Protein 6GX9 (pdb70)

B-factor: mean 72.53, std 20.55, range [18.52, 162.82]

Structure (mmCIF, N/CA/C/O backbone):
data_6GX9
#
_entry.id   6GX9
#
_cell.length_a   200.335
_cell.length_b   200.335
_cell.length_c   234.807
_cell.angle_alpha   90.00
_cell.angle_beta   90.00
_cell.angle_gamma   120.00
#
_symmetry.space_group_name_H-M   'P 63 2 2'
#
loop_
_entity.id
_entity.type
_entity.pdbx_description
1 polymer Transportin-3
2 polymer 'Cleavage and polyadenylation specificity factor subunit 6'
3 non-polymer 'MAGNESIUM ION'
4 non-polymer BICINE
5 non-polymer BENZAMIDINE
6 water water
#
loop_
_atom_site.group_PDB
_atom_site.id
_atom_site.type_symbol
_atom_site.label_atom_id
_atom_site.label_alt_id
_atom_site.label_comp_id
_atom_site.label_asym_id
_atom_site.label_entity_id
_atom_site.label_seq_id
_atom_site.pdbx_PDB_ins_code
_atom_site.Cartn_x
_atom_site.Cartn_y
_atom_site.Cartn_z
_atom_site.occupancy
_atom_site.B_iso_or_equiv
_atom_site.auth_seq_id
_atom_site.auth_comp_id
_atom_site.auth_asym_id
_atom_site.auth_atom_id
_atom_site.pdbx_PDB_model_num
ATOM 1 N N . GLU A 1 2 ? -27.656 -84.392 74.262 1.00 91.42 2 GLU A N 1
ATOM 2 C CA . GLU A 1 2 ? -28.186 -84.462 72.905 1.00 101.85 2 GLU A CA 1
ATOM 3 C C . GLU A 1 2 ? -27.829 -83.208 72.112 1.00 113.89 2 GLU A C 1
ATOM 4 O O . GLU A 1 2 ? -26.761 -82.625 72.298 1.00 120.55 2 GLU A O 1
ATOM 6 N N . GLY A 1 3 ? -28.729 -82.807 71.217 1.00 108.48 3 GLY A N 1
ATOM 7 C CA . GLY A 1 3 ? -28.531 -81.622 70.405 1.00 70.13 3 GLY A CA 1
ATOM 8 C C . GLY A 1 3 ? -29.558 -81.511 69.296 1.00 63.12 3 GLY A C 1
ATOM 9 O O . GLY A 1 3 ? -30.107 -82.524 68.850 1.00 63.31 3 GLY A O 1
ATOM 10 N N . ALA A 1 4 ? -29.828 -80.292 68.841 1.00 49.11 4 ALA A N 1
ATOM 11 C CA . ALA A 1 4 ? -30.805 -80.085 67.778 1.00 51.96 4 ALA A CA 1
ATOM 12 C C . ALA A 1 4 ? -30.308 -80.712 66.480 1.00 55.38 4 ALA A C 1
ATOM 13 O O . ALA A 1 4 ? -29.204 -80.409 66.016 1.00 47.57 4 ALA A O 1
ATOM 15 N N . LYS A 1 5 ? -31.113 -81.599 65.905 1.00 42.91 5 LYS A N 1
ATOM 16 C CA . LYS A 1 5 ? -30.776 -82.273 64.663 1.00 50.68 5 LYS A CA 1
ATOM 17 C C . LYS A 1 5 ? -32.014 -82.348 63.785 1.00 51.06 5 LYS A C 1
ATOM 18 O O . LYS A 1 5 ? -33.133 -82.482 64.295 1.00 39.26 5 LYS A O 1
ATOM 24 N N . PRO A 1 6 ? -31.849 -82.257 62.467 1.00 44.25 6 PRO A N 1
ATOM 25 C CA . PRO A 1 6 ? -32.980 -82.519 61.574 1.00 34.57 6 PRO A CA 1
ATOM 26 C C . PRO A 1 6 ? -33.387 -83.978 61.665 1.00 35.60 6 PRO A C 1
ATOM 27 O O . PRO A 1 6 ? -32.574 -84.860 61.950 1.00 38.94 6 PRO A O 1
ATOM 31 N N . THR A 1 7 ? -34.664 -84.226 61.426 1.00 38.60 7 THR A N 1
ATOM 32 C CA . THR A 1 7 ? -35.233 -85.548 61.608 1.00 34.34 7 THR A CA 1
ATOM 33 C C . THR A 1 7 ? -35.463 -86.193 60.247 1.00 47.40 7 THR A C 1
ATOM 34 O O . THR A 1 7 ? -35.600 -85.509 59.229 1.00 35.43 7 THR A O 1
ATOM 38 N N . LEU A 1 8 ? -35.489 -87.531 60.236 1.00 35.66 8 LEU A N 1
ATOM 39 C CA . LEU A 1 8 ? -35.656 -88.249 58.975 1.00 35.91 8 LEU A CA 1
ATOM 40 C C . LEU A 1 8 ? -36.962 -87.869 58.290 1.00 37.11 8 LEU A C 1
ATOM 41 O O . LEU A 1 8 ? -37.007 -87.730 57.062 1.00 48.63 8 LEU A O 1
ATOM 46 N N . GLN A 1 9 ? -38.035 -87.692 59.065 1.00 36.45 9 GLN A N 1
ATOM 47 C CA . GLN A 1 9 ? -39.300 -87.267 58.473 1.00 44.15 9 GLN A CA 1
ATOM 48 C C . GLN A 1 9 ? -39.144 -85.943 57.735 1.00 46.96 9 GLN A C 1
ATOM 49 O O . GLN A 1 9 ? -39.663 -85.776 56.625 1.00 45.21 9 GLN A O 1
ATOM 55 N N . LEU A 1 10 ? -38.393 -85.008 58.314 1.00 45.62 10 LEU A N 1
ATOM 56 C CA . LEU A 1 10 ? -38.279 -83.685 57.715 1.00 37.72 10 LEU A CA 1
ATOM 57 C C . LEU A 1 10 ? -37.535 -83.740 56.386 1.00 43.32 10 LEU A C 1
ATOM 58 O O . LEU A 1 10 ? -37.900 -83.036 55.437 1.00 46.70 10 LEU A O 1
ATOM 63 N N . VAL A 1 11 ? -36.503 -84.582 56.285 1.00 37.99 11 VAL A N 1
ATOM 64 C CA . VAL A 1 11 ? -35.745 -84.643 55.039 1.00 41.13 11 VAL A CA 1
ATOM 65 C C . VAL A 1 11 ? -36.501 -85.442 53.983 1.00 38.53 11 VAL A C 1
ATOM 66 O O . VAL A 1 11 ? -36.481 -85.091 52.797 1.00 39.30 11 VAL A O 1
ATOM 70 N N . TYR A 1 12 ? -37.213 -86.500 54.384 1.00 39.58 12 TYR A N 1
ATOM 71 C CA . TYR A 1 12 ? -38.044 -87.210 53.414 1.00 35.29 12 TYR A CA 1
ATOM 72 C C . TYR A 1 12 ? -39.115 -86.292 52.837 1.00 38.95 12 TYR A C 1
ATOM 73 O O . TYR A 1 12 ? -39.376 -86.314 51.628 1.00 43.77 12 TYR A O 1
ATOM 82 N N . GLN A 1 13 ? -39.731 -85.462 53.682 1.00 37.53 13 GLN A N 1
ATOM 83 C CA . GLN A 1 13 ? -40.683 -84.478 53.178 1.00 37.43 13 GLN A CA 1
ATOM 84 C C . GLN A 1 13 ? -39.999 -83.442 52.297 1.00 41.51 13 GLN A C 1
ATOM 85 O O . GLN A 1 13 ? -40.607 -82.941 51.345 1.00 48.33 13 GLN A O 1
ATOM 91 N N . ALA A 1 14 ? -38.737 -83.115 52.587 1.00 46.13 14 ALA A N 1
ATOM 92 C CA . ALA A 1 14 ? -38.029 -82.136 51.770 1.00 43.97 14 ALA A CA 1
ATOM 93 C C . ALA A 1 14 ? -37.625 -82.728 50.426 1.00 42.16 14 ALA A C 1
ATOM 94 O O . ALA A 1 14 ? -37.715 -82.053 49.393 1.00 44.29 14 ALA A O 1
ATOM 96 N N . VAL A 1 15 ? -37.189 -83.991 50.418 1.00 42.60 15 VAL A N 1
ATOM 97 C CA . VAL A 1 15 ? -36.832 -84.641 49.160 1.00 40.71 15 VAL A CA 1
ATOM 98 C C . VAL A 1 15 ? -38.066 -84.800 48.283 1.00 38.23 15 VAL A C 1
ATOM 99 O O . VAL A 1 15 ? -38.011 -84.588 47.065 1.00 43.39 15 VAL A O 1
ATOM 103 N N . GLN A 1 16 ? -39.201 -85.166 48.885 1.00 34.62 16 GLN A N 1
ATOM 104 C CA . GLN A 1 16 ? -40.441 -85.254 48.120 1.00 36.13 16 GLN A CA 1
ATOM 105 C C . GLN A 1 16 ? -40.825 -83.901 47.539 1.00 40.38 16 GLN A C 1
ATOM 106 O O . GLN A 1 16 ? -41.214 -83.807 46.369 1.00 46.54 16 GLN A O 1
ATOM 112 N N . ALA A 1 17 ? -40.702 -82.837 48.335 1.00 38.93 17 ALA A N 1
ATOM 113 C CA . ALA A 1 17 ? -41.014 -81.504 47.832 1.00 45.54 17 ALA A CA 1
ATOM 114 C C . ALA A 1 17 ? -40.043 -81.073 46.741 1.00 43.04 17 ALA A C 1
ATOM 115 O O . ALA A 1 17 ? -40.405 -80.270 45.876 1.00 42.68 17 ALA A O 1
ATOM 117 N N . LEU A 1 18 ? -38.817 -81.599 46.755 1.00 45.52 18 LEU A N 1
ATOM 118 C CA . LEU A 1 18 ? -37.848 -81.228 45.730 1.00 42.72 18 LEU A CA 1
ATOM 119 C C . LEU A 1 18 ? -38.302 -81.663 44.343 1.00 41.88 18 LEU A C 1
ATOM 120 O O . LEU A 1 18 ? -38.018 -80.977 43.354 1.00 40.64 18 LEU A O 1
ATOM 125 N N . TYR A 1 19 ? -39.016 -82.785 44.249 1.00 46.87 19 TYR A N 1
ATOM 126 C CA . TYR A 1 19 ? -39.442 -83.336 42.970 1.00 54.75 19 TYR A CA 1
ATOM 127 C C . TYR A 1 19 ? -40.931 -83.191 42.695 1.00 51.41 19 TYR A C 1
ATOM 128 O O . TYR A 1 19 ? -41.321 -83.120 41.530 1.00 51.43 19 TYR A O 1
ATOM 137 N N . HIS A 1 20 ? -41.771 -83.152 43.731 1.00 47.53 20 HIS A N 1
ATOM 138 C CA . HIS A 1 20 ? -43.212 -83.289 43.553 1.00 46.18 20 HIS A CA 1
ATOM 139 C C . HIS A 1 20 ? -43.999 -82.185 44.253 1.00 54.83 20 HIS A C 1
ATOM 140 O O . HIS A 1 20 ? -45.153 -82.393 44.638 1.00 55.38 20 HIS A O 1
ATOM 147 N N . ASP A 1 21 ? -43.415 -81.002 44.403 1.00 52.94 21 ASP A N 1
ATOM 148 C CA . ASP A 1 21 ? -44.182 -79.937 45.045 1.00 57.03 21 ASP A CA 1
ATOM 149 C C . ASP A 1 21 ? -44.996 -79.188 43.998 1.00 58.81 21 ASP A C 1
ATOM 150 O O . ASP A 1 21 ? -44.434 -78.741 42.991 1.00 59.07 21 ASP A O 1
ATOM 155 N N . PRO A 1 22 ? -46.311 -79.033 44.198 1.00 63.08 22 PRO A N 1
ATOM 156 C CA . PRO A 1 22 ? -47.113 -78.305 43.198 1.00 56.01 22 PRO A CA 1
ATOM 157 C C . PRO A 1 22 ? -46.705 -76.851 43.045 1.00 59.31 22 PRO A C 1
ATOM 158 O O . PRO A 1 22 ? -46.746 -76.314 41.930 1.00 62.05 22 PRO A O 1
ATOM 162 N N . ASP A 1 23 ? -46.325 -76.198 44.131 1.00 58.00 23 ASP A N 1
ATOM 163 C CA . ASP A 1 23 ? -45.809 -74.838 44.055 1.00 56.57 23 ASP A CA 1
ATOM 164 C C . ASP A 1 23 ? -44.400 -74.875 43.475 1.00 59.41 23 ASP A C 1
ATOM 165 O O . ASP A 1 23 ? -43.509 -75.482 44.084 1.00 59.43 23 ASP A O 1
ATOM 170 N N . PRO A 1 24 ? -44.148 -74.259 42.316 1.00 63.31 24 PRO A N 1
ATOM 171 C CA . PRO A 1 24 ? -42.783 -74.285 41.762 1.00 64.64 24 PRO A CA 1
ATOM 172 C C . PRO A 1 24 ? -41.761 -73.601 42.652 1.00 63.77 24 PRO A C 1
ATOM 173 O O . PRO A 1 24 ? -40.582 -73.973 42.627 1.00 71.99 24 PRO A O 1
ATOM 177 N N . SER A 1 25 ? -42.174 -72.607 43.436 1.00 66.52 25 SER A N 1
ATOM 178 C CA . SER A 1 25 ? -41.284 -72.006 44.419 1.00 63.43 25 SER A CA 1
ATOM 179 C C . SER A 1 25 ? -41.135 -72.866 45.667 1.00 71.42 25 SER A C 1
ATOM 180 O O . SER A 1 25 ? -40.237 -72.609 46.477 1.00 61.31 25 SER A O 1
ATOM 183 N N . GLY A 1 26 ? -41.990 -73.876 45.841 1.00 64.64 26 GLY A N 1
ATOM 184 C CA . GLY A 1 26 ? -41.855 -74.766 46.978 1.00 57.50 26 GLY A CA 1
ATOM 185 C C . GLY A 1 26 ? -40.726 -75.761 46.829 1.00 60.29 26 GLY A C 1
ATOM 186 O O . GLY A 1 26 ? -40.152 -76.202 47.829 1.00 58.43 26 GLY A O 1
ATOM 187 N N . LYS A 1 27 ? -40.379 -76.122 45.593 1.00 53.15 27 LYS A N 1
ATOM 188 C CA . LYS A 1 27 ? -39.279 -77.051 45.381 1.00 52.70 27 LYS A CA 1
ATOM 189 C C . LYS A 1 27 ? -37.930 -76.353 45.323 1.00 56.28 27 LYS A C 1
ATOM 190 O O . LYS A 1 27 ? -36.913 -76.968 45.664 1.00 63.92 27 LYS A O 1
ATOM 196 N N . GLU A 1 28 ? -37.887 -75.082 44.917 1.00 54.51 28 GLU A N 1
ATOM 197 C CA . GLU A 1 28 ? -36.647 -74.331 45.075 1.00 61.44 28 GLU A CA 1
ATOM 198 C C . GLU A 1 28 ? -36.420 -73.969 46.537 1.00 49.81 28 GLU A C 1
ATOM 199 O O . GLU A 1 28 ? -35.271 -73.845 46.976 1.00 54.22 28 GLU A O 1
ATOM 205 N N . ARG A 1 29 ? -37.500 -73.820 47.306 1.00 49.01 29 ARG A N 1
ATOM 206 C CA . ARG A 1 29 ? -37.371 -73.632 48.746 1.00 52.30 29 ARG A CA 1
ATOM 207 C C . ARG A 1 29 ? -36.854 -74.897 49.416 1.00 54.30 29 ARG A C 1
ATOM 208 O O . ARG A 1 29 ? -36.084 -74.821 50.381 1.00 53.48 29 ARG A O 1
ATOM 216 N N . ALA A 1 30 ? -37.248 -76.066 48.905 1.00 51.90 30 ALA A N 1
ATOM 217 C CA . ALA A 1 30 ? -36.709 -77.326 49.398 1.00 42.93 30 ALA A CA 1
ATOM 218 C C . ALA A 1 30 ? -35.287 -77.567 48.909 1.00 43.94 30 ALA A C 1
ATOM 219 O O . ALA A 1 30 ? -34.478 -78.156 49.635 1.00 45.22 30 ALA A O 1
ATOM 221 N N . SER A 1 31 ? -34.966 -77.124 47.693 1.00 49.60 31 SER A N 1
ATOM 222 C CA . SER A 1 31 ? -33.608 -77.280 47.184 1.00 42.59 31 SER A CA 1
ATOM 223 C C . SER A 1 31 ? -32.611 -76.491 48.024 1.00 44.29 31 SER A C 1
ATOM 224 O O . SER A 1 31 ? -31.512 -76.978 48.315 1.00 43.10 31 SER A O 1
ATOM 227 N N . PHE A 1 32 ? -32.979 -75.275 48.433 1.00 45.27 32 PHE A N 1
ATOM 228 C CA . PHE A 1 32 ? -32.075 -74.472 49.248 1.00 42.07 32 PHE A CA 1
ATOM 229 C C . PHE A 1 32 ? -31.797 -75.139 50.590 1.00 46.79 32 PHE A C 1
ATOM 230 O O . PHE A 1 32 ? -30.643 -75.202 51.030 1.00 48.28 32 PHE A O 1
ATOM 238 N N . TRP A 1 33 ? -32.841 -75.650 51.253 1.00 36.53 33 TRP A N 1
ATOM 239 C CA . TRP A 1 33 ? -32.645 -76.263 52.564 1.00 38.15 33 TRP A CA 1
ATOM 240 C C . TRP A 1 33 ? -31.855 -77.560 52.456 1.00 40.89 33 TRP A C 1
ATOM 241 O O . TRP A 1 33 ? -30.989 -77.835 53.295 1.00 36.75 33 TRP A O 1
ATOM 252 N N . LEU A 1 34 ? -32.145 -78.375 51.438 1.00 43.92 34 LEU A N 1
ATOM 253 C CA . LEU A 1 34 ? -31.377 -79.598 51.237 1.00 39.85 34 LEU A CA 1
ATOM 254 C C . LEU A 1 34 ? -29.913 -79.285 50.955 1.00 34.93 34 LEU A C 1
ATOM 255 O O . LEU A 1 34 ? -29.019 -80.022 51.386 1.00 42.09 34 LEU A O 1
ATOM 260 N N . GLY A 1 35 ? -29.646 -78.186 50.247 1.00 39.00 35 GLY A N 1
ATOM 261 C CA . GLY A 1 35 ? -28.269 -77.761 50.058 1.00 34.29 35 GLY A CA 1
ATOM 262 C C . GLY A 1 35 ? -27.604 -77.366 51.363 1.00 47.54 35 GLY A C 1
ATOM 263 O O . GLY A 1 35 ? -26.430 -77.669 51.591 1.00 39.85 35 GLY A O 1
ATOM 264 N N . GLU A 1 36 ? -28.347 -76.681 52.238 1.00 44.60 36 GLU A N 1
ATOM 265 C CA . GLU A 1 36 ? -27.831 -76.367 53.566 1.00 37.12 36 GLU A CA 1
ATOM 266 C C . GLU A 1 36 ? -27.565 -77.638 54.360 1.00 35.30 36 GLU A C 1
ATOM 267 O O . GLU A 1 36 ? -26.601 -77.710 55.131 1.00 41.27 36 GLU A O 1
ATOM 273 N N . LEU A 1 37 ? -28.413 -78.653 54.187 1.00 36.60 37 LEU A N 1
ATOM 274 C CA . LEU A 1 37 ? -28.202 -79.917 54.883 1.00 38.77 37 LEU A CA 1
ATOM 275 C C . LEU A 1 37 ? -26.920 -80.593 54.416 1.00 34.61 37 LEU A C 1
ATOM 276 O O . LEU A 1 37 ? -26.166 -81.141 55.230 1.00 36.47 37 LEU A O 1
ATOM 281 N N . GLN A 1 38 ? -26.645 -80.547 53.108 1.00 34.96 38 GLN A N 1
ATOM 282 C CA . GLN A 1 38 ? -25.463 -81.211 52.569 1.00 35.55 38 GLN A CA 1
ATOM 283 C C . GLN A 1 38 ? -24.175 -80.589 53.088 1.00 39.37 38 GLN A C 1
ATOM 284 O O . GLN A 1 38 ? -23.162 -81.284 53.214 1.00 46.37 38 GLN A O 1
ATOM 290 N N . ARG A 1 39 ? -24.188 -79.295 53.395 1.00 41.41 39 ARG A N 1
ATOM 291 C CA . ARG A 1 39 ? -23.004 -78.601 53.877 1.00 40.94 39 ARG A CA 1
ATOM 292 C C . ARG A 1 39 ? -22.892 -78.615 55.393 1.00 34.07 39 ARG A C 1
ATOM 293 O O . ARG A 1 39 ? -22.048 -77.901 55.943 1.00 51.13 39 ARG A O 1
ATOM 301 N N . SER A 1 40 ? -23.722 -79.392 56.079 1.00 30.46 40 SER A N 1
ATOM 302 C CA . SER A 1 40 ? -23.736 -79.436 57.532 1.00 36.98 40 SER A CA 1
ATOM 303 C C . SER A 1 40 ? -23.204 -80.772 58.036 1.00 36.41 40 SER A C 1
ATOM 304 O O . SER A 1 40 ? -23.059 -81.741 57.288 1.00 40.99 40 SER A O 1
ATOM 307 N N . VAL A 1 41 ? -22.921 -80.807 59.340 1.00 24.63 41 VAL A N 1
ATOM 308 C CA . VAL A 1 41 ? -22.447 -82.024 59.981 1.00 43.40 41 VAL A CA 1
ATOM 309 C C . VAL A 1 41 ? -23.543 -83.078 60.056 1.00 46.88 41 VAL A C 1
ATOM 310 O O . VAL A 1 41 ? -23.250 -84.267 60.236 1.00 36.01 41 VAL A O 1
ATOM 314 N N . HIS A 1 42 ? -24.807 -82.673 59.914 1.00 37.89 42 HIS A N 1
ATOM 315 C CA . HIS A 1 42 ? -25.906 -83.626 59.978 1.00 37.17 42 HIS A CA 1
ATOM 316 C C . HIS A 1 42 ? -25.956 -84.538 58.760 1.00 38.42 42 HIS A C 1
ATOM 317 O O . HIS A 1 42 ? -26.604 -85.587 58.815 1.00 32.21 42 HIS A O 1
ATOM 324 N N . ALA A 1 43 ? -25.277 -84.169 57.671 1.00 40.97 43 ALA A N 1
ATOM 325 C CA . ALA A 1 43 ? -25.426 -84.905 56.421 1.00 30.32 43 ALA A CA 1
ATOM 326 C C . ALA A 1 43 ? -24.815 -86.297 56.495 1.00 39.75 43 ALA A C 1
ATOM 327 O O . ALA A 1 43 ? -25.254 -87.197 55.770 1.00 40.03 43 ALA A O 1
ATOM 329 N N . TRP A 1 44 ? -23.817 -86.499 57.358 1.00 31.26 44 TRP A N 1
ATOM 330 C CA . TRP A 1 44 ? -23.187 -87.812 57.469 1.00 26.84 44 TRP A CA 1
ATOM 331 C C . TRP A 1 44 ? -24.204 -88.875 57.872 1.00 35.53 44 TRP A C 1
ATOM 332 O O . TRP A 1 44 ? -24.372 -89.889 57.184 1.00 38.20 44 TRP A O 1
ATOM 343 N N . GLU A 1 45 ? -24.903 -88.655 58.988 1.00 39.96 45 GLU A N 1
ATOM 344 C CA . GLU A 1 45 ? -25.810 -89.679 59.497 1.00 43.09 45 GLU A CA 1
ATOM 345 C C . GLU A 1 45 ? -27.083 -89.762 58.663 1.00 44.78 45 GLU A C 1
ATOM 346 O O . GLU A 1 45 ? -27.608 -90.859 58.435 1.00 40.25 45 GLU A O 1
ATOM 352 N N . ILE A 1 46 ? -27.590 -88.618 58.192 1.00 34.99 46 ILE A N 1
ATOM 353 C CA . ILE A 1 46 ? -28.811 -88.618 57.387 1.00 39.65 46 ILE A CA 1
ATOM 354 C C . ILE A 1 46 ? -28.608 -89.410 56.099 1.00 40.56 46 ILE A C 1
ATOM 355 O O . ILE A 1 46 ? -29.474 -90.195 55.693 1.00 42.71 46 ILE A O 1
ATOM 360 N N . SER A 1 47 ? -27.458 -89.230 55.445 1.00 37.49 47 SER A N 1
ATOM 361 C CA . SER A 1 47 ? -27.193 -89.966 54.213 1.00 31.89 47 SER A CA 1
ATOM 362 C C . SER A 1 47 ? -27.093 -91.461 54.476 1.00 35.80 47 SER A C 1
ATOM 363 O O . SER A 1 47 ? -27.628 -92.269 53.709 1.00 38.45 47 SER A O 1
ATOM 366 N N . ASP A 1 48 ? -26.406 -91.848 55.554 1.00 36.61 48 ASP A N 1
ATOM 367 C CA . ASP A 1 48 ? -26.277 -93.264 55.877 1.00 36.12 48 ASP A CA 1
ATOM 368 C C . ASP A 1 48 ? -27.646 -93.896 56.096 1.00 39.98 48 ASP A C 1
ATOM 369 O O . ASP A 1 48 ? -27.945 -94.964 55.551 1.00 39.91 48 ASP A O 1
ATOM 374 N N . GLN A 1 49 ? -28.511 -93.221 56.855 1.00 36.17 49 GLN A N 1
ATOM 375 C CA . GLN A 1 49 ? -29.807 -93.803 57.185 1.00 40.96 49 GLN A CA 1
ATOM 376 C C . GLN A 1 49 ? -30.730 -93.836 55.973 1.00 35.92 49 GLN A C 1
ATOM 377 O O . GLN A 1 49 ? -31.505 -94.784 55.805 1.00 36.88 49 GLN A O 1
ATOM 383 N N . LEU A 1 50 ? -30.659 -92.820 55.110 1.00 32.50 50 LEU A N 1
ATOM 384 C CA . LEU A 1 50 ? -31.452 -92.855 53.885 1.00 34.79 50 LEU A CA 1
ATOM 385 C C . LEU A 1 50 ? -31.013 -94.002 52.979 1.00 35.93 50 LEU A C 1
ATOM 386 O O . LEU A 1 50 ? -31.844 -94.629 52.311 1.00 30.41 50 LEU A O 1
ATOM 391 N N . LEU A 1 51 ? -29.711 -94.304 52.954 1.00 29.02 51 LEU A N 1
ATOM 392 C CA . LEU A 1 51 ? -29.225 -95.424 52.154 1.00 36.33 51 LEU A CA 1
ATOM 393 C C . LEU A 1 51 ? -29.554 -96.767 52.793 1.00 35.13 51 LEU A C 1
ATOM 394 O O . LEU A 1 51 ? -29.662 -97.773 52.085 1.00 39.12 51 LEU A O 1
ATOM 399 N N . GLN A 1 52 ? -29.708 -96.807 54.117 1.00 42.26 52 GLN A N 1
ATOM 400 C CA . GLN A 1 52 ? -30.093 -98.045 54.783 1.00 45.77 52 GLN A CA 1
ATOM 401 C C . GLN A 1 52 ? -31.583 -98.326 54.643 1.00 43.71 52 GLN A C 1
ATOM 402 O O . GLN A 1 52 ? -31.980 -99.491 54.531 1.00 39.55 52 GLN A O 1
ATOM 408 N N . ILE A 1 53 ? -32.414 -97.282 54.629 1.00 35.87 53 ILE A N 1
ATOM 409 C CA . ILE A 1 53 ? -33.857 -97.480 54.534 1.00 37.17 53 ILE A CA 1
ATOM 410 C C . ILE A 1 53 ? -34.249 -97.920 53.128 1.00 41.38 53 ILE A C 1
ATOM 411 O O . ILE A 1 53 ? -35.117 -98.785 52.955 1.00 51.45 53 ILE A O 1
ATOM 416 N N . ARG A 1 54 ? -33.616 -97.340 52.105 1.00 42.10 54 ARG A N 1
ATOM 417 C CA . ARG A 1 54 ? -33.874 -97.689 50.705 1.00 47.49 54 ARG A CA 1
ATOM 418 C C . ARG A 1 54 ? -35.350 -97.505 50.352 1.00 41.40 54 ARG A C 1
ATOM 419 O O . ARG A 1 54 ? -36.004 -98.412 49.835 1.00 53.68 54 ARG A O 1
ATOM 427 N N . GLN A 1 55 ? -35.876 -96.311 50.631 1.00 39.22 55 GLN A N 1
ATOM 428 C CA . GLN A 1 55 ? -37.303 -96.077 50.428 1.00 39.84 55 GLN A CA 1
ATOM 429 C C . GLN A 1 55 ? -37.641 -95.943 48.949 1.00 44.57 55 GLN A C 1
ATOM 430 O O . GLN A 1 55 ? -38.575 -96.586 48.456 1.00 54.39 55 GLN A O 1
ATOM 436 N N . ASP A 1 56 ? -36.909 -95.098 48.230 1.00 44.42 56 ASP A N 1
ATOM 437 C CA . ASP A 1 56 ? -37.193 -94.845 46.823 1.00 37.35 56 ASP A CA 1
ATOM 438 C C . ASP A 1 56 ? -35.912 -94.376 46.143 1.00 47.05 56 ASP A C 1
ATOM 439 O O . ASP A 1 56 ? -34.849 -94.295 46.763 1.00 51.35 56 ASP A O 1
ATOM 444 N N . VAL A 1 57 ? -36.028 -94.055 44.853 1.00 39.53 57 VAL A N 1
ATOM 445 C CA . VAL A 1 57 ? -34.863 -93.661 44.069 1.00 39.78 57 VAL A CA 1
ATOM 446 C C . VAL A 1 57 ? -34.450 -92.229 44.383 1.00 42.43 57 VAL A C 1
ATOM 447 O O . VAL A 1 57 ? -33.257 -91.905 44.386 1.00 43.75 57 VAL A O 1
ATOM 451 N N . GLU A 1 58 ? -35.419 -91.347 44.635 1.00 40.88 58 GLU A N 1
ATOM 452 C CA . GLU A 1 58 ? -35.089 -89.947 44.884 1.00 38.73 58 GLU A CA 1
ATOM 453 C C . GLU A 1 58 ? -34.306 -89.784 46.181 1.00 39.47 58 GLU A C 1
ATOM 454 O O . GLU A 1 58 ? -33.281 -89.093 46.216 1.00 37.42 58 GLU A O 1
ATOM 460 N N . SER A 1 59 ? -34.774 -90.410 47.261 1.00 37.50 59 SER A N 1
ATOM 461 C CA . SER A 1 59 ? -34.080 -90.278 48.537 1.00 33.79 59 SER A CA 1
ATOM 462 C C . SER A 1 59 ? -32.714 -90.949 48.492 1.00 39.66 59 SER A C 1
ATOM 463 O O . SER A 1 59 ? -31.743 -90.436 49.062 1.00 40.30 59 SER A O 1
ATOM 466 N N . CYS A 1 60 ? -32.614 -92.091 47.812 1.00 35.68 60 CYS A N 1
ATOM 467 C CA . CYS A 1 60 ? -31.336 -92.790 47.749 1.00 39.03 60 CYS A CA 1
ATOM 468 C C . CYS A 1 60 ? -30.331 -92.036 46.891 1.00 36.20 60 CYS A C 1
ATOM 469 O O . CYS A 1 60 ? -29.131 -92.037 47.190 1.00 36.59 60 CYS A O 1
ATOM 472 N N . TYR A 1 61 ? -30.800 -91.383 45.823 1.00 32.57 61 TYR A N 1
ATOM 473 C CA . TYR A 1 61 ? -29.892 -90.595 44.996 1.00 37.14 61 TYR A CA 1
ATOM 474 C C . TYR A 1 61 ? -29.395 -89.367 45.746 1.00 32.51 61 TYR A C 1
ATOM 475 O O . TYR A 1 61 ? -28.209 -89.026 45.672 1.00 39.35 61 TYR A O 1
ATOM 484 N N . PHE A 1 62 ? -30.287 -88.690 46.472 1.00 28.45 62 PHE A N 1
ATOM 485 C CA . PHE A 1 62 ? -29.866 -87.540 47.263 1.00 30.89 62 PHE A CA 1
ATOM 486 C C . PHE A 1 62 ? -28.860 -87.947 48.331 1.00 33.84 62 PHE A C 1
ATOM 487 O O . PHE A 1 62 ? -27.876 -87.238 48.567 1.00 37.72 62 PHE A O 1
ATOM 495 N N . ALA A 1 63 ? -29.084 -89.090 48.983 1.00 28.22 63 ALA A N 1
ATOM 496 C CA . ALA A 1 63 ? -28.151 -89.542 50.010 1.00 25.05 63 ALA A CA 1
ATOM 497 C C . ALA A 1 63 ? -26.809 -89.934 49.404 1.00 33.85 63 ALA A C 1
ATOM 498 O O . ALA A 1 63 ? -25.753 -89.608 49.961 1.00 38.20 63 ALA A O 1
ATOM 500 N N . ALA A 1 64 ? -26.830 -90.621 48.259 1.00 32.62 64 ALA A N 1
ATOM 501 C CA . ALA A 1 64 ? -25.583 -91.032 47.621 1.00 34.29 64 ALA A CA 1
ATOM 502 C C . ALA A 1 64 ? -24.779 -89.825 47.156 1.00 34.39 64 ALA A C 1
ATOM 503 O O . ALA A 1 64 ? -23.559 -89.772 47.353 1.00 30.50 64 ALA A O 1
ATOM 505 N N . GLN A 1 65 ? -25.442 -88.848 46.533 1.00 31.48 65 GLN A N 1
ATOM 506 C CA . GLN A 1 65 ? -24.746 -87.632 46.125 1.00 35.09 65 GLN A CA 1
ATOM 507 C C . GLN A 1 65 ? -24.213 -86.871 47.335 1.00 38.32 65 GLN A C 1
ATOM 508 O O . GLN A 1 65 ? -23.089 -86.354 47.308 1.00 35.49 65 GLN A O 1
ATOM 514 N N . THR A 1 66 ? -25.002 -86.803 48.412 1.00 28.78 66 THR A N 1
ATOM 515 C CA . THR A 1 66 ? -24.563 -86.100 49.615 1.00 32.07 66 THR A CA 1
ATOM 516 C C . THR A 1 66 ? -23.351 -86.777 50.244 1.00 34.21 66 THR A C 1
ATOM 517 O O . THR A 1 66 ? -22.404 -86.101 50.663 1.00 32.67 66 THR A O 1
ATOM 521 N N . MET A 1 67 ? -23.359 -88.113 50.308 1.00 29.40 67 MET A N 1
ATOM 522 C CA . MET A 1 67 ? -22.191 -88.844 50.790 1.00 27.27 67 MET A CA 1
ATOM 523 C C . MET A 1 67 ? -20.960 -88.523 49.955 1.00 35.51 67 MET A C 1
ATOM 524 O O . MET A 1 67 ? -19.871 -88.309 50.499 1.00 41.61 67 MET A O 1
ATOM 529 N N . LYS A 1 68 ? -21.113 -88.495 48.628 1.00 30.41 68 LYS A N 1
ATOM 530 C CA . LYS A 1 68 ? -19.988 -88.182 47.752 1.00 30.96 68 LYS A CA 1
ATOM 531 C C . LYS A 1 68 ? -19.447 -86.787 48.035 1.00 31.71 68 LYS A C 1
ATOM 532 O O . LYS A 1 68 ? -18.234 -86.598 48.179 1.00 36.19 68 LYS A O 1
ATOM 538 N N . MET A 1 69 ? -20.340 -85.794 48.117 1.00 37.39 69 MET A N 1
ATOM 539 C CA . MET A 1 69 ? -19.909 -84.415 48.335 1.00 40.58 69 MET A CA 1
ATOM 540 C C . MET A 1 69 ? -19.211 -84.250 49.678 1.00 38.48 69 MET A C 1
ATOM 541 O O . MET A 1 69 ? -18.216 -83.524 49.784 1.00 36.86 69 MET A O 1
ATOM 546 N N . LYS A 1 70 ? -19.720 -84.909 50.721 1.00 32.40 70 LYS A N 1
ATOM 547 C CA . LYS A 1 70 ? -19.102 -84.764 52.034 1.00 35.39 7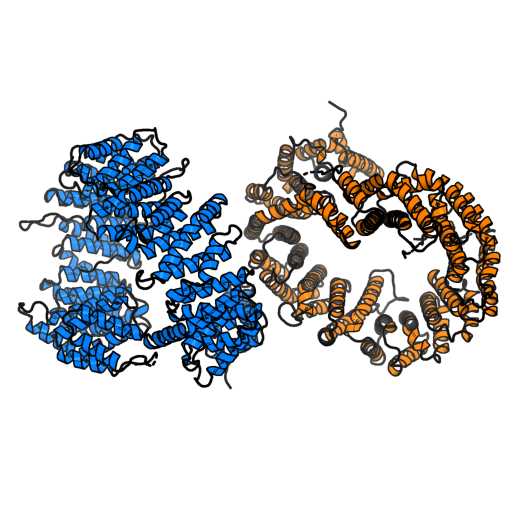0 LYS A CA 1
ATOM 548 C C . LYS A 1 70 ? -17.727 -85.411 52.074 1.00 37.63 70 LYS A C 1
ATOM 549 O O . LYS A 1 70 ? -16.822 -84.901 52.743 1.00 38.39 70 LYS A O 1
ATOM 555 N N . ILE A 1 71 ? -17.543 -86.517 51.351 1.00 38.62 71 ILE A N 1
ATOM 556 C CA . ILE A 1 71 ? -16.252 -87.191 51.353 1.00 37.62 71 ILE A CA 1
ATOM 557 C C . ILE A 1 71 ? -15.216 -86.381 50.588 1.00 34.14 71 ILE A C 1
ATOM 558 O O . ILE A 1 71 ? -14.038 -86.355 50.964 1.00 43.09 71 ILE A O 1
ATOM 563 N N . GLN A 1 72 ? -15.626 -85.679 49.533 1.00 36.24 72 GLN A N 1
ATOM 564 C CA . GLN A 1 72 ? -14.662 -84.944 48.726 1.00 45.34 72 GLN A CA 1
ATOM 565 C C . GLN A 1 72 ? -14.436 -83.514 49.202 1.00 34.42 72 GLN A C 1
ATOM 566 O O . GLN A 1 72 ? -13.380 -82.944 48.908 1.00 59.18 72 GLN A O 1
ATOM 572 N N . THR A 1 73 ? -15.378 -82.921 49.940 1.00 33.52 73 THR A N 1
ATOM 573 C CA . THR A 1 73 ? -15.203 -81.554 50.415 1.00 37.43 73 THR A CA 1
ATOM 574 C C . THR A 1 73 ? -14.998 -81.440 51.917 1.00 40.33 73 THR A C 1
ATOM 575 O O . THR A 1 73 ? -14.402 -80.456 52.363 1.00 59.66 73 THR A O 1
ATOM 579 N N . SER A 1 74 ? -15.460 -82.411 52.703 1.00 41.94 74 SER A N 1
ATOM 580 C CA . SER A 1 74 ? -15.470 -82.280 54.158 1.00 41.48 74 SER A CA 1
ATOM 581 C C . SER A 1 74 ? -14.959 -83.547 54.826 1.00 40.61 74 SER A C 1
ATOM 582 O O . SER A 1 74 ? -15.468 -83.966 55.871 1.00 42.44 74 SER A O 1
ATOM 585 N N . PHE A 1 75 ? -13.929 -84.167 54.248 1.00 38.38 75 PHE A N 1
ATOM 586 C CA . PHE A 1 75 ? -13.411 -85.406 54.814 1.00 39.34 75 PHE A CA 1
ATOM 587 C C . PHE A 1 75 ? -12.730 -85.195 56.162 1.00 44.41 75 PHE A C 1
ATOM 588 O O . PHE A 1 75 ? -12.650 -86.140 56.955 1.00 45.91 75 PHE A O 1
ATOM 596 N N . TYR A 1 76 ? -12.259 -83.978 56.447 1.00 45.80 76 TYR A N 1
ATOM 597 C CA . TYR A 1 76 ? -11.640 -83.689 57.736 1.00 38.32 76 TYR A CA 1
ATOM 598 C C . TYR A 1 76 ? -12.624 -83.803 58.895 1.00 46.88 76 TYR A C 1
ATOM 599 O O . TYR A 1 76 ? -12.193 -84.004 60.035 1.00 50.15 76 TYR A O 1
ATOM 608 N N . GLU A 1 77 ? -13.930 -83.681 58.633 1.00 40.81 77 GLU A N 1
ATOM 609 C CA . GLU A 1 77 ? -14.916 -83.773 59.705 1.00 45.55 77 GLU A CA 1
ATOM 610 C C . GLU A 1 77 ? -14.994 -85.171 60.300 1.00 42.10 77 GLU A C 1
ATOM 611 O O . GLU A 1 77 ? -15.453 -85.322 61.437 1.00 41.58 77 GLU A O 1
ATOM 617 N N . LEU A 1 78 ? -14.556 -86.183 59.568 1.00 50.25 78 LEU A N 1
ATOM 618 C CA . LEU A 1 78 ? -14.588 -87.549 60.070 1.00 44.30 78 LEU A CA 1
ATOM 619 C C . LEU A 1 78 ? -13.403 -87.798 60.993 1.00 48.46 78 LEU A C 1
ATOM 620 O O . LEU A 1 78 ? -12.263 -87.497 60.622 1.00 48.55 78 LEU A O 1
ATOM 625 N N . PRO A 1 79 ? -13.621 -88.349 62.183 1.00 53.62 79 PRO A N 1
ATOM 626 C CA . PRO A 1 79 ? -12.488 -88.853 62.964 1.00 51.57 79 PRO A CA 1
ATOM 627 C C . PRO A 1 79 ? -11.884 -90.068 62.279 1.00 58.67 79 PRO A C 1
ATOM 628 O O . PRO A 1 79 ? -12.598 -90.908 61.724 1.00 56.43 79 PRO A O 1
ATOM 632 N N . THR A 1 80 ? -10.549 -90.149 62.313 1.00 61.72 80 THR A N 1
ATOM 633 C CA . THR A 1 80 ? -9.849 -91.243 61.643 1.00 61.53 80 THR A CA 1
ATOM 634 C C . THR A 1 80 ? -10.280 -92.603 62.175 1.00 58.83 80 THR A C 1
ATOM 635 O O . THR A 1 80 ? -10.174 -93.610 61.465 1.00 58.71 80 THR A O 1
ATOM 639 N N . ASP A 1 81 ? -10.766 -92.652 63.416 1.00 66.58 81 ASP A N 1
ATOM 640 C CA . ASP A 1 81 ? -11.249 -93.905 63.983 1.00 73.19 81 ASP A CA 1
ATOM 641 C C . ASP A 1 81 ? -12.428 -94.468 63.196 1.00 61.86 81 ASP A C 1
ATOM 642 O O . ASP A 1 81 ? -12.633 -95.687 63.172 1.00 78.27 81 ASP A O 1
ATOM 647 N N . SER A 1 82 ? -13.197 -93.608 62.531 1.00 66.07 82 SER A N 1
ATOM 648 C CA . SER A 1 82 ? -14.421 -94.016 61.853 1.00 53.06 82 SER A CA 1
ATOM 649 C C . SER A 1 82 ? -14.249 -94.189 60.346 1.00 48.51 82 SER A C 1
ATOM 650 O O . SER A 1 82 ? -15.246 -94.366 59.640 1.00 40.14 82 SER A O 1
ATOM 653 N N . HIS A 1 83 ? -13.014 -94.153 59.839 1.00 45.88 83 HIS A N 1
ATOM 654 C CA . HIS A 1 83 ? -12.799 -94.302 58.402 1.00 47.09 83 HIS A CA 1
ATOM 655 C C . HIS A 1 83 ? -13.203 -95.692 57.920 1.00 54.96 83 HIS A C 1
ATOM 656 O O . HIS A 1 83 ? -13.882 -95.831 56.896 1.00 57.70 83 HIS A O 1
ATOM 663 N N . ALA A 1 84 ? -12.790 -96.736 58.644 1.00 52.54 84 ALA A N 1
ATOM 664 C CA . ALA A 1 84 ? -13.108 -98.097 58.222 1.00 50.64 84 ALA A CA 1
ATOM 665 C C . ALA A 1 84 ? -14.604 -98.376 58.288 1.00 48.89 84 ALA A C 1
ATOM 666 O O . ALA A 1 84 ? -15.127 -99.140 57.469 1.00 49.36 84 ALA A O 1
ATOM 668 N N . SER A 1 85 ? -15.309 -97.779 59.250 1.00 51.43 85 SER A N 1
ATOM 669 C CA . SER A 1 85 ? -16.749 -97.996 59.332 1.00 43.92 85 SER A CA 1
ATOM 670 C C . SER A 1 85 ? -17.464 -97.383 58.137 1.00 43.60 85 SER A C 1
ATOM 671 O O . SER A 1 85 ? -18.432 -97.958 57.623 1.00 42.08 85 SER A O 1
ATOM 674 N N . LEU A 1 86 ? -16.999 -96.219 57.676 1.00 44.73 86 LEU A N 1
ATOM 675 C CA . LEU A 1 86 ? -17.625 -95.579 56.524 1.00 42.40 86 LEU A CA 1
ATOM 676 C C . LEU A 1 86 ? -17.387 -96.380 55.252 1.00 40.75 86 LEU A C 1
ATOM 677 O O . LEU A 1 86 ? -18.282 -96.496 54.407 1.00 41.32 86 LEU A O 1
ATOM 682 N N . ARG A 1 87 ? -16.188 -96.944 55.101 1.00 37.50 87 ARG A N 1
ATOM 683 C CA . ARG A 1 87 ? -15.900 -97.755 53.924 1.00 42.33 87 ARG A CA 1
ATOM 684 C C . ARG A 1 87 ? -16.811 -98.973 53.867 1.00 44.93 87 ARG A C 1
ATOM 685 O O . ARG A 1 87 ? -17.395 -99.278 52.821 1.00 48.25 87 ARG A O 1
ATOM 693 N N . ASP A 1 88 ? -16.948 -99.682 54.991 1.00 41.84 88 ASP A N 1
ATOM 694 C CA . ASP A 1 88 ? -17.804 -100.864 55.022 1.00 36.51 88 ASP A CA 1
ATOM 695 C C . ASP A 1 88 ? -19.259 -100.495 54.761 1.00 41.40 88 ASP A C 1
ATOM 696 O O . ASP A 1 88 ? -19.984 -101.237 54.086 1.00 40.21 88 ASP A O 1
ATOM 701 N N . SER A 1 89 ? -19.701 -99.347 55.277 1.00 41.62 89 SER A N 1
ATOM 702 C CA . SER A 1 89 ? -21.064 -98.894 55.016 1.00 33.91 89 SER A CA 1
ATOM 703 C C . SER A 1 89 ? -21.274 -98.619 53.532 1.00 43.36 89 SER A C 1
ATOM 704 O O . SER A 1 89 ? -22.286 -99.027 52.951 1.00 39.97 89 SER A O 1
ATOM 707 N N . LEU A 1 90 ? -20.322 -97.925 52.901 1.00 44.49 90 LEU A N 1
ATOM 708 C CA . LEU A 1 90 ? -20.457 -97.611 51.482 1.00 34.34 90 LEU A CA 1
ATOM 709 C C . LEU A 1 90 ? -20.439 -98.877 50.636 1.00 39.50 90 LEU A C 1
ATOM 710 O O . LEU A 1 90 ? -21.222 -99.010 49.688 1.00 32.42 90 LEU A O 1
ATOM 715 N N . LEU A 1 91 ? -19.544 -99.815 50.958 1.00 35.63 91 LEU A N 1
ATOM 716 C CA . LEU A 1 91 ? -19.519 -101.083 50.237 1.00 39.62 91 LEU A CA 1
ATOM 717 C C . LEU A 1 91 ? -20.819 -101.849 50.438 1.00 39.54 91 LEU A C 1
ATOM 718 O O . LEU A 1 91 ? -21.312 -102.498 49.510 1.00 43.06 91 LEU A O 1
ATOM 723 N N . THR A 1 92 ? -21.392 -101.777 51.642 1.00 41.35 92 THR A N 1
ATOM 724 C CA . THR A 1 92 ? -22.689 -102.403 51.887 1.00 30.91 92 THR A CA 1
ATOM 725 C C . THR A 1 92 ? -23.791 -101.712 51.094 1.00 37.08 92 THR A C 1
ATOM 726 O O . THR A 1 92 ? -24.674 -102.377 50.538 1.00 40.90 92 THR A O 1
ATOM 730 N N . HIS A 1 93 ? -23.746 -100.380 51.017 1.00 33.01 93 HIS A N 1
ATOM 731 C CA . HIS A 1 93 ? -24.805 -99.642 50.336 1.00 37.12 93 HIS A CA 1
ATOM 732 C C . HIS A 1 93 ? -24.810 -99.920 48.838 1.00 33.36 93 HIS A C 1
ATOM 733 O O . HIS A 1 93 ? -25.880 -100.056 48.231 1.00 40.60 93 HIS A O 1
ATOM 740 N N . ILE A 1 94 ? -23.631 -100.020 48.222 1.00 32.23 94 ILE A N 1
ATOM 741 C CA . ILE A 1 94 ? -23.599 -100.228 46.779 1.00 37.04 94 ILE A CA 1
ATOM 742 C C . ILE A 1 94 ? -24.000 -101.657 46.437 1.00 40.40 94 ILE A C 1
ATOM 743 O O . ILE A 1 94 ? -24.538 -101.913 45.353 1.00 46.42 94 ILE A O 1
ATOM 748 N N . GLN A 1 95 ? -23.783 -102.602 47.357 1.00 42.55 95 GLN A N 1
ATOM 749 C CA . GLN A 1 95 ? -24.271 -103.963 47.150 1.00 41.95 95 GLN A CA 1
ATOM 750 C C . GLN A 1 95 ? -25.795 -103.999 47.147 1.00 43.51 95 GLN A C 1
ATOM 751 O O . GLN A 1 95 ? -26.412 -104.594 46.256 1.00 52.72 95 GLN A O 1
ATOM 757 N N . ASN A 1 96 ? -26.419 -103.348 48.132 1.00 40.94 96 ASN A N 1
ATOM 758 C CA . ASN A 1 96 ? -27.873 -103.386 48.247 1.00 41.07 96 ASN A CA 1
ATOM 759 C C . ASN A 1 96 ? -28.561 -102.594 47.142 1.00 44.64 96 ASN A C 1
ATOM 760 O O . ASN A 1 96 ? -29.672 -102.947 46.735 1.00 58.27 96 ASN A O 1
ATOM 765 N N . LEU A 1 97 ? -27.929 -101.530 46.645 1.00 44.50 97 LEU A N 1
ATOM 766 C CA . LEU A 1 97 ? -28.558 -100.637 45.679 1.00 42.88 97 LEU A CA 1
ATOM 767 C C . LEU A 1 97 ? -28.021 -100.829 44.265 1.00 47.18 97 LEU A C 1
ATOM 768 O O . LEU A 1 97 ? -28.245 -99.974 43.403 1.00 42.10 97 LEU A O 1
ATOM 773 N N . LYS A 1 98 ? -27.345 -101.952 44.002 1.00 45.98 98 LYS A N 1
ATOM 774 C CA . LYS A 1 98 ? -26.708 -102.149 42.703 1.00 36.79 98 LYS A CA 1
ATOM 775 C C . LYS A 1 98 ? -27.723 -102.247 41.572 1.00 38.63 98 LYS A C 1
ATOM 776 O O . LYS A 1 98 ? -27.393 -101.945 40.421 1.00 48.79 98 LYS A O 1
ATOM 782 N N . ASP A 1 99 ? -28.951 -102.661 41.871 1.00 38.30 99 ASP A N 1
ATOM 783 C CA . ASP A 1 99 ? -29.984 -102.815 40.857 1.00 43.59 99 ASP A CA 1
ATOM 784 C C . ASP A 1 99 ? -31.073 -101.757 40.949 1.00 48.56 99 ASP A C 1
ATOM 785 O O . ASP A 1 99 ? -32.007 -101.781 40.141 1.00 46.32 99 ASP A O 1
ATOM 790 N N . LEU A 1 100 ? -30.978 -100.828 41.905 1.00 47.25 100 LEU A N 1
ATOM 791 C CA . LEU A 1 100 ? -32.019 -99.816 42.058 1.00 43.62 100 LEU A CA 1
ATOM 792 C C . LEU A 1 100 ? -31.963 -98.796 40.929 1.00 51.25 100 LEU A C 1
ATOM 793 O O . LEU A 1 100 ? -32.982 -98.504 40.291 1.00 59.84 100 LEU A O 1
ATOM 798 N N . SER A 1 101 ? -30.777 -98.240 40.667 1.00 43.08 101 SER A N 1
ATOM 799 C CA . SER A 1 101 ? -30.607 -97.268 39.597 1.00 40.67 101 SER A CA 1
ATOM 800 C C . SER A 1 101 ? -29.129 -97.124 39.290 1.00 55.30 101 SER A C 1
ATOM 801 O O . SER A 1 101 ? -28.319 -97.049 40.227 1.00 49.32 101 SER A O 1
ATOM 804 N N . PRO A 1 102 ? -28.737 -97.080 38.015 1.00 56.74 102 PRO A N 1
ATOM 805 C CA . PRO A 1 102 ? -27.314 -96.890 37.704 1.00 47.84 102 PRO A CA 1
ATOM 806 C C . PRO A 1 102 ? -26.790 -95.527 38.119 1.00 46.89 102 PRO A C 1
ATOM 807 O O . PRO A 1 102 ? -25.608 -95.413 38.465 1.00 56.83 102 PRO A O 1
ATOM 811 N N . VAL A 1 103 ? -27.629 -94.487 38.102 1.00 43.49 103 VAL A N 1
ATOM 812 C CA . VAL A 1 103 ? -27.154 -93.161 38.486 1.00 43.73 103 VAL A CA 1
ATOM 813 C C . VAL A 1 103 ? -26.830 -93.117 39.977 1.00 42.64 103 VAL A C 1
ATOM 814 O O . VAL A 1 103 ? -25.970 -92.340 40.410 1.00 49.51 103 VAL A O 1
ATOM 818 N N . ILE A 1 104 ? -27.497 -93.947 40.785 1.00 43.31 104 ILE A N 1
ATOM 819 C CA . ILE A 1 104 ? -27.157 -94.034 42.202 1.00 30.19 104 ILE A CA 1
ATOM 820 C C . ILE A 1 104 ? -25.848 -94.788 42.386 1.00 39.47 104 ILE A C 1
ATOM 821 O O . ILE A 1 104 ? -25.037 -94.450 43.258 1.00 46.41 104 ILE A O 1
ATOM 826 N N . VAL A 1 105 ? -25.607 -95.804 41.553 1.00 36.82 105 VAL A N 1
ATOM 827 C CA . VAL A 1 105 ? -24.402 -96.614 41.696 1.00 34.78 105 VAL A CA 1
ATOM 828 C C . VAL A 1 105 ? -23.155 -95.781 41.426 1.00 35.86 105 VAL A C 1
ATOM 829 O O . VAL A 1 105 ? -22.135 -95.930 42.111 1.00 39.41 105 VAL A O 1
ATOM 833 N N . THR A 1 106 ? -23.213 -94.884 40.436 1.00 33.28 106 THR A N 1
ATOM 834 C CA . THR A 1 106 ? -22.049 -94.055 40.133 1.00 42.79 106 THR A CA 1
ATOM 835 C C . THR A 1 106 ? -21.718 -93.129 41.295 1.00 37.88 106 THR A C 1
ATOM 836 O O . THR A 1 106 ? -20.544 -92.960 41.646 1.00 34.17 106 THR A O 1
ATOM 840 N N . GLN A 1 107 ? -22.741 -92.535 41.919 1.00 30.14 107 GLN A N 1
ATOM 841 C CA . GLN A 1 107 ? -22.493 -91.674 43.072 1.00 31.85 107 GLN A CA 1
ATOM 842 C C . GLN A 1 107 ? -21.832 -92.454 44.201 1.00 30.78 107 GLN A C 1
ATOM 843 O O . GLN A 1 107 ? -20.869 -91.978 44.813 1.00 36.08 107 GLN A O 1
ATOM 849 N N . LEU A 1 108 ? -22.329 -93.661 44.487 1.00 23.50 108 LEU A N 1
ATOM 850 C CA . LEU A 1 108 ? -21.706 -94.483 45.518 1.00 29.00 108 LEU A CA 1
ATOM 851 C C . LEU A 1 108 ? -20.311 -94.925 45.096 1.00 33.14 108 LEU A C 1
ATOM 852 O O . LEU A 1 108 ? -19.398 -94.987 45.927 1.00 25.93 108 LEU A O 1
ATOM 857 N N . ALA A 1 109 ? -20.125 -95.231 43.808 1.00 26.78 109 ALA A N 1
ATOM 858 C CA . ALA A 1 109 ? -18.793 -95.563 43.317 1.00 32.71 109 ALA A CA 1
ATOM 859 C C . ALA A 1 109 ? -17.850 -94.373 43.449 1.00 23.54 109 ALA A C 1
ATOM 860 O O . ALA A 1 109 ? -16.699 -94.528 43.870 1.00 23.96 109 ALA A O 1
ATOM 862 N N . LEU A 1 110 ? -18.326 -93.174 43.103 1.00 32.77 110 LEU A N 1
ATOM 863 C CA . LEU A 1 110 ? -17.508 -91.976 43.270 1.00 30.22 110 LEU A CA 1
ATOM 864 C C . LEU A 1 110 ? -17.178 -91.736 44.739 1.00 34.94 110 LEU A C 1
ATOM 865 O O . LEU A 1 110 ? -16.074 -91.288 45.069 1.00 33.50 110 LEU A O 1
ATOM 870 N N . ALA A 1 111 ? -18.120 -92.035 45.639 1.00 24.79 111 ALA A N 1
ATOM 871 C CA . ALA A 1 111 ? -17.836 -91.896 47.062 1.00 23.48 111 ALA A CA 1
ATOM 872 C C . ALA A 1 111 ? -16.777 -92.894 47.512 1.00 36.84 111 ALA A C 1
ATOM 873 O O . ALA A 1 111 ? -15.845 -92.532 48.240 1.00 39.80 111 ALA A O 1
ATOM 875 N N . ILE A 1 112 ? -16.891 -94.149 47.071 1.00 31.38 112 ILE A N 1
ATOM 876 C CA . ILE A 1 112 ? -15.897 -95.158 47.432 1.00 27.10 112 ILE A CA 1
ATOM 877 C C . ILE A 1 112 ? -14.533 -94.787 46.866 1.00 36.59 112 ILE A C 1
ATOM 878 O O . ILE A 1 112 ? -13.505 -94.931 47.539 1.00 39.34 112 ILE A O 1
ATOM 883 N N . ALA A 1 113 ? -14.501 -94.280 45.632 1.00 35.78 113 ALA A N 1
ATOM 884 C CA . ALA A 1 113 ? -13.231 -93.891 45.029 1.00 28.60 113 ALA A CA 1
ATOM 885 C C . ALA A 1 113 ? -12.601 -92.731 45.788 1.00 38.55 113 ALA A C 1
ATOM 886 O O . ALA A 1 113 ? -11.422 -92.783 46.155 1.00 39.13 113 ALA A O 1
ATOM 888 N N . ASP A 1 114 ? -13.380 -91.674 46.041 1.00 44.65 114 ASP A N 1
ATOM 889 C CA . ASP A 1 114 ? -12.860 -90.523 46.774 1.00 29.49 114 ASP A CA 1
ATOM 890 C C . ASP A 1 114 ? -12.443 -90.898 48.189 1.00 39.92 114 ASP A C 1
ATOM 891 O O . ASP A 1 114 ? -11.492 -90.323 48.731 1.00 30.96 114 ASP A O 1
ATOM 896 N N . LEU A 1 115 ? -13.140 -91.853 48.807 1.00 40.71 115 LEU A N 1
ATOM 897 C CA . LEU A 1 115 ? -12.747 -92.288 50.142 1.00 39.83 115 LEU A CA 1
ATOM 898 C C . LEU A 1 115 ? -11.404 -93.005 50.113 1.00 42.18 115 LEU A C 1
ATOM 899 O O . LEU A 1 115 ? -10.539 -92.744 50.956 1.00 46.10 115 LEU A O 1
ATOM 904 N N . ALA A 1 116 ? -11.202 -93.893 49.136 1.00 40.55 116 ALA A N 1
ATOM 905 C CA . ALA A 1 116 ? -9.937 -94.612 49.041 1.00 41.98 116 ALA A CA 1
ATOM 906 C C . ALA A 1 116 ? -8.771 -93.654 48.817 1.00 48.89 116 ALA A C 1
ATOM 907 O O . ALA A 1 116 ? -7.712 -93.801 49.436 1.00 53.14 116 ALA A O 1
ATOM 909 N N . LEU A 1 117 ? -8.954 -92.654 47.950 1.00 42.83 117 LEU A N 1
ATOM 910 C CA . LEU A 1 117 ? -7.876 -91.719 47.645 1.00 44.49 117 LEU A CA 1
ATOM 911 C C . LEU A 1 117 ? -7.448 -90.901 48.857 1.00 44.83 117 LEU A C 1
ATOM 912 O O . LEU A 1 117 ? -6.316 -90.407 48.887 1.00 46.45 117 LEU A O 1
ATOM 917 N N . GLN A 1 118 ? -8.324 -90.733 49.844 1.00 42.57 118 GLN A N 1
ATOM 918 C CA . GLN A 1 118 ? -8.013 -89.970 51.043 1.00 41.56 118 GLN A CA 1
ATOM 919 C C . GLN A 1 118 ? -7.757 -90.856 52.254 1.00 44.37 118 GLN A C 1
ATOM 920 O O . GLN A 1 118 ? -7.575 -90.337 53.358 1.00 43.72 118 GLN A O 1
ATOM 926 N N . MET A 1 119 ? -7.740 -92.178 52.077 1.00 45.09 119 MET A N 1
ATOM 927 C CA . MET A 1 119 ? -7.547 -93.126 53.173 1.00 56.86 119 MET A CA 1
ATOM 928 C C . MET A 1 119 ? -6.331 -93.986 52.855 1.00 59.55 119 MET A C 1
ATOM 929 O O . MET A 1 119 ? -6.461 -95.065 52.254 1.00 66.48 119 MET A O 1
ATOM 934 N N . PRO A 1 120 ? -5.125 -93.543 53.223 1.00 65.76 120 PRO A N 1
ATOM 935 C CA . PRO A 1 120 ? -3.930 -94.358 52.944 1.00 67.17 120 PRO A CA 1
ATOM 936 C C . PRO A 1 120 ? -3.907 -95.677 53.695 1.00 70.37 120 PRO A C 1
ATOM 937 O O . PRO A 1 120 ? -3.207 -96.602 53.264 1.00 75.66 120 PRO A O 1
ATOM 941 N N . SER A 1 121 ? -4.650 -95.796 54.800 1.00 70.76 121 SER A N 1
ATOM 942 C CA . SER A 1 121 ? -4.700 -97.054 55.538 1.00 69.53 121 SER A CA 1
ATOM 943 C C . SER A 1 121 ? -5.365 -98.165 54.739 1.00 74.32 121 SER A C 1
ATOM 944 O O . SER A 1 121 ? -5.153 -99.344 55.045 1.00 75.53 121 SER A O 1
ATOM 947 N N . TRP A 1 122 ? -6.166 -97.821 53.729 1.00 74.54 122 TRP A N 1
ATOM 948 C CA . TRP A 1 122 ? -6.762 -98.814 52.836 1.00 73.53 122 TRP A CA 1
ATOM 949 C C . TRP A 1 122 ? -5.739 -99.168 51.755 1.00 73.74 122 TRP A C 1
ATOM 950 O O . TRP A 1 122 ? -5.834 -98.771 50.592 1.00 74.26 122 TRP A O 1
ATOM 961 N N . LYS A 1 123 ? -4.733 -99.932 52.174 1.00 81.40 123 LYS A N 1
ATOM 962 C CA . LYS A 1 123 ? -3.650 -100.309 51.278 1.00 80.19 123 LYS A CA 1
ATOM 963 C C . LYS A 1 123 ? -4.111 -101.381 50.297 1.00 78.52 123 LYS A C 1
ATOM 964 O O . LYS A 1 123 ? -4.772 -102.352 50.677 1.00 68.36 123 LYS A O 1
ATOM 970 N N . GLY A 1 124 ? -3.753 -101.199 49.027 1.00 71.94 124 GLY A N 1
ATOM 971 C CA . GLY A 1 124 ? -4.134 -102.137 47.989 1.00 60.34 124 GLY A CA 1
ATOM 972 C C . GLY A 1 124 ? -5.635 -102.267 47.836 1.00 68.98 124 GLY A C 1
ATOM 973 O O . GLY A 1 124 ? -6.165 -103.381 47.781 1.00 64.33 124 GLY A O 1
ATOM 974 N N . CYS A 1 125 ? -6.330 -101.129 47.763 1.00 64.43 125 CYS A N 1
ATOM 975 C CA . CYS A 1 125 ? -7.789 -101.157 47.715 1.00 62.45 125 CYS A CA 1
ATOM 976 C C . CYS A 1 125 ? -8.291 -101.867 46.464 1.00 58.09 125 CYS A C 1
ATOM 977 O O . CYS A 1 125 ? -9.303 -102.576 46.511 1.00 61.74 125 CYS A O 1
ATOM 980 N N . VAL A 1 126 ? -7.598 -101.691 45.336 1.00 55.03 126 VAL A N 1
ATOM 981 C CA . VAL A 1 126 ? -8.008 -102.360 44.105 1.00 51.26 126 VAL A CA 1
ATOM 982 C C . VAL A 1 126 ? -7.962 -103.871 44.282 1.00 62.58 126 VAL A C 1
ATOM 983 O O . VAL A 1 126 ? -8.874 -104.589 43.855 1.00 58.83 126 VAL A O 1
ATOM 987 N N . GLN A 1 127 ? -6.915 -104.372 44.939 1.00 65.94 127 GLN A N 1
ATOM 988 C CA . GLN A 1 127 ? -6.792 -105.808 45.161 1.00 59.88 127 GLN A CA 1
ATOM 989 C C . GLN A 1 127 ? -7.913 -106.323 46.055 1.00 57.29 127 GLN A C 1
ATOM 990 O O . GLN A 1 127 ? -8.556 -107.332 45.745 1.00 62.37 127 GLN A O 1
ATOM 996 N N . THR A 1 128 ? -8.168 -105.635 47.171 1.00 53.68 128 THR A N 1
ATOM 997 C CA . THR A 1 128 ? -9.220 -106.071 48.085 1.00 56.50 128 THR A CA 1
ATOM 998 C C . THR A 1 128 ? -10.585 -106.041 47.410 1.00 50.29 128 THR A C 1
ATOM 999 O O . THR A 1 128 ? -11.429 -106.908 47.663 1.00 60.72 128 THR A O 1
ATOM 1003 N N . LEU A 1 129 ? -10.821 -105.051 46.545 1.00 51.40 129 LEU A N 1
ATOM 1004 C CA . LEU A 1 129 ? -12.126 -104.937 45.901 1.00 45.35 129 LEU A CA 1
ATOM 1005 C C . LEU A 1 129 ? -12.349 -106.046 44.882 1.00 55.32 129 LEU A C 1
ATOM 1006 O O . LEU A 1 129 ? -13.447 -106.610 44.806 1.00 60.19 129 LEU A O 1
ATOM 1011 N N . VAL A 1 130 ? -11.325 -106.382 44.093 1.00 54.76 130 VAL A N 1
ATOM 1012 C CA . VAL A 1 130 ? -11.529 -107.354 43.024 1.00 50.61 130 VAL A CA 1
ATOM 1013 C C . VAL A 1 130 ? -11.661 -108.763 43.594 1.00 64.91 130 VAL A C 1
ATOM 1014 O O . VAL A 1 130 ? -12.555 -109.521 43.197 1.00 53.99 130 VAL A O 1
ATOM 1018 N N . GLU A 1 131 ? -10.808 -109.132 44.550 1.00 56.47 131 GLU A N 1
ATOM 1019 C CA . GLU A 1 131 ? -10.895 -110.472 45.116 1.00 56.05 131 GLU A CA 1
ATOM 1020 C C . GLU A 1 131 ? -12.003 -110.596 46.152 1.00 57.28 131 GLU A C 1
ATOM 1021 O O . GLU A 1 131 ? -12.044 -111.586 46.887 1.00 75.08 131 GLU A O 1
ATOM 1027 N N . LYS A 1 132 ? -12.906 -109.619 46.207 1.00 58.95 132 LYS A N 1
ATOM 1028 C CA . LYS A 1 132 ? -14.113 -109.699 47.015 1.00 47.88 132 LYS A CA 1
ATOM 1029 C C . LYS A 1 132 ? -15.384 -109.734 46.183 1.00 53.42 132 LYS A C 1
ATOM 1030 O O . LYS A 1 132 ? -16.394 -110.266 46.648 1.00 58.74 132 LYS A O 1
ATOM 1036 N N . TYR A 1 133 ? -15.356 -109.198 44.960 1.00 49.46 133 TYR A N 1
ATOM 1037 C CA . TYR A 1 133 ? -16.554 -109.116 44.138 1.00 52.49 133 TYR A CA 1
ATOM 1038 C C . TYR A 1 133 ? -16.415 -109.730 42.750 1.00 60.38 133 TYR A C 1
ATOM 1039 O O . TYR A 1 133 ? -17.414 -109.787 42.024 1.00 55.77 133 TYR A O 1
ATOM 1048 N N . SER A 1 134 ? -15.225 -110.197 42.356 1.00 48.69 134 SER A N 1
ATOM 1049 C CA . SER A 1 134 ? -15.057 -110.710 40.997 1.00 60.36 134 SER A CA 1
ATOM 1050 C C . SER A 1 134 ? -15.765 -112.040 40.774 1.00 60.69 134 SER A C 1
ATOM 1051 O O . SER A 1 134 ? -16.095 -112.365 39.629 1.00 71.37 134 SER A O 1
ATOM 1054 N N . ASN A 1 135 ? -16.001 -112.817 41.831 1.00 55.68 135 ASN A N 1
ATOM 1055 C CA . ASN A 1 135 ? -16.634 -114.120 41.680 1.00 61.18 135 ASN A CA 1
ATOM 1056 C C . ASN A 1 135 ? -18.152 -114.041 41.583 1.00 61.01 135 ASN A C 1
ATOM 1057 O O . ASN A 1 135 ? -18.780 -115.025 41.177 1.00 63.58 135 ASN A O 1
ATOM 1062 N N . ASP A 1 136 ? -18.754 -112.907 41.931 1.00 56.49 136 ASP A N 1
ATOM 1063 C CA . ASP A 1 136 ? -20.193 -112.714 41.816 1.00 59.05 136 ASP A CA 1
ATOM 1064 C C . ASP A 1 136 ? -20.485 -111.948 40.532 1.00 57.08 136 ASP A C 1
ATOM 1065 O O . ASP A 1 136 ? -20.104 -110.780 40.401 1.00 63.92 136 ASP A O 1
ATOM 1070 N N . VAL A 1 137 ? -21.175 -112.604 39.595 1.00 67.67 137 VAL A N 1
ATOM 1071 C CA . VAL A 1 137 ? -21.454 -111.986 38.301 1.00 73.01 137 VAL A CA 1
ATOM 1072 C C . VAL A 1 137 ? -22.375 -110.780 38.456 1.00 54.98 137 VAL A C 1
ATOM 1073 O O . VAL A 1 137 ? -22.333 -109.851 37.640 1.00 53.83 137 VAL A O 1
ATOM 1077 N N . THR A 1 138 ? -23.204 -110.760 39.502 1.00 58.85 138 THR A N 1
ATOM 1078 C CA . THR A 1 138 ? -24.081 -109.620 39.740 1.00 64.39 138 THR A CA 1
ATOM 1079 C C . THR A 1 138 ? -23.354 -108.443 40.379 1.00 66.62 138 THR A C 1
ATOM 1080 O O . THR A 1 138 ? -23.885 -107.327 40.369 1.00 60.23 138 THR A O 1
ATOM 1084 N N . SER A 1 139 ? -22.158 -108.663 40.923 1.00 56.74 139 SER A N 1
ATOM 1085 C CA . SER A 1 139 ? -21.362 -107.593 41.507 1.00 47.35 139 SER A CA 1
ATOM 1086 C C . SER A 1 139 ? -20.368 -106.988 40.526 1.00 55.55 139 SER A C 1
ATOM 1087 O O . SER A 1 139 ? -19.769 -105.952 40.837 1.00 47.67 139 SER A O 1
ATOM 1090 N N . LEU A 1 140 ? -20.183 -107.603 39.359 1.00 59.34 140 LEU A N 1
ATOM 1091 C CA . LEU A 1 140 ? -19.220 -107.082 38.392 1.00 48.50 140 LEU A CA 1
ATOM 1092 C C . LEU A 1 140 ? -19.592 -105.707 37.849 1.00 50.48 140 LEU A C 1
ATOM 1093 O O . LEU A 1 140 ? -18.682 -104.868 37.714 1.00 50.50 140 LEU A O 1
ATOM 1098 N N . PRO A 1 141 ? -20.854 -105.405 37.508 1.00 43.60 141 PRO A N 1
ATOM 1099 C CA . PRO A 1 141 ? -21.155 -104.053 37.001 1.00 42.95 141 PRO A CA 1
ATOM 1100 C C . PRO A 1 141 ? -20.710 -102.921 37.918 1.00 49.06 141 PRO A C 1
ATOM 1101 O O . PRO A 1 141 ? -20.100 -101.959 37.433 1.00 55.06 141 PRO A O 1
ATOM 1105 N N . PHE A 1 142 ? -20.974 -103.000 39.228 1.00 39.59 142 PHE A N 1
ATOM 1106 C CA . PHE A 1 142 ? -20.540 -101.906 40.093 1.00 41.88 142 PHE A CA 1
ATOM 1107 C C . PHE A 1 142 ? -19.066 -102.008 40.461 1.00 42.38 142 PHE A C 1
ATOM 1108 O O . PHE A 1 142 ? -18.458 -100.989 40.810 1.00 40.66 142 PHE A O 1
ATOM 1116 N N . LEU A 1 143 ? -18.477 -103.202 40.382 1.00 43.74 143 LEU A N 1
ATOM 1117 C CA . LEU A 1 143 ? -17.036 -103.313 40.572 1.00 39.78 143 LEU A CA 1
ATOM 1118 C C . LEU A 1 143 ? -16.286 -102.592 39.460 1.00 39.93 143 LEU A C 1
ATOM 1119 O O . LEU A 1 143 ? -15.292 -101.902 39.718 1.00 42.19 143 LEU A O 1
ATOM 1124 N N . LEU A 1 144 ? -16.757 -102.725 38.219 1.00 39.98 144 LEU A N 1
ATOM 1125 C CA . LEU A 1 144 ? -16.132 -102.011 37.112 1.00 40.98 144 LEU A CA 1
ATOM 1126 C C . LEU A 1 144 ? -16.343 -100.507 37.236 1.00 40.45 144 LEU A C 1
ATOM 1127 O O . LEU A 1 144 ? -15.447 -99.721 36.906 1.00 42.06 144 LEU A O 1
ATOM 1132 N N . GLU A 1 145 ? -17.518 -100.087 37.713 1.00 40.21 145 GLU A N 1
ATOM 1133 C CA . GLU A 1 145 ? -17.773 -98.662 37.910 1.00 36.00 145 GLU A CA 1
ATOM 1134 C C . GLU A 1 145 ? -16.781 -98.057 38.894 1.00 41.23 145 GLU A C 1
ATOM 1135 O O . GLU A 1 145 ? -16.244 -96.968 38.660 1.00 36.11 145 GLU A O 1
ATOM 1141 N N . ILE A 1 146 ? -16.516 -98.755 39.999 1.00 39.26 146 ILE A N 1
ATOM 1142 C CA . ILE A 1 146 ? -15.545 -98.262 40.969 1.00 30.63 146 ILE A CA 1
ATOM 1143 C C . ILE A 1 146 ? -14.162 -98.189 40.335 1.00 42.88 146 ILE A C 1
ATOM 1144 O O . ILE A 1 146 ? -13.443 -97.194 40.478 1.00 38.95 146 ILE A O 1
ATOM 1149 N N . LEU A 1 147 ? -13.776 -99.243 39.611 1.00 40.15 147 LEU A N 1
ATOM 1150 C CA . LEU A 1 147 ? -12.469 -99.265 38.967 1.00 36.98 147 LEU A CA 1
ATOM 1151 C C . LEU A 1 147 ? -12.393 -98.331 37.767 1.00 40.93 147 LEU A C 1
ATOM 1152 O O . LEU A 1 147 ? -11.290 -98.043 37.294 1.00 48.20 147 LEU A O 1
ATOM 1157 N N . THR A 1 148 ? -13.533 -97.860 37.256 1.00 42.43 148 THR A N 1
ATOM 1158 C CA . THR A 1 148 ? -13.509 -96.883 36.172 1.00 36.93 148 THR A CA 1
ATOM 1159 C C . THR A 1 148 ? -13.336 -95.465 36.707 1.00 42.67 148 THR A C 1
ATOM 1160 O O . THR A 1 148 ? -12.504 -94.701 36.204 1.00 43.98 148 THR A O 1
ATOM 1164 N N . VAL A 1 149 ? -14.108 -95.094 37.730 1.00 44.34 149 VAL A N 1
ATOM 1165 C CA . VAL A 1 149 ? -14.059 -93.722 38.222 1.00 38.19 149 VAL A CA 1
ATOM 1166 C C . VAL A 1 149 ? -12.883 -93.482 39.159 1.00 37.58 149 VAL A C 1
ATOM 1167 O O . VAL A 1 149 ? -12.505 -92.324 39.372 1.00 46.72 149 VAL A O 1
ATOM 1171 N N . LEU A 1 150 ? -12.281 -94.535 39.714 1.00 33.64 150 LEU A N 1
ATOM 1172 C CA . LEU A 1 150 ? -11.127 -94.339 40.590 1.00 40.02 150 LEU A CA 1
ATOM 1173 C C . LEU A 1 150 ? -9.958 -93.675 39.873 1.00 42.35 150 LEU A C 1
ATOM 1174 O O . LEU A 1 150 ? -9.412 -92.698 40.414 1.00 41.81 150 LEU A O 1
ATOM 1179 N N . PRO A 1 151 ? -9.528 -94.117 38.682 1.00 48.59 151 PRO A N 1
ATOM 1180 C CA . PRO A 1 151 ? -8.468 -93.369 37.988 1.00 37.92 151 PRO A CA 1
ATOM 1181 C C . PRO A 1 151 ? -8.903 -91.978 37.570 1.00 40.44 151 PRO A C 1
ATOM 1182 O O . PRO A 1 151 ? -8.066 -91.068 37.533 1.00 39.75 151 PRO A O 1
ATOM 1186 N N . GLU A 1 152 ? -10.185 -91.786 37.249 1.00 44.19 152 GLU A N 1
ATOM 1187 C CA . GLU A 1 152 ? -10.668 -90.455 36.895 1.00 39.15 152 GLU A CA 1
ATOM 1188 C C . GLU A 1 152 ? -10.531 -89.491 38.067 1.00 37.82 152 GLU A C 1
ATOM 1189 O O . GLU A 1 152 ? -10.187 -88.319 37.879 1.00 45.45 152 GLU A O 1
ATOM 1195 N N . GLU A 1 153 ? -10.792 -89.968 39.286 1.00 46.59 153 GLU A N 1
ATOM 1196 C CA . GLU A 1 153 ? -10.750 -89.115 40.467 1.00 51.68 153 GLU A CA 1
ATOM 1197 C C . GLU A 1 153 ? -9.337 -88.860 40.975 1.00 45.81 153 GLU A C 1
ATOM 1198 O O . GLU A 1 153 ? -9.168 -88.028 41.873 1.00 50.68 153 GLU A O 1
ATOM 1204 N N . VAL A 1 154 ? -8.327 -89.544 40.433 1.00 43.80 154 VAL A N 1
ATOM 1205 C CA . VAL A 1 154 ? -6.951 -89.284 40.851 1.00 47.82 154 VAL A CA 1
ATOM 1206 C C . VAL A 1 154 ? -6.554 -87.855 40.504 1.00 48.13 154 VAL A C 1
ATOM 1207 O O . VAL A 1 154 ? -5.826 -87.196 41.258 1.00 56.94 154 VAL A O 1
ATOM 1211 N N . HIS A 1 155 ? -7.046 -87.344 39.375 1.00 50.95 155 HIS A N 1
ATOM 1212 C CA . HIS A 1 155 ? -6.744 -85.989 38.931 1.00 57.59 155 HIS A CA 1
ATOM 1213 C C . HIS A 1 155 ? -7.935 -85.049 39.082 1.00 57.45 155 HIS A C 1
ATOM 1214 O O . HIS A 1 155 ? -7.979 -83.998 38.434 1.00 64.22 155 HIS A O 1
ATOM 1221 N N . SER A 1 156 ? -8.895 -85.398 39.936 1.00 66.83 156 SER A N 1
ATOM 1222 C CA . SER A 1 156 ? -10.064 -84.553 40.145 1.00 74.14 156 SER A CA 1
ATOM 1223 C C . SER A 1 156 ? -9.650 -83.247 40.812 1.00 74.65 156 SER A C 1
ATOM 1224 O O . SER A 1 156 ? -9.022 -83.256 41.876 1.00 72.56 156 SER A O 1
ATOM 1227 N N . ARG A 1 157 ? -10.001 -82.124 40.181 1.00 76.31 157 ARG A N 1
ATOM 1228 C CA . ARG A 1 157 ? -9.685 -80.821 40.757 1.00 86.46 157 ARG A CA 1
ATOM 1229 C C . ARG A 1 157 ? -10.456 -80.579 42.048 1.00 77.33 157 ARG A C 1
ATOM 1230 O O . ARG A 1 157 ? -10.009 -79.804 42.900 1.00 79.18 157 ARG A O 1
ATOM 1238 N N . SER A 1 158 ? -11.606 -81.233 42.211 1.00 76.79 158 SER A N 1
ATOM 1239 C CA . SER A 1 158 ? -12.460 -81.066 43.378 1.00 80.14 158 SER A CA 1
ATOM 1240 C C . SER A 1 158 ? -12.019 -81.914 44.571 1.00 82.17 158 SER A C 1
ATOM 1241 O O . SER A 1 158 ? -12.811 -82.106 45.503 1.00 81.33 158 SER A O 1
ATOM 1244 N N . LEU A 1 159 ? -10.788 -82.418 44.573 1.00 84.88 159 LEU A N 1
ATOM 1245 C CA . LEU A 1 159 ? -10.299 -83.273 45.650 1.00 65.41 159 LEU A CA 1
ATOM 1246 C C . LEU A 1 159 ? -9.095 -82.695 46.375 1.00 69.88 159 LEU A C 1
ATOM 1247 O O . LEU A 1 159 ? -8.993 -82.839 47.597 1.00 74.39 159 LEU A O 1
ATOM 1252 N N . ARG A 1 160 ? -8.178 -82.050 45.651 1.00 75.73 160 ARG A N 1
ATOM 1253 C CA . ARG A 1 160 ? -7.046 -81.327 46.240 1.00 86.39 160 ARG A CA 1
ATOM 1254 C C . ARG A 1 160 ? -6.160 -82.246 47.085 1.00 85.66 160 ARG A C 1
ATOM 1255 O O . ARG A 1 160 ? -5.783 -81.922 48.213 1.00 85.50 160 ARG A O 1
ATOM 1263 N N . ILE A 1 161 ? -5.836 -83.411 46.536 1.00 79.67 161 ILE A N 1
ATOM 1264 C CA . ILE A 1 161 ? -4.816 -84.259 47.141 1.00 55.01 161 ILE A CA 1
ATOM 1265 C C . ILE A 1 161 ? -3.450 -83.743 46.712 1.00 68.87 161 ILE A C 1
ATOM 1266 O O . ILE A 1 161 ? -3.300 -83.135 45.646 1.00 87.28 161 ILE A O 1
ATOM 1271 N N . GLY A 1 162 ? -2.444 -83.970 47.548 1.00 54.92 162 GLY A N 1
ATOM 1272 C CA . GLY A 1 162 ? -1.120 -83.473 47.241 1.00 71.15 162 GLY A CA 1
ATOM 1273 C C . GLY A 1 162 ? -0.512 -84.139 46.021 1.00 51.11 162 GLY A C 1
ATOM 1274 O O . GLY A 1 162 ? -0.926 -85.212 45.582 1.00 57.15 162 GLY A O 1
ATOM 1275 N N . ALA A 1 163 ? 0.498 -83.475 45.455 1.00 45.16 163 ALA A N 1
ATOM 1276 C CA . ALA A 1 163 ? 1.217 -84.065 44.333 1.00 46.41 163 ALA A CA 1
ATOM 1277 C C . ALA A 1 163 ? 2.037 -85.273 44.768 1.00 45.74 163 ALA A C 1
ATOM 1278 O O . ALA A 1 163 ? 2.202 -86.220 43.991 1.00 42.93 163 ALA A O 1
ATOM 1280 N N . ASN A 1 164 ? 2.550 -85.264 46.001 1.00 51.34 164 ASN A N 1
ATOM 1281 C CA . ASN A 1 164 ? 3.279 -86.426 46.499 1.00 50.09 164 ASN A CA 1
ATOM 1282 C C . ASN A 1 164 ? 2.338 -87.597 46.742 1.00 52.99 164 ASN A C 1
ATOM 1283 O O . ASN A 1 164 ? 2.656 -88.741 46.395 1.00 47.69 164 ASN A O 1
ATOM 1288 N N . ARG A 1 165 ? 1.177 -87.331 47.344 1.00 51.88 165 ARG A N 1
ATOM 1289 C CA . ARG A 1 165 ? 0.188 -88.384 47.531 1.00 43.16 165 ARG A CA 1
ATOM 1290 C C . ARG A 1 165 ? -0.298 -88.918 46.192 1.00 44.35 165 ARG A C 1
ATOM 1291 O O . ARG A 1 165 ? -0.459 -90.132 46.019 1.00 46.86 165 ARG A O 1
ATOM 1299 N N . ARG A 1 166 ? -0.525 -88.024 45.226 1.00 47.48 166 ARG A N 1
ATOM 1300 C CA . ARG A 1 166 ? -1.003 -88.458 43.918 1.00 44.29 166 ARG A CA 1
ATOM 1301 C C . ARG A 1 166 ? 0.020 -89.344 43.219 1.00 44.13 166 ARG A C 1
ATOM 1302 O O . ARG A 1 166 ? -0.355 -90.263 42.483 1.00 46.21 166 ARG A O 1
ATOM 1310 N N . THR A 1 167 ? 1.313 -89.099 43.449 1.00 46.22 167 THR A N 1
ATOM 1311 C CA . THR A 1 167 ? 2.338 -89.981 42.900 1.00 45.12 167 THR A CA 1
ATOM 1312 C C . THR A 1 167 ? 2.312 -91.344 43.581 1.00 46.09 167 THR A C 1
ATOM 1313 O O . THR A 1 167 ? 2.487 -92.377 42.923 1.00 44.93 167 THR A O 1
ATOM 1317 N N . GLU A 1 168 ? 2.091 -91.369 44.899 1.00 48.07 168 GLU A N 1
ATOM 1318 C CA . GLU A 1 168 ? 1.919 -92.640 45.595 1.00 45.50 168 GLU A CA 1
ATOM 1319 C C . GLU A 1 168 ? 0.732 -93.411 45.035 1.00 48.62 168 GLU A C 1
ATOM 1320 O O . GLU A 1 168 ? 0.828 -94.619 44.791 1.00 56.19 168 GLU A O 1
ATOM 1326 N N . ILE A 1 169 ? -0.393 -92.724 44.822 1.00 40.42 169 ILE A N 1
ATOM 1327 C CA . ILE A 1 169 ? -1.590 -93.380 44.300 1.00 40.57 169 ILE A CA 1
ATOM 1328 C C . ILE A 1 169 ? -1.311 -93.982 42.928 1.00 48.80 169 ILE A C 1
ATOM 1329 O O . ILE A 1 169 ? -1.635 -95.146 42.662 1.00 47.40 169 ILE A O 1
ATOM 1334 N N . ILE A 1 170 ? -0.702 -93.195 42.038 1.00 43.47 170 ILE A N 1
ATOM 1335 C CA . ILE A 1 170 ? -0.540 -93.625 40.654 1.00 34.05 170 ILE A CA 1
ATOM 1336 C C . ILE A 1 170 ? 0.393 -94.826 40.565 1.00 42.69 170 ILE A C 1
ATOM 1337 O O . ILE A 1 170 ? 0.128 -95.778 39.822 1.00 54.90 170 ILE A O 1
ATOM 1342 N N . GLU A 1 171 ? 1.488 -94.818 41.325 1.00 43.66 171 GLU A N 1
ATOM 1343 C CA . GLU A 1 171 ? 2.387 -95.963 41.289 1.00 51.98 171 GLU A CA 1
ATOM 1344 C C . GLU A 1 171 ? 1.835 -97.153 42.061 1.00 44.90 171 GLU A C 1
ATOM 1345 O O . GLU A 1 171 ? 2.286 -98.282 41.839 1.00 61.70 171 GLU A O 1
ATOM 1351 N N . ASP A 1 172 ? 0.861 -96.933 42.944 1.00 45.46 172 ASP A N 1
ATOM 1352 C CA . ASP A 1 172 ? 0.191 -98.055 43.588 1.00 49.12 172 ASP A CA 1
ATOM 1353 C C . ASP A 1 172 ? -0.879 -98.651 42.681 1.00 55.75 172 ASP A C 1
ATOM 1354 O O . ASP A 1 172 ? -1.068 -99.871 42.660 1.00 51.42 172 ASP A O 1
ATOM 1359 N N . LEU A 1 173 ? -1.585 -97.806 41.924 1.00 55.08 173 LEU A N 1
ATOM 1360 C CA . LEU A 1 173 ? -2.545 -98.314 40.951 1.00 41.43 173 LEU A CA 1
ATOM 1361 C C . LEU A 1 173 ? -1.842 -99.041 39.812 1.00 49.90 173 LEU A C 1
ATOM 1362 O O . LEU A 1 173 ? -2.359 -100.036 39.290 1.00 59.04 173 LEU A O 1
ATOM 1367 N N . ALA A 1 174 ? -0.662 -98.559 39.412 1.00 52.36 174 ALA A N 1
ATOM 1368 C CA . ALA A 1 174 ? 0.097 -99.244 38.373 1.00 50.64 174 ALA A CA 1
ATOM 1369 C C . ALA A 1 174 ? 0.562 -100.618 38.834 1.00 51.39 174 ALA A C 1
ATOM 1370 O O . ALA A 1 174 ? 0.630 -101.553 38.028 1.00 57.61 174 ALA A O 1
ATOM 1372 N N . PHE A 1 175 ? 0.865 -100.763 40.125 1.00 52.78 175 PHE A N 1
ATOM 1373 C CA . PHE A 1 175 ? 1.299 -102.052 40.648 1.00 50.61 175 PHE A CA 1
ATOM 1374 C C . PHE A 1 175 ? 0.202 -103.102 40.540 1.00 48.95 175 PHE A C 1
ATOM 1375 O O . PHE A 1 175 ? 0.497 -104.293 40.392 1.00 70.54 175 PHE A O 1
ATOM 1383 N N . TYR A 1 176 ? -1.063 -102.687 40.601 1.00 44.74 176 TYR A N 1
ATOM 1384 C CA . TYR A 1 176 ? -2.192 -103.601 40.498 1.00 57.71 176 TYR A CA 1
ATOM 1385 C C . TYR A 1 176 ? -2.868 -103.555 39.135 1.00 53.83 176 TYR A C 1
ATOM 1386 O O . TYR A 1 176 ? -3.966 -104.098 38.984 1.00 57.48 176 TYR A O 1
ATOM 1395 N N . SER A 1 177 ? -2.236 -102.932 38.138 1.00 55.58 177 SER A N 1
ATOM 1396 C CA . SER A 1 177 ? -2.857 -102.856 36.820 1.00 48.68 177 SER A CA 1
ATOM 1397 C C . SER A 1 177 ? -3.000 -104.234 36.186 1.00 49.19 177 SER A C 1
ATOM 1398 O O . SER A 1 177 ? -3.918 -104.455 35.388 1.00 42.19 177 SER A O 1
ATOM 1401 N N . SER A 1 178 ? -2.126 -105.176 36.543 1.00 55.48 178 SER A N 1
ATOM 1402 C CA . SER A 1 178 ? -2.234 -106.525 35.997 1.00 44.84 178 SER A CA 1
ATOM 1403 C C . SER A 1 178 ? -3.531 -107.195 36.435 1.00 54.93 178 SER A C 1
ATOM 1404 O O . SER A 1 178 ? -4.162 -107.914 35.652 1.00 54.90 178 SER A O 1
ATOM 1407 N N . THR A 1 179 ? -3.949 -106.970 37.684 1.00 58.32 179 THR A N 1
ATOM 1408 C CA . THR A 1 179 ? -5.144 -107.641 38.183 1.00 55.35 179 THR A CA 1
ATOM 1409 C C . THR A 1 179 ? -6.418 -107.036 37.603 1.00 54.09 179 THR A C 1
ATOM 1410 O O . THR A 1 179 ? -7.398 -107.759 37.388 1.00 63.10 179 THR A O 1
ATOM 1414 N N . VAL A 1 180 ? -6.434 -105.727 37.334 1.00 47.83 180 VAL A N 1
ATOM 1415 C CA . VAL A 1 180 ? -7.632 -105.132 36.746 1.00 48.37 180 VAL A CA 1
ATOM 1416 C C . VAL A 1 180 ? -7.751 -105.529 35.279 1.00 48.75 180 VAL A C 1
ATOM 1417 O O . VAL A 1 180 ? -8.856 -105.760 34.775 1.00 51.46 180 VAL A O 1
ATOM 1421 N N . VAL A 1 181 ? -6.620 -105.649 34.579 1.00 47.86 181 VAL A N 1
ATOM 1422 C CA . VAL A 1 181 ? -6.654 -106.154 33.210 1.00 43.89 181 VAL A CA 1
ATOM 1423 C C . VAL A 1 181 ? -7.113 -107.607 33.194 1.00 42.86 181 VAL A C 1
ATOM 1424 O O . VAL A 1 181 ? -7.906 -108.013 32.336 1.00 52.22 181 VAL A O 1
ATOM 1428 N N . SER A 1 182 ? -6.631 -108.409 34.147 1.00 49.88 182 SER A N 1
ATOM 1429 C CA . SER A 1 182 ? -7.081 -109.794 34.250 1.00 47.42 182 SER A CA 1
ATOM 1430 C C . SER A 1 182 ? -8.564 -109.878 34.594 1.00 50.87 182 SER A C 1
ATOM 1431 O O . SER A 1 182 ? -9.255 -110.796 34.140 1.00 47.77 182 SER A O 1
ATOM 1434 N N . LEU A 1 183 ? -9.067 -108.936 35.396 1.00 56.64 183 LEU A N 1
ATOM 1435 C CA . LEU A 1 183 ? -10.498 -108.895 35.681 1.00 38.76 183 LEU A CA 1
ATOM 1436 C C . LEU A 1 183 ? -11.299 -108.569 34.427 1.00 44.59 183 LEU A C 1
ATOM 1437 O O . LEU A 1 183 ? -12.372 -109.140 34.202 1.00 50.45 183 LEU A O 1
ATOM 1442 N N . LEU A 1 184 ? -10.793 -107.651 33.599 1.00 48.05 184 LEU A N 1
ATOM 1443 C CA . LEU A 1 184 ? -11.510 -107.282 32.383 1.00 50.41 184 LEU A CA 1
ATOM 1444 C C . LEU A 1 184 ? -11.607 -108.461 31.425 1.00 52.15 184 LEU A C 1
ATOM 1445 O O . LEU A 1 184 ? -12.624 -108.634 30.742 1.00 50.96 184 LEU A O 1
ATOM 1450 N N . MET A 1 185 ? -10.563 -109.291 31.368 1.00 55.50 185 MET A N 1
ATOM 1451 C CA . MET A 1 185 ? -10.609 -110.477 30.518 1.00 54.25 185 MET A CA 1
ATOM 1452 C C . MET A 1 185 ? -11.634 -111.479 31.032 1.00 59.39 185 MET A C 1
ATOM 1453 O O . MET A 1 185 ? -12.330 -112.126 30.241 1.00 64.44 185 MET A O 1
ATOM 1458 N N . THR A 1 186 ? -11.742 -111.623 32.355 1.00 52.26 186 THR A N 1
ATOM 1459 C CA . THR A 1 186 ? -12.800 -112.456 32.914 1.00 53.12 186 THR A CA 1
ATOM 1460 C C . THR A 1 186 ? -14.177 -111.860 32.643 1.00 58.79 186 THR A C 1
ATOM 1461 O O . THR A 1 186 ? -15.139 -112.601 32.409 1.00 67.07 186 THR A O 1
ATOM 1465 N N . CYS A 1 187 ? -14.288 -110.530 32.645 1.00 50.73 187 CYS A N 1
ATOM 1466 C CA . CYS A 1 187 ? -15.579 -109.896 32.406 1.00 57.05 187 CYS A CA 1
ATOM 1467 C C . CYS A 1 187 ? -16.052 -110.047 30.967 1.00 61.34 187 CYS A C 1
ATOM 1468 O O . CYS A 1 187 ? -17.236 -109.827 30.697 1.00 74.89 187 CYS A O 1
ATOM 1471 N N . VAL A 1 188 ? -15.167 -110.409 30.038 1.00 56.52 188 VAL A N 1
ATOM 1472 C CA . VAL A 1 188 ? -15.593 -110.684 28.670 1.00 65.08 188 VAL A CA 1
ATOM 1473 C C . VAL A 1 188 ? -15.723 -112.179 28.404 1.00 67.76 188 VAL A C 1
ATOM 1474 O O . VAL A 1 188 ? -16.380 -112.565 27.425 1.00 80.38 188 VAL A O 1
ATOM 1478 N N . GLU A 1 189 ? -15.115 -113.030 29.231 1.00 71.34 189 GLU A N 1
ATOM 1479 C CA . GLU A 1 189 ? -15.403 -114.456 29.147 1.00 79.30 189 GLU A CA 1
ATOM 1480 C C . GLU A 1 189 ? -16.768 -114.763 29.748 1.00 72.61 189 GLU A C 1
ATOM 1481 O O . GLU A 1 189 ? -17.579 -115.475 29.145 1.00 83.16 189 GLU A O 1
ATOM 1487 N N . LYS A 1 190 ? -17.041 -114.232 30.938 1.00 74.60 190 LYS A N 1
ATOM 1488 C CA . LYS A 1 190 ? -18.382 -114.283 31.498 1.00 71.08 190 LYS A CA 1
ATOM 1489 C C . LYS A 1 190 ? -19.219 -113.159 30.901 1.00 80.90 190 LYS A C 1
ATOM 1490 O O . LYS A 1 190 ? -18.815 -111.993 30.935 1.00 90.82 190 LYS A O 1
ATOM 1496 N N . ALA A 1 191 ? -20.384 -113.512 30.358 1.00 79.99 191 ALA A N 1
ATOM 1497 C CA . ALA A 1 191 ? -21.335 -112.533 29.824 1.00 96.13 191 ALA A CA 1
ATOM 1498 C C . ALA A 1 191 ? -20.679 -111.602 28.805 1.00 83.15 191 ALA A C 1
ATOM 1499 O O . ALA A 1 191 ? -20.923 -110.394 28.786 1.00 73.40 191 ALA A O 1
ATOM 1501 N N . GLY A 1 192 ? -19.835 -112.170 27.942 1.00 84.86 192 GLY A N 1
ATOM 1502 C CA . GLY A 1 192 ? -19.205 -111.370 26.908 1.00 75.74 192 GLY A CA 1
ATOM 1503 C C . GLY A 1 192 ? -20.106 -111.002 25.753 1.00 87.87 192 GLY A C 1
ATOM 1504 O O . GLY A 1 192 ? -19.723 -110.178 24.916 1.00 71.28 192 GLY A O 1
ATOM 1505 N N . THR A 1 193 ? -21.295 -111.596 25.685 1.00 90.72 193 THR A N 1
ATOM 1506 C CA . THR A 1 193 ? -22.278 -111.225 24.680 1.00 85.37 193 THR A CA 1
ATOM 1507 C C . THR A 1 193 ? -23.163 -110.078 25.139 1.00 78.04 193 THR A C 1
ATOM 1508 O O . THR A 1 193 ? -23.811 -109.438 24.303 1.00 74.25 193 THR A O 1
ATOM 1512 N N . ASP A 1 194 ? -23.201 -109.810 26.442 1.00 70.51 194 ASP A N 1
ATOM 1513 C CA . ASP A 1 194 ? -23.953 -108.678 26.965 1.00 66.96 194 ASP A CA 1
ATOM 1514 C C . ASP A 1 194 ? -23.308 -107.388 26.479 1.00 71.64 194 ASP A C 1
ATOM 1515 O O . ASP A 1 194 ? -22.160 -107.088 26.828 1.00 69.56 194 ASP A O 1
ATOM 1520 N N . GLU A 1 195 ? -24.041 -106.631 25.662 1.00 68.39 195 GLU A N 1
ATOM 1521 C CA . GLU A 1 195 ? -23.502 -105.381 25.141 1.00 60.12 195 GLU A CA 1
ATOM 1522 C C . GLU A 1 195 ? -23.209 -104.399 26.266 1.00 63.99 195 GLU A C 1
ATOM 1523 O O . GLU A 1 195 ? -22.213 -103.668 26.217 1.00 60.46 195 GLU A O 1
ATOM 1529 N N . LYS A 1 196 ? -24.058 -104.377 27.299 1.00 63.14 196 LYS A N 1
ATOM 1530 C CA . LYS A 1 196 ? -23.817 -103.479 28.423 1.00 62.89 196 LYS A CA 1
ATOM 1531 C C . LYS A 1 196 ? -22.577 -103.881 29.208 1.00 52.20 196 LYS A C 1
ATOM 1532 O O . LYS A 1 196 ? -21.918 -103.022 29.804 1.00 57.80 196 LYS A O 1
ATOM 1538 N N . MET A 1 197 ? -22.229 -105.168 29.204 1.00 58.64 197 MET A N 1
ATOM 1539 C CA . MET A 1 197 ? -21.034 -105.601 29.919 1.00 50.49 197 MET A CA 1
ATOM 1540 C C . MET A 1 197 ? -19.768 -105.183 29.183 1.00 57.39 197 MET A C 1
ATOM 1541 O O . MET A 1 197 ? -18.796 -104.748 29.810 1.00 55.73 197 MET A O 1
ATOM 1546 N N . LEU A 1 198 ? -19.760 -105.305 27.851 1.00 60.76 198 LEU A N 1
ATOM 1547 C CA . LEU A 1 198 ? -18.592 -104.893 27.078 1.00 50.53 198 LEU A CA 1
ATOM 1548 C C . LEU A 1 198 ? -18.356 -103.393 27.191 1.00 52.86 198 LEU A C 1
ATOM 1549 O O . LEU A 1 198 ? -17.205 -102.941 27.230 1.00 53.19 198 LEU A O 1
ATOM 1554 N N . MET A 1 199 ? -19.434 -102.605 27.236 1.00 49.09 199 MET A N 1
ATOM 1555 C CA . MET A 1 199 ? -19.288 -101.164 27.410 1.00 47.51 199 MET A CA 1
ATOM 1556 C C . MET A 1 199 ? -18.574 -100.840 28.715 1.00 50.02 199 MET A C 1
ATOM 1557 O O . MET A 1 199 ? -17.699 -99.965 28.753 1.00 45.50 199 MET A O 1
ATOM 1562 N N . LYS A 1 200 ? -18.926 -101.543 29.793 1.00 39.84 200 LYS A N 1
ATOM 1563 C CA . LYS A 1 200 ? -18.268 -101.310 31.073 1.00 43.09 200 LYS A CA 1
ATOM 1564 C C . LYS A 1 200 ? -16.813 -101.752 31.031 1.00 45.46 200 LYS A C 1
ATOM 1565 O O . LYS A 1 200 ? -15.947 -101.113 31.640 1.00 44.67 200 LYS A O 1
ATOM 1571 N N . VAL A 1 201 ? -16.522 -102.837 30.309 1.00 40.26 201 VAL A N 1
ATOM 1572 C CA . VAL A 1 201 ? -15.140 -103.280 30.164 1.00 37.29 201 VAL A CA 1
ATOM 1573 C C . VAL A 1 201 ? -14.334 -102.255 29.376 1.00 42.40 201 VAL A C 1
ATOM 1574 O O . VAL A 1 201 ? -13.183 -101.953 29.716 1.00 38.08 201 VAL A O 1
ATOM 1578 N N . PHE A 1 202 ? -14.929 -101.695 28.319 1.00 33.70 202 PHE A N 1
ATOM 1579 C CA . PHE A 1 202 ? -14.218 -100.733 27.484 1.00 33.85 202 PHE A CA 1
ATOM 1580 C C . PHE A 1 202 ? -13.994 -99.416 28.219 1.00 49.25 202 PHE A C 1
ATOM 1581 O O . PHE A 1 202 ? -12.898 -98.845 28.161 1.00 43.98 202 PHE A O 1
ATOM 1589 N N . ARG A 1 203 ? -15.015 -98.919 28.922 1.00 46.67 203 ARG A N 1
ATOM 1590 C CA . ARG A 1 203 ? -14.851 -97.670 29.657 1.00 29.22 203 ARG A CA 1
ATOM 1591 C C . ARG A 1 203 ? -13.807 -97.815 30.757 1.00 41.93 203 ARG A C 1
ATOM 1592 O O . ARG A 1 203 ? -13.049 -96.876 31.030 1.00 44.08 203 ARG A O 1
ATOM 1600 N N . CYS A 1 204 ? -13.742 -98.988 31.393 1.00 41.28 204 CYS A N 1
ATOM 1601 C CA . CYS A 1 204 ? -12.736 -99.199 32.430 1.00 41.62 204 CYS A CA 1
ATOM 1602 C C . CYS A 1 204 ? -11.342 -99.309 31.828 1.00 45.25 204 CYS A C 1
ATOM 1603 O O . CYS A 1 204 ? -10.371 -98.796 32.397 1.00 38.75 204 CYS A O 1
ATOM 1606 N N . LEU A 1 205 ? -11.222 -99.977 30.678 1.00 45.26 205 LEU A N 1
ATOM 1607 C CA . LEU A 1 205 ? -9.925 -100.083 30.020 1.00 40.05 205 LEU A CA 1
ATOM 1608 C C . LEU A 1 205 ? -9.418 -98.710 29.599 1.00 38.36 205 LEU A C 1
ATOM 1609 O O . LEU A 1 205 ? -8.273 -98.343 29.888 1.00 38.98 205 LEU A O 1
ATOM 1614 N N . GLY A 1 206 ? -10.269 -97.922 28.937 1.00 32.61 206 GLY A N 1
ATOM 1615 C CA . GLY A 1 206 ? -9.861 -96.589 28.528 1.00 39.74 206 GLY A CA 1
ATOM 1616 C C . GLY A 1 206 ? -9.513 -95.685 29.695 1.00 44.86 206 GLY A C 1
ATOM 1617 O O . GLY A 1 206 ? -8.608 -94.853 29.592 1.00 46.75 206 GLY A O 1
ATOM 1618 N N . SER A 1 207 ? -10.215 -95.838 30.819 1.00 42.67 207 SER A N 1
ATOM 1619 C CA . SER A 1 207 ? -9.903 -95.038 31.998 1.00 35.15 207 SER A CA 1
ATOM 1620 C C . SER A 1 207 ? -8.518 -95.369 32.537 1.00 40.23 207 SER A C 1
ATOM 1621 O O . SER A 1 207 ? -7.777 -94.474 32.962 1.00 43.20 207 SER A O 1
ATOM 1624 N N . TRP A 1 208 ? -8.149 -96.651 32.533 1.00 36.61 208 TRP A N 1
ATOM 1625 C CA . TRP A 1 208 ? -6.816 -97.026 32.983 1.00 44.17 208 TRP A CA 1
ATOM 1626 C C . TRP A 1 208 ? -5.754 -96.679 31.948 1.00 49.38 208 TRP A C 1
ATOM 1627 O O . TRP A 1 208 ? -4.593 -96.457 32.311 1.00 44.27 208 TRP A O 1
ATOM 1638 N N . PHE A 1 209 ? -6.130 -96.600 30.670 1.00 36.55 209 PHE A N 1
ATOM 1639 C CA . PHE A 1 209 ? -5.204 -96.074 29.673 1.00 39.28 209 PHE A CA 1
ATOM 1640 C C . PHE A 1 209 ? -4.927 -94.595 29.913 1.00 39.49 209 PHE A C 1
ATOM 1641 O O . PHE A 1 209 ? -3.772 -94.158 29.855 1.00 42.84 209 PHE A O 1
ATOM 1649 N N . ASN A 1 210 ? -5.978 -93.814 30.192 1.00 38.77 210 ASN A N 1
ATOM 1650 C CA . ASN A 1 210 ? -5.822 -92.377 30.403 1.00 35.63 210 ASN A CA 1
ATOM 1651 C C . ASN A 1 210 ? -4.912 -92.081 31.589 1.00 39.00 210 ASN A C 1
ATOM 1652 O O . ASN A 1 210 ? -4.126 -91.127 31.555 1.00 49.49 210 ASN A O 1
ATOM 1657 N N . LEU A 1 211 ? -5.007 -92.882 32.651 1.00 41.45 211 LEU A N 1
ATOM 1658 C CA . LEU A 1 211 ? -4.140 -92.685 33.806 1.00 51.28 211 LEU A CA 1
ATOM 1659 C C . LEU A 1 211 ? -2.677 -92.960 33.478 1.00 58.13 211 LEU A C 1
ATOM 1660 O O . LEU A 1 211 ? -1.795 -92.534 34.230 1.00 50.87 211 LEU A O 1
ATOM 1665 N N . GLY A 1 212 ? -2.406 -93.665 32.380 1.00 54.17 212 GLY A N 1
ATOM 1666 C CA . GLY A 1 212 ? -1.043 -93.933 31.961 1.00 41.44 212 GLY A CA 1
ATOM 1667 C C . GLY A 1 212 ? -0.319 -94.981 32.774 1.00 50.59 212 GLY A C 1
ATOM 1668 O O . GLY A 1 212 ? 0.904 -94.901 32.922 1.00 54.04 212 GLY A O 1
ATOM 1669 N N . VAL A 1 213 ? -1.038 -95.975 33.293 1.00 49.52 213 VAL A N 1
ATOM 1670 C CA . VAL A 1 213 ? -0.450 -96.988 34.164 1.00 52.36 213 VAL A CA 1
ATOM 1671 C C . VAL A 1 213 ? -0.457 -98.380 33.552 1.00 57.82 213 VAL A C 1
ATOM 1672 O O . VAL A 1 213 ? 0.099 -99.308 34.164 1.00 62.56 213 VAL A O 1
ATOM 1676 N N . LEU A 1 214 ? -1.066 -98.567 32.386 1.00 49.26 214 LEU A N 1
ATOM 1677 C CA . LEU A 1 214 ? -1.117 -99.884 31.769 1.00 53.77 214 LEU A CA 1
ATOM 1678 C C . LEU A 1 214 ? 0.210 -100.235 31.106 1.00 66.66 214 LEU A C 1
ATOM 1679 O O . LEU A 1 214 ? 0.896 -99.373 30.548 1.00 65.40 214 LEU A O 1
ATOM 1684 N N . ASP A 1 215 ? 0.565 -101.515 31.181 1.00 74.50 215 ASP A N 1
ATOM 1685 C CA . ASP A 1 215 ? 1.767 -102.024 30.534 1.00 82.74 215 ASP A CA 1
ATOM 1686 C C . ASP A 1 215 ? 1.600 -101.967 29.020 1.00 81.95 215 ASP A C 1
ATOM 1687 O O . ASP A 1 215 ? 0.660 -102.551 28.470 1.00 82.01 215 ASP A O 1
ATOM 1692 N N . SER A 1 216 ? 2.517 -101.275 28.342 1.00 76.37 216 SER A N 1
ATOM 1693 C CA . SER A 1 216 ? 2.396 -101.113 26.897 1.00 64.98 216 SER A CA 1
ATOM 1694 C C . SER A 1 216 ? 2.591 -102.441 26.173 1.00 72.84 216 SER A C 1
ATOM 1695 O O . SER A 1 216 ? 1.760 -102.837 25.347 1.00 65.57 216 SER A O 1
ATOM 1698 N N . ASN A 1 217 ? 3.687 -103.145 26.473 1.00 69.86 217 ASN A N 1
ATOM 1699 C CA . ASN A 1 217 ? 3.979 -104.396 25.779 1.00 69.23 217 ASN A CA 1
ATOM 1700 C C . ASN A 1 217 ? 2.986 -105.495 26.137 1.00 73.56 217 ASN A C 1
ATOM 1701 O O . ASN A 1 217 ? 2.709 -106.369 25.307 1.00 75.66 217 ASN A O 1
ATOM 1706 N N . PHE A 1 218 ? 2.449 -105.479 27.360 1.00 77.27 218 PHE A N 1
ATOM 1707 C CA . PHE A 1 218 ? 1.472 -106.493 27.742 1.00 75.98 218 PHE A CA 1
ATOM 1708 C C . PHE A 1 218 ? 0.134 -106.258 27.053 1.00 75.33 218 PHE A C 1
ATOM 1709 O O . PHE A 1 218 ? -0.543 -107.214 26.657 1.00 72.87 218 PHE A O 1
ATOM 1717 N N . MET A 1 219 ? -0.268 -104.993 26.903 1.00 66.90 219 MET A N 1
ATOM 1718 C CA . MET A 1 219 ? -1.511 -104.696 26.204 1.00 61.55 219 MET A CA 1
ATOM 1719 C C . MET A 1 219 ? -1.386 -104.891 24.701 1.00 57.49 219 MET A C 1
ATOM 1720 O O . MET A 1 219 ? -2.401 -105.103 24.031 1.00 65.58 219 MET A O 1
ATOM 1725 N N . ALA A 1 220 ? -0.165 -104.835 24.163 1.00 67.28 220 ALA A N 1
ATOM 1726 C CA . ALA A 1 220 ? 0.024 -105.025 22.730 1.00 66.89 220 ALA A CA 1
ATOM 1727 C C . ALA A 1 220 ? -0.414 -106.417 22.297 1.00 64.03 220 ALA A C 1
ATOM 1728 O O . ALA A 1 220 ? -1.087 -106.574 21.271 1.00 67.64 220 ALA A O 1
ATOM 1730 N N . ASN A 1 221 ? -0.043 -107.435 23.063 1.00 58.10 221 ASN A N 1
ATOM 1731 C CA . ASN A 1 221 ? -0.434 -108.814 22.778 1.00 79.59 221 ASN A CA 1
ATOM 1732 C C . ASN A 1 221 ? -1.529 -109.262 23.745 1.00 82.34 221 ASN A C 1
ATOM 1733 O O . ASN A 1 221 ? -1.369 -110.204 24.524 1.00 85.19 221 ASN A O 1
ATOM 1738 N N . ASN A 1 222 ? -2.662 -108.561 23.690 1.00 65.62 222 ASN A N 1
ATOM 1739 C CA . ASN A 1 222 ? -3.771 -108.811 24.598 1.00 65.08 222 ASN A CA 1
ATOM 1740 C C . ASN A 1 222 ? -5.078 -108.853 23.820 1.00 44.81 222 ASN A C 1
ATOM 1741 O O . ASN A 1 222 ? -5.317 -108.016 22.946 1.00 57.02 222 ASN A O 1
ATOM 1746 N N . LYS A 1 223 ? -5.924 -109.831 24.152 1.00 42.58 223 LYS A N 1
ATOM 1747 C CA . LYS A 1 223 ? -7.159 -110.048 23.405 1.00 57.07 223 LYS A CA 1
ATOM 1748 C C . LYS A 1 223 ? -8.179 -108.934 23.602 1.00 48.63 223 LYS A C 1
ATOM 1749 O O . LYS A 1 223 ? -9.088 -108.799 22.776 1.00 47.37 223 LYS A O 1
ATOM 1755 N N . LEU A 1 224 ? -8.060 -108.141 24.670 1.00 49.78 224 LEU A N 1
ATOM 1756 C CA . LEU A 1 224 ? -8.955 -107.000 24.839 1.00 43.60 224 LEU A CA 1
ATOM 1757 C C . LEU A 1 224 ? -8.816 -106.026 23.677 1.00 46.61 224 LEU A C 1
ATOM 1758 O O . LEU A 1 224 ? -9.811 -105.471 23.197 1.00 52.25 224 LEU A O 1
ATOM 1763 N N . LEU A 1 225 ? -7.584 -105.809 23.213 1.00 52.43 225 LEU A N 1
ATOM 1764 C CA . LEU A 1 225 ? -7.359 -104.914 22.083 1.00 49.21 225 LEU A CA 1
ATOM 1765 C C . LEU A 1 225 ? -7.900 -105.513 20.790 1.00 51.43 225 LEU A C 1
ATOM 1766 O O . LEU A 1 225 ? -8.434 -104.792 19.939 1.00 48.69 225 LEU A O 1
ATOM 1771 N N . ALA A 1 226 ? -7.773 -106.833 20.624 1.00 54.48 226 ALA A N 1
ATOM 1772 C CA . ALA A 1 226 ? -8.332 -107.488 19.446 1.00 42.67 226 ALA A CA 1
ATOM 1773 C C . ALA A 1 226 ? -9.853 -107.422 19.452 1.00 47.08 226 ALA A C 1
ATOM 1774 O O . ALA A 1 226 ? -10.471 -107.127 18.421 1.00 57.39 226 ALA A O 1
ATOM 1776 N N . LEU A 1 227 ? -10.475 -107.695 20.603 1.00 49.72 227 LEU A N 1
ATOM 1777 C CA . LEU A 1 227 ? -11.924 -107.555 20.715 1.00 50.35 227 LEU A CA 1
ATOM 1778 C C . LEU A 1 227 ? -12.364 -106.120 20.468 1.00 47.53 227 LEU A C 1
ATOM 1779 O O . LEU A 1 227 ? -13.449 -105.885 19.922 1.00 48.35 227 LEU A O 1
ATOM 1784 N N . LEU A 1 228 ? -11.527 -105.153 20.847 1.00 48.67 228 LEU A N 1
ATOM 1785 C CA . LEU A 1 228 ? -11.847 -103.747 20.629 1.00 47.21 228 LEU A CA 1
ATOM 1786 C C . LEU A 1 228 ? -12.016 -103.448 19.142 1.00 54.48 228 LEU A C 1
ATOM 1787 O O . LEU A 1 228 ? -13.012 -102.845 18.726 1.00 49.00 228 LEU A O 1
ATOM 1792 N N . PHE A 1 229 ? -11.059 -103.884 18.320 1.00 53.20 229 PHE A N 1
ATOM 1793 C CA . PHE A 1 229 ? -11.178 -103.687 16.881 1.00 46.95 229 PHE A CA 1
ATOM 1794 C C . PHE A 1 229 ? -12.162 -104.655 16.239 1.00 54.38 229 PHE A C 1
ATOM 1795 O O . PHE A 1 229 ? -12.677 -104.365 15.154 1.00 49.22 229 PHE A O 1
ATOM 1803 N N . GLU A 1 230 ? -12.446 -105.787 16.887 1.00 52.44 230 GLU A N 1
ATOM 1804 C CA . GLU A 1 230 ? -13.424 -106.724 16.343 1.00 45.68 230 GLU A CA 1
ATOM 1805 C C . GLU A 1 230 ? -14.824 -106.119 16.332 1.00 59.37 230 GLU A C 1
ATOM 1806 O O . GLU A 1 230 ? -15.551 -106.245 15.340 1.00 61.70 230 GLU A O 1
ATOM 1812 N N . VAL A 1 231 ? -15.218 -105.446 17.418 1.00 64.73 231 VAL A N 1
ATOM 1813 C CA . VAL A 1 231 ? -16.559 -104.871 17.469 1.00 57.99 231 VAL A CA 1
ATOM 1814 C C . VAL A 1 231 ? -16.648 -103.627 16.593 1.00 51.82 231 VAL A C 1
ATOM 1815 O O . VAL A 1 231 ? -17.725 -103.295 16.083 1.00 49.21 231 VAL A O 1
ATOM 1819 N N . LEU A 1 232 ? -15.533 -102.922 16.393 1.00 52.91 232 LEU A N 1
ATOM 1820 C CA . LEU A 1 232 ? -15.533 -101.765 15.508 1.00 53.80 232 LEU A CA 1
ATOM 1821 C C . LEU A 1 232 ? -15.578 -102.153 14.037 1.00 63.35 232 LEU A C 1
ATOM 1822 O O . LEU A 1 232 ? -15.731 -101.269 13.187 1.00 64.97 232 LEU A O 1
ATOM 1827 N N . GLN A 1 233 ? -15.441 -103.441 13.717 1.00 64.07 233 GLN A N 1
ATOM 1828 C CA . GLN A 1 233 ? -15.586 -103.916 12.347 1.00 61.84 233 GLN A CA 1
ATOM 1829 C C . GLN A 1 233 ? -17.003 -104.373 12.034 1.00 57.50 233 GLN A C 1
ATOM 1830 O O . GLN A 1 233 ? -17.444 -104.256 10.885 1.00 59.06 233 GLN A O 1
ATOM 1836 N N . GLN A 1 234 ? -17.720 -104.885 13.031 1.00 59.27 234 GLN A N 1
ATOM 1837 C CA . GLN A 1 234 ? -19.028 -105.486 12.808 1.00 77.22 234 GLN A CA 1
ATOM 1838 C C . GLN A 1 234 ? -20.106 -104.425 12.624 1.00 74.36 234 GLN A C 1
ATOM 1839 O O . GLN A 1 234 ? -20.147 -103.421 13.342 1.00 65.62 234 GLN A O 1
ATOM 1845 N N . ASP A 1 235 ? -20.986 -104.663 11.650 1.00 75.00 235 ASP A N 1
ATOM 1846 C CA . ASP A 1 235 ? -22.067 -103.726 11.368 1.00 64.07 235 ASP A CA 1
ATOM 1847 C C . ASP A 1 235 ? -23.157 -103.782 12.433 1.00 74.00 235 ASP A C 1
ATOM 1848 O O . ASP A 1 235 ? -23.841 -102.780 12.673 1.00 74.28 235 ASP A O 1
ATOM 1853 N N . LYS A 1 236 ? -23.329 -104.933 13.086 1.00 74.03 236 LYS A N 1
ATOM 1854 C CA . LYS A 1 236 ? -24.437 -105.123 14.016 1.00 70.12 236 LYS A CA 1
ATOM 1855 C C . LYS A 1 236 ? -24.260 -104.377 15.333 1.00 78.09 236 LYS A C 1
ATOM 1856 O O . LYS A 1 236 ? -25.222 -104.295 16.105 1.00 86.97 236 LYS A O 1
ATOM 1862 N N . THR A 1 237 ? -23.075 -103.838 15.614 1.00 72.75 237 THR A N 1
ATOM 1863 C CA . THR A 1 237 ? -22.841 -103.188 16.898 1.00 74.85 237 THR A CA 1
ATOM 1864 C C . THR A 1 237 ? -23.633 -101.888 17.001 1.00 64.92 237 THR A C 1
ATOM 1865 O O . THR A 1 237 ? -23.707 -101.106 16.049 1.00 55.66 237 THR A O 1
ATOM 1869 N N . SER A 1 238 ? -24.226 -101.660 18.172 1.00 59.03 238 SER A N 1
ATOM 1870 C CA . SER A 1 238 ? -25.098 -100.516 18.388 1.00 55.73 238 SER A CA 1
ATOM 1871 C C . SER A 1 238 ? -24.284 -99.236 18.569 1.00 60.18 238 SER A C 1
ATOM 1872 O O . SER A 1 238 ? -23.056 -99.253 18.680 1.00 69.29 238 SER A O 1
ATOM 1875 N N . SER A 1 239 ? -24.999 -98.109 18.610 1.00 55.13 239 SER A N 1
ATOM 1876 C CA . SER A 1 239 ? -24.343 -96.817 18.771 1.00 56.50 239 SER A CA 1
ATOM 1877 C C . SER A 1 239 ? -23.668 -96.688 20.130 1.00 65.90 239 SER A C 1
ATOM 1878 O O . SER A 1 239 ? -22.623 -96.036 20.238 1.00 68.08 239 SER A O 1
ATOM 1881 N N . ASN A 1 240 ? -24.238 -97.300 21.170 1.00 55.95 240 ASN A N 1
ATOM 1882 C CA . ASN A 1 240 ? -23.653 -97.189 22.502 1.00 53.20 240 ASN A CA 1
ATOM 1883 C C . ASN A 1 240 ? -22.340 -97.957 22.594 1.00 60.61 240 ASN A C 1
ATOM 1884 O O . ASN A 1 240 ? -21.330 -97.422 23.066 1.00 62.94 240 ASN A O 1
ATOM 1889 N N . LEU A 1 241 ? -22.338 -99.219 22.158 1.00 60.50 241 LEU A N 1
ATOM 1890 C CA . LEU A 1 241 ? -21.107 -100.002 22.185 1.00 48.94 241 LEU A CA 1
ATOM 1891 C C . LEU A 1 241 ? -20.064 -99.434 21.233 1.00 51.95 241 LEU A C 1
ATOM 1892 O O . LEU A 1 241 ? -18.863 -99.502 21.519 1.00 44.53 241 LEU A O 1
ATOM 1897 N N . HIS A 1 242 ? -20.503 -98.865 20.109 1.00 54.90 242 HIS A N 1
ATOM 1898 C CA . HIS A 1 242 ? -19.572 -98.251 19.168 1.00 53.33 242 HIS A CA 1
ATOM 1899 C C . HIS A 1 242 ? -18.826 -97.094 19.820 1.00 55.67 242 HIS A C 1
ATOM 1900 O O . HIS A 1 242 ? -17.599 -96.989 19.713 1.00 56.08 242 HIS A O 1
ATOM 1907 N N . GLU A 1 243 ? -19.558 -96.217 20.512 1.00 53.66 243 GLU A N 1
ATOM 1908 C CA . GLU A 1 243 ? -18.930 -95.078 21.171 1.00 45.97 243 GLU A CA 1
ATOM 1909 C C . GLU A 1 243 ? -17.994 -95.531 22.285 1.00 45.51 243 GLU A C 1
ATOM 1910 O O . GLU A 1 243 ? -16.935 -94.928 22.495 1.00 49.94 243 GLU A O 1
ATOM 1916 N N . ALA A 1 244 ? -18.364 -96.591 23.004 1.00 42.07 244 ALA A N 1
ATOM 1917 C CA . ALA A 1 244 ? -17.508 -97.091 24.073 1.00 43.78 244 ALA A CA 1
ATOM 1918 C C . ALA A 1 244 ? -16.204 -97.650 23.520 1.00 49.52 244 ALA A C 1
ATOM 1919 O O . ALA A 1 244 ? -15.133 -97.436 24.101 1.00 57.47 244 ALA A O 1
ATOM 1921 N N . ALA A 1 245 ? -16.273 -98.361 22.393 1.00 44.44 245 ALA A N 1
ATOM 1922 C CA . ALA A 1 245 ? -15.061 -98.907 21.793 1.00 48.16 245 ALA A CA 1
ATOM 1923 C C . ALA A 1 245 ? -14.229 -97.813 21.136 1.00 47.26 245 ALA A C 1
ATOM 1924 O O . ALA A 1 245 ? -12.994 -97.843 21.200 1.00 49.50 245 ALA A O 1
ATOM 1926 N N . SER A 1 246 ? -14.886 -96.837 20.505 1.00 44.71 246 SER A N 1
ATOM 1927 C CA . SER A 1 246 ? -14.160 -95.739 19.876 1.00 41.90 246 SER A CA 1
ATOM 1928 C C . SER A 1 246 ? -13.378 -94.935 20.906 1.00 46.88 246 SER A C 1
ATOM 1929 O O . SER A 1 246 ? -12.209 -94.595 20.684 1.00 41.04 246 SER A O 1
ATOM 1932 N N . ASP A 1 247 ? -14.004 -94.632 22.045 1.00 41.76 247 ASP A N 1
ATOM 1933 C CA . ASP A 1 247 ? -13.317 -93.877 23.086 1.00 32.43 247 ASP A CA 1
ATOM 1934 C C . ASP A 1 247 ? -12.115 -94.643 23.620 1.00 36.26 247 ASP A C 1
ATOM 1935 O O . ASP A 1 247 ? -11.076 -94.047 23.924 1.00 40.41 247 ASP A O 1
ATOM 1940 N N . CYS A 1 248 ? -12.233 -95.968 23.739 1.00 40.09 248 CYS A N 1
ATOM 1941 C CA . CYS A 1 248 ? -11.137 -96.748 24.305 1.00 32.17 248 CYS A CA 1
ATOM 1942 C C . CYS A 1 248 ? -9.952 -96.820 23.350 1.00 45.66 248 CYS A C 1
ATOM 1943 O O . CYS A 1 248 ? -8.796 -96.764 23.786 1.00 48.18 248 CYS A O 1
ATOM 1946 N N . VAL A 1 249 ? -10.213 -96.935 22.044 1.00 38.07 249 VAL A N 1
ATOM 1947 C CA . VAL A 1 249 ? -9.120 -96.919 21.074 1.00 40.40 249 VAL A CA 1
ATOM 1948 C C . VAL A 1 249 ? -8.424 -95.565 21.086 1.00 45.68 249 VAL A C 1
ATOM 1949 O O . VAL A 1 249 ? -7.189 -95.483 21.063 1.00 49.90 249 VAL A O 1
ATOM 1953 N N . CYS A 1 250 ? -9.203 -94.480 21.131 1.00 44.19 250 CYS A N 1
ATOM 1954 C CA . CYS A 1 250 ? -8.604 -93.154 21.234 1.00 35.55 250 CYS A CA 1
ATOM 1955 C C . CYS A 1 250 ? -7.825 -92.995 22.532 1.00 40.58 250 CYS A C 1
ATOM 1956 O O . CYS A 1 250 ? -6.795 -92.313 22.557 1.00 46.65 250 CYS A O 1
ATOM 1959 N N . SER A 1 251 ? -8.291 -93.622 23.616 1.00 41.98 251 SER A N 1
ATOM 1960 C CA . SER A 1 251 ? -7.543 -93.581 24.868 1.00 36.06 251 SER A CA 1
ATOM 1961 C C . SER A 1 251 ? -6.227 -94.335 24.746 1.00 47.47 251 SER A C 1
ATOM 1962 O O . SER A 1 251 ? -5.196 -93.880 25.253 1.00 49.73 251 SER A O 1
ATOM 1965 N N . ALA A 1 252 ? -6.244 -95.493 24.080 1.00 47.72 252 ALA A N 1
ATOM 1966 C CA . ALA A 1 252 ? -5.014 -96.253 23.895 1.00 42.27 252 ALA A CA 1
ATOM 1967 C C . ALA A 1 252 ? -4.028 -95.499 23.011 1.00 48.00 252 ALA A C 1
ATOM 1968 O O . ALA A 1 252 ? -2.825 -95.476 23.295 1.00 50.14 252 ALA A O 1
ATOM 1970 N N . LEU A 1 253 ? -4.519 -94.866 21.943 1.00 46.34 253 LEU A N 1
ATOM 1971 C CA . LEU A 1 253 ? -3.642 -94.087 21.074 1.00 47.41 253 LEU A CA 1
ATOM 1972 C C . LEU A 1 253 ? -3.077 -92.877 21.808 1.00 47.58 253 LEU A C 1
ATOM 1973 O O . LEU A 1 253 ? -1.875 -92.599 21.735 1.00 54.95 253 LEU A O 1
ATOM 1978 N N . TYR A 1 254 ? -3.931 -92.149 22.531 1.00 43.33 254 TYR A N 1
ATOM 1979 C CA . TYR A 1 254 ? -3.470 -90.970 23.256 1.00 45.19 254 TYR A CA 1
ATOM 1980 C C . TYR A 1 254 ? -2.514 -91.341 24.384 1.00 40.34 254 TYR A C 1
ATOM 1981 O O . TYR A 1 254 ? -1.678 -90.522 24.779 1.00 46.57 254 TYR A O 1
ATOM 1990 N N . ALA A 1 255 ? -2.613 -92.564 24.908 1.00 47.27 255 ALA A N 1
ATOM 1991 C CA . ALA A 1 255 ? -1.716 -93.005 25.967 1.00 49.13 255 ALA A CA 1
ATOM 1992 C C . ALA A 1 255 ? -0.291 -93.229 25.481 1.00 50.16 255 ALA A C 1
ATOM 1993 O O . ALA A 1 255 ? 0.606 -93.409 26.312 1.00 65.84 255 ALA A O 1
ATOM 1995 N N . ILE A 1 256 ? -0.063 -93.244 24.169 1.00 55.14 256 ILE A N 1
ATOM 1996 C CA . ILE A 1 256 ? 1.283 -93.396 23.612 1.00 67.16 256 ILE A CA 1
ATOM 1997 C C . ILE A 1 256 ? 1.827 -91.984 23.417 1.00 71.01 256 ILE A C 1
ATOM 1998 O O . ILE A 1 256 ? 1.592 -91.334 22.396 1.00 73.51 256 ILE A O 1
ATOM 2003 N N . GLU A 1 257 ? 2.561 -91.498 24.420 1.00 73.51 257 GLU A N 1
ATOM 2004 C CA . GLU A 1 257 ? 3.186 -90.184 24.333 1.00 77.00 257 GLU A CA 1
ATOM 2005 C C . GLU A 1 257 ? 4.511 -90.223 23.584 1.00 77.23 257 GLU A C 1
ATOM 2006 O O . GLU A 1 257 ? 4.940 -89.192 23.055 1.00 69.03 257 GLU A O 1
ATOM 2012 N N . ASN A 1 258 ? 5.165 -91.383 23.536 1.00 83.90 258 ASN A N 1
ATOM 2013 C CA . ASN A 1 258 ? 6.415 -91.570 22.809 1.00 88.09 258 ASN A CA 1
ATOM 2014 C C . ASN A 1 258 ? 6.313 -92.869 22.026 1.00 73.75 258 ASN A C 1
ATOM 2015 O O . ASN A 1 258 ? 6.084 -93.932 22.612 1.00 75.96 258 ASN A O 1
ATOM 2020 N N . VAL A 1 259 ? 6.479 -92.783 20.705 1.00 76.29 259 VAL A N 1
ATOM 2021 C CA . VAL A 1 259 ? 6.182 -93.927 19.849 1.00 76.36 259 VAL A CA 1
ATOM 2022 C C . VAL A 1 259 ? 7.261 -95.001 19.953 1.00 82.74 259 VAL A C 1
ATOM 2023 O O . VAL A 1 259 ? 6.973 -96.193 19.791 1.00 73.13 259 VAL A O 1
ATOM 2027 N N . GLU A 1 260 ? 8.509 -94.614 20.229 1.00 92.18 260 GLU A N 1
ATOM 2028 C CA . GLU A 1 260 ? 9.581 -95.602 20.307 1.00 91.99 260 GLU A CA 1
ATOM 2029 C C . GLU A 1 260 ? 9.560 -96.382 21.617 1.00 82.87 260 GLU A C 1
ATOM 2030 O O . GLU A 1 260 ? 9.916 -97.567 21.631 1.00 86.15 260 GLU A O 1
ATOM 2036 N N . THR A 1 261 ? 9.157 -95.747 22.721 1.00 77.60 261 THR A N 1
ATOM 2037 C CA . THR A 1 261 ? 9.037 -96.476 23.980 1.00 77.32 261 THR A CA 1
ATOM 2038 C C . THR A 1 261 ? 7.901 -97.490 23.927 1.00 74.69 261 THR A C 1
ATOM 2039 O O . THR A 1 261 ? 8.004 -98.569 24.521 1.00 80.92 261 THR A O 1
ATOM 2043 N N . ASN A 1 262 ? 6.827 -97.173 23.206 1.00 70.81 262 ASN A N 1
ATOM 2044 C CA . ASN A 1 262 ? 5.674 -98.057 23.112 1.00 74.81 262 ASN A CA 1
ATOM 2045 C C . ASN A 1 262 ? 5.524 -98.573 21.687 1.00 65.66 262 ASN A C 1
ATOM 2046 O O . ASN A 1 262 ? 4.438 -98.501 21.105 1.00 66.34 262 ASN A O 1
ATOM 2051 N N . LEU A 1 263 ? 6.613 -99.112 21.127 1.00 64.72 263 LEU A N 1
ATOM 2052 C CA . LEU A 1 263 ? 6.593 -99.515 19.721 1.00 63.76 263 LEU A CA 1
ATOM 2053 C C . LEU A 1 263 ? 5.726 -100.743 19.469 1.00 59.89 263 LEU A C 1
ATOM 2054 O O . LEU A 1 263 ? 4.964 -100.737 18.486 1.00 57.81 263 LEU A O 1
ATOM 2059 N N . PRO A 1 264 ? 5.795 -101.822 20.264 1.00 62.88 264 PRO A N 1
ATOM 2060 C CA . PRO A 1 264 ? 4.890 -102.956 20.002 1.00 62.29 264 PRO A CA 1
ATOM 2061 C C . PRO A 1 264 ? 3.420 -102.581 20.073 1.00 62.08 264 PRO A C 1
ATOM 2062 O O . PRO A 1 264 ? 2.627 -103.040 19.242 1.00 57.11 264 PRO A O 1
ATOM 2066 N N . LEU A 1 265 ? 3.033 -101.760 21.053 1.00 64.97 265 LEU A N 1
ATOM 2067 C CA . LEU A 1 265 ? 1.642 -101.327 21.152 1.00 54.22 265 LEU A CA 1
ATOM 2068 C C . LEU A 1 265 ? 1.256 -100.435 19.978 1.00 59.17 265 LEU A C 1
ATOM 2069 O O . LEU A 1 265 ? 0.142 -100.541 19.451 1.00 57.70 265 LEU A O 1
ATOM 2074 N N . ALA A 1 266 ? 2.163 -99.550 19.556 1.00 45.06 266 ALA A N 1
ATOM 2075 C CA . ALA A 1 266 ? 1.857 -98.651 18.449 1.00 49.61 266 ALA A CA 1
ATOM 2076 C C . ALA A 1 266 ? 1.563 -99.427 17.172 1.00 54.40 266 ALA A C 1
ATOM 2077 O O . ALA A 1 266 ? 0.643 -99.079 16.424 1.00 54.62 266 ALA A O 1
ATOM 2079 N N . MET A 1 267 ? 2.320 -100.496 16.917 1.00 60.87 267 MET A N 1
ATOM 2080 C CA . MET A 1 267 ? 2.103 -101.277 15.704 1.00 54.89 267 MET A CA 1
ATOM 2081 C C . MET A 1 267 ? 0.776 -102.020 15.753 1.00 56.59 267 MET A C 1
ATOM 2082 O O . MET A 1 267 ? 0.104 -102.166 14.726 1.00 60.97 267 MET A O 1
ATOM 2087 N N . GLN A 1 268 ? 0.376 -102.490 16.937 1.00 60.24 268 GLN A N 1
ATOM 2088 C CA . GLN A 1 268 ? -0.899 -103.190 17.058 1.00 59.84 268 GLN A CA 1
ATOM 2089 C C . GLN A 1 268 ? -2.067 -102.243 16.817 1.00 57.40 268 GLN A C 1
ATOM 2090 O O . GLN A 1 268 ? -3.006 -102.573 16.084 1.00 54.09 268 GLN A O 1
ATOM 2096 N N . LEU A 1 269 ? -2.022 -101.054 17.423 1.00 45.10 269 LEU A N 1
ATOM 2097 C CA . LEU A 1 269 ? -3.073 -100.068 17.198 1.00 48.87 269 LEU A CA 1
ATOM 2098 C C . LEU A 1 269 ? -3.085 -99.596 15.749 1.00 49.75 269 LEU A C 1
ATOM 2099 O O . LEU A 1 269 ? -4.149 -99.514 15.126 1.00 50.75 269 LEU A O 1
ATOM 2104 N N . PHE A 1 270 ? -1.908 -99.290 15.197 1.00 53.89 270 PHE A N 1
ATOM 2105 C CA . PHE A 1 270 ? -1.807 -98.846 13.808 1.00 54.77 270 PHE A CA 1
ATOM 2106 C C . PHE A 1 270 ? -2.470 -99.840 12.859 1.00 56.98 270 PHE A C 1
ATOM 2107 O O . PHE A 1 270 ? -3.225 -99.454 11.960 1.00 52.70 270 PHE A O 1
ATOM 2115 N N . GLN A 1 271 ? -2.195 -101.131 13.045 1.00 53.57 271 GLN A N 1
ATOM 2116 C CA . GLN A 1 271 ? -2.820 -102.140 12.199 1.00 62.85 271 GLN A CA 1
ATOM 2117 C C . GLN A 1 271 ? -4.318 -102.236 12.457 1.00 55.54 271 GLN A C 1
ATOM 2118 O O . GLN A 1 271 ? -5.082 -102.558 11.541 1.00 59.86 271 GLN A O 1
ATOM 2124 N N . GLY A 1 272 ? -4.752 -101.957 13.687 1.00 57.52 272 GLY A N 1
ATOM 2125 C CA . GLY A 1 272 ? -6.156 -102.134 14.024 1.00 46.12 272 GLY A CA 1
ATOM 2126 C C . GLY A 1 272 ? -7.071 -101.135 13.337 1.00 53.51 272 GLY A C 1
ATOM 2127 O O . GLY A 1 272 ? -8.096 -101.512 12.762 1.00 54.63 272 GLY A O 1
ATOM 2128 N N . VAL A 1 273 ? -6.722 -99.846 13.393 1.00 52.05 273 VAL A N 1
ATOM 2129 C CA . VAL A 1 273 ? -7.607 -98.837 12.816 1.00 57.28 273 VAL A CA 1
ATOM 2130 C C . VAL A 1 273 ? -7.643 -98.943 11.294 1.00 55.43 273 VAL A C 1
ATOM 2131 O O . VAL A 1 273 ? -8.679 -98.667 10.673 1.00 61.29 273 VAL A O 1
ATOM 2135 N N . LEU A 1 274 ? -6.547 -99.385 10.669 1.00 61.12 274 LEU A N 1
ATOM 2136 C CA . LEU A 1 274 ? -6.538 -99.531 9.215 1.00 51.13 274 LEU A CA 1
ATOM 2137 C C . LEU A 1 274 ? -7.565 -100.553 8.740 1.00 56.83 274 LEU A C 1
ATOM 2138 O O . LEU A 1 274 ? -8.089 -100.432 7.627 1.00 72.47 274 LEU A O 1
ATOM 2143 N N . THR A 1 275 ? -7.874 -101.555 9.564 1.00 53.14 275 THR A N 1
ATOM 2144 C CA . THR A 1 275 ? -8.884 -102.540 9.199 1.00 57.64 275 THR A CA 1
ATOM 2145 C C . THR A 1 275 ? -10.306 -102.006 9.324 1.00 64.78 275 THR A C 1
ATOM 2146 O O . THR A 1 275 ? -11.249 -102.714 8.955 1.00 71.46 275 THR A O 1
ATOM 2150 N N . LEU A 1 276 ? -10.486 -100.790 9.834 1.00 62.47 276 LEU A N 1
ATOM 2151 C CA . LEU A 1 276 ? -11.812 -100.224 10.037 1.00 61.71 276 LEU A CA 1
ATOM 2152 C C . LEU A 1 276 ? -12.325 -99.454 8.827 1.00 67.58 276 LEU A C 1
ATOM 2153 O O . LEU A 1 276 ? -13.436 -98.915 8.880 1.00 65.40 276 LEU A O 1
ATOM 2158 N N . GLU A 1 277 ? -11.552 -99.391 7.740 1.00 69.00 277 GLU A N 1
ATOM 2159 C CA . GLU A 1 277 ? -11.994 -98.644 6.567 1.00 62.49 277 GLU A CA 1
ATOM 2160 C C . GLU A 1 277 ? -13.236 -99.276 5.951 1.00 58.74 277 GLU A C 1
ATOM 2161 O O . GLU A 1 277 ? -14.161 -98.568 5.536 1.00 59.33 277 GLU A O 1
ATOM 2167 N N . THR A 1 278 ? -13.277 -100.610 5.890 1.00 56.45 278 THR A N 1
ATOM 2168 C CA . THR A 1 278 ? -14.458 -101.293 5.373 1.00 52.40 278 THR A CA 1
ATOM 2169 C C . THR A 1 278 ? -15.682 -100.976 6.220 1.00 62.11 278 THR A C 1
ATOM 2170 O O . THR A 1 278 ? -16.760 -100.687 5.688 1.00 62.04 278 THR A O 1
ATOM 2174 N N . ALA A 1 279 ? -15.528 -101.015 7.545 1.00 59.64 279 ALA A N 1
ATOM 2175 C CA . ALA A 1 279 ? -16.636 -100.677 8.429 1.00 54.29 279 ALA A CA 1
ATOM 2176 C C . ALA A 1 279 ? -17.028 -99.211 8.307 1.00 56.26 279 ALA A C 1
ATOM 2177 O O . ALA A 1 279 ? -18.195 -98.865 8.523 1.00 64.12 279 ALA A O 1
ATOM 2179 N N . TYR A 1 280 ? -16.077 -98.336 7.971 1.00 59.17 280 TYR A N 1
ATOM 2180 C CA . TYR A 1 280 ? -16.411 -96.928 7.780 1.00 57.94 280 TYR A CA 1
ATOM 2181 C C . TYR A 1 280 ? -17.353 -96.745 6.598 1.00 61.88 280 TYR A C 1
ATOM 2182 O O . TYR A 1 280 ? -18.396 -96.093 6.717 1.00 63.87 280 TYR A O 1
ATOM 2191 N N . HIS A 1 281 ? -16.994 -97.308 5.441 1.00 63.96 281 HIS A N 1
ATOM 2192 C CA . HIS A 1 281 ? -17.859 -97.195 4.271 1.00 65.74 281 HIS A CA 1
ATOM 2193 C C . HIS A 1 281 ? -19.219 -97.824 4.540 1.00 70.51 281 HIS A C 1
ATOM 2194 O O . HIS A 1 281 ? -20.251 -97.312 4.086 1.00 63.13 281 HIS A O 1
ATOM 2201 N N . MET A 1 282 ? -19.241 -98.923 5.297 1.00 61.17 282 MET A N 1
ATOM 2202 C CA . MET A 1 282 ? -20.508 -99.534 5.680 1.00 64.43 282 MET A CA 1
ATOM 2203 C C . MET A 1 282 ? -21.354 -98.570 6.502 1.00 66.92 282 MET A C 1
ATOM 2204 O O . MET A 1 282 ? -22.576 -98.500 6.328 1.00 74.00 282 MET A O 1
ATOM 2209 N N . ALA A 1 283 ? -20.718 -97.815 7.401 1.00 64.35 283 ALA A N 1
ATOM 2210 C CA . ALA A 1 283 ? -21.452 -96.848 8.209 1.00 65.66 283 ALA A CA 1
ATOM 2211 C C . ALA A 1 283 ? -21.933 -95.664 7.378 1.00 69.80 283 ALA A C 1
ATOM 2212 O O . ALA A 1 283 ? -22.986 -95.089 7.677 1.00 77.32 283 ALA A O 1
ATOM 2214 N N . VAL A 1 284 ? -21.183 -95.283 6.342 1.00 71.84 284 VAL A N 1
ATOM 2215 C CA . VAL A 1 284 ? -21.621 -94.188 5.481 1.00 71.72 284 VAL A CA 1
ATOM 2216 C C . VAL A 1 284 ? -22.795 -94.628 4.618 1.00 67.78 284 VAL A C 1
ATOM 2217 O O . VAL A 1 284 ? -23.731 -93.857 4.378 1.00 69.69 284 VAL A O 1
ATOM 2221 N N . ALA A 1 285 ? -22.771 -95.878 4.148 1.00 73.59 285 ALA A N 1
ATOM 2222 C CA . ALA A 1 285 ? -23.869 -96.383 3.331 1.00 73.11 285 ALA A CA 1
ATOM 2223 C C . ALA A 1 285 ? -25.171 -96.422 4.122 1.00 74.62 285 ALA A C 1
ATOM 2224 O O . ALA A 1 285 ? -26.234 -96.064 3.600 1.00 80.35 285 ALA A O 1
ATOM 2226 N N . ARG A 1 286 ? -25.109 -96.843 5.383 1.00 69.76 286 ARG A N 1
ATOM 2227 C CA . ARG A 1 286 ? -26.294 -96.882 6.230 1.00 70.84 286 ARG A CA 1
ATOM 2228 C C . ARG A 1 286 ? -26.635 -95.527 6.836 1.00 69.55 286 ARG A C 1
ATOM 2229 O O . ARG A 1 286 ? -27.587 -95.444 7.621 1.00 77.10 286 ARG A O 1
ATOM 2237 N N . GLU A 1 287 ? -25.887 -94.477 6.490 1.00 74.20 287 GLU A N 1
ATOM 2238 C CA . GLU A 1 287 ? -26.130 -93.117 6.978 1.00 71.24 287 GLU A CA 1
ATOM 2239 C C . GLU A 1 287 ? -26.126 -93.053 8.504 1.00 73.24 287 GLU A C 1
ATOM 2240 O O . GLU A 1 287 ? -26.872 -92.283 9.113 1.00 73.46 287 GLU A O 1
ATOM 2246 N N . ASP A 1 288 ? -25.271 -93.861 9.128 1.00 68.52 288 ASP A N 1
ATOM 2247 C CA . ASP A 1 288 ? -25.142 -93.885 10.585 1.00 73.55 288 ASP A CA 1
ATOM 2248 C C . ASP A 1 288 ? -24.096 -92.848 10.971 1.00 69.92 288 ASP A C 1
ATOM 2249 O O . ASP A 1 288 ? -22.905 -93.144 11.086 1.00 73.63 288 ASP A O 1
ATOM 2254 N N . LEU A 1 289 ? -24.551 -91.607 11.173 1.00 60.58 289 LEU A N 1
ATOM 2255 C CA . LEU A 1 289 ? -23.638 -90.515 11.489 1.00 61.35 289 LEU A CA 1
ATOM 2256 C C . LEU A 1 289 ? -22.946 -90.699 12.834 1.00 63.00 289 LEU A C 1
ATOM 2257 O O . LEU A 1 289 ? -21.891 -90.098 13.058 1.00 68.86 289 LEU A O 1
ATOM 2262 N N . ASP A 1 290 ? -23.513 -91.509 13.731 1.00 71.50 290 ASP A N 1
ATOM 2263 C CA . ASP A 1 290 ? -22.849 -91.789 15.001 1.00 70.31 290 ASP A CA 1
ATOM 2264 C C . ASP A 1 290 ? -21.514 -92.485 14.774 1.00 63.38 290 ASP A C 1
ATOM 2265 O O . ASP A 1 290 ? -20.480 -92.065 15.307 1.00 64.53 290 ASP A O 1
ATOM 2270 N N . LYS A 1 291 ? -21.520 -93.560 13.984 1.00 63.19 291 LYS A N 1
ATOM 2271 C CA . LYS A 1 291 ? -20.294 -94.309 13.741 1.00 58.63 291 LYS A CA 1
ATOM 2272 C C . LYS A 1 291 ? -19.318 -93.516 12.881 1.00 54.33 291 LYS A C 1
ATOM 2273 O O . LYS A 1 291 ? -18.104 -93.566 13.108 1.00 55.01 291 LYS A O 1
ATOM 2279 N N . VAL A 1 292 ? -19.829 -92.775 11.895 1.00 56.84 292 VAL A N 1
ATOM 2280 C CA . VAL A 1 292 ? -18.960 -92.001 11.009 1.00 55.28 292 VAL A CA 1
ATOM 2281 C C . VAL A 1 292 ? -18.117 -91.021 11.815 1.00 51.46 292 VAL A C 1
ATOM 2282 O O . VAL A 1 292 ? -16.898 -90.924 11.630 1.00 59.80 292 VAL A O 1
ATOM 2286 N N . LEU A 1 293 ? -18.754 -90.289 12.730 1.00 56.97 293 LEU A N 1
ATOM 2287 C CA . LEU A 1 293 ? -18.009 -89.379 13.593 1.00 51.16 293 LEU A CA 1
ATOM 2288 C C . LEU A 1 293 ? -17.051 -90.142 14.499 1.00 57.35 293 LEU A C 1
ATOM 2289 O O . LEU A 1 293 ? -15.946 -89.666 14.786 1.00 62.12 293 LEU A O 1
ATOM 2294 N N . ASN A 1 294 ? -17.451 -91.333 14.951 1.00 54.19 294 ASN A N 1
ATOM 2295 C CA . ASN A 1 294 ? -16.570 -92.141 15.789 1.00 51.28 294 ASN A CA 1
ATOM 2296 C C . ASN A 1 294 ? -15.316 -92.549 15.028 1.00 50.78 294 ASN A C 1
ATOM 2297 O O . ASN A 1 294 ? -14.198 -92.446 15.549 1.00 46.43 294 ASN A O 1
ATOM 2302 N N . TYR A 1 295 ? -15.482 -93.009 13.785 1.00 44.80 295 TYR A N 1
ATOM 2303 C CA . TYR A 1 295 ? -14.330 -93.432 12.996 1.00 44.95 295 TYR A CA 1
ATOM 2304 C C . TYR A 1 295 ? -13.406 -92.258 12.704 1.00 51.65 295 TYR A C 1
ATOM 2305 O O . TYR A 1 295 ? -12.178 -92.404 12.729 1.00 54.20 295 TYR A O 1
ATOM 2314 N N . CYS A 1 296 ? -13.975 -91.081 12.438 1.00 45.47 296 CYS A N 1
ATOM 2315 C CA . CYS A 1 296 ? -13.138 -89.917 12.181 1.00 48.78 296 CYS A CA 1
ATOM 2316 C C . CYS A 1 296 ? -12.348 -89.509 13.419 1.00 48.89 296 CYS A C 1
ATOM 2317 O O . CYS A 1 296 ? -11.236 -88.985 13.295 1.00 52.52 296 CYS A O 1
ATOM 2320 N N . ARG A 1 297 ? -12.891 -89.746 14.617 1.00 45.33 297 ARG A N 1
ATOM 2321 C CA . ARG A 1 297 ? -12.125 -89.482 15.831 1.00 56.38 297 ARG A CA 1
ATOM 2322 C C . ARG A 1 297 ? -10.962 -90.456 15.964 1.00 58.17 297 ARG A C 1
ATOM 2323 O O . ARG A 1 297 ? -9.852 -90.061 16.343 1.00 44.83 297 ARG A O 1
ATOM 2331 N N . ILE A 1 298 ? -11.200 -91.734 15.654 1.00 43.88 298 ILE A N 1
ATOM 2332 C CA . ILE A 1 298 ? -10.125 -92.722 15.675 1.00 40.92 298 ILE A CA 1
ATOM 2333 C C . ILE A 1 298 ? -9.065 -92.364 14.645 1.00 50.05 298 ILE A C 1
ATOM 2334 O O . ILE A 1 298 ? -7.862 -92.374 14.934 1.00 49.68 298 ILE A O 1
ATOM 2339 N N . PHE A 1 299 ? -9.501 -92.019 13.432 1.00 45.99 299 PHE A N 1
ATOM 2340 C CA . PHE A 1 299 ? -8.563 -91.664 12.373 1.00 42.04 299 PHE A CA 1
ATOM 2341 C C . PHE A 1 299 ? -7.773 -90.416 12.743 1.00 50.28 299 PHE A C 1
ATOM 2342 O O . PHE A 1 299 ? -6.547 -90.373 12.586 1.00 50.94 299 PHE A O 1
ATOM 2350 N N . THR A 1 300 ? -8.462 -89.388 13.243 1.00 46.99 300 THR A N 1
ATOM 2351 C CA . THR A 1 300 ? -7.776 -88.164 13.639 1.00 42.03 300 THR A CA 1
ATOM 2352 C C . THR A 1 300 ? -6.771 -88.431 14.752 1.00 43.93 300 THR A C 1
ATOM 2353 O O . THR A 1 300 ? -5.645 -87.923 14.714 1.00 55.01 300 THR A O 1
ATOM 2357 N N . GLU A 1 301 ? -7.153 -89.235 15.748 1.00 42.67 301 GLU A N 1
ATOM 2358 C CA . GLU A 1 301 ? -6.234 -89.504 16.850 1.00 50.44 301 GLU A CA 1
ATOM 2359 C C . GLU A 1 301 ? -5.046 -90.343 16.399 1.00 53.01 301 GLU A C 1
ATOM 2360 O O . GLU A 1 301 ? -3.933 -90.157 16.903 1.00 44.33 301 GLU A O 1
ATOM 2366 N N . LEU A 1 302 ? -5.259 -91.263 15.454 1.00 48.54 302 LEU A N 1
ATOM 2367 C CA . LEU A 1 302 ? -4.150 -92.045 14.916 1.00 45.34 302 LEU A CA 1
ATOM 2368 C C . LEU A 1 302 ? -3.101 -91.137 14.287 1.00 49.24 302 LEU A C 1
ATOM 2369 O O . LEU A 1 302 ? -1.899 -91.288 14.535 1.00 45.50 302 LEU A O 1
ATOM 2374 N N . CYS A 1 303 ? -3.542 -90.178 13.470 1.00 40.81 303 CYS A N 1
ATOM 2375 C CA . CYS A 1 303 ? -2.605 -89.241 12.865 1.00 43.08 303 CYS A CA 1
ATOM 2376 C C . CYS A 1 303 ? -1.991 -88.314 13.906 1.00 51.55 303 CYS A C 1
ATOM 2377 O O . CYS A 1 303 ? -0.846 -87.877 13.746 1.00 54.01 303 CYS A O 1
ATOM 2380 N N . GLU A 1 304 ? -2.730 -88.004 14.973 1.00 50.69 304 GLU A N 1
ATOM 2381 C CA . GLU A 1 304 ? -2.167 -87.202 16.053 1.00 48.06 304 GLU A CA 1
ATOM 2382 C C . GLU A 1 304 ? -1.088 -87.974 16.802 1.00 51.63 304 GLU A C 1
ATOM 2383 O O . GLU A 1 304 ? -0.046 -87.411 17.159 1.00 51.80 304 GLU A O 1
ATOM 2389 N N . THR A 1 305 ? -1.325 -89.263 17.056 1.00 50.96 305 THR A N 1
ATOM 2390 C CA . THR A 1 305 ? -0.351 -90.067 17.785 1.00 54.97 305 THR A CA 1
ATOM 2391 C C . THR A 1 305 ? 0.927 -90.253 16.977 1.00 52.09 305 THR A C 1
ATOM 2392 O O . THR A 1 305 ? 2.032 -90.186 17.529 1.00 52.76 305 THR A O 1
ATOM 2396 N N . PHE A 1 306 ? 0.801 -90.462 15.666 1.00 46.92 306 PHE A N 1
ATOM 2397 C CA . PHE A 1 306 ? 1.946 -90.711 14.802 1.00 50.44 306 PHE A CA 1
ATOM 2398 C C . PHE A 1 306 ? 2.330 -89.492 13.971 1.00 47.09 306 PHE A C 1
ATOM 2399 O O . PHE A 1 306 ? 2.990 -89.640 12.938 1.00 46.91 306 PHE A O 1
ATOM 2407 N N . LEU A 1 307 ? 1.951 -88.290 14.418 1.00 53.51 307 LEU A N 1
ATOM 2408 C CA . LEU A 1 307 ? 2.322 -87.072 13.704 1.00 40.54 307 LEU A CA 1
ATOM 2409 C C . LEU A 1 307 ? 3.835 -86.919 13.606 1.00 53.00 307 LEU A C 1
ATOM 2410 O O . LEU A 1 307 ? 4.342 -86.404 12.603 1.00 51.35 307 LEU A O 1
ATOM 2415 N N . GLU A 1 308 ? 4.570 -87.361 14.630 1.00 65.10 308 GLU A N 1
ATOM 2416 C CA . GLU A 1 308 ? 6.026 -87.273 14.591 1.00 48.58 308 GLU A CA 1
ATOM 2417 C C . GLU A 1 308 ? 6.600 -88.156 13.490 1.00 53.32 308 GLU A C 1
ATOM 2418 O O . GLU A 1 308 ? 7.514 -87.742 12.768 1.00 50.99 308 GLU A O 1
ATOM 2424 N N . LYS A 1 309 ? 6.079 -89.379 13.349 1.00 48.87 309 LYS A N 1
ATOM 2425 C CA . LYS A 1 309 ? 6.577 -90.291 12.324 1.00 44.59 309 LYS A CA 1
ATOM 2426 C C . LYS A 1 309 ? 6.108 -89.893 10.932 1.00 53.83 309 LYS A C 1
ATOM 2427 O O . LYS A 1 309 ? 6.828 -90.117 9.952 1.00 53.08 309 LYS A O 1
ATOM 2433 N N . ILE A 1 310 ? 4.913 -89.309 10.819 1.00 56.27 310 ILE A N 1
ATOM 2434 C CA . ILE A 1 310 ? 4.425 -88.873 9.513 1.00 54.50 310 ILE A CA 1
ATOM 2435 C C . ILE A 1 310 ? 5.339 -87.801 8.932 1.00 50.32 310 ILE A C 1
ATOM 2436 O O . ILE A 1 310 ? 5.593 -87.771 7.722 1.00 50.95 310 ILE A O 1
ATOM 2441 N N . VAL A 1 311 ? 5.866 -86.924 9.782 1.00 50.28 311 VAL A N 1
ATOM 2442 C CA . VAL A 1 311 ? 6.748 -85.860 9.316 1.00 50.45 311 VAL A CA 1
ATOM 2443 C C . VAL A 1 311 ? 8.197 -86.328 9.194 1.00 53.62 311 VAL A C 1
ATOM 2444 O O . VAL A 1 311 ? 8.910 -85.888 8.286 1.00 63.36 311 VAL A O 1
ATOM 2448 N N . CYS A 1 312 ? 8.644 -87.225 10.076 1.00 60.24 312 CYS A N 1
ATOM 2449 C CA . CYS A 1 312 ? 10.049 -87.622 10.102 1.00 54.81 312 CYS A CA 1
ATOM 2450 C C . CYS A 1 312 ? 10.367 -88.660 9.029 1.00 52.62 312 CYS A C 1
ATOM 2451 O O . CYS A 1 312 ? 11.369 -88.534 8.318 1.00 51.78 312 CYS A O 1
ATOM 2454 N N . THR A 1 313 ? 9.542 -89.700 8.903 1.00 49.59 313 THR A N 1
ATOM 2455 C CA . THR A 1 313 ? 9.730 -90.741 7.890 1.00 39.15 313 THR A CA 1
ATOM 2456 C C . THR A 1 313 ? 8.435 -90.936 7.111 1.00 48.44 313 THR A C 1
ATOM 2457 O O . THR A 1 313 ? 7.780 -91.979 7.222 1.00 54.80 313 THR A O 1
ATOM 2461 N N . PRO A 1 314 ? 8.058 -89.965 6.279 1.00 45.05 314 PRO A N 1
ATOM 2462 C CA . PRO A 1 314 ? 6.786 -90.074 5.552 1.00 44.38 314 PRO A CA 1
ATOM 2463 C C . PRO A 1 314 ? 6.801 -91.211 4.544 1.00 52.09 314 PRO A C 1
ATOM 2464 O O . PRO A 1 314 ? 7.770 -91.399 3.807 1.00 68.47 314 PRO A O 1
ATOM 2468 N N . GLY A 1 315 ? 5.711 -91.976 4.526 1.00 56.00 315 GLY A N 1
ATOM 2469 C CA . GLY A 1 315 ? 5.549 -93.057 3.578 1.00 48.71 315 GLY A CA 1
ATOM 2470 C C . GLY A 1 315 ? 6.246 -94.347 3.936 1.00 52.09 315 GLY A C 1
ATOM 2471 O O . GLY A 1 315 ? 6.286 -95.259 3.103 1.00 65.43 315 GLY A O 1
ATOM 2472 N N . GLN A 1 316 ? 6.792 -94.460 5.145 1.00 54.21 316 GLN A N 1
ATOM 2473 C CA . GLN A 1 316 ? 7.526 -95.650 5.556 1.00 66.23 316 GLN A CA 1
ATOM 2474 C C . GLN A 1 316 ? 7.174 -96.002 6.993 1.00 69.48 316 GLN A C 1
ATOM 2475 O O . GLN A 1 316 ? 7.235 -95.142 7.877 1.00 63.39 316 GLN A O 1
ATOM 2481 N N . GLY A 1 317 ? 6.816 -97.264 7.217 1.00 62.48 317 GLY A N 1
ATOM 2482 C CA . GLY A 1 317 ? 6.554 -97.732 8.569 1.00 67.36 317 GLY A CA 1
ATOM 2483 C C . GLY A 1 317 ? 5.378 -97.008 9.189 1.00 64.27 317 GLY A C 1
ATOM 2484 O O . GLY A 1 317 ? 4.323 -96.844 8.568 1.00 60.49 317 GLY A O 1
ATOM 2485 N N . LEU A 1 318 ? 5.556 -96.561 10.436 1.00 63.64 318 LEU A N 1
ATOM 2486 C CA . LEU A 1 318 ? 4.511 -95.817 11.131 1.00 59.00 318 LEU A CA 1
ATOM 2487 C C . LEU A 1 318 ? 4.288 -94.428 10.553 1.00 65.93 318 LEU A C 1
ATOM 2488 O O . LEU A 1 318 ? 3.344 -93.749 10.973 1.00 68.50 318 LEU A O 1
ATOM 2493 N N . GLY A 1 319 ? 5.129 -93.987 9.623 1.00 62.57 319 GLY A N 1
ATOM 2494 C CA . GLY A 1 319 ? 4.906 -92.776 8.868 1.00 45.91 319 GLY A CA 1
ATOM 2495 C C . GLY A 1 319 ? 4.180 -92.994 7.561 1.00 55.07 319 GLY A C 1
ATOM 2496 O O . GLY A 1 319 ? 4.149 -92.084 6.725 1.00 55.27 319 GLY A O 1
ATOM 2497 N N . ASP A 1 320 ? 3.593 -94.175 7.364 1.00 50.99 320 ASP A N 1
ATOM 2498 C CA . ASP A 1 320 ? 2.864 -94.477 6.139 1.00 49.43 320 ASP A CA 1
ATOM 2499 C C . ASP A 1 320 ? 1.744 -93.466 5.925 1.00 60.04 320 ASP A C 1
ATOM 2500 O O . ASP A 1 320 ? 0.899 -93.256 6.801 1.00 58.42 320 ASP A O 1
ATOM 2505 N N . LEU A 1 321 ? 1.745 -92.839 4.749 1.00 54.05 321 LEU A N 1
ATOM 2506 C CA . LEU A 1 321 ? 0.776 -91.799 4.427 1.00 49.52 321 LEU A CA 1
ATOM 2507 C C . LEU A 1 321 ? -0.631 -92.335 4.210 1.00 55.79 321 LEU A C 1
ATOM 2508 O O . LEU A 1 321 ? -1.540 -91.538 3.948 1.00 51.84 321 LEU A O 1
ATOM 2513 N N . ARG A 1 322 ? -0.842 -93.649 4.322 1.00 50.72 322 ARG A N 1
ATOM 2514 C CA . ARG A 1 322 ? -2.195 -94.188 4.292 1.00 45.51 322 ARG A CA 1
ATOM 2515 C C . ARG A 1 322 ? -3.051 -93.629 5.424 1.00 62.53 322 ARG A C 1
ATOM 2516 O O . ARG A 1 322 ? -4.281 -93.602 5.306 1.00 58.74 322 ARG A O 1
ATOM 2524 N N . THR A 1 323 ? -2.424 -93.171 6.510 1.00 61.24 323 THR A N 1
ATOM 2525 C CA . THR A 1 323 ? -3.166 -92.509 7.578 1.00 53.42 323 THR A CA 1
ATOM 2526 C C . THR A 1 323 ? -3.828 -91.229 7.080 1.00 56.16 323 THR A C 1
ATOM 2527 O O . THR A 1 323 ? -5.005 -90.976 7.363 1.00 60.77 323 THR A O 1
ATOM 2531 N N . LEU A 1 324 ? -3.082 -90.399 6.342 1.00 56.49 324 LEU A N 1
ATOM 2532 C CA . LEU A 1 324 ? -3.672 -89.187 5.781 1.00 47.95 324 LEU A CA 1
ATOM 2533 C C . LEU A 1 324 ? -4.762 -89.514 4.771 1.00 52.80 324 LEU A C 1
ATOM 2534 O O . LEU A 1 324 ? -5.725 -88.751 4.628 1.00 53.49 324 LEU A O 1
ATOM 2539 N N . GLU A 1 325 ? -4.630 -90.637 4.063 1.00 56.47 325 GLU A N 1
ATOM 2540 C CA . GLU A 1 325 ? -5.662 -91.035 3.115 1.00 51.08 325 GLU A CA 1
ATOM 2541 C C . GLU A 1 325 ? -6.987 -91.284 3.819 1.00 53.09 325 GLU A C 1
ATOM 2542 O O . GLU A 1 325 ? -8.053 -91.008 3.256 1.00 63.21 325 GLU A O 1
ATOM 2548 N N . LEU A 1 326 ? -6.941 -91.800 5.049 1.00 57.20 326 LEU A N 1
ATOM 2549 C CA . LEU A 1 326 ? -8.166 -92.019 5.810 1.00 51.13 326 LEU A CA 1
ATOM 2550 C C . LEU A 1 326 ? -8.836 -90.697 6.165 1.00 55.74 326 LEU A C 1
ATOM 2551 O O . LEU A 1 326 ? -10.067 -90.589 6.128 1.00 57.56 326 LEU A O 1
ATOM 2556 N N . LEU A 1 327 ? -8.043 -89.680 6.517 1.00 49.59 327 LEU A N 1
ATOM 2557 C CA . LEU A 1 327 ? -8.614 -88.368 6.803 1.00 49.71 327 LEU A CA 1
ATOM 2558 C C . LEU A 1 327 ? -9.188 -87.718 5.551 1.00 51.82 327 LEU A C 1
ATOM 2559 O O . LEU A 1 327 ? -10.193 -87.002 5.632 1.00 59.05 327 LEU A O 1
ATOM 2564 N N . LEU A 1 328 ? -8.566 -87.945 4.391 1.00 54.32 328 LEU A N 1
ATOM 2565 C CA . LEU A 1 328 ? -9.102 -87.399 3.149 1.00 57.33 328 LEU A CA 1
ATOM 2566 C C . LEU A 1 328 ? -10.409 -88.079 2.757 1.00 57.56 328 LEU A C 1
ATOM 2567 O O . LEU A 1 328 ? -11.277 -87.444 2.146 1.00 57.66 328 LEU A O 1
ATOM 2572 N N . ILE A 1 329 ? -10.571 -89.359 3.101 1.00 53.60 329 ILE A N 1
ATOM 2573 C CA . ILE A 1 329 ? -11.856 -90.028 2.902 1.00 56.72 329 ILE A CA 1
ATOM 2574 C C . ILE A 1 329 ? -12.933 -89.360 3.748 1.00 65.90 329 ILE A C 1
ATOM 2575 O O . ILE A 1 329 ? -14.045 -89.094 3.276 1.00 69.53 329 ILE A O 1
ATOM 2580 N N . CYS A 1 330 ? -12.616 -89.079 5.017 1.00 65.62 330 CYS A N 1
ATOM 2581 C CA . CYS A 1 330 ? -13.570 -88.399 5.889 1.00 61.11 330 CYS A CA 1
ATOM 2582 C C . CYS A 1 330 ? -13.886 -86.999 5.384 1.00 54.09 330 CYS A C 1
ATOM 2583 O O . CYS A 1 330 ? -15.020 -86.528 5.530 1.00 62.27 330 CYS A O 1
ATOM 2586 N N . ALA A 1 331 ? -12.905 -86.325 4.779 1.00 56.25 331 ALA A N 1
ATOM 2587 C CA . ALA A 1 331 ? -13.151 -85.009 4.202 1.00 58.42 331 ALA A CA 1
ATOM 2588 C C . ALA A 1 331 ? -14.120 -85.069 3.031 1.00 61.12 331 ALA A C 1
ATOM 2589 O O . ALA A 1 331 ? -14.723 -84.046 2.690 1.00 64.25 331 ALA A O 1
ATOM 2591 N N . GLY A 1 332 ? -14.284 -86.240 2.412 1.00 60.78 332 GLY A N 1
ATOM 2592 C CA . GLY A 1 332 ? -15.234 -86.412 1.330 1.00 59.66 332 GLY A CA 1
ATOM 2593 C C . GLY A 1 332 ? -16.662 -86.662 1.760 1.00 66.78 332 GLY A C 1
ATOM 2594 O O . GLY A 1 332 ? -17.557 -86.681 0.909 1.00 68.54 332 GLY A O 1
ATOM 2595 N N . HIS A 1 333 ? -16.898 -86.861 3.053 1.00 67.58 333 HIS A N 1
ATOM 2596 C CA . HIS A 1 333 ? -18.256 -87.039 3.541 1.00 68.52 333 HIS A CA 1
ATOM 2597 C C . HIS A 1 333 ? -19.031 -85.731 3.398 1.00 67.88 333 HIS A C 1
ATOM 2598 O O . HIS A 1 333 ? -18.495 -84.658 3.686 1.00 78.04 333 HIS A O 1
ATOM 2605 N N . PRO A 1 334 ? -20.289 -85.783 2.951 1.00 74.96 334 PRO A N 1
ATOM 2606 C CA . PRO A 1 334 ? -21.021 -84.530 2.688 1.00 62.96 334 PRO A CA 1
ATOM 2607 C C . PRO A 1 334 ? -21.273 -83.681 3.926 1.00 72.22 334 PRO A C 1
ATOM 2608 O O . PRO A 1 334 ? -21.379 -82.454 3.806 1.00 79.98 334 PRO A O 1
ATOM 2612 N N . GLN A 1 335 ? -21.373 -84.286 5.108 1.00 67.60 335 GLN A N 1
ATOM 2613 C CA . GLN A 1 335 ? -21.609 -83.534 6.337 1.00 64.11 335 GLN A CA 1
ATOM 2614 C C . GLN A 1 335 ? -20.307 -82.889 6.801 1.00 75.14 335 GLN A C 1
ATOM 2615 O O . GLN A 1 335 ? -19.309 -83.582 7.022 1.00 78.05 335 GLN A O 1
ATOM 2621 N N . TYR A 1 336 ? -20.316 -81.563 6.958 1.00 73.23 336 TYR A N 1
ATOM 2622 C CA . TYR A 1 336 ? -19.098 -80.863 7.350 1.00 68.05 336 TYR A CA 1
ATOM 2623 C C . TYR A 1 336 ? -18.723 -81.090 8.809 1.00 72.90 336 TYR A C 1
ATOM 2624 O O . TYR A 1 336 ? -17.594 -80.764 9.193 1.00 77.79 336 TYR A O 1
ATOM 2633 N N . GLU A 1 337 ? -19.627 -81.633 9.628 1.00 84.33 337 GLU A N 1
ATOM 2634 C CA . GLU A 1 337 ? -19.270 -81.959 11.005 1.00 76.64 337 GLU A CA 1
ATOM 2635 C C . GLU A 1 337 ? -18.242 -83.078 11.083 1.00 68.80 337 GLU A C 1
ATOM 2636 O O . GLU A 1 337 ? -17.613 -83.251 12.133 1.00 63.08 337 GLU A O 1
ATOM 2642 N N . VAL A 1 338 ? -18.063 -83.839 10.003 1.00 57.31 338 VAL A N 1
ATOM 2643 C CA . VAL A 1 338 ? -17.086 -84.922 9.999 1.00 56.76 338 VAL A CA 1
ATOM 2644 C C . VAL A 1 338 ? -15.681 -84.379 9.776 1.00 55.14 338 VAL A C 1
ATOM 2645 O O . VAL A 1 338 ? -14.751 -84.692 10.528 1.00 57.87 338 VAL A O 1
ATOM 2649 N N . VAL A 1 339 ? -15.508 -83.543 8.749 1.00 58.97 339 VAL A N 1
ATOM 2650 C CA . VAL A 1 339 ? -14.170 -83.092 8.384 1.00 60.46 339 VAL A CA 1
ATOM 2651 C C . VAL A 1 339 ? -13.593 -82.163 9.448 1.00 59.22 339 VAL A C 1
ATOM 2652 O O . VAL A 1 339 ? -12.374 -82.132 9.656 1.00 61.23 339 VAL A O 1
ATOM 2656 N N . GLU A 1 340 ? -14.442 -81.411 10.152 1.00 63.63 340 GLU A N 1
ATOM 2657 C CA . GLU A 1 340 ? -13.924 -80.462 11.131 1.00 63.99 340 GLU A CA 1
ATOM 2658 C C . GLU A 1 340 ? -13.388 -81.141 12.383 1.00 58.46 340 GLU A C 1
ATOM 2659 O O . GLU A 1 340 ? -12.738 -80.475 13.196 1.00 62.99 340 GLU A O 1
ATOM 2665 N N . ILE A 1 341 ? -13.627 -82.443 12.550 1.00 51.25 341 ILE A N 1
ATOM 2666 C CA . ILE A 1 341 ? -13.027 -83.166 13.667 1.00 51.99 341 ILE A CA 1
ATOM 2667 C C . ILE A 1 341 ? -11.510 -83.203 13.520 1.00 54.14 341 ILE A C 1
ATOM 2668 O O . ILE A 1 341 ? -10.772 -83.118 14.509 1.00 58.39 341 ILE A O 1
ATOM 2673 N N . SER A 1 342 ? -11.023 -83.302 12.287 1.00 49.41 342 SER A N 1
ATOM 2674 C CA . SER A 1 342 ? -9.601 -83.425 12.008 1.00 44.33 342 SER A CA 1
ATOM 2675 C C . SER A 1 342 ? -8.904 -82.082 11.837 1.00 45.96 342 SER A C 1
ATOM 2676 O O . SER A 1 342 ? -7.717 -82.057 11.499 1.00 46.29 342 SER A O 1
ATOM 2679 N N . PHE A 1 343 ? -9.602 -80.968 12.067 1.00 52.82 343 PHE A N 1
ATOM 2680 C CA . PHE A 1 343 ? -8.988 -79.666 11.828 1.00 55.84 343 PHE A CA 1
ATOM 2681 C C . PHE A 1 343 ? -7.824 -79.401 12.774 1.00 53.22 343 PHE A C 1
ATOM 2682 O O . PHE A 1 343 ? -6.865 -78.721 12.391 1.00 65.49 343 PHE A O 1
ATOM 2690 N N . ASN A 1 344 ? -7.879 -79.924 14.000 1.00 52.41 344 ASN A N 1
ATOM 2691 C CA . ASN A 1 344 ? -6.778 -79.702 14.934 1.00 59.05 344 ASN A CA 1
ATOM 2692 C C . ASN A 1 344 ? -5.509 -80.404 14.466 1.00 58.43 344 ASN A C 1
ATOM 2693 O O . ASN A 1 344 ? -4.407 -79.857 14.599 1.00 50.38 344 ASN A O 1
ATOM 2698 N N . PHE A 1 345 ? -5.642 -81.609 13.907 1.00 50.98 345 PHE A N 1
ATOM 2699 C CA . PHE A 1 345 ? -4.467 -82.311 13.404 1.00 52.71 345 PHE A CA 1
ATOM 2700 C C . PHE A 1 345 ? -3.817 -81.550 12.257 1.00 56.97 345 PHE A C 1
ATOM 2701 O O . PHE A 1 345 ? -2.587 -81.426 12.203 1.00 57.63 345 PHE A O 1
ATOM 2709 N N . TRP A 1 346 ? -4.625 -81.046 11.319 1.00 48.46 346 TRP A N 1
ATOM 2710 C CA . TRP A 1 346 ? -4.061 -80.318 10.189 1.00 48.90 346 TRP A CA 1
ATOM 2711 C C . TRP A 1 346 ? -3.311 -79.071 10.641 1.00 52.66 346 TRP A C 1
ATOM 2712 O O . TRP A 1 346 ? -2.335 -78.667 9.997 1.00 51.94 346 TRP A O 1
ATOM 2723 N N . TYR A 1 347 ? -3.738 -78.450 11.743 1.00 44.69 347 TYR A N 1
ATOM 2724 C CA . TYR A 1 347 ? -2.961 -77.354 12.313 1.00 47.20 347 TYR A CA 1
ATOM 2725 C C . TYR A 1 347 ? -1.596 -77.843 12.780 1.00 52.40 347 TYR A C 1
ATOM 2726 O O . TYR A 1 347 ? -0.564 -77.244 12.457 1.00 59.11 347 TYR A O 1
ATOM 2735 N N . ARG A 1 348 ? -1.572 -78.936 13.549 1.00 54.62 348 ARG A N 1
ATOM 2736 C CA . ARG A 1 348 ? -0.305 -79.455 14.057 1.00 56.18 348 ARG A CA 1
ATOM 2737 C C . ARG A 1 348 ? 0.601 -79.907 12.921 1.00 54.87 348 ARG A C 1
ATOM 2738 O O . ARG A 1 348 ? 1.814 -79.672 12.954 1.00 61.70 348 ARG A O 1
ATOM 2746 N N . LEU A 1 349 ? 0.031 -80.566 11.909 1.00 51.34 349 LEU A N 1
ATOM 2747 C CA . LEU A 1 349 ? 0.831 -80.995 10.768 1.00 51.81 349 LEU A CA 1
ATOM 2748 C C . LEU A 1 349 ? 1.475 -79.801 10.077 1.00 54.37 349 LEU A C 1
ATOM 2749 O O . LEU A 1 349 ? 2.675 -79.812 9.782 1.00 67.53 349 LEU A O 1
ATOM 2754 N N . GLY A 1 350 ? 0.693 -78.750 9.826 1.00 45.39 350 GLY A N 1
ATOM 2755 C CA . GLY A 1 350 ? 1.255 -77.557 9.218 1.00 55.21 350 GLY A CA 1
ATOM 2756 C C . GLY A 1 350 ? 2.287 -76.885 10.102 1.00 60.07 350 GLY A C 1
ATOM 2757 O O . GLY A 1 350 ? 3.282 -76.346 9.613 1.00 65.92 350 GLY A O 1
ATOM 2758 N N . GLU A 1 351 ? 2.067 -76.913 11.418 1.00 59.91 351 GLU A N 1
ATOM 2759 C CA . GLU A 1 351 ? 3.019 -76.299 12.337 1.00 56.60 351 GLU A CA 1
ATOM 2760 C C . GLU A 1 351 ? 4.340 -77.059 12.348 1.00 63.65 351 GLU A C 1
ATOM 2761 O O . GLU A 1 351 ? 5.414 -76.448 12.339 1.00 64.94 351 GLU A O 1
ATOM 2767 N N . HIS A 1 352 ? 4.279 -78.393 12.362 1.00 63.84 352 HIS A N 1
ATOM 2768 C CA . HIS A 1 352 ? 5.501 -79.190 12.354 1.00 59.72 352 HIS A CA 1
ATOM 2769 C C . HIS A 1 352 ? 6.203 -79.118 11.004 1.00 65.65 352 HIS A C 1
ATOM 2770 O O . HIS A 1 352 ? 7.436 -79.049 10.945 1.00 62.74 352 HIS A O 1
ATOM 2777 N N . LEU A 1 353 ? 5.435 -79.137 9.910 1.00 65.02 353 LEU A N 1
ATOM 2778 C CA . LEU A 1 353 ? 6.031 -78.997 8.587 1.00 51.00 353 LEU A CA 1
ATOM 2779 C C . LEU A 1 353 ? 6.663 -77.624 8.401 1.00 57.51 353 LEU A C 1
ATOM 2780 O O . LEU A 1 353 ? 7.641 -77.488 7.659 1.00 61.79 353 LEU A O 1
ATOM 2785 N N . TYR A 1 354 ? 6.121 -76.599 9.062 1.00 60.88 354 TYR A N 1
ATOM 2786 C CA . TYR A 1 354 ? 6.719 -75.272 8.988 1.00 59.04 354 TYR A CA 1
ATOM 2787 C C . TYR A 1 354 ? 8.046 -75.224 9.735 1.00 66.37 354 TYR A C 1
ATOM 2788 O O . TYR A 1 354 ? 8.982 -74.541 9.303 1.00 72.86 354 TYR A O 1
ATOM 2797 N N . LYS A 1 355 ? 8.145 -75.941 10.859 1.00 73.04 355 LYS A N 1
ATOM 2798 C CA . LYS A 1 355 ? 9.393 -75.976 11.618 1.00 65.30 355 LYS A CA 1
ATOM 2799 C C . LYS A 1 355 ? 10.526 -76.566 10.787 1.00 69.88 355 LYS A C 1
ATOM 2800 O O . LYS A 1 355 ? 11.624 -76.002 10.723 1.00 78.72 355 LYS A O 1
ATOM 2806 N N . THR A 1 356 ? 10.281 -77.714 10.154 1.00 63.82 356 THR A N 1
ATOM 2807 C CA . THR A 1 356 ? 11.284 -78.332 9.295 1.00 72.64 356 THR A CA 1
ATOM 2808 C C . THR A 1 356 ? 11.419 -77.533 8.008 1.00 74.08 356 THR A C 1
ATOM 2809 O O . THR A 1 356 ? 10.763 -77.841 7.008 1.00 90.47 356 THR A O 1
ATOM 2813 N N . ASN A 1 357 ? 12.271 -76.509 8.024 1.00 68.53 357 ASN A N 1
ATOM 2814 C CA . ASN A 1 357 ? 12.412 -75.602 6.891 1.00 73.86 357 ASN A CA 1
ATOM 2815 C C . ASN A 1 357 ? 13.002 -76.330 5.688 1.00 74.13 357 ASN A C 1
ATOM 2816 O O . ASN A 1 357 ? 14.113 -76.020 5.247 1.00 88.56 357 ASN A O 1
ATOM 2821 N N . ASP A 1 358 ? 12.256 -77.295 5.150 1.00 61.12 358 ASP A N 1
ATOM 2822 C CA . ASP A 1 358 ? 12.720 -78.160 4.072 1.00 57.99 358 ASP A CA 1
ATOM 2823 C C . ASP A 1 358 ? 11.628 -78.234 3.014 1.00 57.61 358 ASP A C 1
ATOM 2824 O O . ASP A 1 358 ? 10.589 -78.865 3.237 1.00 55.58 358 ASP A O 1
ATOM 2829 N N . GLU A 1 359 ? 11.863 -77.606 1.859 1.00 49.52 359 GLU A N 1
ATOM 2830 C CA . GLU A 1 359 ? 10.861 -77.630 0.798 1.00 62.56 359 GLU A CA 1
ATOM 2831 C C . GLU A 1 359 ? 10.692 -79.018 0.189 1.00 59.31 359 GLU A C 1
ATOM 2832 O O . GLU A 1 359 ? 9.640 -79.297 -0.395 1.00 56.58 359 GLU A O 1
ATOM 2838 N N . VAL A 1 360 ? 11.691 -79.895 0.321 1.00 52.95 360 VAL A N 1
ATOM 2839 C CA . VAL A 1 360 ? 11.533 -81.269 -0.149 1.00 50.16 360 VAL A CA 1
ATOM 2840 C C . VAL A 1 360 ? 10.500 -82.004 0.693 1.00 48.83 360 VAL A C 1
ATOM 2841 O O . VAL A 1 360 ? 9.672 -82.757 0.167 1.00 47.31 360 VAL A O 1
ATOM 2845 N N . ILE A 1 361 ? 10.532 -81.804 2.012 1.00 57.50 361 ILE A N 1
ATOM 2846 C CA . ILE A 1 361 ? 9.513 -82.397 2.871 1.00 54.24 361 ILE A CA 1
ATOM 2847 C C . ILE A 1 361 ? 8.154 -81.765 2.593 1.00 55.64 361 ILE A C 1
ATOM 2848 O O . ILE A 1 361 ? 7.125 -82.451 2.580 1.00 51.58 361 ILE A O 1
ATOM 2853 N N . HIS A 1 362 ? 8.132 -80.451 2.351 1.00 47.68 362 HIS A N 1
ATOM 2854 C CA . HIS A 1 362 ? 6.887 -79.782 1.987 1.00 46.59 362 HIS A CA 1
ATOM 2855 C C . HIS A 1 362 ? 6.275 -80.399 0.737 1.00 53.62 362 HIS A C 1
ATOM 2856 O O . HIS A 1 362 ? 5.059 -80.610 0.672 1.00 67.50 362 HIS A O 1
ATOM 2863 N N . GLY A 1 363 ? 7.104 -80.694 -0.269 1.00 53.60 363 GLY A N 1
ATOM 2864 C CA . GLY A 1 363 ? 6.603 -81.257 -1.512 1.00 48.84 363 GLY A CA 1
ATOM 2865 C C . GLY A 1 363 ? 5.972 -82.625 -1.361 1.00 52.57 363 GLY A C 1
ATOM 2866 O O . GLY A 1 363 ? 5.134 -83.007 -2.187 1.00 56.35 363 GLY A O 1
ATOM 2867 N N . ILE A 1 364 ? 6.352 -83.374 -0.324 1.00 54.90 364 ILE A N 1
ATOM 2868 C CA . ILE A 1 364 ? 5.736 -84.675 -0.083 1.00 58.74 364 ILE A CA 1
ATOM 2869 C C . ILE A 1 364 ? 4.258 -84.509 0.243 1.00 46.01 364 ILE A C 1
ATOM 2870 O O . ILE A 1 364 ? 3.413 -85.283 -0.224 1.00 48.65 364 ILE A O 1
ATOM 2875 N N . PHE A 1 365 ? 3.923 -83.490 1.034 1.00 48.05 365 PHE A N 1
ATOM 2876 C CA . PHE A 1 365 ? 2.566 -83.279 1.518 1.00 61.05 365 PHE A CA 1
ATOM 2877 C C . PHE A 1 365 ? 1.775 -82.288 0.676 1.00 54.54 365 PHE A C 1
ATOM 2878 O O . PHE A 1 365 ? 0.589 -82.079 0.951 1.00 59.44 365 PHE A O 1
ATOM 2886 N N . LYS A 1 366 ? 2.396 -81.689 -0.345 1.00 53.34 366 LYS A N 1
ATOM 2887 C CA . LYS A 1 366 ? 1.713 -80.678 -1.148 1.00 54.18 366 LYS A CA 1
ATOM 2888 C C . LYS A 1 366 ? 0.430 -81.222 -1.763 1.00 54.65 366 LYS A C 1
ATOM 2889 O O . LYS A 1 366 ? -0.609 -80.552 -1.739 1.00 61.33 366 LYS A O 1
ATOM 2895 N N . ALA A 1 367 ? 0.478 -82.436 -2.314 1.00 44.86 367 ALA A N 1
ATOM 2896 C CA . ALA A 1 367 ? -0.709 -82.999 -2.950 1.00 42.83 367 ALA A CA 1
ATOM 2897 C C . ALA A 1 367 ? -1.815 -83.256 -1.936 1.00 57.81 367 ALA A C 1
ATOM 2898 O O . ALA A 1 367 ? -2.998 -83.050 -2.234 1.00 60.24 367 ALA A O 1
ATOM 2900 N N . TYR A 1 368 ? -1.453 -83.710 -0.735 1.00 50.37 368 TYR A N 1
ATOM 2901 C CA . TYR A 1 368 ? -2.463 -83.997 0.275 1.00 49.72 368 TYR A CA 1
ATOM 2902 C C . TYR A 1 368 ? -3.166 -82.731 0.749 1.00 55.35 368 TYR A C 1
ATOM 2903 O O . TYR A 1 368 ? -4.349 -82.778 1.103 1.00 53.74 368 TYR A O 1
ATOM 2912 N N . ILE A 1 369 ? -2.474 -81.590 0.739 1.00 50.54 369 ILE A N 1
ATOM 2913 C CA . ILE A 1 369 ? -3.095 -80.355 1.204 1.00 53.07 369 ILE A CA 1
ATOM 2914 C C . ILE A 1 369 ? -4.056 -79.798 0.163 1.00 60.23 369 ILE A C 1
ATOM 2915 O O . ILE A 1 369 ? -5.162 -79.364 0.500 1.00 67.21 369 ILE A O 1
ATOM 2920 N N . GLN A 1 370 ? -3.660 -79.797 -1.114 1.00 70.55 370 GLN A N 1
ATOM 2921 C CA . GLN A 1 370 ? -4.583 -79.350 -2.154 1.00 68.65 370 GLN A CA 1
ATOM 2922 C C . GLN A 1 370 ? -5.773 -80.293 -2.272 1.00 58.43 370 GLN A C 1
ATOM 2923 O O . GLN A 1 370 ? -6.896 -79.852 -2.543 1.00 73.86 370 GLN A O 1
ATOM 2929 N N . ARG A 1 371 ? -5.551 -81.593 -2.071 1.00 58.22 371 ARG A N 1
ATOM 2930 C CA . ARG A 1 371 ? -6.668 -82.531 -2.081 1.00 58.39 371 ARG A CA 1
ATOM 2931 C C . ARG A 1 371 ? -7.618 -82.253 -0.921 1.00 63.61 371 ARG A C 1
ATOM 2932 O O . ARG A 1 371 ? -8.841 -82.374 -1.065 1.00 61.86 371 ARG A O 1
ATOM 2940 N N . LEU A 1 372 ? -7.072 -81.875 0.237 1.00 59.89 372 LEU A N 1
ATOM 2941 C CA . LEU A 1 372 ? -7.912 -81.452 1.353 1.00 55.44 372 LEU A CA 1
ATOM 2942 C C . LEU A 1 372 ? -8.580 -80.116 1.054 1.00 58.75 372 LEU A C 1
ATOM 2943 O O . LEU A 1 372 ? -9.779 -79.939 1.299 1.00 59.10 372 LEU A O 1
ATOM 2948 N N . LEU A 1 373 ? -7.810 -79.157 0.533 1.00 63.75 373 LEU A N 1
ATOM 2949 C CA . LEU A 1 373 ? -8.369 -77.852 0.197 1.00 67.18 373 LEU A CA 1
ATOM 2950 C C . LEU A 1 373 ? -9.474 -77.970 -0.845 1.00 55.91 373 LEU A C 1
ATOM 2951 O O . LEU A 1 373 ? -10.444 -77.207 -0.810 1.00 55.95 373 LEU A O 1
ATOM 2956 N N . HIS A 1 374 ? -9.350 -78.922 -1.772 1.00 62.68 374 HIS A N 1
ATOM 2957 C CA . HIS A 1 374 ? -10.418 -79.151 -2.739 1.00 65.00 374 HIS A CA 1
ATOM 2958 C C . HIS A 1 374 ? -11.696 -79.604 -2.046 1.00 64.84 374 HIS A C 1
ATOM 2959 O O . HIS A 1 374 ? -12.801 -79.229 -2.454 1.00 69.31 374 HIS A O 1
ATOM 2966 N N . ALA A 1 375 ? -11.565 -80.411 -0.991 1.00 63.52 375 ALA A N 1
ATOM 2967 C CA . ALA A 1 375 ? -12.742 -80.868 -0.262 1.00 60.51 375 ALA A CA 1
ATOM 2968 C C . ALA A 1 375 ? -13.327 -79.755 0.598 1.00 61.51 375 ALA A C 1
ATOM 2969 O O . ALA A 1 375 ? -14.552 -79.635 0.718 1.00 59.64 375 ALA A O 1
ATOM 2971 N N . LEU A 1 376 ? -12.467 -78.929 1.201 1.00 61.80 376 LEU A N 1
ATOM 2972 C CA . LEU A 1 376 ? -12.954 -77.843 2.045 1.00 63.71 376 LEU A CA 1
ATOM 2973 C C . LEU A 1 376 ? -13.677 -76.776 1.234 1.00 66.20 376 LEU A C 1
ATOM 2974 O O . LEU A 1 376 ? -14.604 -76.136 1.744 1.00 61.37 376 LEU A O 1
ATOM 2979 N N . ALA A 1 377 ? -13.269 -76.563 -0.019 1.00 63.67 377 ALA A N 1
ATOM 2980 C CA . ALA A 1 377 ? -13.978 -75.615 -0.871 1.00 60.63 377 ALA A CA 1
ATOM 2981 C C . ALA A 1 377 ? -15.390 -76.096 -1.173 1.00 68.91 377 ALA A C 1
ATOM 2982 O O . ALA A 1 377 ? -16.326 -75.290 -1.234 1.00 72.87 377 ALA A O 1
ATOM 2984 N N . ARG A 1 378 ? -15.564 -77.407 -1.362 1.00 63.77 378 ARG A N 1
ATOM 2985 C CA . ARG A 1 378 ? -16.894 -77.954 -1.607 1.00 65.06 378 ARG A CA 1
ATOM 2986 C C . ARG A 1 378 ? -17.780 -77.845 -0.373 1.00 70.40 378 ARG A C 1
ATOM 2987 O O . ARG A 1 378 ? -18.991 -77.630 -0.500 1.00 73.37 378 ARG A O 1
ATOM 2995 N N . HIS A 1 379 ? -17.201 -77.987 0.821 1.00 68.97 379 HIS A N 1
ATOM 2996 C CA . HIS A 1 379 ? -17.987 -77.868 2.044 1.00 71.12 379 HIS A CA 1
ATOM 2997 C C . HIS A 1 379 ? -18.460 -76.440 2.278 1.00 69.28 379 HIS A C 1
ATOM 2998 O O . HIS A 1 379 ? -19.549 -76.234 2.824 1.00 75.21 379 HIS A O 1
ATOM 3005 N N . CYS A 1 380 ? -17.664 -75.449 1.876 1.00 68.48 380 CYS A N 1
ATOM 3006 C CA . CYS A 1 380 ? -18.036 -74.052 2.054 1.00 70.68 380 CYS A CA 1
ATOM 3007 C C . CYS A 1 380 ? -19.133 -73.601 1.101 1.00 73.16 380 CYS A C 1
ATOM 3008 O O . CYS A 1 380 ? -19.574 -72.451 1.203 1.00 75.36 380 CYS A O 1
ATOM 3011 N N . GLN A 1 381 ? -19.583 -74.463 0.192 1.00 79.80 381 GLN A N 1
ATOM 3012 C CA . GLN A 1 381 ? -20.617 -74.086 -0.762 1.00 78.06 381 GLN A CA 1
ATOM 3013 C C . GLN A 1 381 ? -21.958 -73.917 -0.058 1.00 83.18 381 GLN A C 1
ATOM 3014 O O . GLN A 1 381 ? -22.425 -74.822 0.641 1.00 70.45 381 GLN A O 1
ATOM 3020 N N . LEU A 1 382 ? -22.575 -72.752 -0.242 1.00 88.06 382 LEU A N 1
ATOM 3021 C CA . LEU A 1 382 ? -23.924 -72.527 0.250 1.00 85.85 382 LEU A CA 1
ATOM 3022 C C . LEU A 1 382 ? -24.926 -73.349 -0.555 1.0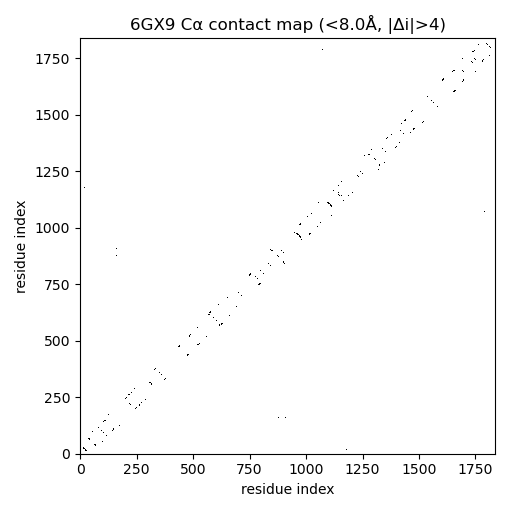0 97.01 382 LEU A C 1
ATOM 3023 O O . LEU A 1 382 ? -24.628 -73.853 -1.642 1.00 92.96 382 LEU A O 1
ATOM 3028 N N . GLU A 1 383 ? -26.129 -73.484 -0.006 1.00 100.22 383 GLU A N 1
ATOM 3029 C CA . GLU A 1 383 ? -27.185 -74.185 -0.722 1.00 97.97 383 GLU A CA 1
ATOM 3030 C C . GLU A 1 383 ? -27.591 -73.387 -1.961 1.00 102.48 383 GLU A C 1
ATOM 3031 O O . GLU A 1 383 ? -27.574 -72.152 -1.936 1.00 101.14 383 GLU A O 1
ATOM 3037 N N . PRO A 1 384 ? -27.947 -74.058 -3.061 1.00 102.99 384 PRO A N 1
ATOM 3038 C CA . PRO A 1 384 ? -28.265 -73.321 -4.298 1.00 101.95 384 PRO A CA 1
ATOM 3039 C C . PRO A 1 384 ? -29.455 -72.385 -4.170 1.00 102.92 384 PRO A C 1
ATOM 3040 O O . PRO A 1 384 ? -29.566 -71.443 -4.966 1.00 98.91 384 PRO A O 1
ATOM 3044 N N . ASP A 1 385 ? -30.347 -72.608 -3.205 1.00 100.33 385 ASP A N 1
ATOM 3045 C CA . ASP A 1 385 ? -31.501 -71.745 -2.984 1.00 98.44 385 ASP A CA 1
ATOM 3046 C C . ASP A 1 385 ? -31.291 -70.779 -1.822 1.00 102.66 385 ASP A C 1
ATOM 3047 O O . ASP A 1 385 ? -32.262 -70.344 -1.194 1.00 107.57 385 ASP A O 1
ATOM 3052 N N . HIS A 1 386 ? -30.041 -70.436 -1.519 1.00 101.97 386 HIS A N 1
ATOM 3053 C CA . HIS A 1 386 ? -29.772 -69.510 -0.429 1.00 98.57 386 HIS A CA 1
ATOM 3054 C C . HIS A 1 386 ? -30.216 -68.107 -0.823 1.00 98.97 386 HIS A C 1
ATOM 3055 O O . HIS A 1 386 ? -30.068 -67.693 -1.976 1.00 93.81 386 HIS A O 1
ATOM 3062 N N . GLU A 1 387 ? -30.755 -67.368 0.147 1.00 110.76 387 GLU A N 1
ATOM 3063 C CA . GLU A 1 387 ? -31.332 -66.058 -0.134 1.00 116.84 387 GLU A CA 1
ATOM 3064 C C . GLU A 1 387 ? -30.263 -64.986 -0.310 1.00 105.96 387 GLU A C 1
ATOM 3065 O O . GLU A 1 387 ? -29.925 -64.623 -1.441 1.00 106.73 387 GLU A O 1
ATOM 3071 N N . GLY A 1 388 ? -29.728 -64.469 0.794 1.00 101.50 388 GLY A N 1
ATOM 3072 C CA . GLY A 1 388 ? -28.816 -63.345 0.707 1.00 102.39 388 GLY A CA 1
ATOM 3073 C C . GLY A 1 388 ? -27.369 -63.654 1.032 1.00 100.65 388 GLY A C 1
ATOM 3074 O O . GLY A 1 388 ? -26.828 -64.672 0.591 1.00 104.04 388 GLY A O 1
ATOM 3075 N N . VAL A 1 389 ? -26.734 -62.776 1.802 1.00 98.42 389 VAL A N 1
ATOM 3076 C CA . VAL A 1 389 ? -25.320 -62.905 2.151 1.00 99.73 389 VAL A CA 1
ATOM 3077 C C . VAL A 1 389 ? -25.099 -64.143 3.015 1.00 105.75 389 VAL A C 1
ATOM 3078 O O . VAL A 1 389 ? -26.038 -64.618 3.671 1.00 97.50 389 VAL A O 1
ATOM 3082 N N . PRO A 1 390 ? -23.891 -64.708 3.028 1.00 103.87 390 PRO A N 1
ATOM 3083 C CA . PRO A 1 390 ? -23.638 -65.879 3.876 1.00 93.93 390 PRO A CA 1
ATOM 3084 C C . PRO A 1 390 ? -23.696 -65.521 5.352 1.00 94.40 390 PRO A C 1
ATOM 3085 O O . PRO A 1 390 ? -23.219 -64.463 5.774 1.00 85.23 390 PRO A O 1
ATOM 3089 N N . GLU A 1 391 ? -24.292 -66.414 6.136 1.00 101.56 391 GLU A N 1
ATOM 3090 C CA . GLU A 1 391 ? -24.321 -66.240 7.581 1.00 106.72 391 GLU A CA 1
ATOM 3091 C C . GLU A 1 391 ? -22.927 -66.441 8.162 1.00 100.85 391 GLU A C 1
ATOM 3092 O O . GLU A 1 391 ? -22.146 -67.265 7.677 1.00 106.85 391 GLU A O 1
ATOM 3098 N N . GLU A 1 392 ? -22.614 -65.677 9.210 1.00 95.48 392 GLU A N 1
ATOM 3099 C CA . GLU A 1 392 ? -21.320 -65.769 9.878 1.00 89.81 392 GLU A CA 1
ATOM 3100 C C . GLU A 1 392 ? -21.485 -65.972 11.381 1.00 101.88 392 GLU A C 1
ATOM 3101 O O . GLU A 1 392 ? -20.539 -65.749 12.144 1.00 111.62 392 GLU A O 1
ATOM 3107 N N . THR A 1 393 ? -22.668 -66.400 11.823 1.00 100.45 393 THR A N 1
ATOM 3108 C CA . THR A 1 393 ? -22.952 -66.554 13.241 1.00 102.80 393 THR A CA 1
ATOM 3109 C C . THR A 1 393 ? -23.617 -67.875 13.602 1.00 101.20 393 THR A C 1
ATOM 3110 O O . THR A 1 393 ? -23.726 -68.177 14.796 1.00 98.72 393 THR A O 1
ATOM 3114 N N . ASP A 1 394 ? -24.062 -68.666 12.629 1.00 91.10 394 ASP A N 1
ATOM 3115 C CA . ASP A 1 394 ? -24.650 -69.965 12.914 1.00 89.27 394 ASP A CA 1
ATOM 3116 C C . ASP A 1 394 ? -23.561 -71.037 12.859 1.00 89.17 394 ASP A C 1
ATOM 3117 O O . ASP A 1 394 ? -22.364 -70.737 12.834 1.00 92.77 394 ASP A O 1
ATOM 3122 N N . ASP A 1 395 ? -23.968 -72.308 12.844 1.00 89.59 395 ASP A N 1
ATOM 3123 C CA . ASP A 1 395 ? -22.994 -73.395 12.806 1.00 83.21 395 ASP A CA 1
ATOM 3124 C C . ASP A 1 395 ? -22.202 -73.386 11.504 1.00 93.03 395 ASP A C 1
ATOM 3125 O O . ASP A 1 395 ? -20.971 -73.504 11.514 1.00 93.69 395 ASP A O 1
ATOM 3130 N N . PHE A 1 396 ? -22.892 -73.238 10.371 1.00 88.60 396 PHE A N 1
ATOM 3131 C CA . PHE A 1 396 ? -22.215 -73.245 9.079 1.00 81.57 396 PHE A CA 1
ATOM 3132 C C . PHE A 1 396 ? -21.374 -71.994 8.855 1.00 86.70 396 PHE A C 1
ATOM 3133 O O . PHE A 1 396 ? -20.428 -72.033 8.061 1.00 84.20 396 PHE A O 1
ATOM 3141 N N . GLY A 1 397 ? -21.687 -70.896 9.535 1.00 84.46 397 GLY A N 1
ATOM 3142 C CA . GLY A 1 397 ? -20.905 -69.683 9.403 1.00 81.54 397 GLY A CA 1
ATOM 3143 C C . GLY A 1 397 ? -19.594 -69.745 10.158 1.00 90.88 397 GLY A C 1
ATOM 3144 O O . GLY A 1 397 ? -18.563 -69.274 9.668 1.00 80.18 397 GLY A O 1
ATOM 3145 N N . GLU A 1 398 ? -19.623 -70.328 11.358 1.00 95.07 398 GLU A N 1
ATOM 3146 C CA . GLU A 1 398 ? -18.393 -70.493 12.124 1.00 83.57 398 GLU A CA 1
ATOM 3147 C C . GLU A 1 398 ? -17.489 -71.549 11.503 1.00 82.79 398 GLU A C 1
ATOM 3148 O O . GLU A 1 398 ? -16.261 -71.459 11.621 1.00 75.11 398 GLU A O 1
ATOM 3154 N N . PHE A 1 399 ? -18.073 -72.553 10.845 1.00 81.71 399 PHE A N 1
ATOM 3155 C CA . PHE A 1 399 ? -17.264 -73.535 10.131 1.00 64.69 399 PHE A CA 1
ATOM 3156 C C . PHE A 1 399 ? -16.506 -72.885 8.981 1.00 70.15 399 PHE A C 1
ATOM 3157 O O . PHE A 1 399 ? -15.318 -73.162 8.777 1.00 69.28 399 PHE A O 1
ATOM 3165 N N . ARG A 1 400 ? -17.178 -72.017 8.219 1.00 71.27 400 ARG A N 1
ATOM 3166 C CA . ARG A 1 400 ? -16.509 -71.326 7.121 1.00 66.61 400 ARG A CA 1
ATOM 3167 C C . ARG A 1 400 ? -15.365 -70.461 7.633 1.00 71.18 400 ARG A C 1
ATOM 3168 O O . ARG A 1 400 ? -14.292 -70.411 7.021 1.00 77.59 400 ARG A O 1
ATOM 3176 N N . MET A 1 401 ? -15.572 -69.780 8.762 1.00 69.47 401 MET A N 1
ATOM 3177 C CA . MET A 1 401 ? -14.494 -68.990 9.344 1.00 73.90 401 MET A CA 1
ATOM 3178 C C . MET A 1 401 ? -13.381 -69.878 9.881 1.00 69.14 401 MET A C 1
ATOM 3179 O O . MET A 1 401 ? -12.210 -69.483 9.862 1.00 67.67 401 MET A O 1
ATOM 3184 N N . ARG A 1 402 ? -13.723 -71.074 10.364 1.00 72.83 402 ARG A N 1
ATOM 3185 C CA . ARG A 1 402 ? -12.696 -72.010 10.806 1.00 59.48 402 ARG A CA 1
ATOM 3186 C C . ARG A 1 402 ? -11.886 -72.532 9.624 1.00 64.06 402 ARG A C 1
ATOM 3187 O O . ARG A 1 402 ? -10.668 -72.718 9.732 1.00 49.53 402 ARG A O 1
ATOM 3195 N N . VAL A 1 403 ? -12.540 -72.746 8.478 1.00 61.84 403 VAL A N 1
ATOM 3196 C CA . VAL A 1 403 ? -11.823 -73.161 7.276 1.00 54.88 403 VAL A CA 1
ATOM 3197 C C . VAL A 1 403 ? -10.938 -72.031 6.765 1.00 62.74 403 VAL A C 1
ATOM 3198 O O . VAL A 1 403 ? -9.826 -72.267 6.277 1.00 69.85 403 VAL A O 1
ATOM 3202 N N . SER A 1 404 ? -11.411 -70.786 6.870 1.00 59.97 404 SER A N 1
ATOM 3203 C CA . SER A 1 404 ? -10.617 -69.652 6.406 1.00 62.49 404 SER A CA 1
ATOM 3204 C C . SER A 1 404 ? -9.291 -69.561 7.153 1.00 68.13 404 SER A C 1
ATOM 3205 O O . SER A 1 404 ? -8.245 -69.302 6.546 1.00 67.25 404 SER A O 1
ATOM 3208 N N . ASP A 1 405 ? -9.309 -69.782 8.470 1.00 65.59 405 ASP A N 1
ATOM 3209 C CA . ASP A 1 405 ? -8.071 -69.732 9.240 1.00 59.55 405 ASP A CA 1
ATOM 3210 C C . ASP A 1 405 ? -7.176 -70.925 8.930 1.00 66.18 405 ASP A C 1
ATOM 3211 O O . ASP A 1 405 ? -5.948 -70.790 8.885 1.00 69.73 405 ASP A O 1
ATOM 3216 N N . LEU A 1 406 ? -7.771 -72.102 8.717 1.00 61.27 406 LEU A N 1
ATOM 3217 C CA . LEU A 1 406 ? -6.975 -73.293 8.442 1.00 54.95 406 LEU A CA 1
ATOM 3218 C C . LEU A 1 406 ? -6.269 -73.188 7.095 1.00 60.69 406 LEU A C 1
ATOM 3219 O O . LEU A 1 406 ? -5.105 -73.590 6.965 1.00 58.17 406 LEU A O 1
ATOM 3224 N N . VAL A 1 407 ? -6.952 -72.648 6.084 1.00 53.20 407 VAL A N 1
ATOM 3225 C CA . VAL A 1 407 ? -6.339 -72.506 4.768 1.00 54.39 407 VAL A CA 1
ATOM 3226 C C . VAL A 1 407 ? -5.192 -71.502 4.816 1.00 61.90 407 VAL A C 1
ATOM 3227 O O . VAL A 1 407 ? -4.163 -71.685 4.156 1.00 64.82 407 VAL A O 1
ATOM 3231 N N . LYS A 1 408 ? -5.341 -70.435 5.608 1.00 55.65 408 LYS A N 1
ATOM 3232 C CA . LYS A 1 408 ? -4.259 -69.463 5.750 1.00 55.13 408 LYS A CA 1
ATOM 3233 C C . LYS A 1 408 ? -3.002 -70.099 6.327 1.00 60.00 408 LYS A C 1
ATOM 3234 O O . LYS A 1 408 ? -1.889 -69.671 6.005 1.00 60.35 408 LYS A O 1
ATOM 3240 N N . ASP A 1 409 ? -3.157 -71.109 7.186 1.00 65.32 409 ASP A N 1
ATOM 3241 C CA . ASP A 1 409 ? -2.020 -71.743 7.838 1.00 62.62 409 ASP A CA 1
ATOM 3242 C C . ASP A 1 409 ? -1.423 -72.892 7.037 1.00 58.03 409 ASP A C 1
ATOM 3243 O O . ASP A 1 409 ? -0.278 -73.278 7.299 1.00 62.01 409 ASP A O 1
ATOM 3248 N N . LEU A 1 410 ? -2.156 -73.442 6.072 1.00 53.63 410 LEU A N 1
ATOM 3249 C CA . LEU A 1 410 ? -1.668 -74.548 5.261 1.00 49.60 410 LEU A CA 1
ATOM 3250 C C . LEU A 1 410 ? -1.300 -74.134 3.844 1.00 61.56 410 LEU A C 1
ATOM 3251 O O . LEU A 1 410 ? -0.795 -74.967 3.083 1.00 60.48 410 LEU A O 1
ATOM 3256 N N . ILE A 1 411 ? -1.534 -72.873 3.467 1.00 58.66 411 ILE A N 1
ATOM 3257 C CA . ILE A 1 411 ? -1.333 -72.456 2.085 1.00 59.04 411 ILE A CA 1
ATOM 3258 C C . ILE A 1 411 ? 0.139 -72.475 1.690 1.00 66.44 411 ILE A C 1
ATOM 3259 O O . ILE A 1 411 ? 0.453 -72.604 0.500 1.00 60.15 411 ILE A O 1
ATOM 3264 N N . PHE A 1 412 ? 1.056 -72.372 2.654 1.00 58.14 412 PHE A N 1
ATOM 3265 C CA . PHE A 1 412 ? 2.475 -72.370 2.319 1.00 57.13 412 PHE A CA 1
ATOM 3266 C C . PHE A 1 412 ? 2.942 -73.709 1.764 1.00 61.11 412 PHE A C 1
ATOM 3267 O O . PHE A 1 412 ? 3.961 -73.753 1.065 1.00 64.12 412 PHE A O 1
ATOM 3275 N N . LEU A 1 413 ? 2.226 -74.797 2.055 1.00 59.54 413 LEU A N 1
ATOM 3276 C CA . LEU A 1 413 ? 2.590 -76.106 1.524 1.00 57.25 413 LEU A CA 1
ATOM 3277 C C . LEU A 1 413 ? 2.237 -76.261 0.051 1.00 68.27 413 LEU A C 1
ATOM 3278 O O . LEU A 1 413 ? 2.767 -77.162 -0.608 1.00 67.42 413 LEU A O 1
ATOM 3283 N N . ILE A 1 414 ? 1.362 -75.409 -0.473 1.00 67.76 414 ILE A N 1
ATOM 3284 C CA . ILE A 1 414 ? 1.004 -75.423 -1.884 1.00 66.03 414 ILE A CA 1
ATOM 3285 C C . ILE A 1 414 ? 1.683 -74.292 -2.643 1.00 71.32 414 ILE A C 1
ATOM 3286 O O . ILE A 1 414 ? 2.089 -74.467 -3.792 1.00 79.15 414 ILE A O 1
ATOM 3291 N N . GLY A 1 415 ? 1.824 -73.135 -2.003 1.00 65.82 415 GLY A N 1
ATOM 3292 C CA . GLY A 1 415 ? 2.229 -71.927 -2.690 1.00 62.07 415 GLY A CA 1
ATOM 3293 C C . GLY A 1 415 ? 1.031 -71.041 -2.956 1.00 68.80 415 GLY A C 1
ATOM 3294 O O . GLY A 1 415 ? 0.110 -71.434 -3.679 1.00 66.44 415 GLY A O 1
ATOM 3295 N N . SER A 1 416 ? 1.023 -69.847 -2.358 1.00 73.40 416 SER A N 1
ATOM 3296 C CA . SER A 1 416 ? -0.145 -68.978 -2.464 1.00 71.27 416 SER A CA 1
ATOM 3297 C C . SER A 1 416 ? -0.400 -68.565 -3.908 1.00 75.59 416 SER A C 1
ATOM 3298 O O . SER A 1 416 ? -1.547 -68.576 -4.370 1.00 69.95 416 SER A O 1
ATOM 3301 N N . MET A 1 417 ? 0.658 -68.204 -4.637 1.00 73.77 417 MET A N 1
ATOM 3302 C CA . MET A 1 417 ? 0.497 -67.786 -6.026 1.00 68.01 417 MET A CA 1
ATOM 3303 C C . MET A 1 417 ? -0.054 -68.920 -6.881 1.00 78.23 417 MET A C 1
ATOM 3304 O O . MET A 1 417 ? -0.982 -68.722 -7.675 1.00 78.31 417 MET A O 1
ATOM 3309 N N . GLU A 1 418 ? 0.500 -70.124 -6.722 1.00 78.97 418 GLU A N 1
ATOM 3310 C CA . GLU A 1 418 ? 0.053 -71.261 -7.520 1.00 76.47 418 GLU A CA 1
ATOM 3311 C C . GLU A 1 418 ? -1.397 -71.624 -7.214 1.00 78.25 418 GLU A C 1
ATOM 3312 O O . GLU A 1 418 ? -2.178 -71.914 -8.129 1.00 72.62 418 GLU A O 1
ATOM 3318 N N . CYS A 1 419 ? -1.778 -71.611 -5.934 1.00 82.30 419 CYS A N 1
ATOM 3319 C CA . CYS A 1 419 ? -3.143 -71.975 -5.566 1.00 79.80 419 CYS A CA 1
ATOM 3320 C C . CYS A 1 419 ? -4.143 -70.896 -5.960 1.00 82.76 419 CYS A C 1
ATOM 3321 O O . CYS A 1 419 ? -5.290 -71.211 -6.300 1.00 74.29 419 CYS A O 1
ATOM 3324 N N . PHE A 1 420 ? -3.732 -69.626 -5.920 1.00 77.97 420 PHE A N 1
ATOM 3325 C CA . PHE A 1 420 ? -4.644 -68.539 -6.263 1.00 80.81 420 PHE A CA 1
ATOM 3326 C C . PHE A 1 420 ? -5.047 -68.604 -7.731 1.00 89.75 420 PHE A C 1
ATOM 3327 O O . PHE A 1 420 ? -6.234 -68.505 -8.064 1.00 90.30 420 PHE A O 1
ATOM 3335 N N . ALA A 1 421 ? -4.069 -68.771 -8.626 1.00 80.22 421 ALA A N 1
ATOM 3336 C CA . ALA A 1 421 ? -4.380 -68.887 -10.046 1.00 75.13 421 ALA A CA 1
ATOM 3337 C C . ALA A 1 421 ? -5.143 -70.169 -10.350 1.00 89.47 421 ALA A C 1
ATOM 3338 O O . ALA A 1 421 ? -5.922 -70.212 -11.309 1.00 93.30 421 ALA A O 1
ATOM 3340 N N . GLN A 1 422 ? -4.937 -71.215 -9.548 1.00 92.35 422 GLN A N 1
ATOM 3341 C CA . GLN A 1 422 ? -5.663 -72.466 -9.747 1.00 97.42 422 GLN A CA 1
ATOM 3342 C C . GLN A 1 422 ? -7.154 -72.281 -9.494 1.00 101.06 422 GLN A C 1
ATOM 3343 O O . GLN A 1 422 ? -7.990 -72.743 -10.281 1.00 104.43 422 GLN A O 1
ATOM 3349 N N . LEU A 1 423 ? -7.508 -71.610 -8.395 1.00 91.67 423 LEU A N 1
ATOM 3350 C CA . LEU A 1 423 ? -8.915 -71.358 -8.102 1.00 93.36 423 LEU A CA 1
ATOM 3351 C C . LEU A 1 423 ? -9.537 -70.427 -9.134 1.00 91.77 423 LEU A C 1
ATOM 3352 O O . LEU A 1 423 ? -10.702 -70.596 -9.512 1.00 88.02 423 LEU A O 1
ATOM 3357 N N . TYR A 1 424 ? -8.775 -69.435 -9.599 1.00 92.40 424 TYR A N 1
ATOM 3358 C CA . TYR A 1 424 ? -9.309 -68.473 -10.556 1.00 98.89 424 TYR A CA 1
ATOM 3359 C C . TYR A 1 424 ? -9.510 -69.090 -11.934 1.00 101.62 424 TYR A C 1
ATOM 3360 O O . TYR A 1 424 ? -10.409 -68.671 -12.672 1.00 104.21 424 TYR A O 1
ATOM 3369 N N . SER A 1 425 ? -8.696 -70.085 -12.298 1.00 103.21 425 SER A N 1
ATOM 3370 C CA . SER A 1 425 ? -8.852 -70.720 -13.602 1.00 101.38 425 SER A CA 1
ATOM 3371 C C . SER A 1 425 ? -10.113 -71.573 -13.666 1.00 97.83 425 SER A C 1
ATOM 3372 O O . SER A 1 425 ? -10.750 -71.655 -14.722 1.00 114.89 425 SER A O 1
ATOM 3375 N N . THR A 1 426 ? -10.488 -72.212 -12.556 1.00 96.12 426 THR A N 1
ATOM 3376 C CA . THR A 1 426 ? -11.701 -73.021 -12.518 1.00 104.87 426 THR A CA 1
ATOM 3377 C C . THR A 1 426 ? -12.971 -72.183 -12.565 1.00 101.90 426 THR A C 1
ATOM 3378 O O . THR A 1 426 ? -14.065 -72.753 -12.647 1.00 107.87 426 THR A O 1
ATOM 3382 N N . LEU A 1 427 ? -12.856 -70.857 -12.512 1.00 103.63 427 LEU A N 1
ATOM 3383 C CA . LEU A 1 427 ? -14.016 -69.977 -12.572 1.00 112.94 427 LEU A CA 1
ATOM 3384 C C . LEU A 1 427 ? -14.381 -69.574 -13.994 1.00 117.23 427 LEU A C 1
ATOM 3385 O O . LEU A 1 427 ? -15.559 -69.324 -14.275 1.00 118.48 427 LEU A O 1
ATOM 3390 N N . LYS A 1 428 ? -13.399 -69.503 -14.895 1.00 112.56 428 LYS A N 1
ATOM 3391 C CA . LYS A 1 428 ? -13.690 -69.138 -16.277 1.00 110.18 428 LYS A CA 1
ATOM 3392 C C . LYS A 1 428 ? -14.387 -70.274 -17.017 1.00 122.43 428 LYS A C 1
ATOM 3393 O O . LYS A 1 428 ? -15.344 -70.042 -17.765 1.00 122.91 428 LYS A O 1
ATOM 3399 N N . GLU A 1 429 ? -13.925 -71.506 -16.819 1.00 117.69 429 GLU A N 1
ATOM 3400 C CA . GLU A 1 429 ? -14.433 -72.657 -17.552 1.00 120.47 429 GLU A CA 1
ATOM 3401 C C . GLU A 1 429 ? -15.575 -73.327 -16.800 1.00 122.85 429 GLU A C 1
ATOM 3402 O O . GLU A 1 429 ? -15.564 -73.409 -15.568 1.00 113.20 429 GLU A O 1
ATOM 3408 N N . GLY A 1 430 ? -16.564 -73.804 -17.556 1.00 130.20 430 GLY A N 1
ATOM 3409 C CA . GLY A 1 430 ? -17.619 -74.644 -17.030 1.00 125.72 430 GLY A CA 1
ATOM 3410 C C . GLY A 1 430 ? -18.921 -73.939 -16.714 1.00 133.70 430 GLY A C 1
ATOM 3411 O O . GLY A 1 430 ? -19.925 -74.624 -16.475 1.00 132.19 430 GLY A O 1
ATOM 3412 N N . ASN A 1 431 ? -18.940 -72.601 -16.717 1.00 128.47 431 ASN A N 1
ATOM 3413 C CA . ASN A 1 431 ? -20.099 -71.818 -16.296 1.00 127.82 431 ASN A CA 1
ATOM 3414 C C . ASN A 1 431 ? -20.577 -72.298 -14.931 1.00 124.00 431 ASN A C 1
ATOM 3415 O O . ASN A 1 431 ? -21.647 -72.913 -14.829 1.00 125.10 431 ASN A O 1
ATOM 3420 N N . PRO A 1 432 ? -19.817 -72.042 -13.864 1.00 110.60 432 PRO A N 1
ATOM 3421 C CA . PRO A 1 432 ? -20.150 -72.641 -12.574 1.00 98.85 432 PRO A CA 1
ATOM 3422 C C . PRO A 1 432 ? -21.398 -72.007 -11.986 1.00 95.19 432 PRO A C 1
ATOM 3423 O O . PRO A 1 432 ? -21.708 -70.836 -12.264 1.00 97.02 432 PRO A O 1
ATOM 3427 N N . PRO A 1 433 ? -22.149 -72.746 -11.170 1.00 83.35 433 PRO A N 1
ATOM 3428 C CA . PRO A 1 433 ? -23.278 -72.143 -10.451 1.00 86.55 433 PRO A CA 1
ATOM 3429 C C . PRO A 1 433 ? -22.801 -71.060 -9.495 1.00 87.22 433 PRO A C 1
ATOM 3430 O O . PRO A 1 433 ? -21.608 -70.903 -9.224 1.00 88.99 433 PRO A O 1
ATOM 3434 N N . TRP A 1 434 ? -23.765 -70.301 -8.969 1.00 88.23 434 TRP A N 1
ATOM 3435 C CA . TRP A 1 434 ? -23.417 -69.169 -8.116 1.00 87.83 434 TRP A CA 1
ATOM 3436 C C . TRP A 1 434 ? -22.803 -69.631 -6.799 1.00 82.94 434 TRP A C 1
ATOM 3437 O O . TRP A 1 434 ? -21.866 -69.002 -6.294 1.00 81.57 434 TRP A O 1
ATOM 3448 N N . GLU A 1 435 ? -23.309 -70.729 -6.229 1.00 80.76 435 GLU A N 1
ATOM 3449 C CA . GLU A 1 435 ? -22.796 -71.189 -4.942 1.00 87.82 435 GLU A CA 1
ATOM 3450 C C . GLU A 1 435 ? -21.389 -71.761 -5.072 1.00 88.85 435 GLU A C 1
ATOM 3451 O O . GLU A 1 435 ? -20.607 -71.700 -4.116 1.00 83.01 435 GLU A O 1
ATOM 3457 N N . VAL A 1 436 ? -21.048 -72.309 -6.239 1.00 84.47 436 VAL A N 1
ATOM 3458 C CA . VAL A 1 436 ? -19.682 -72.765 -6.474 1.00 82.89 436 VAL A CA 1
ATOM 3459 C C . VAL A 1 436 ? -18.748 -71.570 -6.620 1.00 85.21 436 VAL A C 1
ATOM 3460 O O . VAL A 1 436 ? -17.673 -71.521 -6.010 1.00 79.99 436 VAL A O 1
ATOM 3464 N N . THR A 1 437 ? -19.147 -70.586 -7.432 1.00 80.56 437 THR A N 1
ATOM 3465 C CA . THR A 1 437 ? -18.350 -69.372 -7.583 1.00 78.73 437 THR A CA 1
ATOM 3466 C C . THR A 1 437 ? -18.187 -68.643 -6.255 1.00 76.50 437 THR A C 1
ATOM 3467 O O . THR A 1 437 ? -17.145 -68.024 -6.010 1.00 72.98 437 THR A O 1
ATOM 3471 N N . GLU A 1 438 ? -19.193 -68.716 -5.383 1.00 77.51 438 GLU A N 1
ATOM 3472 C CA . GLU A 1 438 ? -19.093 -68.062 -4.082 1.00 78.05 438 GLU A CA 1
ATOM 3473 C C . GLU A 1 438 ? -18.047 -68.741 -3.206 1.00 82.26 438 GLU A C 1
ATOM 3474 O O . GLU A 1 438 ? -17.201 -68.071 -2.602 1.00 75.89 438 GLU A O 1
ATOM 3480 N N . ALA A 1 439 ? -18.089 -70.074 -3.124 1.00 76.09 439 ALA A N 1
ATOM 3481 C CA . ALA A 1 439 ? -17.149 -70.793 -2.270 1.00 71.24 439 ALA A CA 1
ATOM 3482 C C . ALA A 1 439 ? -15.717 -70.652 -2.773 1.00 74.57 439 ALA A C 1
ATOM 3483 O O . ALA A 1 439 ? -14.783 -70.520 -1.973 1.00 67.89 439 ALA A O 1
ATOM 3485 N N . VAL A 1 440 ? -15.522 -70.683 -4.093 1.00 76.59 440 VAL A N 1
ATOM 3486 C CA . VAL A 1 440 ? -14.183 -70.502 -4.644 1.00 64.44 440 VAL A CA 1
ATOM 3487 C C . VAL A 1 440 ? -13.675 -69.092 -4.361 1.00 72.38 440 VAL A C 1
ATOM 3488 O O . VAL A 1 440 ? -12.489 -68.890 -4.074 1.00 82.70 440 VAL A O 1
ATOM 3492 N N . LEU A 1 441 ? -14.562 -68.096 -4.429 1.00 71.90 441 LEU A N 1
ATOM 3493 C CA . LEU A 1 441 ? -14.172 -66.739 -4.060 1.00 69.63 441 LEU A CA 1
ATOM 3494 C C . LEU A 1 441 ? -13.877 -66.625 -2.570 1.00 72.89 441 LEU A C 1
ATOM 3495 O O . LEU A 1 441 ? -13.069 -65.782 -2.163 1.00 72.56 441 LEU A O 1
ATOM 3500 N N . PHE A 1 442 ? -14.522 -67.452 -1.744 1.00 73.87 442 PHE A N 1
ATOM 3501 C CA . PHE A 1 442 ? -14.270 -67.406 -0.308 1.00 71.48 442 PHE A CA 1
ATOM 3502 C C . PHE A 1 442 ? -12.878 -67.928 0.024 1.00 68.70 442 PHE A C 1
ATOM 3503 O O . PHE A 1 442 ? -12.174 -67.346 0.857 1.00 68.88 442 PHE A O 1
ATOM 3511 N N . ILE A 1 443 ? -12.465 -69.023 -0.619 1.00 67.54 443 ILE A N 1
ATOM 3512 C CA . ILE A 1 443 ? -11.118 -69.541 -0.408 1.00 66.56 443 ILE A CA 1
ATOM 3513 C C . ILE A 1 443 ? -10.084 -68.563 -0.945 1.00 63.80 443 ILE A C 1
ATOM 3514 O O . ILE A 1 443 ? -9.029 -68.354 -0.333 1.00 66.00 443 ILE A O 1
ATOM 3519 N N . MET A 1 444 ? -10.373 -67.940 -2.091 1.00 69.52 444 MET A N 1
ATOM 3520 C CA . MET A 1 444 ? -9.454 -66.960 -2.661 1.00 65.76 444 MET A CA 1
ATOM 3521 C C . MET A 1 444 ? -9.252 -65.777 -1.726 1.00 64.91 444 MET A C 1
ATOM 3522 O O . MET A 1 444 ? -8.151 -65.216 -1.663 1.00 65.21 444 MET A O 1
ATOM 3527 N N . ALA A 1 445 ? -10.297 -65.382 -0.997 1.00 66.40 445 ALA A N 1
ATOM 3528 C CA . ALA A 1 445 ? -10.164 -64.279 -0.053 1.00 74.99 445 ALA A CA 1
ATOM 3529 C C . ALA A 1 445 ? -9.289 -64.658 1.134 1.00 70.23 445 ALA A C 1
ATOM 3530 O O . ALA A 1 445 ? -8.654 -63.786 1.739 1.00 60.53 445 ALA A O 1
ATOM 3532 N N . ALA A 1 446 ? -9.242 -65.946 1.481 1.00 62.07 446 ALA A N 1
ATOM 3533 C CA . ALA A 1 446 ? -8.433 -66.380 2.614 1.00 63.51 446 ALA A CA 1
ATOM 3534 C C . ALA A 1 446 ? -6.943 -66.301 2.303 1.00 62.72 446 ALA A C 1
ATOM 3535 O O . ALA A 1 446 ? -6.137 -65.974 3.181 1.00 66.81 446 ALA A O 1
ATOM 3537 N N . ILE A 1 447 ? -6.555 -66.579 1.056 1.00 60.51 447 ILE A N 1
ATOM 3538 C CA . ILE A 1 447 ? -5.146 -66.615 0.681 1.00 59.09 447 ILE A CA 1
ATOM 3539 C C . ILE A 1 447 ? -4.701 -65.363 -0.057 1.00 68.17 447 ILE A C 1
ATOM 3540 O O . ILE A 1 447 ? -3.530 -65.273 -0.451 1.00 70.65 447 ILE A O 1
ATOM 3545 N N . ALA A 1 448 ? -5.592 -64.386 -0.247 1.00 75.49 448 ALA A N 1
ATOM 3546 C CA . ALA A 1 448 ? -5.247 -63.220 -1.056 1.00 74.59 448 ALA A CA 1
ATOM 3547 C C . ALA A 1 448 ? -4.186 -62.360 -0.379 1.00 72.27 448 ALA A C 1
ATOM 3548 O O . ALA A 1 448 ? -3.337 -61.770 -1.055 1.00 73.75 448 ALA A O 1
ATOM 3550 N N . LYS A 1 449 ? -4.220 -62.268 0.950 1.00 76.03 449 LYS A N 1
ATOM 3551 C CA . LYS A 1 449 ? -3.257 -61.428 1.652 1.00 71.83 449 LYS A CA 1
ATOM 3552 C C . LYS A 1 449 ? -1.844 -61.999 1.601 1.00 81.11 449 LYS A C 1
ATOM 3553 O O . LYS A 1 449 ? -0.878 -61.240 1.736 1.00 69.45 449 LYS A O 1
ATOM 3559 N N . SER A 1 450 ? -1.700 -63.308 1.392 1.00 85.28 450 SER A N 1
ATOM 3560 C CA . SER A 1 450 ? -0.411 -63.980 1.484 1.00 76.67 450 SER A CA 1
ATOM 3561 C C . SER A 1 450 ? 0.232 -64.244 0.126 1.00 77.95 450 SER A C 1
ATOM 3562 O O . SER A 1 450 ? 1.284 -64.890 0.070 1.00 76.87 450 SER A O 1
ATOM 3565 N N . VAL A 1 451 ? -0.360 -63.762 -0.958 1.00 81.58 451 VAL A N 1
ATOM 3566 C CA . VAL A 1 451 ? 0.200 -63.963 -2.290 1.00 83.90 451 VAL A CA 1
ATOM 3567 C C . VAL A 1 451 ? 1.128 -62.798 -2.604 1.00 87.14 451 VAL A C 1
ATOM 3568 O O . VAL A 1 451 ? 0.845 -61.647 -2.252 1.00 92.63 451 VAL A O 1
ATOM 3572 N N . ASP A 1 452 ? 2.250 -63.100 -3.244 1.00 97.10 452 ASP A N 1
ATOM 3573 C CA . ASP A 1 452 ? 3.264 -62.084 -3.514 1.00 111.71 452 ASP A CA 1
ATOM 3574 C C . ASP A 1 452 ? 2.724 -61.061 -4.504 1.00 112.76 452 ASP A C 1
ATOM 3575 O O . ASP A 1 452 ? 2.371 -61.432 -5.632 1.00 111.05 452 ASP A O 1
ATOM 3580 N N . PRO A 1 453 ? 2.641 -59.776 -4.139 1.00 114.59 453 PRO A N 1
ATOM 3581 C CA . PRO A 1 453 ? 2.095 -58.781 -5.070 1.00 117.42 453 PRO A CA 1
ATOM 3582 C C . PRO A 1 453 ? 3.121 -58.272 -6.071 1.00 129.89 453 PRO A C 1
ATOM 3583 O O . PRO A 1 453 ? 2.991 -57.155 -6.582 1.00 133.25 453 PRO A O 1
ATOM 3587 N N . GLU A 1 454 ? 4.147 -59.074 -6.357 1.00 133.77 454 GLU A N 1
ATOM 3588 C CA . GLU A 1 454 ? 5.085 -58.743 -7.423 1.00 130.30 454 GLU A CA 1
ATOM 3589 C C . GLU A 1 454 ? 4.654 -59.357 -8.749 1.00 136.32 454 GLU A C 1
ATOM 3590 O O . GLU A 1 454 ? 4.762 -58.710 -9.796 1.00 134.55 454 GLU A O 1
ATOM 3596 N N . ASN A 1 455 ? 4.175 -60.602 -8.718 1.00 142.37 455 ASN A N 1
ATOM 3597 C CA . ASN A 1 455 ? 3.583 -61.238 -9.889 1.00 148.46 455 ASN A CA 1
ATOM 3598 C C . ASN A 1 455 ? 2.221 -60.616 -10.172 1.00 137.61 455 ASN A C 1
ATOM 3599 O O . ASN A 1 455 ? 1.182 -61.236 -9.928 1.00 125.67 455 ASN A O 1
ATOM 3604 N N . ASN A 1 456 ? 2.223 -59.396 -10.690 1.00 138.60 456 ASN A N 1
ATOM 3605 C CA . ASN A 1 456 ? 1.013 -58.618 -10.929 1.00 133.00 456 ASN A CA 1
ATOM 3606 C C . ASN A 1 456 ? 0.075 -59.213 -11.981 1.00 135.03 456 ASN A C 1
ATOM 3607 O O . ASN A 1 456 ? -1.143 -59.211 -11.755 1.00 131.37 456 ASN A O 1
ATOM 3612 N N . PRO A 1 457 ? 0.575 -59.720 -13.149 1.00 140.00 457 PRO A N 1
ATOM 3613 C CA . PRO A 1 457 ? -0.343 -60.138 -14.226 1.00 139.35 457 PRO A CA 1
ATOM 3614 C C . PRO A 1 457 ? -1.510 -61.003 -13.771 1.00 128.72 457 PRO A C 1
ATOM 3615 O O . PRO A 1 457 ? -2.669 -60.609 -13.937 1.00 122.48 457 PRO A O 1
ATOM 3619 N N . THR A 1 458 ? -1.228 -62.173 -13.191 1.00 125.53 458 THR A N 1
ATOM 3620 C CA . THR A 1 458 ? -2.309 -63.049 -12.754 1.00 121.52 458 THR A CA 1
ATOM 3621 C C . THR A 1 458 ? -3.076 -62.477 -11.567 1.00 121.08 458 THR A C 1
ATOM 3622 O O . THR A 1 458 ? -4.237 -62.848 -11.360 1.00 110.39 458 THR A O 1
ATOM 3626 N N . LEU A 1 459 ? -2.463 -61.580 -10.791 1.00 124.86 459 LEU A N 1
ATOM 3627 C CA . LEU A 1 459 ? -3.148 -60.977 -9.653 1.00 110.75 459 LEU A CA 1
ATOM 3628 C C . LEU A 1 459 ? -3.998 -59.788 -10.082 1.00 106.84 459 LEU A C 1
ATOM 3629 O O . LEU A 1 459 ? -5.165 -59.674 -9.689 1.00 100.28 459 LEU A O 1
ATOM 3634 N N . VAL A 1 460 ? -3.424 -58.890 -10.886 1.00 112.65 460 VAL A N 1
ATOM 3635 C CA . VAL A 1 460 ? -4.104 -57.649 -11.231 1.00 108.66 460 VAL A CA 1
ATOM 3636 C C . VAL A 1 460 ? -5.286 -57.885 -12.163 1.00 103.72 460 VAL A C 1
ATOM 3637 O O . VAL A 1 460 ? -6.180 -57.036 -12.246 1.00 102.88 460 VAL A O 1
ATOM 3641 N N . GLU A 1 461 ? -5.329 -59.022 -12.860 1.00 102.31 461 GLU A N 1
ATOM 3642 C CA . GLU A 1 461 ? -6.457 -59.320 -13.732 1.00 97.17 461 GLU A CA 1
ATOM 3643 C C . GLU A 1 461 ? -7.611 -59.983 -12.996 1.00 99.24 461 GLU A C 1
ATOM 3644 O O . GLU A 1 461 ? -8.745 -59.939 -13.485 1.00 95.27 461 GLU A O 1
ATOM 3650 N N . VAL A 1 462 ? -7.350 -60.602 -11.844 1.00 106.74 462 VAL A N 1
ATOM 3651 C CA . VAL A 1 462 ? -8.440 -61.059 -10.988 1.00 107.72 462 VAL A CA 1
ATOM 3652 C C . VAL A 1 462 ? -9.151 -59.864 -10.368 1.00 98.17 462 VAL A C 1
ATOM 3653 O O . VAL A 1 462 ? -10.385 -59.787 -10.362 1.00 88.38 462 VAL A O 1
ATOM 3657 N N . LEU A 1 463 ? -8.375 -58.913 -9.839 1.00 92.86 463 LEU A N 1
ATOM 3658 C CA . LEU A 1 463 ? -8.951 -57.681 -9.308 1.00 93.50 463 LEU A CA 1
ATOM 3659 C C . LEU A 1 463 ? -9.729 -56.929 -10.379 1.00 102.30 463 LEU A C 1
ATOM 3660 O O . LEU A 1 463 ? -10.793 -56.360 -10.101 1.00 99.34 463 LEU A O 1
ATOM 3665 N N . GLU A 1 464 ? -9.218 -56.924 -11.612 1.00 111.71 464 GLU A N 1
ATOM 3666 C CA . GLU A 1 464 ? -9.906 -56.239 -12.700 1.00 109.60 464 GLU A CA 1
ATOM 3667 C C . GLU A 1 464 ? -11.256 -56.881 -12.991 1.00 95.76 464 GLU A C 1
ATOM 3668 O O . GLU A 1 464 ? -12.239 -56.182 -13.258 1.00 97.78 464 GLU A O 1
ATOM 3674 N N . GLY A 1 465 ? -11.328 -58.212 -12.936 1.00 93.49 465 GLY A N 1
ATOM 3675 C CA . GLY A 1 465 ? -12.574 -58.898 -13.222 1.00 90.47 465 GLY A CA 1
ATOM 3676 C C . GLY A 1 465 ? -13.626 -58.749 -12.143 1.00 98.06 465 GLY A C 1
ATOM 3677 O O . GLY A 1 465 ? -14.815 -58.930 -12.424 1.00 95.65 465 GLY A O 1
ATOM 3678 N N . VAL A 1 466 ? -13.218 -58.418 -10.918 1.00 100.18 466 VAL A N 1
ATOM 3679 C CA . VAL A 1 466 ? -14.172 -58.330 -9.817 1.00 99.45 466 VAL A CA 1
ATOM 3680 C C . VAL A 1 466 ? -14.966 -57.031 -9.884 1.00 97.91 466 VAL A C 1
ATOM 3681 O O . VAL A 1 466 ? -16.175 -57.018 -9.625 1.00 100.62 466 VAL A O 1
ATOM 3685 N N . VAL A 1 467 ? -14.311 -55.919 -10.228 1.00 97.49 467 VAL A N 1
ATOM 3686 C CA . VAL A 1 467 ? -15.016 -54.644 -10.293 1.00 105.56 467 VAL A CA 1
ATOM 3687 C C . VAL A 1 467 ? -16.005 -54.604 -11.452 1.00 115.34 467 VAL A C 1
ATOM 3688 O O . VAL A 1 467 ? -16.962 -53.821 -11.419 1.00 112.54 467 VAL A O 1
ATOM 3692 N N . ARG A 1 468 ? -15.807 -55.435 -12.475 1.00 115.59 468 ARG A N 1
ATOM 3693 C CA . ARG A 1 468 ? -16.701 -55.505 -13.623 1.00 111.05 468 ARG A CA 1
ATOM 3694 C C . ARG A 1 468 ? -17.933 -56.369 -13.365 1.00 108.30 468 ARG A C 1
ATOM 3695 O O . ARG A 1 468 ? -18.706 -56.612 -14.297 1.00 115.99 468 ARG A O 1
ATOM 3703 N N . LEU A 1 469 ? -18.129 -56.836 -12.139 1.00 110.37 469 LEU A N 1
ATOM 3704 C CA . LEU A 1 469 ? -19.282 -57.674 -11.834 1.00 116.32 469 LEU A CA 1
ATOM 3705 C C . LEU A 1 469 ? -20.553 -56.833 -11.823 1.00 121.84 469 LEU A C 1
ATOM 3706 O O . LEU A 1 469 ? -20.602 -55.799 -11.145 1.00 119.48 469 LEU A O 1
ATOM 3711 N N . PRO A 1 470 ? -21.591 -57.230 -12.554 1.00 126.04 470 PRO A N 1
ATOM 3712 C CA . PRO A 1 470 ? -22.849 -56.476 -12.526 1.00 130.85 470 PRO A CA 1
ATOM 3713 C C . PRO A 1 470 ? -23.611 -56.725 -11.233 1.00 120.76 470 PRO A C 1
ATOM 3714 O O . PRO A 1 470 ? -23.306 -57.630 -10.453 1.00 120.41 470 PRO A O 1
ATOM 3718 N N . GLU A 1 471 ? -24.628 -55.891 -11.010 1.00 119.40 471 GLU A N 1
ATOM 3719 C CA . GLU A 1 471 ? -25.504 -56.073 -9.859 1.00 120.59 471 GLU A CA 1
ATOM 3720 C C . GLU A 1 471 ? -26.463 -57.243 -10.029 1.00 118.98 471 GLU A C 1
ATOM 3721 O O . GLU A 1 471 ? -27.161 -57.593 -9.071 1.00 116.16 471 GLU A O 1
ATOM 3727 N N . THR A 1 472 ? -26.513 -57.852 -11.216 1.00 117.59 472 THR A N 1
ATOM 3728 C CA . THR A 1 472 ? -27.386 -58.995 -11.452 1.00 119.43 472 THR A CA 1
ATOM 3729 C C . THR A 1 472 ? -26.865 -60.275 -10.814 1.00 118.83 472 THR A C 1
ATOM 3730 O O . THR A 1 472 ? -27.622 -61.247 -10.713 1.00 111.69 472 THR A O 1
ATOM 3734 N N . VAL A 1 473 ? -25.600 -60.300 -10.389 1.00 110.04 473 VAL A N 1
ATOM 3735 C CA . VAL A 1 473 ? -25.049 -61.498 -9.769 1.00 99.38 473 VAL A CA 1
ATOM 3736 C C . VAL A 1 473 ? -25.653 -61.689 -8.380 1.00 98.89 473 VAL A C 1
ATOM 3737 O O . VAL A 1 473 ? -26.125 -60.744 -7.735 1.00 102.62 473 VAL A O 1
ATOM 3741 N N . HIS A 1 474 ? -25.646 -62.943 -7.923 1.00 86.90 474 HIS A N 1
ATOM 3742 C CA . HIS A 1 474 ? -26.205 -63.293 -6.623 1.00 81.33 474 HIS A CA 1
ATOM 3743 C C . HIS A 1 474 ? -25.594 -62.430 -5.525 1.00 87.03 474 HIS A C 1
ATOM 3744 O O . HIS A 1 474 ? -24.438 -62.003 -5.608 1.00 86.99 474 HIS A O 1
ATOM 3751 N N . THR A 1 475 ? -26.394 -62.160 -4.491 1.00 86.59 475 THR A N 1
ATOM 3752 C CA . THR A 1 475 ? -25.946 -61.282 -3.414 1.00 87.53 475 THR A CA 1
ATOM 3753 C C . THR A 1 475 ? -24.730 -61.858 -2.697 1.00 88.99 475 THR A C 1
ATOM 3754 O O . THR A 1 475 ? -23.786 -61.126 -2.375 1.00 82.88 475 THR A O 1
ATOM 3758 N N . ALA A 1 476 ? -24.731 -63.170 -2.443 1.00 89.38 476 ALA A N 1
ATOM 3759 C CA . ALA A 1 476 ? -23.605 -63.792 -1.754 1.00 82.41 476 ALA A CA 1
ATOM 3760 C C . ALA A 1 476 ? -22.325 -63.679 -2.571 1.00 81.11 476 ALA A C 1
ATOM 3761 O O . ALA A 1 476 ? -21.240 -63.479 -2.013 1.00 81.18 476 ALA A O 1
ATOM 3763 N N . VAL A 1 477 ? -22.432 -63.802 -3.895 1.00 70.34 477 VAL A N 1
ATOM 3764 C CA . VAL A 1 477 ? -21.254 -63.668 -4.745 1.00 64.93 477 VAL A CA 1
ATOM 3765 C C . VAL A 1 477 ? -20.712 -62.246 -4.682 1.00 65.73 477 VAL A C 1
ATOM 3766 O O . VAL A 1 477 ? -19.495 -62.032 -4.658 1.00 67.90 477 VAL A O 1
ATOM 3770 N N . ARG A 1 478 ? -21.602 -61.252 -4.656 1.00 81.76 478 ARG A N 1
ATOM 3771 C CA . ARG A 1 478 ? -21.152 -59.873 -4.508 1.00 86.75 478 ARG A CA 1
ATOM 3772 C C . ARG A 1 478 ? -20.571 -59.631 -3.120 1.00 85.21 478 ARG A C 1
ATOM 3773 O O . ARG A 1 478 ? -19.593 -58.890 -2.971 1.00 73.64 478 ARG A O 1
ATOM 3781 N N . TYR A 1 479 ? -21.160 -60.252 -2.095 1.00 86.97 479 TYR A N 1
ATOM 3782 C CA . TYR A 1 479 ? -20.663 -60.086 -0.732 1.00 82.44 479 TYR A CA 1
ATOM 3783 C C . TYR A 1 479 ? -19.244 -60.624 -0.597 1.00 83.75 479 TYR A C 1
ATOM 3784 O O . TYR A 1 479 ? -18.348 -59.931 -0.101 1.00 89.35 479 TYR A O 1
ATOM 3793 N N . THR A 1 480 ? -19.020 -61.862 -1.043 1.00 75.96 480 THR A N 1
ATOM 3794 C CA . THR A 1 480 ? -17.697 -62.465 -0.923 1.00 66.05 480 THR A CA 1
ATOM 3795 C C . THR A 1 480 ? -16.674 -61.730 -1.783 1.00 71.20 480 THR A C 1
ATOM 3796 O O . THR A 1 480 ? -15.514 -61.576 -1.384 1.00 70.19 480 THR A O 1
ATOM 3800 N N . SER A 1 481 ? -17.089 -61.258 -2.962 1.00 63.77 481 SER A N 1
ATOM 3801 C CA . SER A 1 481 ? -16.170 -60.530 -3.830 1.00 70.71 481 SER A CA 1
ATOM 3802 C C . SER A 1 481 ? -15.702 -59.228 -3.194 1.00 69.44 481 SER A C 1
ATOM 3803 O O . SER A 1 481 ? -14.566 -58.799 -3.424 1.00 58.59 481 SER A O 1
ATOM 3806 N N . ILE A 1 482 ? -16.556 -58.584 -2.397 1.00 77.17 482 ILE A N 1
ATOM 3807 C CA . ILE A 1 482 ? -16.151 -57.355 -1.722 1.00 77.13 482 ILE A CA 1
ATOM 3808 C C . ILE A 1 482 ? -15.052 -57.643 -0.707 1.00 73.47 482 ILE A C 1
ATOM 3809 O O . ILE A 1 482 ? -14.051 -56.920 -0.629 1.00 71.03 482 ILE A O 1
ATOM 3814 N N . GLU A 1 483 ? -15.218 -58.706 0.085 1.00 63.75 483 GLU A N 1
ATOM 3815 C CA . GLU A 1 483 ? -14.186 -59.059 1.054 1.00 71.46 483 GLU A CA 1
ATOM 3816 C C . GLU A 1 483 ? -12.892 -59.470 0.365 1.00 61.25 483 GLU A C 1
ATOM 3817 O O . GLU A 1 483 ? -11.802 -59.210 0.889 1.00 65.90 483 GLU A O 1
ATOM 3823 N N . LEU A 1 484 ? -12.988 -60.093 -0.811 1.00 62.00 484 LEU A N 1
ATOM 3824 C CA . LEU A 1 484 ? -11.786 -60.413 -1.574 1.00 61.87 484 LEU A CA 1
ATOM 3825 C C . LEU A 1 484 ? -11.023 -59.150 -1.950 1.00 63.41 484 LEU A C 1
ATOM 3826 O O . LEU A 1 484 ? -9.792 -59.102 -1.837 1.00 67.98 484 LEU A O 1
ATOM 3831 N N . VAL A 1 485 ? -11.736 -58.115 -2.400 1.00 70.80 485 VAL A N 1
ATOM 3832 C CA . VAL A 1 485 ? -11.087 -56.848 -2.727 1.00 67.51 485 VAL A CA 1
ATOM 3833 C C . VAL A 1 485 ? -10.428 -56.254 -1.490 1.00 68.92 485 VAL A C 1
ATOM 3834 O O . VAL A 1 485 ? -9.326 -55.696 -1.561 1.00 74.45 485 VAL A O 1
ATOM 3838 N N . GLY A 1 486 ? -11.087 -56.371 -0.334 1.00 75.54 486 GLY A N 1
ATOM 3839 C CA . GLY A 1 486 ? -10.488 -55.893 0.901 1.00 80.96 486 GLY A CA 1
ATOM 3840 C C . GLY A 1 486 ? -9.201 -56.610 1.254 1.00 78.26 486 GLY A C 1
ATOM 3841 O O . GLY A 1 486 ? -8.297 -56.017 1.849 1.00 76.77 486 GLY A O 1
ATOM 3842 N N . GLU A 1 487 ? -9.092 -57.888 0.887 1.00 78.94 487 GLU A N 1
ATOM 3843 C CA . GLU A 1 487 ? -7.871 -58.641 1.136 1.00 72.99 487 GLU A CA 1
ATOM 3844 C C . GLU A 1 487 ? -6.792 -58.356 0.103 1.00 76.19 487 GLU A C 1
ATOM 3845 O O . GLU A 1 487 ? -5.615 -58.626 0.367 1.00 71.06 487 GLU A O 1
ATOM 3851 N N . MET A 1 488 ? -7.163 -57.816 -1.058 1.00 76.44 488 MET A N 1
ATOM 3852 C CA . MET A 1 488 ? -6.213 -57.469 -2.107 1.00 70.81 488 MET A CA 1
ATOM 3853 C C . MET A 1 488 ? -5.825 -55.995 -2.072 1.00 72.25 488 MET A C 1
ATOM 3854 O O . MET A 1 488 ? -5.552 -55.401 -3.119 1.00 78.29 488 MET A O 1
ATOM 3859 N N . SER A 1 489 ? -5.791 -55.390 -0.883 1.00 72.00 489 SER A N 1
ATOM 3860 C CA . SER A 1 489 ? -5.436 -53.979 -0.788 1.00 67.51 489 SER A CA 1
ATOM 3861 C C . SER A 1 489 ? -4.003 -53.730 -1.237 1.00 76.65 489 SER A C 1
ATOM 3862 O O . SER A 1 489 ? -3.686 -52.639 -1.724 1.00 77.93 489 SER A O 1
ATOM 3865 N N . GLU A 1 490 ? -3.126 -54.726 -1.090 1.00 80.01 490 GLU A N 1
ATOM 3866 C CA . GLU A 1 490 ? -1.728 -54.534 -1.458 1.00 77.12 490 GLU A CA 1
ATOM 3867 C C . GLU A 1 490 ? -1.540 -54.511 -2.969 1.00 76.95 490 GLU A C 1
ATOM 3868 O O . GLU A 1 490 ? -0.658 -53.805 -3.470 1.00 76.46 490 GLU A O 1
ATOM 3874 N N . VAL A 1 491 ? -2.350 -55.270 -3.712 1.00 73.23 491 VAL A N 1
ATOM 3875 C CA . VAL A 1 491 ? -2.239 -55.243 -5.164 1.00 78.69 491 VAL A CA 1
ATOM 3876 C C . VAL A 1 491 ? -2.762 -53.928 -5.728 1.00 79.36 491 VAL A C 1
ATOM 3877 O O . VAL A 1 491 ? -2.398 -53.549 -6.848 1.00 85.19 491 VAL A O 1
ATOM 3881 N N . VAL A 1 492 ? -3.590 -53.208 -4.970 1.00 86.08 492 VAL A N 1
ATOM 3882 C CA . VAL A 1 492 ? -4.050 -51.894 -5.407 1.00 84.56 492 VAL A CA 1
ATOM 3883 C C . VAL A 1 492 ? -2.986 -50.839 -5.134 1.00 80.79 492 VAL A C 1
ATOM 3884 O O . VAL A 1 492 ? -2.803 -49.906 -5.922 1.00 90.25 492 VAL A O 1
ATOM 3888 N N . ASP A 1 493 ? -2.267 -50.973 -4.017 1.00 83.06 493 ASP A N 1
ATOM 3889 C CA . ASP A 1 493 ? -1.220 -50.014 -3.686 1.00 85.80 493 ASP A CA 1
ATOM 3890 C C . ASP A 1 493 ? -0.066 -50.077 -4.679 1.00 84.88 493 ASP A C 1
ATOM 3891 O O . ASP A 1 493 ? 0.573 -49.054 -4.951 1.00 87.10 493 ASP A O 1
ATOM 3896 N N . ARG A 1 494 ? 0.210 -51.259 -5.233 1.00 91.06 494 ARG A N 1
ATOM 3897 C CA . ARG A 1 494 ? 1.308 -51.399 -6.182 1.00 90.14 494 ARG A CA 1
ATOM 3898 C C . ARG A 1 494 ? 0.893 -51.012 -7.596 1.00 97.56 494 ARG A C 1
ATOM 3899 O O . ARG A 1 494 ? 1.742 -50.603 -8.396 1.00 97.35 494 ARG A O 1
ATOM 3907 N N . ASN A 1 495 ? -0.396 -51.133 -7.919 1.00 101.35 495 ASN A N 1
ATOM 3908 C CA . ASN A 1 495 ? -0.956 -50.690 -9.195 1.00 89.50 495 ASN A CA 1
ATOM 3909 C C . ASN A 1 495 ? -1.978 -49.600 -8.890 1.00 84.68 495 ASN A C 1
ATOM 3910 O O . ASN A 1 495 ? -3.191 -49.860 -8.873 1.00 83.95 495 ASN A O 1
ATOM 3915 N N . PRO A 1 496 ? -1.525 -48.365 -8.645 1.00 88.35 496 PRO A N 1
ATOM 3916 C CA . PRO A 1 496 ? -2.450 -47.310 -8.198 1.00 87.23 496 PRO A CA 1
ATOM 3917 C C . PRO A 1 496 ? -3.497 -46.918 -9.226 1.00 92.80 496 PRO A C 1
ATOM 3918 O O . PRO A 1 496 ? -4.457 -46.225 -8.863 1.00 92.08 496 PRO A O 1
ATOM 3922 N N . GLN A 1 497 ? -3.354 -47.333 -10.488 1.00 93.42 497 GLN A N 1
ATOM 3923 C CA . GLN A 1 497 ? -4.352 -46.988 -11.493 1.00 97.94 497 GLN A CA 1
ATOM 3924 C C . GLN A 1 497 ? -5.696 -47.658 -11.233 1.00 93.07 497 GLN A C 1
ATOM 3925 O O . GLN A 1 497 ? -6.709 -47.219 -11.787 1.00 101.35 497 GLN A O 1
ATOM 3931 N N . PHE A 1 498 ? -5.732 -48.702 -10.408 1.00 89.56 498 PHE A N 1
ATOM 3932 C CA . PHE A 1 498 ? -6.970 -49.395 -10.078 1.00 93.96 498 PHE A CA 1
ATOM 3933 C C . PHE A 1 498 ? -7.669 -48.819 -8.853 1.00 86.82 498 PHE A C 1
ATOM 3934 O O . PHE A 1 498 ? -8.617 -49.433 -8.354 1.00 80.87 498 PHE A O 1
ATOM 3942 N N . LEU A 1 499 ? -7.237 -47.656 -8.365 1.00 79.62 499 LEU A N 1
ATOM 3943 C CA . LEU A 1 499 ? -7.826 -47.108 -7.147 1.00 83.54 499 LEU A CA 1
ATOM 3944 C C . LEU A 1 499 ? -9.260 -46.643 -7.387 1.00 95.93 499 LEU A C 1
ATOM 3945 O O . LEU A 1 499 ? -10.173 -47.008 -6.638 1.00 89.54 499 LEU A O 1
ATOM 3950 N N . ASP A 1 500 ? -9.476 -45.830 -8.425 1.00 99.22 500 ASP A N 1
ATOM 3951 C CA . ASP A 1 500 ? -10.826 -45.353 -8.721 1.00 85.35 500 ASP A CA 1
ATOM 3952 C C . ASP A 1 500 ? -11.797 -46.478 -9.061 1.00 83.08 500 ASP A C 1
ATOM 3953 O O . ASP A 1 500 ? -12.922 -46.468 -8.530 1.00 80.31 500 ASP A O 1
ATOM 3958 N N . PRO A 1 501 ? -11.463 -47.452 -9.920 1.00 78.10 501 PRO A N 1
ATOM 3959 C CA . PRO A 1 501 ? -12.415 -48.555 -10.144 1.00 77.70 501 PRO A CA 1
ATOM 3960 C C . PRO A 1 501 ? -12.738 -49.332 -8.880 1.00 83.34 501 PRO A C 1
ATOM 3961 O O . PRO A 1 501 ? -13.890 -49.741 -8.687 1.00 87.24 501 PRO A O 1
ATOM 3965 N N . VAL A 1 502 ? -11.753 -49.537 -8.004 1.00 83.14 502 VAL A N 1
ATOM 3966 C CA . VAL A 1 502 ? -12.003 -50.259 -6.759 1.00 86.46 502 VAL A CA 1
ATOM 3967 C C . VAL A 1 502 ? -12.867 -49.423 -5.823 1.00 78.82 502 VAL A C 1
ATOM 3968 O O . VAL A 1 502 ? -13.859 -49.911 -5.268 1.00 75.44 502 VAL A O 1
ATOM 3972 N N . LEU A 1 503 ? -12.505 -48.150 -5.634 1.00 79.87 503 LEU A N 1
ATOM 3973 C CA . LEU A 1 503 ? -13.298 -47.275 -4.776 1.00 71.78 503 LEU A CA 1
ATOM 3974 C C . LEU A 1 503 ? -14.727 -47.148 -5.287 1.00 79.78 503 LEU A C 1
ATOM 3975 O O . LEU A 1 503 ? -15.681 -47.202 -4.502 1.00 78.11 503 LEU A O 1
ATOM 3980 N N . GLY A 1 504 ? -14.895 -46.981 -6.600 1.00 77.07 504 GLY A N 1
ATOM 3981 C CA . GLY A 1 504 ? -16.235 -46.910 -7.156 1.00 78.57 504 GLY A CA 1
ATOM 3982 C C . GLY A 1 504 ? -17.030 -48.180 -6.927 1.00 82.93 504 GLY A C 1
ATOM 3983 O O . GLY A 1 504 ? -18.210 -48.129 -6.573 1.00 77.46 504 GLY A O 1
ATOM 3984 N N . TYR A 1 505 ? -16.390 -49.339 -7.112 1.00 88.70 505 TYR A N 1
ATOM 3985 C CA . TYR A 1 505 ? -17.079 -50.607 -6.891 1.00 81.63 505 TYR A CA 1
ATOM 3986 C C . TYR A 1 505 ? -17.468 -50.777 -5.429 1.00 82.40 505 TYR A C 1
ATOM 3987 O O . TYR A 1 505 ? -18.535 -51.321 -5.121 1.00 81.85 505 TYR A O 1
ATOM 3996 N N . LEU A 1 506 ? -16.614 -50.318 -4.511 1.00 71.20 506 LEU A N 1
ATOM 3997 C CA . LEU A 1 506 ? -16.944 -50.409 -3.093 1.00 79.97 506 LEU A CA 1
ATOM 3998 C C . LEU A 1 506 ? -18.000 -49.386 -2.703 1.00 78.01 506 LEU A C 1
ATOM 3999 O O . LEU A 1 506 ? -18.734 -49.595 -1.730 1.00 76.62 506 LEU A O 1
ATOM 4004 N N . MET A 1 507 ? -18.089 -48.277 -3.442 1.00 77.03 507 MET A N 1
ATOM 4005 C CA . MET A 1 507 ? -19.126 -47.289 -3.169 1.00 80.25 507 MET A CA 1
ATOM 4006 C C . MET A 1 507 ? -20.515 -47.866 -3.404 1.00 75.97 507 MET A C 1
ATOM 4007 O O . MET A 1 507 ? -21.436 -47.627 -2.614 1.00 73.58 507 MET A O 1
ATOM 4012 N N . LYS A 1 508 ? -20.682 -48.639 -4.481 1.00 69.98 508 LYS A N 1
ATOM 4013 C CA . LYS A 1 508 ? -21.988 -49.211 -4.793 1.00 78.22 508 LYS A CA 1
ATOM 4014 C C . LYS A 1 508 ? -22.429 -50.189 -3.712 1.00 82.64 508 LYS A C 1
ATOM 4015 O O . LYS A 1 508 ? -23.578 -50.153 -3.256 1.00 77.52 508 LYS A O 1
ATOM 4021 N N . GLY A 1 509 ? -21.523 -51.070 -3.283 1.00 85.14 509 GLY A N 1
ATOM 4022 C CA . GLY A 1 509 ? -21.842 -51.969 -2.189 1.00 80.04 509 GLY A CA 1
ATOM 4023 C C . GLY A 1 509 ? -22.067 -51.241 -0.881 1.00 73.88 509 GLY A C 1
ATOM 4024 O O . GLY A 1 509 ? -22.822 -51.714 -0.024 1.00 73.55 509 GLY A O 1
ATOM 4025 N N . LEU A 1 510 ? -21.425 -50.084 -0.708 1.00 81.65 510 LEU A N 1
ATOM 4026 C CA . LEU A 1 510 ? -21.655 -49.274 0.482 1.00 90.39 510 LEU A CA 1
ATOM 4027 C C . LEU A 1 510 ? -23.076 -48.727 0.519 1.00 88.18 510 LEU A C 1
ATOM 4028 O O . LEU A 1 510 ? -23.629 -48.511 1.603 1.00 89.74 510 LEU A O 1
ATOM 4033 N N . CYS A 1 511 ? -23.680 -48.506 -0.647 1.00 94.46 511 CYS A N 1
ATOM 4034 C CA . CYS A 1 511 ? -25.040 -47.995 -0.747 1.00 98.85 511 CYS A CA 1
ATOM 4035 C C . CYS A 1 511 ? -26.084 -49.104 -0.824 1.00 87.57 511 CYS A C 1
ATOM 4036 O O . CYS A 1 511 ? -27.250 -48.821 -1.120 1.00 95.42 511 CYS A O 1
ATOM 4039 N N . GLU A 1 512 ? -25.698 -50.350 -0.568 1.00 86.45 512 GLU A N 1
ATOM 4040 C CA . GLU A 1 512 ? -26.627 -51.466 -0.500 1.00 85.36 512 GLU A CA 1
ATOM 4041 C C . GLU A 1 512 ? -26.655 -52.014 0.921 1.00 89.82 512 GLU A C 1
ATOM 4042 O O . GLU A 1 512 ? -25.644 -52.001 1.627 1.00 100.04 512 GLU A O 1
ATOM 4048 N N . LYS A 1 513 ? -27.832 -52.508 1.336 1.00 85.86 513 LYS A N 1
ATOM 4049 C CA . LYS A 1 513 ? -28.016 -52.859 2.745 1.00 97.85 513 LYS A CA 1
ATOM 4050 C C . LYS A 1 513 ? -27.187 -54.073 3.152 1.00 90.12 513 LYS A C 1
ATOM 4051 O O . LYS A 1 513 ? -26.344 -53.947 4.057 1.00 88.06 513 LYS A O 1
ATOM 4057 N N . PRO A 1 514 ? -27.353 -55.258 2.546 1.00 92.01 514 PRO A N 1
ATOM 4058 C CA . PRO A 1 514 ? -26.601 -56.425 3.034 1.00 94.57 514 PRO A CA 1
ATOM 4059 C C . PRO A 1 514 ? -25.124 -56.393 2.676 1.00 91.24 514 PRO A C 1
ATOM 4060 O O . PRO A 1 514 ? -24.364 -57.223 3.193 1.00 96.28 514 PRO A O 1
ATOM 4064 N N . LEU A 1 515 ? -24.698 -55.474 1.814 1.00 88.12 515 LEU A N 1
ATOM 4065 C CA . LEU A 1 515 ? -23.299 -55.321 1.442 1.00 76.77 515 LEU A CA 1
ATOM 4066 C C . LEU A 1 515 ? -22.633 -54.148 2.148 1.00 83.04 515 LEU A C 1
ATOM 4067 O O . LEU A 1 515 ? -21.448 -53.892 1.913 1.00 70.81 515 LEU A O 1
ATOM 4072 N N . ALA A 1 516 ? -23.362 -53.441 3.015 1.00 92.03 516 ALA A N 1
ATOM 4073 C CA . ALA A 1 516 ? -22.834 -52.219 3.614 1.00 87.41 516 ALA A CA 1
ATOM 4074 C C . ALA A 1 516 ? -21.663 -52.511 4.544 1.00 85.51 516 ALA A C 1
ATOM 4075 O O . ALA A 1 516 ? -20.644 -51.811 4.505 1.00 79.68 516 ALA A O 1
ATOM 4077 N N . SER A 1 517 ? -21.789 -53.537 5.388 1.00 83.58 517 SER A N 1
ATOM 4078 C CA . SER A 1 517 ? -20.726 -53.848 6.338 1.00 83.91 517 SER A CA 1
ATOM 4079 C C . SER A 1 517 ? -19.463 -54.312 5.620 1.00 79.52 517 SER A C 1
ATOM 4080 O O . SER A 1 517 ? -18.360 -53.837 5.913 1.00 67.27 517 SER A O 1
ATOM 4083 N N . ALA A 1 518 ? -19.608 -55.235 4.666 1.00 76.53 518 ALA A N 1
ATOM 4084 C CA . ALA A 1 518 ? -18.446 -55.737 3.941 1.00 60.17 518 ALA A CA 1
ATOM 4085 C C . ALA A 1 518 ? -17.769 -54.632 3.141 1.00 73.25 518 ALA A C 1
ATOM 4086 O O . ALA A 1 518 ? -16.540 -54.615 3.008 1.00 86.97 518 ALA A O 1
ATOM 4088 N N . ALA A 1 519 ? -18.555 -53.697 2.602 1.00 87.32 519 ALA A N 1
ATOM 4089 C CA . ALA A 1 519 ? -17.973 -52.608 1.826 1.00 75.22 519 ALA A CA 1
ATOM 4090 C C . ALA A 1 519 ? -17.230 -51.625 2.720 1.00 66.54 519 ALA A C 1
ATOM 4091 O O . ALA A 1 519 ? -16.190 -51.086 2.327 1.00 69.20 519 ALA A O 1
ATOM 4093 N N . ALA A 1 520 ? -17.750 -51.371 3.923 1.00 71.74 520 ALA A N 1
ATOM 4094 C CA . ALA A 1 520 ? -17.062 -50.473 4.846 1.00 74.92 520 ALA A CA 1
ATOM 4095 C C . ALA A 1 520 ? -15.754 -51.082 5.333 1.00 77.01 520 ALA A C 1
ATOM 4096 O O . ALA A 1 520 ? -14.762 -50.369 5.525 1.00 65.11 520 ALA A O 1
ATOM 4098 N N . LYS A 1 521 ? -15.736 -52.400 5.542 1.00 77.80 521 LYS A N 1
ATOM 4099 C CA . LYS A 1 521 ? -14.503 -53.075 5.931 1.00 73.97 521 LYS A CA 1
ATOM 4100 C C . LYS A 1 521 ? -13.465 -53.012 4.816 1.00 75.45 521 LYS A C 1
ATOM 4101 O O . LYS A 1 521 ? -12.286 -52.734 5.072 1.00 65.39 521 LYS A O 1
ATOM 4107 N N . ALA A 1 522 ? -13.889 -53.245 3.571 1.00 71.25 522 ALA A N 1
ATOM 4108 C CA . ALA A 1 522 ? -12.956 -53.210 2.449 1.00 64.53 522 ALA A CA 1
ATOM 4109 C C . ALA A 1 522 ? -12.420 -51.803 2.211 1.00 71.00 522 ALA A C 1
ATOM 4110 O O . ALA A 1 522 ? -11.233 -51.630 1.907 1.00 64.26 522 ALA A O 1
ATOM 4112 N N . ILE A 1 523 ? -13.277 -50.787 2.338 1.00 74.09 523 ILE A N 1
ATOM 4113 C CA . ILE A 1 523 ? -12.821 -49.408 2.183 1.00 71.00 523 ILE A CA 1
ATOM 4114 C C . ILE A 1 523 ? -11.781 -49.075 3.242 1.00 64.58 523 ILE A C 1
ATOM 4115 O O . ILE A 1 523 ? -10.789 -48.389 2.968 1.00 69.05 523 ILE A O 1
ATOM 4120 N N . HIS A 1 524 ? -11.980 -49.574 4.464 1.00 64.21 524 HIS A N 1
ATOM 4121 C CA . HIS A 1 524 ? -11.010 -49.341 5.529 1.00 69.76 524 HIS A CA 1
ATOM 4122 C C . HIS A 1 524 ? -9.652 -49.940 5.184 1.00 72.67 524 HIS A C 1
ATOM 4123 O O . HIS A 1 524 ? -8.612 -49.313 5.420 1.00 67.95 524 HIS A O 1
ATOM 4130 N N . ASN A 1 525 ? -9.641 -51.153 4.622 1.00 72.21 525 ASN A N 1
ATOM 4131 C CA . ASN A 1 525 ? -8.378 -51.796 4.271 1.00 66.06 525 ASN A CA 1
ATOM 4132 C C . ASN A 1 525 ? -7.644 -51.024 3.180 1.00 72.57 525 ASN A C 1
ATOM 4133 O O . ASN A 1 525 ? -6.417 -50.879 3.233 1.00 74.33 525 ASN A O 1
ATOM 4138 N N . ILE A 1 526 ? -8.378 -50.522 2.182 1.00 73.31 526 ILE A N 1
ATOM 4139 C CA . ILE A 1 526 ? -7.753 -49.722 1.131 1.00 63.66 526 ILE A CA 1
ATOM 4140 C C . ILE A 1 526 ? -7.191 -48.424 1.699 1.00 70.54 526 ILE A C 1
ATOM 4141 O O . ILE A 1 526 ? -6.141 -47.944 1.252 1.00 72.57 526 ILE A O 1
ATOM 4146 N N . CYS A 1 527 ? -7.860 -47.846 2.700 1.00 77.53 527 CYS A N 1
ATOM 4147 C CA . CYS A 1 527 ? -7.393 -46.584 3.267 1.00 78.21 527 CYS A CA 1
ATOM 4148 C C . CYS A 1 527 ? -6.081 -46.759 4.021 1.00 78.47 527 CYS A C 1
ATOM 4149 O O . CYS A 1 527 ? -5.163 -45.946 3.873 1.00 71.53 527 CYS A O 1
ATOM 4152 N N . SER A 1 528 ? -5.973 -47.812 4.837 1.00 75.31 528 SER A N 1
ATOM 4153 C CA . SER A 1 528 ? -4.772 -47.991 5.647 1.00 78.96 528 SER A CA 1
ATOM 4154 C C . SER A 1 528 ? -3.564 -48.370 4.800 1.00 71.29 528 SER A C 1
ATOM 4155 O O . SER A 1 528 ? -2.440 -47.959 5.110 1.00 64.58 528 SER A O 1
ATOM 4158 N N . VAL A 1 529 ? -3.772 -49.135 3.728 1.00 66.58 529 VAL A N 1
ATOM 4159 C CA . VAL A 1 529 ? -2.656 -49.600 2.911 1.00 73.96 529 VAL A CA 1
ATOM 4160 C C . VAL A 1 529 ? -2.228 -48.528 1.916 1.00 84.54 529 VAL A C 1
ATOM 4161 O O . VAL A 1 529 ? -1.035 -48.240 1.764 1.00 87.92 529 VAL A O 1
ATOM 4165 N N . CYS A 1 530 ? -3.192 -47.921 1.224 1.00 79.73 530 CYS A N 1
ATOM 4166 C CA . CYS A 1 530 ? -2.915 -46.977 0.151 1.00 82.15 530 CYS A CA 1
ATOM 4167 C C . CYS A 1 530 ? -2.995 -45.524 0.609 1.00 90.03 530 CYS A C 1
ATOM 4168 O O . CYS A 1 530 ? -3.213 -44.636 -0.221 1.00 91.33 530 CYS A O 1
ATOM 4171 N N . ARG A 1 531 ? -2.789 -45.260 1.903 1.00 95.90 531 ARG A N 1
ATOM 4172 C CA . ARG A 1 531 ? -2.993 -43.914 2.435 1.00 96.98 531 ARG A CA 1
ATOM 4173 C C . ARG A 1 531 ? -2.082 -42.878 1.788 1.00 100.87 531 ARG A C 1
ATOM 4174 O O . ARG A 1 531 ? -2.359 -41.678 1.894 1.00 94.02 531 ARG A O 1
ATOM 4182 N N . ASP A 1 532 ? -1.010 -43.307 1.122 1.00 104.39 532 ASP A N 1
ATOM 4183 C CA . ASP A 1 532 ? -0.112 -42.380 0.445 1.00 106.47 532 ASP A CA 1
ATOM 4184 C C . ASP A 1 532 ? -0.846 -41.653 -0.673 1.00 107.09 532 ASP A C 1
ATOM 4185 O O . ASP A 1 532 ? -1.197 -40.476 -0.532 1.00 110.65 532 ASP A O 1
ATOM 4190 N N . HIS A 1 533 ? -1.086 -42.343 -1.786 1.00 103.49 533 HIS A N 1
ATOM 4191 C CA . HIS A 1 533 ? -1.798 -41.754 -2.920 1.00 105.25 533 HIS A CA 1
ATOM 4192 C C . HIS A 1 533 ? -3.309 -41.945 -2.765 1.00 93.48 533 HIS A C 1
ATOM 4193 O O . HIS A 1 533 ? -3.977 -42.600 -3.563 1.00 92.39 533 HIS A O 1
ATOM 4200 N N . MET A 1 534 ? -3.843 -41.353 -1.694 1.00 94.79 534 MET A N 1
ATOM 4201 C CA . MET A 1 534 ? -5.281 -41.308 -1.466 1.00 94.52 534 MET A CA 1
ATOM 4202 C C . MET A 1 534 ? -5.763 -39.901 -1.139 1.00 93.33 534 MET A C 1
ATOM 4203 O O . MET A 1 534 ? -6.906 -39.738 -0.696 1.00 101.15 534 MET A O 1
ATOM 4208 N N . ALA A 1 535 ? -4.923 -38.883 -1.343 1.00 97.62 535 ALA A N 1
ATOM 4209 C CA . ALA A 1 535 ? -5.332 -37.512 -1.057 1.00 103.37 535 ALA A CA 1
ATOM 4210 C C . ALA A 1 535 ? -6.421 -37.034 -2.009 1.00 105.07 535 ALA A C 1
ATOM 4211 O O . ALA A 1 535 ? -7.214 -36.156 -1.648 1.00 98.19 535 ALA A O 1
ATOM 4213 N N . GLN A 1 536 ? -6.479 -37.592 -3.220 1.00 104.37 536 GLN A N 1
ATOM 4214 C CA . GLN A 1 536 ? -7.517 -37.196 -4.168 1.00 100.47 536 GLN A CA 1
ATOM 4215 C C . GLN A 1 536 ? -8.890 -37.658 -3.698 1.00 108.20 536 GLN A C 1
ATOM 4216 O O . GLN A 1 536 ? -9.851 -36.879 -3.686 1.00 110.77 536 GLN A O 1
ATOM 4222 N N . HIS A 1 537 ? -9.002 -38.926 -3.309 1.00 104.72 537 HIS A N 1
ATOM 4223 C CA . HIS A 1 537 ? -10.272 -39.496 -2.879 1.00 97.21 537 HIS A CA 1
ATOM 4224 C C . HIS A 1 537 ? -10.636 -39.138 -1.445 1.00 90.20 537 HIS A C 1
ATOM 4225 O O . HIS A 1 537 ? -11.654 -39.631 -0.946 1.00 89.68 537 HIS A O 1
ATOM 4232 N N . PHE A 1 538 ? -9.844 -38.299 -0.773 1.00 82.31 538 PHE A N 1
ATOM 4233 C CA . PHE A 1 538 ? -10.151 -37.958 0.612 1.00 93.40 538 PHE A CA 1
ATOM 4234 C C . PHE A 1 538 ? -11.427 -37.132 0.716 1.00 95.79 538 PHE A C 1
ATOM 4235 O O . PHE A 1 538 ? -12.205 -37.301 1.663 1.00 90.29 538 PHE A O 1
ATOM 4243 N N . ASN A 1 539 ? -11.652 -36.224 -0.238 1.00 97.03 539 ASN A N 1
ATOM 4244 C CA . ASN A 1 539 ? -12.853 -35.397 -0.200 1.00 91.21 539 ASN A CA 1
ATOM 4245 C C . ASN A 1 539 ? -14.111 -36.253 -0.263 1.00 86.99 539 ASN A C 1
ATOM 4246 O O . ASN A 1 539 ? -15.098 -35.970 0.427 1.00 89.35 539 ASN A O 1
ATOM 4251 N N . GLY A 1 540 ? -14.093 -37.307 -1.080 1.00 75.66 540 GLY A N 1
ATOM 4252 C CA . GLY A 1 540 ? -15.221 -38.221 -1.112 1.00 83.94 540 GLY A CA 1
ATOM 4253 C C . GLY A 1 540 ? -15.393 -38.975 0.192 1.00 83.69 540 GLY A C 1
ATOM 4254 O O . GLY A 1 540 ? -16.519 -39.234 0.626 1.00 85.33 540 GLY A O 1
ATOM 4255 N N . LEU A 1 541 ? -14.279 -39.338 0.836 1.00 86.58 541 LEU A N 1
ATOM 4256 C CA . LEU A 1 541 ? -14.351 -40.018 2.126 1.00 82.16 541 LEU A CA 1
ATOM 4257 C C . LEU A 1 541 ? -14.979 -39.126 3.188 1.00 75.86 541 LEU A C 1
ATOM 4258 O O . LEU A 1 541 ? -15.775 -39.594 4.012 1.00 74.51 541 LEU A O 1
ATOM 4263 N N . LEU A 1 542 ? -14.627 -37.839 3.187 1.00 75.96 542 LEU A N 1
ATOM 4264 C CA . LEU A 1 542 ? -15.204 -36.915 4.155 1.00 81.80 542 LEU A CA 1
ATOM 4265 C C . LEU A 1 542 ? -16.711 -36.800 3.966 1.00 79.14 542 LEU A C 1
ATOM 4266 O O . LEU A 1 542 ? -17.464 -36.739 4.946 1.00 74.20 542 LEU A O 1
ATOM 4271 N N . GLU A 1 543 ? -17.170 -36.779 2.711 1.00 82.87 543 GLU A N 1
ATOM 4272 C CA . GLU A 1 543 ? -18.603 -36.710 2.446 1.00 82.06 543 GLU A CA 1
ATOM 4273 C C . GLU A 1 543 ? -19.328 -37.910 3.040 1.00 79.56 543 GLU A C 1
ATOM 4274 O O . GLU A 1 543 ? -20.444 -37.778 3.555 1.00 81.32 543 GLU A O 1
ATOM 4280 N N . ILE A 1 544 ? -18.703 -39.089 2.986 1.00 79.64 544 ILE A N 1
ATOM 4281 C CA . ILE A 1 544 ? -19.283 -40.257 3.639 1.00 80.01 544 ILE A CA 1
ATOM 4282 C C . ILE A 1 544 ? -19.174 -40.130 5.152 1.00 87.21 544 ILE A C 1
ATOM 4283 O O . ILE A 1 544 ? -20.056 -40.590 5.888 1.00 78.89 544 ILE A O 1
ATOM 4288 N N . ALA A 1 545 ? -18.102 -39.501 5.643 1.00 81.17 545 ALA A N 1
ATOM 4289 C CA . ALA A 1 545 ? -17.918 -39.362 7.083 1.00 84.56 545 ALA A CA 1
ATOM 4290 C C . ALA A 1 545 ? -18.958 -38.427 7.690 1.00 90.57 545 ALA A C 1
ATOM 4291 O O . ALA A 1 545 ? -19.418 -38.652 8.816 1.00 92.76 545 ALA A O 1
ATOM 4293 N N . ARG A 1 546 ? -19.341 -37.376 6.963 1.00 88.03 546 ARG A N 1
ATOM 4294 C CA . ARG A 1 546 ? -20.375 -36.458 7.427 1.00 81.58 546 ARG A CA 1
ATOM 4295 C C . ARG A 1 546 ? -21.715 -37.172 7.541 1.00 79.56 546 ARG A C 1
ATOM 4296 O O . ARG A 1 546 ? -22.189 -37.441 8.649 1.00 83.30 546 ARG A O 1
ATOM 4304 N N . SER A 1 547 ? -22.329 -37.490 6.401 1.00 85.58 547 SER A N 1
ATOM 4305 C CA . SER A 1 547 ? -23.613 -38.181 6.395 1.00 98.70 547 SER A CA 1
ATOM 4306 C C . SER A 1 547 ? -23.429 -39.669 6.665 1.00 92.64 547 SER A C 1
ATOM 4307 O O . SER A 1 547 ? -23.987 -40.510 5.953 1.00 95.28 547 SER A O 1
ATOM 4310 N N . LEU A 1 548 ? -22.651 -40.000 7.696 1.00 90.69 548 LEU A N 1
ATOM 4311 C CA . LEU A 1 548 ? -22.373 -41.400 7.995 1.00 92.33 548 LEU A CA 1
ATOM 4312 C C . LEU A 1 548 ? -23.578 -42.079 8.634 1.00 89.04 548 LEU A C 1
ATOM 4313 O O . LEU A 1 548 ? -23.860 -43.249 8.351 1.00 91.07 548 LEU A O 1
ATOM 4318 N N . ASP A 1 549 ? -24.306 -41.358 9.491 1.00 99.18 549 ASP A N 1
ATOM 4319 C CA . ASP A 1 549 ? -25.398 -41.963 10.244 1.00 98.15 549 ASP A CA 1
ATOM 4320 C C . ASP A 1 549 ? -26.558 -42.386 9.351 1.00 105.01 549 ASP A C 1
ATOM 4321 O O . ASP A 1 549 ? -27.358 -43.237 9.756 1.00 101.85 549 ASP A O 1
ATOM 4326 N N . SER A 1 550 ? -26.670 -41.813 8.156 1.00 97.14 550 SER A N 1
ATOM 4327 C CA . SER A 1 550 ? -27.734 -42.170 7.220 1.00 88.95 550 SER A CA 1
ATOM 4328 C C . SER A 1 550 ? -27.166 -43.060 6.115 1.00 99.92 550 SER A C 1
ATOM 4329 O O . SER A 1 550 ? -27.057 -42.675 4.949 1.00 94.63 550 SER A O 1
ATOM 4332 N N . PHE A 1 551 ? -26.803 -44.282 6.507 1.00 87.40 551 PHE A N 1
ATOM 4333 C CA . PHE A 1 551 ? -26.215 -45.219 5.557 1.00 86.48 551 PHE A CA 1
ATOM 4334 C C . PHE A 1 551 ? -26.517 -46.680 5.855 1.00 92.45 551 PHE A C 1
ATOM 4335 O O . PHE A 1 551 ? -26.001 -47.541 5.138 1.00 95.26 551 PHE A O 1
ATOM 4343 N N . LEU A 1 552 ? -27.320 -46.995 6.874 1.00 94.56 552 LEU A N 1
ATOM 4344 C CA . LEU A 1 552 ? -27.643 -48.379 7.228 1.00 107.24 552 LEU A CA 1
ATOM 4345 C C . LEU A 1 552 ? -26.381 -49.181 7.539 1.00 110.85 552 LEU A C 1
ATOM 4346 O O . LEU A 1 552 ? -26.285 -50.372 7.232 1.00 104.08 552 LEU A O 1
ATOM 4351 N N . LEU A 1 553 ? -25.402 -48.518 8.148 1.00 106.89 553 LEU A N 1
ATOM 4352 C CA . LEU A 1 553 ? -24.149 -49.155 8.524 1.00 77.48 553 LEU A CA 1
ATOM 4353 C C . LEU A 1 553 ? -24.222 -49.635 9.965 1.00 82.92 553 LEU A C 1
ATOM 4354 O O . LEU A 1 553 ? -24.780 -48.956 10.832 1.00 83.60 553 LEU A O 1
ATOM 4359 N N . SER A 1 554 ? -23.649 -50.810 10.216 1.00 85.17 554 SER A N 1
ATOM 4360 C CA . SER A 1 554 ? -23.526 -51.302 11.574 1.00 86.55 554 SER A CA 1
ATOM 4361 C C . SER A 1 554 ? -22.581 -50.403 12.369 1.00 83.45 554 SER A C 1
ATOM 4362 O O . SER A 1 554 ? -21.769 -49.676 11.790 1.00 81.83 554 SER A O 1
ATOM 4365 N N . PRO A 1 555 ? -22.683 -50.418 13.703 1.00 85.56 555 PRO A N 1
ATOM 4366 C CA . PRO A 1 555 ? -21.746 -49.612 14.505 1.00 86.81 555 PRO A CA 1
ATOM 4367 C C . PRO A 1 555 ? -20.288 -49.923 14.217 1.00 90.66 555 PRO A C 1
ATOM 4368 O O . PRO A 1 555 ? -19.467 -49.001 14.144 1.00 81.68 555 PRO A O 1
ATOM 4372 N N . GLU A 1 556 ? -19.947 -51.202 14.031 1.00 90.48 556 GLU A N 1
ATOM 4373 C CA . GLU A 1 556 ? -18.567 -51.563 13.720 1.00 80.55 556 GLU A CA 1
ATOM 4374 C C . GLU A 1 556 ? -18.154 -51.038 12.351 1.00 83.01 556 GLU A C 1
ATOM 4375 O O . GLU A 1 556 ? -17.041 -50.524 12.188 1.00 74.34 556 GLU A O 1
ATOM 4381 N N . ALA A 1 557 ? -19.033 -51.166 11.355 1.00 87.22 557 ALA A N 1
ATOM 4382 C CA . ALA A 1 557 ? -18.704 -50.703 10.011 1.00 77.16 557 ALA A CA 1
ATOM 4383 C C . ALA A 1 557 ? -18.549 -49.188 9.968 1.00 75.27 557 ALA A C 1
ATOM 4384 O O . ALA A 1 557 ? -17.689 -48.668 9.248 1.00 76.71 557 ALA A O 1
ATOM 4386 N N . ALA A 1 558 ? -19.373 -48.463 10.729 1.00 76.79 558 ALA A N 1
ATOM 4387 C CA . ALA A 1 558 ? -19.265 -47.007 10.753 1.00 73.92 558 ALA A CA 1
ATOM 4388 C C . ALA A 1 558 ? -17.973 -46.562 11.427 1.00 77.86 558 ALA A C 1
ATOM 4389 O O . ALA A 1 558 ? -17.313 -45.626 10.960 1.00 75.56 558 ALA A O 1
ATOM 4391 N N . VAL A 1 559 ? -17.595 -47.223 12.522 1.00 76.87 559 VAL A N 1
ATOM 4392 C CA . VAL A 1 559 ? -16.347 -46.887 13.201 1.00 77.11 559 VAL A CA 1
ATOM 4393 C C . VAL A 1 559 ? -15.154 -47.214 12.310 1.00 74.02 559 VAL A C 1
ATOM 4394 O O . VAL A 1 559 ? -14.238 -46.399 12.146 1.00 69.24 559 VAL A O 1
ATOM 4398 N N . GLY A 1 560 ? -15.152 -48.409 11.713 1.00 74.33 560 GLY A N 1
ATOM 4399 C CA . GLY A 1 560 ? -14.084 -48.767 10.796 1.00 65.68 560 GLY A CA 1
ATOM 4400 C C . GLY A 1 560 ? -13.998 -47.849 9.594 1.00 66.77 560 GLY A C 1
ATOM 4401 O O . GLY A 1 560 ? -12.907 -47.594 9.078 1.00 74.78 560 GLY A O 1
ATOM 4402 N N . LEU A 1 561 ? -15.140 -47.332 9.137 1.00 67.93 561 LEU A N 1
ATOM 4403 C CA . LEU A 1 561 ? -15.130 -46.379 8.032 1.00 72.87 561 LEU A CA 1
ATOM 4404 C C . LEU A 1 561 ? -14.507 -45.053 8.453 1.00 69.09 561 LEU A C 1
ATOM 4405 O O . LEU A 1 561 ? -13.814 -44.406 7.658 1.00 60.50 561 LEU A O 1
ATOM 4410 N N . LEU A 1 562 ? -14.736 -44.635 9.701 1.00 69.53 562 LEU A N 1
ATOM 4411 C CA . LEU A 1 562 ? -14.102 -43.419 10.201 1.00 67.77 562 LEU A CA 1
ATOM 4412 C C . LEU A 1 562 ? -12.610 -43.628 10.419 1.00 74.63 562 LEU A C 1
ATOM 4413 O O . LEU A 1 562 ? -11.811 -42.708 10.206 1.00 68.13 562 LEU A O 1
ATOM 4418 N N . LYS A 1 563 ? -12.221 -44.828 10.859 1.00 76.70 563 LYS A N 1
ATOM 4419 C CA . LYS A 1 563 ? -10.805 -45.132 11.043 1.00 70.14 563 LYS A CA 1
ATOM 4420 C C . LYS A 1 563 ? -10.035 -44.969 9.740 1.00 70.00 563 LYS A C 1
ATOM 4421 O O . LYS A 1 563 ? -8.938 -44.396 9.725 1.00 72.51 563 LYS A O 1
ATOM 4427 N N . GLY A 1 564 ? -10.600 -45.452 8.632 1.00 59.48 564 GLY A N 1
ATOM 4428 C CA . GLY A 1 564 ? -9.934 -45.298 7.350 1.00 59.54 564 GLY A CA 1
ATOM 4429 C C . GLY A 1 564 ? -9.786 -43.847 6.936 1.00 69.51 564 GLY A C 1
ATOM 4430 O O . GLY A 1 564 ? -8.751 -43.446 6.398 1.00 72.10 564 GLY A O 1
ATOM 4431 N N . THR A 1 565 ? -10.817 -43.037 7.185 1.00 72.48 565 THR A N 1
ATOM 4432 C CA . THR A 1 565 ? -10.741 -41.621 6.840 1.00 75.87 565 THR A CA 1
ATOM 4433 C C . THR A 1 565 ? -9.726 -40.884 7.705 1.00 73.75 565 THR A C 1
ATOM 4434 O O . THR A 1 565 ? -9.064 -39.955 7.226 1.00 73.15 565 THR A O 1
ATOM 4438 N N . ALA A 1 566 ? -9.578 -41.286 8.969 1.00 70.20 566 ALA A N 1
ATOM 4439 C CA . ALA A 1 566 ? -8.607 -40.631 9.839 1.00 68.46 566 ALA A CA 1
ATOM 4440 C C . ALA A 1 566 ? -7.176 -40.946 9.425 1.00 74.00 566 ALA A C 1
ATOM 4441 O O . ALA A 1 566 ? -6.288 -40.100 9.582 1.00 65.59 566 ALA A O 1
ATOM 4443 N N . LEU A 1 567 ? -6.933 -42.145 8.890 1.00 66.31 567 LEU A N 1
ATOM 4444 C CA . LEU A 1 567 ? -5.578 -42.520 8.499 1.00 67.22 567 LEU A CA 1
ATOM 4445 C C . LEU A 1 567 ? -5.104 -41.722 7.288 1.00 78.87 567 LEU A C 1
ATOM 4446 O O . LEU A 1 567 ? -3.968 -41.234 7.267 1.00 82.40 567 LEU A O 1
ATOM 4451 N N . VAL A 1 568 ? -5.956 -41.581 6.268 1.00 70.49 568 VAL A N 1
ATOM 4452 C CA . VAL A 1 568 ? -5.566 -40.800 5.098 1.00 80.99 568 VAL A CA 1
ATOM 4453 C C . VAL A 1 568 ? -5.499 -39.316 5.440 1.00 79.63 568 VAL A C 1
ATOM 4454 O O . VAL A 1 568 ? -4.759 -38.558 4.801 1.00 80.17 568 VAL A O 1
ATOM 4458 N N . LEU A 1 569 ? -6.251 -38.879 6.453 1.00 72.74 569 LEU A N 1
ATOM 4459 C CA . LEU A 1 569 ? -6.228 -37.471 6.836 1.00 73.46 569 LEU A CA 1
ATOM 4460 C C . LEU A 1 569 ? -4.889 -37.087 7.454 1.00 76.37 569 LEU A C 1
ATOM 4461 O O . LEU A 1 569 ? -4.392 -35.978 7.228 1.00 77.55 569 LEU A O 1
ATOM 4466 N N . ALA A 1 570 ? -4.284 -37.994 8.225 1.00 84.78 570 ALA A N 1
ATOM 4467 C CA . ALA A 1 570 ? -3.041 -37.682 8.920 1.00 66.72 570 ALA A CA 1
ATOM 4468 C C . ALA A 1 570 ? -1.877 -37.456 7.964 1.00 72.03 570 ALA A C 1
ATOM 4469 O O . ALA A 1 570 ? -0.883 -36.837 8.359 1.00 66.82 570 ALA A O 1
ATOM 4471 N N . ARG A 1 571 ? -1.974 -37.940 6.723 1.00 75.49 571 ARG A N 1
ATOM 4472 C CA . ARG A 1 571 ? -0.919 -37.734 5.736 1.00 81.26 571 ARG A CA 1
ATOM 4473 C C . ARG A 1 571 ? -1.034 -36.395 5.020 1.00 77.03 571 ARG A C 1
ATOM 4474 O O . ARG A 1 571 ? -0.099 -36.008 4.310 1.00 70.91 571 ARG A O 1
ATOM 4482 N N . LEU A 1 572 ? -2.140 -35.684 5.199 1.00 80.44 572 LEU A N 1
ATOM 4483 C CA . LEU A 1 572 ? -2.378 -34.416 4.528 1.00 80.07 572 LEU A CA 1
ATOM 4484 C C . LEU A 1 572 ? -1.553 -33.310 5.175 1.00 87.23 572 LEU A C 1
ATOM 4485 O O . LEU A 1 572 ? -1.003 -33.483 6.265 1.00 75.32 572 LEU A O 1
ATOM 4490 N N . PRO A 1 573 ? -1.425 -32.160 4.509 1.00 84.66 573 PRO A N 1
ATOM 4491 C CA . PRO A 1 573 ? -0.741 -31.021 5.133 1.00 87.12 573 PRO A CA 1
ATOM 4492 C C . PRO A 1 573 ? -1.416 -30.603 6.432 1.00 84.29 573 PRO A C 1
ATOM 4493 O O . PRO A 1 573 ? -2.610 -30.823 6.647 1.00 92.77 573 PRO A O 1
ATOM 4497 N N . LEU A 1 574 ? -0.621 -29.976 7.303 1.00 91.27 574 LEU A N 1
ATOM 4498 C CA . LEU A 1 574 ? -1.091 -29.652 8.647 1.00 93.64 574 LEU A CA 1
ATOM 4499 C C . LEU A 1 574 ? -2.279 -28.698 8.623 1.00 100.88 574 LEU A C 1
ATOM 4500 O O . LEU A 1 574 ? -3.115 -28.729 9.534 1.00 103.96 574 LEU A O 1
ATOM 4505 N N . ASP A 1 575 ? -2.378 -27.851 7.596 1.00 103.06 575 ASP A N 1
ATOM 4506 C CA . ASP A 1 575 ? -3.491 -26.910 7.520 1.00 107.86 575 ASP A CA 1
ATOM 4507 C C . ASP A 1 575 ? -4.802 -27.633 7.233 1.00 96.66 575 ASP A C 1
ATOM 4508 O O . ASP A 1 575 ? -5.813 -27.400 7.906 1.00 87.52 575 ASP A O 1
ATOM 4513 N N . LYS A 1 576 ? -4.800 -28.519 6.235 1.00 93.10 576 LYS A N 1
ATOM 4514 C CA . LYS A 1 576 ? -6.015 -29.229 5.853 1.00 92.25 576 LYS A CA 1
ATOM 4515 C C . LYS A 1 576 ? -6.480 -30.204 6.928 1.00 94.96 576 LYS A C 1
ATOM 4516 O O . LYS A 1 576 ? -7.667 -30.546 6.962 1.00 89.71 576 LYS A O 1
ATOM 4522 N N . ILE A 1 577 ? -5.581 -30.650 7.807 1.00 97.63 577 ILE A N 1
ATOM 4523 C CA . ILE A 1 577 ? -5.959 -31.615 8.837 1.00 93.65 577 ILE A CA 1
ATOM 4524 C C . ILE A 1 577 ? -6.867 -30.966 9.872 1.00 93.50 577 ILE A C 1
ATOM 4525 O O . ILE A 1 577 ? -7.955 -31.472 10.172 1.00 88.31 577 ILE A O 1
ATOM 4530 N N . THR A 1 578 ? -6.432 -29.837 10.439 1.00 101.30 578 THR A N 1
ATOM 4531 C CA . THR A 1 578 ? -7.228 -29.170 11.464 1.00 100.48 578 THR A CA 1
ATOM 4532 C C . THR A 1 578 ? -8.509 -28.576 10.888 1.00 103.40 578 THR A C 1
ATOM 4533 O O . THR A 1 578 ? -9.497 -28.414 11.615 1.00 87.10 578 THR A O 1
ATOM 4537 N N . GLU A 1 579 ? -8.514 -28.253 9.593 1.00 98.54 579 GLU A N 1
ATOM 4538 C CA . GLU A 1 579 ? -9.726 -27.747 8.958 1.00 89.42 579 GLU A CA 1
ATOM 4539 C C . GLU A 1 579 ? -10.786 -28.838 8.857 1.00 95.72 579 GLU A C 1
ATOM 4540 O O . GLU A 1 579 ? -11.932 -28.648 9.281 1.00 92.68 579 GLU A O 1
ATOM 4546 N N . CYS A 1 580 ? -10.416 -29.996 8.303 1.00 99.80 580 CYS A N 1
ATOM 4547 C CA . CYS A 1 580 ? -11.367 -31.088 8.134 1.00 93.97 580 CYS A CA 1
ATOM 4548 C C . CYS A 1 580 ? -11.716 -31.771 9.449 1.00 94.29 580 CYS A C 1
ATOM 4549 O O . CYS A 1 580 ? -12.785 -32.384 9.549 1.00 93.67 580 CYS A O 1
ATOM 4552 N N . LEU A 1 581 ? -10.844 -31.683 10.455 1.00 97.43 581 LEU A N 1
ATOM 4553 C CA . LEU A 1 581 ? -11.087 -32.400 11.703 1.00 96.45 581 LEU A CA 1
ATOM 4554 C C . LEU A 1 581 ? -12.253 -31.797 12.476 1.00 95.44 581 LEU A C 1
ATOM 4555 O O . LEU A 1 581 ? -13.066 -32.529 13.053 1.00 88.17 581 LEU A O 1
ATOM 4560 N N . SER A 1 582 ? -12.350 -30.466 12.506 1.00 86.78 582 SER A N 1
ATOM 4561 C CA . SER A 1 582 ? -13.464 -29.831 13.201 1.00 91.29 582 SER A CA 1
ATOM 4562 C C . SER A 1 582 ? -14.794 -30.136 12.524 1.00 87.20 582 SER A C 1
ATOM 4563 O O . SER A 1 582 ? -15.824 -30.228 13.200 1.00 83.99 582 SER A O 1
ATOM 4566 N N . GLU A 1 583 ? -14.792 -30.302 11.199 1.00 82.97 583 GLU A N 1
ATOM 4567 C CA . GLU A 1 583 ? -16.013 -30.685 10.499 1.00 88.45 583 GLU A CA 1
ATOM 4568 C C . GLU A 1 583 ? -16.436 -32.101 10.872 1.00 93.04 583 GLU A C 1
ATOM 4569 O O . GLU A 1 583 ? -17.599 -32.343 11.218 1.00 88.74 583 GLU A O 1
ATOM 4575 N N . LEU A 1 584 ? -15.498 -33.051 10.813 1.00 87.98 584 LEU A N 1
ATOM 4576 C CA . LEU A 1 584 ? -15.832 -34.445 11.088 1.00 83.54 584 LEU A CA 1
ATOM 4577 C C . LEU A 1 584 ? -16.287 -34.641 12.529 1.00 89.80 584 LEU A C 1
ATOM 4578 O O . LEU A 1 584 ? -17.104 -35.526 12.808 1.00 90.06 584 LEU A O 1
ATOM 4583 N N . CYS A 1 585 ? -15.780 -33.828 13.455 1.00 91.40 585 CYS A N 1
ATOM 4584 C CA . CYS A 1 585 ? -16.183 -33.966 14.848 1.00 89.28 585 CYS A CA 1
ATOM 4585 C C . CYS A 1 585 ? -17.491 -33.244 15.140 1.00 91.87 585 CYS A C 1
ATOM 4586 O O . CYS A 1 585 ? -18.251 -33.679 16.012 1.00 90.40 585 CYS A O 1
ATOM 4589 N N . SER A 1 586 ? -17.775 -32.155 14.419 1.00 92.96 586 SER A N 1
ATOM 4590 C CA . SER A 1 586 ? -18.977 -31.375 14.695 1.00 91.82 586 SER A CA 1
ATOM 4591 C C . SER A 1 586 ? -20.242 -32.188 14.443 1.00 88.64 586 SER A C 1
ATOM 4592 O O . SER A 1 586 ? -21.226 -32.059 15.180 1.00 86.95 586 SER A O 1
ATOM 4595 N N . VAL A 1 587 ? -20.238 -33.030 13.405 1.00 82.69 587 VAL A N 1
ATOM 4596 C CA . VAL A 1 587 ? -21.419 -33.839 13.115 1.00 82.01 587 VAL A CA 1
ATOM 4597 C C . VAL A 1 587 ? -21.690 -34.818 14.250 1.00 85.91 587 VAL A C 1
ATOM 4598 O O . VAL A 1 587 ? -22.837 -35.227 14.470 1.00 86.03 587 VAL A O 1
ATOM 4602 N N . GLN A 1 588 ? -20.654 -35.193 15.002 1.00 90.66 588 GLN A N 1
ATOM 4603 C CA . GLN A 1 588 ? -20.839 -35.966 16.223 1.00 89.96 588 GLN A CA 1
ATOM 4604 C C . GLN A 1 588 ? -21.080 -35.085 17.441 1.00 84.36 588 GLN A C 1
ATOM 4605 O O . GLN A 1 588 ? -21.733 -35.525 18.394 1.00 67.89 588 GLN A O 1
ATOM 4611 N N . VAL A 1 589 ? -20.572 -33.851 17.430 1.00 79.19 589 VAL A N 1
ATOM 4612 C CA . VAL A 1 589 ? -20.790 -32.946 18.555 1.00 87.04 589 VAL A CA 1
ATOM 4613 C C . VAL A 1 589 ? -22.223 -32.429 18.553 1.00 94.28 589 VAL A C 1
ATOM 4614 O O . VAL A 1 589 ? -22.889 -32.394 19.595 1.00 95.23 589 VAL A O 1
ATOM 4618 N N . MET A 1 590 ? -22.719 -32.014 17.383 1.00 91.48 590 MET A N 1
ATOM 4619 C CA . MET A 1 590 ? -24.089 -31.517 17.299 1.00 89.81 590 MET A CA 1
ATOM 4620 C C . MET A 1 590 ? -25.088 -32.591 17.707 1.00 91.20 590 MET A C 1
ATOM 4621 O O . MET A 1 590 ? -26.072 -32.304 18.398 1.00 98.98 590 MET A O 1
ATOM 4626 N N . ALA A 1 591 ? -24.850 -33.838 17.293 1.00 86.62 591 ALA A N 1
ATOM 4627 C CA . ALA A 1 591 ? -25.736 -34.924 17.697 1.00 89.47 591 ALA A CA 1
ATOM 4628 C C . ALA A 1 591 ? -25.699 -35.138 19.203 1.00 89.45 591 ALA A C 1
ATOM 4629 O O . ALA A 1 591 ? -26.718 -35.497 19.804 1.00 97.66 591 ALA A O 1
ATOM 4631 N N . LEU A 1 592 ? -24.540 -34.919 19.831 1.00 93.01 592 LEU A N 1
ATOM 4632 C CA . LEU A 1 592 ? -24.453 -35.041 21.281 1.00 88.17 592 LEU A CA 1
ATOM 4633 C C . LEU A 1 592 ? -25.194 -33.909 21.979 1.00 98.90 592 LEU A C 1
ATOM 4634 O O . LEU A 1 592 ? -25.750 -34.110 23.065 1.00 98.93 592 LEU A O 1
ATOM 4639 N N . LYS A 1 593 ? -25.212 -32.717 21.377 1.00 97.08 593 LYS A N 1
ATOM 4640 C CA . LYS A 1 593 ? -25.991 -31.619 21.937 1.00 99.55 593 LYS A CA 1
ATOM 4641 C C . LYS A 1 593 ? -27.486 -31.872 21.799 1.00 90.16 593 LYS A C 1
ATOM 4642 O O . LYS A 1 593 ? -28.268 -31.447 22.658 1.00 96.75 593 LYS A O 1
ATOM 4648 N N . LYS A 1 594 ? -27.899 -32.563 20.734 1.00 92.82 594 LYS A N 1
ATOM 4649 C CA . LYS A 1 594 ? -29.314 -32.871 20.548 1.00 99.98 594 LYS A CA 1
ATOM 4650 C C . LYS A 1 594 ? -29.819 -33.817 21.630 1.00 108.41 594 LYS A C 1
ATOM 4651 O O . LYS A 1 594 ? -30.969 -33.708 22.070 1.00 112.40 594 LYS A O 1
ATOM 4657 N N . LEU A 1 595 ? -28.974 -34.753 22.068 1.00 110.09 595 LEU A N 1
ATOM 4658 C CA . LEU A 1 595 ? -29.376 -35.714 23.087 1.00 100.27 595 LEU A CA 1
ATOM 4659 C C . LEU A 1 595 ? -29.619 -35.057 24.439 1.00 102.37 595 LEU A C 1
ATOM 4660 O O . LEU A 1 595 ? -30.242 -35.673 25.311 1.00 108.46 595 LEU A O 1
ATOM 4665 N N . LEU A 1 596 ? -29.148 -33.825 24.629 1.00 100.97 596 LEU A N 1
ATOM 4666 C CA . LEU A 1 596 ? -29.369 -33.067 25.852 1.00 104.28 596 LEU A CA 1
ATOM 4667 C C . LEU A 1 596 ? -30.678 -32.284 25.825 1.00 117.51 596 LEU A C 1
ATOM 4668 O O . LEU A 1 596 ? -30.821 -31.302 26.564 1.00 108.78 596 LEU A O 1
ATOM 4673 N N . SER A 1 597 ? -31.629 -32.695 24.991 1.00 125.75 597 SER A N 1
ATOM 4674 C CA . SER A 1 597 ? -32.913 -32.013 24.872 1.00 113.61 597 SER A CA 1
ATOM 4675 C C . SER A 1 597 ? -33.970 -33.011 24.401 1.00 115.94 597 SER A C 1
ATOM 4676 O O . SER A 1 597 ? -34.675 -32.791 23.415 1.00 108.85 597 SER A O 1
ATOM 4679 N N . GLN A 1 598 ? -34.084 -34.131 25.110 1.00 120.70 598 GLN A N 1
ATOM 4680 C CA . GLN A 1 598 ? -35.039 -35.175 24.755 1.00 121.22 598 GLN A CA 1
ATOM 4681 C C . GLN A 1 598 ? -36.181 -35.249 25.763 1.00 110.10 598 GLN A C 1
ATOM 4682 O O . GLN A 1 598 ? -36.364 -34.344 26.577 1.00 114.20 598 GLN A O 1
ATOM 4684 N N . SER A 1 605 ? -34.571 -43.659 22.487 1.00 113.81 605 SER A N 1
ATOM 4685 C CA . SER A 1 605 ? -33.984 -43.081 23.691 1.00 129.50 605 SER A CA 1
ATOM 4686 C C . SER A 1 605 ? -32.667 -42.378 23.376 1.00 124.63 605 SER A C 1
ATOM 4687 O O . SER A 1 605 ? -32.072 -42.593 22.319 1.00 109.28 605 SER A O 1
ATOM 4690 N N . SER A 1 606 ? -32.216 -41.538 24.305 1.00 125.03 606 SER A N 1
ATOM 4691 C CA . SER A 1 606 ? -30.974 -40.785 24.146 1.00 123.60 606 SER A CA 1
ATOM 4692 C C . SER A 1 606 ? -29.823 -41.654 24.637 1.00 122.94 606 SER A C 1
ATOM 4693 O O . SER A 1 606 ? -29.601 -41.791 25.843 1.00 113.52 606 SER A O 1
ATOM 4696 N N . ASP A 1 607 ? -29.091 -42.248 23.698 1.00 114.82 607 ASP A N 1
ATOM 4697 C CA . ASP A 1 607 ? -27.928 -43.078 24.008 1.00 109.82 607 ASP A CA 1
ATOM 4698 C C . ASP A 1 607 ? -26.735 -42.532 23.236 1.00 91.86 607 ASP A C 1
ATOM 4699 O O . ASP A 1 607 ? -26.607 -42.782 22.024 1.00 79.91 607 ASP A O 1
ATOM 4704 N N . PRO A 1 608 ? -25.847 -41.783 23.894 1.00 81.63 608 PRO A N 1
ATOM 4705 C CA . PRO A 1 608 ? -24.709 -41.173 23.195 1.00 77.08 608 PRO A CA 1
ATOM 4706 C C . PRO A 1 608 ? -23.575 -42.133 22.873 1.00 86.33 608 PRO A C 1
ATOM 4707 O O . PRO A 1 608 ? -22.544 -41.682 22.361 1.00 79.86 608 PRO A O 1
ATOM 4711 N N . THR A 1 609 ? -23.739 -43.431 23.148 1.00 81.57 609 THR A N 1
ATOM 4712 C CA . THR A 1 609 ? -22.652 -44.387 22.950 1.00 79.83 609 THR A CA 1
ATOM 4713 C C . THR A 1 609 ? -22.122 -44.350 21.521 1.00 81.83 609 THR A C 1
ATOM 4714 O O . THR A 1 609 ? -20.905 -44.386 21.302 1.00 91.76 609 THR A O 1
ATOM 4718 N N . VAL A 1 610 ? -23.018 -44.263 20.536 1.00 77.79 610 VAL A N 1
ATOM 4719 C CA . VAL A 1 610 ? -22.590 -44.310 19.140 1.00 90.85 610 VAL A CA 1
ATOM 4720 C C . VAL A 1 610 ? -21.722 -43.104 18.798 1.00 81.30 610 VAL A C 1
ATOM 4721 O O . VAL A 1 610 ? -20.684 -43.236 18.137 1.00 82.77 610 VAL A O 1
ATOM 4725 N N . PHE A 1 611 ? -22.117 -41.913 19.252 1.00 79.29 611 PHE A N 1
ATOM 4726 C CA . PHE A 1 611 ? -21.375 -40.709 18.892 1.00 79.59 611 PHE A CA 1
ATOM 4727 C C . PHE A 1 611 ? -20.115 -40.540 19.730 1.00 80.34 611 PHE A C 1
ATOM 4728 O O . PHE A 1 611 ? -19.156 -39.904 19.277 1.00 73.25 611 PHE A O 1
ATOM 4736 N N . LEU A 1 612 ? -20.095 -41.094 20.943 1.00 77.97 612 LEU A N 1
ATOM 4737 C CA . LEU A 1 612 ? -18.863 -41.100 21.724 1.00 67.21 612 LEU A CA 1
ATOM 4738 C C . LEU A 1 612 ? -17.817 -42.005 21.087 1.00 75.74 612 LEU A C 1
ATOM 4739 O O . LEU A 1 612 ? -16.638 -41.640 21.006 1.00 77.04 612 LEU A O 1
ATOM 4744 N N . ASP A 1 613 ? -18.232 -43.185 20.615 1.00 69.50 613 ASP A N 1
ATOM 4745 C CA . ASP A 1 613 ? -17.292 -44.101 19.978 1.00 72.66 613 ASP A CA 1
ATOM 4746 C C . ASP A 1 613 ? -16.782 -43.554 18.653 1.00 78.48 613 ASP A C 1
ATOM 4747 O O . ASP A 1 613 ? -15.641 -43.833 18.265 1.00 75.13 613 ASP A O 1
ATOM 4752 N N . ARG A 1 614 ? -17.605 -42.776 17.947 1.00 76.16 614 ARG A N 1
ATOM 4753 C CA . ARG A 1 614 ? -17.167 -42.202 16.680 1.00 76.67 614 ARG A CA 1
ATOM 4754 C C . ARG A 1 614 ? -16.115 -41.123 16.900 1.00 72.36 614 ARG A C 1
ATOM 4755 O O . ARG A 1 614 ? -15.151 -41.024 16.134 1.00 66.73 614 ARG A O 1
ATOM 4763 N N . LEU A 1 615 ? -16.286 -40.298 17.935 1.00 73.74 615 LEU A N 1
ATOM 4764 C CA . LEU A 1 615 ? -15.236 -39.349 18.290 1.00 72.58 615 LEU A CA 1
ATOM 4765 C C . LEU A 1 615 ? -13.977 -40.066 18.756 1.00 72.47 615 LEU A C 1
ATOM 4766 O O . LEU A 1 615 ? -12.864 -39.578 18.528 1.00 69.84 615 LEU A O 1
ATOM 4771 N N . ALA A 1 616 ? -14.131 -41.225 19.401 1.00 75.87 616 ALA A N 1
ATOM 4772 C CA . ALA A 1 616 ? -12.977 -41.960 19.908 1.00 62.00 616 ALA A CA 1
ATOM 4773 C C . ALA A 1 616 ? -12.085 -42.437 18.771 1.00 67.54 616 ALA A C 1
ATOM 4774 O O . ALA A 1 616 ? -10.870 -42.201 18.777 1.00 69.56 616 ALA A O 1
ATOM 4776 N N . VAL A 1 617 ? -12.674 -43.105 17.775 1.00 72.73 617 VAL A N 1
ATOM 4777 C CA . VAL A 1 617 ? -11.887 -43.654 16.677 1.00 68.17 617 VAL A CA 1
ATOM 4778 C C . VAL A 1 617 ? -11.230 -42.558 15.849 1.00 59.48 617 VAL A C 1
ATOM 4779 O O . VAL A 1 617 ? -10.197 -42.802 15.215 1.00 73.49 617 VAL A O 1
ATOM 4783 N N . ILE A 1 618 ? -11.789 -41.348 15.850 1.00 63.88 618 ILE A N 1
ATOM 4784 C CA . ILE A 1 618 ? -11.178 -40.254 15.105 1.00 63.12 618 ILE A CA 1
ATOM 4785 C C . ILE A 1 618 ? -9.883 -39.813 15.776 1.00 60.86 618 ILE A C 1
ATOM 4786 O O . ILE A 1 618 ? -8.852 -39.640 15.118 1.00 64.49 618 ILE A O 1
ATOM 4791 N N . PHE A 1 619 ? -9.912 -39.638 17.098 1.00 62.51 619 PHE A N 1
ATOM 4792 C CA . PHE A 1 619 ? -8.707 -39.232 17.812 1.00 67.11 619 PHE A CA 1
ATOM 4793 C C . PHE A 1 619 ? -7.671 -40.348 17.855 1.00 71.74 619 PHE A C 1
ATOM 4794 O O . PHE A 1 619 ? -6.466 -40.073 17.872 1.00 77.27 619 PHE A O 1
ATOM 4802 N N . ARG A 1 620 ? -8.118 -41.605 17.858 1.00 68.83 620 ARG A N 1
ATOM 4803 C CA . ARG A 1 620 ? -7.195 -42.723 18.019 1.00 62.85 620 ARG A CA 1
ATOM 4804 C C . ARG A 1 620 ? -6.254 -42.853 16.826 1.00 67.61 620 ARG A C 1
ATOM 4805 O O . ARG A 1 620 ? -5.074 -43.183 16.994 1.00 66.42 620 ARG A O 1
ATOM 4813 N N . HIS A 1 621 ? -6.750 -42.590 15.616 1.00 73.50 621 HIS A N 1
ATOM 4814 C CA . HIS A 1 621 ? -5.992 -42.838 14.396 1.00 64.85 621 HIS A CA 1
ATOM 4815 C C . HIS A 1 621 ? -5.654 -41.559 13.636 1.00 56.86 621 HIS A C 1
ATOM 4816 O O . HIS A 1 621 ? -5.353 -41.617 12.440 1.00 66.67 621 HIS A O 1
ATOM 4823 N N . THR A 1 622 ? -5.689 -40.408 14.301 1.00 60.10 622 THR A N 1
ATOM 4824 C CA . THR A 1 622 ? -5.286 -39.137 13.702 1.00 70.54 622 THR A CA 1
ATOM 4825 C C . THR A 1 622 ? -3.934 -38.759 14.299 1.00 64.12 622 THR A C 1
ATOM 4826 O O . THR A 1 622 ? -3.841 -37.978 15.246 1.00 68.17 622 THR A O 1
ATOM 4830 N N . ASN A 1 623 ? -2.871 -39.330 13.732 1.00 67.74 623 ASN A N 1
ATOM 4831 C CA . ASN A 1 623 ? -1.507 -39.141 14.219 1.00 75.47 623 ASN A CA 1
ATOM 4832 C C . ASN A 1 623 ? -0.677 -38.539 13.092 1.00 70.50 623 ASN A C 1
ATOM 4833 O O . ASN A 1 623 ? 0.029 -39.259 12.369 1.00 69.11 623 ASN A O 1
ATOM 4838 N N . PRO A 1 624 ? -0.737 -37.224 12.913 1.00 67.59 624 PRO A N 1
ATOM 4839 C CA . PRO A 1 624 ? 0.028 -36.585 11.843 1.00 77.00 624 PRO A CA 1
ATOM 4840 C C . PRO A 1 624 ? 1.469 -36.329 12.256 1.00 88.25 624 PRO A C 1
ATOM 4841 O O . PRO A 1 624 ? 1.813 -36.283 13.439 1.00 79.02 624 PRO A O 1
ATOM 4845 N N . ILE A 1 625 ? 2.313 -36.152 11.243 1.00 85.85 625 ILE A N 1
ATOM 4846 C CA . ILE A 1 625 ? 3.731 -35.872 11.454 1.00 81.65 625 ILE A CA 1
ATOM 4847 C C . ILE A 1 625 ? 3.848 -34.391 11.805 1.00 88.76 625 ILE A C 1
ATOM 4848 O O . ILE A 1 625 ? 3.846 -33.529 10.925 1.00 98.60 625 ILE A O 1
ATOM 4853 N N . VAL A 1 626 ? 3.937 -34.092 13.098 1.00 92.18 626 VAL A N 1
ATOM 4854 C CA . VAL A 1 626 ? 4.093 -32.728 13.588 1.00 94.94 626 VAL A CA 1
ATOM 4855 C C . VAL A 1 626 ? 5.570 -32.499 13.873 1.00 110.69 626 VAL A C 1
ATOM 4856 O O . VAL A 1 626 ? 6.161 -33.183 14.718 1.00 118.65 626 VAL A O 1
ATOM 4860 N N . GLU A 1 627 ? 6.169 -31.539 13.173 1.00 115.05 627 GLU A N 1
ATOM 4861 C CA . GLU A 1 627 ? 7.594 -31.263 13.285 1.00 132.24 627 GLU A CA 1
ATOM 4862 C C . GLU A 1 627 ? 7.809 -29.761 13.432 1.00 136.51 627 GLU A C 1
ATOM 4863 O O . GLU A 1 627 ? 6.862 -28.969 13.401 1.00 141.39 627 GLU A O 1
ATOM 4869 N N . ASN A 1 628 ? 9.075 -29.378 13.612 1.00 137.12 628 ASN A N 1
ATOM 4870 C CA . ASN A 1 628 ? 9.511 -27.982 13.661 1.00 136.68 628 ASN A CA 1
ATOM 4871 C C . ASN A 1 628 ? 8.837 -27.194 14.781 1.00 142.65 628 ASN A C 1
ATOM 4872 O O . ASN A 1 628 ? 8.834 -25.958 14.758 1.00 138.97 628 ASN A O 1
ATOM 4877 N N . GLY A 1 629 ? 8.263 -27.881 15.763 1.00 138.31 629 GLY A N 1
ATOM 4878 C CA . GLY A 1 629 ? 7.558 -27.196 16.832 1.00 130.32 629 GLY A CA 1
ATOM 4879 C C . GLY A 1 629 ? 6.233 -26.601 16.407 1.00 144.62 629 GLY A C 1
ATOM 4880 O O . GLY A 1 629 ? 5.869 -25.512 16.871 1.00 143.02 629 GLY A O 1
ATOM 4881 N N . GLN A 1 630 ? 5.504 -27.285 15.530 1.00 141.66 630 GLN A N 1
ATOM 4882 C CA . GLN A 1 630 ? 4.208 -26.806 15.078 1.00 122.92 630 GLN A CA 1
ATOM 4883 C C . GLN A 1 630 ? 3.122 -27.167 16.086 1.00 123.01 630 GLN A C 1
ATOM 4884 O O . GLN A 1 630 ? 3.290 -28.044 16.937 1.00 129.76 630 GLN A O 1
ATOM 4890 N N . THR A 1 631 ? 1.994 -26.471 15.981 1.00 115.44 631 THR A N 1
ATOM 4891 C CA . THR A 1 631 ? 0.845 -26.765 16.823 1.00 108.82 631 THR A CA 1
ATOM 4892 C C . THR A 1 631 ? 0.137 -28.020 16.326 1.00 103.70 631 THR A C 1
ATOM 4893 O O . THR A 1 631 ? 0.008 -28.242 15.119 1.00 98.93 631 THR A O 1
ATOM 4897 N N . HIS A 1 632 ? -0.313 -28.845 17.263 1.00 98.44 632 HIS A N 1
ATOM 4898 C CA . HIS A 1 632 ? -0.970 -30.092 16.892 1.00 95.17 632 HIS A CA 1
ATOM 4899 C C . HIS A 1 632 ? -2.368 -29.794 16.362 1.00 87.47 632 HIS A C 1
ATOM 4900 O O . HIS A 1 632 ? -3.123 -29.051 17.001 1.00 80.31 632 HIS A O 1
ATOM 4907 N N . PRO A 1 633 ? -2.747 -30.344 15.206 1.00 84.02 633 PRO A N 1
ATOM 4908 C CA . PRO A 1 633 ? -4.064 -30.017 14.636 1.00 84.11 633 PRO A CA 1
ATOM 4909 C C . PRO A 1 633 ? -5.228 -30.466 15.496 1.00 88.31 633 PRO A C 1
ATOM 4910 O O . PRO A 1 633 ? -6.311 -29.875 15.414 1.00 93.76 633 PRO A O 1
ATOM 4914 N N . CYS A 1 634 ? -5.040 -31.495 16.322 1.00 81.42 634 CYS A N 1
ATOM 4915 C CA . CYS A 1 634 ? -6.133 -32.015 17.131 1.00 81.61 634 CYS A CA 1
ATOM 4916 C C . CYS A 1 634 ? -6.321 -31.251 18.434 1.00 82.43 634 CYS A C 1
ATOM 4917 O O . CYS A 1 634 ? -7.387 -31.362 19.048 1.00 90.32 634 CYS A O 1
ATOM 4920 N N . GLN A 1 635 ? -5.316 -30.486 18.871 1.00 87.17 635 GLN A N 1
ATOM 4921 C CA . GLN A 1 635 ? -5.443 -29.747 20.123 1.00 83.95 635 GLN A CA 1
ATOM 4922 C C . GLN A 1 635 ? -6.572 -28.727 20.052 1.00 95.94 635 GLN A C 1
ATOM 4923 O O . GLN A 1 635 ? -7.355 -28.591 20.999 1.00 96.90 635 GLN A O 1
ATOM 4929 N N . LYS A 1 636 ? -6.677 -28.009 18.931 1.00 90.54 636 LYS A N 1
ATOM 4930 C CA . LYS A 1 636 ? -7.742 -27.023 18.778 1.00 79.43 636 LYS A CA 1
ATOM 4931 C C . LYS A 1 636 ? -9.114 -27.681 18.834 1.00 83.20 636 LYS A C 1
ATOM 4932 O O . LYS A 1 636 ? -10.059 -27.120 19.403 1.00 89.21 636 LYS A O 1
ATOM 4938 N N . VAL A 1 637 ? -9.239 -28.879 18.260 1.00 85.21 637 VAL A N 1
ATOM 4939 C CA . VAL A 1 637 ? -10.523 -29.570 18.233 1.00 81.98 637 VAL A CA 1
ATOM 4940 C C . VAL A 1 637 ? -10.872 -30.111 19.614 1.00 86.42 637 VAL A C 1
ATOM 4941 O O . VAL A 1 637 ? -12.053 -30.280 19.944 1.00 81.01 637 VAL A O 1
ATOM 4945 N N . ILE A 1 638 ? -9.864 -30.385 20.445 1.00 90.58 638 ILE A N 1
ATOM 4946 C CA . ILE A 1 638 ? -10.120 -30.930 21.775 1.00 90.29 638 ILE A CA 1
ATOM 4947 C C . ILE A 1 638 ? -10.862 -29.915 22.640 1.00 97.72 638 ILE A C 1
ATOM 4948 O O . ILE A 1 638 ? -11.756 -30.280 23.414 1.00 84.11 638 ILE A O 1
ATOM 4953 N N . GLN A 1 639 ? -10.522 -28.626 22.514 1.00 94.66 639 GLN A N 1
ATOM 4954 C CA . GLN A 1 639 ? -11.197 -27.615 23.322 1.00 95.84 639 GLN A CA 1
ATOM 4955 C C . GLN A 1 639 ? -12.634 -27.391 22.868 1.00 102.16 639 GLN A C 1
ATOM 4956 O O . GLN A 1 639 ? -13.495 -27.059 23.689 1.00 101.79 639 GLN A O 1
ATOM 4962 N N . GLU A 1 640 ? -12.912 -27.556 21.573 1.00 92.92 640 GLU A N 1
ATOM 4963 C CA . GLU A 1 640 ? -14.291 -27.484 21.104 1.00 90.50 640 GLU A CA 1
ATOM 4964 C C . GLU A 1 640 ? -15.095 -28.702 21.542 1.00 89.83 640 GLU A C 1
ATOM 4965 O O . GLU A 1 640 ? -16.290 -28.585 21.831 1.00 92.59 640 GLU A O 1
ATOM 4971 N N . ILE A 1 641 ? -14.455 -29.869 21.598 1.00 86.80 641 ILE A N 1
ATOM 4972 C CA . ILE A 1 641 ? -15.148 -31.108 21.934 1.00 76.43 641 ILE A CA 1
ATOM 4973 C C . ILE A 1 641 ? -15.348 -31.245 23.442 1.00 81.42 641 ILE A C 1
ATOM 4974 O O . ILE A 1 641 ? -16.301 -31.894 23.889 1.00 80.09 641 ILE A O 1
ATOM 4979 N N . TRP A 1 642 ? -14.493 -30.610 24.244 1.00 82.39 642 TRP A N 1
ATOM 4980 C CA . TRP A 1 642 ? -14.523 -30.831 25.690 1.00 87.44 642 TRP A CA 1
ATOM 4981 C C . TRP A 1 642 ? -15.844 -30.446 26.349 1.00 86.36 642 TRP A C 1
ATOM 4982 O O . TRP A 1 642 ? -16.372 -31.260 27.127 1.00 83.84 642 TRP A O 1
ATOM 4993 N N . PRO A 1 643 ? -16.426 -29.260 26.114 1.00 87.32 643 PRO A N 1
ATOM 4994 C CA . PRO A 1 643 ? -17.627 -28.891 26.886 1.00 84.42 643 PRO A CA 1
ATOM 4995 C C . PRO A 1 643 ? -18.794 -29.844 26.697 1.00 87.27 643 PRO A C 1
ATOM 4996 O O . PRO A 1 643 ? -19.460 -30.200 27.678 1.00 85.40 643 PRO A O 1
ATOM 5000 N N . VAL A 1 644 ? -19.063 -30.273 25.462 1.00 85.21 644 VAL A N 1
ATOM 5001 C CA . VAL A 1 644 ? -20.173 -31.192 25.237 1.00 84.49 644 VAL A CA 1
ATOM 5002 C C . VAL A 1 644 ? -19.864 -32.566 25.824 1.00 91.35 644 VAL A C 1
ATOM 5003 O O . VAL A 1 644 ? -20.771 -33.271 26.284 1.00 81.28 644 VAL A O 1
ATOM 5007 N N . LEU A 1 645 ? -18.590 -32.969 25.830 1.00 88.73 645 LEU A N 1
ATOM 5008 C CA . LEU A 1 645 ? -18.220 -34.228 26.471 1.00 81.66 645 LEU A CA 1
ATOM 5009 C C . LEU A 1 645 ? -18.451 -34.162 27.975 1.00 77.78 645 LEU A C 1
ATOM 5010 O O . LEU A 1 645 ? -19.021 -35.086 28.568 1.00 79.45 645 LEU A O 1
ATOM 5015 N N . SER A 1 646 ? -18.009 -33.074 28.610 1.00 86.25 646 SER A N 1
ATOM 5016 C CA . SER A 1 646 ? -18.220 -32.915 30.045 1.00 85.17 646 SER A CA 1
ATOM 5017 C C . SER A 1 646 ? -19.703 -32.822 30.378 1.00 85.25 646 SER A C 1
ATOM 5018 O O . SER A 1 646 ? -20.146 -33.317 31.421 1.00 83.86 646 SER A O 1
ATOM 5021 N N . GLU A 1 647 ? -20.487 -32.198 29.498 1.00 87.78 647 GLU A N 1
ATOM 5022 C CA . GLU A 1 647 ? -21.926 -32.108 29.720 1.00 87.17 647 GLU A CA 1
ATOM 5023 C C . GLU A 1 647 ? -22.591 -33.469 29.562 1.00 83.54 647 GLU A C 1
ATOM 5024 O O . GLU A 1 647 ? -23.489 -33.822 30.336 1.00 87.88 647 GLU A O 1
ATOM 5030 N N . THR A 1 648 ? -22.162 -34.249 28.565 1.00 86.26 648 THR A N 1
ATOM 5031 C CA . THR A 1 648 ? -22.712 -35.588 28.377 1.00 81.97 648 THR A CA 1
ATOM 5032 C C . THR A 1 648 ? -22.327 -36.509 29.528 1.00 84.03 648 THR A C 1
ATOM 5033 O O . THR A 1 648 ? -23.133 -37.340 29.966 1.00 79.80 648 THR A O 1
ATOM 5037 N N . LEU A 1 649 ? -21.100 -36.370 30.035 1.00 80.93 649 LEU A N 1
ATOM 5038 C CA . LEU A 1 649 ? -20.635 -37.244 31.107 1.00 79.25 649 LEU A CA 1
ATOM 5039 C C . LEU A 1 649 ? -21.397 -36.990 32.402 1.00 84.31 649 LEU A C 1
ATOM 5040 O O . LEU A 1 649 ? -21.698 -37.930 33.147 1.00 81.67 649 LEU A O 1
ATOM 5045 N N . ASN A 1 650 ? -21.729 -35.728 32.683 1.00 90.83 650 ASN A N 1
ATOM 5046 C CA . ASN A 1 650 ? -22.382 -35.411 33.948 1.00 91.65 650 ASN A CA 1
ATOM 5047 C C . ASN A 1 650 ? -23.840 -35.851 33.959 1.00 81.30 650 ASN A C 1
ATOM 5048 O O . ASN A 1 650 ? -24.384 -36.154 35.027 1.00 71.81 650 ASN A O 1
ATOM 5053 N N . LYS A 1 651 ? -24.489 -35.895 32.794 1.00 75.94 651 LYS A N 1
ATOM 5054 C CA . LYS A 1 651 ? -25.875 -36.349 32.746 1.00 81.67 651 LYS A CA 1
ATOM 5055 C C . LYS A 1 651 ? -25.970 -37.842 33.034 1.00 88.87 651 LYS A C 1
ATOM 5056 O O . LYS A 1 651 ? -26.721 -38.268 33.919 1.00 76.70 651 LYS A O 1
ATOM 5062 N N . HIS A 1 652 ? -25.209 -38.654 32.298 1.00 85.10 652 HIS A N 1
ATOM 5063 C CA . HIS A 1 652 ? -25.222 -40.102 32.461 1.00 80.20 652 HIS A CA 1
ATOM 5064 C C . HIS A 1 652 ? -24.208 -40.587 33.488 1.00 84.96 652 HIS A C 1
ATOM 5065 O O . HIS A 1 652 ? -23.711 -41.717 33.377 1.00 82.25 652 HIS A O 1
ATOM 5072 N N . ARG A 1 653 ? -23.897 -39.769 34.497 1.00 78.19 653 ARG A N 1
ATOM 5073 C CA . ARG A 1 653 ? -22.869 -40.131 35.467 1.00 73.55 653 ARG A CA 1
ATOM 5074 C C . ARG A 1 653 ? -23.233 -41.370 36.274 1.00 76.67 653 ARG A C 1
ATOM 5075 O O . ARG A 1 653 ? -22.351 -41.966 36.900 1.00 89.85 653 ARG A O 1
ATOM 5083 N N . ALA A 1 654 ? -24.504 -41.769 36.282 1.00 81.37 654 ALA A N 1
ATOM 5084 C CA . ALA A 1 654 ? -24.922 -42.946 37.031 1.00 87.00 654 ALA A CA 1
ATOM 5085 C C . ALA A 1 654 ? -24.838 -44.229 36.217 1.00 83.87 654 ALA A C 1
ATOM 5086 O O . ALA A 1 654 ? -24.842 -45.318 36.801 1.00 81.79 654 ALA A O 1
ATOM 5088 N N . ASP A 1 655 ? -24.766 -44.128 34.891 1.00 81.94 655 ASP A N 1
ATOM 5089 C CA . ASP A 1 655 ? -24.692 -45.295 34.019 1.00 82.17 655 ASP A CA 1
ATOM 5090 C C . ASP A 1 655 ? -23.221 -45.631 33.795 1.00 89.19 655 ASP A C 1
ATOM 5091 O O . ASP A 1 655 ? -22.492 -44.866 33.156 1.00 82.12 655 ASP A O 1
ATOM 5096 N N . ASN A 1 656 ? -22.785 -46.779 34.322 1.00 86.17 656 ASN A N 1
ATOM 5097 C CA . ASN A 1 656 ? -21.385 -47.169 34.189 1.00 81.51 656 ASN A CA 1
ATOM 5098 C C . ASN A 1 656 ? -20.995 -47.400 32.735 1.00 82.63 656 ASN A C 1
ATOM 5099 O O . ASN A 1 656 ? -19.848 -47.138 32.353 1.00 75.96 656 ASN A O 1
ATOM 5104 N N . ARG A 1 657 ? -21.928 -47.878 31.908 1.00 84.94 657 ARG A N 1
ATOM 5105 C CA . ARG A 1 657 ? -21.603 -48.154 30.512 1.00 81.99 657 ARG A CA 1
ATOM 5106 C C . ARG A 1 657 ? -21.349 -46.868 29.733 1.00 82.26 657 ARG A C 1
ATOM 5107 O O . ARG A 1 657 ? -20.393 -46.787 28.953 1.00 81.35 657 ARG A O 1
ATOM 5115 N N . ILE A 1 658 ? -22.194 -45.854 29.925 1.00 87.58 658 ILE A N 1
ATOM 5116 C CA . ILE A 1 658 ? -22.028 -44.610 29.182 1.00 83.07 658 ILE A CA 1
ATOM 5117 C C . ILE A 1 658 ? -20.817 -43.840 29.695 1.00 79.58 658 ILE A C 1
ATOM 5118 O O . ILE A 1 658 ? -20.085 -43.216 28.916 1.00 71.87 658 ILE A O 1
ATOM 5123 N N . VAL A 1 659 ? -20.582 -43.872 31.009 1.00 76.95 659 VAL A N 1
ATOM 5124 C CA . VAL A 1 659 ? -19.377 -43.257 31.560 1.00 82.31 659 VAL A CA 1
ATOM 5125 C C . VAL A 1 659 ? -18.136 -43.958 31.021 1.00 78.68 659 VAL A C 1
ATOM 5126 O O . VAL A 1 659 ? -17.112 -43.320 30.743 1.00 64.26 659 VAL A O 1
ATOM 5130 N N . GLU A 1 660 ? -18.217 -45.280 30.845 1.00 71.14 660 GLU A N 1
ATOM 5131 C CA . GLU A 1 660 ? -17.085 -46.032 30.314 1.00 66.61 660 GLU A CA 1
ATOM 5132 C C . GLU A 1 660 ? -16.723 -45.568 28.909 1.00 68.54 660 GLU A C 1
ATOM 5133 O O . GLU A 1 660 ? -15.540 -45.420 28.582 1.00 82.50 660 GLU A O 1
ATOM 5139 N N . ARG A 1 661 ? -17.728 -45.324 28.063 1.00 66.44 661 ARG A N 1
ATOM 5140 C CA . ARG A 1 661 ? -17.445 -44.860 26.709 1.00 70.00 661 ARG A CA 1
ATOM 5141 C C . ARG A 1 661 ? -17.023 -43.396 26.692 1.00 66.60 661 ARG A C 1
ATOM 5142 O O . ARG A 1 661 ? -16.307 -42.970 25.777 1.00 64.43 661 ARG A O 1
ATOM 5150 N N . CYS A 1 662 ? -17.448 -42.613 27.688 1.00 66.20 662 CYS A N 1
ATOM 5151 C CA . CYS A 1 662 ? -16.996 -41.229 27.786 1.00 71.33 662 CYS A CA 1
ATOM 5152 C C . CYS A 1 662 ? -15.506 -41.166 28.091 1.00 67.76 662 CYS A C 1
ATOM 5153 O O . CYS A 1 662 ? -14.751 -40.457 27.414 1.00 60.61 662 CYS A O 1
ATOM 5156 N N . CYS A 1 663 ? -15.067 -41.899 29.115 1.00 65.53 663 CYS A N 1
ATOM 5157 C CA . CYS A 1 663 ? -13.648 -41.927 29.443 1.00 65.80 663 CYS A CA 1
ATOM 5158 C C . CYS A 1 663 ? -12.832 -42.576 28.333 1.00 65.23 663 CYS A C 1
ATOM 5159 O O . CYS A 1 663 ? -11.670 -42.209 28.126 1.00 59.81 663 CYS A O 1
ATOM 5162 N N . ARG A 1 664 ? -13.419 -43.532 27.607 1.00 61.03 664 ARG A N 1
ATOM 5163 C CA . ARG A 1 664 ? -12.717 -44.125 26.474 1.00 51.65 664 ARG A CA 1
ATOM 5164 C C . ARG A 1 664 ? -12.452 -43.084 25.394 1.00 63.97 664 ARG A C 1
ATOM 5165 O O . ARG A 1 664 ? -11.376 -43.071 24.784 1.00 72.16 664 ARG A O 1
ATOM 5173 N N . CYS A 1 665 ? -13.423 -42.203 25.144 1.00 64.08 665 CYS A N 1
ATOM 5174 C CA . CYS A 1 665 ? -13.205 -41.114 24.197 1.00 67.43 665 CYS A CA 1
ATOM 5175 C C . CYS A 1 665 ? -12.208 -40.101 24.746 1.00 64.63 665 CYS A C 1
ATOM 5176 O O . CYS A 1 665 ? -11.355 -39.595 24.006 1.00 61.85 665 CYS A O 1
ATOM 5179 N N . LEU A 1 666 ? -12.303 -39.787 26.041 1.00 59.15 666 LEU A N 1
ATOM 5180 C CA . LEU A 1 666 ? -11.333 -38.889 26.658 1.00 61.55 666 LEU A CA 1
ATOM 5181 C C . LEU A 1 666 ? -9.935 -39.491 26.660 1.00 60.72 666 LEU A C 1
ATOM 5182 O O . LEU A 1 666 ? -8.944 -38.759 26.561 1.00 56.97 666 LEU A O 1
ATOM 5187 N N . ARG A 1 667 ? -9.836 -40.817 26.768 1.00 60.90 667 ARG A N 1
ATOM 5188 C CA . ARG A 1 667 ? -8.538 -41.481 26.733 1.00 47.57 667 ARG A CA 1
ATOM 5189 C C . ARG A 1 667 ? -7.808 -41.187 25.428 1.00 60.74 667 ARG A C 1
ATOM 5190 O O . ARG A 1 667 ? -6.695 -40.649 25.429 1.00 59.78 667 ARG A O 1
ATOM 5198 N N . PHE A 1 668 ? -8.434 -41.516 24.297 1.00 55.77 668 PHE A N 1
ATOM 5199 C CA . PHE A 1 668 ? -7.774 -41.318 23.013 1.00 62.82 668 PHE A CA 1
ATOM 5200 C C . PHE A 1 668 ? -7.618 -39.846 22.661 1.00 65.43 668 PHE A C 1
ATOM 5201 O O . PHE A 1 668 ? -6.754 -39.508 21.845 1.00 59.08 668 PHE A O 1
ATOM 5209 N N . ALA A 1 669 ? -8.429 -38.968 23.253 1.00 66.76 669 ALA A N 1
ATOM 5210 C CA . ALA A 1 669 ? -8.238 -37.538 23.047 1.00 57.44 669 ALA A CA 1
ATOM 5211 C C . ALA A 1 669 ? -6.936 -37.068 23.683 1.00 64.00 669 ALA A C 1
ATOM 5212 O O . ALA A 1 669 ? -6.150 -36.349 23.056 1.00 63.33 669 ALA A O 1
ATOM 5214 N N . VAL A 1 670 ? -6.680 -37.489 24.925 1.00 58.75 670 VAL A N 1
ATOM 5215 C CA . VAL A 1 670 ? -5.447 -37.100 25.602 1.00 51.30 670 VAL A CA 1
ATOM 5216 C C . VAL A 1 670 ? -4.246 -37.779 24.958 1.00 61.48 670 VAL A C 1
ATOM 5217 O O . VAL A 1 670 ? -3.192 -37.157 24.773 1.00 73.01 670 VAL A O 1
ATOM 5221 N N . ARG A 1 671 ? -4.381 -39.063 24.609 1.00 60.37 671 ARG A N 1
ATOM 5222 C CA . ARG A 1 671 ? -3.284 -39.777 23.959 1.00 59.37 671 ARG A CA 1
ATOM 5223 C C . ARG A 1 671 ? -2.882 -39.105 22.652 1.00 67.71 671 ARG A C 1
ATOM 5224 O O . ARG A 1 671 ? -1.690 -38.995 22.340 1.00 72.72 671 ARG A O 1
ATOM 5232 N N . CYS A 1 672 ? -3.866 -38.639 21.881 1.00 66.85 672 CYS A N 1
ATOM 5233 C CA . CYS A 1 672 ? -3.581 -38.060 20.574 1.00 73.16 672 CYS A CA 1
ATOM 5234 C C . CYS A 1 672 ? -2.800 -36.757 20.697 1.00 76.46 672 CYS A C 1
ATOM 5235 O O . CYS A 1 672 ? -1.867 -36.511 19.924 1.00 73.42 672 CYS A O 1
ATOM 5238 N N . VAL A 1 673 ? -3.164 -35.912 21.662 1.00 79.82 673 VAL A N 1
ATOM 5239 C CA . VAL A 1 673 ? -2.514 -34.613 21.798 1.00 77.26 673 VAL A CA 1
ATOM 5240 C C . VAL A 1 673 ? -1.224 -34.736 22.601 1.00 82.19 673 VAL A C 1
ATOM 5241 O O . VAL A 1 673 ? -0.234 -34.054 22.315 1.00 86.80 673 VAL A O 1
ATOM 5245 N N . GLY A 1 674 ? -1.212 -35.602 23.611 1.00 80.28 674 GLY A N 1
ATOM 5246 C CA . GLY A 1 674 ? -0.036 -35.781 24.439 1.00 90.02 674 GLY A CA 1
ATOM 5247 C C . GLY A 1 674 ? 0.064 -34.743 25.536 1.00 77.81 674 GLY A C 1
ATOM 5248 O O . GLY A 1 674 ? -0.939 -34.420 26.180 1.00 80.09 674 GLY A O 1
ATOM 5249 N N . LYS A 1 675 ? 1.267 -34.203 25.755 1.00 89.97 675 LYS A N 1
ATOM 5250 C CA . LYS A 1 675 ? 1.449 -33.178 26.777 1.00 93.44 675 LYS A CA 1
ATOM 5251 C C . LYS A 1 675 ? 0.701 -31.895 26.444 1.00 94.14 675 LYS A C 1
ATOM 5252 O O . LYS A 1 675 ? 0.486 -31.067 27.336 1.00 91.13 675 LYS A O 1
ATOM 5258 N N . GLY A 1 676 ? 0.304 -31.712 25.190 1.00 84.68 676 GLY A N 1
ATOM 5259 C CA . GLY A 1 676 ? -0.577 -30.625 24.829 1.00 86.68 676 GLY A CA 1
ATOM 5260 C C . GLY A 1 676 ? -1.945 -30.798 25.464 1.00 100.95 676 GLY A C 1
ATOM 5261 O O . GLY A 1 676 ? -2.234 -31.773 26.160 1.00 112.98 676 GLY A O 1
ATOM 5262 N N . SER A 1 677 ? -2.809 -29.815 25.208 1.00 107.13 677 SER A N 1
ATOM 5263 C CA . SER A 1 677 ? -4.159 -29.784 25.777 1.00 118.40 677 SER A CA 1
ATOM 5264 C C . SER A 1 677 ? -4.115 -29.828 27.304 1.00 115.87 677 SER A C 1
ATOM 5265 O O . SER A 1 677 ? -4.949 -30.465 27.952 1.00 104.76 677 SER A O 1
ATOM 5268 N N . ALA A 1 678 ? -3.121 -29.151 27.886 1.00 101.52 678 ALA A N 1
ATOM 5269 C CA . ALA A 1 678 ? -3.017 -29.057 29.336 1.00 98.24 678 ALA A CA 1
ATOM 5270 C C . ALA A 1 678 ? -4.121 -28.204 29.946 1.00 105.01 678 ALA A C 1
ATOM 5271 O O . ALA A 1 678 ? -4.279 -28.210 31.173 1.00 108.38 678 ALA A O 1
ATOM 5273 N N . ALA A 1 679 ? -4.877 -27.468 29.127 1.00 97.52 679 ALA A N 1
ATOM 5274 C CA . ALA A 1 679 ? -5.990 -26.684 29.650 1.00 108.83 679 ALA A CA 1
ATOM 5275 C C . ALA A 1 679 ? -7.077 -27.577 30.231 1.00 110.36 679 ALA A C 1
ATOM 5276 O O . ALA A 1 679 ? -7.731 -27.202 31.209 1.00 110.35 679 ALA A O 1
ATOM 5278 N N . LEU A 1 680 ? -7.284 -28.758 29.645 1.00 106.71 680 LEU A N 1
ATOM 5279 C CA . LEU A 1 680 ? -8.302 -29.685 30.125 1.00 102.19 680 LEU A CA 1
ATOM 5280 C C . LEU A 1 680 ? -7.917 -30.382 31.422 1.00 98.02 680 LEU A C 1
ATOM 5281 O O . LEU A 1 680 ? -8.742 -31.129 31.956 1.00 87.22 680 LEU A O 1
ATOM 5286 N N . LEU A 1 681 ? -6.706 -30.164 31.939 1.00 90.26 681 LEU A N 1
ATOM 5287 C CA . LEU A 1 681 ? -6.278 -30.862 33.148 1.00 86.06 681 LEU A CA 1
ATOM 5288 C C . LEU A 1 681 ? -7.169 -30.511 34.335 1.00 89.57 681 LEU A C 1
ATOM 5289 O O . LEU A 1 681 ? -7.772 -31.393 34.957 1.00 80.84 681 LEU A O 1
ATOM 5294 N N . GLN A 1 682 ? -7.271 -29.222 34.658 1.00 87.68 682 GLN A N 1
ATOM 5295 C CA . GLN A 1 682 ? -8.041 -28.816 35.833 1.00 86.93 682 GLN A CA 1
ATOM 5296 C C . GLN A 1 682 ? -9.526 -29.141 35.721 1.00 81.47 682 GLN A C 1
ATOM 5297 O O . GLN A 1 682 ? -10.078 -29.716 36.676 1.00 77.59 682 GLN A O 1
ATOM 5303 N N . PRO A 1 683 ? -10.232 -28.815 34.630 1.00 77.14 683 PRO A N 1
ATOM 5304 C CA . PRO A 1 683 ? -11.671 -29.126 34.598 1.00 79.66 683 PRO A CA 1
ATOM 5305 C C . PRO A 1 683 ? -11.971 -30.616 34.555 1.00 85.90 683 PRO A C 1
ATOM 5306 O O . PRO A 1 683 ? -12.977 -31.045 35.133 1.00 87.42 683 PRO A O 1
ATOM 5310 N N . LEU A 1 684 ? -11.135 -31.420 33.893 1.00 80.68 684 LEU A N 1
ATOM 5311 C CA . LEU A 1 684 ? -11.396 -32.855 33.829 1.00 76.85 684 LEU A CA 1
ATOM 5312 C C . LEU A 1 684 ? -11.155 -33.519 35.179 1.00 82.17 684 LEU A C 1
ATOM 5313 O O . LEU A 1 684 ? -12.003 -34.276 35.668 1.00 83.44 684 LEU A O 1
ATOM 5318 N N . VAL A 1 685 ? -10.004 -33.244 35.801 1.00 74.33 685 VAL A N 1
ATOM 5319 C CA . VAL A 1 685 ? -9.693 -33.844 37.096 1.00 66.37 685 VAL A CA 1
ATOM 5320 C C . VAL A 1 685 ? -10.736 -33.445 38.134 1.00 73.16 685 VAL A C 1
ATOM 5321 O O . VAL A 1 685 ? -11.154 -34.265 38.961 1.00 72.81 685 VAL A O 1
ATOM 5325 N N . THR A 1 686 ? -11.181 -32.187 38.098 1.00 82.43 686 THR A N 1
ATOM 5326 C CA . THR A 1 686 ? -12.204 -31.737 39.038 1.00 88.59 686 THR A CA 1
ATOM 5327 C C . THR A 1 686 ? -13.501 -32.515 38.848 1.00 80.68 686 THR A C 1
ATOM 5328 O O . THR A 1 686 ? -14.118 -32.965 39.820 1.00 86.13 686 THR A O 1
ATOM 5332 N N . GLN A 1 687 ? -13.925 -32.693 37.595 1.00 75.11 687 GLN A N 1
ATOM 5333 C CA . GLN A 1 687 ? -15.144 -33.451 37.334 1.00 75.39 687 GLN A CA 1
ATOM 5334 C C . GLN A 1 687 ? -14.963 -34.925 37.678 1.00 82.11 687 GLN A C 1
ATOM 5335 O O . GLN A 1 687 ? -15.898 -35.573 38.161 1.00 84.50 687 GLN A O 1
ATOM 5341 N N . MET A 1 688 ? -13.765 -35.468 37.443 1.00 76.95 688 MET A N 1
ATOM 5342 C CA . MET A 1 688 ? -13.505 -36.871 37.759 1.00 69.31 688 MET A CA 1
ATOM 5343 C C . MET A 1 688 ? -13.660 -37.139 39.252 1.00 76.16 688 MET A C 1
ATOM 5344 O O . MET A 1 688 ? -14.313 -38.108 39.656 1.00 77.31 688 MET A O 1
ATOM 5349 N N . VAL A 1 689 ? -13.064 -36.286 40.088 1.00 72.32 689 VAL A N 1
ATOM 5350 C CA . VAL A 1 689 ? -13.122 -36.497 41.531 1.00 74.74 689 VAL A CA 1
ATOM 5351 C C . VAL A 1 689 ? -14.550 -36.349 42.044 1.00 79.08 689 VAL A C 1
ATOM 5352 O O . VAL A 1 689 ? -14.994 -37.113 42.910 1.00 81.10 689 VAL A O 1
ATOM 5356 N N . ASN A 1 690 ? -15.297 -35.379 41.512 1.00 83.27 690 ASN A N 1
ATOM 5357 C CA . ASN A 1 690 ? -16.656 -35.146 41.994 1.00 82.98 690 ASN A CA 1
ATOM 5358 C C . ASN A 1 690 ? -17.577 -36.303 41.627 1.00 74.90 690 ASN A C 1
ATOM 5359 O O . ASN A 1 690 ? -18.349 -36.784 42.464 1.00 82.88 690 ASN A O 1
ATOM 5364 N N . VAL A 1 691 ? -17.515 -36.760 40.376 1.00 79.13 691 VAL A N 1
ATOM 5365 C CA . VAL A 1 691 ? -18.380 -37.857 39.953 1.00 82.01 691 VAL A CA 1
ATOM 5366 C C . VAL A 1 691 ? -17.992 -39.149 40.661 1.00 84.34 691 VAL A C 1
ATOM 5367 O O . VAL A 1 691 ? -18.856 -39.950 41.039 1.00 85.28 691 VAL A O 1
ATOM 5371 N N . TYR A 1 692 ? -16.691 -39.370 40.867 1.00 77.10 692 TYR A N 1
ATOM 5372 C CA . TYR A 1 692 ? -16.246 -40.591 41.526 1.00 75.99 692 TYR A CA 1
ATOM 5373 C C . TYR A 1 692 ? -16.612 -40.621 43.005 1.00 85.29 692 TYR A C 1
ATOM 5374 O O . TYR A 1 692 ? -16.585 -41.695 43.615 1.00 86.60 692 TYR A O 1
ATOM 5383 N N . HIS A 1 693 ? -16.961 -39.473 43.592 1.00 87.55 693 HIS A N 1
ATOM 5384 C CA . HIS A 1 693 ? -17.323 -39.447 45.005 1.00 79.30 693 HIS A CA 1
ATOM 5385 C C . HIS A 1 693 ? -18.675 -40.105 45.256 1.00 76.50 693 HIS A C 1
ATOM 5386 O O . HIS A 1 693 ? -18.874 -40.725 46.307 1.00 74.44 693 HIS A O 1
ATOM 5393 N N . VAL A 1 694 ? -19.606 -39.991 44.315 1.00 72.90 694 VAL A N 1
ATOM 5394 C CA . VAL A 1 694 ? -20.932 -40.592 44.445 1.00 87.60 694 VAL A CA 1
ATOM 5395 C C . VAL A 1 694 ? -21.013 -41.933 43.725 1.00 87.26 694 VAL A C 1
ATOM 5396 O O . VAL A 1 694 ? -21.478 -42.922 44.292 1.00 85.46 694 VAL A O 1
ATOM 5400 N N . HIS A 1 695 ? -20.564 -41.986 42.473 1.00 78.38 695 HIS A N 1
ATOM 5401 C CA . HIS A 1 695 ? -20.556 -43.211 41.681 1.00 76.91 695 HIS A CA 1
ATOM 5402 C C . HIS A 1 695 ? -19.106 -43.631 41.474 1.00 82.20 695 HIS A C 1
ATOM 5403 O O . HIS A 1 695 ? -18.346 -42.940 40.787 1.00 76.89 695 HIS A O 1
ATOM 5410 N N . GLN A 1 696 ? -18.728 -44.767 42.060 1.00 74.37 696 GLN A N 1
ATOM 5411 C CA . GLN A 1 696 ? -17.341 -45.232 42.032 1.00 65.67 696 GLN A CA 1
ATOM 5412 C C . GLN A 1 696 ? -17.077 -46.098 40.798 1.00 68.82 696 GLN A C 1
ATOM 5413 O O . GLN A 1 696 ? -16.765 -47.286 40.881 1.00 68.49 696 GLN A O 1
ATOM 5419 N N . HIS A 1 697 ? -17.205 -45.472 39.632 1.00 73.97 697 HIS A N 1
ATOM 5420 C CA . HIS A 1 697 ? -16.848 -46.132 38.382 1.00 69.29 697 HIS A CA 1
ATOM 5421 C C . HIS A 1 697 ? -15.333 -46.270 38.303 1.00 67.76 697 HIS A C 1
ATOM 5422 O O . HIS A 1 697 ? -14.609 -45.270 38.364 1.00 64.74 697 HIS A O 1
ATOM 5429 N N . SER A 1 698 ? -14.850 -47.508 38.169 1.00 67.03 698 SER A N 1
ATOM 5430 C CA . SER A 1 698 ? -13.410 -47.746 38.185 1.00 68.80 698 SER A CA 1
ATOM 5431 C C . SER A 1 698 ? -12.702 -47.137 36.982 1.00 68.07 698 SER A C 1
ATOM 5432 O O . SER A 1 698 ? -11.479 -46.962 37.026 1.00 67.86 698 SER A O 1
ATOM 5435 N N . CYS A 1 699 ? -13.433 -46.805 35.914 1.00 60.48 699 CYS A N 1
ATOM 5436 C CA . CYS A 1 699 ? -12.805 -46.220 34.735 1.00 61.93 699 CYS A CA 1
ATOM 5437 C C . CYS A 1 699 ? -12.265 -44.817 34.984 1.00 62.30 699 CYS A C 1
ATOM 5438 O O . CYS A 1 699 ? -11.504 -44.311 34.152 1.00 62.68 699 CYS A O 1
ATOM 5441 N N . PHE A 1 700 ? -12.637 -44.176 36.095 1.00 66.10 700 PHE A N 1
ATOM 5442 C CA . PHE A 1 700 ? -11.990 -42.920 36.459 1.00 67.32 700 PHE A CA 1
ATOM 5443 C C . PHE A 1 700 ? -10.579 -43.156 36.977 1.00 56.74 700 PHE A C 1
ATOM 5444 O O . PHE A 1 700 ? -9.688 -42.331 36.745 1.00 61.23 700 PHE A O 1
ATOM 5452 N N . LEU A 1 701 ? -10.357 -44.269 37.680 1.00 65.78 701 LEU A N 1
ATOM 5453 C CA . LEU A 1 701 ? -9.003 -44.629 38.088 1.00 52.43 701 LEU A CA 1
ATOM 5454 C C . LEU A 1 701 ? -8.131 -44.929 36.877 1.00 63.53 701 LEU A C 1
ATOM 5455 O O . LEU A 1 701 ? -6.938 -44.601 36.866 1.00 62.15 701 LEU A O 1
ATOM 5460 N N . TYR A 1 702 ? -8.710 -45.546 35.845 1.00 60.78 702 TYR A N 1
ATOM 5461 C CA . TYR A 1 702 ? -7.948 -45.810 34.630 1.00 62.97 702 TYR A CA 1
ATOM 5462 C C . TYR A 1 702 ? -7.669 -44.522 33.868 1.00 61.28 702 TYR A C 1
ATOM 5463 O O . TYR A 1 702 ? -6.551 -44.312 33.384 1.00 60.88 702 TYR A O 1
ATOM 5472 N N . LEU A 1 703 ? -8.673 -43.650 33.749 1.00 59.99 703 LEU A N 1
ATOM 5473 C CA . LEU A 1 703 ? -8.460 -42.372 33.080 1.00 58.14 703 LEU A CA 1
ATOM 5474 C C . LEU A 1 703 ? -7.412 -41.542 33.809 1.00 61.93 703 LEU A C 1
ATOM 5475 O O . LEU A 1 703 ? -6.616 -40.837 33.178 1.00 63.22 703 LEU A O 1
ATOM 5480 N N . GLY A 1 704 ? -7.389 -41.623 35.141 1.00 56.04 704 GLY A N 1
ATOM 5481 C CA . GLY A 1 704 ? -6.340 -40.954 35.890 1.00 57.24 704 GLY A CA 1
ATOM 5482 C C . GLY A 1 704 ? -4.963 -41.503 35.572 1.00 59.81 704 GLY A C 1
ATOM 5483 O O . GLY A 1 704 ? -3.981 -40.758 35.538 1.00 51.31 704 GLY A O 1
ATOM 5484 N N . SER A 1 705 ? -4.874 -42.814 35.323 1.00 60.05 705 SER A N 1
ATOM 5485 C CA . SER A 1 705 ? -3.592 -43.409 34.960 1.00 58.67 705 SER A CA 1
ATOM 5486 C C . SER A 1 705 ? -3.096 -42.876 33.623 1.00 58.61 705 SER A C 1
ATOM 5487 O O . SER A 1 705 ? -1.886 -42.703 33.429 1.00 58.10 705 SER A O 1
ATOM 5490 N N . ILE A 1 706 ? -4.012 -42.609 32.687 1.00 57.56 706 ILE A N 1
ATOM 5491 C CA . ILE A 1 706 ? -3.610 -42.025 31.412 1.00 58.67 706 ILE A CA 1
ATOM 5492 C C . ILE A 1 706 ? -3.061 -40.622 31.622 1.00 54.21 706 ILE A C 1
ATOM 5493 O O . ILE A 1 706 ? -2.045 -40.244 31.026 1.00 61.15 706 ILE A O 1
ATOM 5498 N N . LEU A 1 707 ? -3.715 -39.832 32.478 1.00 54.31 707 LEU A N 1
ATOM 5499 C CA . LEU A 1 707 ? -3.211 -38.495 32.777 1.00 65.23 707 LEU A CA 1
ATOM 5500 C C . LEU A 1 707 ? -1.835 -38.562 33.429 1.00 61.34 707 LEU A C 1
ATOM 5501 O O . LEU A 1 707 ? -0.932 -37.796 33.071 1.00 52.32 707 LEU A O 1
ATOM 5506 N N . VAL A 1 708 ? -1.655 -39.480 34.381 1.00 55.64 708 VAL A N 1
ATOM 5507 C CA . VAL A 1 708 ? -0.358 -39.633 35.032 1.00 59.93 708 VAL A CA 1
ATOM 5508 C C . VAL A 1 708 ? 0.683 -40.130 34.038 1.00 54.06 708 VAL A C 1
ATOM 5509 O O . VAL A 1 708 ? 1.850 -39.724 34.086 1.00 59.28 708 VAL A O 1
ATOM 5513 N N . ASP A 1 709 ? 0.281 -41.007 33.116 1.00 52.68 709 ASP A N 1
ATOM 5514 C CA . ASP A 1 709 ? 1.226 -41.509 32.125 1.00 54.82 709 ASP A CA 1
ATOM 5515 C C . ASP A 1 709 ? 1.648 -40.419 31.148 1.00 56.24 709 ASP A C 1
ATOM 5516 O O . ASP A 1 709 ? 2.764 -40.464 30.617 1.00 60.39 709 ASP A O 1
ATOM 5521 N N . GLU A 1 710 ? 0.790 -39.423 30.923 1.00 61.57 710 GLU A N 1
ATOM 5522 C CA . GLU A 1 710 ? 1.048 -38.375 29.945 1.00 55.92 710 GLU A CA 1
ATOM 5523 C C . GLU A 1 710 ? 1.631 -37.105 30.548 1.00 60.63 710 GLU A C 1
ATOM 5524 O O . GLU A 1 710 ? 2.289 -36.346 29.829 1.00 74.76 710 GLU A O 1
ATOM 5530 N N . TYR A 1 711 ? 1.403 -36.849 31.837 1.00 61.54 711 TYR A N 1
ATOM 5531 C CA . TYR A 1 711 ? 1.875 -35.627 32.478 1.00 63.09 711 TYR A CA 1
ATOM 5532 C C . TYR A 1 711 ? 2.734 -35.899 33.707 1.00 65.90 711 TYR A C 1
ATOM 5533 O O . TYR A 1 711 ? 3.094 -34.954 34.417 1.00 54.38 711 TYR A O 1
ATOM 5542 N N . GLY A 1 712 ? 3.076 -37.161 33.977 1.00 63.97 712 GLY A N 1
ATOM 5543 C CA . GLY A 1 712 ? 3.794 -37.491 35.196 1.00 68.21 712 GLY A CA 1
ATOM 5544 C C . GLY A 1 712 ? 5.224 -36.997 35.237 1.00 67.20 712 GLY A C 1
ATOM 5545 O O . GLY A 1 712 ? 5.783 -36.851 36.328 1.00 71.45 712 GLY A O 1
ATOM 5546 N N . MET A 1 713 ? 5.830 -36.738 34.078 1.00 64.55 713 MET A N 1
ATOM 5547 C CA . MET A 1 713 ? 7.219 -36.302 34.025 1.00 69.91 713 MET A CA 1
ATOM 5548 C C . MET A 1 713 ? 7.378 -34.789 34.105 1.00 80.18 713 MET A C 1
ATOM 5549 O O . MET A 1 713 ? 8.503 -34.311 34.288 1.00 83.69 713 MET A O 1
ATOM 5554 N N . GLU A 1 714 ? 6.293 -34.028 33.981 1.00 80.46 714 GLU A N 1
ATOM 5555 C CA . GLU A 1 714 ? 6.356 -32.575 34.061 1.00 82.10 714 GLU A CA 1
ATOM 5556 C C . GLU A 1 714 ? 6.187 -32.144 35.514 1.00 84.62 714 GLU A C 1
ATOM 5557 O O . GLU A 1 714 ? 5.164 -32.442 36.142 1.00 77.42 714 GLU A O 1
ATOM 5563 N N . GLU A 1 715 ? 7.189 -31.431 36.037 1.00 85.95 715 GLU A N 1
ATOM 5564 C CA . GLU A 1 715 ? 7.219 -31.112 37.461 1.00 79.56 715 GLU A CA 1
ATOM 5565 C C . GLU A 1 715 ? 6.033 -30.254 37.879 1.00 83.73 715 GLU A C 1
ATOM 5566 O O . GLU A 1 715 ? 5.574 -30.345 39.023 1.00 88.72 715 GLU A O 1
ATOM 5572 N N . GLY A 1 716 ? 5.524 -29.419 36.974 1.00 72.07 716 GLY A N 1
ATOM 5573 C CA . GLY A 1 716 ? 4.397 -28.559 37.289 1.00 62.49 716 GLY A CA 1
ATOM 5574 C C . GLY A 1 716 ? 3.082 -29.282 37.493 1.00 69.66 716 GLY A C 1
ATOM 5575 O O . GLY A 1 716 ? 2.133 -28.669 37.994 1.00 70.08 716 GLY A O 1
ATOM 5576 N N . CYS A 1 717 ? 2.999 -30.559 37.122 1.00 86.84 717 CYS A N 1
ATOM 5577 C CA . CYS A 1 717 ? 1.763 -31.318 37.240 1.00 79.47 717 CYS A CA 1
ATOM 5578 C C . CYS A 1 717 ? 1.808 -32.393 38.316 1.00 71.43 717 CYS A C 1
ATOM 5579 O O . CYS A 1 717 ? 0.765 -32.988 38.612 1.00 68.74 717 CYS A O 1
ATOM 5582 N N . ARG A 1 718 ? 2.974 -32.652 38.912 1.00 79.67 718 ARG A N 1
ATOM 5583 C CA . ARG A 1 718 ? 3.097 -33.764 39.850 1.00 73.23 718 ARG A CA 1
ATOM 5584 C C . ARG A 1 718 ? 2.280 -33.537 41.114 1.00 67.63 718 ARG A C 1
ATOM 5585 O O . ARG A 1 718 ? 1.796 -34.502 41.717 1.00 75.90 718 ARG A O 1
ATOM 5593 N N . GLN A 1 719 ? 2.112 -32.283 41.533 1.00 70.54 719 GLN A N 1
ATOM 5594 C CA . GLN A 1 719 ? 1.325 -32.021 42.732 1.00 69.66 719 GLN A CA 1
ATOM 5595 C C . GLN A 1 719 ? -0.165 -32.186 42.457 1.00 73.33 719 GLN A C 1
ATOM 5596 O O . GLN A 1 719 ? -0.889 -32.774 43.269 1.00 71.99 719 GLN A O 1
ATOM 5602 N N . GLY A 1 720 ? -0.640 -31.676 41.319 1.00 76.85 720 GLY A N 1
ATOM 5603 C CA . GLY A 1 720 ? -2.047 -31.829 40.986 1.00 67.45 720 GLY A CA 1
ATOM 5604 C C . GLY A 1 720 ? -2.439 -33.277 40.763 1.00 75.52 720 GLY A C 1
ATOM 5605 O O . GLY A 1 720 ? -3.539 -33.696 41.132 1.00 69.15 720 GLY A O 1
ATOM 5606 N N . LEU A 1 721 ? -1.544 -34.059 40.155 1.00 72.49 721 LEU A N 1
ATOM 5607 C CA . LEU A 1 721 ? -1.812 -35.480 39.956 1.00 63.83 721 LEU A CA 1
ATOM 5608 C C . LEU A 1 721 ? -1.826 -36.229 41.284 1.00 68.36 721 LEU A C 1
ATOM 5609 O O . LEU A 1 721 ? -2.643 -37.137 41.482 1.00 60.65 721 LEU A O 1
ATOM 5614 N N . LEU A 1 722 ? -0.922 -35.873 42.200 1.00 65.97 722 LEU A N 1
ATOM 5615 C CA . LEU A 1 722 ? -0.917 -36.507 43.514 1.00 66.33 722 LEU A CA 1
ATOM 5616 C C . LEU A 1 722 ? -2.179 -36.162 44.298 1.00 65.09 722 LEU A C 1
ATOM 5617 O O . LEU A 1 722 ? -2.706 -37.003 45.036 1.00 63.61 722 LEU A O 1
ATOM 5622 N N . ASP A 1 723 ? -2.675 -34.931 44.156 1.00 63.23 723 ASP A N 1
ATOM 5623 C CA . ASP A 1 723 ? -3.936 -34.571 44.796 1.00 69.49 723 ASP A CA 1
ATOM 5624 C C . ASP A 1 723 ? -5.094 -35.367 44.209 1.00 73.80 723 ASP A C 1
ATOM 5625 O O . ASP A 1 723 ? -6.031 -35.732 44.928 1.00 75.25 723 ASP A O 1
ATOM 5630 N N . MET A 1 724 ? -5.049 -35.637 42.901 1.00 69.25 724 MET A N 1
ATOM 5631 C CA . MET A 1 724 ? -6.064 -36.483 42.282 1.00 58.36 724 MET A CA 1
ATOM 5632 C C . MET A 1 724 ? -6.000 -37.905 42.825 1.00 67.69 724 MET A C 1
ATOM 5633 O O . MET A 1 724 ? -7.038 -38.527 43.083 1.00 75.66 724 MET A O 1
ATOM 5638 N N . LEU A 1 725 ? -4.789 -38.437 42.996 1.00 66.74 725 LEU A N 1
ATOM 5639 C CA . LEU A 1 725 ? -4.638 -39.782 43.540 1.00 69.56 725 LEU A CA 1
ATOM 5640 C C . LEU A 1 725 ? -5.176 -39.861 44.963 1.00 72.69 725 LEU A C 1
ATOM 5641 O O . LEU A 1 725 ? -5.951 -40.765 45.297 1.00 71.26 725 LEU A O 1
ATOM 5646 N N . GLN A 1 726 ? -4.777 -38.914 45.818 1.00 72.83 726 GLN A N 1
ATOM 5647 C CA . GLN A 1 726 ? -5.276 -38.897 47.189 1.00 80.05 726 GLN A CA 1
ATOM 5648 C C . GLN A 1 726 ? -6.784 -38.698 47.235 1.00 75.32 726 GLN A C 1
ATOM 5649 O O . GLN A 1 726 ? -7.450 -39.203 48.147 1.00 72.74 726 GLN A O 1
ATOM 5655 N N . ALA A 1 727 ? -7.343 -37.982 46.258 1.00 64.74 727 ALA A N 1
ATOM 5656 C CA . ALA A 1 727 ? -8.786 -37.776 46.228 1.00 73.26 727 ALA A CA 1
ATOM 5657 C C . ALA A 1 727 ? -9.513 -39.045 45.800 1.00 78.45 727 ALA A C 1
ATOM 5658 O O . ALA A 1 727 ? -10.501 -39.447 46.425 1.00 70.95 727 ALA A O 1
ATOM 5660 N N . LEU A 1 728 ? -9.033 -39.695 44.736 1.00 78.00 728 LEU A N 1
ATOM 5661 C CA . LEU A 1 728 ? -9.695 -40.890 44.225 1.00 70.83 728 LEU A CA 1
ATOM 5662 C C . LEU A 1 728 ? -9.537 -42.090 45.150 1.00 71.17 728 LEU A C 1
ATOM 5663 O O . LEU A 1 728 ? -10.348 -43.019 45.077 1.00 74.37 728 LEU A O 1
ATOM 5668 N N . CYS A 1 729 ? -8.520 -42.095 46.012 1.00 67.52 729 CYS A N 1
ATOM 5669 C CA . CYS A 1 729 ? -8.297 -43.234 46.893 1.00 67.22 729 CYS A CA 1
ATOM 5670 C C . CYS A 1 729 ? -9.247 -43.264 48.083 1.00 72.16 729 CYS A C 1
ATOM 5671 O O . CYS A 1 729 ? -9.442 -44.334 48.669 1.00 74.72 729 CYS A O 1
ATOM 5674 N N . ILE A 1 730 ? -9.841 -42.133 48.451 1.00 79.14 730 ILE A N 1
ATOM 5675 C CA . ILE A 1 730 ? -10.731 -42.076 49.610 1.00 73.64 730 ILE A CA 1
ATOM 5676 C C . ILE A 1 730 ? -11.997 -42.890 49.347 1.00 73.32 730 ILE A C 1
ATOM 5677 O O . ILE A 1 730 ? -12.342 -43.748 50.173 1.00 71.39 730 ILE A O 1
ATOM 5682 N N . PRO A 1 731 ? -12.725 -42.683 48.238 1.00 74.66 731 PRO A N 1
ATOM 5683 C CA . PRO A 1 731 ? -13.881 -43.557 47.984 1.00 77.53 731 PRO A CA 1
ATOM 5684 C C . PRO A 1 731 ? -13.478 -44.963 47.583 1.00 84.17 731 PRO A C 1
ATOM 5685 O O . PRO A 1 731 ? -14.260 -45.902 47.785 1.00 81.24 731 PRO A O 1
ATOM 5689 N N . THR A 1 732 ? -12.280 -45.135 47.020 1.00 77.93 732 THR A N 1
ATOM 5690 C CA . THR A 1 732 ? -11.837 -46.460 46.600 1.00 74.93 732 THR A CA 1
ATOM 5691 C C . THR A 1 732 ? -11.595 -47.366 47.801 1.00 79.25 732 THR A C 1
ATOM 5692 O O . THR A 1 732 ? -12.023 -48.526 47.804 1.00 73.41 732 THR A O 1
ATOM 5696 N N . PHE A 1 733 ? -10.922 -46.852 48.834 1.00 79.61 733 PHE A N 1
ATOM 5697 C CA . PHE A 1 733 ? -10.642 -47.671 50.009 1.00 78.13 733 PHE A CA 1
ATOM 5698 C C . PHE A 1 733 ? -11.926 -48.048 50.739 1.00 83.75 733 PHE A C 1
ATOM 5699 O O . PHE A 1 733 ? -12.067 -49.184 51.206 1.00 85.49 733 PHE A O 1
ATOM 5707 N N . GLN A 1 734 ? -12.876 -47.113 50.841 1.00 76.84 734 GLN A N 1
ATOM 5708 C CA . GLN A 1 734 ? -14.161 -47.432 51.456 1.00 86.88 734 GLN A CA 1
ATOM 5709 C C . GLN A 1 734 ? -14.897 -48.514 50.678 1.00 84.55 734 GLN A C 1
ATOM 5710 O O . GLN A 1 734 ? -15.633 -49.314 51.267 1.00 83.81 734 GLN A O 1
ATOM 5716 N N . LEU A 1 735 ? -14.710 -48.555 49.357 1.00 88.32 735 LEU A N 1
ATOM 5717 C CA . LEU A 1 735 ? -15.300 -49.624 48.561 1.00 80.37 735 LEU A CA 1
ATOM 5718 C C . LEU A 1 735 ? -14.617 -50.959 48.832 1.00 81.97 735 LEU A C 1
ATOM 5719 O O . LEU A 1 735 ? -15.269 -52.007 48.792 1.00 91.60 735 LEU A O 1
ATOM 5724 N N . LEU A 1 736 ? -13.314 -50.940 49.118 1.00 77.05 736 LEU A N 1
ATOM 5725 C CA . LEU A 1 736 ? -12.560 -52.161 49.371 1.00 86.22 736 LEU A CA 1
ATOM 5726 C C . LEU A 1 736 ? -12.628 -52.618 50.822 1.00 84.05 736 LEU A C 1
ATOM 5727 O O . LEU A 1 736 ? -12.440 -53.811 51.089 1.00 80.42 736 LEU A O 1
ATOM 5732 N N . GLU A 1 737 ? -12.878 -51.705 51.763 1.00 91.18 737 GLU A N 1
ATOM 5733 C CA . GLU A 1 737 ? -12.997 -52.083 53.167 1.00 85.89 737 GLU A CA 1
ATOM 5734 C C . GLU A 1 737 ? -14.273 -52.858 53.460 1.00 82.18 737 GLU A C 1
ATOM 5735 O O . GLU A 1 737 ? -14.368 -53.475 54.527 1.00 71.96 737 GLU A O 1
ATOM 5741 N N . GLN A 1 738 ? -15.243 -52.846 52.547 1.00 87.16 738 GLN A N 1
ATOM 5742 C CA . GLN A 1 738 ? -16.457 -53.627 52.723 1.00 90.90 738 GLN A CA 1
ATOM 5743 C C . GLN A 1 738 ? -16.124 -55.113 52.826 1.00 88.52 738 GLN A C 1
ATOM 5744 O O . GLN A 1 738 ? -15.061 -55.572 52.400 1.00 83.65 738 GLN A O 1
ATOM 5750 N N . GLN A 1 739 ? -17.050 -55.866 53.415 1.00 93.21 739 GLN A N 1
ATOM 5751 C CA . GLN A 1 739 ? -16.866 -57.305 53.534 1.00 90.11 739 GLN A CA 1
ATOM 5752 C C . GLN A 1 739 ? -16.809 -57.933 52.149 1.00 88.16 739 GLN A C 1
ATOM 5753 O O . GLN A 1 739 ? -17.689 -57.704 51.315 1.00 92.08 739 GLN A O 1
ATOM 5759 N N . ASN A 1 740 ? -15.755 -58.717 51.907 1.00 91.62 740 ASN A N 1
ATOM 5760 C CA . ASN A 1 740 ? -15.466 -59.266 50.581 1.00 93.89 740 ASN A CA 1
ATOM 5761 C C . ASN A 1 740 ? -15.347 -58.152 49.545 1.00 84.15 740 ASN A C 1
ATOM 5762 O O . ASN A 1 740 ? -15.786 -58.290 48.401 1.00 82.33 740 ASN A O 1
ATOM 5767 N N . GLY A 1 741 ? -14.743 -57.033 49.952 1.00 82.39 741 GLY A N 1
ATOM 5768 C CA . GLY A 1 741 ? -14.635 -55.894 49.056 1.00 80.54 741 GLY A CA 1
ATOM 5769 C C . GLY A 1 741 ? -13.739 -56.167 47.865 1.00 80.94 741 GLY A C 1
ATOM 5770 O O . GLY A 1 741 ? -14.009 -55.702 46.754 1.00 84.03 741 GLY A O 1
ATOM 5771 N N . LEU A 1 742 ? -12.659 -56.923 48.077 1.00 83.11 742 LEU A N 1
ATOM 5772 C CA . LEU A 1 742 ? -11.762 -57.257 46.976 1.00 74.98 742 LEU A CA 1
ATOM 5773 C C . LEU A 1 742 ? -12.463 -58.139 45.949 1.00 80.35 742 LEU A C 1
ATOM 5774 O O . LEU A 1 742 ? -12.377 -57.890 44.741 1.00 67.61 742 LEU A O 1
ATOM 5779 N N . GLN A 1 743 ? -13.176 -59.170 46.414 1.00 90.58 743 GLN A N 1
ATOM 5780 C CA . GLN A 1 743 ? -13.842 -60.087 45.494 1.00 80.16 743 GLN A CA 1
ATOM 5781 C C . GLN A 1 743 ? -15.025 -59.431 44.795 1.00 76.26 743 GLN A C 1
ATOM 5782 O O . GLN A 1 743 ? -15.361 -59.808 43.667 1.00 71.06 743 GLN A O 1
ATOM 5788 N N . ASN A 1 744 ? -15.663 -58.452 45.438 1.00 83.37 744 ASN A N 1
ATOM 5789 C CA . ASN A 1 744 ? -16.840 -57.806 44.872 1.00 83.23 744 ASN A CA 1
ATOM 5790 C C . ASN A 1 744 ? -16.510 -56.656 43.930 1.00 80.44 744 ASN A C 1
ATOM 5791 O O . ASN A 1 744 ? -17.363 -56.278 43.119 1.00 81.62 744 ASN A O 1
ATOM 5796 N N . HIS A 1 745 ? -15.309 -56.088 44.012 1.00 74.40 745 HIS A N 1
ATOM 5797 C CA . HIS A 1 745 ? -14.903 -54.972 43.158 1.00 75.06 745 HIS A CA 1
ATOM 5798 C C . HIS A 1 745 ? -13.534 -55.256 42.550 1.00 74.03 745 HIS A C 1
ATOM 5799 O O . HIS A 1 745 ? -12.557 -54.553 42.835 1.00 73.91 745 HIS A O 1
ATOM 5806 N N . PRO A 1 746 ? -13.431 -56.272 41.686 1.00 66.63 746 PRO A N 1
ATOM 5807 C CA . PRO A 1 746 ? -12.123 -56.566 41.081 1.00 63.21 746 PRO A CA 1
ATOM 5808 C C . PRO A 1 746 ? -11.701 -55.553 40.032 1.00 67.86 746 PRO A C 1
ATOM 5809 O O . PRO A 1 746 ? -10.496 -55.329 39.861 1.00 59.44 746 PRO A O 1
ATOM 5813 N N . ASP A 1 747 ? -12.650 -54.937 39.319 1.00 65.24 747 ASP A N 1
ATOM 5814 C CA . ASP A 1 747 ? -12.287 -53.908 38.351 1.00 66.19 747 ASP A CA 1
ATOM 5815 C C . ASP A 1 747 ? -11.728 -52.672 39.039 1.00 60.89 747 ASP A C 1
ATOM 5816 O O . ASP A 1 747 ? -10.847 -52.002 38.488 1.00 60.35 747 ASP A O 1
ATOM 5821 N N . THR A 1 748 ? -12.219 -52.360 40.241 1.00 63.12 748 THR A N 1
ATOM 5822 C CA . THR A 1 748 ? -11.644 -51.264 41.012 1.00 63.95 748 THR A CA 1
ATOM 5823 C C . THR A 1 748 ? -10.210 -51.579 41.421 1.00 62.47 748 THR A C 1
ATOM 5824 O O . THR A 1 748 ? -9.330 -50.715 41.334 1.00 58.99 748 THR A O 1
ATOM 5828 N N . VAL A 1 749 ? -9.955 -52.817 41.853 1.00 56.35 749 VAL A N 1
ATOM 5829 C CA . VAL A 1 749 ? -8.595 -53.229 42.189 1.00 54.94 749 VAL A CA 1
ATOM 5830 C C . VAL A 1 749 ? -7.699 -53.160 40.959 1.00 55.45 749 VAL A C 1
ATOM 5831 O O . VAL A 1 749 ? -6.540 -52.734 41.038 1.00 50.89 749 VAL A O 1
ATOM 5835 N N . ASP A 1 750 ? -8.223 -53.575 39.803 1.00 61.50 750 ASP A N 1
ATOM 5836 C CA . ASP A 1 750 ? -7.458 -53.537 38.560 1.00 52.22 750 ASP A CA 1
ATOM 5837 C C . ASP A 1 750 ? -7.046 -52.111 38.211 1.00 51.15 750 ASP A C 1
ATOM 5838 O O . ASP A 1 750 ? -5.858 -51.815 38.039 1.00 54.54 750 ASP A O 1
ATOM 5843 N N . ASP A 1 751 ? -8.023 -51.211 38.088 1.00 61.53 751 ASP A N 1
ATOM 5844 C CA . ASP A 1 751 ? -7.734 -49.849 37.657 1.00 57.29 751 ASP A CA 1
ATOM 5845 C C . ASP A 1 751 ? -6.992 -49.040 38.716 1.00 56.83 751 ASP A C 1
ATOM 5846 O O . ASP A 1 751 ? -6.291 -48.085 38.364 1.00 61.66 751 ASP A O 1
ATOM 5851 N N . LEU A 1 752 ? -7.120 -49.400 39.995 1.00 56.65 752 LEU A N 1
ATOM 5852 C CA . LEU A 1 752 ? -6.385 -48.690 41.038 1.00 53.95 752 LEU A CA 1
ATOM 5853 C C . LEU A 1 752 ? -4.882 -48.882 40.878 1.00 56.23 752 LEU A C 1
ATOM 5854 O O . LEU A 1 752 ? -4.112 -47.915 40.914 1.00 60.47 752 LEU A O 1
ATOM 5859 N N . PHE A 1 753 ? -4.442 -50.126 40.704 1.00 55.96 753 PHE A N 1
ATOM 5860 C CA . PHE A 1 753 ? -3.016 -50.385 40.571 1.00 61.40 753 PHE A CA 1
ATOM 5861 C C . PHE A 1 753 ? -2.510 -50.166 39.153 1.00 63.28 753 PHE A C 1
ATOM 5862 O O . PHE A 1 753 ? -1.293 -50.143 38.943 1.00 54.64 753 PHE A O 1
ATOM 5870 N N . ARG A 1 754 ? -3.408 -49.991 38.184 1.00 56.48 754 ARG A N 1
ATOM 5871 C CA . ARG A 1 754 ? -3.004 -49.376 36.927 1.00 54.52 754 ARG A CA 1
ATOM 5872 C C . ARG A 1 754 ? -2.591 -47.929 37.159 1.00 55.72 754 ARG A C 1
ATOM 5873 O O . ARG A 1 754 ? -1.569 -47.473 36.634 1.00 51.15 754 ARG A O 1
ATOM 5881 N N . LEU A 1 755 ? -3.379 -47.200 37.955 1.00 57.72 755 LEU A N 1
ATOM 5882 C CA . LEU A 1 755 ? -3.043 -45.825 38.308 1.00 61.29 755 LEU A CA 1
ATOM 5883 C C . LEU A 1 755 ? -1.781 -45.764 39.157 1.00 59.04 755 LEU A C 1
ATOM 5884 O O . LEU A 1 755 ? -0.937 -44.881 38.962 1.00 61.74 755 LEU A O 1
ATOM 5889 N N . ALA A 1 756 ? -1.634 -46.691 40.106 1.00 57.68 756 ALA A N 1
ATOM 5890 C CA . ALA A 1 756 ? -0.440 -46.702 40.943 1.00 51.79 756 ALA A CA 1
ATOM 5891 C C . ALA A 1 756 ? 0.800 -47.102 40.152 1.00 58.20 756 ALA A C 1
ATOM 5892 O O . ALA A 1 756 ? 1.896 -46.603 40.429 1.00 58.52 756 ALA A O 1
ATOM 5894 N N . THR A 1 757 ? 0.651 -47.994 39.168 1.00 54.24 757 THR A N 1
ATOM 5895 C CA . THR A 1 757 ? 1.793 -48.383 38.345 1.00 57.43 757 THR A CA 1
ATOM 5896 C C . THR A 1 757 ? 2.278 -47.213 37.498 1.00 61.02 757 THR A C 1
ATOM 5897 O O . THR A 1 757 ? 3.481 -46.934 37.438 1.00 57.36 757 THR A O 1
ATOM 5901 N N . ARG A 1 758 ? 1.352 -46.521 36.827 1.00 50.14 758 ARG A N 1
ATOM 5902 C CA . ARG A 1 758 ? 1.733 -45.351 36.045 1.00 59.61 758 ARG A CA 1
ATOM 5903 C C . ARG A 1 758 ? 2.349 -44.274 36.924 1.00 61.83 758 ARG A C 1
ATOM 5904 O O . ARG A 1 758 ? 3.217 -43.521 36.469 1.00 59.33 758 ARG A O 1
ATOM 5912 N N . PHE A 1 759 ? 1.928 -44.195 38.188 1.00 52.89 759 PHE A N 1
ATOM 5913 C CA . PHE A 1 759 ? 2.506 -43.208 39.091 1.00 55.72 759 PHE A CA 1
ATOM 5914 C C . PHE A 1 759 ? 3.927 -43.589 39.483 1.00 60.88 759 PHE A C 1
ATOM 5915 O O . PHE A 1 759 ? 4.822 -42.737 39.502 1.00 60.61 759 PHE A O 1
ATOM 5923 N N . ILE A 1 760 ? 4.159 -44.871 39.776 1.00 58.08 760 ILE A N 1
ATOM 5924 C CA . ILE A 1 760 ? 5.463 -45.293 40.266 1.00 53.45 760 ILE A CA 1
ATOM 5925 C C . ILE A 1 760 ? 6.517 -45.275 39.168 1.00 51.14 760 ILE A C 1
ATOM 5926 O O . ILE A 1 760 ? 7.717 -45.306 39.467 1.00 63.38 760 ILE A O 1
ATOM 5931 N N . GLN A 1 761 ? 6.111 -45.213 37.900 1.00 57.76 761 GLN A N 1
ATOM 5932 C CA . GLN A 1 761 ? 7.064 -45.201 36.800 1.00 64.66 761 GLN A CA 1
ATOM 5933 C C . GLN A 1 761 ? 7.231 -43.833 36.155 1.00 57.64 761 GLN A C 1
ATOM 5934 O O . GLN A 1 761 ? 8.199 -43.634 35.413 1.00 70.05 761 GLN A O 1
ATOM 5940 N N . ARG A 1 762 ? 6.330 -42.888 36.417 1.00 57.73 762 ARG A N 1
ATOM 5941 C CA . ARG A 1 762 ? 6.454 -41.528 35.904 1.00 58.36 762 ARG A CA 1
ATOM 5942 C C . ARG A 1 762 ? 6.993 -40.548 36.937 1.00 62.63 762 ARG A C 1
ATOM 5943 O O . ARG A 1 762 ? 7.761 -39.647 36.585 1.00 69.77 762 ARG A O 1
ATOM 5951 N N . SER A 1 763 ? 6.613 -40.702 38.202 1.00 54.78 763 SER A N 1
ATOM 5952 C CA . SER A 1 763 ? 7.113 -39.845 39.279 1.00 64.73 763 SER A CA 1
ATOM 5953 C C . SER A 1 763 ? 7.125 -40.645 40.570 1.00 63.59 763 SER A C 1
ATOM 5954 O O . SER A 1 763 ? 6.248 -40.492 41.430 1.00 56.87 763 SER A O 1
ATOM 5957 N N . PRO A 1 764 ? 8.117 -41.523 40.743 1.00 61.21 764 PRO A N 1
ATOM 5958 C CA . PRO A 1 764 ? 8.131 -42.363 41.952 1.00 54.80 764 PRO A CA 1
ATOM 5959 C C . PRO A 1 764 ? 8.418 -41.586 43.224 1.00 63.59 764 PRO A C 1
ATOM 5960 O O . PRO A 1 764 ? 7.810 -41.873 44.263 1.00 70.87 764 PRO A O 1
ATOM 5964 N N . VAL A 1 765 ? 9.323 -40.605 43.175 1.00 63.94 765 VAL A N 1
ATOM 5965 C CA . VAL A 1 765 ? 9.665 -39.850 44.378 1.00 57.48 765 VAL A CA 1
ATOM 5966 C C . VAL A 1 765 ? 8.448 -39.099 44.905 1.00 62.65 765 VAL A C 1
ATOM 5967 O O . VAL A 1 765 ? 8.267 -38.958 46.121 1.00 68.13 765 VAL A O 1
ATOM 5971 N N . THR A 1 766 ? 7.591 -38.615 44.002 1.00 65.43 766 THR A N 1
ATOM 5972 C CA . THR A 1 766 ? 6.375 -37.927 44.426 1.00 62.04 766 THR A CA 1
ATOM 5973 C C . THR A 1 766 ? 5.445 -38.870 45.180 1.00 67.92 766 THR A C 1
ATOM 5974 O O . THR A 1 766 ? 4.809 -38.474 46.164 1.00 70.00 766 THR A O 1
ATOM 5978 N N . LEU A 1 767 ? 5.361 -40.125 44.738 1.00 64.97 767 LEU A N 1
ATOM 5979 C CA . LEU A 1 767 ? 4.467 -41.085 45.375 1.00 61.90 767 LEU A CA 1
ATOM 5980 C C . LEU A 1 767 ? 5.074 -41.665 46.648 1.00 70.47 767 LEU A C 1
ATOM 5981 O O . LEU A 1 767 ? 4.389 -41.767 47.672 1.00 57.49 767 LEU A O 1
ATOM 5986 N N . LEU A 1 768 ? 6.354 -42.050 46.601 1.00 61.72 768 LEU A N 1
ATOM 5987 C CA . LEU A 1 768 ? 6.977 -42.707 47.746 1.00 56.77 768 LEU A CA 1
ATOM 5988 C C . LEU A 1 768 ? 7.074 -41.783 48.955 1.00 67.41 768 LEU A C 1
ATOM 5989 O O . LEU A 1 768 ? 7.079 -42.259 50.095 1.00 78.58 768 LEU A O 1
ATOM 5994 N N . ARG A 1 769 ? 7.147 -40.472 48.734 1.00 68.46 769 ARG A N 1
ATOM 5995 C CA . ARG A 1 769 ? 7.243 -39.507 49.820 1.00 64.64 769 ARG A CA 1
ATOM 5996 C C . ARG A 1 769 ? 5.888 -38.945 50.231 1.00 61.10 769 ARG A C 1
ATOM 5997 O O . ARG A 1 769 ? 5.840 -37.972 50.990 1.00 82.66 769 ARG A O 1
ATOM 6005 N N . SER A 1 770 ? 4.795 -39.526 49.752 1.00 60.96 770 SER A N 1
ATOM 6006 C CA . SER A 1 770 ? 3.455 -39.092 50.115 1.00 65.66 770 SER A CA 1
ATOM 6007 C C . SER A 1 770 ? 2.900 -39.966 51.236 1.00 70.20 770 SER A C 1
ATOM 6008 O O . SER A 1 770 ? 3.499 -40.965 51.642 1.00 66.80 770 SER A O 1
ATOM 6011 N N . GLN A 1 771 ? 1.732 -39.569 51.739 1.00 70.11 771 GLN A N 1
ATOM 6012 C CA . GLN A 1 771 ? 1.072 -40.314 52.803 1.00 73.51 771 GLN A CA 1
ATOM 6013 C C . GLN A 1 771 ? 0.148 -41.399 52.272 1.00 80.39 771 GLN A C 1
ATOM 6014 O O . GLN A 1 771 ? -0.081 -42.399 52.963 1.00 73.73 771 GLN A O 1
ATOM 6020 N N . VAL A 1 772 ? -0.381 -41.230 51.056 1.00 79.81 772 VAL A N 1
ATOM 6021 C CA . VAL A 1 772 ? -1.298 -42.214 50.486 1.00 64.93 772 VAL A CA 1
ATOM 6022 C C . VAL A 1 772 ? -0.582 -43.450 49.966 1.00 68.13 772 VAL A C 1
ATOM 6023 O O . VAL A 1 772 ? -1.241 -44.444 49.637 1.00 73.42 772 VAL A O 1
ATOM 6027 N N . VAL A 1 773 ? 0.751 -43.429 49.893 1.00 66.51 773 VAL A N 1
ATOM 6028 C CA . VAL A 1 773 ? 1.475 -44.607 49.434 1.00 66.09 773 VAL A CA 1
ATOM 6029 C C . VAL A 1 773 ? 1.431 -45.727 50.464 1.00 70.00 773 VAL A C 1
ATOM 6030 O O . VAL A 1 773 ? 1.604 -46.898 50.106 1.00 75.18 773 VAL A O 1
ATOM 6034 N N . ILE A 1 774 ? 1.197 -45.406 51.733 1.00 70.60 774 ILE A N 1
ATOM 6035 C CA . ILE A 1 774 ? 1.149 -46.416 52.789 1.00 72.57 774 ILE A CA 1
ATOM 6036 C C . ILE A 1 774 ? -0.107 -47.272 52.635 1.00 62.99 774 ILE A C 1
ATOM 6037 O O . ILE A 1 774 ? 0.003 -48.507 52.637 1.00 58.47 774 ILE A O 1
ATOM 6042 N N . PRO A 1 775 ? -1.310 -46.696 52.491 1.00 63.33 775 PRO A N 1
ATOM 6043 C CA . PRO A 1 775 ? -2.481 -47.556 52.253 1.00 64.86 775 PRO A CA 1
ATOM 6044 C C . PRO A 1 775 ? -2.426 -48.299 50.930 1.00 66.43 775 PRO A C 1
ATOM 6045 O O . PRO A 1 775 ? -2.909 -49.436 50.856 1.00 65.88 775 PRO A O 1
ATOM 6049 N N . ILE A 1 776 ? -1.860 -47.693 49.883 1.00 57.81 776 ILE A N 1
ATOM 6050 C CA . ILE A 1 776 ? -1.738 -48.388 48.604 1.00 57.68 776 ILE A CA 1
ATOM 6051 C C . ILE A 1 776 ? -0.862 -49.624 48.760 1.00 61.17 776 ILE A C 1
ATOM 6052 O O . ILE A 1 776 ? -1.175 -50.697 48.230 1.00 62.90 776 ILE A O 1
ATOM 6057 N N . LEU A 1 777 ? 0.242 -49.496 49.498 1.00 63.31 777 LEU A N 1
ATOM 6058 C CA . LEU A 1 777 ? 1.119 -50.640 49.718 1.00 61.68 777 LEU A CA 1
ATOM 6059 C C . LEU A 1 777 ? 0.411 -51.739 50.499 1.00 63.33 777 LEU A C 1
ATOM 6060 O O . LEU A 1 777 ? 0.584 -52.928 50.204 1.00 56.69 777 LEU A O 1
ATOM 6065 N N . GLN A 1 778 ? -0.392 -51.364 51.498 1.00 64.18 778 GLN A N 1
ATOM 6066 C CA . GLN A 1 778 ? -1.102 -52.367 52.286 1.00 63.47 778 GLN A CA 1
ATOM 6067 C C . GLN A 1 778 ? -2.171 -53.066 51.455 1.00 58.01 778 GLN A C 1
ATOM 6068 O O . GLN A 1 778 ? -2.376 -54.278 51.590 1.00 64.66 778 GLN A O 1
ATOM 6074 N N . TRP A 1 779 ? -2.857 -52.324 50.586 1.00 58.67 779 TRP A N 1
ATOM 6075 C CA . TRP A 1 779 ? -3.851 -52.948 49.721 1.00 64.36 779 TRP A CA 1
ATOM 6076 C C . TRP A 1 779 ? -3.200 -53.789 48.631 1.00 64.85 779 TRP A C 1
ATOM 6077 O O . TRP A 1 779 ? -3.796 -54.770 48.170 1.00 62.37 779 TRP A O 1
ATOM 6088 N N . ALA A 1 780 ? -1.988 -53.426 48.206 1.00 54.86 780 ALA A N 1
ATOM 6089 C CA . ALA A 1 780 ? -1.280 -54.233 47.219 1.00 56.61 780 ALA A CA 1
ATOM 6090 C C . ALA A 1 780 ? -0.973 -55.622 47.765 1.00 57.95 780 ALA A C 1
ATOM 6091 O O . ALA A 1 780 ? -1.164 -56.627 47.072 1.00 64.77 780 ALA A O 1
ATOM 6093 N N . ILE A 1 781 ? -0.508 -55.697 49.012 1.00 50.01 781 ILE A N 1
ATOM 6094 C CA . ILE A 1 781 ? -0.215 -56.990 49.619 1.00 65.73 781 ILE A CA 1
ATOM 6095 C C . ILE A 1 781 ? -1.500 -57.782 49.837 1.00 65.67 781 ILE A C 1
ATOM 6096 O O . ILE A 1 781 ? -1.525 -59.009 49.678 1.00 68.58 781 ILE A O 1
ATOM 6101 N N . ALA A 1 782 ? -2.589 -57.095 50.186 1.00 56.01 782 ALA A N 1
ATOM 6102 C CA . ALA A 1 782 ? -3.853 -57.785 50.421 1.00 56.24 782 ALA A CA 1
ATOM 6103 C C . ALA A 1 782 ? -4.505 -58.240 49.121 1.00 66.93 782 ALA A C 1
ATOM 6104 O O . ALA A 1 782 ? -5.245 -59.230 49.117 1.00 67.10 782 ALA A O 1
ATOM 6106 N N . SER A 1 783 ? -4.239 -57.545 48.014 1.00 64.09 783 SER A N 1
ATOM 6107 C CA . SER A 1 783 ? -4.890 -57.858 46.748 1.00 55.87 783 SER A CA 1
ATOM 6108 C C . SER A 1 783 ? -4.304 -59.078 46.051 1.00 56.90 783 SER A C 1
ATOM 6109 O O . SER A 1 783 ? -4.890 -59.542 45.066 1.00 57.66 783 SER A O 1
ATOM 6112 N N . THR A 1 784 ? -3.175 -59.608 46.524 1.00 56.07 784 THR A N 1
ATOM 6113 C CA . THR A 1 784 ? -2.586 -60.780 45.886 1.00 55.45 784 THR A CA 1
ATOM 6114 C C . THR A 1 784 ? -3.419 -62.038 46.097 1.00 66.06 784 THR A C 1
ATOM 6115 O O . THR A 1 784 ? -3.216 -63.025 45.383 1.00 66.96 784 THR A O 1
ATOM 6119 N N . THR A 1 785 ? -4.342 -62.031 47.060 1.00 60.55 785 THR A N 1
ATOM 6120 C CA . THR A 1 785 ? -5.200 -63.184 47.302 1.00 69.24 785 THR A CA 1
ATOM 6121 C C . THR A 1 785 ? -6.392 -63.247 46.355 1.00 64.77 785 THR A C 1
ATOM 6122 O O . THR A 1 785 ? -7.101 -64.260 46.346 1.00 62.64 785 THR A O 1
ATOM 6126 N N . LEU A 1 786 ? -6.621 -62.206 45.559 1.00 58.66 786 LEU A N 1
ATOM 6127 C CA . LEU A 1 786 ? -7.801 -62.128 44.709 1.00 46.72 786 LEU A CA 1
ATOM 6128 C C . LEU A 1 786 ? -7.605 -62.985 43.464 1.00 56.84 786 LEU A C 1
ATOM 6129 O O . LEU A 1 786 ? -6.652 -62.779 42.704 1.00 54.18 786 LEU A O 1
ATOM 6134 N N . ASP A 1 787 ? -8.509 -63.943 43.254 1.00 57.35 787 ASP A N 1
ATOM 6135 C CA . ASP A 1 787 ? -8.470 -64.814 42.079 1.00 56.86 787 ASP A CA 1
ATOM 6136 C C . ASP A 1 787 ? -9.188 -64.097 40.943 1.00 56.38 787 ASP A C 1
ATOM 6137 O O . ASP A 1 787 ? -10.390 -64.263 40.732 1.00 55.79 787 ASP A O 1
ATOM 6142 N N . HIS A 1 788 ? -8.433 -63.297 40.194 1.00 62.30 788 HIS A N 1
ATOM 6143 C CA . HIS A 1 788 ? -8.982 -62.522 39.088 1.00 51.05 788 HIS A CA 1
ATOM 6144 C C . HIS A 1 788 ? -7.845 -62.210 38.129 1.00 58.85 788 HIS A C 1
ATOM 6145 O O . HIS A 1 788 ? -6.825 -61.652 38.542 1.00 59.83 788 HIS A O 1
ATOM 6152 N N . ARG A 1 789 ? -8.030 -62.558 36.854 1.00 65.88 789 ARG A N 1
ATOM 6153 C CA . ARG A 1 789 ? -6.932 -62.493 35.891 1.00 69.00 789 ARG A CA 1
ATOM 6154 C C . ARG A 1 789 ? -6.412 -61.067 35.729 1.00 72.31 789 ARG A C 1
ATOM 6155 O O . ARG A 1 789 ? -5.211 -60.809 35.882 1.00 53.33 789 ARG A O 1
ATOM 6163 N N . ASP A 1 790 ? -7.305 -60.122 35.421 1.00 73.69 790 ASP A N 1
ATOM 6164 C CA . ASP A 1 790 ? -6.869 -58.754 35.159 1.00 66.87 790 ASP A CA 1
ATOM 6165 C C . ASP A 1 790 ? -6.469 -58.038 36.443 1.00 61.57 790 ASP A C 1
ATOM 6166 O O . ASP A 1 790 ? -5.527 -57.236 36.446 1.00 61.45 790 ASP A O 1
ATOM 6171 N N . ALA A 1 791 ? -7.175 -58.307 37.542 1.00 54.39 791 ALA A N 1
ATOM 6172 C CA . ALA A 1 791 ? -6.850 -57.652 38.804 1.00 50.05 791 ALA A CA 1
ATOM 6173 C C . ALA A 1 791 ? -5.494 -58.108 39.327 1.00 55.41 791 ALA A C 1
ATOM 6174 O O . ALA A 1 791 ? -4.671 -57.287 39.746 1.00 53.84 791 ALA A O 1
ATOM 6176 N N . ASN A 1 792 ? -5.241 -59.418 39.305 1.00 61.58 792 ASN A N 1
ATOM 6177 C CA . ASN A 1 792 ? -3.973 -59.931 39.814 1.00 62.23 792 ASN A CA 1
ATOM 6178 C C . ASN A 1 792 ? -2.803 -59.475 38.953 1.00 52.62 792 ASN A C 1
ATOM 6179 O O . ASN A 1 792 ? -1.728 -59.160 39.477 1.00 61.89 792 ASN A O 1
ATOM 6184 N N . CYS A 1 793 ? -2.989 -59.431 37.631 1.00 55.82 793 CYS A N 1
ATOM 6185 C CA . CYS A 1 793 ? -1.918 -58.974 36.750 1.00 51.32 793 CYS A CA 1
ATOM 6186 C C . CYS A 1 793 ? -1.542 -57.528 37.045 1.00 57.42 793 CYS A C 1
ATOM 6187 O O . CYS A 1 793 ? -0.362 -57.160 36.994 1.00 54.75 793 CYS A O 1
ATOM 6190 N N . SER A 1 794 ? -2.532 -56.699 37.381 1.00 52.55 794 SER A N 1
ATOM 6191 C CA . SER A 1 794 ? -2.259 -55.293 37.653 1.00 56.56 794 SER A CA 1
ATOM 6192 C C . SER A 1 794 ? -1.536 -55.116 38.983 1.00 59.84 794 SER A C 1
ATOM 6193 O O . SER A 1 794 ? -0.634 -54.278 39.099 1.00 50.52 794 SER A O 1
ATOM 6196 N N . VAL A 1 795 ? -1.919 -55.897 39.996 1.00 55.79 795 VAL A N 1
ATOM 6197 C CA . VAL A 1 795 ? -1.284 -55.791 41.308 1.00 50.77 795 VAL A CA 1
ATOM 6198 C C . VAL A 1 795 ? 0.165 -56.257 41.239 1.00 54.01 795 VAL A C 1
ATOM 6199 O O . VAL A 1 795 ? 1.070 -55.603 41.771 1.00 50.24 795 VAL A O 1
ATOM 6203 N N . MET A 1 796 ? 0.406 -57.398 40.587 1.00 46.82 796 MET A N 1
ATOM 6204 C CA . MET A 1 796 ? 1.769 -57.909 40.483 1.00 50.64 796 MET A CA 1
ATOM 6205 C C . MET A 1 796 ? 2.649 -56.974 39.666 1.00 50.98 796 MET A C 1
ATOM 6206 O O . MET A 1 796 ? 3.837 -56.810 39.967 1.00 50.47 796 MET A O 1
ATOM 6211 N N . ARG A 1 797 ? 2.080 -56.345 38.635 1.00 52.14 797 ARG A N 1
ATOM 6212 C CA . ARG A 1 797 ? 2.840 -55.392 37.834 1.00 45.75 797 ARG A CA 1
ATOM 6213 C C . ARG A 1 797 ? 3.235 -54.175 38.664 1.00 57.69 797 ARG A C 1
ATOM 6214 O O . ARG A 1 797 ? 4.332 -53.629 38.495 1.00 52.53 797 ARG A O 1
ATOM 6222 N N . PHE A 1 798 ? 2.358 -53.744 39.573 1.00 48.43 798 PHE A N 1
ATOM 6223 C CA . PHE A 1 798 ? 2.681 -52.618 40.442 1.00 50.28 798 PHE A CA 1
ATOM 6224 C C . PHE A 1 798 ? 3.803 -52.972 41.410 1.00 53.86 798 PHE A C 1
ATOM 6225 O O . PHE A 1 798 ? 4.776 -52.222 41.548 1.00 54.82 798 PHE A O 1
ATOM 6233 N N . LEU A 1 799 ? 3.686 -54.118 42.088 1.00 57.87 799 LEU A N 1
ATOM 6234 C CA . LEU A 1 799 ? 4.733 -54.541 43.014 1.00 51.87 799 LEU A CA 1
ATOM 6235 C C . LEU A 1 799 ? 6.066 -54.711 42.297 1.00 53.32 799 LEU A C 1
ATOM 6236 O O . LEU A 1 799 ? 7.122 -54.383 42.850 1.00 66.30 799 LEU A O 1
ATOM 6241 N N . ARG A 1 800 ? 6.035 -55.212 41.061 1.00 49.93 800 ARG A N 1
ATOM 6242 C CA . ARG A 1 800 ? 7.271 -55.413 40.311 1.00 55.72 800 ARG A CA 1
ATOM 6243 C C . ARG A 1 800 ? 7.958 -54.085 40.017 1.00 57.84 800 ARG A C 1
ATOM 6244 O O . ARG A 1 800 ? 9.167 -53.937 40.227 1.00 52.44 800 ARG A O 1
ATOM 6252 N N . ASP A 1 801 ? 7.199 -53.104 39.524 1.00 59.07 801 ASP A N 1
ATOM 6253 C CA . ASP A 1 801 ? 7.790 -51.822 39.165 1.00 51.07 801 ASP A CA 1
ATOM 6254 C C . ASP A 1 801 ? 8.117 -50.978 40.389 1.00 51.75 801 ASP A C 1
ATOM 6255 O O . ASP A 1 801 ? 9.047 -50.166 40.342 1.00 57.88 801 ASP A O 1
ATOM 6260 N N . LEU A 1 802 ? 7.376 -51.159 41.485 1.00 54.13 802 LEU A N 1
ATOM 6261 C CA . LEU A 1 802 ? 7.692 -50.449 42.720 1.00 53.41 802 LEU A CA 1
ATOM 6262 C C . LEU A 1 802 ? 9.057 -50.862 43.256 1.00 53.26 802 LEU A C 1
ATOM 6263 O O . LEU A 1 802 ? 9.878 -50.015 43.623 1.00 53.30 802 LEU A O 1
ATOM 6268 N N . ILE A 1 803 ? 9.313 -52.170 43.315 1.00 47.29 803 ILE A N 1
ATOM 6269 C CA . ILE A 1 803 ? 10.595 -52.649 43.817 1.00 51.05 803 ILE A CA 1
ATOM 6270 C C . ILE A 1 803 ? 11.702 -52.382 42.805 1.00 57.64 803 ILE A C 1
ATOM 6271 O O . ILE A 1 803 ? 12.848 -52.108 43.183 1.00 59.11 803 ILE A O 1
ATOM 6276 N N . HIS A 1 804 ? 11.382 -52.430 41.509 1.00 59.26 804 HIS A N 1
ATOM 6277 C CA . HIS A 1 804 ? 12.373 -52.120 40.485 1.00 57.20 804 HIS A CA 1
ATOM 6278 C C . HIS A 1 804 ? 12.841 -50.672 40.562 1.00 56.77 804 HIS A C 1
ATOM 6279 O O . HIS A 1 804 ? 13.894 -50.341 40.007 1.00 54.28 804 HIS A O 1
ATOM 6286 N N . THR A 1 805 ? 12.087 -49.806 41.248 1.00 58.58 805 THR A N 1
ATOM 6287 C CA . THR A 1 805 ? 12.463 -48.400 41.354 1.00 62.62 805 THR A CA 1
ATOM 6288 C C . THR A 1 805 ? 13.809 -48.223 42.047 1.00 69.65 805 THR A C 1
ATOM 6289 O O . THR A 1 805 ? 14.560 -47.299 41.717 1.00 70.87 805 THR A O 1
ATOM 6293 N N . GLY A 1 806 ? 14.142 -49.102 42.989 1.00 61.29 806 GLY A N 1
ATOM 6294 C CA . GLY A 1 806 ? 15.409 -48.994 43.671 1.00 60.02 806 GLY A CA 1
ATOM 6295 C C . GLY A 1 806 ? 16.593 -49.564 42.926 1.00 65.63 806 GLY A C 1
ATOM 6296 O O . GLY A 1 806 ? 17.653 -49.758 43.527 1.00 68.03 806 GLY A O 1
ATOM 6297 N N . VAL A 1 807 ? 16.448 -49.829 41.626 1.00 59.38 807 VAL A N 1
ATOM 6298 C CA . VAL A 1 807 ? 17.494 -50.437 40.810 1.00 68.23 807 VAL A CA 1
ATOM 6299 C C . VAL A 1 807 ? 17.541 -49.734 39.458 1.00 70.95 807 VAL A C 1
ATOM 6300 O O . VAL A 1 807 ? 18.616 -49.544 38.877 1.00 70.00 807 VAL A O 1
ATOM 6304 N N . ALA A 1 808 ? 16.375 -49.326 38.963 1.00 63.41 808 ALA A N 1
ATOM 6305 C CA . ALA A 1 808 ? 16.266 -48.784 37.616 1.00 62.84 808 ALA A CA 1
ATOM 6306 C C . ALA A 1 808 ? 16.949 -47.426 37.501 1.00 70.45 808 ALA A C 1
ATOM 6307 O O . ALA A 1 808 ? 16.874 -46.594 38.410 1.00 70.00 808 ALA A O 1
ATOM 6309 N N . ASN A 1 809 ? 17.610 -47.210 36.361 1.00 77.24 809 ASN A N 1
ATOM 6310 C CA . ASN A 1 809 ? 18.234 -45.935 36.008 1.00 67.43 809 ASN A CA 1
ATOM 6311 C C . ASN A 1 809 ? 19.224 -45.486 37.084 1.00 81.20 809 ASN A C 1
ATOM 6312 O O . ASN A 1 809 ? 19.069 -44.435 37.711 1.00 83.79 809 ASN A O 1
ATOM 6317 N N . ASP A 1 810 ? 20.262 -46.303 37.283 1.00 84.98 810 ASP A N 1
ATOM 6318 C CA . ASP A 1 810 ? 21.295 -45.962 38.255 1.00 84.25 810 ASP A CA 1
ATOM 6319 C C . ASP A 1 810 ? 22.110 -44.748 37.829 1.00 85.13 810 ASP A C 1
ATOM 6320 O O . ASP A 1 810 ? 22.801 -44.156 38.666 1.00 89.48 810 ASP A O 1
ATOM 6325 N N . HIS A 1 811 ? 22.039 -44.362 36.554 1.00 86.78 811 HIS A N 1
ATOM 6326 C CA . HIS A 1 811 ? 22.738 -43.178 36.071 1.00 80.16 811 HIS A CA 1
ATOM 6327 C C . HIS A 1 811 ? 22.034 -41.882 36.451 1.00 68.87 811 HIS A C 1
ATOM 6328 O O . HIS A 1 811 ? 22.668 -40.823 36.433 1.00 74.21 811 HIS A O 1
ATOM 6335 N N . GLU A 1 812 ? 20.748 -41.940 36.793 1.00 76.67 812 GLU A N 1
ATOM 6336 C CA . GLU A 1 812 ? 19.977 -40.737 37.069 1.00 80.31 812 GLU A CA 1
ATOM 6337 C C . GLU A 1 812 ? 20.463 -40.049 38.343 1.00 78.88 812 GLU A C 1
ATOM 6338 O O . GLU A 1 812 ? 21.124 -40.646 39.197 1.00 82.20 812 GLU A O 1
ATOM 6344 N N . GLU A 1 813 ? 20.115 -38.765 38.459 1.00 84.57 813 GLU A N 1
ATOM 6345 C CA . GLU A 1 813 ? 20.562 -37.969 39.596 1.00 75.99 813 GLU A CA 1
ATOM 6346 C C . GLU A 1 813 ? 19.889 -38.417 40.888 1.00 70.75 813 GLU A C 1
ATOM 6347 O O . GLU A 1 813 ? 20.530 -38.463 41.945 1.00 78.00 813 GLU A O 1
ATOM 6353 N N . ASP A 1 814 ? 18.596 -38.745 40.826 1.00 77.62 814 ASP A N 1
ATOM 6354 C CA . ASP A 1 814 ? 17.824 -39.131 42.002 1.00 80.31 814 ASP A CA 1
ATOM 6355 C C . ASP A 1 814 ? 17.899 -40.626 42.297 1.00 68.04 814 ASP A C 1
ATOM 6356 O O . ASP A 1 814 ? 16.980 -41.175 42.918 1.00 69.12 814 ASP A O 1
ATOM 6361 N N . PHE A 1 815 ? 18.971 -41.301 41.875 1.00 64.05 815 PHE A N 1
ATOM 6362 C CA . PHE A 1 815 ? 19.066 -42.739 42.108 1.00 68.86 815 PHE A CA 1
ATOM 6363 C C . PHE A 1 815 ? 19.250 -43.058 43.586 1.00 71.51 815 PHE A C 1
ATOM 6364 O O . PHE A 1 815 ? 18.632 -43.996 44.104 1.00 78.82 815 PHE A O 1
ATOM 6372 N N . GLU A 1 816 ? 20.093 -42.294 44.283 1.00 67.35 816 GLU A N 1
ATOM 6373 C CA . GLU A 1 816 ? 20.316 -42.558 45.701 1.00 72.75 816 GLU A CA 1
ATOM 6374 C C . GLU A 1 816 ? 19.060 -42.317 46.527 1.00 63.98 816 GLU A C 1
ATOM 6375 O O . GLU A 1 816 ? 18.834 -43.015 47.521 1.00 70.78 816 GLU A O 1
ATOM 6381 N N . LEU A 1 817 ? 18.232 -41.345 46.136 1.00 57.23 817 LEU A N 1
ATOM 6382 C CA . LEU A 1 817 ? 16.992 -41.103 46.866 1.00 66.22 817 LEU A CA 1
ATOM 6383 C C . LEU A 1 817 ? 15.999 -42.239 46.656 1.00 77.95 817 LEU A C 1
ATOM 6384 O O . LEU A 1 817 ? 15.331 -42.670 47.603 1.00 68.03 817 LEU A O 1
ATOM 6389 N N . ARG A 1 818 ? 15.886 -42.734 45.421 1.00 70.92 818 ARG A N 1
ATOM 6390 C CA . ARG A 1 818 ? 15.001 -43.864 45.156 1.00 65.87 818 ARG A CA 1
ATOM 6391 C C . ARG A 1 818 ? 15.499 -45.125 45.851 1.00 63.39 818 ARG A C 1
ATOM 6392 O O . ARG A 1 818 ? 14.700 -45.900 46.391 1.00 66.77 818 ARG A O 1
ATOM 6400 N N . LYS A 1 819 ? 16.817 -45.344 45.854 1.00 67.09 819 LYS A N 1
ATOM 6401 C CA . LYS A 1 819 ? 17.381 -46.485 46.569 1.00 64.30 819 LYS A CA 1
ATOM 6402 C C . LYS A 1 819 ? 17.071 -46.406 48.058 1.00 71.56 819 LYS A C 1
ATOM 6403 O O . LYS A 1 819 ? 16.733 -47.416 48.686 1.00 67.70 819 LYS A O 1
ATOM 6409 N N . GLU A 1 820 ? 17.170 -45.206 48.636 1.00 80.11 820 GLU A N 1
ATOM 6410 C CA . GLU A 1 820 ? 16.848 -45.025 50.048 1.00 84.63 820 GLU A CA 1
ATOM 6411 C C . GLU A 1 820 ? 15.354 -45.192 50.303 1.00 80.58 820 GLU A C 1
ATOM 6412 O O . GLU A 1 820 ? 14.953 -45.832 51.282 1.00 83.92 820 GLU A O 1
ATOM 6418 N N . LEU A 1 821 ? 14.515 -44.625 49.432 1.00 73.94 821 LEU A N 1
ATOM 6419 C CA . LEU A 1 821 ? 13.073 -44.711 49.636 1.00 74.74 821 LEU A CA 1
ATOM 6420 C C . LEU A 1 821 ? 12.575 -46.145 49.494 1.00 77.47 821 LEU A C 1
ATOM 6421 O O . LEU A 1 821 ? 11.649 -46.558 50.201 1.00 75.08 821 LEU A O 1
ATOM 6426 N N . ILE A 1 822 ? 13.174 -46.919 48.586 1.00 70.98 822 ILE A N 1
ATOM 6427 C CA . ILE A 1 822 ? 12.766 -48.311 48.434 1.00 57.61 822 ILE A CA 1
ATOM 6428 C C . ILE A 1 822 ? 13.297 -49.155 49.585 1.00 67.84 822 ILE A C 1
ATOM 6429 O O . ILE A 1 822 ? 12.687 -50.167 49.953 1.00 66.22 822 ILE A O 1
ATOM 6434 N N . GLY A 1 823 ? 14.424 -48.753 50.182 1.00 70.45 823 GLY A N 1
ATOM 6435 C CA . GLY A 1 823 ? 14.918 -49.456 51.354 1.00 55.87 823 GLY A CA 1
ATOM 6436 C C . GLY A 1 823 ? 13.969 -49.387 52.534 1.00 62.36 823 GLY A C 1
ATOM 6437 O O . GLY A 1 823 ? 13.888 -50.330 53.324 1.00 67.45 823 GLY A O 1
ATOM 6438 N N . GLN A 1 824 ? 13.236 -48.278 52.670 1.00 67.56 824 GLN A N 1
ATOM 6439 C CA . GLN A 1 824 ? 12.216 -48.191 53.712 1.00 66.32 824 GLN A CA 1
ATOM 6440 C C . GLN A 1 824 ? 11.081 -49.170 53.451 1.00 67.60 824 GLN A C 1
ATOM 6441 O O . GLN A 1 824 ? 10.570 -49.800 54.384 1.00 84.45 824 GLN A O 1
ATOM 6447 N N . VAL A 1 825 ? 10.668 -49.304 52.189 1.00 73.12 825 VAL A N 1
ATOM 6448 C CA . VAL A 1 825 ? 9.611 -50.250 51.849 1.00 64.05 825 VAL A CA 1
ATOM 6449 C C . VAL A 1 825 ? 10.088 -51.680 52.073 1.00 60.31 825 VAL A C 1
ATOM 6450 O O . VAL A 1 825 ? 9.322 -52.544 52.516 1.00 66.45 825 VAL A O 1
ATOM 6454 N N . MET A 1 826 ? 11.364 -51.946 51.787 1.00 51.44 826 MET A N 1
ATOM 6455 C CA . MET A 1 826 ? 11.905 -53.289 51.965 1.00 65.10 826 MET A CA 1
ATOM 6456 C C . MET A 1 826 ? 11.977 -53.675 53.437 1.00 70.68 826 MET A C 1
ATOM 6457 O O . MET A 1 826 ? 11.760 -54.840 53.789 1.00 76.61 826 MET A O 1
ATOM 6462 N N . ASN A 1 827 ? 12.285 -52.718 54.312 1.00 76.61 827 ASN A N 1
ATOM 6463 C CA . ASN A 1 827 ? 12.465 -53.050 55.721 1.00 71.98 827 ASN A CA 1
ATOM 6464 C C . ASN A 1 827 ? 11.138 -53.307 56.425 1.00 76.89 827 ASN A C 1
ATOM 6465 O O . ASN A 1 827 ? 11.020 -54.272 57.189 1.00 96.13 827 ASN A O 1
ATOM 6470 N N . GLN A 1 828 ? 10.131 -52.469 56.183 1.00 62.58 828 GLN A N 1
ATOM 6471 C CA . GLN A 1 828 ? 8.877 -52.619 56.912 1.00 81.57 828 GLN A CA 1
ATOM 6472 C C . GLN A 1 828 ? 7.954 -53.653 56.278 1.00 86.36 828 GLN A C 1
ATOM 6473 O O . GLN A 1 828 ? 7.186 -54.309 56.993 1.00 85.42 828 GLN A O 1
ATOM 6479 N N . LEU A 1 829 ? 8.016 -53.827 54.958 1.00 76.72 829 LEU A N 1
ATOM 6480 C CA . LEU A 1 829 ? 7.077 -54.689 54.255 1.00 63.45 829 LEU A CA 1
ATOM 6481 C C . LEU A 1 829 ? 7.737 -55.820 53.479 1.00 57.86 829 LEU A C 1
ATOM 6482 O O . LEU A 1 829 ? 7.024 -56.626 52.870 1.00 64.60 829 LEU A O 1
ATOM 6487 N N . GLY A 1 830 ? 9.068 -55.914 53.489 1.00 59.89 830 GLY A N 1
ATOM 6488 C CA . GLY A 1 830 ? 9.731 -56.938 52.695 1.00 54.00 830 GLY A CA 1
ATOM 6489 C C . GLY A 1 830 ? 9.374 -58.346 53.131 1.00 64.89 830 GLY A C 1
ATOM 6490 O O . GLY A 1 830 ? 9.025 -59.194 52.306 1.00 65.56 830 GLY A O 1
ATOM 6491 N N . GLN A 1 831 ? 9.453 -58.614 54.438 1.00 74.33 831 GLN A N 1
ATOM 6492 C CA . GLN A 1 831 ? 9.137 -59.950 54.937 1.00 67.31 831 GLN A CA 1
ATOM 6493 C C . GLN A 1 831 ? 7.661 -60.279 54.747 1.00 69.49 831 GLN A C 1
ATOM 6494 O O . GLN A 1 831 ? 7.311 -61.414 54.400 1.00 59.13 831 GLN A O 1
ATOM 6500 N N . GLN A 1 832 ? 6.781 -59.298 54.958 1.00 51.31 832 GLN A N 1
ATOM 6501 C CA . GLN A 1 832 ? 5.352 -59.541 54.797 1.00 48.51 832 GLN A CA 1
ATOM 6502 C C . GLN A 1 832 ? 5.004 -59.824 53.340 1.00 67.89 832 GLN A C 1
ATOM 6503 O O . GLN A 1 832 ? 4.123 -60.643 53.054 1.00 72.78 832 GLN A O 1
ATOM 6509 N N . LEU A 1 833 ? 5.693 -59.161 52.408 1.00 65.33 833 LEU A N 1
ATOM 6510 C CA . LEU A 1 833 ? 5.399 -59.353 50.992 1.00 59.93 833 LEU A CA 1
ATOM 6511 C C . LEU A 1 833 ? 5.814 -60.740 50.520 1.00 57.87 833 LEU A C 1
ATOM 6512 O O . LEU A 1 833 ? 5.060 -61.408 49.805 1.00 63.00 833 LEU A O 1
ATOM 6517 N N . VAL A 1 834 ? 7.010 -61.190 50.909 1.00 58.35 834 VAL A N 1
ATOM 6518 C CA . VAL A 1 834 ? 7.484 -62.509 50.495 1.00 52.08 834 VAL A CA 1
ATOM 6519 C C . VAL A 1 834 ? 6.585 -63.605 51.057 1.00 51.30 834 VAL A C 1
ATOM 6520 O O . VAL A 1 834 ? 6.341 -64.625 50.401 1.00 54.96 834 VAL A O 1
ATOM 6524 N N . SER A 1 835 ? 6.069 -63.412 52.272 1.00 63.42 835 SER A N 1
ATOM 6525 C CA . SER A 1 835 ? 5.195 -64.421 52.863 1.00 61.83 835 SER A CA 1
ATOM 6526 C C . SER A 1 835 ? 3.828 -64.440 52.188 1.00 62.82 835 SER A C 1
ATOM 6527 O O . SER A 1 835 ? 3.238 -65.510 52.003 1.00 65.06 835 SER A O 1
ATOM 6530 N N . GLN A 1 836 ? 3.305 -63.269 51.814 1.00 59.08 836 GLN A N 1
ATOM 6531 C CA . GLN A 1 836 ? 2.009 -63.228 51.144 1.00 56.99 836 GLN A CA 1
ATOM 6532 C C . GLN A 1 836 ? 2.109 -63.739 49.712 1.00 66.17 836 GLN A C 1
ATOM 6533 O O . GLN A 1 836 ? 1.184 -64.391 49.214 1.00 61.74 836 GLN A O 1
ATOM 6539 N N . LEU A 1 837 ? 3.223 -63.454 49.034 1.00 59.85 837 LEU A N 1
ATOM 6540 C CA . LEU A 1 837 ? 3.411 -63.970 47.683 1.00 52.62 837 LEU A CA 1
ATOM 6541 C C . LEU A 1 837 ? 3.526 -65.487 47.687 1.00 56.78 837 LEU A C 1
ATOM 6542 O O . LEU A 1 837 ? 2.959 -66.162 46.819 1.00 45.95 837 LEU A O 1
ATOM 6547 N N . LEU A 1 838 ? 4.259 -66.042 48.655 1.00 66.22 838 LEU A N 1
ATOM 6548 C CA . LEU A 1 838 ? 4.351 -67.492 48.772 1.00 60.72 838 LEU A CA 1
ATOM 6549 C C . LEU A 1 838 ? 3.019 -68.103 49.182 1.00 59.19 838 LEU A C 1
ATOM 6550 O O . LEU A 1 838 ? 2.693 -69.219 48.761 1.00 65.51 838 LEU A O 1
ATOM 6555 N N . HIS A 1 839 ? 2.234 -67.385 49.989 1.00 56.57 839 HIS A N 1
ATOM 6556 C CA . HIS A 1 839 ? 0.956 -67.917 50.448 1.00 53.65 839 HIS A CA 1
ATOM 6557 C C . HIS A 1 839 ? -0.055 -67.993 49.310 1.00 63.22 839 HIS A C 1
ATOM 6558 O O . HIS A 1 839 ? -0.758 -68.999 49.165 1.00 71.08 839 HIS A O 1
ATOM 6565 N N . THR A 1 840 ? -0.143 -66.943 48.488 1.00 50.37 840 THR A N 1
ATOM 6566 C CA . THR A 1 840 ? -1.136 -66.939 47.419 1.00 63.19 840 THR A CA 1
ATOM 6567 C C . THR A 1 840 ? -0.780 -67.921 46.309 1.00 63.46 840 THR A C 1
ATOM 6568 O O . THR A 1 840 ? -1.678 -68.443 45.638 1.00 65.22 840 THR A O 1
ATOM 6572 N N . CYS A 1 841 ? 0.511 -68.188 46.100 1.00 55.20 841 CYS A N 1
ATOM 6573 C CA . CYS A 1 841 ? 0.907 -69.132 45.061 1.00 58.33 841 CYS A CA 1
ATOM 6574 C C . CYS A 1 841 ? 0.539 -70.562 45.425 1.00 56.52 841 CYS A C 1
ATOM 6575 O O . CYS A 1 841 ? 0.248 -71.369 44.536 1.00 63.03 841 CYS A O 1
ATOM 6578 N N . CYS A 1 842 ? 0.544 -70.894 46.713 1.00 52.03 842 CYS A N 1
ATOM 6579 C CA . CYS A 1 842 ? 0.321 -72.267 47.137 1.00 61.98 842 CYS A CA 1
ATOM 6580 C C . CYS A 1 842 ? -1.130 -72.568 47.486 1.00 63.53 842 CYS A C 1
ATOM 6581 O O . CYS A 1 842 ? -1.517 -73.742 47.485 1.00 62.75 842 CYS A O 1
ATOM 6584 N N . PHE A 1 843 ? -1.942 -71.551 47.778 1.00 59.77 843 PHE A N 1
ATOM 6585 C CA . PHE A 1 843 ? -3.278 -71.810 48.302 1.00 68.83 843 PHE A CA 1
ATOM 6586 C C . PHE A 1 843 ? -4.368 -71.027 47.577 1.00 72.81 843 PHE A C 1
ATOM 6587 O O . PHE A 1 843 ? -5.500 -71.506 47.457 1.00 81.93 843 PHE A O 1
ATOM 6595 N N . CYS A 1 844 ? -4.049 -69.831 47.087 1.00 63.17 844 CYS A N 1
ATOM 6596 C CA . CYS A 1 844 ? -5.067 -68.903 46.604 1.00 61.97 844 CYS A CA 1
ATOM 6597 C C . CYS A 1 844 ? -5.151 -68.793 45.090 1.00 69.34 844 CYS A C 1
ATOM 6598 O O . CYS A 1 844 ? -6.252 -68.662 44.552 1.00 70.78 844 CYS A O 1
ATOM 6601 N N . LEU A 1 845 ? -4.024 -68.841 44.376 1.00 62.10 845 LEU A N 1
ATOM 6602 C CA . LEU A 1 845 ? -4.109 -68.463 42.973 1.00 59.89 845 LEU A CA 1
ATOM 6603 C C . LEU A 1 845 ? -3.838 -69.642 42.047 1.00 62.27 845 LEU A C 1
ATOM 6604 O O . LEU A 1 845 ? -3.012 -70.506 42.361 1.00 76.49 845 LEU A O 1
ATOM 6609 N N . PRO A 1 846 ? -4.519 -69.698 40.907 1.00 66.08 846 PRO A N 1
ATOM 6610 C CA . PRO A 1 846 ? -4.208 -70.709 39.892 1.00 59.20 846 PRO A CA 1
ATOM 6611 C C . PRO A 1 846 ? -2.836 -70.463 39.288 1.00 64.85 846 PRO A C 1
ATOM 6612 O O . PRO A 1 846 ? -2.247 -69.390 39.486 1.00 62.34 846 PRO A O 1
ATOM 6616 N N . PRO A 1 847 ? -2.290 -71.432 38.544 1.00 66.41 847 PRO A N 1
ATOM 6617 C CA . PRO A 1 847 ? -0.892 -71.317 38.090 1.00 55.05 847 PRO A CA 1
ATOM 6618 C C . PRO A 1 847 ? -0.620 -70.175 37.121 1.00 59.64 847 PRO A C 1
ATOM 6619 O O . PRO A 1 847 ? 0.553 -69.943 36.799 1.00 63.63 847 PRO A O 1
ATOM 6623 N N . TYR A 1 848 ? -1.639 -69.458 36.640 1.00 61.95 848 TYR A N 1
ATOM 6624 C CA . TYR A 1 848 ? -1.382 -68.413 35.655 1.00 64.05 848 TYR A CA 1
ATOM 6625 C C . TYR A 1 848 ? -0.661 -67.211 36.254 1.00 65.93 848 TYR A C 1
ATOM 6626 O O . TYR A 1 848 ? -0.094 -66.410 35.504 1.00 62.95 848 TYR A O 1
ATOM 6635 N N . THR A 1 849 ? -0.658 -67.072 37.578 1.00 51.48 849 THR A N 1
ATOM 6636 C CA . THR A 1 849 ? -0.011 -65.944 38.232 1.00 52.98 849 THR A CA 1
ATOM 6637 C C . THR A 1 849 ? 1.463 -66.181 38.524 1.00 63.76 849 THR A C 1
ATOM 6638 O O . THR A 1 849 ? 2.155 -65.236 38.920 1.00 61.25 849 THR A O 1
ATOM 6642 N N . LEU A 1 850 ? 1.956 -67.408 38.345 1.00 57.19 850 LEU A N 1
ATOM 6643 C CA . LEU A 1 850 ? 3.335 -67.717 38.722 1.00 48.50 850 LEU A CA 1
ATOM 6644 C C . LEU A 1 850 ? 4.365 -66.855 38.002 1.00 57.88 850 LEU A C 1
ATOM 6645 O O . LEU A 1 850 ? 5.285 -66.354 38.671 1.00 59.42 850 LEU A O 1
ATOM 6650 N N . PRO A 1 851 ? 4.291 -66.636 36.681 1.00 64.23 851 PRO A N 1
ATOM 6651 C CA . PRO A 1 851 ? 5.285 -65.745 36.057 1.00 59.48 851 PRO A CA 1
ATOM 6652 C C . PRO A 1 851 ? 5.250 -64.332 36.609 1.00 55.70 851 PRO A C 1
ATOM 6653 O O . PRO A 1 851 ? 6.302 -63.693 36.727 1.00 56.91 851 PRO A O 1
ATOM 6657 N N . ASP A 1 852 ? 4.066 -63.826 36.959 1.00 55.90 852 ASP A N 1
ATOM 6658 C CA . ASP A 1 852 ? 3.984 -62.482 37.523 1.00 59.54 852 ASP A CA 1
ATOM 6659 C C . ASP A 1 852 ? 4.580 -62.434 38.924 1.00 58.41 852 ASP A C 1
ATOM 6660 O O . ASP A 1 852 ? 5.313 -61.497 39.259 1.00 63.22 852 ASP A O 1
ATOM 6665 N N . VAL A 1 853 ? 4.286 -63.439 39.753 1.00 62.13 853 VAL A N 1
ATOM 6666 C CA . VAL A 1 853 ? 4.871 -63.493 41.089 1.00 51.08 853 VAL A CA 1
ATOM 6667 C C . VAL A 1 853 ? 6.381 -63.676 41.001 1.00 56.76 853 VAL A C 1
ATOM 6668 O O . VAL A 1 853 ? 7.139 -63.085 41.779 1.00 54.11 853 VAL A O 1
ATOM 6672 N N . ALA A 1 854 ? 6.840 -64.497 40.052 1.00 52.40 854 ALA A N 1
ATOM 6673 C CA . ALA A 1 854 ? 8.271 -64.731 39.902 1.00 51.71 854 ALA A CA 1
ATOM 6674 C C . ALA A 1 854 ? 9.007 -63.445 39.554 1.00 61.42 854 ALA A C 1
ATOM 6675 O O . ALA A 1 854 ? 10.140 -63.230 39.999 1.00 68.02 854 ALA A O 1
ATOM 6677 N N . GLU A 1 855 ? 8.377 -62.573 38.761 1.00 65.70 855 GLU A N 1
ATOM 6678 C CA . GLU A 1 855 ? 9.009 -61.300 38.433 1.00 61.62 855 GLU A CA 1
ATOM 6679 C C . GLU A 1 855 ? 9.132 -60.406 39.659 1.00 55.06 855 GLU A C 1
ATOM 6680 O O . GLU A 1 855 ? 10.113 -59.667 39.788 1.00 59.52 855 GLU A O 1
ATOM 6686 N N . VAL A 1 856 ? 8.165 -60.472 40.575 1.00 59.83 856 VAL A N 1
ATOM 6687 C CA . VAL A 1 856 ? 8.256 -59.680 41.798 1.00 56.71 856 VAL A CA 1
ATOM 6688 C C . VAL A 1 856 ? 9.356 -60.224 42.699 1.00 61.99 856 VAL A C 1
ATOM 6689 O O . VAL A 1 856 ? 10.170 -59.465 43.237 1.00 66.83 856 VAL A O 1
ATOM 6693 N N . LEU A 1 857 ? 9.401 -61.549 42.873 1.00 59.85 857 LEU A N 1
ATOM 6694 C CA . LEU A 1 857 ? 10.462 -62.156 43.671 1.00 57.95 857 LEU A CA 1
ATOM 6695 C C . LEU A 1 857 ? 11.832 -61.881 43.065 1.00 61.58 857 LEU A C 1
ATOM 6696 O O . LEU A 1 857 ? 12.818 -61.704 43.791 1.00 61.78 857 LEU A O 1
ATOM 6701 N N . TRP A 1 858 ? 11.913 -61.846 41.733 1.00 61.10 858 TRP A N 1
ATOM 6702 C CA . TRP A 1 858 ? 13.183 -61.554 41.080 1.00 64.28 858 TRP A CA 1
ATOM 6703 C C . TRP A 1 858 ? 13.646 -60.135 41.385 1.00 65.17 858 TRP A C 1
ATOM 6704 O O . TRP A 1 858 ? 14.841 -59.899 41.592 1.00 69.75 858 TRP A O 1
ATOM 6715 N N . GLU A 1 859 ? 12.713 -59.179 41.432 1.00 55.54 859 GLU A N 1
ATOM 6716 C CA . GLU A 1 859 ? 13.088 -57.800 41.727 1.00 62.24 859 GLU A CA 1
ATOM 6717 C C . GLU A 1 859 ? 13.544 -57.645 43.172 1.00 61.18 859 GLU A C 1
ATOM 6718 O O . GLU A 1 859 ? 14.446 -56.851 43.460 1.00 70.74 859 GLU A O 1
ATOM 6724 N N . ILE A 1 860 ? 12.932 -58.390 44.097 1.00 57.90 860 ILE A N 1
ATOM 6725 C CA . ILE A 1 860 ? 13.341 -58.306 45.497 1.00 55.53 860 ILE A CA 1
ATOM 6726 C C . ILE A 1 860 ? 14.767 -58.813 45.662 1.00 63.42 860 ILE A C 1
ATOM 6727 O O . ILE A 1 860 ? 15.536 -58.293 46.480 1.00 70.45 860 ILE A O 1
ATOM 6732 N N . MET A 1 861 ? 15.148 -59.828 44.882 1.00 58.05 861 MET A N 1
ATOM 6733 C CA . MET A 1 861 ? 16.524 -60.311 44.931 1.00 60.73 861 MET A CA 1
ATOM 6734 C C . MET A 1 861 ? 17.494 -59.316 44.308 1.00 65.88 861 MET A C 1
ATOM 6735 O O . MET A 1 861 ? 18.672 -59.287 44.682 1.00 73.51 861 MET A O 1
ATOM 6740 N N . GLN A 1 862 ? 17.025 -58.491 43.368 1.00 65.83 862 GLN A N 1
ATOM 6741 C CA . GLN A 1 862 ? 17.900 -57.486 42.772 1.00 72.52 862 GLN A CA 1
ATOM 6742 C C . GLN A 1 862 ? 18.238 -56.388 43.771 1.00 73.30 862 GLN A C 1
ATOM 6743 O O . GLN A 1 862 ? 19.356 -55.861 43.766 1.00 75.95 862 GLN A O 1
ATOM 6749 N N . VAL A 1 863 ? 17.287 -56.029 44.634 1.00 64.71 863 VAL A N 1
ATOM 6750 C CA . VAL A 1 863 ? 17.519 -54.961 45.601 1.00 69.64 863 VAL A CA 1
ATOM 6751 C C . VAL A 1 863 ? 18.416 -55.442 46.734 1.00 78.69 863 VAL A C 1
ATOM 6752 O O . VAL A 1 863 ? 19.386 -54.771 47.105 1.00 89.23 863 VAL A O 1
ATOM 6756 N N . ASP A 1 864 ? 18.110 -56.612 47.297 1.00 86.54 864 ASP A N 1
ATOM 6757 C CA . ASP A 1 864 ? 18.873 -57.131 48.436 1.00 85.34 864 ASP A CA 1
ATOM 6758 C C . ASP A 1 864 ? 18.718 -58.657 48.427 1.00 74.25 864 ASP A C 1
ATOM 6759 O O . ASP A 1 864 ? 17.762 -59.194 48.985 1.00 66.78 864 ASP A O 1
ATOM 6764 N N . ARG A 1 865 ? 19.678 -59.336 47.788 1.00 69.85 865 ARG A N 1
ATOM 6765 C CA . ARG A 1 865 ? 19.566 -60.786 47.637 1.00 68.75 865 ARG A CA 1
ATOM 6766 C C . ARG A 1 865 ? 19.815 -61.533 48.942 1.00 76.63 865 ARG A C 1
ATOM 6767 O O . ARG A 1 865 ? 18.998 -62.404 49.290 1.00 76.93 865 ARG A O 1
ATOM 6775 N N . PRO A 1 866 ? 20.891 -61.276 49.698 1.00 83.15 866 PRO A N 1
ATOM 6776 C CA . PRO A 1 866 ? 21.085 -62.041 50.941 1.00 75.81 866 PRO A CA 1
ATOM 6777 C C . PRO A 1 866 ? 19.957 -61.864 51.942 1.00 68.41 866 PRO A C 1
ATOM 6778 O O . PRO A 1 866 ? 19.625 -62.816 52.658 1.00 68.93 866 PRO A O 1
ATOM 6782 N N . THR A 1 867 ? 19.348 -60.677 52.009 1.00 63.25 867 THR A N 1
ATOM 6783 C CA . THR A 1 867 ? 18.199 -60.496 52.889 1.00 67.46 867 THR A CA 1
ATOM 6784 C C . THR A 1 867 ? 16.987 -61.271 52.386 1.00 70.72 867 THR A C 1
ATOM 6785 O O . THR A 1 867 ? 16.165 -61.725 53.191 1.00 74.96 867 THR A O 1
ATOM 6789 N N . PHE A 1 868 ? 16.863 -61.439 51.067 1.00 65.62 868 PHE A N 1
ATOM 6790 C CA . PHE A 1 868 ? 15.757 -62.225 50.531 1.00 67.48 868 PHE A CA 1
ATOM 6791 C C . PHE A 1 868 ? 15.874 -63.686 50.942 1.00 67.17 868 PHE A C 1
ATOM 6792 O O . PHE A 1 868 ? 14.863 -64.338 51.227 1.00 65.09 868 PHE A O 1
ATOM 6800 N N . CYS A 1 869 ? 17.101 -64.216 50.977 1.00 61.36 869 CYS A N 1
ATOM 6801 C CA . CYS A 1 869 ? 17.301 -65.592 51.423 1.00 62.83 869 CYS A CA 1
ATOM 6802 C C . CYS A 1 869 ? 16.782 -65.789 52.841 1.00 69.51 869 CYS A C 1
ATOM 6803 O O . CYS A 1 869 ? 16.243 -66.852 53.172 1.00 77.42 869 CYS A O 1
ATOM 6806 N N . ARG A 1 870 ? 16.935 -64.774 53.693 1.00 64.94 870 ARG A N 1
ATOM 6807 C CA . ARG A 1 870 ? 16.429 -64.875 55.055 1.00 70.82 870 ARG A CA 1
ATOM 6808 C C . ARG A 1 870 ? 14.910 -64.754 55.089 1.00 71.53 870 ARG A C 1
ATOM 6809 O O . ARG A 1 870 ? 14.240 -65.494 55.817 1.00 81.90 870 ARG A O 1
ATOM 6817 N N . TRP A 1 871 ? 14.349 -63.829 54.304 1.00 75.12 871 TRP A N 1
ATOM 6818 C CA . TRP A 1 871 ? 12.897 -63.683 54.253 1.00 69.66 871 TRP A CA 1
ATOM 6819 C C . TRP A 1 871 ? 12.233 -64.937 53.701 1.00 72.66 871 TRP A C 1
ATOM 6820 O O . TRP A 1 871 ? 11.169 -65.348 54.181 1.00 56.72 871 TRP A O 1
ATOM 6831 N N . LEU A 1 872 ? 12.842 -65.555 52.684 1.00 61.39 872 LEU A N 1
ATOM 6832 C CA . LEU A 1 872 ? 12.255 -66.753 52.093 1.00 57.64 872 LEU A CA 1
ATOM 6833 C C . LEU A 1 872 ? 12.372 -67.943 53.033 1.00 66.71 872 LEU A C 1
ATOM 6834 O O . LEU A 1 872 ? 11.436 -68.744 53.147 1.00 69.74 872 LEU A O 1
ATOM 6839 N N . GLU A 1 873 ? 13.512 -68.073 53.718 1.00 77.47 873 GLU A N 1
ATOM 6840 C CA . GLU A 1 873 ? 13.681 -69.157 54.681 1.00 74.34 873 GLU A CA 1
ATOM 6841 C C . GLU A 1 873 ? 12.647 -69.067 55.797 1.00 67.02 873 GLU A C 1
ATOM 6842 O O . GLU A 1 873 ? 12.121 -70.090 56.249 1.00 75.85 873 GLU A O 1
ATOM 6848 N N . ASN A 1 874 ? 12.335 -67.850 56.248 1.00 53.64 874 ASN A N 1
ATOM 6849 C CA . ASN A 1 874 ? 11.323 -67.687 57.286 1.00 66.45 874 ASN A CA 1
ATOM 6850 C C . ASN A 1 874 ? 9.945 -68.089 56.777 1.00 71.01 874 ASN A C 1
ATOM 6851 O O . ASN A 1 874 ? 9.216 -68.828 57.449 1.00 73.31 874 ASN A O 1
ATOM 6856 N N . SER A 1 875 ? 9.569 -67.611 55.586 1.00 75.82 875 SER A N 1
ATOM 6857 C CA . SER A 1 875 ? 8.250 -67.928 55.045 1.00 67.41 875 SER A CA 1
ATOM 6858 C C . SER A 1 875 ? 8.085 -69.424 54.811 1.00 58.87 875 SER A C 1
ATOM 6859 O O . SER A 1 875 ? 6.981 -69.958 54.971 1.00 63.94 875 SER A O 1
ATOM 6862 N N . LEU A 1 876 ? 9.164 -70.114 54.439 1.00 54.99 876 LEU A N 1
ATOM 6863 C CA . LEU A 1 876 ? 9.086 -71.557 54.235 1.00 61.62 876 LEU A CA 1
ATOM 6864 C C . LEU A 1 876 ? 8.876 -72.293 55.554 1.00 63.22 876 LEU A C 1
ATOM 6865 O O . LEU A 1 876 ? 8.093 -73.247 55.618 1.00 67.82 876 LEU A O 1
ATOM 6870 N N . LYS A 1 877 ? 9.572 -71.871 56.612 1.00 71.65 877 LYS A N 1
ATOM 6871 C CA . LYS A 1 877 ? 9.403 -72.514 57.912 1.00 69.91 877 LYS A CA 1
ATOM 6872 C C . LYS A 1 877 ? 7.984 -72.334 58.438 1.00 75.40 877 LYS A C 1
ATOM 6873 O O . LYS A 1 877 ? 7.381 -73.281 58.958 1.00 89.64 877 LYS A O 1
ATOM 6879 N N . GLY A 1 878 ? 7.435 -71.128 58.314 1.00 73.36 878 GLY A N 1
ATOM 6880 C CA . GLY A 1 878 ? 6.092 -70.855 58.785 1.00 69.62 878 GLY A CA 1
ATOM 6881 C C . GLY A 1 878 ? 5.034 -71.025 57.716 1.00 80.81 878 GLY A C 1
ATOM 6882 O O . GLY A 1 878 ? 4.175 -70.156 57.537 1.00 97.35 878 GLY A O 1
ATOM 6883 N N . LEU A 1 879 ? 5.079 -72.149 57.006 1.00 72.07 879 LEU A N 1
ATOM 6884 C CA . LEU A 1 879 ? 4.135 -72.440 55.946 1.00 74.05 879 LEU A CA 1
ATOM 6885 C C . LEU A 1 879 ? 3.395 -73.731 56.262 1.00 86.97 879 LEU A C 1
ATOM 6886 O O . LEU A 1 879 ? 4.031 -74.720 56.657 1.00 84.35 879 LEU A O 1
ATOM 6891 N N . PRO A 1 880 ? 2.063 -73.767 56.120 1.00 81.82 880 PRO A N 1
ATOM 6892 C CA . PRO A 1 880 ? 1.326 -75.005 56.403 1.00 78.44 880 PRO A CA 1
ATOM 6893 C C . PRO A 1 880 ? 1.760 -76.150 55.502 1.00 91.77 880 PRO A C 1
ATOM 6894 O O . PRO A 1 880 ? 1.235 -76.317 54.397 1.00 92.52 880 PRO A O 1
ATOM 6898 N N . LYS A 1 881 ? 2.720 -76.947 55.973 1.00 87.51 881 LYS A N 1
ATOM 6899 C CA . LYS A 1 881 ? 3.228 -78.094 55.222 1.00 85.99 881 LYS A CA 1
ATOM 6900 C C . LYS A 1 881 ? 2.291 -79.296 55.378 1.00 101.87 881 LYS A C 1
ATOM 6901 O O . LYS A 1 881 ? 2.669 -80.368 55.851 1.00 109.24 881 LYS A O 1
ATOM 6903 N N . GLU A 1 882 ? 1.042 -79.099 54.957 1.00 102.77 882 GLU A N 1
ATOM 6904 C CA . GLU A 1 882 ? 0.025 -80.132 55.096 1.00 102.46 882 GLU A CA 1
ATOM 6905 C C . GLU A 1 882 ? -1.085 -79.905 54.079 1.00 109.20 882 GLU A C 1
ATOM 6906 O O . GLU A 1 882 ? -1.469 -78.763 53.810 1.00 89.05 882 GLU A O 1
ATOM 6912 N N . THR A 1 883 ? -1.590 -81.002 53.519 1.00 111.80 883 THR A N 1
ATOM 6913 C CA . THR A 1 883 ? -2.772 -80.965 52.665 1.00 114.71 883 THR A CA 1
ATOM 6914 C C . THR A 1 883 ? -3.902 -81.751 53.321 1.00 117.54 883 THR A C 1
ATOM 6915 O O . THR A 1 883 ? -4.848 -82.171 52.657 1.00 117.01 883 THR A O 1
ATOM 6919 N N . VAL A 1 888 ? 3.321 -87.105 53.335 1.00 92.81 888 VAL A N 1
ATOM 6920 C CA . VAL A 1 888 ? 4.409 -86.205 52.975 1.00 93.23 888 VAL A CA 1
ATOM 6921 C C . VAL A 1 888 ? 3.921 -85.129 52.003 1.00 76.55 888 VAL A C 1
ATOM 6922 O O . VAL A 1 888 ? 4.075 -85.255 50.791 1.00 78.48 888 VAL A O 1
ATOM 6926 N N . THR A 1 889 ? 3.335 -84.060 52.542 1.00 63.43 889 THR A N 1
ATOM 6927 C CA . THR A 1 889 ? 2.832 -82.994 51.681 1.00 57.38 889 THR A CA 1
ATOM 6928 C C . THR A 1 889 ? 3.979 -82.190 51.083 1.00 68.14 889 THR A C 1
ATOM 6929 O O . THR A 1 889 ? 4.030 -81.964 49.868 1.00 60.67 889 THR A O 1
ATOM 6933 N N . VAL A 1 890 ? 4.902 -81.732 51.927 1.00 72.56 890 VAL A N 1
ATOM 6934 C CA . VAL A 1 890 ? 6.104 -81.028 51.489 1.00 55.77 890 VAL A CA 1
ATOM 6935 C C . VAL A 1 890 ? 7.264 -81.614 52.285 1.00 53.17 890 VAL A C 1
ATOM 6936 O O . VAL A 1 890 ? 7.355 -81.400 53.499 1.00 59.08 890 VAL A O 1
ATOM 6940 N N . THR A 1 891 ? 8.150 -82.343 51.612 1.00 38.75 891 THR A N 1
ATOM 6941 C CA . THR A 1 891 ? 9.287 -82.934 52.298 1.00 46.38 891 THR A CA 1
ATOM 6942 C C . THR A 1 891 ? 10.357 -81.877 52.568 1.00 48.47 891 THR A C 1
ATOM 6943 O O . THR A 1 891 ? 10.320 -80.763 52.039 1.00 53.64 891 THR A O 1
ATOM 6947 N N . HIS A 1 892 ? 11.327 -82.241 53.411 1.00 55.99 892 HIS A N 1
ATOM 6948 C CA . HIS A 1 892 ? 12.415 -81.315 53.711 1.00 56.45 892 HIS A CA 1
ATOM 6949 C C . HIS A 1 892 ? 13.277 -81.073 52.480 1.00 51.07 892 HIS A C 1
ATOM 6950 O O . HIS A 1 892 ? 13.735 -79.948 52.246 1.00 51.03 892 HIS A O 1
ATOM 6957 N N . LYS A 1 893 ? 13.501 -82.115 51.676 1.00 42.52 893 LYS A N 1
ATOM 6958 C CA . LYS A 1 893 ? 14.263 -81.947 50.446 1.00 43.94 893 LYS A CA 1
ATOM 6959 C C . LYS A 1 893 ? 13.537 -81.036 49.464 1.00 51.49 893 LYS A C 1
ATOM 6960 O O . LYS A 1 893 ? 14.178 -80.276 48.729 1.00 51.61 893 LYS A O 1
ATOM 6966 N N . GLN A 1 894 ? 12.204 -81.082 49.452 1.00 48.12 894 GLN A N 1
ATOM 6967 C CA . GLN A 1 894 ? 11.445 -80.217 48.555 1.00 53.06 894 GLN A CA 1
ATOM 6968 C C . GLN A 1 894 ? 11.476 -78.767 49.024 1.00 46.17 894 GLN A C 1
ATOM 6969 O O . GLN A 1 894 ? 11.552 -77.849 48.200 1.00 51.71 894 GLN A O 1
ATOM 6975 N N . LEU A 1 895 ? 11.421 -78.539 50.338 1.00 48.41 895 LEU A N 1
ATOM 6976 C CA . LEU A 1 895 ? 11.620 -77.187 50.852 1.00 50.39 895 LEU A CA 1
ATOM 6977 C C . LEU A 1 895 ? 13.036 -76.703 50.571 1.00 52.75 895 LEU A C 1
ATOM 6978 O O . LEU A 1 895 ? 13.238 -75.564 50.136 1.00 51.63 895 LEU A O 1
ATOM 6983 N N . THR A 1 896 ? 14.028 -77.568 50.794 1.00 59.29 896 THR A N 1
ATOM 6984 C CA . THR A 1 896 ? 15.421 -77.178 50.605 1.00 56.51 896 THR A CA 1
ATOM 6985 C C . THR A 1 896 ? 15.717 -76.879 49.141 1.00 58.70 896 THR A C 1
ATOM 6986 O O . THR A 1 896 ? 16.329 -75.854 48.822 1.00 57.62 896 THR A O 1
ATOM 6990 N N . ASP A 1 897 ? 15.285 -77.760 48.233 1.00 57.17 897 ASP A N 1
ATOM 6991 C CA . ASP A 1 897 ? 15.561 -77.542 46.817 1.00 52.12 897 ASP A CA 1
ATOM 6992 C C . ASP A 1 897 ? 14.874 -76.281 46.307 1.00 61.09 897 ASP A C 1
ATOM 6993 O O . ASP A 1 897 ? 15.430 -75.559 45.473 1.00 64.54 897 ASP A O 1
ATOM 6998 N N . PHE A 1 898 ? 13.667 -75.993 46.800 1.00 48.91 898 PHE A N 1
ATOM 6999 C CA . PHE A 1 898 ? 12.962 -74.794 46.360 1.00 53.15 898 PHE A CA 1
ATOM 7000 C C . PHE A 1 898 ? 13.717 -73.537 46.764 1.00 58.17 898 PHE A C 1
ATOM 7001 O O . PHE A 1 898 ? 13.922 -72.633 45.946 1.00 72.41 898 PHE A O 1
ATOM 7009 N N . HIS A 1 899 ? 14.145 -73.463 48.027 1.00 58.45 899 HIS A N 1
ATOM 7010 C CA . HIS A 1 899 ? 14.918 -72.309 48.471 1.00 53.77 899 HIS A CA 1
ATOM 7011 C C . HIS A 1 899 ? 16.228 -72.192 47.703 1.00 62.29 899 HIS A C 1
ATOM 7012 O O . HIS A 1 899 ? 16.679 -71.079 47.412 1.00 65.86 899 HIS A O 1
ATOM 7019 N N . LYS A 1 900 ? 16.839 -73.323 47.349 1.00 54.87 900 LYS A N 1
ATOM 7020 C CA . LYS A 1 900 ? 18.082 -73.281 46.587 1.00 61.18 900 LYS A CA 1
ATOM 7021 C C . LYS A 1 900 ? 17.842 -72.806 45.158 1.00 66.96 900 LYS A C 1
ATOM 7022 O O . LYS A 1 900 ? 18.590 -71.967 44.645 1.00 70.46 900 LYS A O 1
ATOM 7028 N N . GLN A 1 901 ? 16.797 -73.321 44.503 1.00 59.91 901 GLN A N 1
ATOM 7029 C CA . GLN A 1 901 ? 16.546 -72.966 43.108 1.00 54.01 901 GLN A CA 1
ATOM 7030 C C . GLN A 1 901 ? 16.185 -71.495 42.952 1.00 57.21 901 GLN A C 1
ATOM 7031 O O . GLN A 1 901 ? 16.539 -70.876 41.943 1.00 73.62 901 GLN A O 1
ATOM 7037 N N . VAL A 1 902 ? 15.484 -70.920 43.928 1.00 46.19 902 VAL A N 1
ATOM 7038 C CA . VAL A 1 902 ? 15.081 -69.521 43.831 1.00 54.16 902 VAL A CA 1
ATOM 7039 C C . VAL A 1 902 ? 16.258 -68.597 44.122 1.00 57.29 902 VAL A C 1
ATOM 7040 O O . VAL A 1 902 ? 16.553 -67.682 43.345 1.00 66.12 902 VAL A O 1
ATOM 7044 N N . THR A 1 903 ? 16.952 -68.826 45.239 1.00 63.08 903 THR A N 1
ATOM 7045 C CA . THR A 1 903 ? 18.001 -67.902 45.659 1.00 61.28 903 THR A CA 1
ATOM 7046 C C . THR A 1 903 ? 19.244 -68.008 44.783 1.00 65.23 903 THR A C 1
ATOM 7047 O O . THR A 1 903 ? 19.977 -67.023 44.636 1.00 73.15 903 THR A O 1
ATOM 7051 N N . SER A 1 904 ? 19.503 -69.176 44.194 1.00 59.58 904 SER A N 1
ATOM 7052 C CA . SER A 1 904 ? 20.653 -69.363 43.317 1.00 69.69 904 SER A CA 1
ATOM 7053 C C . SER A 1 904 ? 20.267 -69.299 41.843 1.00 66.20 904 SER A C 1
ATOM 7054 O O . SER A 1 904 ? 20.874 -69.979 41.009 1.00 75.53 904 SER A O 1
ATOM 7057 N N . ALA A 1 905 ? 19.268 -68.491 41.507 1.00 70.02 905 ALA A N 1
ATOM 7058 C CA . ALA A 1 905 ? 18.811 -68.360 40.132 1.00 72.91 905 ALA A CA 1
ATOM 7059 C C . ALA A 1 905 ? 19.560 -67.235 39.433 1.00 78.68 905 ALA A C 1
ATOM 7060 O O . ALA A 1 905 ? 19.755 -66.155 39.999 1.00 70.64 905 ALA A O 1
ATOM 7062 N N . GLU A 1 906 ? 19.985 -67.499 38.196 1.00 89.57 906 GLU A N 1
ATOM 7063 C CA . GLU A 1 906 ? 20.671 -66.503 37.385 1.00 92.97 906 GLU A CA 1
ATOM 7064 C C . GLU A 1 906 ? 19.745 -65.776 36.420 1.00 81.96 906 GLU A C 1
ATOM 7065 O O . GLU A 1 906 ? 20.109 -64.703 35.925 1.00 80.08 906 GLU A O 1
ATOM 7071 N N . GLU A 1 907 ? 18.571 -66.333 36.138 1.00 73.96 907 GLU A N 1
ATOM 7072 C CA . GLU A 1 907 ? 17.577 -65.699 35.288 1.00 76.08 907 GLU A CA 1
ATOM 7073 C C . GLU A 1 907 ? 16.226 -65.752 35.984 1.00 72.13 907 GLU A C 1
ATOM 7074 O O . GLU A 1 907 ? 15.998 -66.567 36.881 1.00 83.02 907 GLU A O 1
ATOM 7080 N N . CYS A 1 908 ? 15.324 -64.864 35.561 1.00 74.51 908 CYS A N 1
ATOM 7081 C CA . CYS A 1 908 ? 13.988 -64.842 36.147 1.00 67.91 908 CYS A CA 1
ATOM 7082 C C . CYS A 1 908 ? 13.204 -66.108 35.814 1.00 76.87 908 CYS A C 1
ATOM 7083 O O . CYS A 1 908 ? 12.294 -66.485 36.562 1.00 69.68 908 CYS A O 1
ATOM 7086 N N . LYS A 1 909 ? 13.537 -66.776 34.706 1.00 79.85 909 LYS A N 1
ATOM 7087 C CA . LYS A 1 909 ? 12.842 -68.010 34.354 1.00 77.08 909 LYS A CA 1
ATOM 7088 C C . LYS A 1 909 ? 13.073 -69.103 35.389 1.00 79.03 909 LYS A C 1
ATOM 7089 O O . LYS A 1 909 ? 12.182 -69.927 35.631 1.00 69.09 909 LYS A O 1
ATOM 7095 N N . GLN A 1 910 ? 14.253 -69.128 36.013 1.00 73.67 910 GLN A N 1
ATOM 7096 C CA . GLN A 1 910 ? 14.545 -70.160 37.001 1.00 76.39 910 GLN A CA 1
ATOM 7097 C C . GLN A 1 910 ? 13.683 -69.990 38.245 1.00 69.90 910 GLN A C 1
ATOM 7098 O O . GLN A 1 910 ? 13.279 -70.979 38.868 1.00 57.24 910 GLN A O 1
ATOM 7104 N N . VAL A 1 911 ? 13.399 -68.743 38.627 1.00 66.06 911 VAL A N 1
ATOM 7105 C CA . VAL A 1 911 ? 12.493 -68.495 39.743 1.00 55.54 911 VAL A CA 1
ATOM 7106 C C . VAL A 1 911 ? 11.088 -68.972 39.401 1.00 64.15 911 VAL A C 1
ATOM 7107 O O . VAL A 1 911 ? 10.367 -69.498 40.258 1.00 60.79 911 VAL A O 1
ATOM 7111 N N . CYS A 1 912 ? 10.677 -68.801 38.143 1.00 61.50 912 CYS A N 1
ATOM 7112 C CA . CYS A 1 912 ? 9.354 -69.257 37.732 1.00 63.62 912 CYS A CA 1
ATOM 7113 C C . CYS A 1 912 ? 9.264 -70.778 37.737 1.00 65.42 912 CYS A C 1
ATOM 7114 O O . CYS A 1 912 ? 8.263 -71.344 38.192 1.00 59.20 912 CYS A O 1
ATOM 7117 N N . TRP A 1 913 ? 10.300 -71.456 37.235 1.00 69.43 913 TRP A N 1
ATOM 7118 C CA . TRP A 1 913 ? 10.299 -72.916 37.228 1.00 55.67 913 TRP A CA 1
ATOM 7119 C C . TRP A 1 913 ? 10.270 -73.473 38.646 1.00 67.85 913 TRP A C 1
ATOM 7120 O O . TRP A 1 913 ? 9.587 -74.468 38.917 1.00 68.10 913 TRP A O 1
ATOM 7131 N N . ALA A 1 914 ? 11.003 -72.841 39.565 1.00 56.69 914 ALA A N 1
ATOM 7132 C CA . ALA A 1 914 ? 10.980 -73.283 40.954 1.00 49.99 914 ALA A CA 1
ATOM 7133 C C . ALA A 1 914 ? 9.590 -73.127 41.556 1.00 62.93 914 ALA A C 1
ATOM 7134 O O . ALA A 1 914 ? 9.157 -73.962 42.360 1.00 70.36 914 ALA A O 1
ATOM 7136 N N . LEU A 1 915 ? 8.871 -72.068 41.175 1.00 63.87 915 LEU A N 1
ATOM 7137 C CA . LEU A 1 915 ? 7.505 -71.893 41.657 1.00 55.68 915 LEU A CA 1
ATOM 7138 C C . LEU A 1 915 ? 6.581 -72.972 41.106 1.00 60.61 915 LEU A C 1
ATOM 7139 O O . LEU A 1 915 ? 5.696 -73.455 41.818 1.00 65.63 915 LEU A O 1
ATOM 7144 N N . ARG A 1 916 ? 6.765 -73.358 39.841 1.00 64.00 916 ARG A N 1
ATOM 7145 C CA . ARG A 1 916 ? 5.904 -74.380 39.251 1.00 58.32 916 ARG A CA 1
ATOM 7146 C C . ARG A 1 916 ? 6.030 -75.699 39.999 1.00 61.47 916 ARG A C 1
ATOM 7147 O O . ARG A 1 916 ? 5.025 -76.306 40.383 1.00 68.87 916 ARG A O 1
ATOM 7155 N N . ASP A 1 917 ? 7.264 -76.150 40.232 1.00 67.92 917 ASP A N 1
ATOM 7156 C CA . ASP A 1 917 ? 7.469 -77.429 40.903 1.00 62.07 917 ASP A CA 1
ATOM 7157 C C . ASP A 1 917 ? 6.974 -77.388 42.343 1.00 62.24 917 ASP A C 1
ATOM 7158 O O . ASP A 1 917 ? 6.320 -78.329 42.808 1.00 72.53 917 ASP A O 1
ATOM 7163 N N . PHE A 1 918 ? 7.266 -76.302 43.060 1.00 51.80 918 PHE A N 1
ATOM 7164 C CA . PHE A 1 918 ? 6.907 -76.226 44.472 1.00 55.46 918 PHE A CA 1
ATOM 7165 C C . PHE A 1 918 ? 5.408 -76.034 44.657 1.00 59.91 918 PHE A C 1
ATOM 7166 O O . PHE A 1 918 ? 4.781 -76.708 45.483 1.00 60.08 918 PHE A O 1
ATOM 7174 N N . THR A 1 919 ? 4.814 -75.113 43.896 1.00 66.96 919 THR A N 1
ATOM 7175 C CA . THR A 1 919 ? 3.380 -74.871 44.010 1.00 60.13 919 THR A CA 1
ATOM 7176 C C . THR A 1 919 ? 2.564 -76.083 43.569 1.00 60.23 919 THR A C 1
ATOM 7177 O O . THR A 1 919 ? 1.451 -76.289 44.064 1.00 57.90 919 THR A O 1
ATOM 7181 N N . ARG A 1 920 ? 3.105 -76.899 42.656 1.00 65.19 920 ARG A N 1
ATOM 7182 C CA . ARG A 1 920 ? 2.413 -78.105 42.208 1.00 47.98 920 ARG A CA 1
ATOM 7183 C C . ARG A 1 920 ? 2.134 -79.063 43.360 1.00 53.59 920 ARG A C 1
ATOM 7184 O O . ARG A 1 920 ? 1.180 -79.846 43.299 1.00 59.00 920 ARG A O 1
ATOM 7192 N N . LEU A 1 921 ? 2.950 -79.013 44.418 1.00 59.99 921 LEU A N 1
ATOM 7193 C CA . LEU A 1 921 ? 2.808 -79.939 45.537 1.00 51.14 921 LEU A CA 1
ATOM 7194 C C . LEU A 1 921 ? 1.519 -79.730 46.320 1.00 57.38 921 LEU A C 1
ATOM 7195 O O . LEU A 1 921 ? 1.062 -80.661 46.992 1.00 55.70 921 LEU A O 1
ATOM 7200 N N . PHE A 1 922 ? 0.922 -78.542 46.251 1.00 58.53 922 PHE A N 1
ATOM 7201 C CA . PHE A 1 922 ? -0.241 -78.208 47.060 1.00 58.16 922 PHE A CA 1
ATOM 7202 C C . PHE A 1 922 ? -1.563 -78.398 46.330 1.00 67.14 922 PHE A C 1
ATOM 7203 O O . PHE A 1 922 ? -2.621 -78.207 46.938 1.00 75.57 922 PHE A O 1
ATOM 7211 N N . ARG A 1 923 ? -1.535 -78.756 45.051 1.00 65.59 923 ARG A N 1
ATOM 7212 C CA . ARG A 1 923 ? -2.767 -78.960 44.298 1.00 76.69 923 ARG A CA 1
ATOM 7213 C C . ARG A 1 923 ? -2.897 -80.410 43.840 1.00 79.46 923 ARG A C 1
ATOM 7214 O O . ARG A 1 923 ? -4.001 -80.946 43.737 1.00 76.31 923 ARG A O 1
ATOM 7223 N N . GLU B 1 2 ? -82.080 -85.890 -14.900 1.00 99.38 2 GLU B N 1
ATOM 7224 C CA . GLU B 1 2 ? -82.491 -85.692 -13.514 1.00 102.37 2 GLU B CA 1
ATOM 7225 C C . GLU B 1 2 ? -82.847 -87.020 -12.848 1.00 109.06 2 GLU B C 1
ATOM 7226 O O . GLU B 1 2 ? -82.247 -88.055 -13.140 1.00 119.90 2 GLU B O 1
ATOM 7228 N N . GLY B 1 3 ? -83.827 -86.977 -11.949 1.00 102.99 3 GLY B N 1
ATOM 7229 C CA . GLY B 1 3 ? -84.278 -88.156 -11.236 1.00 64.46 3 GLY B CA 1
ATOM 7230 C C . GLY B 1 3 ? -85.235 -87.791 -10.120 1.00 56.61 3 GLY B C 1
ATOM 7231 O O . GLY B 1 3 ? -85.197 -86.664 -9.616 1.00 63.60 3 GLY B O 1
ATOM 7232 N N . ALA B 1 4 ? -86.101 -88.721 -9.727 1.00 50.68 4 ALA B N 1
ATOM 7233 C CA . ALA B 1 4 ? -87.067 -88.437 -8.672 1.00 56.97 4 ALA B CA 1
ATOM 7234 C C . ALA B 1 4 ? -86.338 -88.200 -7.352 1.00 59.29 4 ALA B C 1
ATOM 7235 O O . ALA B 1 4 ? -85.570 -89.053 -6.893 1.00 58.54 4 ALA B O 1
ATOM 7237 N N . LYS B 1 5 ? -86.566 -87.035 -6.755 1.00 53.14 5 LYS B N 1
ATOM 7238 C CA . LYS B 1 5 ? -85.937 -86.628 -5.509 1.00 49.55 5 LYS B CA 1
ATOM 7239 C C . LYS B 1 5 ? -86.956 -85.906 -4.641 1.00 53.03 5 LYS B C 1
ATOM 7240 O O . LYS B 1 5 ? -87.845 -85.224 -5.164 1.00 53.04 5 LYS B O 1
ATOM 7246 N N . PRO B 1 6 ? -86.866 -86.052 -3.321 1.00 55.12 6 PRO B N 1
ATOM 7247 C CA . PRO B 1 6 ? -87.706 -85.241 -2.434 1.00 48.59 6 PRO B CA 1
ATOM 7248 C C . PRO B 1 6 ? -87.324 -83.773 -2.520 1.00 49.92 6 PRO B C 1
ATOM 7249 O O . PRO B 1 6 ? -86.184 -83.419 -2.829 1.00 56.20 6 PRO B O 1
ATOM 7253 N N . THR B 1 7 ? -88.298 -82.912 -2.256 1.00 47.99 7 THR B N 1
ATOM 7254 C CA . THR B 1 7 ? -88.121 -81.479 -2.429 1.00 65.03 7 THR B CA 1
ATOM 7255 C C . THR B 1 7 ? -87.975 -80.793 -1.074 1.00 65.09 7 THR B C 1
ATOM 7256 O O . THR B 1 7 ? -88.411 -81.307 -0.040 1.00 62.65 7 THR B O 1
ATOM 7260 N N . LEU B 1 8 ? -87.326 -79.624 -1.095 1.00 58.50 8 LEU B N 1
ATOM 7261 C CA . LEU B 1 8 ? -87.083 -78.884 0.141 1.00 64.33 8 LEU B CA 1
ATOM 7262 C C . LEU B 1 8 ? -88.388 -78.501 0.829 1.00 62.26 8 LEU B C 1
ATOM 7263 O O . LEU B 1 8 ? -88.486 -78.553 2.061 1.00 66.39 8 LEU B O 1
ATOM 7268 N N . GLN B 1 9 ? -89.401 -78.108 0.051 1.00 61.14 9 GLN B N 1
ATOM 7269 C CA . GLN B 1 9 ? -90.697 -77.775 0.635 1.00 69.58 9 GLN B CA 1
ATOM 7270 C C . GLN B 1 9 ? -91.274 -78.954 1.409 1.00 64.73 9 GLN B C 1
ATOM 7271 O O . GLN B 1 9 ? -91.858 -78.777 2.484 1.00 61.55 9 GLN B O 1
ATOM 7277 N N . LEU B 1 10 ? -91.114 -80.167 0.875 1.00 63.34 10 LEU B N 1
ATOM 7278 C CA . LEU B 1 10 ? -91.720 -81.343 1.491 1.00 58.90 10 LEU B CA 1
ATOM 7279 C C . LEU B 1 10 ? -91.081 -81.664 2.838 1.00 66.57 10 LEU B C 1
ATOM 7280 O O . LEU B 1 10 ? -91.777 -82.072 3.775 1.00 66.22 10 LEU B O 1
ATOM 7285 N N . VAL B 1 11 ? -89.763 -81.486 2.961 1.00 63.56 11 VAL B N 1
ATOM 7286 C CA . VAL B 1 11 ? -89.113 -81.811 4.228 1.00 66.61 11 VAL B CA 1
ATOM 7287 C C . VAL B 1 11 ? -89.351 -80.714 5.267 1.00 67.24 11 VAL B C 1
ATOM 7288 O O . VAL B 1 11 ? -89.473 -81.010 6.461 1.00 69.75 11 VAL B O 1
ATOM 7292 N N . TYR B 1 12 ? -89.434 -79.446 4.850 1.00 63.25 12 TYR B N 1
ATOM 7293 C CA . TYR B 1 12 ? -89.761 -78.384 5.798 1.00 64.66 12 TYR B CA 1
ATOM 7294 C C . TYR B 1 12 ? -91.133 -78.612 6.420 1.00 65.19 12 TYR B C 1
ATOM 7295 O O . TYR B 1 12 ? -91.321 -78.402 7.624 1.00 69.43 12 TYR B O 1
ATOM 7304 N N . GLN B 1 13 ? -92.105 -79.047 5.614 1.00 65.52 13 GLN B N 1
ATOM 7305 C CA . GLN B 1 13 ? -93.417 -79.383 6.155 1.00 71.08 13 GLN B CA 1
ATOM 7306 C C . GLN B 1 13 ? -93.345 -80.583 7.091 1.00 66.55 13 GLN B C 1
ATOM 7307 O O . GLN B 1 13 ? -94.102 -80.654 8.065 1.00 68.29 13 GLN B O 1
ATOM 7313 N N . ALA B 1 14 ? -92.444 -81.527 6.817 1.00 62.47 14 ALA B N 1
ATOM 7314 C CA . ALA B 1 14 ? -92.304 -82.692 7.683 1.00 64.72 14 ALA B CA 1
ATOM 7315 C C . ALA B 1 14 ? -91.585 -82.340 8.980 1.00 73.40 14 ALA B C 1
ATOM 7316 O O . ALA B 1 14 ? -91.952 -82.841 10.049 1.00 70.33 14 ALA B O 1
ATOM 7318 N N . VAL B 1 15 ? -90.558 -81.490 8.904 1.00 74.58 15 VAL B N 1
ATOM 7319 C CA . VAL B 1 15 ? -89.851 -81.072 10.112 1.00 69.51 15 VAL B CA 1
ATOM 7320 C C . VAL B 1 15 ? -90.761 -80.234 11.003 1.00 74.07 15 VAL B C 1
ATOM 7321 O O . VAL B 1 15 ? -90.778 -80.404 12.228 1.00 74.85 15 VAL B O 1
ATOM 7325 N N . GLN B 1 16 ? -91.536 -79.322 10.407 1.00 68.94 16 GLN B N 1
ATOM 7326 C CA . GLN B 1 16 ? -92.477 -78.534 11.197 1.00 81.12 16 GLN B CA 1
ATOM 7327 C C . GLN B 1 16 ? -93.527 -79.425 11.848 1.00 81.50 16 GLN B C 1
ATOM 7328 O O . GLN B 1 16 ? -93.879 -79.231 13.018 1.00 88.65 16 GLN B O 1
ATOM 7334 N N . ALA B 1 17 ? -94.043 -80.406 11.104 1.00 83.52 17 ALA B N 1
ATOM 7335 C CA . ALA B 1 17 ? -95.011 -81.334 11.677 1.00 84.72 17 ALA B CA 1
ATOM 7336 C C . ALA B 1 17 ? -94.382 -82.204 12.758 1.00 82.67 17 ALA B C 1
ATOM 7337 O O . ALA B 1 17 ? -95.082 -82.668 13.664 1.00 86.67 17 ALA B O 1
ATOM 7339 N N . LEU B 1 18 ? -93.071 -82.435 12.681 1.00 81.34 18 LEU B N 1
ATOM 7340 C CA . LEU B 1 18 ? -92.404 -83.252 13.688 1.00 74.55 18 LEU B CA 1
ATOM 7341 C C . LEU B 1 18 ? -92.455 -82.601 15.066 1.00 84.19 18 LEU B C 1
ATOM 7342 O O . LEU B 1 18 ? -92.508 -83.303 16.082 1.00 92.61 18 LEU B O 1
ATOM 7347 N N . TYR B 1 19 ? -92.453 -81.268 15.123 1.00 87.82 19 TYR B N 1
ATOM 7348 C CA . TYR B 1 19 ? -92.419 -80.547 16.389 1.00 87.87 19 TYR B CA 1
ATOM 7349 C C . TYR B 1 19 ? -93.736 -79.888 16.773 1.00 89.06 19 TYR B C 1
ATOM 7350 O O . TYR B 1 19 ? -93.998 -79.726 17.966 1.00 100.48 19 TYR B O 1
ATOM 7359 N N . HIS B 1 20 ? -94.575 -79.508 15.807 1.00 93.30 20 HIS B N 1
ATOM 7360 C CA . HIS B 1 20 ? -95.721 -78.654 16.098 1.00 102.58 20 HIS B CA 1
ATOM 7361 C C . HIS B 1 20 ? -97.022 -79.246 15.568 1.00 111.49 20 HIS B C 1
ATOM 7362 O O . HIS B 1 20 ? -97.965 -78.510 15.262 1.00 108.25 20 HIS B O 1
ATOM 7369 N N . ASP B 1 21 ? -97.096 -80.566 15.451 1.00 105.07 21 ASP B N 1
ATOM 7370 C CA . ASP B 1 21 ? -98.359 -81.137 14.996 1.00 112.65 21 ASP B CA 1
ATOM 7371 C C . ASP B 1 21 ? -99.241 -81.468 16.194 1.00 121.86 21 ASP B C 1
ATOM 7372 O O . ASP B 1 21 ? -98.792 -82.170 17.109 1.00 117.45 21 ASP B O 1
ATOM 7377 N N . PRO B 1 22 ? -100.483 -80.978 16.232 1.00 125.03 22 PRO B N 1
ATOM 7378 C CA . PRO B 1 22 ? -101.371 -81.341 17.350 1.00 125.31 22 PRO B CA 1
ATOM 7379 C C . PRO B 1 22 ? -101.715 -82.821 17.384 1.00 125.51 22 PRO B C 1
ATOM 7380 O O . PRO B 1 22 ? -101.840 -83.402 18.469 1.00 125.64 22 PRO B O 1
ATOM 7384 N N . ASP B 1 23 ? -101.863 -83.447 16.224 1.00 117.43 23 ASP B N 1
ATOM 7385 C CA . ASP B 1 23 ? -102.146 -84.876 16.150 1.00 113.06 23 ASP B CA 1
ATOM 7386 C C . ASP B 1 23 ? -100.912 -85.674 16.553 1.00 118.55 23 ASP B C 1
ATOM 7387 O O . ASP B 1 23 ? -99.872 -85.561 15.891 1.00 116.10 23 ASP B O 1
ATOM 7392 N N . PRO B 1 24 ? -100.969 -86.472 17.623 1.00 119.59 24 PRO B N 1
ATOM 7393 C CA . PRO B 1 24 ? -99.788 -87.267 18.001 1.00 113.21 24 PRO B CA 1
ATOM 7394 C C . PRO B 1 24 ? -99.394 -88.295 16.957 1.00 111.41 24 PRO B C 1
ATOM 7395 O O . PRO B 1 24 ? -98.206 -88.622 16.840 1.00 111.05 24 PRO B O 1
ATOM 7399 N N . SER B 1 25 ? -100.353 -88.819 16.192 1.00 113.80 25 SER B N 1
ATOM 7400 C CA . SER B 1 25 ? -100.031 -89.714 15.089 1.00 102.89 25 SER B CA 1
ATOM 7401 C C . SER B 1 25 ? -99.549 -88.971 13.851 1.00 105.31 25 SER B C 1
ATOM 7402 O O . SER B 1 25 ? -98.997 -89.604 12.944 1.00 99.83 25 SER B O 1
ATOM 7405 N N . GLY B 1 26 ? -99.740 -87.651 13.790 1.00 103.00 26 GLY B N 1
ATOM 7406 C CA . GLY B 1 26 ? -99.248 -86.890 12.657 1.00 97.08 26 GLY B CA 1
ATOM 7407 C C . GLY B 1 26 ? -97.758 -86.636 12.696 1.00 94.40 26 GLY B C 1
ATOM 7408 O O . GLY B 1 26 ? -97.126 -86.496 11.644 1.00 88.49 26 GLY B O 1
ATOM 7409 N N . LYS B 1 27 ? -97.173 -86.570 13.892 1.00 88.72 27 LYS B N 1
ATOM 7410 C CA . LYS B 1 27 ? -95.736 -86.358 14.008 1.00 93.86 27 LYS B CA 1
ATOM 7411 C C . LYS B 1 27 ? -94.946 -87.658 13.968 1.00 89.33 27 LYS B C 1
ATOM 7412 O O . LYS B 1 27 ? -93.779 -87.649 13.561 1.00 93.56 27 LYS B O 1
ATOM 7418 N N . GLU B 1 28 ? -95.550 -88.777 14.374 1.00 82.39 28 GLU B N 1
ATOM 7419 C CA . GLU B 1 28 ? -94.895 -90.064 14.167 1.00 88.60 28 GLU B CA 1
ATOM 7420 C C . GLU B 1 28 ? -94.940 -90.476 12.702 1.00 82.23 28 GLU B C 1
ATOM 7421 O O . GLU B 1 28 ? -94.050 -91.195 12.233 1.00 80.40 28 GLU B O 1
ATOM 7427 N N . ARG B 1 29 ? -95.960 -90.031 11.965 1.00 88.52 29 ARG B N 1
ATOM 7428 C CA . ARG B 1 29 ? -95.989 -90.265 10.525 1.00 78.69 29 ARG B CA 1
ATOM 7429 C C . ARG B 1 29 ? -94.911 -89.449 9.822 1.00 75.12 29 ARG B C 1
ATOM 7430 O O . ARG B 1 29 ? -94.316 -89.908 8.839 1.00 71.33 29 ARG B O 1
ATOM 7438 N N . ALA B 1 30 ? -94.643 -88.238 10.315 1.00 72.58 30 ALA B N 1
ATOM 7439 C CA . ALA B 1 30 ? -93.541 -87.440 9.793 1.00 63.24 30 ALA B CA 1
ATOM 7440 C C . ALA B 1 30 ? -92.192 -87.949 10.284 1.00 65.34 30 ALA B C 1
ATOM 7441 O O . ALA B 1 30 ? -91.202 -87.876 9.548 1.00 68.90 30 ALA B O 1
ATOM 7443 N N . SER B 1 31 ? -92.136 -88.464 11.515 1.00 71.08 31 SER B N 1
ATOM 7444 C CA . SER B 1 31 ? -90.891 -89.020 12.034 1.00 68.04 31 SER B CA 1
ATOM 7445 C C . SER B 1 31 ? -90.452 -90.237 11.229 1.00 63.31 31 SER B C 1
ATOM 7446 O O . SER B 1 31 ? -89.258 -90.414 10.957 1.00 63.01 31 SER B O 1
ATOM 7449 N N . PHE B 1 32 ? -91.405 -91.090 10.844 1.00 62.16 32 PHE B N 1
ATOM 7450 C CA . PHE B 1 32 ? -91.068 -92.277 10.066 1.00 57.28 32 PHE B CA 1
ATOM 7451 C C . PHE B 1 32 ? -90.478 -91.899 8.715 1.00 64.75 32 PHE B C 1
ATOM 7452 O O . PHE B 1 32 ? -89.473 -92.479 8.284 1.00 62.60 32 PHE B O 1
ATOM 7460 N N . TRP B 1 33 ? -91.087 -90.926 8.032 1.00 60.65 33 TRP B N 1
ATOM 7461 C CA . TRP B 1 33 ? -90.600 -90.533 6.714 1.00 60.10 33 TRP B CA 1
ATOM 7462 C C . TRP B 1 33 ? -89.242 -89.848 6.802 1.00 57.26 33 TRP B C 1
ATOM 7463 O O . TRP B 1 33 ? -88.358 -90.105 5.975 1.00 51.13 33 TRP B O 1
ATOM 7474 N N . LEU B 1 34 ? -89.052 -88.979 7.801 1.00 55.66 34 LEU B N 1
ATOM 7475 C CA . LEU B 1 34 ? -87.758 -88.325 7.975 1.00 44.59 34 LEU B CA 1
ATOM 7476 C C . LEU B 1 34 ? -86.660 -89.341 8.254 1.00 53.65 34 LEU B C 1
ATOM 7477 O O . LEU B 1 34 ? -85.517 -89.165 7.817 1.00 50.17 34 LEU B O 1
ATOM 7482 N N . GLY B 1 35 ? -86.988 -90.413 8.979 1.00 52.16 35 GLY B N 1
ATOM 7483 C CA . GLY B 1 35 ? -86.020 -91.480 9.169 1.00 51.49 35 GLY B CA 1
ATOM 7484 C C . GLY B 1 35 ? -85.668 -92.178 7.870 1.00 57.36 35 GLY B C 1
ATOM 7485 O O . GLY B 1 35 ? -84.504 -92.504 7.624 1.00 56.00 35 GLY B O 1
ATOM 7486 N N . GLU B 1 36 ? -86.669 -92.408 7.015 1.00 63.52 36 GLU B N 1
ATOM 7487 C CA . GLU B 1 36 ? -86.405 -92.977 5.697 1.00 61.64 36 GLU B CA 1
ATOM 7488 C C . GLU B 1 36 ? -85.543 -92.039 4.861 1.00 55.04 36 GLU B C 1
ATOM 7489 O O . GLU B 1 36 ? -84.680 -92.490 4.097 1.00 52.73 36 GLU B O 1
ATOM 7495 N N . LEU B 1 37 ? -85.758 -90.728 4.998 1.00 45.09 37 LEU B N 1
ATOM 7496 C CA . LEU B 1 37 ? -84.947 -89.761 4.267 1.00 50.51 37 LEU B CA 1
ATOM 7497 C C . LEU B 1 37 ? -83.491 -89.809 4.712 1.00 52.12 37 LEU B C 1
ATOM 7498 O O . LEU B 1 37 ? -82.581 -89.721 3.880 1.00 53.90 37 LEU B O 1
ATOM 7503 N N . GLN B 1 38 ? -83.250 -89.953 6.019 1.00 52.17 38 GLN B N 1
ATOM 7504 C CA . GLN B 1 38 ? -81.883 -89.955 6.531 1.00 48.99 38 GLN B CA 1
ATOM 7505 C C . GLN B 1 38 ? -81.089 -91.160 6.042 1.00 49.51 38 GLN B C 1
ATOM 7506 O O . GLN B 1 38 ? -79.862 -91.078 5.907 1.00 50.94 38 GLN B O 1
ATOM 7512 N N . ARG B 1 39 ? -81.758 -92.277 5.779 1.00 54.84 39 ARG B N 1
ATOM 7513 C CA . ARG B 1 39 ? -81.098 -93.498 5.343 1.00 56.02 39 ARG B CA 1
ATOM 7514 C C . ARG B 1 39 ? -81.002 -93.614 3.827 1.00 54.32 39 ARG B C 1
ATOM 7515 O O . ARG B 1 39 ? -80.613 -94.673 3.323 1.00 69.16 39 ARG B O 1
ATOM 7523 N N . SER B 1 40 ? -81.337 -92.557 3.093 1.00 56.36 40 SER B N 1
ATOM 7524 C CA . SER B 1 40 ? -81.328 -92.573 1.638 1.00 56.26 40 SER B CA 1
ATOM 7525 C C . SER B 1 40 ? -80.194 -91.708 1.102 1.00 54.07 40 SER B C 1
ATOM 7526 O O . SER B 1 40 ? -79.576 -90.923 1.826 1.00 52.14 40 SER B O 1
ATOM 7529 N N . VAL B 1 41 ? -79.931 -91.862 -0.198 1.00 54.38 41 VAL B N 1
ATOM 7530 C CA . VAL B 1 41 ? -78.910 -91.057 -0.857 1.00 53.65 41 VAL B CA 1
ATOM 7531 C C . VAL B 1 41 ? -79.339 -89.599 -0.964 1.00 52.20 41 VAL B C 1
ATOM 7532 O O . VAL B 1 41 ? -78.495 -88.717 -1.162 1.00 52.11 41 VAL B O 1
ATOM 7536 N N . HIS B 1 42 ? -80.636 -89.318 -0.822 1.00 53.53 42 HIS B N 1
ATOM 7537 C CA . HIS B 1 42 ? -81.116 -87.946 -0.917 1.00 50.92 42 HIS B CA 1
ATOM 7538 C C . HIS B 1 42 ? -80.690 -87.098 0.272 1.00 47.97 42 HIS B C 1
ATOM 7539 O O . HIS B 1 42 ? -80.747 -85.866 0.189 1.00 58.42 42 HIS B O 1
ATOM 7546 N N . ALA B 1 43 ? -80.264 -87.724 1.370 1.00 60.32 43 ALA B N 1
ATOM 7547 C CA . ALA B 1 43 ? -79.993 -86.976 2.593 1.00 51.29 43 ALA B CA 1
ATOM 7548 C C . ALA B 1 43 ? -78.760 -86.090 2.466 1.00 51.99 43 ALA B C 1
ATOM 7549 O O . ALA B 1 43 ? -78.658 -85.081 3.173 1.00 42.67 43 ALA B O 1
ATOM 7551 N N . TRP B 1 44 ? -77.820 -86.443 1.584 1.00 44.41 44 TRP B N 1
ATOM 7552 C CA . TRP B 1 44 ? -76.612 -85.640 1.418 1.00 45.47 44 TRP B CA 1
ATOM 7553 C C . TRP B 1 44 ? -76.952 -84.218 0.986 1.00 51.76 44 TRP B C 1
ATOM 7554 O O . TRP B 1 44 ? -76.564 -83.244 1.642 1.00 52.94 44 TRP B O 1
ATOM 7565 N N . GLU B 1 45 ? -77.686 -84.081 -0.121 1.00 57.26 45 GLU B N 1
ATOM 7566 C CA . GLU B 1 45 ? -77.960 -82.754 -0.664 1.00 57.72 45 GLU B CA 1
ATOM 7567 C C . GLU B 1 45 ? -79.005 -82.015 0.163 1.00 54.23 45 GLU B C 1
ATOM 7568 O O . GLU B 1 45 ? -78.918 -80.793 0.331 1.00 54.55 45 GLU B O 1
ATOM 7574 N N . ILE B 1 46 ? -80.002 -82.735 0.682 1.00 52.20 46 ILE B N 1
ATOM 7575 C CA . ILE B 1 46 ? -81.046 -82.097 1.481 1.00 49.42 46 ILE B CA 1
ATOM 7576 C C . ILE B 1 46 ? -80.450 -81.464 2.731 1.00 60.25 46 ILE B C 1
ATOM 7577 O O . ILE B 1 46 ? -80.811 -80.343 3.112 1.00 67.55 46 ILE B O 1
ATOM 7582 N N . SER B 1 47 ? -79.526 -82.169 3.390 1.00 59.19 47 SER B N 1
ATOM 7583 C CA . SER B 1 47 ? -78.897 -81.627 4.591 1.00 60.30 47 SER B CA 1
ATOM 7584 C C . SER B 1 47 ? -78.050 -80.402 4.269 1.00 60.30 47 SER B C 1
ATOM 7585 O O . SER B 1 47 ? -78.083 -79.407 5.002 1.00 50.22 47 SER B O 1
ATOM 7588 N N . ASP B 1 48 ? -77.281 -80.460 3.178 1.00 55.34 48 ASP B N 1
ATOM 7589 C CA . ASP B 1 48 ? -76.452 -79.323 2.792 1.00 48.75 48 ASP B CA 1
ATOM 7590 C C . ASP B 1 48 ? -77.299 -78.082 2.545 1.00 59.14 48 ASP B C 1
ATOM 7591 O O . ASP B 1 48 ? -76.952 -76.985 2.998 1.00 67.18 48 ASP B O 1
ATOM 7596 N N . GLN B 1 49 ? -78.422 -78.236 1.840 1.00 62.99 49 GLN B N 1
ATOM 7597 C CA . GLN B 1 49 ? -79.236 -77.079 1.483 1.00 65.17 49 GLN B CA 1
ATOM 7598 C C . GLN B 1 49 ? -79.976 -76.516 2.692 1.00 57.18 49 GLN B C 1
ATOM 7599 O O . GLN B 1 49 ? -80.144 -75.297 2.809 1.00 65.34 49 GLN B O 1
ATOM 7605 N N . LEU B 1 50 ? -80.430 -77.383 3.599 1.00 55.93 50 LEU B N 1
ATOM 7606 C CA . LEU B 1 50 ? -81.066 -76.896 4.821 1.00 59.43 50 LEU B CA 1
ATOM 7607 C C . LEU B 1 50 ? -80.084 -76.108 5.680 1.00 64.12 50 LEU B C 1
ATOM 7608 O O . LEU B 1 50 ? -80.465 -75.131 6.335 1.00 60.74 50 LEU B O 1
ATOM 7613 N N . LEU B 1 51 ? -78.812 -76.517 5.687 1.00 50.79 51 LEU B N 1
ATOM 7614 C CA . LEU B 1 51 ? -77.810 -75.796 6.463 1.00 61.38 51 LEU B CA 1
ATOM 7615 C C . LEU B 1 51 ? -77.420 -74.481 5.799 1.00 59.78 51 LEU B C 1
ATOM 7616 O O . LEU B 1 51 ? -76.989 -73.547 6.484 1.00 59.02 51 LEU B O 1
ATOM 7621 N N . GLN B 1 52 ? -77.566 -74.383 4.476 1.00 64.78 52 GLN B N 1
ATOM 7622 C CA . GLN B 1 52 ? -77.274 -73.132 3.787 1.00 62.64 52 GLN B CA 1
ATOM 7623 C C . GLN B 1 52 ? -78.394 -72.115 3.953 1.00 71.26 52 GLN B C 1
ATOM 7624 O O . GLN B 1 52 ? -78.124 -70.912 4.042 1.00 84.13 52 GLN B O 1
ATOM 7630 N N . ILE B 1 53 ? -79.645 -72.575 4.006 1.00 61.54 53 ILE B N 1
ATOM 7631 C CA . ILE B 1 53 ? -80.772 -71.655 4.113 1.00 59.36 53 ILE B CA 1
ATOM 7632 C C . ILE B 1 53 ? -80.852 -71.060 5.514 1.00 63.52 53 ILE B C 1
ATOM 7633 O O . ILE B 1 53 ? -81.141 -69.869 5.678 1.00 81.60 53 ILE B O 1
ATOM 7638 N N . ARG B 1 54 ? -80.593 -71.874 6.541 1.00 64.37 54 ARG B N 1
ATOM 7639 C CA . ARG B 1 54 ? -80.636 -71.435 7.938 1.00 68.50 54 ARG B CA 1
ATOM 7640 C C . ARG B 1 54 ? -82.003 -70.847 8.284 1.00 70.88 54 ARG B C 1
ATOM 7641 O O . ARG B 1 54 ? -82.116 -69.718 8.766 1.00 89.98 54 ARG B O 1
ATOM 7649 N N . GLN B 1 55 ? -83.055 -71.627 8.032 1.00 64.69 55 GLN B N 1
ATOM 7650 C CA . GLN B 1 55 ? -84.407 -71.113 8.229 1.00 79.55 55 GLN B CA 1
ATOM 7651 C C . GLN B 1 55 ? -84.744 -70.998 9.711 1.00 74.93 55 GLN B C 1
ATOM 7652 O O . GLN B 1 55 ? -85.209 -69.949 10.172 1.00 86.45 55 GLN B O 1
ATOM 7658 N N . ASP B 1 56 ? -84.521 -72.065 10.472 1.00 77.51 56 ASP B N 1
ATOM 7659 C CA . ASP B 1 56 ? -84.864 -72.077 11.888 1.00 75.52 56 ASP B CA 1
ATOM 7660 C C . ASP B 1 56 ? -83.982 -73.099 12.596 1.00 83.22 56 ASP B C 1
ATOM 7661 O O . ASP B 1 56 ? -83.105 -73.723 11.991 1.00 78.73 56 ASP B O 1
ATOM 7666 N N . VAL B 1 57 ? -84.229 -73.268 13.895 1.00 75.45 57 VAL B N 1
ATOM 7667 C CA . VAL B 1 57 ? -83.409 -74.169 14.696 1.00 74.13 57 VAL B CA 1
ATOM 7668 C C . VAL B 1 57 ? -83.777 -75.622 14.425 1.00 74.07 57 VAL B C 1
ATOM 7669 O O . VAL B 1 57 ? -82.906 -76.498 14.399 1.00 70.62 57 VAL B O 1
ATOM 7673 N N . GLU B 1 58 ? -85.065 -75.899 14.205 1.00 82.88 58 GLU B N 1
ATOM 7674 C CA . GLU B 1 58 ? -85.507 -77.276 14.007 1.00 67.38 58 GLU B CA 1
ATOM 7675 C C . GLU B 1 58 ? -84.936 -77.860 12.720 1.00 62.56 58 GLU B C 1
ATOM 7676 O O . GLU B 1 58 ? -84.403 -78.975 12.716 1.00 61.95 58 GLU B O 1
ATOM 7682 N N . SER B 1 59 ? -85.037 -77.118 11.617 1.00 65.32 59 SER B N 1
ATOM 7683 C CA . SER B 1 59 ? -84.540 -77.621 10.341 1.00 63.44 59 SER B CA 1
ATOM 7684 C C . SER B 1 59 ? -83.021 -77.751 10.347 1.00 68.29 59 SER B C 1
ATOM 7685 O O . SER B 1 59 ? -82.472 -78.700 9.774 1.00 62.22 59 SER B O 1
ATOM 7688 N N . CYS B 1 60 ? -82.324 -76.810 10.988 1.00 69.68 60 CYS B N 1
ATOM 7689 C CA . CYS B 1 60 ? -80.867 -76.873 11.024 1.00 65.09 60 CYS B CA 1
ATOM 7690 C C . CYS B 1 60 ? -80.375 -78.014 11.904 1.00 65.81 60 CYS B C 1
ATOM 7691 O O . CYS B 1 60 ? -79.348 -78.632 11.599 1.00 55.31 60 CYS B O 1
ATOM 7694 N N . TYR B 1 61 ? -81.087 -78.309 12.994 1.00 59.98 61 TYR B N 1
ATOM 7695 C CA . TYR B 1 61 ? -80.697 -79.432 13.839 1.00 57.35 61 TYR B CA 1
ATOM 7696 C C . TYR B 1 61 ? -80.906 -80.760 13.124 1.00 58.46 61 TYR B C 1
ATOM 7697 O O . TYR B 1 61 ? -80.057 -81.656 13.210 1.00 62.77 61 TYR B O 1
ATOM 7706 N N . PHE B 1 62 ? -82.030 -80.909 12.419 1.00 59.04 62 PHE B N 1
ATOM 7707 C CA . PHE B 1 62 ? -82.272 -82.136 11.667 1.00 44.84 62 PHE B CA 1
ATOM 7708 C C . PHE B 1 62 ? -81.223 -82.329 10.580 1.00 50.54 62 PHE B C 1
ATOM 7709 O O . PHE B 1 62 ? -80.767 -83.453 10.338 1.00 48.04 62 PHE B O 1
ATOM 7717 N N . ALA B 1 63 ? -80.838 -81.245 9.905 1.00 46.69 63 ALA B N 1
ATOM 7718 C CA . ALA B 1 63 ? -79.833 -81.349 8.854 1.00 46.81 63 ALA B CA 1
ATOM 7719 C C . ALA B 1 63 ? -78.465 -81.693 9.427 1.00 57.29 63 ALA B C 1
ATOM 7720 O O . ALA B 1 63 ? -77.723 -82.492 8.840 1.00 62.04 63 ALA B O 1
ATOM 7722 N N . ALA B 1 64 ? -78.108 -81.095 10.565 1.00 56.44 64 ALA B N 1
ATOM 7723 C CA . ALA B 1 64 ? -76.806 -81.368 11.166 1.00 50.73 64 ALA B CA 1
ATOM 7724 C C . ALA B 1 64 ? -76.709 -82.816 11.633 1.00 51.10 64 ALA B C 1
ATOM 7725 O O . ALA B 1 64 ? -75.709 -83.496 11.372 1.00 53.54 64 ALA B O 1
ATOM 7727 N N . GLN B 1 65 ? -77.749 -83.310 12.309 1.00 49.48 65 GLN B N 1
ATOM 7728 C CA . GLN B 1 65 ? -77.752 -84.701 12.752 1.00 54.54 65 GLN B CA 1
ATOM 7729 C C . GLN B 1 65 ? -77.711 -85.658 11.568 1.00 57.75 65 GLN B C 1
ATOM 7730 O O . GLN B 1 65 ? -77.011 -86.677 11.606 1.00 57.85 65 GLN B O 1
ATOM 7736 N N . THR B 1 66 ? -78.451 -85.342 10.504 1.00 53.91 66 THR B N 1
ATOM 7737 C CA . THR B 1 66 ? -78.463 -86.206 9.329 1.00 51.45 66 THR B CA 1
ATOM 7738 C C . THR B 1 66 ? -77.092 -86.246 8.660 1.00 51.67 66 THR B C 1
ATOM 7739 O O . THR B 1 66 ? -76.631 -87.315 8.241 1.00 54.28 66 THR B O 1
ATOM 7743 N N . MET B 1 67 ? -76.424 -85.092 8.556 1.00 45.43 67 MET B N 1
ATOM 7744 C CA . MET B 1 67 ? -75.059 -85.071 8.034 1.00 44.87 67 MET B CA 1
ATOM 7745 C C . MET B 1 67 ? -74.134 -85.954 8.860 1.00 55.14 67 MET B C 1
ATOM 7746 O O . MET B 1 67 ? -73.333 -86.715 8.305 1.00 54.71 67 MET B O 1
ATOM 7751 N N . LYS B 1 68 ? -74.226 -85.866 10.190 1.00 50.67 68 LYS B N 1
ATOM 7752 C CA . LYS B 1 68 ? -73.385 -86.699 11.044 1.00 58.41 68 LYS B CA 1
ATOM 7753 C C . LYS B 1 68 ? -73.659 -88.178 10.805 1.00 57.76 68 LYS B C 1
ATOM 7754 O O . LYS B 1 68 ? -72.730 -88.971 10.605 1.00 47.55 68 LYS B O 1
ATOM 7760 N N . MET B 1 69 ? -74.939 -88.563 10.796 1.00 51.13 69 MET B N 1
ATOM 7761 C CA . MET B 1 69 ? -75.291 -89.968 10.627 1.00 39.79 69 MET B CA 1
ATOM 7762 C C . MET B 1 69 ? -74.815 -90.499 9.283 1.00 51.40 69 MET B C 1
ATOM 7763 O O . MET B 1 69 ? -74.335 -91.635 9.192 1.00 50.44 69 MET B O 1
ATOM 7768 N N . LYS B 1 70 ? -74.936 -89.692 8.226 1.00 44.95 70 LYS B N 1
ATOM 7769 C CA . LYS B 1 70 ? -74.517 -90.148 6.905 1.00 46.06 70 LYS B CA 1
ATOM 7770 C C . LYS B 1 70 ? -73.002 -90.284 6.804 1.00 49.84 70 LYS B C 1
ATOM 7771 O O . LYS B 1 70 ? -72.508 -91.192 6.127 1.00 52.02 70 LYS B O 1
ATOM 7777 N N . ILE B 1 71 ? -72.251 -89.411 7.477 1.00 47.11 71 ILE B N 1
ATOM 7778 C CA . ILE B 1 71 ? -70.796 -89.487 7.400 1.00 51.68 71 ILE B CA 1
ATOM 7779 C C . ILE B 1 71 ? -70.270 -90.699 8.162 1.00 55.96 71 ILE B C 1
ATOM 7780 O O . ILE B 1 71 ? -69.267 -91.304 7.761 1.00 50.13 71 ILE B O 1
ATOM 7785 N N . GLN B 1 72 ? -70.930 -91.087 9.254 1.00 39.45 72 GLN B N 1
ATOM 7786 C CA . GLN B 1 72 ? -70.435 -92.199 10.055 1.00 68.59 72 GLN B CA 1
ATOM 7787 C C . GLN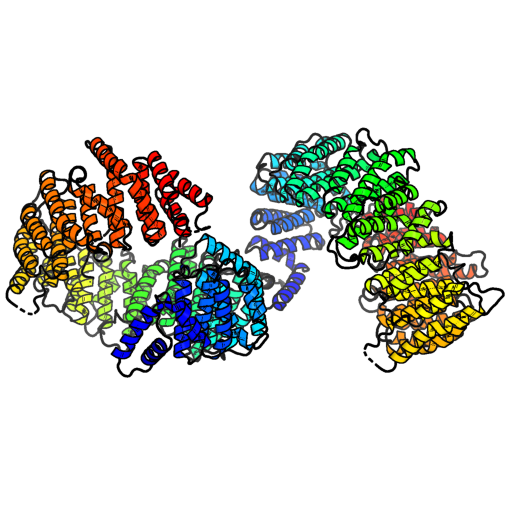 B 1 72 ? -70.983 -93.554 9.619 1.00 61.82 72 GLN B C 1
ATOM 7788 O O . GLN B 1 72 ? -70.343 -94.576 9.889 1.00 70.55 72 GLN B O 1
ATOM 7794 N N . THR B 1 73 ? -72.133 -93.594 8.939 1.00 59.53 73 THR B N 1
ATOM 7795 C CA . THR B 1 73 ? -72.716 -94.855 8.504 1.00 56.45 73 THR B CA 1
ATOM 7796 C C . THR B 1 73 ? -72.684 -95.074 6.998 1.00 52.60 73 THR B C 1
ATOM 7797 O O . THR B 1 73 ? -72.750 -96.228 6.563 1.00 66.70 73 THR B O 1
ATOM 7801 N N . SER B 1 74 ? -72.597 -94.016 6.197 1.00 55.36 74 SER B N 1
ATOM 7802 C CA . SER B 1 74 ? -72.717 -94.130 4.747 1.00 62.29 74 SER B CA 1
ATOM 7803 C C . SER B 1 74 ? -71.627 -93.332 4.049 1.00 64.25 74 SER B C 1
ATOM 7804 O O . SER B 1 74 ? -71.856 -92.714 3.005 1.00 70.71 74 SER B O 1
ATOM 7807 N N . PHE B 1 75 ? -70.415 -93.344 4.606 1.00 61.04 75 PHE B N 1
ATOM 7808 C CA . PHE B 1 75 ? -69.322 -92.592 4.005 1.00 56.06 75 PHE B CA 1
ATOM 7809 C C . PHE B 1 75 ? -68.876 -93.181 2.671 1.00 53.99 75 PHE B C 1
ATOM 7810 O O . PHE B 1 75 ? -68.284 -92.462 1.859 1.00 62.09 75 PHE B O 1
ATOM 7818 N N . TYR B 1 76 ? -69.150 -94.464 2.426 1.00 61.78 76 TYR B N 1
ATOM 7819 C CA . TYR B 1 76 ? -68.775 -95.085 1.159 1.00 65.45 76 TYR B CA 1
ATOM 7820 C C . TYR B 1 76 ? -69.519 -94.487 -0.028 1.00 59.30 76 TYR B C 1
ATOM 7821 O O . TYR B 1 76 ? -69.021 -94.562 -1.156 1.00 61.29 76 TYR B O 1
ATOM 7830 N N . GLU B 1 77 ? -70.692 -93.891 0.200 1.00 56.35 77 GLU B N 1
ATOM 7831 C CA . GLU B 1 77 ? -71.472 -93.316 -0.889 1.00 55.76 77 GLU B CA 1
ATOM 7832 C C . GLU B 1 77 ? -70.812 -92.088 -1.503 1.00 55.35 77 GLU B C 1
ATOM 7833 O O . GLU B 1 77 ? -71.132 -91.733 -2.642 1.00 62.57 77 GLU B O 1
ATOM 7839 N N . LEU B 1 78 ? -69.910 -91.435 -0.785 1.00 58.99 78 LEU B N 1
ATOM 7840 C CA . LEU B 1 78 ? -69.264 -90.237 -1.307 1.00 57.16 78 LEU B CA 1
ATOM 7841 C C . LEU B 1 78 ? -68.138 -90.616 -2.261 1.00 62.86 78 LEU B C 1
ATOM 7842 O O . LEU B 1 78 ? -67.302 -91.460 -1.920 1.00 63.80 78 LEU B O 1
ATOM 7847 N N . PRO B 1 79 ? -68.083 -90.026 -3.452 1.00 65.28 79 PRO B N 1
ATOM 7848 C CA . PRO B 1 79 ? -66.879 -90.161 -4.278 1.00 62.48 79 PRO B CA 1
ATOM 7849 C C . PRO B 1 79 ? -65.715 -89.413 -3.645 1.00 70.33 79 PRO B C 1
ATOM 7850 O O . PRO B 1 79 ? -65.892 -88.346 -3.051 1.00 72.64 79 PRO B O 1
ATOM 7854 N N . THR B 1 80 ? -64.517 -89.994 -3.761 1.00 68.82 80 THR B N 1
ATOM 7855 C CA . THR B 1 80 ? -63.331 -89.376 -3.170 1.00 78.79 80 THR B CA 1
ATOM 7856 C C . THR B 1 80 ? -63.100 -87.968 -3.708 1.00 79.93 80 THR B C 1
ATOM 7857 O O . THR B 1 80 ? -62.477 -87.139 -3.034 1.00 80.40 80 THR B O 1
ATOM 7861 N N . ASP B 1 81 ? -63.595 -87.682 -4.914 1.00 79.65 81 ASP B N 1
ATOM 7862 C CA . ASP B 1 81 ? -63.471 -86.344 -5.481 1.00 79.63 81 ASP B CA 1
ATOM 7863 C C . ASP B 1 81 ? -64.186 -85.300 -4.631 1.00 70.61 81 ASP B C 1
ATOM 7864 O O . ASP B 1 81 ? -63.790 -84.128 -4.623 1.00 81.81 81 ASP B O 1
ATOM 7869 N N . SER B 1 82 ? -65.221 -85.700 -3.896 1.00 72.39 82 SER B N 1
ATOM 7870 C CA . SER B 1 82 ? -66.047 -84.766 -3.144 1.00 66.38 82 SER B CA 1
ATOM 7871 C C . SER B 1 82 ? -65.699 -84.717 -1.661 1.00 66.69 82 SER B C 1
ATOM 7872 O O . SER B 1 82 ? -66.425 -84.083 -0.888 1.00 64.12 82 SER B O 1
ATOM 7875 N N . HIS B 1 83 ? -64.607 -85.362 -1.243 1.00 71.87 83 HIS B N 1
ATOM 7876 C CA . HIS B 1 83 ? -64.243 -85.342 0.171 1.00 69.53 83 HIS B CA 1
ATOM 7877 C C . HIS B 1 83 ? -63.866 -83.937 0.622 1.00 70.07 83 HIS B C 1
ATOM 7878 O O . HIS B 1 83 ? -64.345 -83.457 1.657 1.00 54.94 83 HIS B O 1
ATOM 7885 N N . ALA B 1 84 ? -63.016 -83.254 -0.150 1.00 69.98 84 ALA B N 1
ATOM 7886 C CA . ALA B 1 84 ? -62.588 -81.914 0.234 1.00 66.28 84 ALA B CA 1
ATOM 7887 C C . ALA B 1 84 ? -63.737 -80.917 0.179 1.00 64.01 84 ALA B C 1
ATOM 7888 O O . ALA B 1 84 ? -63.793 -79.994 1.000 1.00 68.09 84 ALA B O 1
ATOM 7890 N N . SER B 1 85 ? -64.662 -81.089 -0.768 1.00 65.87 85 SER B N 1
ATOM 7891 C CA . SER B 1 85 ? -65.796 -80.176 -0.868 1.00 63.01 85 SER B CA 1
ATOM 7892 C C . SER B 1 85 ? -66.724 -80.313 0.331 1.00 64.61 85 SER B C 1
ATOM 7893 O O . SER B 1 85 ? -67.272 -79.317 0.817 1.00 61.08 85 SER B O 1
ATOM 7896 N N . LEU B 1 86 ? -66.916 -81.538 0.823 1.00 65.81 86 LEU B N 1
ATOM 7897 C CA . LEU B 1 86 ? -67.776 -81.730 1.985 1.00 64.55 86 LEU B CA 1
ATOM 7898 C C . LEU B 1 86 ? -67.155 -81.121 3.235 1.00 63.62 86 LEU B C 1
ATOM 7899 O O . LEU B 1 86 ? -67.862 -80.534 4.064 1.00 57.20 86 LEU B O 1
ATOM 7904 N N . ARG B 1 87 ? -65.835 -81.246 3.385 1.00 60.67 87 ARG B N 1
ATOM 7905 C CA . ARG B 1 87 ? -65.163 -80.669 4.545 1.00 68.04 87 ARG B CA 1
ATOM 7906 C C . ARG B 1 87 ? -65.315 -79.154 4.568 1.00 65.63 87 ARG B C 1
ATOM 7907 O O . ARG B 1 87 ? -65.676 -78.569 5.596 1.00 69.68 87 ARG B O 1
ATOM 7915 N N . ASP B 1 88 ? -65.056 -78.501 3.433 1.00 60.56 88 ASP B N 1
ATOM 7916 C CA . ASP B 1 88 ? -65.183 -77.049 3.374 1.00 64.34 88 ASP B CA 1
ATOM 7917 C C . ASP B 1 88 ? -66.622 -76.612 3.619 1.00 60.87 88 ASP B C 1
ATOM 7918 O O . ASP B 1 88 ? -66.866 -75.591 4.273 1.00 63.88 88 ASP B O 1
ATOM 7923 N N . SER B 1 89 ? -67.590 -77.381 3.114 1.00 57.72 89 SER B N 1
ATOM 7924 C CA . SER B 1 89 ? -68.994 -77.067 3.361 1.00 55.20 89 SER B CA 1
ATOM 7925 C C . SER B 1 89 ? -69.322 -77.166 4.845 1.00 61.22 89 SER B C 1
ATOM 7926 O O . SER B 1 89 ? -69.995 -76.293 5.404 1.00 59.19 89 SER B O 1
ATOM 7929 N N . LEU B 1 90 ? -68.852 -78.232 5.499 1.00 66.71 90 LEU B N 1
ATOM 7930 C CA . LEU B 1 90 ? -69.118 -78.408 6.924 1.00 61.47 90 LEU B CA 1
ATOM 7931 C C . LEU B 1 90 ? -68.463 -77.311 7.751 1.00 59.78 90 LEU B C 1
ATOM 7932 O O . LEU B 1 90 ? -69.072 -76.784 8.690 1.00 56.07 90 LEU B O 1
ATOM 7937 N N . LEU B 1 91 ? -67.220 -76.955 7.420 1.00 62.29 91 LEU B N 1
ATOM 7938 C CA . LEU B 1 91 ? -66.556 -75.865 8.126 1.00 56.56 91 LEU B CA 1
ATOM 7939 C C . LEU B 1 91 ? -67.304 -74.552 7.932 1.00 61.30 91 LEU B C 1
ATOM 7940 O O . LEU B 1 91 ? -67.404 -73.745 8.863 1.00 68.71 91 LEU B O 1
ATOM 7945 N N . THR B 1 92 ? -67.850 -74.328 6.734 1.00 64.75 92 THR B N 1
ATOM 7946 C CA . THR B 1 92 ? -68.657 -73.134 6.504 1.00 55.22 92 THR B CA 1
ATOM 7947 C C . THR B 1 92 ? -69.944 -73.176 7.317 1.00 63.77 92 THR B C 1
ATOM 7948 O O . THR B 1 92 ? -70.364 -72.157 7.879 1.00 71.02 92 THR B O 1
ATOM 7952 N N . HIS B 1 93 ? -70.575 -74.350 7.405 1.00 61.70 93 HIS B N 1
ATOM 7953 C CA . HIS B 1 93 ? -71.852 -74.456 8.102 1.00 61.51 93 HIS B CA 1
ATOM 7954 C C . HIS B 1 93 ? -71.698 -74.193 9.594 1.00 62.85 93 HIS B C 1
ATOM 7955 O O . HIS B 1 93 ? -72.553 -73.540 10.206 1.00 55.55 93 HIS B O 1
ATOM 7962 N N . ILE B 1 94 ? -70.615 -74.686 10.198 1.00 67.76 94 ILE B N 1
ATOM 7963 C CA . ILE B 1 94 ? -70.441 -74.499 11.634 1.00 71.06 94 ILE B CA 1
ATOM 7964 C C . ILE B 1 94 ? -70.054 -73.057 11.950 1.00 67.65 94 ILE B C 1
ATOM 7965 O O . ILE B 1 94 ? -70.339 -72.559 13.046 1.00 63.92 94 ILE B O 1
ATOM 7970 N N . GLN B 1 95 ? -69.422 -72.357 11.004 1.00 69.16 95 GLN B N 1
ATOM 7971 C CA . GLN B 1 95 ? -69.148 -70.936 11.198 1.00 63.07 95 GLN B CA 1
ATOM 7972 C C . GLN B 1 95 ? -70.442 -70.133 11.243 1.00 69.59 95 GLN B C 1
ATOM 7973 O O . GLN B 1 95 ? -70.635 -69.294 12.130 1.00 75.91 95 GLN B O 1
ATOM 7979 N N . ASN B 1 96 ? -71.342 -70.381 10.288 1.00 66.80 96 ASN B N 1
ATOM 7980 C CA . ASN B 1 96 ? -72.580 -69.612 10.216 1.00 70.02 96 ASN B CA 1
ATOM 7981 C C . ASN B 1 96 ? -73.535 -69.966 11.348 1.00 65.83 96 ASN B C 1
ATOM 7982 O O . ASN B 1 96 ? -74.304 -69.109 11.798 1.00 73.63 96 ASN B O 1
ATOM 7987 N N . LEU B 1 97 ? -73.500 -71.210 11.825 1.00 67.70 97 LEU B N 1
ATOM 7988 C CA . LEU B 1 97 ? -74.451 -71.693 12.817 1.00 73.80 97 LEU B CA 1
ATOM 7989 C C . LEU B 1 97 ? -73.843 -71.808 14.211 1.00 73.74 97 LEU B C 1
ATOM 7990 O O . LEU B 1 97 ? -74.422 -72.473 15.077 1.00 74.23 97 LEU B O 1
ATOM 7995 N N . LYS B 1 98 ? -72.694 -71.168 14.448 1.00 69.95 98 LYS B N 1
ATOM 7996 C CA . LYS B 1 98 ? -72.026 -71.297 15.741 1.00 67.10 98 LYS B CA 1
ATOM 7997 C C . LYS B 1 98 ? -72.827 -70.654 16.867 1.00 72.46 98 LYS B C 1
ATOM 7998 O O . LYS B 1 98 ? -72.686 -71.053 18.029 1.00 71.45 98 LYS B O 1
ATOM 8004 N N . ASP B 1 99 ? -73.668 -69.669 16.552 1.00 76.39 99 ASP B N 1
ATOM 8005 C CA . ASP B 1 99 ? -74.455 -68.964 17.554 1.00 74.52 99 ASP B CA 1
ATOM 8006 C C . ASP B 1 99 ? -75.939 -69.295 17.500 1.00 81.74 99 ASP B C 1
ATOM 8007 O O . ASP B 1 99 ? -76.710 -68.740 18.290 1.00 84.29 99 ASP B O 1
ATOM 8012 N N . LEU B 1 100 ? -76.364 -70.179 16.596 1.00 83.97 100 LEU B N 1
ATOM 8013 C CA . LEU B 1 100 ? -77.786 -70.490 16.485 1.00 77.55 100 LEU B CA 1
ATOM 8014 C C . LEU B 1 100 ? -78.262 -71.325 17.668 1.00 76.00 100 LEU B C 1
ATOM 8015 O O . LEU B 1 100 ? -79.263 -70.992 18.313 1.00 85.38 100 LEU B O 1
ATOM 8020 N N . SER B 1 101 ? -77.554 -72.418 17.969 1.00 77.45 101 SER B N 1
ATOM 8021 C CA . SER B 1 101 ? -77.905 -73.283 19.087 1.00 76.29 101 SER B CA 1
ATOM 8022 C C . SER B 1 101 ? -76.720 -74.179 19.393 1.00 74.27 101 SER B C 1
ATOM 8023 O O . SER B 1 101 ? -76.086 -74.682 18.455 1.00 77.71 101 SER B O 1
ATOM 8026 N N . PRO B 1 102 ? -76.388 -74.399 20.667 1.00 81.39 102 PRO B N 1
ATOM 8027 C CA . PRO B 1 102 ? -75.247 -75.275 20.977 1.00 73.74 102 PRO B CA 1
ATOM 8028 C C . PRO B 1 102 ? -75.472 -76.724 20.582 1.00 76.08 102 PRO B C 1
ATOM 8029 O O . PRO B 1 102 ? -74.506 -77.412 20.227 1.00 73.92 102 PRO B O 1
ATOM 8033 N N . VAL B 1 103 ? -76.716 -77.209 20.624 1.00 70.64 103 VAL B N 1
ATOM 8034 C CA . VAL B 1 103 ? -76.976 -78.603 20.275 1.00 72.85 103 VAL B CA 1
ATOM 8035 C C . VAL B 1 103 ? -76.730 -78.845 18.790 1.00 74.14 103 VAL B C 1
ATOM 8036 O O . VAL B 1 103 ? -76.370 -79.959 18.386 1.00 72.84 103 VAL B O 1
ATOM 8040 N N . ILE B 1 104 ? -76.898 -77.815 17.958 1.00 69.64 104 ILE B N 1
ATOM 8041 C CA . ILE B 1 104 ? -76.591 -77.947 16.538 1.00 59.93 104 ILE B CA 1
ATOM 8042 C C . ILE B 1 104 ? -75.082 -77.977 16.321 1.00 69.22 104 ILE B C 1
ATOM 8043 O O . ILE B 1 104 ? -74.578 -78.691 15.444 1.00 60.55 104 ILE B O 1
ATOM 8048 N N . VAL B 1 105 ? -74.338 -77.215 17.125 1.00 73.52 105 VAL B N 1
ATOM 8049 C CA . VAL B 1 105 ? -72.890 -77.136 16.956 1.00 68.97 105 VAL B CA 1
ATOM 8050 C C . VAL B 1 105 ? -72.236 -78.484 17.248 1.00 70.35 105 VAL B C 1
ATOM 8051 O O . VAL B 1 105 ? -71.283 -78.885 16.566 1.00 58.25 105 VAL B O 1
ATOM 8055 N N . THR B 1 106 ? -72.732 -79.205 18.258 1.00 56.40 106 THR B N 1
ATOM 8056 C CA . THR B 1 106 ? -72.148 -80.504 18.587 1.00 62.99 106 THR B CA 1
ATOM 8057 C C . THR B 1 106 ? -72.332 -81.493 17.443 1.00 66.43 106 THR B C 1
ATOM 8058 O O . THR B 1 106 ? -71.415 -82.261 17.125 1.00 63.48 106 THR B O 1
ATOM 8062 N N . GLN B 1 107 ? -73.510 -81.490 16.813 1.00 65.03 107 GLN B N 1
ATOM 8063 C CA . GLN B 1 107 ? -73.743 -82.369 15.671 1.00 62.47 107 GLN B CA 1
ATOM 8064 C C . GLN B 1 107 ? -72.784 -82.056 14.530 1.00 53.16 107 GLN B C 1
ATOM 8065 O O . GLN B 1 107 ? -72.212 -82.968 13.921 1.00 49.70 107 GLN B O 1
ATOM 8071 N N . LEU B 1 108 ? -72.591 -80.770 14.230 1.00 47.60 108 LEU B N 1
ATOM 8072 C CA . LEU B 1 108 ? -71.650 -80.392 13.181 1.00 57.71 108 LEU B CA 1
ATOM 8073 C C . LEU B 1 108 ? -70.219 -80.730 13.576 1.00 57.73 108 LEU B C 1
ATOM 8074 O O . LEU B 1 108 ? -69.418 -81.150 12.732 1.00 49.55 108 LEU B O 1
ATOM 8079 N N . ALA B 1 109 ? -69.878 -80.562 14.857 1.00 57.65 109 ALA B N 1
ATOM 8080 C CA . ALA B 1 109 ? -68.549 -80.949 15.319 1.00 50.27 109 ALA B CA 1
ATOM 8081 C C . ALA B 1 109 ? -68.334 -82.450 15.173 1.00 52.62 109 ALA B C 1
ATOM 8082 O O . ALA B 1 109 ? -67.282 -82.890 14.695 1.00 46.84 109 ALA B O 1
ATOM 8084 N N . LEU B 1 110 ? -69.335 -83.251 15.553 1.00 50.52 110 LEU B N 1
ATOM 8085 C CA . LEU B 1 110 ? -69.231 -84.698 15.388 1.00 46.52 110 LEU B CA 1
ATOM 8086 C C . LEU B 1 110 ? -69.111 -85.081 13.919 1.00 57.16 110 LEU B C 1
ATOM 8087 O O . LEU B 1 110 ? -68.390 -86.026 13.574 1.00 57.29 110 LEU B O 1
ATOM 8092 N N . ALA B 1 111 ? -69.807 -84.357 13.038 1.00 54.92 111 ALA B N 1
ATOM 8093 C CA . ALA B 1 111 ? -69.696 -84.625 11.608 1.00 47.76 111 ALA B CA 1
ATOM 8094 C C . ALA B 1 111 ? -68.301 -84.297 11.091 1.00 50.72 111 ALA B C 1
ATOM 8095 O O . ALA B 1 111 ? -67.724 -85.068 10.315 1.00 46.43 111 ALA B O 1
ATOM 8097 N N . ILE B 1 112 ? -67.746 -83.156 11.507 1.00 52.16 112 ILE B N 1
ATOM 8098 C CA . ILE B 1 112 ? -66.394 -82.792 11.090 1.00 50.56 112 ILE B CA 1
ATOM 8099 C C . ILE B 1 112 ? -65.382 -83.793 11.634 1.00 54.11 112 ILE B C 1
ATOM 8100 O O . ILE B 1 112 ? -64.430 -84.177 10.942 1.00 51.66 112 ILE B O 1
ATOM 8105 N N . ALA B 1 113 ? -65.571 -84.235 12.881 1.00 44.28 113 ALA B N 1
ATOM 8106 C CA . ALA B 1 113 ? -64.661 -85.211 13.473 1.00 50.95 113 ALA B CA 1
ATOM 8107 C C . ALA B 1 113 ? -64.737 -86.549 12.748 1.00 51.83 113 ALA B C 1
ATOM 8108 O O . ALA B 1 113 ? -63.708 -87.116 12.361 1.00 55.61 113 ALA B O 1
ATOM 8110 N N . ASP B 1 114 ? -65.954 -87.071 12.552 1.00 56.99 114 ASP B N 1
ATOM 8111 C CA . ASP B 1 114 ? -66.116 -88.340 11.848 1.00 46.58 114 ASP B CA 1
ATOM 8112 C C . ASP B 1 114 ? -65.617 -88.252 10.411 1.00 55.39 114 ASP B C 1
ATOM 8113 O O . ASP B 1 114 ? -65.109 -89.240 9.868 1.00 51.37 114 ASP B O 1
ATOM 8118 N N . LEU B 1 115 ? -65.759 -87.086 9.777 1.00 52.95 115 LEU B N 1
ATOM 8119 C CA . LEU B 1 115 ? -65.220 -86.915 8.432 1.00 60.69 115 LEU B CA 1
ATOM 8120 C C . LEU B 1 115 ? -63.697 -86.945 8.446 1.00 63.12 115 LEU B C 1
ATOM 8121 O O . LEU B 1 115 ? -63.075 -87.571 7.579 1.00 62.60 115 LEU B O 1
ATOM 8126 N N . ALA B 1 116 ? -63.081 -86.274 9.422 1.00 58.13 116 ALA B N 1
ATOM 8127 C CA . ALA B 1 116 ? -61.625 -86.270 9.505 1.00 62.62 116 ALA B CA 1
ATOM 8128 C C . ALA B 1 116 ? -61.081 -87.676 9.724 1.00 64.05 116 ALA B C 1
ATOM 8129 O O . ALA B 1 116 ? -60.105 -88.079 9.081 1.00 61.38 116 ALA B O 1
ATOM 8131 N N . LEU B 1 117 ? -61.721 -88.449 10.605 1.00 54.03 117 LEU B N 1
ATOM 8132 C CA . LEU B 1 117 ? -61.237 -89.792 10.909 1.00 67.39 117 LEU B CA 1
ATOM 8133 C C . LEU B 1 117 ? -61.288 -90.722 9.703 1.00 71.22 117 LEU B C 1
ATOM 8134 O O . LEU B 1 117 ? -60.521 -91.690 9.650 1.00 69.62 117 LEU B O 1
ATOM 8139 N N . GLN B 1 118 ? -62.157 -90.449 8.733 1.00 67.07 118 GLN B N 1
ATOM 8140 C CA . GLN B 1 118 ? -62.291 -91.290 7.552 1.00 65.90 118 GLN B CA 1
ATOM 8141 C C . GLN B 1 118 ? -61.646 -90.681 6.313 1.00 64.83 118 GLN B C 1
ATOM 8142 O O . GLN B 1 118 ? -61.773 -91.245 5.223 1.00 62.65 118 GLN B O 1
ATOM 8148 N N . MET B 1 119 ? -60.954 -89.550 6.454 1.00 65.19 119 MET B N 1
ATOM 8149 C CA . MET B 1 119 ? -60.331 -88.850 5.332 1.00 68.79 119 MET B CA 1
ATOM 8150 C C . MET B 1 119 ? -58.836 -88.736 5.599 1.00 72.97 119 MET B C 1
ATOM 8151 O O . MET B 1 119 ? -58.368 -87.734 6.164 1.00 78.76 119 MET B O 1
ATOM 8156 N N . PRO B 1 120 ? -58.046 -89.742 5.213 1.00 78.59 120 PRO B N 1
ATOM 8157 C CA . PRO B 1 120 ? -56.596 -89.674 5.458 1.00 78.85 120 PRO B CA 1
ATOM 8158 C C . PRO B 1 120 ? -55.902 -88.557 4.702 1.00 84.74 120 PRO B C 1
ATOM 8159 O O . PRO B 1 120 ? -54.805 -88.148 5.104 1.00 91.81 120 PRO B O 1
ATOM 8163 N N . SER B 1 121 ? -56.498 -88.053 3.619 1.00 88.11 121 SER B N 1
ATOM 8164 C CA . SER B 1 121 ? -55.893 -86.953 2.878 1.00 82.60 121 SER B CA 1
ATOM 8165 C C . SER B 1 121 ? -55.854 -85.662 3.684 1.00 76.42 121 SER B C 1
ATOM 8166 O O . SER B 1 121 ? -55.043 -84.782 3.379 1.00 89.24 121 SER B O 1
ATOM 8169 N N . TRP B 1 122 ? -56.707 -85.526 4.701 1.00 80.28 122 TRP B N 1
ATOM 8170 C CA . TRP B 1 122 ? -56.676 -84.365 5.591 1.00 75.10 122 TRP B CA 1
ATOM 8171 C C . TRP B 1 122 ? -55.634 -84.606 6.685 1.00 88.16 122 TRP B C 1
ATOM 8172 O O . TRP B 1 122 ? -55.941 -84.857 7.852 1.00 89.59 122 TRP B O 1
ATOM 8183 N N . LYS B 1 123 ? -54.370 -84.524 6.280 1.00 100.19 123 LYS B N 1
ATOM 8184 C CA . LYS B 1 123 ? -53.265 -84.767 7.196 1.00 96.20 123 LYS B CA 1
ATOM 8185 C C . LYS B 1 123 ? -53.082 -83.583 8.135 1.00 95.75 123 LYS B C 1
ATOM 8186 O O . LYS B 1 123 ? -53.134 -82.423 7.714 1.00 80.42 123 LYS B O 1
ATOM 8192 N N . GLY B 1 124 ? -52.871 -83.884 9.415 1.00 96.79 124 GLY B N 1
ATOM 8193 C CA . GLY B 1 124 ? -52.710 -82.853 10.421 1.00 95.80 124 GLY B CA 1
ATOM 8194 C C . GLY B 1 124 ? -53.937 -81.978 10.568 1.00 83.62 124 GLY B C 1
ATOM 8195 O O . GLY B 1 124 ? -53.835 -80.748 10.591 1.00 78.21 124 GLY B O 1
ATOM 8196 N N . CYS B 1 125 ? -55.107 -82.613 10.672 1.00 86.74 125 CYS B N 1
ATOM 8197 C CA . CYS B 1 125 ? -56.358 -81.864 10.740 1.00 79.51 125 CYS B CA 1
ATOM 8198 C C . CYS B 1 125 ? -56.417 -80.993 11.988 1.00 82.98 125 CYS B C 1
ATOM 8199 O O . CYS B 1 125 ? -56.950 -79.878 11.950 1.00 86.86 125 CYS B O 1
ATOM 8202 N N . VAL B 1 126 ? -55.884 -81.488 13.107 1.00 78.38 126 VAL B N 1
ATOM 8203 C CA . VAL B 1 126 ? -55.894 -80.710 14.342 1.00 77.07 126 VAL B CA 1
ATOM 8204 C C . VAL B 1 126 ? -55.107 -79.420 14.164 1.00 78.61 126 VAL B C 1
ATOM 8205 O O . VAL B 1 126 ? -55.528 -78.350 14.621 1.00 66.30 126 VAL B O 1
ATOM 8209 N N . GLN B 1 127 ? -53.960 -79.498 13.487 1.00 82.46 127 GLN B N 1
ATOM 8210 C CA . GLN B 1 127 ? -53.139 -78.311 13.272 1.00 84.83 127 GLN B CA 1
ATOM 8211 C C . GLN B 1 127 ? -53.856 -77.291 12.395 1.00 87.79 127 GLN B C 1
ATOM 8212 O O . GLN B 1 127 ? -53.902 -76.100 12.723 1.00 85.53 127 GLN B O 1
ATOM 8218 N N . THR B 1 128 ? -54.422 -77.740 11.272 1.00 83.89 128 THR B N 1
ATOM 8219 C CA . THR B 1 128 ? -55.112 -76.820 10.372 1.00 74.46 128 THR B CA 1
ATOM 8220 C C . THR B 1 128 ? -56.317 -76.177 11.049 1.00 77.16 128 THR B C 1
ATOM 8221 O O . THR B 1 128 ? -56.607 -74.996 10.825 1.00 77.53 128 THR B O 1
ATOM 8225 N N . LEU B 1 129 ? -57.025 -76.933 11.891 1.00 74.39 129 LEU B N 1
ATOM 8226 C CA . LEU B 1 129 ? -58.226 -76.399 12.525 1.00 78.30 129 LEU B CA 1
ATOM 8227 C C . LEU B 1 129 ? -57.888 -75.327 13.553 1.00 81.77 129 LEU B C 1
ATOM 8228 O O . LEU B 1 129 ? -58.583 -74.307 13.641 1.00 82.17 129 LEU B O 1
ATOM 8233 N N . VAL B 1 130 ? -56.833 -75.536 14.343 1.00 88.35 130 VAL B N 1
ATOM 8234 C CA . VAL B 1 130 ? -56.541 -74.594 15.420 1.00 89.83 130 VAL B CA 1
ATOM 8235 C C . VAL B 1 130 ? -55.958 -73.298 14.863 1.00 84.40 130 VAL B C 1
ATOM 8236 O O . VAL B 1 130 ? -56.361 -72.202 15.268 1.00 85.65 130 VAL B O 1
ATOM 8240 N N . GLU B 1 131 ? -55.032 -73.391 13.909 1.00 74.65 131 GLU B N 1
ATOM 8241 C CA . GLU B 1 131 ? -54.423 -72.189 13.351 1.00 84.20 131 GLU B CA 1
ATOM 8242 C C . GLU B 1 131 ? -55.308 -71.499 12.319 1.00 80.62 131 GLU B C 1
ATOM 8243 O O . GLU B 1 131 ? -54.820 -70.637 11.582 1.00 81.37 131 GLU B O 1
ATOM 8249 N N . LYS B 1 132 ? -56.587 -71.861 12.245 1.00 77.69 132 LYS B N 1
ATOM 8250 C CA . LYS B 1 132 ? -57.558 -71.151 11.426 1.00 74.46 132 LYS B CA 1
ATOM 8251 C C . LYS B 1 132 ? -58.660 -70.482 12.235 1.00 72.64 132 LYS B C 1
ATOM 8252 O O . LYS B 1 132 ? -59.229 -69.491 11.772 1.00 77.48 132 LYS B O 1
ATOM 8258 N N . TYR B 1 133 ? -58.962 -70.977 13.436 1.00 68.21 133 TYR B N 1
ATOM 8259 C CA . TYR B 1 133 ? -60.066 -70.451 14.225 1.00 78.24 133 TYR B CA 1
ATOM 8260 C C . TYR B 1 133 ? -59.675 -70.005 15.628 1.00 84.82 133 TYR B C 1
ATOM 8261 O O . TYR B 1 133 ? -60.535 -69.492 16.352 1.00 84.11 133 TYR B O 1
ATOM 8270 N N . SER B 1 134 ? -58.417 -70.186 16.039 1.00 85.87 134 SER B N 1
ATOM 8271 C CA . SER B 1 134 ? -58.026 -69.826 17.399 1.00 80.30 134 SER B CA 1
ATOM 8272 C C . SER B 1 134 ? -57.977 -68.320 17.618 1.00 85.59 134 SER B C 1
ATOM 8273 O O . SER B 1 134 ? -58.120 -67.870 18.760 1.00 83.13 134 SER B O 1
ATOM 8276 N N . ASN B 1 135 ? -57.791 -67.534 16.557 1.00 89.83 135 ASN B N 1
ATOM 8277 C CA . ASN B 1 135 ? -57.661 -66.089 16.689 1.00 82.60 135 ASN B CA 1
ATOM 8278 C C . ASN B 1 135 ? -59.001 -65.376 16.814 1.00 86.94 135 ASN B C 1
ATOM 8279 O O . ASN B 1 135 ? -59.026 -64.204 17.208 1.00 85.85 135 ASN B O 1
ATOM 8284 N N . ASP B 1 136 ? -60.104 -66.046 16.498 1.00 82.51 136 ASP B N 1
ATOM 8285 C CA . ASP B 1 136 ? -61.441 -65.481 16.628 1.00 71.43 136 ASP B CA 1
ATOM 8286 C C . ASP B 1 136 ? -62.052 -65.979 17.932 1.00 70.63 136 ASP B C 1
ATOM 8287 O O . ASP B 1 136 ? -62.272 -67.183 18.097 1.00 80.07 136 ASP B O 1
ATOM 8292 N N . VAL B 1 137 ? -62.319 -65.052 18.857 1.00 79.97 137 VAL B N 1
ATOM 8293 C CA . VAL B 1 137 ? -62.849 -65.434 20.164 1.00 83.36 137 VAL B CA 1
ATOM 8294 C C . VAL B 1 137 ? -64.239 -66.046 20.029 1.00 82.52 137 VAL B C 1
ATOM 8295 O O . VAL B 1 137 ? -64.649 -66.863 20.864 1.00 79.75 137 VAL B O 1
ATOM 8299 N N . THR B 1 138 ? -64.981 -65.675 18.983 1.00 91.27 138 THR B N 1
ATOM 8300 C CA . THR B 1 138 ? -66.291 -66.264 18.732 1.00 89.48 138 THR B CA 1
ATOM 8301 C C . THR B 1 138 ? -66.202 -67.634 18.071 1.00 86.95 138 THR B C 1
ATOM 8302 O O . THR B 1 138 ? -67.200 -68.363 18.056 1.00 88.29 138 THR B O 1
ATOM 8306 N N . SER B 1 139 ? -65.039 -68.000 17.531 1.00 78.69 139 SER B N 1
ATOM 8307 C CA . SER B 1 139 ? -64.840 -69.308 16.922 1.00 79.15 139 SER B CA 1
ATOM 8308 C C . SER B 1 139 ? -64.263 -70.338 17.884 1.00 77.85 139 SER B C 1
ATOM 8309 O O . SER B 1 139 ? -64.215 -71.523 17.539 1.00 74.65 139 SER B O 1
ATOM 8312 N N . LEU B 1 140 ? -63.823 -69.922 19.071 1.00 79.92 140 LEU B N 1
ATOM 8313 C CA . LEU B 1 140 ? -63.231 -70.833 20.045 1.00 81.18 140 LEU B CA 1
ATOM 8314 C C . LEU B 1 140 ? -64.216 -71.875 20.573 1.00 70.37 140 LEU B C 1
ATOM 8315 O O . LEU B 1 140 ? -63.833 -73.044 20.709 1.00 69.33 140 LEU B O 1
ATOM 8320 N N . PRO B 1 141 ? -65.470 -71.519 20.898 1.00 73.09 141 PRO B N 1
ATOM 8321 C CA . PRO B 1 141 ? -66.393 -72.551 21.409 1.00 68.15 141 PRO B CA 1
ATOM 8322 C C . PRO B 1 141 ? -66.542 -73.765 20.504 1.00 68.59 141 PRO B C 1
ATOM 8323 O O . PRO B 1 141 ? -66.483 -74.899 20.995 1.00 74.90 141 PRO B O 1
ATOM 8327 N N . PHE B 1 142 ? -66.723 -73.573 19.194 1.00 66.74 142 PHE B N 1
ATOM 8328 C CA . PHE B 1 142 ? -66.860 -74.737 18.325 1.00 58.78 142 PHE B CA 1
ATOM 8329 C C . PHE B 1 142 ? -65.515 -75.349 17.958 1.00 60.91 142 PHE B C 1
ATOM 8330 O O . PHE B 1 142 ? -65.469 -76.527 17.589 1.00 67.70 142 PHE B O 1
ATOM 8338 N N . LEU B 1 143 ? -64.424 -74.585 18.045 1.00 60.26 143 LEU B N 1
ATOM 8339 C CA . LEU B 1 143 ? -63.106 -75.177 17.849 1.00 54.33 143 LEU B CA 1
ATOM 8340 C C . LEU B 1 143 ? -62.783 -76.166 18.962 1.00 66.49 143 LEU B C 1
ATOM 8341 O O . LEU B 1 143 ? -62.244 -77.249 18.702 1.00 61.58 143 LEU B O 1
ATOM 8346 N N . LEU B 1 144 ? -63.110 -75.813 20.208 1.00 60.12 144 LEU B N 1
ATOM 8347 C CA . LEU B 1 144 ? -62.895 -76.736 21.318 1.00 66.32 144 LEU B CA 1
ATOM 8348 C C . LEU B 1 144 ? -63.829 -77.936 21.227 1.00 61.86 144 LEU B C 1
ATOM 8349 O O . LEU B 1 144 ? -63.434 -79.062 21.551 1.00 61.83 144 LEU B O 1
ATOM 8354 N N . GLU B 1 145 ? -65.071 -77.713 20.784 1.00 62.66 145 GLU B N 1
ATOM 8355 C CA . GLU B 1 145 ? -66.016 -78.814 20.622 1.00 58.46 145 GLU B CA 1
ATOM 8356 C C . GLU B 1 145 ? -65.495 -79.849 19.633 1.00 59.44 145 GLU B C 1
ATOM 8357 O O . GLU B 1 145 ? -65.603 -81.058 19.872 1.00 62.13 145 GLU B O 1
ATOM 8363 N N . ILE B 1 146 ? -64.931 -79.394 18.514 1.00 52.40 146 ILE B N 1
ATOM 8364 C CA . ILE B 1 146 ? -64.361 -80.321 17.541 1.00 55.27 146 ILE B CA 1
ATOM 8365 C C . ILE B 1 146 ? -63.190 -81.074 18.156 1.00 57.89 146 ILE B C 1
ATOM 8366 O O . ILE B 1 146 ? -63.073 -82.298 18.018 1.00 61.85 146 ILE B O 1
ATOM 8371 N N . LEU B 1 147 ? -62.308 -80.354 18.853 1.00 66.02 147 LEU B N 1
ATOM 8372 C CA . LEU B 1 147 ? -61.163 -80.987 19.494 1.00 56.86 147 LEU B CA 1
ATOM 8373 C C . LEU B 1 147 ? -61.560 -81.824 20.701 1.00 54.01 147 LEU B C 1
ATOM 8374 O O . LEU B 1 147 ? -60.750 -82.636 21.159 1.00 52.90 147 LEU B O 1
ATOM 8379 N N . THR B 1 148 ? -62.781 -81.658 21.216 1.00 53.28 148 THR B N 1
ATOM 8380 C CA . THR B 1 148 ? -63.253 -82.504 22.306 1.00 44.03 148 THR B CA 1
ATOM 8381 C C . THR B 1 148 ? -63.793 -83.827 21.777 1.00 56.32 148 THR B C 1
ATOM 8382 O O . THR B 1 148 ? -63.440 -84.899 22.281 1.00 66.43 148 THR B O 1
ATOM 8386 N N . VAL B 1 149 ? -64.642 -83.771 20.749 1.00 60.60 149 VAL B N 1
ATOM 8387 C CA . VAL B 1 149 ? -65.287 -84.980 20.248 1.00 53.87 149 VAL B CA 1
ATOM 8388 C C . VAL B 1 149 ? -64.394 -85.775 19.304 1.00 44.14 149 VAL B C 1
ATOM 8389 O O . VAL B 1 149 ? -64.663 -86.959 19.065 1.00 55.11 149 VAL B O 1
ATOM 8393 N N . LEU B 1 150 ? -63.340 -85.168 18.760 1.00 47.16 150 LEU B N 1
ATOM 8394 C CA . LEU B 1 150 ? -62.455 -85.908 17.863 1.00 51.69 150 LEU B CA 1
ATOM 8395 C C . LEU B 1 150 ? -61.781 -87.091 18.550 1.00 57.72 150 LEU B C 1
ATOM 8396 O O . LEU B 1 150 ? -61.804 -88.196 17.980 1.00 58.74 150 LEU B O 1
ATOM 8401 N N . PRO B 1 151 ? -61.178 -86.957 19.739 1.00 61.00 151 PRO B N 1
ATOM 8402 C CA . PRO B 1 151 ? -60.648 -88.158 20.405 1.00 55.80 151 PRO B CA 1
ATOM 8403 C C . PRO B 1 151 ? -61.731 -89.133 20.830 1.00 59.56 151 PRO B C 1
ATOM 8404 O O . PRO B 1 151 ? -61.488 -90.346 20.828 1.00 60.75 151 PRO B O 1
ATOM 8408 N N . GLU B 1 152 ? -62.921 -88.641 21.186 1.00 53.04 152 GLU B N 1
ATOM 8409 C CA . GLU B 1 152 ? -64.004 -89.535 21.585 1.00 54.75 152 GLU B CA 1
ATOM 8410 C C . GLU B 1 152 ? -64.410 -90.457 20.443 1.00 60.35 152 GLU B C 1
ATOM 8411 O O . GLU B 1 152 ? -64.692 -91.641 20.662 1.00 69.92 152 GLU B O 1
ATOM 8417 N N . GLU B 1 153 ? -64.437 -89.936 19.217 1.00 51.59 153 GLU B N 1
ATOM 8418 C CA . GLU B 1 153 ? -64.879 -90.715 18.068 1.00 63.11 153 GLU B CA 1
ATOM 8419 C C . GLU B 1 153 ? -63.809 -91.657 17.536 1.00 61.17 153 GLU B C 1
ATOM 8420 O O . GLU B 1 153 ? -64.107 -92.464 16.650 1.00 78.63 153 GLU B O 1
ATOM 8426 N N . VAL B 1 154 ? -62.579 -91.576 18.049 1.00 61.93 154 VAL B N 1
ATOM 8427 C CA . VAL B 1 154 ? -61.529 -92.493 17.612 1.00 57.35 154 VAL B CA 1
ATOM 8428 C C . VAL B 1 154 ? -61.900 -93.930 17.958 1.00 57.96 154 VAL B C 1
ATOM 8429 O O . VAL B 1 154 ? -61.607 -94.862 17.199 1.00 62.53 154 VAL B O 1
ATOM 8433 N N . HIS B 1 155 ? -62.564 -94.132 19.098 1.00 55.66 155 HIS B N 1
ATOM 8434 C CA . HIS B 1 155 ? -62.983 -95.457 19.540 1.00 64.55 155 HIS B CA 1
ATOM 8435 C C . HIS B 1 155 ? -64.492 -95.660 19.433 1.00 74.14 155 HIS B C 1
ATOM 8436 O O . HIS B 1 155 ? -65.041 -96.555 20.083 1.00 78.68 155 HIS B O 1
ATOM 8443 N N . SER B 1 156 ? -65.171 -94.852 18.622 1.00 79.83 156 SER B N 1
ATOM 8444 C CA . SER B 1 156 ? -66.611 -94.992 18.456 1.00 80.60 156 SER B CA 1
ATOM 8445 C C . SER B 1 156 ? -66.938 -96.295 17.737 1.00 82.52 156 SER B C 1
ATOM 8446 O O . SER B 1 156 ? -66.417 -96.566 16.651 1.00 77.22 156 SER B O 1
ATOM 8449 N N . ARG B 1 157 ? -67.805 -97.107 18.350 1.00 97.03 157 ARG B N 1
ATOM 8450 C CA . ARG B 1 157 ? -68.214 -98.363 17.731 1.00 99.57 157 ARG B CA 1
ATOM 8451 C C . ARG B 1 157 ? -69.002 -98.143 16.446 1.00 97.54 157 ARG B C 1
ATOM 8452 O O . ARG B 1 157 ? -69.026 -99.032 15.589 1.00 96.19 157 ARG B O 1
ATOM 8460 N N . SER B 1 158 ? -69.639 -96.981 16.292 1.00 96.42 158 SER B N 1
ATOM 8461 C CA . SER B 1 158 ? -70.455 -96.677 15.124 1.00 91.81 158 SER B CA 1
ATOM 8462 C C . SER B 1 158 ? -69.634 -96.207 13.924 1.00 86.12 158 SER B C 1
ATOM 8463 O O . SER B 1 158 ? -70.206 -95.652 12.978 1.00 85.46 158 SER B O 1
ATOM 8466 N N . LEU B 1 159 ? -68.324 -96.421 13.928 1.00 87.15 159 LEU B N 1
ATOM 8467 C CA . LEU B 1 159 ? -67.464 -95.974 12.839 1.00 81.46 159 LEU B CA 1
ATOM 8468 C C . LEU B 1 159 ? -66.727 -97.110 12.149 1.00 85.70 159 LEU B C 1
ATOM 8469 O O . LEU B 1 159 ? -66.563 -97.075 10.926 1.00 91.30 159 LEU B O 1
ATOM 8474 N N . ARG B 1 160 ? -66.271 -98.113 12.904 1.00 86.47 160 ARG B N 1
ATOM 8475 C CA . ARG B 1 160 ? -65.663 -99.325 12.348 1.00 102.07 160 ARG B CA 1
ATOM 8476 C C . ARG B 1 160 ? -64.426 -98.997 11.508 1.00 95.14 160 ARG B C 1
ATOM 8477 O O . ARG B 1 160 ? -64.260 -99.478 10.384 1.00 85.85 160 ARG B O 1
ATOM 8485 N N . ILE B 1 161 ? -63.555 -98.159 12.058 1.00 84.19 161 ILE B N 1
ATOM 8486 C CA . ILE B 1 161 ? -62.249 -97.933 11.452 1.00 73.75 161 ILE B CA 1
ATOM 8487 C C . ILE B 1 161 ? -61.320 -99.073 11.845 1.00 81.96 161 ILE B C 1
ATOM 8488 O O . ILE B 1 161 ? -61.482 -99.704 12.897 1.00 89.21 161 ILE B O 1
ATOM 8493 N N . GLY B 1 162 ? -60.347 -99.358 10.985 1.00 75.53 162 GLY B N 1
ATOM 8494 C CA . GLY B 1 162 ? -59.438 -100.455 11.244 1.00 82.93 162 GLY B CA 1
ATOM 8495 C C . GLY B 1 162 ? -58.547 -100.207 12.445 1.00 78.07 162 GLY B C 1
ATOM 8496 O O . GLY B 1 162 ? -58.351 -99.078 12.897 1.00 71.04 162 GLY B O 1
ATOM 8497 N N . ALA B 1 163 ? -57.999 -101.302 12.978 1.00 71.87 163 ALA B N 1
ATOM 8498 C CA . ALA B 1 163 ? -57.056 -101.183 14.085 1.00 57.37 163 ALA B CA 1
ATOM 8499 C C . ALA B 1 163 ? -55.740 -100.571 13.633 1.00 63.25 163 ALA B C 1
ATOM 8500 O O . ALA B 1 163 ? -55.084 -99.872 14.413 1.00 66.82 163 ALA B O 1
ATOM 8502 N N . ASN B 1 164 ? -55.334 -100.823 12.386 1.00 68.35 164 ASN B N 1
ATOM 8503 C CA . ASN B 1 164 ? -54.123 -100.195 11.869 1.00 60.80 164 ASN B CA 1
ATOM 8504 C C . ASN B 1 164 ? -54.329 -98.702 11.648 1.00 70.66 164 ASN B C 1
ATOM 8505 O O . ASN B 1 164 ? -53.461 -97.891 11.993 1.00 66.67 164 ASN B O 1
ATOM 8510 N N . ARG B 1 165 ? -55.472 -98.320 11.073 1.00 64.92 165 ARG B N 1
ATOM 8511 C CA . ARG B 1 165 ? -55.775 -96.904 10.899 1.00 65.01 165 ARG B CA 1
ATOM 8512 C C . ARG B 1 165 ? -55.891 -96.195 12.243 1.00 58.65 165 ARG B C 1
ATOM 8513 O O . ARG B 1 165 ? -55.400 -95.072 12.404 1.00 65.12 165 ARG B O 1
ATOM 8521 N N . ARG B 1 166 ? -56.534 -96.839 13.223 1.00 61.87 166 ARG B N 1
ATOM 8522 C CA . ARG B 1 166 ? -56.709 -96.214 14.531 1.00 59.67 166 ARG B CA 1
ATOM 8523 C C . ARG B 1 166 ? -55.376 -95.970 15.227 1.00 50.92 166 ARG B C 1
ATOM 8524 O O . ARG B 1 166 ? -55.237 -94.998 15.976 1.00 55.35 166 ARG B O 1
ATOM 8532 N N . THR B 1 167 ? -54.384 -96.831 14.993 1.00 57.88 167 THR B N 1
ATOM 8533 C CA . THR B 1 167 ? -53.057 -96.587 15.549 1.00 52.70 167 THR B CA 1
ATOM 8534 C C . THR B 1 167 ? -52.401 -95.379 14.889 1.00 60.97 167 THR B C 1
ATOM 8535 O O . THR B 1 167 ? -51.734 -94.583 15.562 1.00 58.85 167 THR B O 1
ATOM 8539 N N . GLU B 1 168 ? -52.577 -95.227 13.573 1.00 66.53 168 GLU B N 1
ATOM 8540 C CA . GLU B 1 168 ? -52.099 -94.027 12.893 1.00 62.88 168 GLU B CA 1
ATOM 8541 C C . GLU B 1 168 ? -52.765 -92.775 13.450 1.00 55.04 168 GLU B C 1
ATOM 8542 O O . GLU B 1 168 ? -52.098 -91.763 13.694 1.00 55.41 168 GLU B O 1
ATOM 8548 N N . ILE B 1 169 ? -54.085 -92.825 13.652 1.00 55.27 169 ILE B N 1
ATOM 8549 C CA . ILE B 1 169 ? -54.811 -91.666 14.164 1.00 61.61 169 ILE B CA 1
ATOM 8550 C C . ILE B 1 169 ? -54.282 -91.273 15.537 1.00 61.59 169 ILE B C 1
ATOM 8551 O O . ILE B 1 169 ? -53.986 -90.101 15.796 1.00 66.04 169 ILE B O 1
ATOM 8556 N N . ILE B 1 170 ? -54.143 -92.252 16.432 1.00 60.05 170 ILE B N 1
ATOM 8557 C CA . ILE B 1 170 ? -53.787 -91.951 17.815 1.00 56.59 170 ILE B CA 1
ATOM 8558 C C . ILE B 1 170 ? -52.380 -91.369 17.900 1.00 62.26 170 ILE B C 1
ATOM 8559 O O . ILE B 1 170 ? -52.142 -90.402 18.633 1.00 69.57 170 ILE B O 1
ATOM 8564 N N . GLU B 1 171 ? -51.430 -91.928 17.149 1.00 55.64 171 GLU B N 1
ATOM 8565 C CA . GLU B 1 171 ? -50.078 -91.384 17.183 1.00 62.18 171 GLU B CA 1
ATOM 8566 C C . GLU B 1 171 ? -49.948 -90.094 16.387 1.00 64.43 171 GLU B C 1
ATOM 8567 O O . GLU B 1 171 ? -48.982 -89.352 16.591 1.00 70.81 171 GLU B O 1
ATOM 8573 N N . ASP B 1 172 ? -50.895 -89.807 15.491 1.00 70.61 172 ASP B N 1
ATOM 8574 C CA . ASP B 1 172 ? -50.908 -88.505 14.833 1.00 61.72 172 ASP B CA 1
ATOM 8575 C C . ASP B 1 172 ? -51.546 -87.448 15.725 1.00 69.45 172 ASP B C 1
ATOM 8576 O O . ASP B 1 172 ? -51.103 -86.296 15.742 1.00 68.50 172 ASP B O 1
ATOM 8581 N N . LEU B 1 173 ? -52.585 -87.823 16.476 1.00 71.18 173 LEU B N 1
ATOM 8582 C CA . LEU B 1 173 ? -53.168 -86.897 17.440 1.00 62.61 173 LEU B CA 1
ATOM 8583 C C . LEU B 1 173 ? -52.195 -86.607 18.574 1.00 64.10 173 LEU B C 1
ATOM 8584 O O . LEU B 1 173 ? -52.151 -85.485 19.092 1.00 73.58 173 LEU B O 1
ATOM 8589 N N . ALA B 1 174 ? -51.410 -87.609 18.979 1.00 64.79 174 ALA B N 1
ATOM 8590 C CA . ALA B 1 174 ? -50.396 -87.385 20.002 1.00 65.95 174 ALA B CA 1
ATOM 8591 C C . ALA B 1 174 ? -49.307 -86.441 19.510 1.00 72.23 174 ALA B C 1
ATOM 8592 O O . ALA B 1 174 ? -48.747 -85.675 20.303 1.00 62.59 174 ALA B O 1
ATOM 8594 N N . PHE B 1 175 ? -48.999 -86.480 18.211 1.00 71.22 175 PHE B N 1
ATOM 8595 C CA . PHE B 1 175 ? -47.979 -85.595 17.660 1.00 64.97 175 PHE B CA 1
ATOM 8596 C C . PHE B 1 175 ? -48.393 -84.132 17.757 1.00 67.11 175 PHE B C 1
ATOM 8597 O O . PHE B 1 175 ? -47.533 -83.250 17.868 1.00 74.31 175 PHE B O 1
ATOM 8605 N N . TYR B 1 176 ? -49.694 -83.852 17.717 1.00 65.32 176 TYR B N 1
ATOM 8606 C CA . TYR B 1 176 ? -50.207 -82.495 17.831 1.00 68.89 176 TYR B CA 1
ATOM 8607 C C . TYR B 1 176 ? -50.795 -82.206 19.206 1.00 61.92 176 TYR B C 1
ATOM 8608 O O . TYR B 1 176 ? -51.486 -81.196 19.373 1.00 57.21 176 TYR B O 1
ATOM 8617 N N . SER B 1 177 ? -50.545 -83.073 20.191 1.00 68.02 177 SER B N 1
ATOM 8618 C CA . SER B 1 177 ? -51.092 -82.849 21.525 1.00 67.79 177 SER B CA 1
ATOM 8619 C C . SER B 1 177 ? -50.496 -81.608 22.178 1.00 58.43 177 SER B C 1
ATOM 8620 O O . SER B 1 177 ? -51.149 -80.979 23.017 1.00 57.97 177 SER B O 1
ATOM 8623 N N . SER B 1 178 ? -49.267 -81.241 21.812 1.00 59.82 178 SER B N 1
ATOM 8624 C CA . SER B 1 178 ? -48.662 -80.039 22.375 1.00 56.12 178 SER B CA 1
ATOM 8625 C C . SER B 1 178 ? -49.421 -78.786 21.956 1.00 62.92 178 SER B C 1
ATOM 8626 O O . SER B 1 178 ? -49.616 -77.873 22.767 1.00 66.47 178 SER B O 1
ATOM 8629 N N . THR B 1 179 ? -49.877 -78.732 20.702 1.00 67.45 179 THR B N 1
ATOM 8630 C CA . THR B 1 179 ? -50.530 -77.524 20.209 1.00 71.31 179 THR B CA 1
ATOM 8631 C C . THR B 1 179 ? -51.934 -77.366 20.778 1.00 60.00 179 THR B C 1
ATOM 8632 O O . THR B 1 179 ? -52.387 -76.237 20.994 1.00 66.02 179 THR B O 1
ATOM 8636 N N . VAL B 1 180 ? -52.641 -78.471 21.024 1.00 57.69 180 VAL B N 1
ATOM 8637 C CA . VAL B 1 180 ? -53.978 -78.356 21.598 1.00 65.33 180 VAL B CA 1
ATOM 8638 C C . VAL B 1 180 ? -53.895 -77.999 23.079 1.00 57.46 180 VAL B C 1
ATOM 8639 O O . VAL B 1 180 ? -54.724 -77.237 23.591 1.00 58.58 180 VAL B O 1
ATOM 8643 N N . VAL B 1 181 ? -52.888 -78.520 23.786 1.00 61.02 181 VAL B N 1
ATOM 8644 C CA . VAL B 1 181 ? -52.688 -78.120 25.177 1.00 63.95 181 VAL B CA 1
ATOM 8645 C C . VAL B 1 181 ? -52.302 -76.648 25.255 1.00 62.96 181 VAL B C 1
ATOM 8646 O O . VAL B 1 181 ? -52.787 -75.911 26.122 1.00 62.89 181 VAL B O 1
ATOM 8650 N N . SER B 1 182 ? -51.444 -76.192 24.338 1.00 71.09 182 SER B N 1
ATOM 8651 C CA . SER B 1 182 ? -51.077 -74.780 24.305 1.00 62.15 182 SER B CA 1
ATOM 8652 C C . SER B 1 182 ? -52.279 -73.899 23.996 1.00 62.11 182 SER B C 1
ATOM 8653 O O . SER B 1 182 ? -52.382 -72.783 24.518 1.00 66.74 182 SER B O 1
ATOM 8656 N N . LEU B 1 183 ? -53.200 -74.383 23.160 1.00 64.96 183 LEU B N 1
ATOM 8657 C CA . LEU B 1 183 ? -54.422 -73.634 22.895 1.00 62.67 183 LEU B CA 1
ATOM 8658 C C . LEU B 1 183 ? -55.293 -73.536 24.141 1.00 61.87 183 LEU B C 1
ATOM 8659 O O . LEU B 1 183 ? -55.880 -72.483 24.412 1.00 71.43 183 LEU B O 1
ATOM 8664 N N . LEU B 1 184 ? -55.386 -74.622 24.913 1.00 64.36 184 LEU B N 1
ATOM 8665 C CA . LEU B 1 184 ? -56.208 -74.602 26.118 1.00 62.83 184 LEU B CA 1
ATOM 8666 C C . LEU B 1 184 ? -55.655 -73.629 27.154 1.00 75.93 184 LEU B C 1
ATOM 8667 O O . LEU B 1 184 ? -56.423 -72.974 27.869 1.00 72.28 184 LEU B O 1
ATOM 8672 N N . MET B 1 185 ? -54.327 -73.517 27.248 1.00 79.67 185 MET B N 1
ATOM 8673 C CA . MET B 1 185 ? -53.737 -72.562 28.181 1.00 78.22 185 MET B CA 1
ATOM 8674 C C . MET B 1 185 ? -54.033 -71.128 27.761 1.00 78.65 185 MET B C 1
ATOM 8675 O O . MET B 1 185 ? -54.285 -70.266 28.611 1.00 80.64 185 MET B O 1
ATOM 8680 N N . THR B 1 186 ? -54.009 -70.852 26.455 1.00 77.18 186 THR B N 1
ATOM 8681 C CA . THR B 1 186 ? -54.408 -69.535 25.975 1.00 77.00 186 THR B CA 1
ATOM 8682 C C . THR B 1 186 ? -55.887 -69.276 26.238 1.00 86.00 186 THR B C 1
ATOM 8683 O O . THR B 1 186 ? -56.272 -68.143 26.548 1.00 92.36 186 THR B O 1
ATOM 8687 N N . CYS B 1 187 ? -56.722 -70.314 26.154 1.00 83.29 187 CYS B N 1
ATOM 8688 C CA . CYS B 1 187 ? -58.154 -70.144 26.368 1.00 77.89 187 CYS B CA 1
ATOM 8689 C C . CYS B 1 187 ? -58.501 -69.835 27.819 1.00 78.93 187 CYS B C 1
ATOM 8690 O O . CYS B 1 187 ? -59.628 -69.409 28.090 1.00 88.23 187 CYS B O 1
ATOM 8693 N N . VAL B 1 188 ? -57.582 -70.061 28.757 1.00 83.93 188 VAL B N 1
ATOM 8694 C CA . VAL B 1 188 ? -57.805 -69.648 30.139 1.00 92.21 188 VAL B CA 1
ATOM 8695 C C . VAL B 1 188 ? -57.061 -68.360 30.479 1.00 97.25 188 VAL B C 1
ATOM 8696 O O . VAL B 1 188 ? -57.404 -67.706 31.475 1.00 106.59 188 VAL B O 1
ATOM 8700 N N . GLU B 1 189 ? -56.053 -67.979 29.691 1.00 100.53 189 GLU B N 1
ATOM 8701 C CA . GLU B 1 189 ? -55.471 -66.650 29.835 1.00 103.63 189 GLU B CA 1
ATOM 8702 C C . GLU B 1 189 ? -56.408 -65.595 29.259 1.00 111.36 189 GLU B C 1
ATOM 8703 O O . GLU B 1 189 ? -56.683 -64.574 29.901 1.00 108.87 189 GLU B O 1
ATOM 8709 N N . LYS B 1 190 ? -56.912 -65.831 28.048 1.00 115.36 190 LYS B N 1
ATOM 8710 C CA . LYS B 1 190 ? -57.981 -65.018 27.485 1.00 110.28 190 LYS B CA 1
ATOM 8711 C C . LYS B 1 190 ? -59.327 -65.508 28.006 1.00 106.43 190 LYS B C 1
ATOM 8712 O O . LYS B 1 190 ? -59.636 -66.700 27.912 1.00 101.11 190 LYS B O 1
ATOM 8718 N N . ALA B 1 191 ? -60.128 -64.587 28.543 1.00 105.84 191 ALA B N 1
ATOM 8719 C CA . ALA B 1 191 ? -61.488 -64.892 28.996 1.00 122.79 191 ALA B CA 1
ATOM 8720 C C . ALA B 1 191 ? -61.507 -66.060 29.980 1.00 123.19 191 ALA B C 1
ATOM 8721 O O . ALA B 1 191 ? -62.371 -66.939 29.921 1.00 119.16 191 ALA B O 1
ATOM 8723 N N . GLY B 1 192 ? -60.542 -66.068 30.899 1.00 113.08 192 GLY B N 1
ATOM 8724 C CA . GLY B 1 192 ? -60.473 -67.104 31.913 1.00 108.37 192 GLY B CA 1
ATOM 8725 C C . GLY B 1 192 ? -61.484 -66.982 33.030 1.00 113.64 192 GLY B C 1
ATOM 8726 O O . GLY B 1 192 ? -61.593 -67.898 33.851 1.00 106.83 192 GLY B O 1
ATOM 8727 N N . THR B 1 193 ? -62.226 -65.876 33.084 1.00 122.63 193 THR B N 1
ATOM 8728 C CA . THR B 1 193 ? -63.268 -65.700 34.086 1.00 119.97 193 THR B CA 1
ATOM 8729 C C . THR B 1 193 ? -64.610 -66.277 33.660 1.00 114.20 193 THR B C 1
ATOM 8730 O O . THR B 1 193 ? -65.476 -66.488 34.518 1.00 115.95 193 THR B O 1
ATOM 8734 N N . ASP B 1 194 ? -64.807 -66.530 32.367 1.00 101.84 194 ASP B N 1
ATOM 8735 C CA . ASP B 1 194 ? -66.043 -67.137 31.885 1.00 95.93 194 ASP B CA 1
ATOM 8736 C C . ASP B 1 194 ? -66.133 -68.568 32.405 1.00 90.91 194 ASP B C 1
ATOM 8737 O O . ASP B 1 194 ? -65.324 -69.424 32.032 1.00 87.38 194 ASP B O 1
ATOM 8742 N N . GLU B 1 195 ? -67.119 -68.829 33.269 1.00 91.81 195 GLU B N 1
ATOM 8743 C CA . GLU B 1 195 ? -67.286 -70.173 33.814 1.00 86.63 195 GLU B CA 1
ATOM 8744 C C . GLU B 1 195 ? -67.617 -71.174 32.716 1.00 85.55 195 GLU B C 1
ATOM 8745 O O . GLU B 1 195 ? -67.162 -72.323 32.752 1.00 80.96 195 GLU B O 1
ATOM 8751 N N . LYS B 1 196 ? -68.411 -70.755 31.728 1.00 90.72 196 LYS B N 1
ATOM 8752 C CA . LYS B 1 196 ? -68.755 -71.641 30.621 1.00 90.04 196 LYS B CA 1
ATOM 8753 C C . LYS B 1 196 ? -67.545 -71.943 29.745 1.00 78.84 196 LYS B C 1
ATOM 8754 O O . LYS B 1 196 ? -67.500 -72.992 29.092 1.00 82.31 196 LYS B O 1
ATOM 8760 N N . MET B 1 197 ? -66.561 -71.041 29.713 1.00 72.96 197 MET B N 1
ATOM 8761 C CA . MET B 1 197 ? -65.350 -71.289 28.937 1.00 65.03 197 MET B CA 1
ATOM 8762 C C . MET B 1 197 ? -64.471 -72.338 29.607 1.00 79.99 197 MET B C 1
ATOM 8763 O O . MET B 1 197 ? -63.883 -73.189 28.929 1.00 65.75 197 MET B O 1
ATOM 8768 N N . LEU B 1 198 ? -64.366 -72.292 30.938 1.00 70.71 198 LEU B N 1
ATOM 8769 C CA . LEU B 1 198 ? -63.566 -73.281 31.653 1.00 68.77 198 LEU B CA 1
ATOM 8770 C C . LEU B 1 198 ? -64.134 -74.683 31.475 1.00 68.64 198 LEU B C 1
ATOM 8771 O O . LEU B 1 198 ? -63.379 -75.661 31.403 1.00 66.29 198 LEU B O 1
ATOM 8776 N N . MET B 1 199 ? -65.463 -74.802 31.414 1.00 69.90 199 MET B N 1
ATOM 8777 C CA . MET B 1 199 ? -66.083 -76.103 31.181 1.00 59.27 199 MET B CA 1
ATOM 8778 C C . MET B 1 199 ? -65.627 -76.703 29.856 1.00 64.49 199 MET B C 1
ATOM 8779 O O . MET B 1 199 ? -65.322 -77.898 29.778 1.00 65.48 199 MET B O 1
ATOM 8784 N N . LYS B 1 200 ? -65.566 -75.886 28.802 1.00 62.01 200 LYS B N 1
ATOM 8785 C CA . LYS B 1 200 ? -65.129 -76.393 27.506 1.00 73.34 200 LYS B CA 1
ATOM 8786 C C . LYS B 1 200 ? -63.651 -76.761 27.526 1.00 64.42 200 LYS B C 1
ATOM 8787 O O . LYS B 1 200 ? -63.243 -77.742 26.894 1.00 68.79 200 LYS B O 1
ATOM 8793 N N . VAL B 1 201 ? -62.838 -75.993 28.255 1.00 60.59 201 VAL B N 1
ATOM 8794 C CA . VAL B 1 201 ? -61.417 -76.311 28.361 1.00 60.61 201 VAL B CA 1
ATOM 8795 C C . VAL B 1 201 ? -61.215 -77.614 29.126 1.00 61.61 201 VAL B C 1
ATOM 8796 O O . VAL B 1 201 ? -60.391 -78.454 28.743 1.00 57.66 201 VAL B O 1
ATOM 8800 N N . PHE B 1 202 ? -61.971 -77.812 30.209 1.00 49.02 202 PHE B N 1
ATOM 8801 C CA . PHE B 1 202 ? -61.810 -79.020 31.012 1.00 50.93 202 PHE B CA 1
ATOM 8802 C C . PHE B 1 202 ? -62.312 -80.255 30.273 1.00 58.96 202 PHE B C 1
ATOM 8803 O O . PHE B 1 202 ? -61.664 -81.307 30.306 1.00 57.05 202 PHE B O 1
ATOM 8811 N N . ARG B 1 203 ? -63.467 -80.151 29.608 1.00 66.48 203 ARG B N 1
ATOM 8812 C CA . ARG B 1 203 ? -63.991 -81.294 28.866 1.00 51.67 203 ARG B CA 1
ATOM 8813 C C . ARG B 1 203 ? -63.061 -81.683 27.723 1.00 50.88 203 ARG B C 1
ATOM 8814 O O . ARG B 1 203 ? -62.903 -82.871 27.418 1.00 45.66 203 ARG B O 1
ATOM 8822 N N . CYS B 1 204 ? -62.427 -80.697 27.086 1.00 48.23 204 CYS B N 1
ATOM 8823 C CA . CYS B 1 204 ? -61.481 -81.005 26.020 1.00 49.63 204 CYS B CA 1
ATOM 8824 C C . CYS B 1 204 ? -60.209 -81.628 26.579 1.00 57.22 204 CYS B C 1
ATOM 8825 O O . CYS B 1 204 ? -59.646 -82.550 25.977 1.00 56.74 204 CYS B O 1
ATOM 8828 N N . LEU B 1 205 ? -59.739 -81.136 27.728 1.00 62.59 205 LEU B N 1
ATOM 8829 C CA . LEU B 1 205 ? -58.553 -81.711 28.354 1.00 55.69 205 LEU B CA 1
ATOM 8830 C C . LEU B 1 205 ? -58.801 -83.156 28.768 1.00 53.61 205 LEU B C 1
ATOM 8831 O O . LEU B 1 205 ? -57.999 -84.047 28.466 1.00 53.63 205 LEU B O 1
ATOM 8836 N N . GLY B 1 206 ? -59.918 -83.406 29.456 1.00 47.31 206 GLY B N 1
ATOM 8837 C CA . GLY B 1 206 ? -60.239 -84.762 29.871 1.00 52.61 206 GLY B CA 1
ATOM 8838 C C . GLY B 1 206 ? -60.424 -85.717 28.709 1.00 60.94 206 GLY B C 1
ATOM 8839 O O . GLY B 1 206 ? -60.090 -86.900 28.813 1.00 63.87 206 GLY B O 1
ATOM 8840 N N . SER B 1 207 ? -60.958 -85.223 27.589 1.00 47.81 207 SER B N 1
ATOM 8841 C CA . SER B 1 207 ? -61.113 -86.068 26.410 1.00 49.44 207 SER B CA 1
ATOM 8842 C C . SER B 1 207 ? -59.760 -86.502 25.864 1.00 48.80 207 SER B C 1
ATOM 8843 O O . SER B 1 207 ? -59.592 -87.651 25.439 1.00 53.27 207 SER B O 1
ATOM 8846 N N . TRP B 1 208 ? -58.780 -85.596 25.866 1.00 48.07 208 TRP B N 1
ATOM 8847 C CA . TRP B 1 208 ? -57.444 -85.958 25.410 1.00 55.60 208 TRP B CA 1
ATOM 8848 C C . TRP B 1 208 ? -56.702 -86.801 26.440 1.00 58.19 208 TRP B C 1
ATOM 8849 O O . TRP B 1 208 ? -55.807 -87.571 26.073 1.00 48.68 208 TRP B O 1
ATOM 8860 N N . PHE B 1 209 ? -57.060 -86.679 27.721 1.00 51.65 209 PHE B N 1
ATOM 8861 C CA . PHE B 1 209 ? -56.520 -87.597 28.717 1.00 50.78 209 PHE B CA 1
ATOM 8862 C C . PHE B 1 209 ? -57.016 -89.017 28.478 1.00 54.88 209 PHE B C 1
ATOM 8863 O O . PHE B 1 209 ? -56.228 -89.968 28.523 1.00 55.26 209 PHE B O 1
ATOM 8871 N N . ASN B 1 210 ? -58.317 -89.174 28.206 1.00 61.44 210 ASN B N 1
ATOM 8872 C CA . ASN B 1 210 ? -58.882 -90.503 27.984 1.00 50.75 210 ASN B CA 1
ATOM 8873 C C . ASN B 1 210 ? -58.228 -91.193 26.795 1.00 52.92 210 ASN B C 1
ATOM 8874 O O . ASN B 1 210 ? -58.017 -92.411 26.814 1.00 55.18 210 ASN B O 1
ATOM 8879 N N . LEU B 1 211 ? -57.903 -90.432 25.749 1.00 47.10 211 LEU B N 1
ATOM 8880 C CA . LEU B 1 211 ? -57.244 -91.017 24.589 1.00 57.82 211 LEU B CA 1
ATOM 8881 C C . LEU B 1 211 ? -55.842 -91.517 24.914 1.00 56.98 211 LEU B C 1
ATOM 8882 O O . LEU B 1 211 ? -55.305 -92.346 24.172 1.00 58.58 211 LEU B O 1
ATOM 8887 N N . GLY B 1 212 ? -55.244 -91.046 26.006 1.00 53.88 212 GLY B N 1
ATOM 8888 C CA . GLY B 1 212 ? -53.925 -91.512 26.391 1.00 58.29 212 GLY B CA 1
ATOM 8889 C C . GLY B 1 212 ? -52.799 -90.970 25.542 1.00 58.29 212 GLY B C 1
ATOM 8890 O O . GLY B 1 212 ? -51.798 -91.663 25.339 1.00 68.54 212 GLY B O 1
ATOM 8891 N N . VAL B 1 213 ? -52.930 -89.742 25.046 1.00 60.32 213 VAL B N 1
ATOM 8892 C CA . VAL B 1 213 ? -51.946 -89.170 24.133 1.00 63.65 213 VAL B CA 1
ATOM 8893 C C . VAL B 1 213 ? -51.192 -87.993 24.729 1.00 61.45 213 VAL B C 1
ATOM 8894 O O . VAL B 1 213 ? -50.231 -87.515 24.102 1.00 64.95 213 VAL B O 1
ATOM 8898 N N . LEU B 1 214 ? -51.579 -87.510 25.905 1.00 56.50 214 LEU B N 1
ATOM 8899 C CA . LEU B 1 214 ? -50.889 -86.385 26.516 1.00 57.14 214 LEU B CA 1
ATOM 8900 C C . LEU B 1 214 ? -49.601 -86.850 27.184 1.00 58.85 214 LEU B C 1
ATOM 8901 O O . LEU B 1 214 ? -49.550 -87.930 27.780 1.00 56.46 214 LEU B O 1
ATOM 8906 N N . ASP B 1 215 ? -48.557 -86.028 27.082 1.00 63.92 215 ASP B N 1
ATOM 8907 C CA . ASP B 1 215 ? -47.303 -86.335 27.759 1.00 54.94 215 ASP B CA 1
ATOM 8908 C C . ASP B 1 215 ? -47.489 -86.204 29.265 1.00 58.06 215 ASP B C 1
ATOM 8909 O O . ASP B 1 215 ? -47.903 -85.152 29.762 1.00 64.60 215 ASP B O 1
ATOM 8914 N N . SER B 1 216 ? -47.168 -87.274 29.992 1.00 63.04 216 SER B N 1
ATOM 8915 C CA . SER B 1 216 ? -47.416 -87.302 31.430 1.00 57.95 216 SER B CA 1
ATOM 8916 C C . SER B 1 216 ? -46.556 -86.280 32.167 1.00 63.02 216 SER B C 1
ATOM 8917 O O . SER B 1 216 ? -47.067 -85.488 32.968 1.00 54.56 216 SER B O 1
ATOM 8920 N N . ASN B 1 217 ? -45.247 -86.277 31.905 1.00 67.25 217 ASN B N 1
ATOM 8921 C CA . ASN B 1 217 ? -44.356 -85.372 32.626 1.00 59.82 217 ASN B CA 1
ATOM 8922 C C . ASN B 1 217 ? -44.627 -83.913 32.282 1.00 68.00 217 ASN B C 1
ATOM 8923 O O . ASN B 1 217 ? -44.434 -83.034 33.130 1.00 70.19 217 ASN B O 1
ATOM 8928 N N . PHE B 1 218 ? -45.077 -83.634 31.056 1.00 68.23 218 PHE B N 1
ATOM 8929 C CA . PHE B 1 218 ? -45.384 -82.257 30.682 1.00 56.19 218 PHE B CA 1
ATOM 8930 C C . PHE B 1 218 ? -46.654 -81.771 31.370 1.00 64.97 218 PHE B C 1
ATOM 8931 O O . PHE B 1 218 ? -46.740 -80.608 31.781 1.00 72.07 218 PHE B O 1
ATOM 8939 N N . MET B 1 219 ? -47.649 -82.650 31.514 1.00 56.44 219 MET B N 1
ATOM 8940 C CA . MET B 1 219 ? -48.883 -82.267 32.188 1.00 59.30 219 MET B CA 1
ATOM 8941 C C . MET B 1 219 ? -48.704 -82.130 33.693 1.00 62.78 219 MET B C 1
ATOM 8942 O O . MET B 1 219 ? -49.505 -81.445 34.338 1.00 68.59 219 MET B O 1
ATOM 8947 N N . ALA B 1 220 ? -47.683 -82.773 34.265 1.00 70.14 220 ALA B N 1
ATOM 8948 C CA . ALA B 1 220 ? -47.443 -82.655 35.699 1.00 61.25 220 ALA B CA 1
ATOM 8949 C C . ALA B 1 220 ? -47.114 -81.219 36.086 1.00 61.48 220 ALA B C 1
ATOM 8950 O O . ALA B 1 220 ? -47.625 -80.705 37.088 1.00 68.44 220 ALA B O 1
ATOM 8952 N N . ASN B 1 221 ? -46.268 -80.556 35.304 1.00 69.25 221 ASN B N 1
ATOM 8953 C CA . ASN B 1 221 ? -45.902 -79.162 35.551 1.00 75.40 221 ASN B CA 1
ATOM 8954 C C . ASN B 1 221 ? -46.623 -78.241 34.570 1.00 71.10 221 ASN B C 1
ATOM 8955 O O . ASN B 1 221 ? -46.015 -77.536 33.766 1.00 78.58 221 ASN B O 1
ATOM 8960 N N . ASN B 1 222 ? -47.951 -78.263 34.646 1.00 65.50 222 ASN B N 1
ATOM 8961 C CA . ASN B 1 222 ? -48.799 -77.492 33.749 1.00 57.61 222 ASN B CA 1
ATOM 8962 C C . ASN B 1 222 ? -49.884 -76.792 34.553 1.00 60.31 222 ASN B C 1
ATOM 8963 O O . ASN B 1 222 ? -50.488 -77.389 35.450 1.00 56.35 222 ASN B O 1
ATOM 8968 N N . LYS B 1 223 ? -50.137 -75.525 34.217 1.00 55.53 223 LYS B N 1
ATOM 8969 C CA . LYS B 1 223 ? -51.073 -74.718 34.991 1.00 62.37 223 LYS B CA 1
ATOM 8970 C C . LYS B 1 223 ? -52.509 -75.213 34.874 1.00 66.40 223 LYS B C 1
ATOM 8971 O O . LYS B 1 223 ? -53.330 -74.898 35.742 1.00 62.79 223 LYS B O 1
ATOM 8977 N N . LEU B 1 224 ? -52.830 -75.976 33.827 1.00 58.14 224 LEU B N 1
ATOM 8978 C CA . LEU B 1 224 ? -54.175 -76.528 33.699 1.00 56.91 224 LEU B CA 1
ATOM 8979 C C . LEU B 1 224 ? -54.508 -77.449 34.866 1.00 50.72 224 LEU B C 1
ATOM 8980 O O . LEU B 1 224 ? -55.628 -77.421 35.388 1.00 55.15 224 LEU B O 1
ATOM 8985 N N . LEU B 1 225 ? -53.541 -78.260 35.302 1.00 63.33 225 LEU B N 1
ATOM 8986 C CA . LEU B 1 225 ? -53.783 -79.156 36.428 1.00 49.83 225 LEU B CA 1
ATOM 8987 C C . LEU B 1 225 ? -53.950 -78.377 37.727 1.00 58.25 225 LEU B C 1
ATOM 8988 O O . LEU B 1 225 ? -54.769 -78.745 38.578 1.00 53.58 225 LEU B O 1
ATOM 8993 N N . ALA B 1 226 ? -53.184 -77.298 37.900 1.00 59.57 226 ALA B N 1
ATOM 8994 C CA . ALA B 1 226 ? -53.347 -76.468 39.088 1.00 53.88 226 ALA B CA 1
ATOM 8995 C C . ALA B 1 226 ? -54.700 -75.771 39.079 1.00 60.22 226 ALA B C 1
ATOM 8996 O O . ALA B 1 226 ? -55.410 -75.753 40.093 1.00 56.97 226 ALA B O 1
ATOM 8998 N N . LEU B 1 227 ? -55.081 -75.200 37.933 1.00 61.71 227 LEU B N 1
ATOM 8999 C CA . LEU B 1 227 ? -56.398 -74.585 37.814 1.00 68.04 227 LEU B CA 1
ATOM 9000 C C . LEU B 1 227 ? -57.508 -75.608 38.014 1.00 55.73 227 LEU B C 1
ATOM 9001 O O . LEU B 1 227 ? -58.579 -75.270 38.530 1.00 53.19 227 LEU B O 1
ATOM 9006 N N . LEU B 1 228 ? -57.263 -76.859 37.620 1.00 63.87 228 LEU B N 1
ATOM 9007 C CA . LEU B 1 228 ? -58.251 -77.918 37.805 1.00 56.59 228 LEU B CA 1
ATOM 9008 C C . LEU B 1 228 ? -58.579 -78.112 39.282 1.00 59.05 228 LEU B C 1
ATOM 9009 O O . LEU B 1 228 ? -59.753 -78.156 39.669 1.00 54.06 228 LEU B O 1
ATOM 9014 N N . PHE B 1 229 ? -57.551 -78.228 40.126 1.00 62.29 229 PHE B N 1
ATOM 9015 C CA . PHE B 1 229 ? -57.774 -78.370 41.560 1.00 59.56 229 PHE B CA 1
ATOM 9016 C C . PHE B 1 229 ? -58.143 -77.054 42.234 1.00 62.53 229 PHE B C 1
ATOM 9017 O O . PHE B 1 229 ? -58.729 -77.075 43.322 1.00 50.25 229 PHE B O 1
ATOM 9025 N N . GLU B 1 230 ? -57.814 -75.917 41.620 1.00 54.48 230 GLU B N 1
ATOM 9026 C CA . GLU B 1 230 ? -58.196 -74.635 42.201 1.00 57.00 230 GLU B CA 1
ATOM 9027 C C . GLU B 1 230 ? -59.710 -74.460 42.204 1.00 67.84 230 GLU B C 1
ATOM 9028 O O . GLU B 1 230 ? -60.286 -74.015 43.205 1.00 70.28 230 GLU B O 1
ATOM 9034 N N . VAL B 1 231 ? -60.377 -74.815 41.102 1.00 59.87 231 VAL B N 1
ATOM 9035 C CA . VAL B 1 231 ? -61.825 -74.632 41.038 1.00 66.77 231 VAL B CA 1
ATOM 9036 C C . VAL B 1 231 ? -62.544 -75.681 41.878 1.00 66.90 231 VAL B C 1
ATOM 9037 O O . VAL B 1 231 ? -63.648 -75.434 42.376 1.00 65.37 231 VAL B O 1
ATOM 9041 N N . LEU B 1 232 ? -61.940 -76.856 42.062 1.00 68.62 232 LEU B N 1
ATOM 9042 C CA . LEU B 1 232 ? -62.550 -77.865 42.918 1.00 57.99 232 LEU B CA 1
ATOM 9043 C C . LEU B 1 232 ? -62.426 -77.526 44.397 1.00 63.17 232 LEU B C 1
ATOM 9044 O O . LEU B 1 232 ? -63.056 -78.194 45.223 1.00 61.58 232 LEU B O 1
ATOM 9049 N N . GLN B 1 233 ? -61.646 -76.502 44.745 1.00 69.98 233 GLN B N 1
ATOM 9050 C CA . GLN B 1 233 ? -61.549 -76.029 46.120 1.00 71.79 233 GLN B CA 1
ATOM 9051 C C . GLN B 1 233 ? -62.523 -74.900 46.422 1.00 68.46 233 GLN B C 1
ATOM 9052 O O . GLN B 1 233 ? -62.994 -74.786 47.560 1.00 71.06 233 GLN B O 1
ATOM 9058 N N . GLN B 1 234 ? -62.850 -74.080 45.427 1.00 72.20 234 GLN B N 1
ATOM 9059 C CA . GLN B 1 234 ? -63.650 -72.886 45.653 1.00 66.35 234 GLN B CA 1
ATOM 9060 C C . GLN B 1 234 ? -65.123 -73.233 45.833 1.00 74.57 234 GLN B C 1
ATOM 9061 O O . GLN B 1 234 ? -65.679 -74.061 45.105 1.00 73.03 234 GLN B O 1
ATOM 9067 N N . ASP B 1 235 ? -65.752 -72.586 46.818 1.00 86.07 235 ASP B N 1
ATOM 9068 C CA . ASP B 1 235 ? -67.163 -72.832 47.099 1.00 76.96 235 ASP B CA 1
ATOM 9069 C C . ASP B 1 235 ? -68.069 -72.199 46.049 1.00 76.08 235 ASP B C 1
ATOM 9070 O O . ASP B 1 235 ? -69.170 -72.702 45.799 1.00 80.03 235 ASP B O 1
ATOM 9075 N N . LYS B 1 236 ? -67.626 -71.108 45.424 1.00 84.23 236 LYS B N 1
ATOM 9076 C CA . LYS B 1 236 ? -68.469 -70.358 44.501 1.00 85.89 236 LYS B CA 1
ATOM 9077 C C . LYS B 1 236 ? -68.676 -71.062 43.166 1.00 89.20 236 LYS B C 1
ATOM 9078 O O . LYS B 1 236 ? -69.523 -70.619 42.383 1.00 98.83 236 LYS B O 1
ATOM 9084 N N . THR B 1 237 ? -67.932 -72.129 42.885 1.00 92.14 237 THR B N 1
ATOM 9085 C CA . THR B 1 237 ? -68.037 -72.791 41.591 1.00 95.45 237 THR B CA 1
ATOM 9086 C C . THR B 1 237 ? -69.383 -73.491 41.448 1.00 86.75 237 THR B C 1
ATOM 9087 O O . THR B 1 237 ? -69.882 -74.118 42.388 1.00 71.36 237 THR B O 1
ATOM 9091 N N . SER B 1 238 ? -69.971 -73.380 40.258 1.00 84.91 238 SER B N 1
ATOM 9092 C CA . SER B 1 238 ? -71.303 -73.902 40.002 1.00 81.82 238 SER B CA 1
ATOM 9093 C C . SER B 1 238 ? -71.272 -75.420 39.834 1.00 77.30 238 SER B C 1
ATOM 9094 O O . SER B 1 238 ? -70.213 -76.045 39.736 1.00 79.62 238 SER B O 1
ATOM 9097 N N . SER B 1 239 ? -72.469 -76.011 39.782 1.00 72.21 239 SER B N 1
ATOM 9098 C CA . SER B 1 239 ? -72.580 -77.459 39.636 1.00 63.53 239 SER B CA 1
ATOM 9099 C C . SER B 1 239 ? -72.061 -77.935 38.285 1.00 74.67 239 SER B C 1
ATOM 9100 O O . SER B 1 239 ? -71.527 -79.045 38.186 1.00 81.78 239 SER B O 1
ATOM 9103 N N . ASN B 1 240 ? -72.215 -77.123 37.238 1.00 70.06 240 ASN B N 1
ATOM 9104 C CA . ASN B 1 240 ? -71.754 -77.531 35.915 1.00 71.04 240 ASN B CA 1
ATOM 9105 C C . ASN B 1 240 ? -70.231 -77.549 35.845 1.00 76.26 240 ASN B C 1
ATOM 9106 O O . ASN B 1 240 ? -69.633 -78.531 35.389 1.00 73.44 240 ASN B O 1
ATOM 9111 N N . LEU B 1 241 ? -69.586 -76.466 36.289 1.00 75.51 241 LEU B N 1
ATOM 9112 C CA . LEU B 1 241 ? -68.127 -76.423 36.280 1.00 64.17 241 LEU B CA 1
ATOM 9113 C C . LEU B 1 241 ? -67.532 -77.456 37.226 1.00 60.87 241 LEU B C 1
ATOM 9114 O O . LEU B 1 241 ? -66.456 -78.001 36.952 1.00 55.31 241 LEU B O 1
ATOM 9119 N N . HIS B 1 242 ? -68.213 -77.740 38.337 1.00 56.03 242 HIS B N 1
ATOM 9120 C CA . HIS B 1 242 ? -67.722 -78.741 39.276 1.00 61.53 242 HIS B CA 1
ATOM 9121 C C . HIS B 1 242 ? -67.635 -80.112 38.616 1.00 68.64 242 HIS B C 1
ATOM 9122 O O . HIS B 1 242 ? -66.614 -80.802 38.720 1.00 69.99 242 HIS B O 1
ATOM 9129 N N . GLU B 1 243 ? -68.698 -80.518 37.917 1.00 67.73 243 GLU B N 1
ATOM 9130 C CA . GLU B 1 243 ? -68.688 -81.809 37.237 1.00 64.03 243 GLU B CA 1
ATOM 9131 C C . GLU B 1 243 ? -67.666 -81.831 36.105 1.00 60.39 243 GLU B C 1
ATOM 9132 O O . GLU B 1 243 ? -67.023 -82.859 35.863 1.00 63.60 243 GLU B O 1
ATOM 9138 N N . ALA B 1 244 ? -67.495 -80.708 35.405 1.00 53.07 244 ALA B N 1
ATOM 9139 C CA . ALA B 1 244 ? -66.517 -80.666 34.323 1.00 59.47 244 ALA B CA 1
ATOM 9140 C C . ALA B 1 244 ? -65.100 -80.840 34.854 1.00 67.80 244 ALA B C 1
ATOM 9141 O O . ALA B 1 244 ? -64.278 -81.526 34.233 1.00 64.00 244 ALA B O 1
ATOM 9143 N N . ALA B 1 245 ? -64.793 -80.225 35.998 1.00 63.56 245 ALA B N 1
ATOM 9144 C CA . ALA B 1 245 ? -63.471 -80.393 36.591 1.00 56.26 245 ALA B CA 1
ATOM 9145 C C . ALA B 1 245 ? -63.324 -81.771 37.225 1.00 65.87 245 ALA B C 1
ATOM 9146 O O . ALA B 1 245 ? -62.253 -82.384 37.145 1.00 59.62 245 ALA B O 1
ATOM 9148 N N . SER B 1 246 ? -64.389 -82.276 37.855 1.00 56.59 246 SER B N 1
ATOM 9149 C CA . SER B 1 246 ? -64.332 -83.601 38.465 1.00 52.95 246 SER B CA 1
ATOM 9150 C C . SER B 1 246 ? -64.086 -84.683 37.422 1.00 59.57 246 SER B C 1
ATOM 9151 O O . SER B 1 246 ? -63.275 -85.591 37.639 1.00 56.75 246 SER B O 1
ATOM 9154 N N . ASP B 1 247 ? -64.782 -84.607 36.285 1.00 64.73 247 ASP B N 1
ATOM 9155 C CA . ASP B 1 247 ? -64.587 -85.600 35.234 1.00 52.83 247 ASP B CA 1
ATOM 9156 C C . ASP B 1 247 ? -63.168 -85.554 34.688 1.00 49.36 247 ASP B C 1
ATOM 9157 O O . ASP B 1 247 ? -62.581 -86.596 34.376 1.00 59.85 247 ASP B O 1
ATOM 9162 N N . CYS B 1 248 ? -62.593 -84.355 34.577 1.00 47.93 248 CYS B N 1
ATOM 9163 C CA . CYS B 1 248 ? -61.253 -84.235 34.014 1.00 47.18 248 CYS B CA 1
ATOM 9164 C C . CYS B 1 248 ? -60.201 -84.791 34.968 1.00 62.44 248 CYS B C 1
ATOM 9165 O O . CYS B 1 248 ? -59.210 -85.387 34.526 1.00 51.80 248 CYS B O 1
ATOM 9168 N N . VAL B 1 249 ? -60.393 -84.605 36.278 1.00 47.86 249 VAL B N 1
ATOM 9169 C CA . VAL B 1 249 ? -59.468 -85.188 37.247 1.00 49.78 249 VAL B CA 1
ATOM 9170 C C . VAL B 1 249 ? -59.525 -86.709 37.181 1.00 50.75 249 VAL B C 1
ATOM 9171 O O . VAL B 1 249 ? -58.488 -87.385 37.184 1.00 54.09 249 VAL B O 1
ATOM 9175 N N . CYS B 1 250 ? -60.735 -87.272 37.106 1.00 49.59 250 CYS B N 1
ATOM 9176 C CA . CYS B 1 250 ? -60.866 -88.718 36.952 1.00 45.95 250 CYS B CA 1
ATOM 9177 C C . CYS B 1 250 ? -60.266 -89.199 35.640 1.00 49.26 250 CYS B C 1
ATOM 9178 O O . CYS B 1 250 ? -59.746 -90.318 35.571 1.00 55.44 250 CYS B O 1
ATOM 9181 N N . SER B 1 251 ? -60.332 -88.378 34.590 1.00 49.39 251 SER B N 1
ATOM 9182 C CA . SER B 1 251 ? -59.707 -88.750 33.326 1.00 51.21 251 SER B CA 1
ATOM 9183 C C . SER B 1 251 ? -58.190 -88.813 33.455 1.00 59.40 251 SER B C 1
ATOM 9184 O O . SER B 1 251 ? -57.555 -89.735 32.929 1.00 58.98 251 SER B O 1
ATOM 9187 N N . ALA B 1 252 ? -57.592 -87.845 34.154 1.00 62.89 252 ALA B N 1
ATOM 9188 C CA . ALA B 1 252 ? -56.145 -87.855 34.342 1.00 51.39 252 ALA B CA 1
ATOM 9189 C C . ALA B 1 252 ? -55.708 -89.037 35.198 1.00 56.29 252 ALA B C 1
ATOM 9190 O O . ALA B 1 252 ? -54.690 -89.676 34.908 1.00 49.58 252 ALA B O 1
ATOM 9192 N N . LEU B 1 253 ? -56.470 -89.346 36.250 1.00 43.55 253 LEU B N 1
ATOM 9193 C CA . LEU B 1 253 ? -56.141 -90.486 37.100 1.00 51.37 253 LEU B CA 1
ATOM 9194 C C . LEU B 1 253 ? -56.273 -91.801 36.339 1.00 61.12 253 LEU B C 1
ATOM 9195 O O . LEU B 1 253 ? -55.392 -92.665 36.413 1.00 61.54 253 LEU B O 1
ATOM 9200 N N . TYR B 1 254 ? -57.373 -91.972 35.600 1.00 64.66 254 TYR B N 1
ATOM 9201 C CA . TYR B 1 254 ? -57.578 -93.208 34.852 1.00 51.30 254 TYR B CA 1
ATOM 9202 C C . TYR B 1 254 ? -56.563 -93.359 33.725 1.00 56.14 254 TYR B C 1
ATOM 9203 O O . TYR B 1 254 ? -56.270 -94.484 33.304 1.00 56.01 254 TYR B O 1
ATOM 9212 N N . ALA B 1 255 ? -56.018 -92.248 33.228 1.00 47.16 255 ALA B N 1
ATOM 9213 C CA . ALA B 1 255 ? -55.015 -92.292 32.171 1.00 51.52 255 ALA B CA 1
ATOM 9214 C C . ALA B 1 255 ? -53.675 -92.840 32.644 1.00 61.60 255 ALA B C 1
ATOM 9215 O O . ALA B 1 255 ? -52.807 -93.112 31.806 1.00 68.26 255 ALA B O 1
ATOM 9217 N N . ILE B 1 256 ? -53.480 -92.997 33.952 1.00 69.95 256 ILE B N 1
ATOM 9218 C CA . ILE B 1 256 ? -52.234 -93.539 34.497 1.00 70.70 256 ILE B CA 1
ATOM 9219 C C . ILE B 1 256 ? -52.425 -95.050 34.589 1.00 70.78 256 ILE B C 1
ATOM 9220 O O . ILE B 1 256 ? -52.970 -95.579 35.558 1.00 66.17 256 ILE B O 1
ATOM 9225 N N . GLU B 1 257 ? -51.982 -95.753 33.546 1.00 77.70 257 GLU B N 1
ATOM 9226 C CA . GLU B 1 257 ? -52.051 -97.208 33.525 1.00 82.05 257 GLU B CA 1
ATOM 9227 C C . GLU B 1 257 ? -50.881 -97.854 34.256 1.00 74.86 257 GLU B C 1
ATOM 9228 O O . GLU B 1 257 ? -51.012 -98.986 34.732 1.00 72.61 257 GLU B O 1
ATOM 9234 N N . ASN B 1 258 ? -49.752 -97.156 34.364 1.00 69.92 258 ASN B N 1
ATOM 9235 C CA . ASN B 1 258 ? -48.580 -97.643 35.078 1.00 73.06 258 ASN B CA 1
ATOM 9236 C C . ASN B 1 258 ? -48.056 -96.511 35.945 1.00 76.22 258 ASN B C 1
ATOM 9237 O O . ASN B 1 258 ? -47.691 -95.450 35.429 1.00 74.69 258 ASN B O 1
ATOM 9242 N N . VAL B 1 259 ? -48.005 -96.744 37.257 1.00 73.18 259 VAL B N 1
ATOM 9243 C CA . VAL B 1 259 ? -47.728 -95.660 38.191 1.00 67.89 259 VAL B CA 1
ATOM 9244 C C . VAL B 1 259 ? -46.254 -95.263 38.170 1.00 76.06 259 VAL B C 1
ATOM 9245 O O . VAL B 1 259 ? -45.918 -94.102 38.431 1.00 72.44 259 VAL B O 1
ATOM 9249 N N . GLU B 1 260 ? -45.354 -96.197 37.857 1.00 85.01 260 GLU B N 1
ATOM 9250 C CA . GLU B 1 260 ? -43.931 -95.875 37.857 1.00 80.82 260 GLU B CA 1
ATOM 9251 C C . GLU B 1 260 ? -43.525 -95.078 36.623 1.00 73.81 260 GLU B C 1
ATOM 9252 O O . GLU B 1 260 ? -42.631 -94.228 36.706 1.00 64.27 260 GLU B O 1
ATOM 9258 N N . THR B 1 261 ? -44.166 -95.336 35.481 1.00 74.35 261 THR B N 1
ATOM 9259 C CA . THR B 1 261 ? -43.890 -94.559 34.277 1.00 74.73 261 THR B CA 1
ATOM 9260 C C . THR B 1 261 ? -44.374 -93.118 34.412 1.00 74.55 261 THR B C 1
ATOM 9261 O O . THR B 1 261 ? -43.749 -92.199 33.869 1.00 70.96 261 THR B O 1
ATOM 9265 N N . ASN B 1 262 ? -45.467 -92.900 35.143 1.00 67.88 262 ASN B N 1
ATOM 9266 C CA . ASN B 1 262 ? -46.050 -91.571 35.276 1.00 68.88 262 ASN B CA 1
ATOM 9267 C C . ASN B 1 262 ? -45.946 -91.050 36.705 1.00 62.75 262 ASN B C 1
ATOM 9268 O O . ASN B 1 262 ? -46.947 -90.622 37.288 1.00 68.16 262 ASN B O 1
ATOM 9273 N N . LEU B 1 263 ? -44.737 -91.073 37.276 1.00 63.01 263 LEU B N 1
ATOM 9274 C CA . LEU B 1 263 ? -44.588 -90.691 38.680 1.00 57.63 263 LEU B CA 1
ATOM 9275 C C . LEU B 1 263 ? -44.792 -89.197 38.911 1.00 51.15 263 LEU B C 1
ATOM 9276 O O . LEU B 1 263 ? -45.500 -88.837 39.869 1.00 47.56 263 LEU B O 1
ATOM 9281 N N . PRO B 1 264 ? -44.213 -88.282 38.118 1.00 47.47 264 PRO B N 1
ATOM 9282 C CA . PRO B 1 264 ? -44.491 -86.854 38.364 1.00 36.87 264 PRO B CA 1
ATOM 9283 C C . PRO B 1 264 ? -45.963 -86.494 38.256 1.00 56.74 264 PRO B C 1
ATOM 9284 O O . PRO B 1 264 ? -46.473 -85.742 39.095 1.00 57.63 264 PRO B O 1
ATOM 9288 N N . LEU B 1 265 ? -46.667 -87.019 37.251 1.00 60.29 265 LEU B N 1
ATOM 9289 C CA . LEU B 1 265 ? -48.093 -86.732 37.129 1.00 58.21 265 LEU B CA 1
ATOM 9290 C C . LEU B 1 265 ? -48.884 -87.350 38.275 1.00 53.91 265 LEU B C 1
ATOM 9291 O O . LEU B 1 265 ? -49.802 -86.721 38.813 1.00 52.34 265 LEU B O 1
ATOM 9296 N N . ALA B 1 266 ? -48.535 -88.578 38.666 1.00 53.58 266 ALA B N 1
ATOM 9297 C CA . ALA B 1 266 ? -49.261 -89.251 39.738 1.00 43.96 266 ALA B CA 1
ATOM 9298 C C . ALA B 1 266 ? -49.150 -88.488 41.051 1.00 47.51 266 ALA B C 1
ATOM 9299 O O . ALA B 1 266 ? -50.122 -88.398 41.808 1.00 44.58 266 ALA B O 1
ATOM 9301 N N . MET B 1 267 ? -47.971 -87.931 41.338 1.00 52.56 267 MET B N 1
ATOM 9302 C CA . MET B 1 267 ? -47.781 -87.210 42.594 1.00 47.80 267 MET B CA 1
ATOM 9303 C C . MET B 1 267 ? -48.569 -85.906 42.617 1.00 49.63 267 MET B C 1
ATOM 9304 O O . MET B 1 267 ? -49.070 -85.501 43.672 1.00 54.88 267 MET B O 1
ATOM 9309 N N . GLN B 1 268 ? -48.684 -85.227 41.472 1.00 46.83 268 GLN B N 1
ATOM 9310 C CA . GLN B 1 268 ? -49.465 -83.994 41.429 1.00 44.61 268 GLN B CA 1
ATOM 9311 C C . GLN B 1 268 ? -50.948 -84.274 41.638 1.00 54.21 268 GLN B C 1
ATOM 9312 O O . GLN B 1 268 ? -51.616 -83.572 42.408 1.00 51.68 268 GLN B O 1
ATOM 9318 N N . LEU B 1 269 ? -51.478 -85.297 40.967 1.00 42.90 269 LEU B N 1
ATOM 9319 C CA . LEU B 1 269 ? -52.879 -85.656 41.153 1.00 43.90 269 LEU B CA 1
ATOM 9320 C C . LEU B 1 269 ? -53.133 -86.119 42.580 1.00 47.72 269 LEU B C 1
ATOM 9321 O O . LEU B 1 269 ? -54.107 -85.704 43.217 1.00 53.46 269 LEU B O 1
ATOM 9326 N N . PHE B 1 270 ? -52.260 -86.988 43.095 1.00 55.46 270 PHE B N 1
ATOM 9327 C CA . PHE B 1 270 ? -52.390 -87.474 44.465 1.00 52.17 270 PHE B CA 1
ATOM 9328 C C . PHE B 1 270 ? -52.426 -86.317 45.458 1.00 50.45 270 PHE B C 1
ATOM 9329 O O . PHE B 1 270 ? -53.287 -86.267 46.343 1.00 47.03 270 PHE B O 1
ATOM 9337 N N . GLN B 1 271 ? -51.497 -85.369 45.321 1.00 52.23 271 GLN B N 1
ATOM 9338 C CA . GLN B 1 271 ? -51.486 -84.219 46.218 1.00 54.34 271 GLN B CA 1
ATOM 9339 C C . GLN B 1 271 ? -52.678 -83.303 45.980 1.00 53.26 271 GLN B C 1
ATOM 9340 O O . GLN B 1 271 ? -53.176 -82.679 46.926 1.00 56.01 271 GLN B O 1
ATOM 9346 N N . GLY B 1 272 ? -53.156 -83.217 44.737 1.00 50.50 272 GLY B N 1
ATOM 9347 C CA . GLY B 1 272 ? -54.242 -82.296 44.438 1.00 48.47 272 GLY B CA 1
ATOM 9348 C C . GLY B 1 272 ? -55.547 -82.714 45.087 1.00 51.82 272 GLY B C 1
ATOM 9349 O O . GLY B 1 272 ? -56.241 -81.898 45.700 1.00 53.62 272 GLY B O 1
ATOM 9350 N N . VAL B 1 273 ? -55.897 -83.995 44.963 1.00 49.99 273 VAL B N 1
ATOM 9351 C CA . VAL B 1 273 ? -57.163 -84.476 45.504 1.00 51.99 273 VAL B CA 1
ATOM 9352 C C . VAL B 1 273 ? -57.151 -84.437 47.029 1.00 47.68 273 VAL B C 1
ATOM 9353 O O . VAL B 1 273 ? -58.200 -84.254 47.659 1.00 59.65 273 VAL B O 1
ATOM 9357 N N . LEU B 1 274 ? -55.975 -84.588 47.648 1.00 57.54 274 LEU B N 1
ATOM 9358 C CA . LEU B 1 274 ? -55.888 -84.519 49.105 1.00 55.52 274 LEU B CA 1
ATOM 9359 C C . LEU B 1 274 ? -56.301 -83.153 49.639 1.00 53.08 274 LEU B C 1
ATOM 9360 O O . LEU B 1 274 ? -56.806 -83.055 50.763 1.00 64.09 274 LEU B O 1
ATOM 9365 N N . THR B 1 275 ? -56.094 -82.094 48.860 1.00 50.32 275 THR B N 1
ATOM 9366 C CA . THR B 1 275 ? -56.492 -80.753 49.271 1.00 48.75 275 THR B CA 1
ATOM 9367 C C . THR B 1 275 ? -57.991 -80.508 49.150 1.00 53.93 275 THR B C 1
ATOM 9368 O O . THR B 1 275 ? -58.458 -79.436 49.547 1.00 65.86 275 THR B O 1
ATOM 9372 N N . LEU B 1 276 ? -58.751 -81.462 48.618 1.00 63.19 276 LEU B N 1
ATOM 9373 C CA . LEU B 1 276 ? -60.180 -81.286 48.402 1.00 65.63 276 LEU B CA 1
ATOM 9374 C C . LEU B 1 276 ? -61.024 -81.694 49.602 1.00 60.46 276 LEU B C 1
ATOM 9375 O O . LEU B 1 276 ? -62.254 -81.617 49.524 1.00 61.87 276 LEU B O 1
ATOM 9380 N N . GLU B 1 277 ? -60.401 -82.124 50.702 1.00 59.22 277 GLU B N 1
ATOM 9381 C CA . GLU B 1 277 ? -61.176 -82.551 51.864 1.00 58.52 277 GLU B CA 1
ATOM 9382 C C . GLU B 1 277 ? -61.956 -81.390 52.470 1.00 62.42 277 GLU B C 1
ATOM 9383 O O . GLU B 1 277 ? -63.116 -81.558 52.866 1.00 65.79 277 GLU B O 1
ATOM 9389 N N . THR B 1 278 ? -61.341 -80.207 52.550 1.00 61.74 278 THR B N 1
ATOM 9390 C CA . THR B 1 278 ? -62.045 -79.041 53.078 1.00 60.22 278 THR B CA 1
ATOM 9391 C C . THR B 1 278 ? -63.255 -78.692 52.220 1.00 66.70 278 THR B C 1
ATOM 9392 O O . THR B 1 278 ? -64.343 -78.424 52.745 1.00 63.03 278 THR B O 1
ATOM 9396 N N . ALA B 1 279 ? -63.090 -78.703 50.896 1.00 64.94 279 ALA B N 1
ATOM 9397 C CA . ALA B 1 279 ? -64.218 -78.420 50.015 1.00 64.55 279 ALA B CA 1
ATOM 9398 C C . ALA B 1 279 ? -65.294 -79.494 50.115 1.00 66.99 279 ALA B C 1
ATOM 9399 O O . ALA B 1 279 ? -66.479 -79.198 49.921 1.00 62.56 279 ALA B O 1
ATOM 9401 N N . TYR B 1 280 ? -64.909 -80.736 50.424 1.00 63.34 280 TYR B N 1
ATOM 9402 C CA . TYR B 1 280 ? -65.897 -81.795 50.596 1.00 57.26 280 TYR B CA 1
ATOM 9403 C C . TYR B 1 280 ? -66.809 -81.497 51.779 1.00 60.89 280 TYR B C 1
ATOM 9404 O O . TYR B 1 280 ? -68.038 -81.565 51.663 1.00 65.98 280 TYR B O 1
ATOM 9413 N N . HIS B 1 281 ? -66.218 -81.184 52.936 1.00 66.60 281 HIS B N 1
ATOM 9414 C CA . HIS B 1 281 ? -67.015 -80.842 54.110 1.00 63.75 281 HIS B CA 1
ATOM 9415 C C . HIS B 1 281 ? -67.880 -79.616 53.846 1.00 70.26 281 HIS B C 1
ATOM 9416 O O . HIS B 1 281 ? -69.008 -79.523 54.345 1.00 67.34 281 HIS B O 1
ATOM 9423 N N . MET B 1 282 ? -67.365 -78.663 53.064 1.00 64.04 282 MET B N 1
ATOM 9424 C CA . MET B 1 282 ? -68.166 -77.505 52.683 1.00 66.92 282 MET B CA 1
ATOM 9425 C C . MET B 1 282 ? -69.403 -77.930 51.903 1.00 72.08 282 MET B C 1
ATOM 9426 O O . MET B 1 282 ? -70.497 -77.394 52.116 1.00 69.25 282 MET B O 1
ATOM 9431 N N . ALA B 1 283 ? -69.253 -78.911 51.012 1.00 71.98 283 ALA B N 1
ATOM 9432 C CA . ALA B 1 283 ? -70.393 -79.393 50.242 1.00 55.86 283 ALA B CA 1
ATOM 9433 C C . ALA B 1 283 ? -71.385 -80.143 51.120 1.00 61.65 283 ALA B C 1
ATOM 9434 O O . ALA B 1 283 ? -72.589 -80.129 50.843 1.00 66.65 283 ALA B O 1
ATOM 9436 N N . VAL B 1 284 ? -70.904 -80.802 52.177 1.00 69.69 284 VAL B N 1
ATOM 9437 C CA . VAL B 1 284 ? -71.807 -81.504 53.084 1.00 73.33 284 VAL B CA 1
ATOM 9438 C C . VAL B 1 284 ? -72.606 -80.511 53.919 1.00 72.49 284 VAL B C 1
ATOM 9439 O O . VAL B 1 284 ? -73.795 -80.722 54.189 1.00 77.72 284 VAL B O 1
ATOM 9443 N N . ALA B 1 285 ? -71.968 -79.417 54.342 1.00 78.95 285 ALA B N 1
ATOM 9444 C CA . ALA B 1 285 ? -72.669 -78.406 55.128 1.00 81.69 285 ALA B CA 1
ATOM 9445 C C . ALA B 1 285 ? -73.776 -77.743 54.317 1.00 87.32 285 ALA B C 1
ATOM 9446 O O . ALA B 1 285 ? -74.874 -77.501 54.832 1.00 85.75 285 ALA B O 1
ATOM 9448 N N . ARG B 1 286 ? -73.507 -77.442 53.048 1.00 77.44 286 ARG B N 1
ATOM 9449 C CA . ARG B 1 286 ? -74.504 -76.835 52.174 1.00 77.44 286 ARG B CA 1
ATOM 9450 C C . ARG B 1 286 ? -75.473 -77.847 51.575 1.00 79.27 286 ARG B C 1
ATOM 9451 O O . ARG B 1 286 ? -76.341 -77.452 50.789 1.00 81.89 286 ARG B O 1
ATOM 9459 N N . GLU B 1 287 ? -75.350 -79.129 51.928 1.00 78.70 287 GLU B N 1
ATOM 9460 C CA . GLU B 1 287 ? -76.232 -80.183 51.422 1.00 79.67 287 GLU B CA 1
ATOM 9461 C C . GLU B 1 287 ? -76.245 -80.212 49.894 1.00 79.55 287 GLU B C 1
ATOM 9462 O O . GLU B 1 287 ? -77.267 -80.497 49.267 1.00 71.07 287 GLU B O 1
ATOM 9468 N N . ASP B 1 288 ? -75.094 -79.919 49.290 1.00 81.68 288 ASP B N 1
ATOM 9469 C CA . ASP B 1 288 ? -74.942 -79.924 47.836 1.00 72.80 288 ASP B CA 1
ATOM 9470 C C . ASP B 1 288 ? -74.546 -81.333 47.415 1.00 75.31 288 ASP B C 1
ATOM 9471 O O . ASP B 1 288 ? -73.365 -81.660 47.285 1.00 78.62 288 ASP B O 1
ATOM 9476 N N . LEU B 1 289 ? -75.554 -82.179 47.192 1.00 76.42 289 LEU B N 1
ATOM 9477 C CA . LEU B 1 289 ? -75.305 -83.570 46.835 1.00 74.45 289 LEU B CA 1
ATOM 9478 C C . LEU B 1 289 ? -74.625 -83.709 45.479 1.00 75.33 289 LEU B C 1
ATOM 9479 O O . LEU B 1 289 ? -74.024 -84.754 45.206 1.00 71.43 289 LEU B O 1
ATOM 9484 N N . ASP B 1 290 ? -74.713 -82.689 44.624 1.00 79.34 290 ASP B N 1
ATOM 9485 C CA . ASP B 1 290 ? -74.018 -82.733 43.342 1.00 82.68 290 ASP B CA 1
ATOM 9486 C C . ASP B 1 290 ? -72.511 -82.824 43.543 1.00 75.50 290 ASP B C 1
ATOM 9487 O O . ASP B 1 290 ? -71.847 -83.702 42.980 1.00 81.62 290 ASP B O 1
ATOM 9492 N N . LYS B 1 291 ? -71.954 -81.920 44.352 1.00 61.36 291 LYS B N 1
ATOM 9493 C CA . LYS B 1 291 ? -70.513 -81.916 44.573 1.00 68.61 291 LYS B CA 1
ATOM 9494 C C . LYS B 1 291 ? -70.074 -83.122 45.394 1.00 66.33 291 LYS B C 1
ATOM 9495 O O . LYS B 1 291 ? -69.014 -83.703 45.132 1.00 57.83 291 LYS B O 1
ATOM 9501 N N . VAL B 1 292 ? -70.879 -83.517 46.384 1.00 60.57 292 VAL B N 1
ATOM 9502 C CA . VAL B 1 292 ? -70.529 -84.654 47.234 1.00 60.46 292 VAL B CA 1
ATOM 9503 C C . VAL B 1 292 ? -70.330 -85.909 46.392 1.00 60.79 292 VAL B C 1
ATOM 9504 O O . VAL B 1 292 ? -69.342 -86.635 46.550 1.00 63.57 292 VAL B O 1
ATOM 9508 N N . LEU B 1 293 ? -71.263 -86.179 45.476 1.00 71.27 293 LEU B N 1
ATOM 9509 C CA . LEU B 1 293 ? -71.104 -87.326 44.587 1.00 65.81 293 LEU B CA 1
ATOM 9510 C C . LEU B 1 293 ? -69.892 -87.153 43.681 1.00 66.69 293 LEU B C 1
ATOM 9511 O O . LEU B 1 293 ? -69.195 -88.127 43.374 1.00 69.39 293 LEU B O 1
ATOM 9516 N N . ASN B 1 294 ? -69.622 -85.919 43.245 1.00 58.97 294 ASN B N 1
ATOM 9517 C CA . ASN B 1 294 ? -68.446 -85.670 42.418 1.00 65.38 294 ASN B CA 1
ATOM 9518 C C . ASN B 1 294 ? -67.162 -85.948 43.189 1.00 66.59 294 ASN B C 1
ATOM 9519 O O . ASN B 1 294 ? -66.236 -86.574 42.659 1.00 57.67 294 ASN B O 1
ATOM 9524 N N . TYR B 1 295 ? -67.082 -85.483 44.439 1.00 63.11 295 TYR B N 1
ATOM 9525 C CA . TYR B 1 295 ? -65.875 -85.703 45.230 1.00 54.80 295 TYR B CA 1
ATOM 9526 C C . TYR B 1 295 ? -65.658 -87.183 45.516 1.00 56.56 295 TYR B C 1
ATOM 9527 O O . TYR B 1 295 ? -64.520 -87.665 45.483 1.00 55.70 295 TYR B O 1
ATOM 9536 N N . CYS B 1 296 ? -66.734 -87.923 45.788 1.00 54.91 296 CYS B N 1
ATOM 9537 C CA . CYS B 1 296 ? -66.581 -89.348 46.055 1.00 51.52 296 CYS B CA 1
ATOM 9538 C C . CYS B 1 296 ? -66.085 -90.101 44.826 1.00 55.52 296 CYS B C 1
ATOM 9539 O O . CYS B 1 296 ? -65.386 -91.111 44.963 1.00 64.22 296 CYS B O 1
ATOM 9542 N N . ARG B 1 297 ? -66.430 -89.634 43.623 1.00 54.13 297 ARG B N 1
ATOM 9543 C CA . ARG B 1 297 ? -65.880 -90.245 42.417 1.00 55.95 297 ARG B CA 1
ATOM 9544 C C . ARG B 1 297 ? -64.391 -89.952 42.282 1.00 55.24 297 ARG B C 1
ATOM 9545 O O . ARG B 1 297 ? -63.615 -90.828 41.881 1.00 58.60 297 ARG B O 1
ATOM 9553 N N . ILE B 1 298 ? -63.978 -88.722 42.599 1.00 50.32 298 ILE B N 1
ATOM 9554 C CA . ILE B 1 298 ? -62.558 -88.383 42.577 1.00 50.23 298 ILE B CA 1
ATOM 9555 C C . ILE B 1 298 ? -61.800 -89.210 43.608 1.00 54.42 298 ILE B C 1
ATOM 9556 O O . ILE B 1 298 ? -60.715 -89.735 43.331 1.00 45.25 298 ILE B O 1
ATOM 9561 N N . PHE B 1 299 ? -62.354 -89.328 44.817 1.00 45.72 299 PHE B N 1
ATOM 9562 C CA . PHE B 1 299 ? -61.702 -90.110 45.862 1.00 37.86 299 PHE B CA 1
ATOM 9563 C C . PHE B 1 299 ? -61.617 -91.580 45.474 1.00 51.27 299 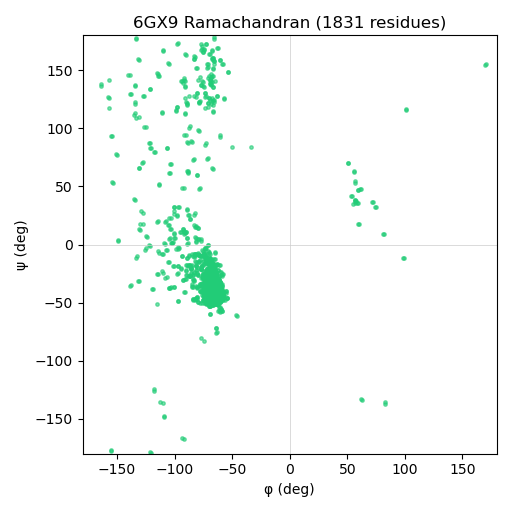PHE B C 1
ATOM 9564 O O . PHE B 1 299 ? -60.560 -92.208 45.605 1.00 51.92 299 PHE B O 1
ATOM 9572 N N . THR B 1 300 ? -62.726 -92.143 44.987 1.00 53.71 300 THR B N 1
ATOM 9573 C CA . THR B 1 300 ? -62.734 -93.548 44.591 1.00 44.96 300 THR B CA 1
ATOM 9574 C C . THR B 1 300 ? -61.741 -93.812 43.468 1.00 48.44 300 THR B C 1
ATOM 9575 O O . THR B 1 300 ? -61.027 -94.821 43.487 1.00 50.53 300 THR B O 1
ATOM 9579 N N . GLU B 1 301 ? -61.674 -92.915 42.480 1.00 42.45 301 GLU B N 1
ATOM 9580 C CA . GLU B 1 301 ? -60.742 -93.129 41.379 1.00 48.02 301 GLU B CA 1
ATOM 9581 C C . GLU B 1 301 ? -59.297 -93.010 41.843 1.00 47.10 301 GLU B C 1
ATOM 9582 O O . GLU B 1 301 ? -58.425 -93.725 41.335 1.00 48.44 301 GLU B O 1
ATOM 9588 N N . LEU B 1 302 ? -59.028 -92.127 42.808 1.00 49.71 302 LEU B N 1
ATOM 9589 C CA . LEU B 1 302 ? -57.682 -92.018 43.362 1.00 45.38 302 LEU B CA 1
ATOM 9590 C C . LEU B 1 302 ? -57.232 -93.344 43.958 1.00 44.56 302 LEU B C 1
ATOM 9591 O O . LEU B 1 302 ? -56.120 -93.814 43.693 1.00 42.91 302 LEU B O 1
ATOM 9596 N N . CYS B 1 303 ? -58.094 -93.966 44.761 1.00 37.40 303 CYS B N 1
ATOM 9597 C CA . CYS B 1 303 ? -57.758 -95.257 45.346 1.00 43.97 303 CYS B CA 1
ATOM 9598 C C . CYS B 1 303 ? -57.695 -96.354 44.291 1.00 51.47 303 CYS B C 1
ATOM 9599 O O . CYS B 1 303 ? -56.908 -97.297 44.429 1.00 60.44 303 CYS B O 1
ATOM 9602 N N . GLU B 1 304 ? -58.498 -96.244 43.231 1.00 47.99 304 GLU B N 1
ATOM 9603 C CA . GLU B 1 304 ? -58.442 -97.227 42.153 1.00 49.04 304 GLU B CA 1
ATOM 9604 C C . GLU B 1 304 ? -57.132 -97.130 41.382 1.00 45.71 304 GLU B C 1
ATOM 9605 O O . GLU B 1 304 ? -56.529 -98.153 41.040 1.00 53.36 304 GLU B O 1
ATOM 9611 N N . THR B 1 305 ? -56.677 -95.908 41.101 1.00 42.24 305 THR B N 1
ATOM 9612 C CA . THR B 1 305 ? -55.446 -95.730 40.338 1.00 51.06 305 THR B CA 1
ATOM 9613 C C . THR B 1 305 ? -54.236 -96.228 41.116 1.00 46.30 305 THR B C 1
ATOM 9614 O O . THR B 1 305 ? -53.331 -96.845 40.542 1.00 43.34 305 THR B O 1
ATOM 9618 N N . PHE B 1 306 ? -54.208 -95.981 42.425 1.00 46.28 306 PHE B N 1
ATOM 9619 C CA . PHE B 1 306 ? -53.079 -96.325 43.275 1.00 36.06 306 PHE B CA 1
ATOM 9620 C C . PHE B 1 306 ? -53.350 -97.550 44.138 1.00 41.16 306 PHE B C 1
ATOM 9621 O O . PHE B 1 306 ? -52.702 -97.728 45.173 1.00 49.86 306 PHE B O 1
ATOM 9629 N N . LEU B 1 307 ? -54.288 -98.403 43.720 1.00 46.17 307 LEU B N 1
ATOM 9630 C CA . LEU B 1 307 ? -54.582 -99.623 44.465 1.00 44.83 307 LEU B CA 1
ATOM 9631 C C . LEU B 1 307 ? -53.352 -100.516 44.587 1.00 49.97 307 LEU B C 1
ATOM 9632 O O . LEU B 1 307 ? -53.170 -101.184 45.611 1.00 44.90 307 LEU B O 1
ATOM 9637 N N . GLU B 1 308 ? -52.493 -100.532 43.564 1.00 56.05 308 GLU B N 1
ATOM 9638 C CA . GLU B 1 308 ? -51.282 -101.345 43.625 1.00 39.94 308 GLU B CA 1
ATOM 9639 C C . GLU B 1 308 ? -50.347 -100.856 44.723 1.00 50.64 308 GLU B C 1
ATOM 9640 O O . GLU B 1 308 ? -49.776 -101.661 45.468 1.00 53.84 308 GLU B O 1
ATOM 9646 N N . LYS B 1 309 ? -50.184 -99.537 44.845 1.00 50.41 309 LYS B N 1
ATOM 9647 C CA . LYS B 1 309 ? -49.285 -98.993 45.855 1.00 45.77 309 LYS B CA 1
ATOM 9648 C C . LYS B 1 309 ? -49.872 -99.112 47.256 1.00 51.99 309 LYS B C 1
ATOM 9649 O O . LYS B 1 309 ? -49.126 -99.283 48.227 1.00 51.00 309 LYS B O 1
ATOM 9655 N N . ILE B 1 310 ? -51.198 -99.027 47.379 1.00 53.32 310 ILE B N 1
ATOM 9656 C CA . ILE B 1 310 ? -51.840 -99.168 48.683 1.00 46.21 310 ILE B CA 1
ATOM 9657 C C . ILE B 1 310 ? -51.596 -100.562 49.250 1.00 43.38 310 ILE B C 1
ATOM 9658 O O . ILE B 1 310 ? -51.397 -100.732 50.459 1.00 41.38 310 ILE B O 1
ATOM 9663 N N . VAL B 1 311 ? -51.587 -101.576 48.389 1.00 45.53 311 VAL B N 1
ATOM 9664 C CA . VAL B 1 311 ? -51.393 -102.951 48.839 1.00 52.72 311 VAL B CA 1
ATOM 9665 C C . VAL B 1 311 ? -49.914 -103.298 48.970 1.00 46.15 311 VAL B C 1
ATOM 9666 O O . VAL B 1 311 ? -49.522 -104.026 49.885 1.00 55.87 311 VAL B O 1
ATOM 9670 N N . CYS B 1 312 ? -49.060 -102.771 48.091 1.00 49.02 312 CYS B N 1
ATOM 9671 C CA . CYS B 1 312 ? -47.655 -103.169 48.107 1.00 52.19 312 CYS B CA 1
ATOM 9672 C C . CYS B 1 312 ? -46.865 -102.424 49.178 1.00 51.59 312 CYS B C 1
ATOM 9673 O O . CYS B 1 312 ? -46.088 -103.035 49.920 1.00 48.74 312 CYS B O 1
ATOM 9676 N N . THR B 1 313 ? -47.043 -101.109 49.275 1.00 45.14 313 THR B N 1
ATOM 9677 C CA . THR B 1 313 ? -46.369 -100.288 50.281 1.00 35.64 313 THR B CA 1
ATOM 9678 C C . THR B 1 313 ? -47.407 -99.472 51.041 1.00 42.62 313 THR B C 1
ATOM 9679 O O . THR B 1 313 ? -47.490 -98.248 50.886 1.00 47.88 313 THR B O 1
ATOM 9683 N N . PRO B 1 314 ? -48.214 -100.121 51.882 1.00 42.95 314 PRO B N 1
ATOM 9684 C CA . PRO B 1 314 ? -49.254 -99.385 52.610 1.00 38.23 314 PRO B CA 1
ATOM 9685 C C . PRO B 1 314 ? -48.652 -98.406 53.603 1.00 45.11 314 PRO B C 1
ATOM 9686 O O . PRO B 1 314 ? -47.717 -98.734 54.336 1.00 51.08 314 PRO B O 1
ATOM 9690 N N . GLY B 1 315 ? -49.200 -97.194 53.620 1.00 45.81 315 GLY B N 1
ATOM 9691 C CA . GLY B 1 315 ? -48.760 -96.173 54.547 1.00 38.81 315 GLY B CA 1
ATOM 9692 C C . GLY B 1 315 ? -47.522 -95.412 54.133 1.00 49.22 315 GLY B C 1
ATOM 9693 O O . GLY B 1 315 ? -46.995 -94.635 54.939 1.00 53.81 315 GLY B O 1
ATOM 9694 N N . GLN B 1 316 ? -47.046 -95.594 52.903 1.00 40.89 316 GLN B N 1
ATOM 9695 C CA . GLN B 1 316 ? -45.833 -94.936 52.435 1.00 49.96 316 GLN B CA 1
ATOM 9696 C C . GLN B 1 316 ? -46.036 -94.446 51.010 1.00 48.18 316 GLN B C 1
ATOM 9697 O O . GLN B 1 316 ? -46.476 -95.210 50.146 1.00 44.99 316 GLN B O 1
ATOM 9703 N N . GLY B 1 317 ? -45.720 -93.174 50.777 1.00 55.02 317 GLY B N 1
ATOM 9704 C CA . GLY B 1 317 ? -45.767 -92.634 49.428 1.00 33.02 317 GLY B CA 1
ATOM 9705 C C . GLY B 1 317 ? -47.168 -92.689 48.858 1.00 51.09 317 GLY B C 1
ATOM 9706 O O . GLY B 1 317 ? -48.151 -92.332 49.517 1.00 46.86 317 GLY B O 1
ATOM 9707 N N . LEU B 1 318 ? -47.266 -93.166 47.616 1.00 50.65 318 LEU B N 1
ATOM 9708 C CA . LEU B 1 318 ? -48.554 -93.307 46.951 1.00 47.71 318 LEU B CA 1
ATOM 9709 C C . LEU B 1 318 ? -49.416 -94.397 47.570 1.00 47.95 318 LEU B C 1
ATOM 9710 O O . LEU B 1 318 ? -50.585 -94.530 47.193 1.00 52.10 318 LEU B O 1
ATOM 9715 N N . GLY B 1 319 ? -48.870 -95.177 48.497 1.00 47.03 319 GLY B N 1
ATOM 9716 C CA . GLY B 1 319 ? -49.629 -96.112 49.294 1.00 43.23 319 GLY B CA 1
ATOM 9717 C C . GLY B 1 319 ? -50.104 -95.552 50.614 1.00 39.51 319 GLY B C 1
ATOM 9718 O O . GLY B 1 319 ? -50.522 -96.322 51.485 1.00 41.40 319 GLY B O 1
ATOM 9719 N N . ASP B 1 320 ? -50.032 -94.234 50.794 1.00 47.08 320 ASP B N 1
ATOM 9720 C CA . ASP B 1 320 ? -50.486 -93.609 52.030 1.00 43.82 320 ASP B CA 1
ATOM 9721 C C . ASP B 1 320 ? -51.949 -93.951 52.283 1.00 44.09 320 ASP B C 1
ATOM 9722 O O . ASP B 1 320 ? -52.813 -93.718 51.432 1.00 48.22 320 ASP B O 1
ATOM 9727 N N . LEU B 1 321 ? -52.222 -94.508 53.462 1.00 40.89 321 LEU B N 1
ATOM 9728 C CA . LEU B 1 321 ? -53.571 -94.937 53.807 1.00 47.86 321 LEU B CA 1
ATOM 9729 C C . LEU B 1 321 ? -54.522 -93.774 54.055 1.00 49.78 321 LEU B C 1
ATOM 9730 O O . LEU B 1 321 ? -55.698 -94.018 54.350 1.00 51.09 321 LEU B O 1
ATOM 9735 N N . ARG B 1 322 ? -54.057 -92.526 53.947 1.00 50.45 322 ARG B N 1
ATOM 9736 C CA . ARG B 1 322 ? -54.976 -91.394 53.980 1.00 55.70 322 ARG B CA 1
ATOM 9737 C C . ARG B 1 322 ? -55.985 -91.459 52.839 1.00 58.69 322 ARG B C 1
ATOM 9738 O O . ARG B 1 322 ? -57.072 -90.881 52.947 1.00 61.73 322 ARG B O 1
ATOM 9746 N N . THR B 1 323 ? -55.652 -92.165 51.755 1.00 58.84 323 THR B N 1
ATOM 9747 C CA . THR B 1 323 ? -56.612 -92.384 50.679 1.00 52.72 323 THR B CA 1
ATOM 9748 C C . THR B 1 323 ? -57.824 -93.159 51.179 1.00 51.35 323 THR B C 1
ATOM 9749 O O . THR B 1 323 ? -58.970 -92.792 50.899 1.00 64.32 323 THR B O 1
ATOM 9753 N N . LEU B 1 324 ? -57.588 -94.239 51.927 1.00 54.44 324 LEU B N 1
ATOM 9754 C CA . LEU B 1 324 ? -58.701 -94.990 52.498 1.00 48.87 324 LEU B CA 1
ATOM 9755 C C . LEU B 1 324 ? -59.478 -94.156 53.505 1.00 52.98 324 LEU B C 1
ATOM 9756 O O . LEU B 1 324 ? -60.689 -94.349 53.667 1.00 58.68 324 LEU B O 1
ATOM 9761 N N . GLU B 1 325 ? -58.801 -93.237 54.198 1.00 58.21 325 GLU B N 1
ATOM 9762 C CA . GLU B 1 325 ? -59.490 -92.375 55.153 1.00 59.28 325 GLU B CA 1
ATOM 9763 C C . GLU B 1 325 ? -60.520 -91.495 54.456 1.00 53.79 325 GLU B C 1
ATOM 9764 O O . GLU B 1 325 ? -61.591 -91.221 55.010 1.00 59.74 325 GLU B O 1
ATOM 9770 N N . LEU B 1 326 ? -60.220 -91.054 53.232 1.00 57.26 326 LEU B N 1
ATOM 9771 C CA . LEU B 1 326 ? -61.169 -90.231 52.487 1.00 53.30 326 LEU B CA 1
ATOM 9772 C C . LEU B 1 326 ? -62.417 -91.020 52.114 1.00 55.02 326 LEU B C 1
ATOM 9773 O O . LEU B 1 326 ? -63.531 -90.490 52.171 1.00 52.84 326 LEU B O 1
ATOM 9778 N N . LEU B 1 327 ? -62.254 -92.289 51.734 1.00 56.24 327 LEU B N 1
ATOM 9779 C CA . LEU B 1 327 ? -63.417 -93.109 51.414 1.00 46.92 327 LEU B CA 1
ATOM 9780 C C . LEU B 1 327 ? -64.264 -93.387 52.649 1.00 53.70 327 LEU B C 1
ATOM 9781 O O . LEU B 1 327 ? -65.492 -93.476 52.548 1.00 63.32 327 LEU B O 1
ATOM 9786 N N . LEU B 1 328 ? -63.633 -93.531 53.817 1.00 54.58 328 LEU B N 1
ATOM 9787 C CA . LEU B 1 328 ? -64.402 -93.725 55.042 1.00 60.26 328 LEU B CA 1
ATOM 9788 C C . LEU B 1 328 ? -65.168 -92.465 55.424 1.00 57.48 328 LEU B C 1
ATOM 9789 O O . LEU B 1 328 ? -66.242 -92.554 56.031 1.00 64.71 328 LEU B O 1
ATOM 9794 N N . ILE B 1 329 ? -64.640 -91.290 55.079 1.00 54.55 329 ILE B N 1
ATOM 9795 C CA . ILE B 1 329 ? -65.388 -90.053 55.282 1.00 55.26 329 ILE B CA 1
ATOM 9796 C C . ILE B 1 329 ? -66.669 -90.074 54.457 1.00 60.51 329 ILE B C 1
ATOM 9797 O O . ILE B 1 329 ? -67.756 -89.757 54.955 1.00 63.41 329 ILE B O 1
ATOM 9802 N N . CYS B 1 330 ? -66.560 -90.473 53.186 1.00 56.47 330 CYS B N 1
ATOM 9803 C CA . CYS B 1 330 ? -67.742 -90.577 52.335 1.00 54.21 330 CYS B CA 1
ATOM 9804 C C . CYS B 1 330 ? -68.715 -91.627 52.853 1.00 57.64 330 CYS B C 1
ATOM 9805 O O . CYS B 1 330 ? -69.933 -91.467 52.711 1.00 68.97 330 CYS B O 1
ATOM 9808 N N . ALA B 1 331 ? -68.204 -92.704 53.454 1.00 59.25 331 ALA B N 1
ATOM 9809 C CA . ALA B 1 331 ? -69.074 -93.719 54.032 1.00 65.83 331 ALA B CA 1
ATOM 9810 C C . ALA B 1 331 ? -69.878 -93.186 55.210 1.00 64.12 331 ALA B C 1
ATOM 9811 O O . ALA B 1 331 ? -70.908 -93.775 55.558 1.00 65.59 331 ALA B O 1
ATOM 9813 N N . GLY B 1 332 ? -69.431 -92.094 55.831 1.00 63.59 332 GLY B N 1
ATOM 9814 C CA . GLY B 1 332 ? -70.166 -91.480 56.920 1.00 69.95 332 GLY B CA 1
ATOM 9815 C C . GLY B 1 332 ? -71.273 -90.542 56.499 1.00 69.47 332 GLY B C 1
ATOM 9816 O O . GLY B 1 332 ? -72.041 -90.090 57.354 1.00 71.67 332 GLY B O 1
ATOM 9817 N N . HIS B 1 333 ? -71.372 -90.238 55.209 1.00 79.28 333 HIS B N 1
ATOM 9818 C CA . HIS B 1 333 ? -72.450 -89.389 54.727 1.00 79.04 333 HIS B CA 1
ATOM 9819 C C . HIS B 1 333 ? -73.784 -90.119 54.860 1.00 85.09 333 HIS B C 1
ATOM 9820 O O . HIS B 1 333 ? -73.868 -91.313 54.558 1.00 85.23 333 HIS B O 1
ATOM 9827 N N . PRO B 1 334 ? -74.840 -89.434 55.306 1.00 88.69 334 PRO B N 1
ATOM 9828 C CA . PRO B 1 334 ? -76.110 -90.137 55.563 1.00 79.54 334 PRO B CA 1
ATOM 9829 C C . PRO B 1 334 ? -76.754 -90.732 54.321 1.00 72.65 334 PRO B C 1
ATOM 9830 O O . PRO B 1 334 ? -77.462 -91.741 54.430 1.00 77.12 334 PRO B O 1
ATOM 9834 N N . GLN B 1 335 ? -76.534 -90.148 53.146 1.00 74.72 335 GLN B N 1
ATOM 9835 C CA . GLN B 1 335 ? -77.119 -90.671 51.916 1.00 83.06 335 GLN B CA 1
ATOM 9836 C C . GLN B 1 335 ? -76.317 -91.877 51.442 1.00 78.64 335 GLN B C 1
ATOM 9837 O O . GLN B 1 335 ? -75.111 -91.769 51.197 1.00 84.79 335 GLN B O 1
ATOM 9843 N N . TYR B 1 336 ? -76.987 -93.023 51.297 1.00 77.61 336 TYR B N 1
ATOM 9844 C CA . TYR B 1 336 ? -76.287 -94.234 50.885 1.00 72.07 336 TYR B CA 1
ATOM 9845 C C . TYR B 1 336 ? -75.886 -94.215 49.416 1.00 71.22 336 TYR B C 1
ATOM 9846 O O . TYR B 1 336 ? -75.088 -95.062 49.003 1.00 72.64 336 TYR B O 1
ATOM 9855 N N . GLU B 1 337 ? -76.417 -93.284 48.618 1.00 87.51 337 GLU B N 1
ATOM 9856 C CA . GLU B 1 337 ? -75.971 -93.155 47.236 1.00 78.18 337 GLU B CA 1
ATOM 9857 C C . GLU B 1 337 ? -74.526 -92.688 47.146 1.00 75.68 337 GLU B C 1
ATOM 9858 O O . GLU B 1 337 ? -73.904 -92.833 46.087 1.00 76.10 337 GLU B O 1
ATOM 9864 N N . VAL B 1 338 ? -73.983 -92.130 48.228 1.00 75.68 338 VAL B N 1
ATOM 9865 C CA . VAL B 1 338 ? -72.598 -91.675 48.229 1.00 83.10 338 VAL B CA 1
ATOM 9866 C C . VAL B 1 338 ? -71.645 -92.845 48.437 1.00 70.83 338 VAL B C 1
ATOM 9867 O O . VAL B 1 338 ? -70.677 -93.016 47.687 1.00 59.16 338 VAL B O 1
ATOM 9871 N N . VAL B 1 339 ? -71.912 -93.670 49.453 1.00 66.60 339 VAL B N 1
ATOM 9872 C CA . VAL B 1 339 ? -70.981 -94.733 49.820 1.00 57.37 339 VAL B CA 1
ATOM 9873 C C . VAL B 1 339 ? -70.928 -95.818 48.752 1.00 63.81 339 VAL B C 1
ATOM 9874 O O . VAL B 1 339 ? -69.882 -96.448 48.554 1.00 65.18 339 VAL B O 1
ATOM 9878 N N . GLU B 1 340 ? -72.027 -96.047 48.030 1.00 62.41 340 GLU B N 1
ATOM 9879 C CA . GLU B 1 340 ? -72.030 -97.129 47.053 1.00 65.49 340 GLU B CA 1
ATOM 9880 C C . GLU B 1 340 ? -71.196 -96.808 45.820 1.00 61.04 340 GLU B C 1
ATOM 9881 O O . GLU B 1 340 ? -70.979 -97.701 44.994 1.00 65.63 340 GLU B O 1
ATOM 9887 N N . ILE B 1 341 ? -70.730 -95.566 45.678 1.00 56.70 341 ILE B N 1
ATOM 9888 C CA . ILE B 1 341 ? -69.828 -95.229 44.581 1.00 61.19 341 ILE B CA 1
ATOM 9889 C C . ILE B 1 341 ? -68.503 -95.968 44.733 1.00 63.21 341 ILE B C 1
ATOM 9890 O O . ILE B 1 341 ? -67.898 -96.400 43.744 1.00 66.55 341 ILE B O 1
ATOM 9895 N N . SER B 1 342 ? -68.046 -96.147 45.969 1.00 64.92 342 SER B N 1
ATOM 9896 C CA . SER B 1 342 ? -66.756 -96.759 46.250 1.00 59.38 342 SER B CA 1
ATOM 9897 C C . SER B 1 342 ? -66.829 -98.273 46.395 1.00 54.41 342 SER B C 1
ATOM 9898 O O . SER B 1 342 ? -65.821 -98.895 46.742 1.00 58.21 342 SER B O 1
ATOM 9901 N N . PHE B 1 343 ? -67.989 -98.882 46.138 1.00 55.34 343 PHE B N 1
ATOM 9902 C CA . PHE B 1 343 ? -68.115 -100.321 46.349 1.00 64.11 343 PHE B CA 1
ATOM 9903 C C . PHE B 1 343 ? -67.226 -101.118 45.403 1.00 56.25 343 PHE B C 1
ATOM 9904 O O . PHE B 1 343 ? -66.748 -102.195 45.772 1.00 61.77 343 PHE B O 1
ATOM 9912 N N . ASN B 1 344 ? -66.987 -100.615 44.191 1.00 63.19 344 ASN B N 1
ATOM 9913 C CA . ASN B 1 344 ? -66.136 -101.349 43.258 1.00 63.36 344 ASN B CA 1
ATOM 9914 C C . ASN B 1 344 ? -64.693 -101.402 43.744 1.00 65.41 344 ASN B C 1
ATOM 9915 O O . ASN B 1 344 ? -64.019 -102.428 43.588 1.00 58.21 344 ASN B O 1
ATOM 9920 N N . PHE B 1 345 ? -64.198 -100.310 44.334 1.00 55.32 345 PHE B N 1
ATOM 9921 C CA . PHE B 1 345 ? -62.831 -100.315 44.844 1.00 54.50 345 PHE B CA 1
ATOM 9922 C C . PHE B 1 345 ? -62.669 -101.318 45.978 1.00 55.71 345 PHE B C 1
ATOM 9923 O O . PHE B 1 345 ? -61.692 -102.075 46.018 1.00 56.77 345 PHE B O 1
ATOM 9931 N N . TRP B 1 346 ? -63.617 -101.333 46.920 1.00 52.33 346 TRP B N 1
ATOM 9932 C CA . TRP B 1 346 ? -63.518 -102.251 48.049 1.00 45.76 346 TRP B CA 1
ATOM 9933 C C . TRP B 1 346 ? -63.529 -103.705 47.596 1.00 54.63 346 TRP B C 1
ATOM 9934 O O . TRP B 1 346 ? -62.909 -104.558 48.241 1.00 55.92 346 TRP B O 1
ATOM 9945 N N . TYR B 1 347 ? -64.219 -104.011 46.494 1.00 53.18 347 TYR B N 1
ATOM 9946 C CA . TYR B 1 347 ? -64.113 -105.346 45.917 1.00 49.13 347 TYR B CA 1
ATOM 9947 C C . TYR B 1 347 ? -62.689 -105.614 45.451 1.00 49.31 347 TYR B C 1
ATOM 9948 O O . TYR B 1 347 ? -62.096 -106.644 45.790 1.00 55.75 347 TYR B O 1
ATOM 9957 N N . ARG B 1 348 ? -62.118 -104.680 44.685 1.00 50.52 348 ARG B N 1
ATOM 9958 C CA . ARG B 1 348 ? -60.769 -104.868 44.163 1.00 50.05 348 ARG B CA 1
ATOM 9959 C C . ARG B 1 348 ? -59.744 -104.956 45.286 1.00 54.71 348 ARG B C 1
ATOM 9960 O O . ARG B 1 348 ? -58.820 -105.776 45.228 1.00 50.28 348 ARG B O 1
ATOM 9968 N N . LEU B 1 349 ? -59.887 -104.117 46.314 1.00 53.05 349 LEU B N 1
ATOM 9969 C CA . LEU B 1 349 ? -58.959 -104.159 47.439 1.00 45.88 349 LEU B CA 1
ATOM 9970 C C . LEU B 1 349 ? -58.976 -105.526 48.108 1.00 45.03 349 LEU B C 1
ATOM 9971 O O . LEU B 1 349 ? -57.921 -106.113 48.373 1.00 47.89 349 LEU B O 1
ATOM 9976 N N . GLY B 1 350 ? -60.170 -106.059 48.375 1.00 46.22 350 GLY B N 1
ATOM 9977 C CA . GLY B 1 350 ? -60.258 -107.384 48.965 1.00 45.53 350 GLY B CA 1
ATOM 9978 C C . GLY B 1 350 ? -59.698 -108.462 48.058 1.00 50.87 350 GLY B C 1
ATOM 9979 O O . GLY B 1 350 ? -59.085 -109.426 48.525 1.00 55.53 350 GLY B O 1
ATOM 9980 N N . GLU B 1 351 ? -59.890 -108.308 46.746 1.00 46.08 351 GLU B N 1
ATOM 9981 C CA . GLU B 1 351 ? -59.380 -109.295 45.801 1.00 51.76 351 GLU B CA 1
ATOM 9982 C C . GLU B 1 351 ? -57.856 -109.293 45.767 1.00 51.93 351 GLU B C 1
ATOM 9983 O O . GLU B 1 351 ? -57.230 -110.359 45.752 1.00 50.35 351 GLU B O 1
ATOM 9989 N N . HIS B 1 352 ? -57.242 -108.107 45.766 1.00 55.12 352 HIS B N 1
ATOM 9990 C CA . HIS B 1 352 ? -55.785 -108.034 45.753 1.00 55.71 352 HIS B CA 1
ATOM 9991 C C . HIS B 1 352 ? -55.197 -108.480 47.085 1.00 55.17 352 HIS B C 1
ATOM 9992 O O . HIS B 1 352 ? -54.166 -109.161 47.115 1.00 61.67 352 HIS B O 1
ATOM 9999 N N . LEU B 1 353 ? -55.836 -108.105 48.197 1.00 50.27 353 LEU B N 1
ATOM 10000 C CA . LEU B 1 353 ? -55.366 -108.561 49.501 1.00 48.17 353 LEU B CA 1
ATOM 10001 C C . LEU B 1 353 ? -55.501 -110.069 49.649 1.00 50.47 353 LEU B C 1
ATOM 10002 O O . LEU B 1 353 ? -54.703 -110.693 50.356 1.00 57.21 353 LEU B O 1
ATOM 10007 N N . TYR B 1 354 ? -56.493 -110.671 48.991 1.00 54.23 354 TYR B N 1
ATOM 10008 C CA . TYR B 1 354 ? -56.628 -112.122 49.046 1.00 59.46 354 TYR B CA 1
ATOM 10009 C C . TYR B 1 354 ? -55.503 -112.808 48.279 1.00 61.93 354 TYR B C 1
ATOM 10010 O O . TYR B 1 354 ? -55.020 -113.867 48.694 1.00 64.55 354 TYR B O 1
ATOM 10019 N N . LYS B 1 355 ? -55.070 -112.217 47.161 1.00 62.57 355 LYS B N 1
ATOM 10020 C CA . LYS B 1 355 ? -53.966 -112.789 46.396 1.00 58.52 355 LYS B CA 1
ATOM 10021 C C . LYS B 1 355 ? -52.691 -112.834 47.228 1.00 59.30 355 LYS B C 1
ATOM 10022 O O . LYS B 1 355 ? -52.021 -113.870 47.303 1.00 62.68 355 LYS B O 1
ATOM 10028 N N . THR B 1 356 ? -52.335 -111.711 47.853 1.00 71.42 356 THR B N 1
ATOM 10029 C CA . THR B 1 356 ? -51.165 -111.659 48.721 1.00 73.72 356 THR B CA 1
ATOM 10030 C C . THR B 1 356 ? -51.464 -112.387 50.025 1.00 62.13 356 THR B C 1
ATOM 10031 O O . THR B 1 356 ? -51.871 -111.766 51.012 1.00 77.66 356 THR B O 1
ATOM 10035 N N . ASN B 1 357 ? -51.264 -113.702 50.034 1.00 57.28 357 ASN B N 1
ATOM 10036 C CA . ASN B 1 357 ? -51.612 -114.538 51.176 1.00 59.33 357 ASN B CA 1
ATOM 10037 C C . ASN B 1 357 ? -50.718 -114.233 52.374 1.00 61.53 357 ASN B C 1
ATOM 10038 O O . ASN B 1 357 ? -49.936 -115.086 52.805 1.00 72.61 357 ASN B O 1
ATOM 10043 N N . ASP B 1 358 ? -50.840 -113.027 52.927 1.00 54.88 358 ASP B N 1
ATOM 10044 C CA . ASP B 1 358 ? -49.972 -112.547 54.000 1.00 46.62 358 ASP B CA 1
ATOM 10045 C C . ASP B 1 358 ? -50.853 -111.970 55.099 1.00 49.16 358 ASP B C 1
ATOM 10046 O O . ASP B 1 358 ? -51.446 -110.900 54.924 1.00 43.40 358 ASP B O 1
ATOM 10051 N N . GLU B 1 359 ? -50.924 -112.663 56.239 1.00 46.45 359 GLU B N 1
ATOM 10052 C CA . GLU B 1 359 ? -51.772 -112.195 57.330 1.00 47.50 359 GLU B CA 1
ATOM 10053 C C . GLU B 1 359 ? -51.262 -110.902 57.952 1.00 49.34 359 GLU B C 1
ATOM 10054 O O . GLU B 1 359 ? -52.049 -110.175 58.568 1.00 48.91 359 GLU B O 1
ATOM 10060 N N . VAL B 1 360 ? -49.973 -110.594 57.802 1.00 43.65 360 VAL B N 1
ATOM 10061 C CA . VAL B 1 360 ? -49.466 -109.307 58.268 1.00 42.89 360 VAL B CA 1
ATOM 10062 C C . VAL B 1 360 ? -50.033 -108.175 57.419 1.00 37.35 360 VAL B C 1
ATOM 10063 O O . VAL B 1 360 ? -50.428 -107.126 57.941 1.00 36.83 360 VAL B O 1
ATOM 10067 N N . ILE B 1 361 ? -50.089 -108.369 56.099 1.00 44.51 361 ILE B N 1
ATOM 10068 C CA . ILE B 1 361 ? -50.700 -107.370 55.227 1.00 45.76 361 ILE B CA 1
ATOM 10069 C C . ILE B 1 361 ? -52.196 -107.273 55.498 1.00 46.95 361 ILE B C 1
ATOM 10070 O O . ILE B 1 361 ? -52.772 -106.178 55.496 1.00 40.96 361 ILE B O 1
ATOM 10075 N N . HIS B 1 362 ? -52.848 -108.414 55.742 1.00 46.63 362 HIS B N 1
ATOM 10076 C CA . HIS B 1 362 ? -54.262 -108.404 56.102 1.00 37.20 362 HIS B CA 1
ATOM 10077 C C . HIS B 1 362 ? -54.511 -107.580 57.358 1.00 44.02 362 HIS B C 1
ATOM 10078 O O . HIS B 1 362 ? -55.461 -106.791 57.414 1.00 54.59 362 HIS B O 1
ATOM 10085 N N . GLY B 1 363 ? -53.662 -107.744 58.376 1.00 44.40 363 GLY B N 1
ATOM 10086 C CA . GLY B 1 363 ? -53.841 -107.022 59.625 1.00 31.55 363 GLY B CA 1
ATOM 10087 C C . GLY B 1 363 ? -53.711 -105.522 59.487 1.00 41.00 363 GLY B C 1
ATOM 10088 O O . GLY B 1 363 ? -54.250 -104.781 60.316 1.00 49.12 363 GLY B O 1
ATOM 10089 N N . ILE B 1 364 ? -53.005 -105.058 58.455 1.00 37.72 364 ILE B N 1
ATOM 10090 C CA . ILE B 1 364 ? -52.877 -103.624 58.220 1.00 39.21 364 ILE B CA 1
ATOM 10091 C C . ILE B 1 364 ? -54.233 -103.010 57.898 1.00 43.03 364 ILE B C 1
ATOM 10092 O O . ILE B 1 364 ? -54.558 -101.910 58.360 1.00 41.57 364 ILE B O 1
ATOM 10097 N N . PHE B 1 365 ? -55.048 -103.712 57.108 1.00 44.92 365 PHE B N 1
ATOM 10098 C CA . PHE B 1 365 ? -56.327 -103.200 56.630 1.00 42.13 365 PHE B CA 1
ATOM 10099 C C . PHE B 1 365 ? -57.510 -103.656 57.470 1.00 43.16 365 PHE B C 1
ATOM 10100 O O . PHE B 1 365 ? -58.639 -103.240 57.193 1.00 51.71 365 PHE B O 1
ATOM 10108 N N . LYS B 1 366 ? -57.282 -104.488 58.488 1.00 44.79 366 LYS B N 1
ATOM 10109 C CA . LYS B 1 366 ? -58.388 -105.015 59.283 1.00 41.91 366 LYS B CA 1
ATOM 10110 C C . LYS B 1 366 ? -59.218 -103.898 59.905 1.00 44.56 366 LYS B C 1
ATOM 10111 O O . LYS B 1 366 ? -60.452 -103.948 59.876 1.00 49.67 366 LYS B O 1
ATOM 10117 N N . ALA B 1 367 ? -58.562 -102.880 60.468 1.00 46.09 367 ALA B N 1
ATOM 10118 C CA . ALA B 1 367 ? -59.304 -101.795 61.105 1.00 43.90 367 ALA B CA 1
ATOM 10119 C C . ALA B 1 367 ? -60.105 -100.994 60.086 1.00 49.35 367 ALA B C 1
ATOM 10120 O O . ALA B 1 367 ? -61.240 -100.590 60.362 1.00 53.56 367 ALA B O 1
ATOM 10122 N N . TYR B 1 368 ? -59.536 -100.762 58.899 1.00 51.92 368 TYR B N 1
ATOM 10123 C CA . TYR B 1 368 ? -60.247 -100.002 57.875 1.00 48.09 368 TYR B CA 1
ATOM 10124 C C . TYR B 1 368 ? -61.482 -100.743 57.382 1.00 50.27 368 TYR B C 1
ATOM 10125 O O . TYR B 1 368 ? -62.450 -100.110 56.948 1.00 48.60 368 TYR B O 1
ATOM 10134 N N . ILE B 1 369 ? -61.461 -102.074 57.422 1.00 53.47 369 ILE B N 1
ATOM 10135 C CA . ILE B 1 369 ? -62.621 -102.846 56.994 1.00 47.88 369 ILE B CA 1
ATOM 10136 C C . ILE B 1 369 ? -63.699 -102.833 58.070 1.00 52.32 369 ILE B C 1
ATOM 10137 O O . ILE B 1 369 ? -64.891 -102.721 57.764 1.00 57.28 369 ILE B O 1
ATOM 10142 N N . GLN B 1 370 ? -63.306 -102.952 59.341 1.00 54.77 370 GLN B N 1
ATOM 10143 C CA . GLN B 1 370 ? -64.284 -102.872 60.422 1.00 51.85 370 GLN B CA 1
ATOM 10144 C C . GLN B 1 370 ? -64.940 -101.501 60.465 1.00 54.22 370 GLN B C 1
ATOM 10145 O O . GLN B 1 370 ? -66.146 -101.385 60.711 1.00 58.69 370 GLN B O 1
ATOM 10151 N N . ARG B 1 371 ? -64.162 -100.449 60.214 1.00 53.56 371 ARG B N 1
ATOM 10152 C CA . ARG B 1 371 ? -64.714 -99.101 60.198 1.00 42.93 371 ARG B CA 1
ATOM 10153 C C . ARG B 1 371 ? -65.691 -98.918 59.042 1.00 54.23 371 ARG B C 1
ATOM 10154 O O . ARG B 1 371 ? -66.720 -98.247 59.191 1.00 55.67 371 ARG B O 1
ATOM 10162 N N . LEU B 1 372 ? -65.397 -99.524 57.889 1.00 54.61 372 LEU B N 1
ATOM 10163 C CA . LEU B 1 372 ? -66.327 -99.482 56.763 1.00 54.59 372 LEU B CA 1
ATOM 10164 C C . LEU B 1 372 ? -67.582 -100.295 57.057 1.00 58.17 372 LEU B C 1
ATOM 10165 O O . LEU B 1 372 ? -68.703 -99.840 56.806 1.00 64.38 372 LEU B O 1
ATOM 10170 N N . LEU B 1 373 ? -67.408 -101.512 57.580 1.00 60.14 373 LEU B N 1
ATOM 10171 C CA . LEU B 1 373 ? -68.553 -102.348 57.927 1.00 56.31 373 LEU B CA 1
ATOM 10172 C C . LEU B 1 373 ? -69.428 -101.689 58.985 1.00 59.89 373 LEU B C 1
ATOM 10173 O O . LEU B 1 373 ? -70.653 -101.852 58.966 1.00 66.92 373 LEU B O 1
ATOM 10178 N N . HIS B 1 374 ? -68.823 -100.942 59.910 1.00 56.13 374 HIS B N 1
ATOM 10179 C CA . HIS B 1 374 ? -69.605 -100.209 60.901 1.00 55.58 374 HIS B CA 1
ATOM 10180 C C . HIS B 1 374 ? -70.481 -99.155 60.236 1.00 62.58 374 HIS B C 1
ATOM 10181 O O . HIS B 1 374 ? -71.616 -98.917 60.665 1.00 71.40 374 HIS B O 1
ATOM 10188 N N . ALA B 1 375 ? -69.971 -98.513 59.183 1.00 56.60 375 ALA B N 1
ATOM 10189 C CA . ALA B 1 375 ? -70.760 -97.513 58.473 1.00 51.86 375 ALA B CA 1
ATOM 10190 C C . ALA B 1 375 ? -71.834 -98.168 57.614 1.00 70.66 375 ALA B C 1
ATOM 10191 O O . ALA B 1 375 ? -72.950 -97.646 57.499 1.00 68.23 375 ALA B O 1
ATOM 10193 N N . LEU B 1 376 ? -71.517 -99.313 57.002 1.00 60.71 376 LEU B N 1
ATOM 10194 C CA . LEU B 1 376 ? -72.499 -100.004 56.176 1.00 57.81 376 LEU B CA 1
ATOM 10195 C C . LEU B 1 376 ? -73.646 -100.556 57.012 1.00 62.15 376 LEU B C 1
ATOM 10196 O O . LEU B 1 376 ? -74.781 -100.635 56.529 1.00 58.84 376 LEU B O 1
ATOM 10201 N N . ALA B 1 377 ? -73.374 -100.940 58.262 1.00 60.10 377 ALA B N 1
ATOM 10202 C CA . ALA B 1 377 ? -74.445 -101.400 59.137 1.00 58.68 377 ALA B CA 1
ATOM 10203 C C . ALA B 1 377 ? -75.424 -100.274 59.442 1.00 67.73 377 ALA B C 1
ATOM 10204 O O . ALA B 1 377 ? -76.636 -100.501 59.523 1.00 67.48 377 ALA B O 1
ATOM 10206 N N . ARG B 1 378 ? -74.914 -99.052 59.611 1.00 65.85 378 ARG B N 1
ATOM 10207 C CA . ARG B 1 378 ? -75.788 -97.907 59.837 1.00 67.10 378 ARG B CA 1
ATOM 10208 C C . ARG B 1 378 ? -76.593 -97.575 58.586 1.00 73.39 378 ARG B C 1
ATOM 10209 O O . ARG B 1 378 ? -77.752 -97.154 58.679 1.00 73.72 378 ARG B O 1
ATOM 10217 N N . HIS B 1 379 ? -75.994 -97.755 57.405 1.00 70.52 379 HIS B N 1
ATOM 10218 C CA . HIS B 1 379 ? -76.709 -97.484 56.163 1.00 61.98 379 HIS B CA 1
ATOM 10219 C C . HIS B 1 379 ? -77.819 -98.495 55.917 1.00 71.46 379 HIS B C 1
ATOM 10220 O O . HIS B 1 379 ? -78.857 -98.145 55.344 1.00 82.64 379 HIS B O 1
ATOM 10227 N N . CYS B 1 380 ? -77.623 -99.745 56.336 1.00 64.83 380 CYS B N 1
ATOM 10228 C CA . CYS B 1 380 ? -78.643 -100.770 56.161 1.00 70.89 380 CYS B CA 1
ATOM 10229 C C . CYS B 1 380 ? -79.820 -100.606 57.113 1.00 74.52 380 CYS B C 1
ATOM 10230 O O . CYS B 1 380 ? -80.775 -101.386 57.023 1.00 69.56 380 CYS B O 1
ATOM 10233 N N . GLN B 1 381 ? -79.778 -99.626 58.011 1.00 75.28 381 GLN B N 1
ATOM 10234 C CA . GLN B 1 381 ? -80.869 -99.424 58.953 1.00 82.67 381 GLN B CA 1
ATOM 10235 C C . GLN B 1 381 ? -82.106 -98.902 58.235 1.00 92.28 381 GLN B C 1
ATOM 10236 O O . GLN B 1 381 ? -82.047 -97.897 57.519 1.00 86.05 381 GLN B O 1
ATOM 10242 N N . LEU B 1 382 ? -83.227 -99.591 58.428 1.00 80.35 382 LEU B N 1
ATOM 10243 C CA . LEU B 1 382 ? -84.502 -99.100 57.936 1.00 81.71 382 LEU B CA 1
ATOM 10244 C C . LEU B 1 382 ? -84.928 -97.867 58.729 1.00 95.63 382 LEU B C 1
ATOM 10245 O O . LEU B 1 382 ? -84.403 -97.576 59.808 1.00 96.26 382 LEU B O 1
ATOM 10250 N N . GLU B 1 383 ? -85.887 -97.134 58.176 1.00 101.26 383 GLU B N 1
ATOM 10251 C CA . GLU B 1 383 ? -86.427 -95.984 58.883 1.00 97.51 383 GLU B CA 1
ATOM 10252 C C . GLU B 1 383 ? -87.190 -96.449 60.122 1.00 96.94 383 GLU B C 1
ATOM 10253 O O . GLU B 1 383 ? -87.812 -97.515 60.103 1.00 89.28 383 GLU B O 1
ATOM 10259 N N . PRO B 1 384 ? -87.148 -95.685 61.218 1.00 102.70 384 PRO B N 1
ATOM 10260 C CA . PRO B 1 384 ? -87.823 -96.131 62.449 1.00 99.27 384 PRO B CA 1
ATOM 10261 C C . PRO B 1 384 ? -89.328 -96.286 62.296 1.00 103.11 384 PRO B C 1
ATOM 10262 O O . PRO B 1 384 ? -89.942 -97.027 63.074 1.00 87.69 384 PRO B O 1
ATOM 10266 N N . ASP B 1 385 ? -89.938 -95.616 61.317 1.00 108.31 385 ASP B N 1
ATOM 10267 C CA . ASP B 1 385 ? -91.364 -95.724 61.038 1.00 92.80 385 ASP B CA 1
ATOM 10268 C C . ASP B 1 385 ? -91.648 -96.647 59.857 1.00 94.98 385 ASP B C 1
ATOM 10269 O O . ASP B 1 385 ? -92.643 -96.463 59.148 1.00 99.38 385 ASP B O 1
ATOM 10274 N N . HIS B 1 386 ? -90.784 -97.633 59.630 1.00 97.24 386 HIS B N 1
ATOM 10275 C CA . HIS B 1 386 ? -90.957 -98.553 58.515 1.00 94.53 386 HIS B CA 1
ATOM 10276 C C . HIS B 1 386 ? -92.174 -99.443 58.734 1.00 100.53 386 HIS B C 1
ATOM 10277 O O . HIS B 1 386 ? -92.504 -99.823 59.862 1.00 92.43 386 HIS B O 1
ATOM 10284 N N . GLU B 1 387 ? -92.835 -99.786 57.629 1.00 106.82 387 GLU B N 1
ATOM 10285 C CA . GLU B 1 387 ? -94.109 -100.490 57.672 1.00 107.49 387 GLU B CA 1
ATOM 10286 C C . GLU B 1 387 ? -93.935 -101.959 58.038 1.00 101.71 387 GLU B C 1
ATOM 10287 O O . GLU B 1 387 ? -94.088 -102.336 59.205 1.00 93.80 387 GLU B O 1
ATOM 10293 N N . GLY B 1 388 ? -93.616 -102.792 57.051 1.00 93.50 388 GLY B N 1
ATOM 10294 C CA . GLY B 1 388 ? -93.536 -104.224 57.262 1.00 103.03 388 GLY B CA 1
ATOM 10295 C C . GLY B 1 388 ? -92.135 -104.784 57.138 1.00 100.43 388 GLY B C 1
ATOM 10296 O O . GLY B 1 388 ? -91.176 -104.220 57.673 1.00 100.68 388 GLY B O 1
ATOM 10297 N N . VAL B 1 389 ? -92.017 -105.908 56.436 1.00 99.59 389 VAL B N 1
ATOM 10298 C CA . VAL B 1 389 ? -90.740 -106.582 56.215 1.00 97.87 389 VAL B CA 1
ATOM 10299 C C . VAL B 1 389 ? -89.856 -105.675 55.366 1.00 100.43 389 VAL B C 1
ATOM 10300 O O . VAL B 1 389 ? -90.372 -104.787 54.670 1.00 94.64 389 VAL B O 1
ATOM 10304 N N . PRO B 1 390 ? -88.533 -105.841 55.397 1.00 92.37 390 PRO B N 1
ATOM 10305 C CA . PRO B 1 390 ? -87.669 -104.971 54.593 1.00 88.24 390 PRO B CA 1
ATOM 10306 C C . PRO B 1 390 ? -87.894 -105.172 53.102 1.00 90.00 390 PRO B C 1
ATOM 10307 O O . PRO B 1 390 ? -88.094 -106.290 52.623 1.00 84.73 390 PRO B O 1
ATOM 10311 N N . GLU B 1 391 ? -87.864 -104.062 52.376 1.00 99.67 391 GLU B N 1
ATOM 10312 C CA . GLU B 1 391 ? -87.980 -104.091 50.927 1.00 111.80 391 GLU B CA 1
ATOM 10313 C C . GLU B 1 391 ? -86.745 -104.733 50.310 1.00 110.54 391 GLU B C 1
ATOM 10314 O O . GLU B 1 391 ? -85.627 -104.568 50.806 1.00 111.90 391 GLU B O 1
ATOM 10320 N N . GLU B 1 392 ? -86.949 -105.486 49.225 1.00 100.46 392 GLU B N 1
ATOM 10321 C CA . GLU B 1 392 ? -85.841 -106.130 48.528 1.00 92.24 392 GLU B CA 1
ATOM 10322 C C . GLU B 1 392 ? -85.871 -105.872 47.025 1.00 105.74 392 GLU B C 1
ATOM 10323 O O . GLU B 1 392 ? -85.214 -106.596 46.271 1.00 102.65 392 GLU B O 1
ATOM 10329 N N . THR B 1 393 ? -86.611 -104.857 46.566 1.00 101.92 393 THR B N 1
ATOM 10330 C CA . THR B 1 393 ? -86.751 -104.616 45.135 1.00 108.00 393 THR B CA 1
ATOM 10331 C C . THR B 1 393 ? -86.570 -103.165 44.701 1.00 108.85 393 THR B C 1
ATOM 10332 O O . THR B 1 393 ? -86.468 -102.920 43.493 1.00 106.28 393 THR B O 1
ATOM 10336 N N . ASP B 1 394 ? -86.532 -102.206 45.620 1.00 97.18 394 ASP B N 1
ATOM 10337 C CA . ASP B 1 394 ? -86.299 -100.817 45.255 1.00 99.46 394 ASP B CA 1
ATOM 10338 C C . ASP B 1 394 ? -84.806 -100.504 45.360 1.00 105.12 394 ASP B C 1
ATOM 10339 O O . ASP B 1 394 ? -83.967 -101.403 45.464 1.00 108.73 394 ASP B O 1
ATOM 10344 N N . ASP B 1 395 ? -84.458 -99.215 45.330 1.00 105.69 395 ASP B N 1
ATOM 10345 C CA . ASP B 1 395 ? -83.054 -98.826 45.429 1.00 112.74 395 ASP B CA 1
ATOM 10346 C C . ASP B 1 395 ? -82.468 -99.227 46.776 1.00 103.55 395 ASP B C 1
ATOM 10347 O O . ASP B 1 395 ? -81.363 -99.777 46.847 1.00 99.57 395 ASP B O 1
ATOM 10352 N N . PHE B 1 396 ? -83.199 -98.963 47.862 1.00 93.12 396 PHE B N 1
ATOM 10353 C CA . PHE B 1 396 ? -82.700 -99.317 49.185 1.00 83.28 396 PHE B CA 1
ATOM 10354 C C . PHE B 1 396 ? -82.682 -100.823 49.407 1.00 87.66 396 PHE B C 1
ATOM 10355 O O . PHE B 1 396 ? -81.909 -101.305 50.242 1.00 89.76 396 PHE B O 1
ATOM 10363 N N . GLY B 1 397 ? -83.508 -101.572 48.683 1.00 87.54 397 GLY B N 1
ATOM 10364 C CA . GLY B 1 397 ? -83.501 -103.016 48.795 1.00 89.74 397 GLY B CA 1
ATOM 10365 C C . GLY B 1 397 ? -82.333 -103.636 48.058 1.00 80.99 397 GLY B C 1
ATOM 10366 O O . GLY B 1 397 ? -81.717 -104.589 48.542 1.00 82.52 397 GLY B O 1
ATOM 10367 N N . GLU B 1 398 ? -82.026 -103.101 46.873 1.00 93.04 398 GLU B N 1
ATOM 10368 C CA . GLU B 1 398 ? -80.869 -103.576 46.123 1.00 89.02 398 GLU B CA 1
ATOM 10369 C C . GLU B 1 398 ? -79.563 -103.127 46.767 1.00 86.80 398 GLU B C 1
ATOM 10370 O O . GLU B 1 398 ? -78.551 -103.830 46.667 1.00 84.06 398 GLU B O 1
ATOM 10376 N N . PHE B 1 399 ? -79.566 -101.967 47.428 1.00 79.48 399 PHE B N 1
ATOM 10377 C CA . PHE B 1 399 ? -78.377 -101.521 48.145 1.00 75.37 399 PHE B CA 1
ATOM 10378 C C . PHE B 1 399 ? -78.039 -102.468 49.290 1.00 75.43 399 PHE B C 1
ATOM 10379 O O . PHE B 1 399 ? -76.870 -102.816 49.490 1.00 71.41 399 PHE B O 1
ATOM 10387 N N . ARG B 1 400 ? -79.050 -102.895 50.051 1.00 75.20 400 ARG B N 1
ATOM 10388 C CA . ARG B 1 400 ? -78.811 -103.833 51.143 1.00 64.92 400 ARG B CA 1
ATOM 10389 C C . ARG B 1 400 ? -78.255 -105.152 50.622 1.00 71.62 400 ARG B C 1
ATOM 10390 O O . ARG B 1 400 ? -77.360 -105.743 51.238 1.00 77.98 400 ARG B O 1
ATOM 10398 N N . MET B 1 401 ? -78.774 -105.634 49.490 1.00 75.94 401 MET B N 1
ATOM 10399 C CA . MET B 1 4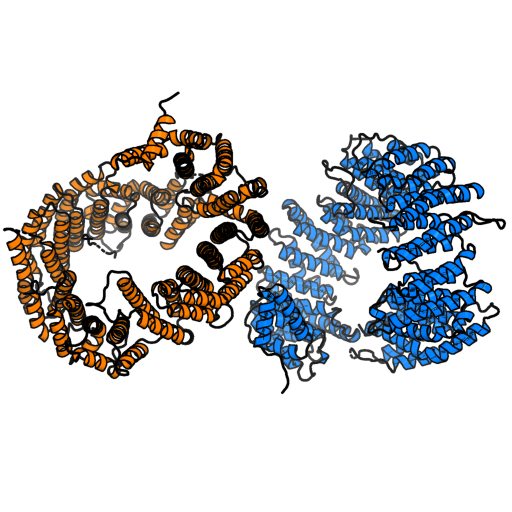01 ? -78.222 -106.843 48.890 1.00 80.04 401 MET B CA 1
ATOM 10400 C C . MET B 1 401 ? -76.823 -106.600 48.344 1.00 72.88 401 MET B C 1
ATOM 10401 O O . MET B 1 401 ? -75.985 -107.508 48.360 1.00 76.57 401 MET B O 1
ATOM 10406 N N . ARG B 1 402 ? -76.551 -105.384 47.866 1.00 74.64 402 ARG B N 1
ATOM 10407 C CA . ARG B 1 402 ? -75.210 -105.050 47.402 1.00 63.13 402 ARG B CA 1
ATOM 10408 C C . ARG B 1 402 ? -74.225 -105.009 48.565 1.00 69.56 402 ARG B C 1
ATOM 10409 O O . ARG B 1 402 ? -73.059 -105.394 48.413 1.00 65.51 402 ARG B O 1
ATOM 10417 N N . VAL B 1 403 ? -74.679 -104.549 49.734 1.00 62.33 403 VAL B N 1
ATOM 10418 C CA . VAL B 1 403 ? -73.839 -104.574 50.927 1.00 51.57 403 VAL B CA 1
ATOM 10419 C C . VAL B 1 403 ? -73.612 -106.006 51.392 1.00 57.80 403 VAL B C 1
ATOM 10420 O O . VAL B 1 403 ? -72.511 -106.364 51.830 1.00 60.47 403 VAL B O 1
ATOM 10424 N N . SER B 1 404 ? -74.640 -106.851 51.292 1.00 67.13 404 SER B N 1
ATOM 10425 C CA . SER B 1 404 ? -74.512 -108.237 51.734 1.00 64.92 404 SER B CA 1
ATOM 10426 C C . SER B 1 404 ? -73.419 -108.968 50.964 1.00 65.32 404 SER B C 1
ATOM 10427 O O . SER B 1 404 ? -72.645 -109.735 51.548 1.00 64.99 404 SER B O 1
ATOM 10430 N N . ASP B 1 405 ? -73.335 -108.742 49.652 1.00 62.60 405 ASP B N 1
ATOM 10431 C CA . ASP B 1 405 ? -72.300 -109.401 48.861 1.00 69.74 405 ASP B CA 1
ATOM 10432 C C . ASP B 1 405 ? -70.920 -108.839 49.177 1.00 69.96 405 ASP B C 1
ATOM 10433 O O . ASP B 1 405 ? -69.934 -109.586 49.212 1.00 69.94 405 ASP B O 1
ATOM 10438 N N . LEU B 1 406 ? -70.829 -107.528 49.415 1.00 63.57 406 LEU B N 1
ATOM 10439 C CA . LEU B 1 406 ? -69.537 -106.912 49.699 1.00 57.35 406 LEU B CA 1
ATOM 10440 C C . LEU B 1 406 ? -68.977 -107.384 51.035 1.00 60.00 406 LEU B C 1
ATOM 10441 O O . LEU B 1 406 ? -67.773 -107.641 51.153 1.00 58.47 406 LEU B O 1
ATOM 10446 N N . VAL B 1 407 ? -69.834 -107.510 52.050 1.00 51.33 407 VAL B N 1
ATOM 10447 C CA . VAL B 1 407 ? -69.370 -107.953 53.361 1.00 51.10 407 VAL B CA 1
ATOM 10448 C C . VAL B 1 407 ? -68.885 -109.397 53.299 1.00 57.14 407 VAL B C 1
ATOM 10449 O O . VAL B 1 407 ? -67.910 -109.766 53.964 1.00 63.97 407 VAL B O 1
ATOM 10453 N N . LYS B 1 408 ? -69.548 -110.236 52.497 1.00 60.33 408 LYS B N 1
ATOM 10454 C CA . LYS B 1 408 ? -69.098 -111.616 52.334 1.00 53.42 408 LYS B CA 1
ATOM 10455 C C . LYS B 1 408 ? -67.697 -111.686 51.740 1.00 61.29 408 LYS B C 1
ATOM 10456 O O . LYS B 1 408 ? -66.934 -112.604 52.062 1.00 60.94 408 LYS B O 1
ATOM 10462 N N . ASP B 1 409 ? -67.337 -110.727 50.885 1.00 52.80 409 ASP B N 1
ATOM 10463 C CA . ASP B 1 409 ? -66.041 -110.736 50.219 1.00 57.73 409 ASP B CA 1
ATOM 10464 C C . ASP B 1 409 ? -64.941 -110.061 51.025 1.00 52.09 409 ASP B C 1
ATOM 10465 O O . ASP B 1 409 ? -63.761 -110.265 50.720 1.00 49.12 409 ASP B O 1
ATOM 10470 N N . LEU B 1 410 ? -65.288 -109.250 52.022 1.00 55.33 410 LEU B N 1
ATOM 10471 C CA . LEU B 1 410 ? -64.297 -108.564 52.837 1.00 47.43 410 LEU B CA 1
ATOM 10472 C C . LEU B 1 410 ? -64.183 -109.127 54.245 1.00 50.48 410 LEU B C 1
ATOM 10473 O O . LEU B 1 410 ? -63.301 -108.698 54.996 1.00 53.27 410 LEU B O 1
ATOM 10478 N N . ILE B 1 411 ? -65.036 -110.084 54.621 1.00 52.29 411 ILE B N 1
ATOM 10479 C CA . ILE B 1 411 ? -65.076 -110.546 56.004 1.00 46.61 411 ILE B CA 1
ATOM 10480 C C . ILE B 1 411 ? -63.799 -111.283 56.398 1.00 59.31 411 ILE B C 1
ATOM 10481 O O . ILE B 1 411 ? -63.465 -111.339 57.587 1.00 59.24 411 ILE B O 1
ATOM 10486 N N . PHE B 1 412 ? -63.060 -111.835 55.431 1.00 55.79 412 PHE B N 1
ATOM 10487 C CA . PHE B 1 412 ? -61.831 -112.546 55.765 1.00 51.43 412 PHE B CA 1
ATOM 10488 C C . PHE B 1 412 ? -60.758 -111.614 56.310 1.00 53.33 412 PHE B C 1
ATOM 10489 O O . PHE B 1 412 ? -59.852 -112.077 57.011 1.00 51.38 412 PHE B O 1
ATOM 10497 N N . LEU B 1 413 ? -60.839 -110.317 56.005 1.00 53.11 413 LEU B N 1
ATOM 10498 C CA . LEU B 1 413 ? -59.870 -109.362 56.528 1.00 52.65 413 LEU B CA 1
ATOM 10499 C C . LEU B 1 413 ? -60.104 -109.050 58.000 1.00 50.04 413 LEU B C 1
ATOM 10500 O O . LEU B 1 413 ? -59.206 -108.511 58.654 1.00 51.27 413 LEU B O 1
ATOM 10505 N N . ILE B 1 414 ? -61.283 -109.369 58.528 1.00 56.28 414 ILE B N 1
ATOM 10506 C CA . ILE B 1 414 ? -61.588 -109.172 59.940 1.00 55.12 414 ILE B CA 1
ATOM 10507 C C . ILE B 1 414 ? -61.547 -110.485 60.711 1.00 53.53 414 ILE B C 1
ATOM 10508 O O . ILE B 1 414 ? -61.088 -110.524 61.853 1.00 54.92 414 ILE B O 1
ATOM 10513 N N . GLY B 1 415 ? -62.012 -111.566 60.091 1.00 61.38 415 GLY B N 1
ATOM 10514 C CA . GLY B 1 415 ? -62.259 -112.808 60.798 1.00 52.09 415 GLY B CA 1
ATOM 10515 C C . GLY B 1 415 ? -63.738 -112.950 61.092 1.00 58.29 415 GLY B C 1
ATOM 10516 O O . GLY B 1 415 ? -64.306 -112.137 61.829 1.00 64.96 415 GLY B O 1
ATOM 10517 N N . SER B 1 416 ? -64.378 -113.968 60.513 1.00 73.17 416 SER B N 1
ATOM 10518 C CA . SER B 1 416 ? -65.827 -114.099 60.644 1.00 65.25 416 SER B CA 1
ATOM 10519 C C . SER B 1 416 ? -66.241 -114.314 62.094 1.00 63.26 416 SER B C 1
ATOM 10520 O O . SER B 1 416 ? -67.202 -113.697 62.569 1.00 60.96 416 SER B O 1
ATOM 10523 N N . MET B 1 417 ? -65.519 -115.173 62.818 1.00 57.79 417 MET B N 1
ATOM 10524 C CA . MET B 1 417 ? -65.863 -115.446 64.211 1.00 64.64 417 MET B CA 1
ATOM 10525 C C . MET B 1 417 ? -65.755 -114.187 65.063 1.00 70.48 417 MET B C 1
ATOM 10526 O O . MET B 1 417 ? -66.655 -113.879 65.854 1.00 69.21 417 MET B O 1
ATOM 10531 N N . GLU B 1 418 ? -64.663 -113.438 64.904 1.00 78.45 418 GLU B N 1
ATOM 10532 C CA . GLU B 1 418 ? -64.476 -112.225 65.692 1.00 72.88 418 GLU B CA 1
ATOM 10533 C C . GLU B 1 418 ? -65.540 -111.184 65.366 1.00 66.39 418 GLU B C 1
ATOM 10534 O O . GLU B 1 418 ? -66.073 -110.526 66.268 1.00 65.88 418 GLU B O 1
ATOM 10540 N N . CYS B 1 419 ? -65.869 -111.025 64.083 1.00 63.83 419 CYS B N 1
ATOM 10541 C CA . CYS B 1 419 ? -66.858 -110.026 63.693 1.00 63.63 419 CYS B CA 1
ATOM 10542 C C . CYS B 1 419 ? -68.268 -110.438 64.092 1.00 70.08 419 CYS B C 1
ATOM 10543 O O . CYS B 1 419 ? -69.092 -109.578 64.423 1.00 62.51 419 CYS B O 1
ATOM 10546 N N . PHE B 1 420 ? -68.564 -111.739 64.071 1.00 63.40 420 PHE B N 1
ATOM 10547 C CA . PHE B 1 420 ? -69.905 -112.198 64.419 1.00 66.16 420 PHE B CA 1
ATOM 10548 C C . PHE B 1 420 ? -70.215 -111.923 65.885 1.00 77.24 420 PHE B C 1
ATOM 10549 O O . PHE B 1 420 ? -71.285 -111.402 66.217 1.00 78.72 420 PHE B O 1
ATOM 10557 N N . ALA B 1 421 ? -69.286 -112.272 66.780 1.00 79.61 421 ALA B N 1
ATOM 10558 C CA . ALA B 1 421 ? -69.495 -112.014 68.201 1.00 72.66 421 ALA B CA 1
ATOM 10559 C C . ALA B 1 421 ? -69.507 -110.523 68.508 1.00 75.38 421 ALA B C 1
ATOM 10560 O O . ALA B 1 421 ? -70.152 -110.097 69.473 1.00 73.67 421 ALA B O 1
ATOM 10562 N N . GLN B 1 422 ? -68.801 -109.718 67.711 1.00 76.59 422 GLN B N 1
ATOM 10563 C CA . GLN B 1 422 ? -68.813 -108.273 67.916 1.00 76.52 422 GLN B CA 1
ATOM 10564 C C . GLN B 1 422 ? -70.194 -107.691 67.636 1.00 80.22 422 GLN B C 1
ATOM 10565 O O . GLN B 1 422 ? -70.707 -106.881 68.417 1.00 78.51 422 GLN B O 1
ATOM 10571 N N . LEU B 1 423 ? -70.810 -108.092 66.520 1.00 82.50 423 LEU B N 1
ATOM 10572 C CA . LEU B 1 423 ? -72.150 -107.609 66.201 1.00 76.07 423 LEU B CA 1
ATOM 10573 C C . LEU B 1 423 ? -73.172 -108.110 67.214 1.00 78.94 423 LEU B C 1
ATOM 10574 O O . LEU B 1 423 ? -74.091 -107.376 67.594 1.00 85.26 423 LEU B O 1
ATOM 10579 N N . TYR B 1 424 ? -73.019 -109.354 67.673 1.00 71.43 424 TYR B N 1
ATOM 10580 C CA . TYR B 1 424 ? -73.971 -109.919 68.622 1.00 73.92 424 TYR B CA 1
ATOM 10581 C C . TYR B 1 424 ? -73.845 -109.274 69.996 1.00 82.69 424 TYR B C 1
ATOM 10582 O O . TYR B 1 424 ? -74.832 -109.196 70.735 1.00 90.96 424 TYR B O 1
ATOM 10591 N N . SER B 1 425 ? -72.648 -108.803 70.352 1.00 92.28 425 SER B N 1
ATOM 10592 C CA . SER B 1 425 ? -72.464 -108.156 71.646 1.00 86.81 425 SER B CA 1
ATOM 10593 C C . SER B 1 425 ? -73.147 -106.797 71.696 1.00 82.49 425 SER B C 1
ATOM 10594 O O . SER B 1 425 ? -73.650 -106.397 72.753 1.00 97.42 425 SER B O 1
ATOM 10597 N N . THR B 1 426 ? -73.180 -106.075 70.573 1.00 77.55 426 THR B N 1
ATOM 10598 C CA . THR B 1 426 ? -73.840 -104.775 70.537 1.00 89.06 426 THR B CA 1
ATOM 10599 C C . THR B 1 426 ? -75.356 -104.881 70.636 1.00 93.31 426 THR B C 1
ATOM 10600 O O . THR B 1 426 ? -76.027 -103.848 70.730 1.00 95.74 426 THR B O 1
ATOM 10604 N N . LEU B 1 427 ? -75.908 -106.093 70.614 1.00 92.76 427 LEU B N 1
ATOM 10605 C CA . LEU B 1 427 ? -77.345 -106.284 70.751 1.00 96.04 427 LEU B CA 1
ATOM 10606 C C . LEU B 1 427 ? -77.774 -106.469 72.199 1.00 105.52 427 LEU B C 1
ATOM 10607 O O . LEU B 1 427 ? -78.901 -106.102 72.555 1.00 118.24 427 LEU B O 1
ATOM 10612 N N . LYS B 1 428 ? -76.903 -107.029 73.042 1.00 101.30 428 LYS B N 1
ATOM 10613 C CA . LYS B 1 428 ? -77.248 -107.213 74.448 1.00 107.29 428 LYS B CA 1
ATOM 10614 C C . LYS B 1 428 ? -77.240 -105.889 75.202 1.00 114.18 428 LYS B C 1
ATOM 10615 O O . LYS B 1 428 ? -78.135 -105.623 76.012 1.00 118.26 428 LYS B O 1
ATOM 10621 N N . GLU B 1 429 ? -76.240 -105.048 74.949 1.00 111.81 429 GLU B N 1
ATOM 10622 C CA . GLU B 1 429 ? -76.068 -103.807 75.690 1.00 122.70 429 GLU B CA 1
ATOM 10623 C C . GLU B 1 429 ? -76.773 -102.652 74.992 1.00 122.32 429 GLU B C 1
ATOM 10624 O O . GLU B 1 429 ? -76.777 -102.560 73.761 1.00 114.43 429 GLU B O 1
ATOM 10630 N N . GLY B 1 430 ? -77.373 -101.770 75.793 1.00 126.82 430 GLY B N 1
ATOM 10631 C CA . GLY B 1 430 ? -77.895 -100.509 75.313 1.00 120.38 430 GLY B CA 1
ATOM 10632 C C . GLY B 1 430 ? -79.381 -100.478 75.024 1.00 130.97 430 GLY B C 1
ATOM 10633 O O . GLY B 1 430 ? -79.927 -99.383 74.834 1.00 129.67 430 GLY B O 1
ATOM 10634 N N . ASN B 1 431 ? -80.053 -101.637 75.000 1.00 126.45 431 ASN B N 1
ATOM 10635 C CA . ASN B 1 431 ? -81.450 -101.737 74.582 1.00 123.35 431 ASN B CA 1
ATOM 10636 C C . ASN B 1 431 ? -81.623 -101.043 73.236 1.00 118.55 431 ASN B C 1
ATOM 10637 O O . ASN B 1 431 ? -82.247 -99.976 73.161 1.00 108.62 431 ASN B O 1
ATOM 10642 N N . PRO B 1 432 ? -81.084 -101.611 72.154 1.00 111.56 432 PRO B N 1
ATOM 10643 C CA . PRO B 1 432 ? -81.068 -100.887 70.886 1.00 99.51 432 PRO B CA 1
ATOM 10644 C C . PRO B 1 432 ? -82.460 -100.793 70.296 1.00 98.80 432 PRO B C 1
ATOM 10645 O O . PRO B 1 432 ? -83.323 -101.651 70.558 1.00 103.17 432 PRO B O 1
ATOM 10649 N N . PRO B 1 433 ? -82.736 -99.763 69.498 1.00 85.08 433 PRO B N 1
ATOM 10650 C CA . PRO B 1 433 ? -84.012 -99.699 68.777 1.00 82.54 433 PRO B CA 1
ATOM 10651 C C . PRO B 1 433 ? -84.151 -100.864 67.809 1.00 84.87 433 PRO B C 1
ATOM 10652 O O . PRO B 1 433 ? -83.207 -101.609 67.537 1.00 92.09 433 PRO B O 1
ATOM 10656 N N . TRP B 1 434 ? -85.365 -101.017 67.276 1.00 86.24 434 TRP B N 1
ATOM 10657 C CA . TRP B 1 434 ? -85.641 -102.157 66.408 1.00 83.93 434 TRP B CA 1
ATOM 10658 C C . TRP B 1 434 ? -84.862 -102.062 65.100 1.00 84.21 434 TRP B C 1
ATOM 10659 O O . TRP B 1 434 ? -84.380 -103.079 64.587 1.00 85.66 434 TRP B O 1
ATOM 10670 N N . GLU B 1 435 ? -84.717 -100.852 64.550 1.00 78.64 435 GLU B N 1
ATOM 10671 C CA . GLU B 1 435 ? -84.028 -100.710 63.270 1.00 89.44 435 GLU B CA 1
ATOM 10672 C C . GLU B 1 435 ? -82.533 -100.968 63.409 1.00 91.09 435 GLU B C 1
ATOM 10673 O O . GLU B 1 435 ? -81.891 -101.413 62.450 1.00 88.71 435 GLU B O 1
ATOM 10679 N N . VAL B 1 436 ? -81.964 -100.700 64.585 1.00 83.21 436 VAL B N 1
ATOM 10680 C CA . VAL B 1 436 ? -80.567 -101.040 64.824 1.00 83.17 436 VAL B CA 1
ATOM 10681 C C . VAL B 1 436 ? -80.409 -102.549 64.956 1.00 79.08 436 VAL B C 1
ATOM 10682 O O . VAL B 1 436 ? -79.541 -103.157 64.320 1.00 79.83 436 VAL B O 1
ATOM 10686 N N . THR B 1 437 ? -81.261 -103.176 65.774 1.00 73.10 437 THR B N 1
ATOM 10687 C CA . THR B 1 437 ? -81.223 -104.627 65.927 1.00 74.02 437 THR B CA 1
ATOM 10688 C C . THR B 1 437 ? -81.485 -105.338 64.605 1.00 74.27 437 THR B C 1
ATOM 10689 O O . THR B 1 437 ? -80.929 -106.415 64.358 1.00 67.89 437 THR B O 1
ATOM 10693 N N . GLU B 1 438 ? -82.315 -104.756 63.739 1.00 70.18 438 GLU B N 1
ATOM 10694 C CA . GLU B 1 438 ? -82.581 -105.380 62.448 1.00 75.96 438 GLU B CA 1
ATOM 10695 C C . GLU B 1 438 ? -81.346 -105.336 61.555 1.00 74.44 438 GLU B C 1
ATOM 10696 O O . GLU B 1 438 ? -80.960 -106.351 60.962 1.00 64.75 438 GLU B O 1
ATOM 10702 N N . ALA B 1 439 ? -80.709 -104.166 61.452 1.00 72.15 439 ALA B N 1
ATOM 10703 C CA . ALA B 1 439 ? -79.547 -104.030 60.579 1.00 64.97 439 ALA B CA 1
ATOM 10704 C C . ALA B 1 439 ? -78.378 -104.873 61.073 1.00 67.79 439 ALA B C 1
ATOM 10705 O O . ALA B 1 439 ? -77.660 -105.478 60.269 1.00 58.60 439 ALA B O 1
ATOM 10707 N N . VAL B 1 440 ? -78.176 -104.931 62.392 1.00 62.70 440 VAL B N 1
ATOM 10708 C CA . VAL B 1 440 ? -77.106 -105.760 62.937 1.00 62.19 440 VAL B CA 1
ATOM 10709 C C . VAL B 1 440 ? -77.380 -107.233 62.661 1.00 67.13 440 VAL B C 1
ATOM 10710 O O . VAL B 1 440 ? -76.461 -108.003 62.353 1.00 78.42 440 VAL B O 1
ATOM 10714 N N . LEU B 1 441 ? -78.645 -107.648 62.753 1.00 69.80 441 LEU B N 1
ATOM 10715 C CA . LEU B 1 441 ? -79.000 -109.013 62.381 1.00 64.23 441 LEU B CA 1
ATOM 10716 C C . LEU B 1 441 ? -78.836 -109.242 60.885 1.00 61.14 441 LEU B C 1
ATOM 10717 O O . LEU B 1 441 ? -78.559 -110.369 60.459 1.00 62.23 441 LEU B O 1
ATOM 10722 N N . PHE B 1 442 ? -78.999 -108.191 60.078 1.00 56.33 442 PHE B N 1
ATOM 10723 C CA . PHE B 1 442 ? -78.832 -108.336 58.636 1.00 59.96 442 PHE B CA 1
ATOM 10724 C C . PHE B 1 442 ? -77.375 -108.585 58.272 1.00 67.49 442 PHE B C 1
ATOM 10725 O O . PHE B 1 442 ? -77.078 -109.441 57.430 1.00 66.08 442 PHE B O 1
ATOM 10733 N N . ILE B 1 443 ? -76.453 -107.851 58.899 1.00 69.92 443 ILE B N 1
ATOM 10734 C CA . ILE B 1 443 ? -75.033 -108.082 58.662 1.00 58.82 443 ILE B CA 1
ATOM 10735 C C . ILE B 1 443 ? -74.621 -109.448 59.195 1.00 64.59 443 ILE B C 1
ATOM 10736 O O . ILE B 1 443 ? -73.820 -110.156 58.573 1.00 67.63 443 ILE B O 1
ATOM 10741 N N . MET B 1 444 ? -75.166 -109.842 60.349 1.00 58.20 444 MET B N 1
ATOM 10742 C CA . MET B 1 444 ? -74.848 -111.152 60.909 1.00 65.83 444 MET B CA 1
ATOM 10743 C C . MET B 1 444 ? -75.285 -112.278 59.980 1.00 66.71 444 MET B C 1
ATOM 10744 O O . MET B 1 444 ? -74.611 -113.310 59.886 1.00 60.54 444 MET B O 1
ATOM 10749 N N . ALA B 1 445 ? -76.412 -112.100 59.285 1.00 65.88 445 ALA B N 1
ATOM 10750 C CA . ALA B 1 445 ? -76.873 -113.131 58.364 1.00 61.59 445 ALA B CA 1
ATOM 10751 C C . ALA B 1 445 ? -75.959 -113.249 57.152 1.00 54.09 445 ALA B C 1
ATOM 10752 O O . ALA B 1 445 ? -75.844 -114.332 56.567 1.00 64.94 445 ALA B O 1
ATOM 10754 N N . ALA B 1 446 ? -75.294 -112.158 56.771 1.00 55.18 446 ALA B N 1
ATOM 10755 C CA . ALA B 1 446 ? -74.403 -112.206 55.617 1.00 67.72 446 ALA B CA 1
ATOM 10756 C C . ALA B 1 446 ? -73.143 -113.011 55.910 1.00 56.47 446 ALA B C 1
ATOM 10757 O O . ALA B 1 446 ? -72.621 -113.687 55.016 1.00 63.39 446 ALA B O 1
ATOM 10759 N N . ILE B 1 447 ? -72.639 -112.954 57.145 1.00 58.54 447 ILE B N 1
ATOM 10760 C CA . ILE B 1 447 ? -71.399 -113.628 57.507 1.00 64.38 447 ILE B CA 1
ATOM 10761 C C . ILE B 1 447 ? -71.632 -114.914 58.285 1.00 63.45 447 ILE B C 1
ATOM 10762 O O . ILE B 1 447 ? -70.660 -115.575 58.673 1.00 77.17 447 ILE B O 1
ATOM 10767 N N . ALA B 1 448 ? -72.890 -115.296 58.519 1.00 71.23 448 ALA B N 1
ATOM 10768 C CA . ALA B 1 448 ? -73.165 -116.453 59.366 1.00 65.27 448 ALA B CA 1
ATOM 10769 C C . ALA B 1 448 ? -72.716 -117.759 58.722 1.00 62.19 448 ALA B C 1
ATOM 10770 O O . ALA B 1 448 ? -72.275 -118.673 59.426 1.00 63.87 448 ALA B O 1
ATOM 10772 N N . LYS B 1 449 ? -72.821 -117.871 57.398 1.00 73.79 449 LYS B N 1
ATOM 10773 C CA . LYS B 1 449 ? -72.458 -119.114 56.731 1.00 69.15 449 LYS B CA 1
ATOM 10774 C C . LYS B 1 449 ? -70.957 -119.376 56.763 1.00 75.72 449 LYS B C 1
ATOM 10775 O O . LYS B 1 449 ? -70.541 -120.534 56.657 1.00 75.76 449 LYS B O 1
ATOM 10781 N N . SER B 1 450 ? -70.140 -118.339 56.935 1.00 76.09 450 SER B N 1
ATOM 10782 C CA . SER B 1 450 ? -68.694 -118.457 56.811 1.00 77.07 450 SER B CA 1
ATOM 10783 C C . SER B 1 450 ? -67.979 -118.576 58.153 1.00 75.58 450 SER B C 1
ATOM 10784 O O . SER B 1 450 ? -66.744 -118.572 58.185 1.00 68.27 450 SER B O 1
ATOM 10787 N N . VAL B 1 451 ? -68.714 -118.674 59.256 1.00 74.97 451 VAL B N 1
ATOM 10788 C CA . VAL B 1 451 ? -68.101 -118.808 60.573 1.00 73.40 451 VAL B CA 1
ATOM 10789 C C . VAL B 1 451 ? -67.959 -120.288 60.912 1.00 77.82 451 VAL B C 1
ATOM 10790 O O . VAL B 1 451 ? -68.846 -121.099 60.618 1.00 85.67 451 VAL B O 1
ATOM 10794 N N . ASP B 1 452 ? -66.827 -120.643 61.509 1.00 86.18 452 ASP B N 1
ATOM 10795 C CA . ASP B 1 452 ? -66.530 -122.036 61.840 1.00 83.44 452 ASP B CA 1
ATOM 10796 C C . ASP B 1 452 ? -67.458 -122.522 62.947 1.00 96.89 452 ASP B C 1
ATOM 10797 O O . ASP B 1 452 ? -67.456 -121.941 64.041 1.00 100.93 452 ASP B O 1
ATOM 10802 N N . PRO B 1 453 ? -68.256 -123.570 62.720 1.00 98.32 453 PRO B N 1
ATOM 10803 C CA . PRO B 1 453 ? -69.179 -124.033 63.766 1.00 109.85 453 PRO B CA 1
ATOM 10804 C C . PRO B 1 453 ? -68.530 -124.946 64.798 1.00 116.78 453 PRO B C 1
ATOM 10805 O O . PRO B 1 453 ? -69.212 -125.778 65.405 1.00 119.99 453 PRO B O 1
ATOM 10809 N N . GLU B 1 454 ? -67.221 -124.806 65.009 1.00 118.88 454 GLU B N 1
ATOM 10810 C CA . GLU B 1 454 ? -66.548 -125.531 66.080 1.00 116.78 454 GLU B CA 1
ATOM 10811 C C . GLU B 1 454 ? -66.525 -124.733 67.378 1.00 127.28 454 GLU B C 1
ATOM 10812 O O . GLU B 1 454 ? -66.722 -125.302 68.458 1.00 115.81 454 GLU B O 1
ATOM 10818 N N . ASN B 1 455 ? -66.289 -123.423 67.296 1.00 135.64 455 ASN B N 1
ATOM 10819 C CA . ASN B 1 455 ? -66.394 -122.553 68.461 1.00 134.39 455 ASN B CA 1
ATOM 10820 C C . ASN B 1 455 ? -67.863 -122.399 68.836 1.00 120.77 455 ASN B C 1
ATOM 10821 O O . ASN B 1 455 ? -68.476 -121.356 68.584 1.00 112.09 455 ASN B O 1
ATOM 10826 N N . ASN B 1 456 ? -68.429 -123.444 69.436 1.00 114.76 456 ASN B N 1
ATOM 10827 C CA . ASN B 1 456 ? -69.859 -123.452 69.735 1.00 124.17 456 ASN B CA 1
ATOM 10828 C C . ASN B 1 456 ? -70.305 -122.398 70.746 1.00 122.77 456 ASN B C 1
ATOM 10829 O O . ASN B 1 456 ? -71.370 -121.797 70.520 1.00 123.02 456 ASN B O 1
ATOM 10834 N N . PRO B 1 457 ? -69.578 -122.131 71.870 1.00 129.70 457 PRO B N 1
ATOM 10835 C CA . PRO B 1 457 ? -70.126 -121.250 72.918 1.00 133.35 457 PRO B CA 1
ATOM 10836 C C . PRO B 1 457 ? -70.770 -119.962 72.422 1.00 124.18 457 PRO B C 1
ATOM 10837 O O . PRO B 1 457 ? -71.969 -119.750 72.632 1.00 124.69 457 PRO B O 1
ATOM 108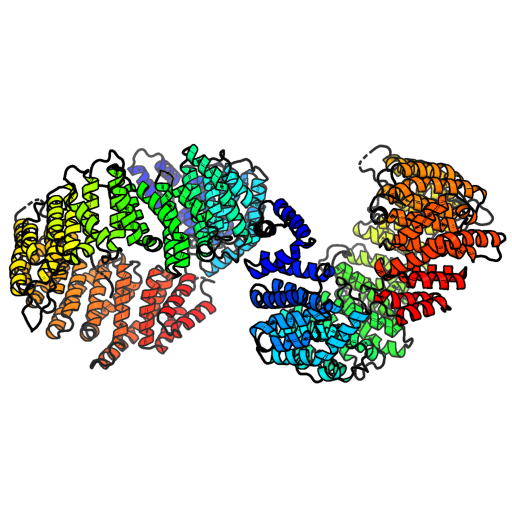41 N N . THR B 1 458 ? -69.997 -119.099 71.762 1.00 120.20 458 THR B N 1
ATOM 10842 C CA . THR B 1 458 ? -70.553 -117.841 71.279 1.00 114.12 458 THR B CA 1
ATOM 10843 C C . THR B 1 458 ? -71.533 -118.036 70.127 1.00 114.77 458 THR B C 1
ATOM 10844 O O . THR B 1 458 ? -72.383 -117.169 69.902 1.00 113.83 458 THR B O 1
ATOM 10848 N N . LEU B 1 459 ? -71.440 -119.151 69.398 1.00 110.31 459 LEU B N 1
ATOM 10849 C CA . LEU B 1 459 ? -72.353 -119.398 68.285 1.00 97.18 459 LEU B CA 1
ATOM 10850 C C . LEU B 1 459 ? -73.665 -120.014 68.756 1.00 100.86 459 LEU B C 1
ATOM 10851 O O . LEU B 1 459 ? -74.747 -119.580 68.344 1.00 88.82 459 LEU B O 1
ATOM 10856 N N . VAL B 1 460 ? -73.588 -121.032 69.616 1.00 108.48 460 VAL B N 1
ATOM 10857 C CA . VAL B 1 460 ? -74.779 -121.784 69.989 1.00 88.83 460 VAL B CA 1
ATOM 10858 C C . VAL B 1 460 ? -75.730 -120.961 70.849 1.00 88.02 460 VAL B C 1
ATOM 10859 O O . VAL B 1 460 ? -76.918 -121.291 70.936 1.00 90.94 460 VAL B O 1
ATOM 10863 N N . GLU B 1 461 ? -75.249 -119.890 71.484 1.00 87.52 461 GLU B N 1
ATOM 10864 C CA . GLU B 1 461 ? -76.126 -119.037 72.274 1.00 91.11 461 GLU B CA 1
ATOM 10865 C C . GLU B 1 461 ? -76.807 -117.963 71.439 1.00 92.33 461 GLU B C 1
ATOM 10866 O O . GLU B 1 461 ? -77.839 -117.429 71.862 1.00 86.09 461 GLU B O 1
ATOM 10872 N N . VAL B 1 462 ? -76.259 -117.633 70.268 1.00 99.66 462 VAL B N 1
ATOM 10873 C CA . VAL B 1 462 ? -76.972 -116.766 69.337 1.00 96.79 462 VAL B CA 1
ATOM 10874 C C . VAL B 1 462 ? -78.185 -117.492 68.773 1.00 91.88 462 VAL B C 1
ATOM 10875 O O . VAL B 1 462 ? -79.291 -116.942 68.718 1.00 80.28 462 VAL B O 1
ATOM 10879 N N . LEU B 1 463 ? -77.991 -118.743 68.347 1.00 90.49 463 LEU B N 1
ATOM 10880 C CA . LEU B 1 463 ? -79.111 -119.560 67.894 1.00 85.29 463 LEU B CA 1
ATOM 10881 C C . LEU B 1 463 ? -80.148 -119.721 68.998 1.00 90.77 463 LEU B C 1
ATOM 10882 O O . LEU B 1 463 ? -81.356 -119.704 68.736 1.00 96.88 463 LEU B O 1
ATOM 10887 N N . GLU B 1 464 ? -79.690 -119.878 70.242 1.00 94.98 464 GLU B N 1
ATOM 10888 C CA . GLU B 1 464 ? -80.610 -119.995 71.368 1.00 100.85 464 GLU B CA 1
ATOM 10889 C C . GLU B 1 464 ? -81.397 -118.706 71.581 1.00 90.66 464 GLU B C 1
ATOM 10890 O O . GLU B 1 464 ? -82.593 -118.746 71.885 1.00 92.66 464 GLU B O 1
ATOM 10896 N N . GLY B 1 465 ? -80.745 -117.553 71.421 1.00 92.32 465 GLY B N 1
ATOM 10897 C CA . GLY B 1 465 ? -81.416 -116.286 71.652 1.00 88.34 465 GLY B CA 1
ATOM 10898 C C . GLY B 1 465 ? -82.432 -115.911 70.595 1.00 94.66 465 GLY B C 1
ATOM 10899 O O . GLY B 1 465 ? -83.324 -115.101 70.871 1.00 99.07 465 GLY B O 1
ATOM 10900 N N . VAL B 1 466 ? -82.321 -116.475 69.392 1.00 94.50 466 VAL B N 1
ATOM 10901 C CA . VAL B 1 466 ? -83.231 -116.097 68.315 1.00 95.96 466 VAL B CA 1
ATOM 10902 C C . VAL B 1 466 ? -84.585 -116.779 68.478 1.00 98.82 466 VAL B C 1
ATOM 10903 O O . VAL B 1 466 ? -85.633 -116.164 68.252 1.00 88.78 466 VAL B O 1
ATOM 10907 N N . VAL B 1 467 ? -84.592 -118.054 68.878 1.00 95.19 467 VAL B N 1
ATOM 10908 C CA . VAL B 1 467 ? -85.853 -118.771 69.029 1.00 96.75 467 VAL B CA 1
ATOM 10909 C C . VAL B 1 467 ? -86.671 -118.247 70.204 1.00 104.14 467 VAL B C 1
ATOM 10910 O O . VAL B 1 467 ? -87.894 -118.431 70.229 1.00 101.07 467 VAL B O 1
ATOM 10914 N N . ARG B 1 468 ? -86.034 -117.594 71.177 1.00 109.20 468 ARG B N 1
ATOM 10915 C CA . ARG B 1 468 ? -86.738 -117.028 72.323 1.00 101.70 468 ARG B CA 1
ATOM 10916 C C . ARG B 1 468 ? -87.374 -115.676 72.020 1.00 101.46 468 ARG B C 1
ATOM 10917 O O . ARG B 1 468 ? -87.908 -115.042 72.937 1.00 100.61 468 ARG B O 1
ATOM 10925 N N . LEU B 1 469 ? -87.328 -115.222 70.775 1.00 105.66 469 LEU B N 1
ATOM 10926 C CA . LEU B 1 469 ? -87.923 -113.938 70.431 1.00 107.13 469 LEU B CA 1
ATOM 10927 C C . LEU B 1 469 ? -89.443 -114.056 70.423 1.00 112.65 469 LEU B C 1
ATOM 10928 O O . LEU B 1 469 ? -89.987 -114.944 69.755 1.00 109.52 469 LEU B O 1
ATOM 10933 N N . PRO B 1 470 ? -90.157 -113.195 71.142 1.00 120.48 470 PRO B N 1
ATOM 10934 C CA . PRO B 1 470 ? -91.622 -113.245 71.119 1.00 119.72 470 PRO B CA 1
ATOM 10935 C C . PRO B 1 470 ? -92.171 -112.677 69.818 1.00 118.23 470 PRO B C 1
ATOM 10936 O O . PRO B 1 470 ? -91.462 -112.065 69.018 1.00 117.37 470 PRO B O 1
ATOM 10940 N N . GLU B 1 471 ? -93.471 -112.899 69.609 1.00 121.32 471 GLU B N 1
ATOM 10941 C CA . GLU B 1 471 ? -94.145 -112.324 68.451 1.00 123.19 471 GLU B CA 1
ATOM 10942 C C . GLU B 1 471 ? -94.374 -110.826 68.591 1.00 126.01 471 GLU B C 1
ATOM 10943 O O . GLU B 1 471 ? -94.811 -110.191 67.625 1.00 121.92 471 GLU B O 1
ATOM 10949 N N . THR B 1 472 ? -94.097 -110.251 69.762 1.00 122.88 472 THR B N 1
ATOM 10950 C CA . THR B 1 472 ? -94.257 -108.819 69.979 1.00 119.34 472 THR B CA 1
ATOM 10951 C C . THR B 1 472 ? -93.157 -107.992 69.326 1.00 114.73 472 THR B C 1
ATOM 10952 O O . THR B 1 472 ? -93.312 -106.772 69.209 1.00 111.53 472 THR B O 1
ATOM 10956 N N . VAL B 1 473 ? -92.055 -108.621 68.908 1.00 108.26 473 VAL B N 1
ATOM 10957 C CA . VAL B 1 473 ? -90.971 -107.880 68.274 1.00 103.32 473 VAL B CA 1
ATOM 10958 C C . VAL B 1 473 ? -91.402 -107.422 66.883 1.00 98.53 473 VAL B C 1
ATOM 10959 O O . VAL B 1 473 ? -92.287 -108.007 66.246 1.00 100.20 473 VAL B O 1
ATOM 10963 N N . HIS B 1 474 ? -90.762 -106.350 66.411 1.00 78.76 474 HIS B N 1
ATOM 10964 C CA . HIS B 1 474 ? -91.085 -105.768 65.114 1.00 73.07 474 HIS B CA 1
ATOM 10965 C C . HIS B 1 474 ? -91.028 -106.826 64.019 1.00 87.44 474 HIS B C 1
ATOM 10966 O O . HIS B 1 474 ? -90.261 -107.791 64.094 1.00 91.62 474 HIS B O 1
ATOM 10973 N N . THR B 1 475 ? -91.870 -106.644 62.999 1.00 93.01 475 THR B N 1
ATOM 10974 C CA . THR B 1 475 ? -91.962 -107.629 61.925 1.00 94.07 475 THR B CA 1
ATOM 10975 C C . THR B 1 475 ? -90.641 -107.764 61.175 1.00 88.40 475 THR B C 1
ATOM 10976 O O . THR B 1 475 ? -90.216 -108.879 60.849 1.00 88.23 475 THR B O 1
ATOM 10980 N N . ALA B 1 476 ? -89.975 -106.639 60.895 1.00 91.79 476 ALA B N 1
ATOM 10981 C CA . ALA B 1 476 ? -88.706 -106.686 60.174 1.00 90.28 476 ALA B CA 1
ATOM 10982 C C . ALA B 1 476 ? -87.639 -107.426 60.972 1.00 76.74 476 ALA B C 1
ATOM 10983 O O . ALA B 1 476 ? -86.821 -108.156 60.401 1.00 67.73 476 ALA B O 1
ATOM 10985 N N . VAL B 1 477 ? -87.634 -107.254 62.296 1.00 67.85 477 VAL B N 1
ATOM 10986 C CA . VAL B 1 477 ? -86.670 -107.963 63.130 1.00 66.35 477 VAL B CA 1
ATOM 10987 C C . VAL B 1 477 ? -86.924 -109.464 63.085 1.00 74.08 477 VAL B C 1
ATOM 10988 O O . VAL B 1 477 ? -85.983 -110.264 63.033 1.00 79.70 477 VAL B O 1
ATOM 10992 N N . ARG B 1 478 ? -88.196 -109.872 63.096 1.00 84.60 478 ARG B N 1
ATOM 10993 C CA . ARG B 1 478 ? -88.511 -111.293 62.983 1.00 80.84 478 ARG B CA 1
ATOM 10994 C C . ARG B 1 478 ? -88.156 -111.830 61.603 1.00 70.29 478 ARG B C 1
ATOM 10995 O O . ARG B 1 478 ? -87.705 -112.973 61.473 1.00 65.88 478 ARG B O 1
ATOM 11003 N N . TYR B 1 479 ? -88.359 -111.021 60.561 1.00 64.53 479 TYR B N 1
ATOM 11004 C CA . TYR B 1 479 ? -88.035 -111.453 59.205 1.00 74.67 479 TYR B CA 1
ATOM 11005 C C . TYR B 1 479 ? -86.542 -111.723 59.058 1.00 83.05 479 TYR B C 1
ATOM 11006 O O . TYR B 1 479 ? -86.133 -112.793 58.589 1.00 69.57 479 TYR B O 1
ATOM 11015 N N . THR B 1 480 ? -85.709 -110.762 59.467 1.00 79.84 480 THR B N 1
ATOM 11016 C CA . THR B 1 480 ? -84.265 -110.918 59.332 1.00 64.92 480 THR B CA 1
ATOM 11017 C C . THR B 1 480 ? -83.739 -112.041 60.221 1.00 67.41 480 THR B C 1
ATOM 11018 O O . THR B 1 480 ? -82.817 -112.768 59.831 1.00 69.40 480 THR B O 1
ATOM 11022 N N . SER B 1 481 ? -84.317 -112.207 61.413 1.00 57.30 481 SER B N 1
ATOM 11023 C CA . SER B 1 481 ? -83.874 -113.280 62.299 1.00 66.55 481 SER B CA 1
ATOM 11024 C C . SER B 1 481 ? -84.125 -114.649 61.682 1.00 64.14 481 SER B C 1
ATOM 11025 O O . SER B 1 481 ? -83.360 -115.589 61.924 1.00 59.38 481 SER B O 1
ATOM 11028 N N . ILE B 1 482 ? -85.190 -114.783 60.889 1.00 64.62 482 ILE B N 1
ATOM 11029 C CA . ILE B 1 482 ? -85.450 -116.049 60.212 1.00 69.92 482 ILE B CA 1
ATOM 11030 C C . ILE B 1 482 ? -84.351 -116.342 59.199 1.00 65.84 482 ILE B C 1
ATOM 11031 O O . ILE B 1 482 ? -83.844 -117.467 59.119 1.00 57.75 482 ILE B O 1
ATOM 11036 N N . GLU B 1 483 ? -83.955 -115.332 58.419 1.00 72.07 483 GLU B N 1
ATOM 11037 C CA . GLU B 1 483 ? -82.887 -115.529 57.446 1.00 63.46 483 GLU B CA 1
ATOM 11038 C C . GLU B 1 483 ? -81.566 -115.861 58.123 1.00 66.62 483 GLU B C 1
ATOM 11039 O O . GLU B 1 483 ? -80.769 -116.635 57.580 1.00 68.79 483 GLU B O 1
ATOM 11045 N N . LEU B 1 484 ? -81.322 -115.299 59.310 1.00 59.47 484 LEU B N 1
ATOM 11046 C CA . LEU B 1 484 ? -80.127 -115.662 60.065 1.00 48.85 484 LEU B CA 1
ATOM 11047 C C . LEU B 1 484 ? -80.138 -117.139 60.438 1.00 61.72 484 LEU B C 1
ATOM 11048 O O . LEU B 1 484 ? -79.122 -117.830 60.295 1.00 61.34 484 LEU B O 1
ATOM 11053 N N . VAL B 1 485 ? -81.281 -117.644 60.909 1.00 67.75 485 VAL B N 1
ATOM 11054 C CA . VAL B 1 485 ? -81.381 -119.060 61.254 1.00 67.21 485 VAL B CA 1
ATOM 11055 C C . VAL B 1 485 ? -81.132 -119.925 60.026 1.00 65.56 485 VAL B C 1
ATOM 11056 O O . VAL B 1 485 ? -80.477 -120.972 60.108 1.00 59.26 485 VAL B O 1
ATOM 11060 N N . GLY B 1 486 ? -81.643 -119.501 58.868 1.00 60.44 486 GLY B N 1
ATOM 11061 C CA . GLY B 1 486 ? -81.375 -120.232 57.642 1.00 66.94 486 GLY B CA 1
ATOM 11062 C C . GLY B 1 486 ? -79.902 -120.268 57.289 1.00 71.67 486 GLY B C 1
ATOM 11063 O O . GLY B 1 486 ? -79.423 -121.242 56.703 1.00 61.39 486 GLY B O 1
ATOM 11064 N N . GLU B 1 487 ? -79.162 -119.215 57.645 1.00 79.61 487 GLU B N 1
ATOM 11065 C CA . GLU B 1 487 ? -77.727 -119.176 57.396 1.00 66.56 487 GLU B CA 1
ATOM 11066 C C . GLU B 1 487 ? -76.924 -119.937 58.441 1.00 67.81 487 GLU B C 1
ATOM 11067 O O . GLU B 1 487 ? -75.769 -120.290 58.177 1.00 71.85 487 GLU B O 1
ATOM 11073 N N . MET B 1 488 ? -77.505 -120.206 59.610 1.00 64.89 488 MET B N 1
ATOM 11074 C CA . MET B 1 488 ? -76.835 -120.951 60.668 1.00 64.62 488 MET B CA 1
ATOM 11075 C C . MET B 1 488 ? -77.202 -122.431 60.653 1.00 72.29 488 MET B C 1
ATOM 11076 O O . MET B 1 488 ? -77.245 -123.072 61.708 1.00 68.47 488 MET B O 1
ATOM 11081 N N . SER B 1 489 ? -77.461 -122.992 59.469 1.00 69.33 489 SER B N 1
ATOM 11082 C CA . SER B 1 489 ? -77.845 -124.397 59.389 1.00 63.09 489 SER B CA 1
ATOM 11083 C C . SER B 1 489 ? -76.727 -125.318 59.858 1.00 76.45 489 SER B C 1
ATOM 11084 O O . SER B 1 489 ? -76.996 -126.416 60.356 1.00 82.06 489 SER B O 1
ATOM 11087 N N . GLU B 1 490 ? -75.470 -124.891 59.712 1.00 80.86 490 GLU B N 1
ATOM 11088 C CA . GLU B 1 490 ? -74.358 -125.751 60.098 1.00 73.97 490 GLU B CA 1
ATOM 11089 C C . GLU B 1 490 ? -74.209 -125.841 61.612 1.00 72.59 490 GLU B C 1
ATOM 11090 O O . GLU B 1 490 ? -73.812 -126.891 62.131 1.00 74.41 490 GLU B O 1
ATOM 11096 N N . VAL B 1 491 ? -74.527 -124.766 62.339 1.00 74.05 491 VAL B N 1
ATOM 11097 C CA . VAL B 1 491 ? -74.442 -124.820 63.793 1.00 79.60 491 VAL B CA 1
ATOM 11098 C C . VAL B 1 491 ? -75.546 -125.691 64.380 1.00 79.43 491 VAL B C 1
ATOM 11099 O O . VAL B 1 491 ? -75.417 -126.172 65.511 1.00 80.58 491 VAL B O 1
ATOM 11103 N N . VAL B 1 492 ? -76.629 -125.915 63.633 1.00 86.85 492 VAL B N 1
ATOM 11104 C CA . VAL B 1 492 ? -77.673 -126.832 64.079 1.00 76.39 492 VAL B CA 1
ATOM 11105 C C . VAL B 1 492 ? -77.283 -128.274 63.782 1.00 74.31 492 VAL B C 1
ATOM 11106 O O . VAL B 1 492 ? -77.582 -129.184 64.563 1.00 89.81 492 VAL B O 1
ATOM 11110 N N . ASP B 1 493 ? -76.609 -128.506 62.654 1.00 69.62 493 ASP B N 1
ATOM 11111 C CA . ASP B 1 493 ? -76.210 -129.861 62.289 1.00 81.47 493 ASP B CA 1
ATOM 11112 C C . ASP B 1 493 ? -75.190 -130.432 63.264 1.00 84.84 493 ASP B C 1
ATOM 11113 O O . ASP B 1 493 ? -75.181 -131.644 63.511 1.00 75.04 493 ASP B O 1
ATOM 11118 N N . ARG B 1 494 ? -74.334 -129.583 63.834 1.00 88.18 494 ARG B N 1
ATOM 11119 C CA . ARG B 1 494 ? -73.327 -130.064 64.770 1.00 92.95 494 ARG B CA 1
ATOM 11120 C C . ARG B 1 494 ? -73.884 -130.204 66.180 1.00 86.56 494 ARG B C 1
ATOM 11121 O O . ARG B 1 494 ? -73.378 -131.014 66.964 1.00 89.05 494 ARG B O 1
ATOM 11129 N N . ASN B 1 495 ? -74.920 -129.432 66.517 1.00 88.00 495 ASN B N 1
ATOM 11130 C CA . ASN B 1 495 ? -75.630 -129.539 67.790 1.00 94.93 495 ASN B CA 1
ATOM 11131 C C . ASN B 1 495 ? -77.071 -129.933 67.483 1.00 88.92 495 ASN B C 1
ATOM 11132 O O . ASN B 1 495 ? -77.974 -129.081 67.487 1.00 79.87 495 ASN B O 1
ATOM 11137 N N . PRO B 1 496 ? -77.326 -131.220 67.219 1.00 93.81 496 PRO B N 1
ATOM 11138 C CA . PRO B 1 496 ? -78.665 -131.637 66.768 1.00 87.89 496 PRO B CA 1
ATOM 11139 C C . PRO B 1 496 ? -79.762 -131.437 67.799 1.00 86.08 496 PRO B C 1
ATOM 11140 O O . PRO B 1 496 ? -80.942 -131.537 67.438 1.00 93.08 496 PRO B O 1
ATOM 11144 N N . GLN B 1 497 ? -79.424 -131.166 69.062 1.00 90.69 497 GLN B N 1
ATOM 11145 C CA . GLN B 1 497 ? -80.455 -130.951 70.070 1.00 93.67 497 GLN B CA 1
ATOM 11146 C C . GLN B 1 497 ? -81.255 -129.680 69.815 1.00 94.61 497 GLN B C 1
ATOM 11147 O O . GLN B 1 497 ? -82.356 -129.536 70.358 1.00 104.45 497 GLN B O 1
ATOM 11153 N N . PHE B 1 498 ? -80.737 -128.764 69.000 1.00 88.12 498 PHE B N 1
ATOM 11154 C CA . PHE B 1 498 ? -81.428 -127.525 68.672 1.00 90.69 498 PHE B CA 1
ATOM 11155 C C . PHE B 1 498 ? -82.321 -127.653 67.444 1.00 83.34 498 PHE B C 1
ATOM 11156 O O . PHE B 1 498 ? -82.812 -126.636 66.945 1.00 71.44 498 PHE B O 1
ATOM 11164 N N . LEU B 1 499 ? -82.549 -128.873 66.954 1.00 80.47 499 LEU B N 1
ATOM 11165 C CA . LEU B 1 499 ? -83.331 -129.043 65.734 1.00 78.82 499 LEU B CA 1
ATOM 11166 C C . LEU B 1 499 ? -84.801 -128.711 65.967 1.00 86.01 499 LEU B C 1
ATOM 11167 O O . LEU B 1 499 ? -85.389 -127.909 65.231 1.00 77.42 499 LEU B O 1
ATOM 11172 N N . ASP B 1 500 ? -85.409 -129.308 66.994 1.00 93.26 500 ASP B N 1
ATOM 11173 C CA . ASP B 1 500 ? -86.817 -129.037 67.283 1.00 85.44 500 ASP B CA 1
ATOM 11174 C C . ASP B 1 500 ? -87.089 -127.578 67.627 1.00 81.34 500 ASP B C 1
ATOM 11175 O O . ASP B 1 500 ? -88.063 -127.017 67.093 1.00 83.62 500 ASP B O 1
ATOM 11180 N N . PRO B 1 501 ? -86.312 -126.908 68.493 1.00 80.47 501 PRO B N 1
ATOM 11181 C CA . PRO B 1 501 ? -86.580 -125.478 68.726 1.00 71.12 501 PRO B CA 1
ATOM 11182 C C . PRO B 1 501 ? -86.479 -124.647 67.462 1.00 83.23 501 PRO B C 1
ATOM 11183 O O . PRO B 1 501 ? -87.256 -123.702 67.280 1.00 89.80 501 PRO B O 1
ATOM 11187 N N . VAL B 1 502 ? -85.543 -124.980 66.574 1.00 85.94 502 VA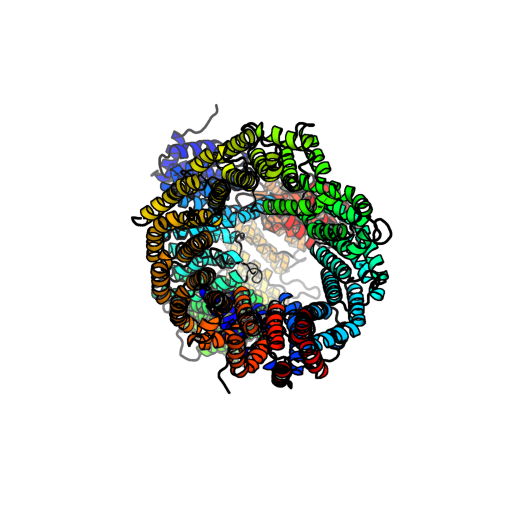L B N 1
ATOM 11188 C CA . VAL B 1 502 ? -85.420 -124.240 65.324 1.00 80.66 502 VAL B CA 1
ATOM 11189 C C . VAL B 1 502 ? -86.615 -124.520 64.421 1.00 72.32 502 VAL B C 1
ATOM 11190 O O . VAL B 1 502 ? -87.230 -123.595 63.878 1.00 61.95 502 VAL B O 1
ATOM 11194 N N . LEU B 1 503 ? -86.968 -125.797 64.252 1.00 75.77 503 LEU B N 1
ATOM 11195 C CA . LEU B 1 503 ? -88.113 -126.120 63.404 1.00 77.49 503 LEU B CA 1
ATOM 11196 C C . LEU B 1 503 ? -89.391 -125.481 63.935 1.00 83.27 503 LEU B C 1
ATOM 11197 O O . LEU B 1 503 ? -90.193 -124.939 63.163 1.00 80.39 503 LEU B O 1
ATOM 11202 N N . GLY B 1 504 ? -89.599 -125.543 65.251 1.00 75.67 504 GLY B N 1
ATOM 11203 C CA . GLY B 1 504 ? -90.775 -124.920 65.831 1.00 68.99 504 GLY B CA 1
ATOM 11204 C C . GLY B 1 504 ? -90.817 -123.426 65.585 1.00 74.69 504 GLY B C 1
ATOM 11205 O O . GLY B 1 504 ? -91.867 -122.872 65.253 1.00 82.68 504 GLY B O 1
ATOM 11206 N N . TYR B 1 505 ? -89.672 -122.756 65.729 1.00 76.03 505 TYR B N 1
ATOM 11207 C CA . TYR B 1 505 ? -89.627 -121.322 65.471 1.00 78.31 505 TYR B CA 1
ATOM 11208 C C . TYR B 1 505 ? -89.894 -121.017 64.002 1.00 78.16 505 TYR B C 1
ATOM 11209 O O . TYR B 1 505 ? -90.555 -120.023 63.679 1.00 77.28 505 TYR B O 1
ATOM 11218 N N . LEU B 1 506 ? -89.394 -121.862 63.098 1.00 73.89 506 LEU B N 1
ATOM 11219 C CA . LEU B 1 506 ? -89.632 -121.641 61.676 1.00 72.50 506 LEU B CA 1
ATOM 11220 C C . LEU B 1 506 ? -91.056 -122.006 61.278 1.00 78.04 506 LEU B C 1
ATOM 11221 O O . LEU B 1 506 ? -91.584 -121.459 60.304 1.00 77.26 506 LEU B O 1
ATOM 11226 N N . MET B 1 507 ? -91.690 -122.921 62.016 1.00 84.58 507 MET B N 1
ATOM 11227 C CA . MET B 1 507 ? -93.079 -123.268 61.734 1.00 81.77 507 MET B CA 1
ATOM 11228 C C . MET B 1 507 ? -93.997 -122.072 61.948 1.00 81.49 507 MET B C 1
ATOM 11229 O O . MET B 1 507 ? -94.927 -121.844 61.164 1.00 81.14 507 MET B O 1
ATOM 11234 N N . LYS B 1 508 ? -93.750 -121.295 63.007 1.00 77.03 508 LYS B N 1
ATOM 11235 C CA . LYS B 1 508 ? -94.591 -120.137 63.295 1.00 74.46 508 LYS B CA 1
ATOM 11236 C C . LYS B 1 508 ? -94.497 -119.096 62.188 1.00 72.83 508 LYS B C 1
ATOM 11237 O O . LYS B 1 508 ? -95.517 -118.551 61.749 1.00 72.57 508 LYS B O 1
ATOM 11243 N N . GLY B 1 509 ? -93.279 -118.805 61.724 1.00 78.09 509 GLY B N 1
ATOM 11244 C CA . GLY B 1 509 ? -93.123 -117.882 60.614 1.00 71.87 509 GLY B CA 1
ATOM 11245 C C . GLY B 1 509 ? -93.727 -118.399 59.324 1.00 76.27 509 GLY B C 1
ATOM 11246 O O . GLY B 1 509 ? -94.146 -117.614 58.470 1.00 79.09 509 GLY B O 1
ATOM 11247 N N . LEU B 1 510 ? -93.775 -119.723 59.161 1.00 75.97 510 LEU B N 1
ATOM 11248 C CA . LEU B 1 510 ? -94.435 -120.298 57.995 1.00 84.34 510 LEU B CA 1
ATOM 11249 C C . LEU B 1 510 ? -95.937 -120.042 58.024 1.00 94.12 510 LEU B C 1
ATOM 11250 O O . LEU B 1 510 ? -96.567 -119.923 56.967 1.00 90.63 510 LEU B O 1
ATOM 11255 N N . CYS B 1 511 ? -96.519 -119.939 59.218 1.00 98.86 511 CYS B N 1
ATOM 11256 C CA . CYS B 1 511 ? -97.944 -119.694 59.388 1.00 88.00 511 CYS B CA 1
ATOM 11257 C C . CYS B 1 511 ? -98.279 -118.210 59.489 1.00 90.67 511 CYS B C 1
ATOM 11258 O O . CYS B 1 511 ? -99.407 -117.866 59.856 1.00 97.26 511 CYS B O 1
ATOM 11261 N N . GLU B 1 512 ? -97.326 -117.330 59.189 1.00 88.60 512 GLU B N 1
ATOM 11262 C CA . GLU B 1 512 ? -97.561 -115.895 59.125 1.00 84.14 512 GLU B CA 1
ATOM 11263 C C . GLU B 1 512 ? -97.352 -115.418 57.693 1.00 92.75 512 GLU B C 1
ATOM 11264 O O . GLU B 1 512 ? -96.523 -115.962 56.957 1.00 108.49 512 GLU B O 1
ATOM 11270 N N . LYS B 1 513 ? -98.118 -114.390 57.300 1.00 99.73 513 LYS B N 1
ATOM 11271 C CA . LYS B 1 513 ? -98.148 -114.002 55.888 1.00 106.76 513 LYS B CA 1
ATOM 11272 C C . LYS B 1 513 ? -96.832 -113.387 55.422 1.00 99.43 513 LYS B C 1
ATOM 11273 O O . LYS B 1 513 ? -96.205 -113.939 54.500 1.00 97.50 513 LYS B O 1
ATOM 11279 N N . PRO B 1 514 ? -96.349 -112.273 55.993 1.00 102.16 514 PRO B N 1
ATOM 11280 C CA . PRO B 1 514 ? -95.132 -111.652 55.444 1.00 98.16 514 PRO B CA 1
ATOM 11281 C C . PRO B 1 514 ? -93.854 -112.409 55.773 1.00 89.39 514 PRO B C 1
ATOM 11282 O O . PRO B 1 514 ? -92.802 -112.085 55.206 1.00 85.37 514 PRO B O 1
ATOM 11286 N N . LEU B 1 515 ? -93.912 -113.397 56.661 1.00 77.73 515 LEU B N 1
ATOM 11287 C CA . LEU B 1 515 ? -92.759 -114.204 57.032 1.00 70.82 515 LEU B CA 1
ATOM 11288 C C . LEU B 1 515 ? -92.752 -115.568 56.358 1.00 82.71 515 LEU B C 1
ATOM 11289 O O . LEU B 1 515 ? -91.851 -116.369 56.622 1.00 69.60 515 LEU B O 1
ATOM 11294 N N . ALA B 1 516 ? -93.732 -115.853 55.497 1.00 93.23 516 ALA B N 1
ATOM 11295 C CA . ALA B 1 516 ? -93.859 -117.192 54.932 1.00 86.61 516 ALA B CA 1
ATOM 11296 C C . ALA B 1 516 ? -92.704 -117.525 53.995 1.00 74.29 516 ALA B C 1
ATOM 11297 O O . ALA B 1 516 ? -92.144 -118.625 54.062 1.00 74.58 516 ALA B O 1
ATOM 11299 N N . SER B 1 517 ? -92.332 -116.592 53.116 1.00 85.48 517 SER B N 1
ATOM 11300 C CA . SER B 1 517 ? -91.276 -116.870 52.146 1.00 87.58 517 SER B CA 1
ATOM 11301 C C . SER B 1 517 ? -89.930 -117.072 52.834 1.00 82.16 517 SER B C 1
ATOM 11302 O O . SER B 1 517 ? -89.206 -118.029 52.534 1.00 68.95 517 SER B O 1
ATOM 11305 N N . ALA B 1 518 ? -89.578 -116.178 53.761 1.00 78.50 518 ALA B N 1
ATOM 11306 C CA . ALA B 1 518 ? -88.307 -116.306 54.465 1.00 63.71 518 ALA B CA 1
ATOM 11307 C C . ALA B 1 518 ? -88.262 -117.578 55.303 1.00 65.79 518 ALA B C 1
ATOM 11308 O O . ALA B 1 518 ? -87.203 -118.204 55.438 1.00 79.12 518 ALA B O 1
ATOM 11310 N N . ALA B 1 519 ? -89.400 -117.976 55.876 1.00 66.79 519 ALA B N 1
ATOM 11311 C CA . ALA B 1 519 ? -89.429 -119.192 56.682 1.00 65.18 519 ALA B CA 1
ATOM 11312 C C . ALA B 1 519 ? -89.299 -120.433 55.811 1.00 71.04 519 ALA B C 1
ATOM 11313 O O . ALA B 1 519 ? -88.657 -121.411 56.208 1.00 70.00 519 ALA B O 1
ATOM 11315 N N . ALA B 1 520 ? -89.906 -120.417 54.623 1.00 74.25 520 ALA B N 1
ATOM 11316 C CA . ALA B 1 520 ? -89.770 -121.553 53.719 1.00 73.41 520 ALA B CA 1
ATOM 11317 C C . ALA B 1 520 ? -88.343 -121.670 53.202 1.00 78.23 520 ALA B C 1
ATOM 11318 O O . ALA B 1 520 ? -87.827 -122.781 53.029 1.00 80.96 520 ALA B O 1
ATOM 11320 N N . LYS B 1 521 ? -87.690 -120.533 52.950 1.00 80.89 521 LYS B N 1
ATOM 11321 C CA . LYS B 1 521 ? -86.290 -120.553 52.541 1.00 78.28 521 LYS B CA 1
ATOM 11322 C C . LYS B 1 521 ? -85.399 -121.080 53.659 1.00 78.26 521 LYS B C 1
ATOM 11323 O O . LYS B 1 521 ? -84.498 -121.891 53.414 1.00 75.67 521 LYS B O 1
ATOM 11329 N N . ALA B 1 522 ? -85.645 -120.640 54.895 1.00 69.84 522 ALA B N 1
ATOM 11330 C CA . ALA B 1 522 ? -84.839 -121.102 56.020 1.00 64.31 522 ALA B CA 1
ATOM 11331 C C . ALA B 1 522 ? -85.062 -122.584 56.290 1.00 70.35 522 ALA B C 1
ATOM 11332 O O . ALA B 1 522 ? -84.111 -123.316 56.589 1.00 75.76 522 ALA B O 1
ATOM 11334 N N . ILE B 1 523 ? -86.312 -123.045 56.190 1.00 75.82 523 ILE B N 1
ATOM 11335 C CA . ILE B 1 523 ? -86.600 -124.465 56.374 1.00 74.26 523 ILE B CA 1
ATOM 11336 C C . ILE B 1 523 ? -85.883 -125.293 55.315 1.00 72.93 523 ILE B C 1
ATOM 11337 O O . ILE B 1 523 ? -85.375 -126.386 55.597 1.00 66.46 523 ILE B O 1
ATOM 11342 N N . HIS B 1 524 ? -85.817 -124.779 54.084 1.00 71.97 524 HIS B N 1
ATOM 11343 C CA . HIS B 1 524 ? -85.110 -125.484 53.021 1.00 77.87 524 HIS B CA 1
ATOM 11344 C C . HIS B 1 524 ? -83.630 -125.648 53.351 1.00 81.01 524 HIS B C 1
ATOM 11345 O O . HIS B 1 524 ? -83.051 -126.719 53.128 1.00 72.79 524 HIS B O 1
ATOM 11352 N N . ASN B 1 525 ? -83.003 -124.600 53.892 1.00 70.88 525 ASN B N 1
ATOM 11353 C CA . ASN B 1 525 ? -81.585 -124.682 54.230 1.00 67.65 525 ASN B CA 1
ATOM 11354 C C . ASN B 1 525 ? -81.339 -125.711 55.327 1.00 73.53 525 ASN B C 1
ATOM 11355 O O . ASN B 1 525 ? -80.366 -126.472 55.266 1.00 78.07 525 ASN B O 1
ATOM 11360 N N . ILE B 1 526 ? -82.216 -125.756 56.334 1.00 70.23 526 ILE B N 1
ATOM 11361 C CA . ILE B 1 526 ? -82.085 -126.749 57.397 1.00 63.61 526 ILE B CA 1
ATOM 11362 C C . ILE B 1 526 ? -82.268 -128.157 56.847 1.00 69.23 526 ILE B C 1
ATOM 11363 O O . ILE B 1 526 ? -81.632 -129.107 57.321 1.00 75.62 526 ILE B O 1
ATOM 11368 N N . CYS B 1 527 ? -83.126 -128.318 55.837 1.00 72.34 527 CYS B N 1
ATOM 11369 C CA . CYS B 1 527 ? -83.382 -129.646 55.286 1.00 77.62 527 CYS B CA 1
ATOM 11370 C C . CYS B 1 527 ? -82.162 -130.200 54.561 1.00 73.42 527 CYS B C 1
ATOM 11371 O O . CYS B 1 527 ? -81.819 -131.376 54.724 1.00 66.02 527 CYS B O 1
ATOM 11374 N N . SER B 1 528 ? -81.497 -129.372 53.751 1.00 71.50 528 SER B N 1
ATOM 11375 C CA . SER B 1 528 ? -80.370 -129.861 52.963 1.00 80.39 528 SER B CA 1
ATOM 11376 C C . SER B 1 528 ? -79.161 -130.180 53.833 1.00 77.36 528 SER B C 1
ATOM 11377 O O . SER B 1 528 ? -78.412 -131.116 53.530 1.00 73.21 528 SER B O 1
ATOM 11380 N N . VAL B 1 529 ? -78.959 -129.429 54.915 1.00 66.34 529 VAL B N 1
ATOM 11381 C CA . VAL B 1 529 ? -77.778 -129.620 55.750 1.00 71.33 529 VAL B CA 1
ATOM 11382 C C . VAL B 1 529 ? -77.980 -130.770 56.730 1.00 77.43 529 VAL B C 1
ATOM 11383 O O . VAL B 1 529 ? -77.116 -131.642 56.874 1.00 78.27 529 VAL B O 1
ATOM 11387 N N . CYS B 1 530 ? -79.125 -130.796 57.413 1.00 74.85 530 CYS B N 1
ATOM 11388 C CA . CYS B 1 530 ? -79.383 -131.756 58.481 1.00 79.88 530 CYS B CA 1
ATOM 11389 C C . CYS B 1 530 ? -80.192 -132.960 58.008 1.00 87.43 530 CYS B C 1
ATOM 11390 O O . CYS B 1 530 ? -80.870 -133.601 58.818 1.00 94.80 530 CYS B O 1
ATOM 11393 N N . ARG B 1 531 ? -80.125 -133.292 56.716 1.00 77.43 531 ARG B N 1
ATOM 11394 C CA . ARG B 1 531 ? -80.972 -134.352 56.176 1.00 89.76 531 ARG B CA 1
ATOM 11395 C C . ARG B 1 531 ? -80.709 -135.707 56.824 1.00 93.65 531 ARG B C 1
ATOM 11396 O O . ARG B 1 531 ? -81.550 -136.605 56.708 1.00 96.97 531 ARG B O 1
ATOM 11404 N N . ASP B 1 532 ? -79.570 -135.877 57.497 1.00 96.52 532 ASP B N 1
ATOM 11405 C CA . ASP B 1 532 ? -79.267 -137.132 58.175 1.00 97.59 532 ASP B CA 1
ATOM 11406 C C . ASP B 1 532 ? -80.254 -137.398 59.304 1.00 95.79 532 ASP B C 1
ATOM 11407 O O . ASP B 1 532 ? -81.156 -138.230 59.162 1.00 102.84 532 ASP B O 1
ATOM 11412 N N . HIS B 1 533 ? -80.097 -136.698 60.426 1.00 103.19 533 HIS B N 1
ATOM 11413 C CA . HIS B 1 533 ? -80.995 -136.871 61.569 1.00 116.16 533 HIS B CA 1
ATOM 11414 C C . HIS B 1 533 ? -82.207 -135.943 61.453 1.00 102.98 533 HIS B C 1
ATOM 11415 O O . HIS B 1 533 ? -82.457 -135.075 62.289 1.00 103.42 533 HIS B O 1
ATOM 11422 N N . MET B 1 534 ? -82.970 -136.150 60.377 1.00 101.31 534 MET B N 1
ATOM 11423 C CA . MET B 1 534 ? -84.242 -135.467 60.176 1.00 103.73 534 MET B CA 1
ATOM 11424 C C . MET B 1 534 ? -85.363 -136.425 59.796 1.00 99.79 534 MET B C 1
ATOM 11425 O O . MET B 1 534 ? -86.425 -135.971 59.358 1.00 96.71 534 MET B O 1
ATOM 11430 N N . ALA B 1 535 ? -85.155 -137.736 59.948 1.00 105.90 535 ALA B N 1
ATOM 11431 C CA . ALA B 1 535 ? -86.203 -138.694 59.611 1.00 98.56 535 ALA B CA 1
ATOM 11432 C C . ALA B 1 535 ? -87.397 -138.571 60.549 1.00 107.53 535 ALA B C 1
ATOM 11433 O O . ALA B 1 535 ? -88.523 -138.903 60.161 1.00 107.43 535 ALA B O 1
ATOM 11435 N N . GLN B 1 536 ? -87.174 -138.099 61.777 1.00 108.59 536 GLN B N 1
ATOM 11436 C CA . GLN B 1 536 ? -88.278 -137.909 62.713 1.00 111.22 536 GLN B CA 1
ATOM 11437 C C . GLN B 1 536 ? -89.191 -136.778 62.255 1.00 107.62 536 GLN B C 1
ATOM 11438 O O . GLN B 1 536 ? -90.419 -136.928 62.225 1.00 107.58 536 GLN B O 1
ATOM 11444 N N . HIS B 1 537 ? -88.608 -135.638 61.890 1.00 99.09 537 HIS B N 1
ATOM 11445 C CA . HIS B 1 537 ? -89.380 -134.479 61.461 1.00 103.27 537 HIS B CA 1
ATOM 11446 C C . HIS B 1 537 ? -89.875 -134.594 60.025 1.00 94.72 537 HIS B C 1
ATOM 11447 O O . HIS B 1 537 ? -90.460 -133.634 59.511 1.00 92.74 537 HIS B O 1
ATOM 11454 N N . PHE B 1 538 ? -89.654 -135.735 59.368 1.00 89.63 538 PHE B N 1
ATOM 11455 C CA . PHE B 1 538 ? -90.096 -135.889 57.987 1.00 88.06 538 PHE B CA 1
ATOM 11456 C C . PHE B 1 538 ? -91.616 -135.907 57.888 1.00 90.86 538 PHE B C 1
ATOM 11457 O O . PHE B 1 538 ? -92.186 -135.375 56.928 1.00 92.86 538 PHE B O 1
ATOM 11465 N N . ASN B 1 539 ? -92.289 -136.524 58.863 1.00 97.02 539 ASN B N 1
ATOM 11466 C CA . ASN B 1 539 ? -93.747 -136.575 58.832 1.00 93.11 539 ASN B CA 1
ATOM 11467 C C . ASN B 1 539 ? -94.346 -135.175 58.853 1.00 90.05 539 ASN B C 1
ATOM 11468 O O . ASN B 1 539 ? -95.317 -134.896 58.139 1.00 78.72 539 ASN B O 1
ATOM 11473 N N . GLY B 1 540 ? -93.767 -134.274 59.650 1.00 79.34 540 GLY B N 1
ATOM 11474 C CA . GLY B 1 540 ? -94.239 -132.900 59.654 1.00 70.88 540 GLY B CA 1
ATOM 11475 C C . GLY B 1 540 ? -94.000 -132.200 58.331 1.00 87.16 540 GLY B C 1
ATOM 11476 O O . GLY B 1 540 ? -94.830 -131.405 57.880 1.00 90.90 540 GLY B O 1
ATOM 11477 N N . LEU B 1 541 ? -92.866 -132.487 57.688 1.00 85.55 541 LEU B N 1
ATOM 11478 C CA . LEU B 1 541 ? -92.593 -131.908 56.376 1.00 76.26 541 LEU B CA 1
ATOM 11479 C C . LEU B 1 541 ? -93.596 -132.397 55.339 1.00 77.21 541 LEU B C 1
ATOM 11480 O O . LEU B 1 541 ? -94.047 -131.623 54.486 1.00 75.81 541 LEU B O 1
ATOM 11485 N N . LEU B 1 542 ? -93.950 -133.684 55.390 1.00 71.42 542 LEU B N 1
ATOM 11486 C CA . LEU B 1 542 ? -94.928 -134.218 54.448 1.00 88.13 542 LEU B CA 1
ATOM 11487 C C . LEU B 1 542 ? -96.287 -133.555 54.632 1.00 88.83 542 LEU B C 1
ATOM 11488 O O . LEU B 1 542 ? -96.971 -133.239 53.651 1.00 80.63 542 LEU B O 1
ATOM 11493 N N . GLU B 1 543 ? -96.687 -133.322 55.886 1.00 88.95 543 GLU B N 1
ATOM 11494 C CA . GLU B 1 543 ? -97.967 -132.672 56.151 1.00 85.60 543 GLU B CA 1
ATOM 11495 C C . GLU B 1 543 ? -98.017 -131.279 55.537 1.00 80.73 543 GLU B C 1
ATOM 11496 O O . GLU B 1 543 ? -99.058 -130.856 55.020 1.00 82.84 543 GLU B O 1
ATOM 11502 N N . ILE B 1 544 ? -96.897 -130.554 55.573 1.00 83.04 544 ILE B N 1
ATOM 11503 C CA . ILE B 1 544 ? -96.839 -129.256 54.912 1.00 80.99 544 ILE B CA 1
ATOM 11504 C C . ILE B 1 544 ? -96.817 -129.423 53.400 1.00 82.84 544 ILE B C 1
ATOM 11505 O O . ILE B 1 544 ? -97.362 -128.588 52.668 1.00 81.72 544 ILE B O 1
ATOM 11510 N N . ALA B 1 545 ? -96.196 -130.497 52.906 1.00 89.60 545 ALA B N 1
ATOM 11511 C CA . ALA B 1 545 ? -96.106 -130.706 51.464 1.00 79.61 545 ALA B CA 1
ATOM 11512 C C . ALA B 1 545 ? -97.472 -131.004 50.859 1.00 86.48 545 ALA B C 1
ATOM 11513 O O . ALA B 1 545 ? -97.761 -130.586 49.731 1.00 80.52 545 ALA B O 1
ATOM 11515 N N . ARG B 1 546 ? -98.322 -131.728 51.588 1.00 89.02 546 ARG B N 1
ATOM 11516 C CA . ARG B 1 546 ? -99.677 -132.014 51.133 1.00 82.00 546 ARG B CA 1
ATOM 11517 C C . ARG B 1 546 ? -100.482 -130.725 51.028 1.00 84.78 546 ARG B C 1
ATOM 11518 O O . ARG B 1 546 ? -100.769 -130.250 49.925 1.00 85.07 546 ARG B O 1
ATOM 11526 N N . SER B 1 547 ? -100.842 -130.149 52.174 1.00 90.93 547 SER B N 1
ATOM 11527 C CA . SER B 1 547 ? -101.602 -128.905 52.214 1.00 93.42 547 SER B CA 1
ATOM 11528 C C . SER B 1 547 ? -100.697 -127.709 51.947 1.00 87.98 547 SER B C 1
ATOM 11529 O O . SER B 1 547 ? -100.728 -126.719 52.684 1.00 91.74 547 SER B O 1
ATOM 11532 N N . LEU B 1 548 ? -99.889 -127.797 50.889 1.00 88.77 548 LEU B N 1
ATOM 11533 C CA . LEU B 1 548 ? -98.931 -126.738 50.591 1.00 83.63 548 LEU B CA 1
ATOM 11534 C C . LEU B 1 548 ? -99.615 -125.508 50.010 1.00 83.86 548 LEU B C 1
ATOM 11535 O O . LEU B 1 548 ? -99.227 -124.374 50.315 1.00 99.64 548 LEU B O 1
ATOM 11540 N N . ASP B 1 549 ? -100.636 -125.709 49.174 1.00 97.25 549 ASP B N 1
ATOM 11541 C CA . ASP B 1 549 ? -101.255 -124.596 48.462 1.00 104.77 549 ASP B CA 1
ATOM 11542 C C . ASP B 1 549 ? -101.991 -123.636 49.390 1.00 108.35 549 ASP B C 1
ATOM 11543 O O . ASP B 1 549 ? -102.227 -122.485 49.008 1.00 106.65 549 ASP B O 1
ATOM 11548 N N . SER B 1 550 ? -102.359 -124.075 50.591 1.00 101.67 550 SER B N 1
ATOM 11549 C CA . SER B 1 550 ? -103.061 -123.220 51.546 1.00 96.40 550 SER B CA 1
ATOM 11550 C C . SER B 1 550 ? -102.088 -122.747 52.625 1.00 107.18 550 SER B C 1
ATOM 11551 O O . SER B 1 550 ? -102.153 -123.142 53.792 1.00 98.14 550 SER B O 1
ATOM 11554 N N . PHE B 1 551 ? -101.164 -121.878 52.207 1.00 100.84 551 PHE B N 1
ATOM 11555 C CA . PHE B 1 551 ? -100.154 -121.374 53.130 1.00 88.96 551 PHE B CA 1
ATOM 11556 C C . PHE B 1 551 ? -99.671 -119.964 52.820 1.00 95.78 551 PHE B C 1
ATOM 11557 O O . PHE B 1 551 ? -98.760 -119.494 53.507 1.00 101.08 551 PHE B O 1
ATOM 11565 N N . LEU B 1 552 ? -100.233 -119.277 51.822 1.00 92.07 552 LEU B N 1
ATOM 11566 C CA . LEU B 1 552 ? -99.813 -117.920 51.457 1.00 108.58 552 LEU B CA 1
ATOM 11567 C C . LEU B 1 552 ? -98.334 -117.881 51.075 1.00 114.35 552 LEU B C 1
ATOM 11568 O O . LEU B 1 552 ? -97.626 -116.911 51.352 1.00 121.22 552 LEU B O 1
ATOM 11573 N N . LEU B 1 553 ? -97.866 -118.945 50.430 1.00 106.79 553 LEU B N 1
ATOM 11574 C CA . LEU B 1 553 ? -96.475 -119.047 50.014 1.00 89.95 553 LEU B CA 1
ATOM 11575 C C . LEU B 1 553 ? -96.298 -118.563 48.583 1.00 90.62 553 LEU B C 1
ATOM 11576 O O . LEU B 1 553 ? -97.141 -118.815 47.718 1.00 95.59 553 LEU B O 1
ATOM 11581 N N . SER B 1 554 ? -95.191 -117.864 48.343 1.00 87.46 554 SER B N 1
ATOM 11582 C CA . SER B 1 554 ? -94.813 -117.496 46.993 1.00 94.98 554 SER B CA 1
ATOM 11583 C C . SER B 1 554 ? -94.466 -118.752 46.195 1.00 87.46 554 SER B C 1
ATOM 11584 O O . SER B 1 554 ? -94.184 -119.805 46.772 1.00 94.34 554 SER B O 1
ATOM 11587 N N . PRO B 1 555 ? -94.509 -118.677 44.860 1.00 91.95 555 PRO B N 1
ATOM 11588 C CA . PRO B 1 555 ? -94.119 -119.852 44.062 1.00 88.96 555 PRO B CA 1
ATOM 11589 C C . PRO B 1 555 ? -92.726 -120.363 44.388 1.00 93.56 555 PRO B C 1
ATOM 11590 O O . PRO B 1 555 ? -92.519 -121.581 44.453 1.00 88.46 555 PRO B O 1
ATOM 11594 N N . GLU B 1 556 ? -91.763 -119.463 44.607 1.00 94.08 556 GLU B N 1
ATOM 11595 C CA . GLU B 1 556 ? -90.415 -119.896 44.965 1.00 85.31 556 GLU B CA 1
ATOM 11596 C C . GLU B 1 556 ? -90.390 -120.555 46.339 1.00 90.62 556 GLU B C 1
ATOM 11597 O O . GLU B 1 556 ? -89.731 -121.585 46.527 1.00 80.95 556 GLU B O 1
ATOM 11603 N N . ALA B 1 557 ? -91.102 -119.979 47.310 1.00 88.48 557 ALA B N 1
ATOM 11604 C CA . ALA B 1 557 ? -91.094 -120.531 48.661 1.00 82.04 557 ALA B CA 1
ATOM 11605 C C . ALA B 1 557 ? -91.729 -121.915 48.700 1.00 83.87 557 ALA B C 1
ATOM 11606 O O . ALA B 1 557 ? -91.263 -122.796 49.433 1.00 81.53 557 ALA B O 1
ATOM 11608 N N . ALA B 1 558 ? -92.791 -122.128 47.921 1.00 86.76 558 ALA B N 1
ATOM 11609 C CA . ALA B 1 558 ? -93.428 -123.440 47.892 1.00 82.80 558 ALA B CA 1
ATOM 11610 C C . ALA B 1 558 ? -92.531 -124.475 47.225 1.00 75.78 558 ALA B C 1
ATOM 11611 O O . ALA B 1 558 ? -92.435 -125.615 47.694 1.00 73.83 558 ALA B O 1
ATOM 11613 N N . VAL B 1 559 ? -91.865 -124.097 46.132 1.00 84.17 559 VAL B N 1
ATOM 11614 C CA . VAL B 1 559 ? -90.957 -125.018 45.453 1.00 79.65 559 VAL B CA 1
ATOM 11615 C C . VAL B 1 559 ? -89.757 -125.334 46.339 1.00 80.14 559 VAL B C 1
ATOM 11616 O O . VAL B 1 559 ? -89.373 -126.499 46.499 1.00 74.69 559 VAL B O 1
ATOM 11620 N N . GLY B 1 560 ? -89.150 -124.301 46.930 1.00 82.85 560 GLY B N 1
ATOM 11621 C CA . GLY B 1 560 ? -88.046 -124.531 47.847 1.00 71.79 560 GLY B CA 1
ATOM 11622 C C . GLY B 1 560 ? -88.443 -125.372 49.043 1.00 74.58 560 GLY B C 1
ATOM 11623 O O . GLY B 1 560 ? -87.631 -126.141 49.564 1.00 76.33 560 GLY B O 1
ATOM 11624 N N . LEU B 1 561 ? -89.693 -125.243 49.491 1.00 81.08 561 LEU B N 1
ATOM 11625 C CA . LEU B 1 561 ? -90.181 -126.089 50.573 1.00 75.81 561 LEU B CA 1
ATOM 11626 C C . LEU B 1 561 ? -90.316 -127.536 50.114 1.00 71.11 561 LEU B C 1
ATOM 11627 O O . LEU B 1 561 ? -90.075 -128.467 50.892 1.00 66.18 561 LEU B O 1
ATOM 11632 N N . LEU B 1 562 ? -90.706 -127.744 48.854 1.00 66.11 562 LEU B N 1
ATOM 11633 C CA . LEU B 1 562 ? -90.771 -129.099 48.318 1.00 73.86 562 LEU B CA 1
ATOM 11634 C C . LEU B 1 562 ? -89.377 -129.669 48.096 1.00 79.47 562 LEU B C 1
ATOM 11635 O O . LEU B 1 562 ? -89.146 -130.865 48.314 1.00 65.33 562 LEU B O 1
ATOM 11640 N N . LYS B 1 563 ? -88.437 -128.824 47.660 1.00 70.07 563 LYS B N 1
ATOM 11641 C CA . LYS B 1 563 ? -87.060 -129.273 47.482 1.00 66.16 563 LYS B CA 1
ATOM 11642 C C . LYS B 1 563 ? -86.484 -129.798 48.789 1.00 64.92 563 LYS B C 1
ATOM 11643 O O . LYS B 1 563 ? -85.820 -130.841 48.810 1.00 68.40 563 LYS B O 1
ATOM 11649 N N . GLY B 1 564 ? -86.744 -129.095 49.894 1.00 59.51 564 GLY B N 1
ATOM 11650 C CA . GLY B 1 564 ? -86.264 -129.564 51.182 1.00 63.18 564 GLY B CA 1
ATOM 11651 C C . GLY B 1 564 ? -86.878 -130.890 51.583 1.00 65.15 564 GLY B C 1
ATOM 11652 O O . GLY B 1 564 ? -86.194 -131.766 52.119 1.00 73.46 564 GLY B O 1
ATOM 11653 N N . THR B 1 565 ? -88.175 -131.061 51.321 1.00 72.24 565 THR B N 1
ATOM 11654 C CA . THR B 1 565 ? -88.827 -132.328 51.637 1.00 77.38 565 THR B CA 1
ATOM 11655 C C . THR B 1 565 ? -88.319 -133.454 50.747 1.00 71.86 565 THR B C 1
ATOM 11656 O O . THR B 1 565 ? -88.238 -134.605 51.191 1.00 68.38 565 THR B O 1
ATOM 11660 N N . ALA B 1 566 ? -87.973 -133.147 49.494 1.00 66.10 566 ALA B N 1
ATOM 11661 C CA . ALA B 1 566 ? -87.444 -134.176 48.606 1.00 76.60 566 ALA B CA 1
ATOM 11662 C C . ALA B 1 566 ? -86.047 -134.620 49.025 1.00 79.84 566 ALA B C 1
ATOM 11663 O O . ALA B 1 566 ? -85.695 -135.793 48.856 1.00 79.71 566 ALA B O 1
ATOM 11665 N N . LEU B 1 567 ? -85.242 -133.707 49.576 1.00 68.35 567 LEU B N 1
ATOM 11666 C CA . LEU B 1 567 ? -83.887 -134.070 49.979 1.00 71.40 567 LEU B CA 1
ATOM 11667 C C . LEU B 1 567 ? -83.895 -135.001 51.186 1.00 69.40 567 LEU B C 1
ATOM 11668 O O . LEU B 1 567 ? -83.164 -135.998 51.210 1.00 80.01 567 LEU B O 1
ATOM 11673 N N . VAL B 1 568 ? -84.714 -134.697 52.195 1.00 75.81 568 VAL B N 1
ATOM 11674 C CA . VAL B 1 568 ? -84.771 -135.556 53.374 1.00 77.91 568 VAL B CA 1
ATOM 11675 C C . VAL B 1 568 ? -85.431 -136.887 53.041 1.00 74.15 568 VAL B C 1
ATOM 11676 O O . VAL B 1 568 ? -85.168 -137.901 53.700 1.00 80.01 568 VAL B O 1
ATOM 11680 N N . LEU B 1 569 ? -86.286 -136.915 52.017 1.00 72.18 569 LEU B N 1
ATOM 11681 C CA . LEU B 1 569 ? -86.958 -138.154 51.642 1.00 75.77 569 LEU B CA 1
ATOM 11682 C C . LEU B 1 569 ? -85.983 -139.158 51.038 1.00 81.03 569 LEU B C 1
ATOM 11683 O O . LEU B 1 569 ? -86.103 -140.366 51.273 1.00 80.17 569 LEU B O 1
ATOM 11688 N N . ALA B 1 570 ? -85.003 -138.676 50.270 1.00 87.24 570 ALA B N 1
ATOM 11689 C CA . ALA B 1 570 ? -84.089 -139.565 49.560 1.00 79.40 570 ALA B CA 1
ATOM 11690 C C . ALA B 1 570 ? -83.193 -140.371 50.495 1.00 79.73 570 ALA B C 1
ATOM 11691 O O . ALA B 1 570 ? -82.660 -141.404 50.076 1.00 75.92 570 ALA B O 1
ATOM 11693 N N . ARG B 1 571 ? -83.012 -139.930 51.740 1.00 87.24 571 ARG B N 1
ATOM 11694 C CA . ARG B 1 571 ? -82.201 -140.659 52.707 1.00 83.11 571 ARG B CA 1
ATOM 11695 C C . ARG B 1 571 ? -82.972 -141.749 53.443 1.00 83.74 571 ARG B C 1
ATOM 11696 O O . ARG B 1 571 ? -82.357 -142.539 54.168 1.00 82.30 571 ARG B O 1
ATOM 11704 N N . LEU B 1 572 ? -84.288 -141.812 53.276 1.00 88.02 572 LEU B N 1
ATOM 11705 C CA . LEU B 1 572 ? -85.118 -142.787 53.969 1.00 87.35 572 LEU B CA 1
ATOM 11706 C C . LEU B 1 572 ? -84.947 -144.167 53.344 1.00 87.96 572 LEU B C 1
ATOM 11707 O O . LEU B 1 572 ? -84.381 -144.305 52.258 1.00 94.96 572 LEU B O 1
ATOM 11712 N N . PRO B 1 573 ? -85.407 -145.221 54.023 1.00 85.51 573 PRO B N 1
ATOM 11713 C CA . PRO B 1 573 ? -85.369 -146.558 53.418 1.00 86.73 573 PRO B CA 1
ATOM 11714 C C . PRO B 1 573 ? -86.138 -146.606 52.105 1.00 86.59 573 PRO B C 1
ATOM 11715 O O . PRO B 1 573 ? -87.057 -145.822 51.860 1.00 89.90 573 PRO B O 1
ATOM 11719 N N . LEU B 1 574 ? -85.746 -147.560 51.256 1.00 90.85 574 LEU B N 1
ATOM 11720 C CA . LEU B 1 574 ? -86.279 -147.624 49.897 1.00 94.81 574 LEU B CA 1
ATOM 11721 C C . LEU B 1 574 ? -87.787 -147.848 49.880 1.00 103.50 574 LEU B C 1
ATOM 11722 O O . LEU B 1 574 ? -88.467 -147.407 48.946 1.00 97.88 574 LEU B O 1
ATOM 11727 N N . ASP B 1 575 ? -88.328 -148.527 50.894 1.00 111.66 575 ASP B N 1
ATOM 11728 C CA . ASP B 1 575 ? -89.767 -148.768 50.937 1.00 108.99 575 ASP B CA 1
ATOM 11729 C C . ASP B 1 575 ? -90.532 -147.480 51.222 1.00 102.61 575 ASP B C 1
ATOM 11730 O O . ASP B 1 575 ? -91.511 -147.161 50.537 1.00 93.74 575 ASP B O 1
ATOM 11735 N N . LYS B 1 576 ? -90.099 -146.728 52.235 1.00 95.65 576 LYS B N 1
ATOM 11736 C CA . LYS B 1 576 ? -90.797 -145.507 52.617 1.00 95.72 576 LYS B CA 1
ATOM 11737 C C . LYS B 1 576 ? -90.690 -144.417 51.558 1.00 94.73 576 LYS B C 1
ATOM 11738 O O . LYS B 1 576 ? -91.534 -143.515 51.533 1.00 96.61 576 LYS B O 1
ATOM 11744 N N . ILE B 1 577 ? -89.681 -144.477 50.687 1.00 102.02 577 ILE B N 1
ATOM 11745 C CA . ILE B 1 577 ? -89.513 -143.438 49.674 1.00 99.17 577 ILE B CA 1
ATOM 11746 C C . ILE B 1 577 ? -90.624 -143.520 48.635 1.00 94.10 577 ILE B C 1
ATOM 11747 O O . ILE B 1 577 ? -91.303 -142.527 48.351 1.00 87.21 577 ILE B O 1
ATOM 11752 N N . THR B 1 578 ? -90.824 -144.704 48.050 1.00 101.74 578 THR B N 1
ATOM 11753 C CA . THR B 1 578 ? -91.852 -144.852 47.024 1.00 104.33 578 THR B CA 1
ATOM 11754 C C . THR B 1 578 ? -93.255 -144.726 47.607 1.00 103.88 578 THR B C 1
ATOM 11755 O O . THR B 1 578 ? -94.189 -144.344 46.893 1.00 85.66 578 THR B O 1
ATOM 11759 N N . GLU B 1 579 ? -93.421 -145.031 48.896 1.00 109.74 579 GLU B N 1
ATOM 11760 C CA . GLU B 1 579 ? -94.724 -144.874 49.535 1.00 102.77 579 GLU B CA 1
ATOM 11761 C C . GLU B 1 579 ? -95.094 -143.402 49.671 1.00 98.87 579 GLU B C 1
ATOM 11762 O O . GLU B 1 579 ? -96.175 -142.981 49.242 1.00 100.91 579 GLU B O 1
ATOM 11768 N N . CYS B 1 580 ? -94.202 -142.599 50.257 1.00 102.05 580 CYS B N 1
ATOM 11769 C CA . CYS B 1 580 ? -94.481 -141.182 50.454 1.00 95.68 580 CYS B CA 1
ATOM 11770 C C . CYS B 1 580 ? -94.418 -140.387 49.157 1.00 93.99 580 CYS B C 1
ATOM 11771 O O . CYS B 1 580 ? -95.024 -139.313 49.074 1.00 91.39 580 CYS B O 1
ATOM 11774 N N . LEU B 1 581 ? -93.694 -140.878 48.149 1.00 97.73 581 LEU B N 1
ATOM 11775 C CA . LEU B 1 581 ? -93.543 -140.115 46.916 1.00 93.39 581 LEU B CA 1
ATOM 11776 C C . LEU B 1 581 ? -94.851 -140.059 46.137 1.00 91.25 581 LEU B C 1
ATOM 11777 O O . LEU B 1 581 ? -95.199 -139.015 45.573 1.00 86.61 581 LEU B O 1
ATOM 11782 N N . SER B 1 582 ? -95.586 -141.173 46.088 1.00 89.22 582 SER B N 1
ATOM 11783 C CA . SER B 1 582 ? -96.869 -141.173 45.394 1.00 91.96 582 SER B CA 1
ATOM 11784 C C . SER B 1 582 ? -97.882 -140.275 46.092 1.00 90.63 582 SER B C 1
ATOM 11785 O O . SER B 1 582 ? -98.737 -139.679 45.428 1.00 90.51 582 SER B O 1
ATOM 11788 N N . GLU B 1 583 ? -97.802 -140.162 47.420 1.00 88.60 583 GLU B N 1
ATOM 11789 C CA . GLU B 1 583 ? -98.678 -139.242 48.138 1.00 86.25 583 GLU B CA 1
ATOM 11790 C C . GLU B 1 583 ? -98.346 -137.796 47.795 1.00 89.18 583 GLU B C 1
ATOM 11791 O O . GLU B 1 583 ? -99.236 -137.002 47.467 1.00 93.28 583 GLU B O 1
ATOM 11797 N N . LEU B 1 584 ? -97.061 -137.439 47.867 1.00 94.96 584 LEU B N 1
ATOM 11798 C CA . LEU B 1 584 ? -96.644 -136.065 47.612 1.00 82.47 584 LEU B CA 1
ATOM 11799 C C . LEU B 1 584 ? -96.905 -135.652 46.168 1.00 89.77 584 LEU B C 1
ATOM 11800 O O . LEU B 1 584 ? -97.144 -134.470 45.897 1.00 92.02 584 LEU B O 1
ATOM 11805 N N . CYS B 1 585 ? -96.861 -136.600 45.231 1.00 86.17 585 CYS B N 1
ATOM 11806 C CA . CYS B 1 585 ? -97.116 -136.269 43.834 1.00 94.00 585 CYS B CA 1
ATOM 11807 C C . CYS B 1 585 ? -98.604 -136.247 43.506 1.00 91.20 585 CYS B C 1
ATOM 11808 O O . CYS B 1 585 ? -99.024 -135.493 42.621 1.00 83.70 585 CYS B O 1
ATOM 11811 N N . SER B 1 586 ? -99.410 -137.054 44.201 1.00 97.68 586 SER B N 1
ATOM 11812 C CA . SER B 1 586 ? -100.832 -137.131 43.882 1.00 95.77 586 SER B CA 1
ATOM 11813 C C . SER B 1 586 ? -101.528 -135.796 44.113 1.00 90.80 586 SER B C 1
ATOM 11814 O O . SER B 1 586 ? -102.415 -135.410 43.343 1.00 83.29 586 SER B O 1
ATOM 11817 N N . VAL B 1 587 ? -101.134 -135.069 45.164 1.00 96.23 587 VAL B N 1
ATOM 11818 C CA . VAL B 1 587 ? -101.752 -133.779 45.449 1.00 93.59 587 VAL B CA 1
ATOM 11819 C C . VAL B 1 587 ? -101.484 -132.784 44.327 1.00 87.56 587 VAL B C 1
ATOM 11820 O O . VAL B 1 587 ? -102.265 -131.846 44.130 1.00 94.63 587 VAL B O 1
ATOM 11824 N N . GLN B 1 588 ? -100.403 -132.975 43.570 1.00 90.07 588 GLN B N 1
ATOM 11825 C CA . GLN B 1 588 ? -100.166 -132.194 42.362 1.00 91.73 588 GLN B CA 1
ATOM 11826 C C . GLN B 1 588 ? -100.832 -132.801 41.135 1.00 87.73 588 GLN B C 1
ATOM 11827 O O . GLN B 1 588 ? -101.157 -132.073 40.190 1.00 79.64 588 GLN B O 1
ATOM 11833 N N . VAL B 1 589 ? -101.040 -134.119 41.127 1.00 91.63 589 VAL B N 1
ATOM 11834 C CA . VAL B 1 589 ? -101.697 -134.763 39.994 1.00 93.25 589 VAL B CA 1
ATOM 11835 C C . VAL B 1 589 ? -103.193 -134.475 40.005 1.00 93.25 589 VAL B C 1
ATOM 11836 O O . VAL B 1 589 ? -103.785 -134.157 38.965 1.00 89.67 589 VAL B O 1
ATOM 11840 N N . MET B 1 590 ? -103.829 -134.585 41.175 1.00 84.81 590 MET B N 1
ATOM 11841 C CA . MET B 1 590 ? -105.264 -134.331 41.270 1.00 93.20 590 MET B CA 1
ATOM 11842 C C . MET B 1 590 ? -105.604 -132.906 40.854 1.00 92.37 590 MET B C 1
ATOM 11843 O O . MET B 1 590 ? -106.616 -132.672 40.183 1.00 101.55 590 MET B O 1
ATOM 11848 N N . ALA B 1 591 ? -104.773 -131.939 41.248 1.00 80.00 591 ALA B N 1
ATOM 11849 C CA . ALA B 1 591 ? -105.009 -130.557 40.847 1.00 88.25 591 ALA B CA 1
ATOM 11850 C C . ALA B 1 591 ? -104.896 -130.379 39.339 1.00 92.41 591 ALA B C 1
ATOM 11851 O O . ALA B 1 591 ? -105.605 -129.549 38.758 1.00 97.77 591 ALA B O 1
ATOM 11853 N N . LEU B 1 592 ? -104.014 -131.143 38.688 1.00 86.33 592 LEU B N 1
ATOM 11854 C CA . LEU B 1 592 ? -103.887 -131.050 37.238 1.00 97.06 592 LEU B CA 1
ATOM 11855 C C . LEU B 1 592 ? -105.104 -131.627 36.526 1.00 104.11 592 LEU B C 1
ATOM 11856 O O . LEU B 1 592 ? -105.470 -131.150 35.446 1.00 101.41 592 LEU B O 1
ATOM 11861 N N . LYS B 1 593 ? -105.735 -132.653 37.104 1.00 104.79 593 LYS B N 1
ATOM 11862 C CA . LYS B 1 593 ? -106.962 -133.184 36.520 1.00 109.56 593 LYS B CA 1
ATOM 11863 C C . LYS B 1 593 ? -108.123 -132.208 36.667 1.00 102.54 593 LYS B C 1
ATOM 11864 O O . LYS B 1 593 ? -109.001 -132.156 35.799 1.00 103.36 593 LYS B O 1
ATOM 11870 N N . LYS B 1 594 ? -108.142 -131.429 37.753 1.00 90.87 594 LYS B N 1
ATOM 11871 C CA . LYS B 1 594 ? -109.210 -130.453 37.952 1.00 93.99 594 LYS B CA 1
ATOM 11872 C C . LYS B 1 594 ? -109.158 -129.347 36.907 1.00 110.90 594 LYS B C 1
ATOM 11873 O O . LYS B 1 594 ? -110.202 -128.842 36.477 1.00 128.96 594 LYS B O 1
ATOM 11879 N N . LEU B 1 595 ? -107.953 -128.953 36.487 1.00 112.62 595 LEU B N 1
ATOM 11880 C CA . LEU B 1 595 ? -107.809 -127.871 35.519 1.00 109.31 595 LEU B CA 1
ATOM 11881 C C . LEU B 1 595 ? -108.366 -128.235 34.149 1.00 108.24 595 LEU B C 1
ATOM 11882 O O . LEU B 1 595 ? -108.586 -127.340 33.326 1.00 112.71 595 LEU B O 1
ATOM 11887 N N . LEU B 1 596 ? -108.603 -129.520 33.890 1.00 106.48 596 LEU B N 1
ATOM 11888 C CA . LEU B 1 596 ? -109.192 -129.978 32.640 1.00 109.46 596 LEU B CA 1
ATOM 11889 C C . LEU B 1 596 ? -110.718 -129.967 32.675 1.00 127.16 596 LEU B C 1
ATOM 11890 O O . LEU B 1 596 ? -111.353 -130.680 31.889 1.00 121.67 596 LEU B O 1
ATOM 11895 N N . SER B 1 597 ? -111.315 -129.180 33.566 1.00 133.69 597 SER B N 1
ATOM 11896 C CA . SER B 1 597 ? -112.768 -129.112 33.696 1.00 123.17 597 SER B CA 1
ATOM 11897 C C . SER B 1 597 ? -113.169 -127.755 34.274 1.00 122.06 597 SER B C 1
ATOM 11898 O O . SER B 1 597 ? -113.878 -127.664 35.277 1.00 113.48 597 SER B O 1
ATOM 11901 N N . GLN B 1 598 ? -112.709 -126.679 33.643 1.00 126.15 598 GLN B N 1
ATOM 11902 C CA . GLN B 1 598 ? -113.010 -125.329 34.111 1.00 124.29 598 GLN B CA 1
ATOM 11903 C C . GLN B 1 598 ? -113.973 -124.617 33.166 1.00 120.30 598 GLN B C 1
ATOM 11904 O O . GLN B 1 598 ? -114.130 -123.396 33.228 1.00 112.95 598 GLN B O 1
ATOM 11906 N N . SER B 1 605 ? -108.203 -118.677 37.218 1.00 115.78 605 SER B N 1
ATOM 11907 C CA . SER B 1 605 ? -108.027 -119.274 35.899 1.00 132.84 605 SER B CA 1
ATOM 11908 C C . SER B 1 605 ? -107.248 -120.584 35.986 1.00 122.30 605 SER B C 1
ATOM 11909 O O . SER B 1 605 ? -106.600 -120.868 36.994 1.00 109.02 605 SER B O 1
ATOM 11912 N N . SER B 1 606 ? -107.320 -121.382 34.923 1.00 131.54 606 SER B N 1
ATOM 11913 C CA . SER B 1 606 ? -106.633 -122.670 34.863 1.00 128.11 606 SER B CA 1
ATOM 11914 C C . SER B 1 606 ? -105.221 -122.444 34.336 1.00 122.84 606 SER B C 1
ATOM 11915 O O . SER B 1 606 ? -105.010 -122.296 33.130 1.00 118.52 606 SER B O 1
ATOM 11918 N N . ASP B 1 607 ? -104.249 -122.415 35.244 1.00 120.11 607 ASP B N 1
ATOM 11919 C CA . ASP B 1 607 ? -102.838 -122.266 34.891 1.00 112.96 607 ASP B CA 1
ATOM 11920 C C . ASP B 1 607 ? -102.064 -123.408 35.536 1.00 102.01 607 ASP B C 1
ATOM 11921 O O . ASP B 1 607 ? -101.764 -123.355 36.742 1.00 90.43 607 ASP B O 1
ATOM 11926 N N . PRO B 1 608 ? -101.721 -124.452 34.778 1.00 93.53 608 PRO B N 1
ATOM 11927 C CA . PRO B 1 608 ? -101.032 -125.607 35.365 1.00 93.32 608 PRO B CA 1
ATOM 11928 C C . PRO B 1 608 ? -99.553 -125.387 35.638 1.00 98.16 608 PRO B C 1
ATOM 11929 O O . PRO B 1 608 ? -98.885 -126.325 36.089 1.00 87.67 608 PRO B O 1
ATOM 11933 N N . THR B 1 609 ? -99.032 -124.181 35.391 1.00 95.94 609 THR B N 1
ATOM 11934 C CA . THR B 1 609 ? -97.604 -123.929 35.563 1.00 82.69 609 THR B CA 1
ATOM 11935 C C . THR B 1 609 ? -97.146 -124.252 36.980 1.00 79.34 609 THR B C 1
ATOM 11936 O O . THR B 1 609 ? -96.077 -124.842 37.175 1.00 84.63 609 THR B O 1
ATOM 11940 N N . VAL B 1 610 ? -97.950 -123.889 37.981 1.00 84.15 610 VAL B N 1
ATOM 11941 C CA . VAL B 1 610 ? -97.539 -124.067 39.371 1.00 78.82 610 VAL B CA 1
ATOM 11942 C C . VAL B 1 610 ? -97.361 -125.545 39.700 1.00 81.97 610 VAL B C 1
ATOM 11943 O O . VAL B 1 610 ? -96.382 -125.936 40.348 1.00 86.53 610 VAL B O 1
ATOM 11947 N N . PHE B 1 611 ? -98.287 -126.393 39.251 1.00 87.27 611 PHE B N 1
ATOM 11948 C CA . PHE B 1 611 ? -98.214 -127.808 39.598 1.00 90.35 611 PHE B CA 1
ATOM 11949 C C . PHE B 1 611 ? -97.210 -128.561 38.736 1.00 81.65 611 PHE B C 1
ATOM 11950 O O . PHE B 1 611 ? -96.677 -129.589 39.169 1.00 77.90 611 PHE B O 1
ATOM 11958 N N . LEU B 1 612 ? -96.941 -128.074 37.523 1.00 79.17 612 LEU B N 1
ATOM 11959 C CA . LEU B 1 612 ? -95.873 -128.659 36.720 1.00 79.06 612 LEU B CA 1
ATOM 11960 C C . LEU B 1 612 ? -94.512 -128.393 37.349 1.00 82.42 612 LEU B C 1
ATOM 11961 O O . LEU B 1 612 ? -93.658 -129.286 37.399 1.00 76.69 612 LEU B O 1
ATOM 11966 N N . ASP B 1 613 ? -94.294 -127.168 37.835 1.00 74.03 613 ASP B N 1
ATOM 11967 C CA . ASP B 1 613 ? -93.033 -126.840 38.490 1.00 69.40 613 ASP B CA 1
ATOM 11968 C C . ASP B 1 613 ? -92.888 -127.558 39.826 1.00 74.94 613 ASP B C 1
ATOM 11969 O O . ASP B 1 613 ? -91.768 -127.891 40.229 1.00 83.96 613 ASP B O 1
ATOM 11974 N N . ARG B 1 614 ? -94.000 -127.803 40.524 1.00 77.51 614 ARG B N 1
ATOM 11975 C CA . ARG B 1 614 ? -93.925 -128.507 41.801 1.00 77.29 614 ARG B CA 1
ATOM 11976 C C . ARG B 1 614 ? -93.582 -129.977 41.603 1.00 74.37 614 ARG B C 1
ATOM 11977 O O . ARG B 1 614 ? -92.799 -130.544 42.372 1.00 74.53 614 ARG B O 1
ATOM 11985 N N . LEU B 1 615 ? -94.161 -130.613 40.582 1.00 80.83 615 LEU B N 1
ATOM 11986 C CA . LEU B 1 615 ? -93.754 -131.973 40.249 1.00 78.41 615 LEU B CA 1
ATOM 11987 C C . LEU B 1 615 ? -92.309 -132.018 39.776 1.00 70.17 615 LEU B C 1
ATOM 11988 O O . LEU B 1 615 ? -91.607 -133.006 40.018 1.00 76.91 615 LEU B O 1
ATOM 11993 N N . ALA B 1 616 ? -91.846 -130.954 39.116 1.00 74.80 616 ALA B N 1
ATOM 11994 C CA . ALA B 1 616 ? -90.483 -130.931 38.598 1.00 70.55 616 ALA B CA 1
ATOM 11995 C C . ALA B 1 616 ? -89.463 -130.982 39.727 1.00 68.19 616 ALA B C 1
ATOM 11996 O O . ALA B 1 616 ? -88.553 -131.819 39.720 1.00 74.68 616 ALA B O 1
ATOM 11998 N N . VAL B 1 617 ? -89.605 -130.097 40.719 1.00 70.65 617 VAL B N 1
ATOM 11999 C CA . VAL B 1 617 ? -88.634 -130.040 41.804 1.00 70.23 617 VAL B CA 1
ATOM 12000 C C . VAL B 1 617 ? -88.651 -131.311 42.643 1.00 68.99 617 VAL B C 1
ATOM 12001 O O . VAL B 1 617 ? -87.640 -131.650 43.270 1.00 78.04 617 VAL B O 1
ATOM 12005 N N . ILE B 1 618 ? -89.767 -132.039 42.663 1.00 73.52 618 ILE B N 1
ATOM 12006 C CA . ILE B 1 618 ? -89.814 -133.290 43.412 1.00 74.21 618 ILE B CA 1
ATOM 12007 C C . ILE B 1 618 ? -88.947 -134.341 42.731 1.00 72.11 618 ILE B C 1
ATOM 12008 O O . ILE B 1 618 ? -88.166 -135.042 43.383 1.00 68.29 618 ILE B O 1
ATOM 12013 N N . PHE B 1 619 ? -89.066 -134.460 41.406 1.00 68.14 619 PHE B N 1
ATOM 12014 C CA . PHE B 1 619 ? -88.232 -135.405 40.672 1.00 77.64 619 PHE B CA 1
ATOM 12015 C C . PHE B 1 619 ? -86.778 -134.956 40.640 1.00 78.12 619 PHE B C 1
ATOM 12016 O O . PHE B 1 619 ? -85.869 -135.793 40.592 1.00 76.55 619 PHE B O 1
ATOM 12024 N N . ARG B 1 620 ? -86.543 -133.644 40.670 1.00 68.41 620 ARG B N 1
ATOM 12025 C CA . ARG B 1 620 ? -85.192 -133.115 40.523 1.00 62.60 620 ARG B CA 1
ATOM 12026 C C . ARG B 1 620 ? -84.314 -133.473 41.716 1.00 70.92 620 ARG B C 1
ATOM 12027 O O . ARG B 1 620 ? -83.124 -133.766 41.551 1.00 71.87 620 ARG B O 1
ATOM 12035 N N . HIS B 1 621 ? -84.878 -133.463 42.926 1.00 67.77 621 HIS B N 1
ATOM 12036 C CA . HIS B 1 621 ? -84.085 -133.629 44.139 1.00 62.61 621 HIS B CA 1
ATOM 12037 C C . HIS B 1 621 ? -84.427 -134.905 44.901 1.00 67.93 621 HIS B C 1
ATOM 12038 O O . HIS B 1 621 ? -84.114 -135.013 46.090 1.00 74.78 621 HIS B O 1
ATOM 12045 N N . THR B 1 622 ? -85.052 -135.879 44.245 1.00 71.60 622 THR B N 1
ATOM 12046 C CA . THR B 1 622 ? -85.327 -137.183 44.844 1.00 76.87 622 THR B CA 1
ATOM 12047 C C . THR B 1 622 ? -84.363 -138.180 44.207 1.00 76.57 622 THR B C 1
ATOM 12048 O O . THR B 1 622 ? -84.700 -138.891 43.260 1.00 81.13 622 THR B O 1
ATOM 12052 N N . ASN B 1 623 ? -83.139 -138.222 44.738 1.00 77.04 623 ASN B N 1
ATOM 12053 C CA . ASN B 1 623 ? -82.063 -139.055 44.207 1.00 71.28 623 ASN B CA 1
ATOM 12054 C C . ASN B 1 623 ? -81.592 -140.009 45.299 1.00 65.11 623 ASN B C 1
ATOM 12055 O O . ASN B 1 623 ? -80.595 -139.741 45.986 1.00 60.55 623 ASN B O 1
ATOM 12060 N N . PRO B 1 624 ? -82.281 -141.129 45.486 1.00 74.86 624 PRO B N 1
ATOM 12061 C CA . PRO B 1 624 ? -81.880 -142.085 46.519 1.00 73.43 624 PRO B CA 1
ATOM 12062 C C . PRO B 1 624 ? -80.775 -143.011 46.036 1.00 80.14 624 PRO B C 1
ATOM 12063 O O . PRO B 1 624 ? -80.549 -143.195 44.839 1.00 81.04 624 PRO B O 1
ATOM 12067 N N . ILE B 1 625 ? -80.081 -143.598 47.009 1.00 78.14 625 ILE B N 1
ATOM 12068 C CA . ILE B 1 625 ? -78.999 -144.543 46.743 1.00 84.07 625 ILE B CA 1
ATOM 12069 C C . ILE B 1 625 ? -79.639 -145.894 46.432 1.00 93.19 625 ILE B C 1
ATOM 12070 O O . ILE B 1 625 ? -80.029 -146.633 47.338 1.00 103.79 625 ILE B O 1
ATOM 12075 N N . VAL B 1 626 ? -79.760 -146.217 45.148 1.00 84.27 626 VAL B N 1
ATOM 12076 C CA . VAL B 1 626 ? -80.330 -147.482 44.696 1.00 96.60 626 VAL B CA 1
ATOM 12077 C C . VAL B 1 626 ? -79.187 -148.441 44.394 1.00 111.77 626 VAL B C 1
ATOM 12078 O O . VAL B 1 626 ? -78.361 -148.178 43.511 1.00 111.85 626 VAL B O 1
ATOM 12082 N N . GLU B 1 627 ? -79.141 -149.557 45.118 1.00 109.20 627 GLU B N 1
ATOM 12083 C CA . GLU B 1 627 ? -78.070 -150.536 44.996 1.00 120.95 627 GLU B CA 1
ATOM 12084 C C . GLU B 1 627 ? -78.671 -151.934 44.911 1.00 126.99 627 GLU B C 1
ATOM 12085 O O . GLU B 1 627 ? -79.891 -152.117 44.975 1.00 122.86 627 GLU B O 1
ATOM 12091 N N . ASN B 1 628 ? -77.793 -152.927 44.745 1.00 133.47 628 ASN B N 1
ATOM 12092 C CA . ASN B 1 628 ? -78.147 -154.347 44.745 1.00 129.71 628 ASN B CA 1
ATOM 12093 C C . ASN B 1 628 ? -79.139 -154.708 43.643 1.00 128.79 628 ASN B C 1
ATOM 12094 O O . ASN B 1 628 ? -79.775 -155.765 43.701 1.00 134.18 628 ASN B O 1
ATOM 12099 N N . GLY B 1 629 ? -79.288 -153.852 42.638 1.00 125.34 629 GLY B N 1
ATOM 12100 C CA . GLY B 1 629 ? -80.247 -154.114 41.579 1.00 128.42 629 GLY B CA 1
ATOM 12101 C C . GLY B 1 629 ? -81.686 -153.964 42.021 1.00 141.52 629 GLY B C 1
ATOM 12102 O O . GLY B 1 629 ? -82.552 -154.727 41.573 1.00 142.58 629 GLY B O 1
ATOM 12103 N N . GLN B 1 630 ? -81.962 -153.003 42.897 1.00 135.18 630 GLN B N 1
ATOM 12104 C CA . GLN B 1 630 ? -83.314 -152.768 43.372 1.00 123.22 630 GLN B CA 1
ATOM 12105 C C . GLN B 1 630 ? -84.087 -151.905 42.379 1.00 123.86 630 GLN B C 1
ATOM 12106 O O . GLN B 1 630 ? -83.513 -151.234 41.517 1.00 124.23 630 GLN B O 1
ATOM 12112 N N . THR B 1 631 ? -85.409 -151.931 42.510 1.00 123.77 631 THR B N 1
ATOM 12113 C CA . THR B 1 631 ? -86.263 -151.092 41.683 1.00 121.40 631 THR B CA 1
ATOM 12114 C C . THR B 1 631 ? -86.210 -149.650 42.170 1.00 119.38 631 THR B C 1
ATOM 12115 O O . THR B 1 631 ? -86.179 -149.385 43.376 1.00 113.34 631 THR B O 1
ATOM 12119 N N . HIS B 1 632 ? -86.186 -148.718 41.227 1.00 107.91 632 HIS B N 1
ATOM 12120 C CA . HIS B 1 632 ? -86.100 -147.309 41.585 1.00 97.88 632 HIS B CA 1
ATOM 12121 C C . HIS B 1 632 ? -87.441 -146.834 42.133 1.00 94.54 632 HIS B C 1
ATOM 12122 O O . HIS B 1 632 ? -88.481 -147.082 41.511 1.00 101.42 632 HIS B O 1
ATOM 12129 N N . PRO B 1 633 ? -87.463 -146.161 43.286 1.00 89.72 633 PRO B N 1
ATOM 12130 C CA . PRO B 1 633 ? -88.752 -145.747 43.866 1.00 92.68 633 PRO B CA 1
ATOM 12131 C C . PRO B 1 633 ? -89.511 -144.751 43.008 1.00 95.65 633 PRO B C 1
ATOM 12132 O O . PRO B 1 633 ? -90.745 -144.693 43.088 1.00 96.71 633 PRO B O 1
ATOM 12136 N N . CYS B 1 634 ? -88.815 -143.965 42.190 1.00 95.04 634 CYS B N 1
ATOM 12137 C CA . CYS B 1 634 ? -89.467 -142.958 41.365 1.00 91.41 634 CYS B CA 1
ATOM 12138 C C . CYS B 1 634 ? -89.982 -143.511 40.044 1.00 82.37 634 CYS B C 1
ATOM 12139 O O . CYS B 1 634 ? -90.828 -142.871 39.411 1.00 81.84 634 CYS B O 1
ATOM 12142 N N . GLN B 1 635 ? -89.491 -144.675 39.613 1.00 89.21 635 GLN B N 1
ATOM 12143 C CA . GLN B 1 635 ? -89.935 -145.240 38.342 1.00 95.21 635 GLN B CA 1
ATOM 12144 C C . GLN B 1 635 ? -91.425 -145.554 38.370 1.00 91.06 635 GLN B C 1
ATOM 12145 O O . GLN B 1 635 ? -92.144 -145.279 37.402 1.00 85.38 635 GLN B O 1
ATOM 12151 N N . LYS B 1 636 ? -91.907 -146.127 39.475 1.00 95.70 636 LYS B N 1
ATOM 12152 C CA . LYS B 1 636 ? -93.329 -146.434 39.598 1.00 89.63 636 LYS B CA 1
ATOM 12153 C C . LYS B 1 636 ? -94.172 -145.166 39.543 1.00 92.02 636 LYS B C 1
ATOM 12154 O O . LYS B 1 636 ? -95.272 -145.164 38.977 1.00 89.01 636 LYS B O 1
ATOM 12160 N N . VAL B 1 637 ? -93.669 -144.076 40.127 1.00 87.74 637 VAL B N 1
ATOM 12161 C CA . VAL B 1 637 ? -94.424 -142.828 40.174 1.00 82.49 637 VAL B CA 1
ATOM 12162 C C . VAL B 1 637 ? -94.465 -142.155 38.807 1.00 91.32 637 VAL B C 1
ATOM 12163 O O . VAL B 1 637 ? -95.412 -141.421 38.497 1.00 89.56 637 VAL B O 1
ATOM 12167 N N . ILE B 1 638 ? -93.456 -142.393 37.964 1.00 89.67 638 ILE B N 1
ATOM 12168 C CA . ILE B 1 638 ? -93.418 -141.745 36.656 1.00 86.84 638 ILE B CA 1
ATOM 12169 C C . ILE B 1 638 ? -94.564 -142.236 35.777 1.00 93.56 638 ILE B C 1
ATOM 12170 O O . ILE B 1 638 ? -95.181 -141.452 35.047 1.00 95.70 638 ILE B O 1
ATOM 12175 N N . GLN B 1 639 ? -94.881 -143.533 35.842 1.00 93.96 639 GLN B N 1
ATOM 12176 C CA . GLN B 1 639 ? -95.976 -144.055 35.029 1.00 99.93 639 GLN B CA 1
ATOM 12177 C C . GLN B 1 639 ? -97.335 -143.609 35.556 1.00 96.61 639 GLN B C 1
ATOM 12178 O O . GLN B 1 639 ? -98.280 -143.460 34.773 1.00 105.74 639 GLN B O 1
ATOM 12184 N N . GLU B 1 640 ? -97.459 -143.395 36.867 1.00 92.41 640 GLU B N 1
ATOM 12185 C CA . GLU B 1 640 ? -98.701 -142.850 37.404 1.00 97.49 640 GLU B CA 1
ATOM 12186 C C . GLU B 1 640 ? -98.872 -141.390 37.005 1.00 98.47 640 GLU B C 1
ATOM 12187 O O . GLU B 1 640 ? -99.993 -140.931 36.755 1.00 105.18 640 GLU B O 1
ATOM 12193 N N . ILE B 1 641 ? -97.765 -140.649 36.933 1.00 93.61 641 ILE B N 1
ATOM 12194 C CA . ILE B 1 641 ? -97.809 -139.227 36.610 1.00 82.85 641 ILE B CA 1
ATOM 12195 C C . ILE B 1 641 ? -97.945 -138.987 35.109 1.00 85.96 641 ILE B C 1
ATOM 12196 O O . ILE B 1 641 ? -98.480 -137.949 34.698 1.00 89.24 641 ILE B O 1
ATOM 12201 N N . TRP B 1 642 ? -97.515 -139.940 34.282 1.00 91.47 6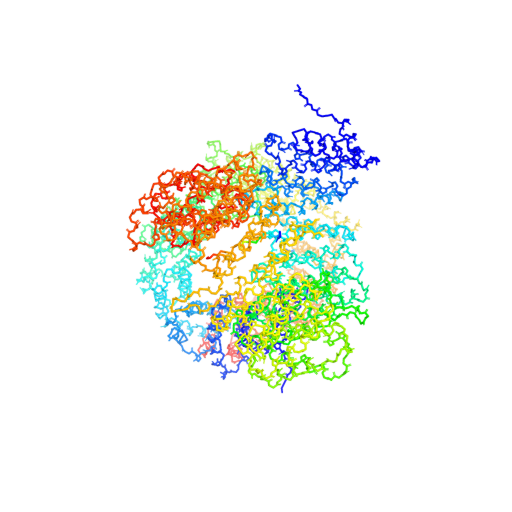42 TRP B N 1
ATOM 12202 C CA . TRP B 1 642 ? -97.452 -139.719 32.837 1.00 90.08 642 TRP B CA 1
ATOM 12203 C C . TRP B 1 642 ? -98.794 -139.392 32.190 1.00 87.55 642 TRP B C 1
ATOM 12204 O O . TRP B 1 642 ? -98.849 -138.430 31.404 1.00 88.36 642 TRP B O 1
ATOM 12215 N N . PRO B 1 643 ? -99.888 -140.130 32.435 1.00 94.97 643 PRO B N 1
ATOM 12216 C CA . PRO B 1 643 ? -101.119 -139.858 31.666 1.00 90.93 643 PRO B CA 1
ATOM 12217 C C . PRO B 1 643 ? -101.657 -138.447 31.838 1.00 94.19 643 PRO B C 1
ATOM 12218 O O . PRO B 1 643 ? -102.059 -137.819 30.850 1.00 84.94 643 PRO B O 1
ATOM 12222 N N . VAL B 1 644 ? -101.675 -137.925 33.066 1.00 94.67 644 VAL B N 1
ATOM 12223 C CA . VAL B 1 644 ? -102.177 -136.570 33.269 1.00 91.38 644 VAL B CA 1
ATOM 12224 C C . VAL B 1 644 ? -101.219 -135.546 32.671 1.00 85.54 644 VAL B C 1
ATOM 12225 O O . VAL B 1 644 ? -101.650 -134.493 32.184 1.00 87.39 644 VAL B O 1
ATOM 12229 N N . LEU B 1 645 ? -99.915 -135.837 32.674 1.00 88.17 645 LEU B N 1
ATOM 12230 C CA . LEU B 1 645 ? -98.957 -134.937 32.038 1.00 87.92 645 LEU B CA 1
ATOM 12231 C C . LEU B 1 645 ? -99.185 -134.870 30.534 1.00 86.70 645 LEU B C 1
ATOM 12232 O O . LEU B 1 645 ? -99.203 -133.784 29.943 1.00 81.17 645 LEU B O 1
ATOM 12237 N N . SER B 1 646 ? -99.357 -136.030 29.894 1.00 87.41 646 SER B N 1
ATOM 12238 C CA . SER B 1 646 ? -99.613 -136.047 28.458 1.00 86.79 646 SER B CA 1
ATOM 12239 C C . SER B 1 646 ? -100.928 -135.358 28.120 1.00 92.59 646 SER B C 1
ATOM 12240 O O . SER B 1 646 ? -101.041 -134.718 27.068 1.00 89.11 646 SER B O 1
ATOM 12243 N N . GLU B 1 647 ? -101.929 -135.474 28.996 1.00 99.21 647 GLU B N 1
ATOM 12244 C CA . GLU B 1 647 ? -103.197 -134.790 28.768 1.00 98.24 647 GLU B CA 1
ATOM 12245 C C . GLU B 1 647 ? -103.044 -133.281 28.927 1.00 94.61 647 GLU B C 1
ATOM 12246 O O . GLU B 1 647 ? -103.615 -132.508 28.148 1.00 92.52 647 GLU B O 1
ATOM 12252 N N . THR B 1 648 ? -102.276 -132.845 29.929 1.00 95.40 648 THR B N 1
ATOM 12253 C CA . THR B 1 648 ? -102.046 -131.416 30.121 1.00 86.07 648 THR B CA 1
ATOM 12254 C C . THR B 1 648 ? -101.227 -130.831 28.978 1.00 81.35 648 THR B C 1
ATOM 12255 O O . THR B 1 648 ? -101.477 -129.702 28.540 1.00 74.82 648 THR B O 1
ATOM 12259 N N . LEU B 1 649 ? -100.244 -131.587 28.482 1.00 79.19 649 LEU B N 1
ATOM 12260 C CA . LEU B 1 649 ? -99.387 -131.086 27.414 1.00 79.79 649 LEU B CA 1
ATOM 12261 C C . LEU B 1 649 ? -100.164 -130.928 26.112 1.00 94.24 649 LEU B C 1
ATOM 12262 O O . LEU B 1 649 ? -99.936 -129.975 25.358 1.00 86.09 649 LEU B O 1
ATOM 12267 N N . ASN B 1 650 ? -101.089 -131.849 25.834 1.00 95.39 650 ASN B N 1
ATOM 12268 C CA . ASN B 1 650 ? -101.822 -131.800 24.575 1.00 91.34 650 ASN B CA 1
ATOM 12269 C C . ASN B 1 650 ? -102.879 -130.702 24.566 1.00 84.86 650 ASN B C 1
ATOM 12270 O O . ASN B 1 650 ? -103.200 -130.170 23.498 1.00 82.13 650 ASN B O 1
ATOM 12275 N N . LYS B 1 651 ? -103.429 -130.354 25.731 1.00 83.45 651 LYS B N 1
ATOM 12276 C CA . LYS B 1 651 ? -104.418 -129.282 25.788 1.00 91.06 651 LYS B CA 1
ATOM 12277 C C . LYS B 1 651 ? -103.772 -127.925 25.534 1.00 93.33 651 LYS B C 1
ATOM 12278 O O . LYS B 1 651 ? -104.211 -127.170 24.658 1.00 83.27 651 LYS B O 1
ATOM 12284 N N . HIS B 1 652 ? -102.720 -127.600 26.288 1.00 90.90 652 HIS B N 1
ATOM 12285 C CA . HIS B 1 652 ? -102.024 -126.326 26.154 1.00 84.63 652 HIS B CA 1
ATOM 12286 C C . HIS B 1 652 ? -100.901 -126.378 25.127 1.00 82.63 652 HIS B C 1
ATOM 12287 O O . HIS B 1 652 ? -99.913 -125.643 25.257 1.00 88.38 652 HIS B O 1
ATOM 12294 N N . ARG B 1 653 ? -101.038 -127.215 24.096 1.00 81.06 653 ARG B N 1
ATOM 12295 C CA . ARG B 1 653 ? -99.974 -127.396 23.115 1.00 74.19 653 ARG B CA 1
ATOM 12296 C C . ARG B 1 653 ? -99.659 -126.122 22.341 1.00 89.79 653 ARG B C 1
ATOM 12297 O O . ARG B 1 653 ? -98.597 -126.041 21.714 1.00 96.18 653 ARG B O 1
ATOM 12305 N N . ALA B 1 654 ? -100.548 -125.130 22.363 1.00 90.27 654 ALA B N 1
ATOM 12306 C CA . ALA B 1 654 ? -100.316 -123.892 21.633 1.00 90.58 654 ALA B CA 1
ATOM 12307 C C . ALA B 1 654 ? -99.583 -122.837 22.450 1.00 89.18 654 ALA B C 1
ATOM 12308 O O . ALA B 1 654 ? -99.038 -121.893 21.866 1.00 94.92 654 ALA B O 1
ATOM 12310 N N . ASP B 1 655 ? -99.552 -122.971 23.775 1.00 89.11 655 ASP B N 1
ATOM 12311 C CA . ASP B 1 655 ? -98.903 -121.994 24.644 1.00 87.79 655 ASP B CA 1
ATOM 12312 C C . ASP B 1 655 ? -97.449 -122.404 24.850 1.00 94.15 655 ASP B C 1
ATOM 12313 O O . ASP B 1 655 ? -97.168 -123.428 25.480 1.00 91.81 655 ASP B O 1
ATOM 12318 N N . ASN B 1 656 ? -96.522 -121.598 24.322 1.00 87.75 656 ASN B N 1
ATOM 12319 C CA . ASN B 1 656 ? -95.104 -121.918 24.444 1.00 74.44 656 ASN B CA 1
ATOM 12320 C C . ASN B 1 656 ? -94.649 -121.917 25.897 1.00 88.06 656 ASN B C 1
ATOM 12321 O O . ASN B 1 656 ? -93.753 -122.685 26.266 1.00 93.76 656 ASN B O 1
ATOM 12326 N N . ARG B 1 657 ? -95.249 -121.069 26.736 1.00 89.66 657 ARG B N 1
ATOM 12327 C CA . ARG B 1 657 ? -94.836 -121.002 28.134 1.00 88.51 657 ARG B CA 1
ATOM 12328 C C . ARG B 1 657 ? -95.226 -122.266 28.892 1.00 90.45 657 ARG B C 1
ATOM 12329 O O . ARG B 1 657 ? -94.423 -122.806 29.661 1.00 92.36 657 ARG B O 1
ATOM 12337 N N . ILE B 1 658 ? -96.453 -122.751 28.692 1.00 94.61 658 ILE B N 1
ATOM 12338 C CA . ILE B 1 658 ? -96.905 -123.935 29.418 1.00 91.52 658 ILE B CA 1
ATOM 12339 C C . ILE B 1 658 ? -96.215 -125.185 28.887 1.00 80.51 658 ILE B C 1
ATOM 12340 O O . ILE B 1 658 ? -95.867 -126.090 29.655 1.00 77.85 658 ILE B O 1
ATOM 12345 N N . VAL B 1 659 ? -96.000 -125.255 27.572 1.00 80.29 659 VAL B N 1
ATOM 12346 C CA . VAL B 1 659 ? -95.256 -126.375 27.001 1.00 88.03 659 VAL B CA 1
ATOM 12347 C C . VAL B 1 659 ? -93.826 -126.384 27.526 1.00 81.55 659 VAL B C 1
ATOM 12348 O O . VAL B 1 659 ? -93.249 -127.448 27.787 1.00 84.80 659 VAL B O 1
ATOM 12352 N N . GLU B 1 660 ? -93.238 -125.199 27.706 1.00 78.58 660 GLU B N 1
ATOM 12353 C CA . GLU B 1 660 ? -91.880 -125.118 28.235 1.00 79.15 660 GLU B CA 1
ATOM 12354 C C . GLU B 1 660 ? -91.800 -125.709 29.638 1.00 74.42 660 GLU B C 1
ATOM 12355 O O . GLU B 1 660 ? -90.853 -126.438 29.959 1.00 74.92 660 GLU B O 1
ATOM 12361 N N . ARG B 1 661 ? -92.788 -125.411 30.487 1.00 68.82 661 ARG B N 1
ATOM 12362 C CA . ARG B 1 661 ? -92.804 -125.963 31.837 1.00 62.55 661 ARG B CA 1
ATOM 12363 C C . ARG B 1 661 ? -93.206 -127.431 31.845 1.00 72.95 661 ARG B C 1
ATOM 12364 O O . ARG B 1 661 ? -92.847 -128.162 32.775 1.00 69.52 661 ARG B O 1
ATOM 12372 N N . CYS B 1 662 ? -93.955 -127.873 30.833 1.00 79.92 662 CYS B N 1
ATOM 12373 C CA . CYS B 1 662 ? -94.292 -129.289 30.715 1.00 78.37 662 CYS B CA 1
ATOM 12374 C C . CYS B 1 662 ? -93.053 -130.122 30.420 1.00 76.31 662 CYS B C 1
ATOM 12375 O O . CYS B 1 662 ? -92.792 -131.129 31.091 1.00 74.52 662 CYS B O 1
ATOM 12378 N N . CYS B 1 663 ? -92.282 -129.723 29.406 1.00 72.36 663 CYS B N 1
ATOM 12379 C CA . CYS B 1 663 ? -91.058 -130.444 29.078 1.00 66.79 663 CYS B CA 1
ATOM 12380 C C . CYS B 1 663 ? -90.027 -130.338 30.194 1.00 72.53 663 CYS B C 1
ATOM 12381 O O . CYS B 1 663 ? -89.224 -131.258 30.381 1.00 73.83 663 CYS B O 1
ATOM 12384 N N . ARG B 1 664 ? -90.033 -129.229 30.940 1.00 65.12 664 ARG B N 1
ATOM 12385 C CA . ARG B 1 664 ? -89.125 -129.098 32.075 1.00 61.33 664 ARG B CA 1
ATOM 12386 C C . ARG B 1 664 ? -89.424 -130.147 33.140 1.00 68.22 664 ARG B C 1
ATOM 12387 O O . ARG B 1 664 ? -88.504 -130.721 33.733 1.00 66.21 664 ARG B O 1
ATOM 12395 N N . CYS B 1 665 ? -90.707 -130.418 33.391 1.00 65.94 665 CYS B N 1
ATOM 12396 C CA . CYS B 1 665 ? -91.066 -131.477 34.328 1.00 61.14 665 CYS B CA 1
ATOM 12397 C C . CYS B 1 665 ? -90.714 -132.850 33.768 1.00 68.69 665 CYS B C 1
ATOM 12398 O O . CYS B 1 665 ? -90.233 -133.722 34.502 1.00 60.05 665 CYS B O 1
ATOM 12401 N N . LEU B 1 666 ? -90.955 -133.064 32.472 1.00 66.53 666 LEU B N 1
ATOM 12402 C CA . LEU B 1 666 ? -90.559 -134.320 31.846 1.00 65.39 666 LEU B CA 1
ATOM 12403 C C . LEU B 1 666 ? -89.046 -134.484 31.840 1.00 71.69 666 LEU B C 1
ATOM 12404 O O . LEU B 1 666 ? -88.543 -135.611 31.921 1.00 65.55 666 LEU B O 1
ATOM 12409 N N . ARG B 1 667 ? -88.309 -133.375 31.744 1.00 65.22 667 ARG B N 1
ATOM 12410 C CA . ARG B 1 667 ? -86.851 -133.433 31.777 1.00 63.05 667 ARG B CA 1
ATOM 12411 C C . ARG B 1 667 ? -86.358 -134.062 33.074 1.00 69.03 667 ARG B C 1
ATOM 12412 O O . ARG B 1 667 ? -85.632 -135.062 33.062 1.00 71.69 667 ARG B O 1
ATOM 12420 N N . PHE B 1 668 ? -86.748 -133.486 34.212 1.00 61.85 668 PHE B N 1
ATOM 12421 C CA . PHE B 1 668 ? -86.284 -134.007 35.490 1.00 71.32 668 PHE B CA 1
ATOM 12422 C C . PHE B 1 668 ? -86.887 -135.366 35.815 1.00 73.71 668 PHE B C 1
ATOM 12423 O O . PHE B 1 668 ? -86.314 -136.104 36.623 1.00 70.93 668 PHE B O 1
ATOM 12431 N N . ALA B 1 669 ? -88.021 -135.712 35.206 1.00 73.06 669 ALA B N 1
ATOM 12432 C CA . ALA B 1 669 ? -88.573 -137.049 35.387 1.00 70.10 669 ALA B CA 1
ATOM 12433 C C . ALA B 1 669 ? -87.668 -138.098 34.753 1.00 71.99 669 ALA B C 1
ATOM 12434 O O . ALA B 1 669 ? -87.374 -139.132 35.365 1.00 74.42 669 ALA B O 1
ATOM 12436 N N . VAL B 1 670 ? -87.205 -137.841 33.528 1.00 71.19 670 VAL B N 1
ATOM 12437 C CA . VAL B 1 670 ? -86.306 -138.778 32.860 1.00 70.84 670 VAL B CA 1
ATOM 12438 C C . VAL B 1 670 ? -84.940 -138.788 33.537 1.00 69.16 670 VAL B C 1
ATOM 12439 O O . VAL B 1 670 ? -84.342 -139.852 33.741 1.00 78.28 670 VAL B O 1
ATOM 12443 N N . ARG B 1 671 ? -84.426 -137.608 33.900 1.00 71.09 671 ARG B N 1
ATOM 12444 C CA . ARG B 1 671 ? -83.128 -137.532 34.566 1.00 71.24 671 ARG B CA 1
ATOM 12445 C C . ARG B 1 671 ? -83.124 -138.316 35.872 1.00 72.41 671 ARG B C 1
ATOM 12446 O O . ARG B 1 671 ? -82.138 -138.987 36.200 1.00 79.58 671 ARG B O 1
ATOM 12454 N N . CYS B 1 672 ? -84.218 -138.238 36.632 1.00 77.96 672 CYS B N 1
ATOM 12455 C CA . CYS B 1 672 ? -84.268 -138.885 37.938 1.00 76.22 672 CYS B CA 1
ATOM 12456 C C . CYS B 1 672 ? -84.238 -140.403 37.819 1.00 73.41 672 CYS B C 1
ATOM 12457 O O . CYS B 1 672 ? -83.545 -141.076 38.590 1.00 74.40 672 CYS B O 1
ATOM 12460 N N . VAL B 1 673 ? -84.979 -140.960 36.860 1.00 82.05 673 VAL B N 1
ATOM 12461 C CA . VAL B 1 673 ? -85.069 -142.412 36.750 1.00 83.46 673 VAL B CA 1
ATOM 12462 C C . VAL B 1 673 ? -83.901 -142.975 35.949 1.00 76.60 673 VAL B C 1
ATOM 12463 O O . VAL B 1 673 ? -83.389 -144.057 36.257 1.00 94.01 673 VAL B O 1
ATOM 12467 N N . GLY B 1 674 ? -83.460 -142.263 34.916 1.00 74.58 674 GLY B N 1
ATOM 12468 C CA . GLY B 1 674 ? -82.359 -142.744 34.106 1.00 91.68 674 GLY B CA 1
ATOM 12469 C C . GLY B 1 674 ? -82.798 -143.730 33.044 1.00 86.86 674 GLY B C 1
ATOM 12470 O O . GLY B 1 674 ? -83.809 -143.511 32.370 1.00 82.73 674 GLY B O 1
ATOM 12471 N N . LYS B 1 675 ? -82.046 -144.826 32.887 1.00 93.98 675 LYS B N 1
ATOM 12472 C CA . LYS B 1 675 ? -82.394 -145.843 31.900 1.00 90.62 675 LYS B CA 1
ATOM 12473 C C . LYS B 1 675 ? -83.710 -146.540 32.220 1.00 91.58 675 LYS B C 1
ATOM 12474 O O . LYS B 1 675 ? -84.297 -147.165 31.330 1.00 88.32 675 LYS B O 1
ATOM 12480 N N . GLY B 1 676 ? -84.182 -146.453 33.458 1.00 95.81 676 GLY B N 1
ATOM 12481 C CA . GLY B 1 676 ? -85.504 -146.931 33.793 1.00 100.46 676 GLY B CA 1
ATOM 12482 C C . GLY B 1 676 ? -86.580 -146.108 33.108 1.00 100.17 676 GLY B C 1
ATOM 12483 O O . GLY B 1 676 ? -86.321 -145.122 32.416 1.00 100.63 676 GLY B O 1
ATOM 12484 N N . SER B 1 677 ? -87.826 -146.532 33.321 1.00 114.35 677 SER B N 1
ATOM 12485 C CA . SER B 1 677 ? -88.993 -145.894 32.705 1.00 125.89 677 SER B CA 1
ATOM 12486 C C . SER B 1 677 ? -88.870 -145.870 31.182 1.00 116.97 677 SER B C 1
ATOM 12487 O O . SER B 1 677 ? -89.266 -144.906 30.523 1.00 107.93 677 SER B O 1
ATOM 12490 N N . ALA B 1 678 ? -88.307 -146.940 30.616 1.00 110.56 678 ALA B N 1
ATOM 12491 C CA . ALA B 1 678 ? -88.186 -147.056 29.168 1.00 104.56 678 ALA B CA 1
ATOM 12492 C C . ALA B 1 678 ? -89.528 -147.260 28.478 1.00 103.59 678 ALA B C 1
ATOM 12493 O O . ALA B 1 678 ? -89.596 -147.147 27.250 1.00 99.12 678 ALA B O 1
ATOM 12495 N N . ALA B 1 679 ? -90.589 -147.558 29.232 1.00 108.99 679 ALA B N 1
ATOM 12496 C CA . ALA B 1 679 ? -91.909 -147.709 28.631 1.00 105.31 679 ALA B CA 1
ATOM 12497 C C . ALA B 1 679 ? -92.413 -146.399 28.042 1.00 111.90 679 ALA B C 1
ATOM 12498 O O . ALA B 1 679 ? -93.108 -146.408 27.020 1.00 113.74 679 ALA B O 1
ATOM 12500 N N . LEU B 1 680 ? -92.070 -145.268 28.661 1.00 109.89 680 LEU B N 1
ATOM 12501 C CA . LEU B 1 680 ? -92.517 -143.960 28.194 1.00 104.70 680 LEU B CA 1
ATOM 12502 C C . LEU B 1 680 ? -91.820 -143.500 26.921 1.00 94.29 680 LEU B C 1
ATOM 12503 O O . LEU B 1 680 ? -92.162 -142.425 26.417 1.00 87.79 680 LEU B O 1
ATOM 12508 N N . LEU B 1 681 ? -90.863 -144.266 26.393 1.00 90.28 681 LEU B N 1
ATOM 12509 C CA . LEU B 1 681 ? -90.138 -143.835 25.201 1.00 88.57 681 LEU B CA 1
ATOM 12510 C C . LEU B 1 681 ? -91.082 -143.657 24.017 1.00 87.19 681 LEU B C 1
ATOM 12511 O O . LEU B 1 681 ? -91.151 -142.578 23.417 1.00 82.92 681 LEU B O 1
ATOM 12516 N N . GLN B 1 682 ? -91.826 -144.708 23.671 1.00 89.99 682 GLN B N 1
ATOM 12517 C CA . GLN B 1 682 ? -92.701 -144.647 22.501 1.00 84.13 682 GLN B CA 1
ATOM 12518 C C . GLN B 1 682 ? -93.818 -143.616 22.632 1.00 84.72 682 GLN B C 1
ATOM 12519 O O . GLN B 1 682 ? -94.001 -142.821 21.693 1.00 75.41 682 GLN B O 1
ATOM 12525 N N . PRO B 1 683 ? -94.595 -143.562 23.724 1.00 90.95 683 PRO B N 1
ATOM 12526 C CA . PRO B 1 683 ? -95.687 -142.574 23.770 1.00 84.47 683 PRO B CA 1
ATOM 12527 C C . PRO B 1 683 ? -95.206 -141.134 23.841 1.00 84.81 683 PRO B C 1
ATOM 12528 O O . PRO B 1 683 ? -95.864 -140.249 23.279 1.00 76.68 683 PRO B O 1
ATOM 12532 N N . LEU B 1 684 ? -94.083 -140.868 24.511 1.00 82.42 684 LEU B N 1
ATOM 12533 C CA . LEU B 1 684 ? -93.594 -139.497 24.614 1.00 73.87 684 LEU B CA 1
ATOM 12534 C C . LEU B 1 684 ? -93.060 -139.000 23.276 1.00 75.63 684 LEU B C 1
ATOM 12535 O O . LEU B 1 684 ? -93.411 -137.903 22.826 1.00 76.99 684 LEU B O 1
ATOM 12540 N N . VAL B 1 685 ? -92.208 -139.796 22.625 1.00 72.54 685 VAL B N 1
ATOM 12541 C CA . VAL B 1 685 ? -91.638 -139.390 21.343 1.00 70.02 685 VAL B CA 1
ATOM 12542 C C . VAL B 1 685 ? -92.738 -139.176 20.311 1.00 78.78 685 VAL B C 1
ATOM 12543 O O . VAL B 1 685 ? -92.688 -138.230 19.514 1.00 77.76 685 VAL B O 1
ATOM 12547 N N . THR B 1 686 ? -93.757 -140.038 20.320 1.00 84.78 686 THR B N 1
ATOM 12548 C CA . THR B 1 686 ? -94.865 -139.889 19.381 1.00 78.39 686 THR B CA 1
ATOM 12549 C C . THR B 1 686 ? -95.589 -138.565 19.594 1.00 81.28 686 THR B C 1
ATOM 12550 O O . THR B 1 686 ? -95.886 -137.845 18.633 1.00 76.10 686 THR B O 1
ATOM 12554 N N . GLN B 1 687 ? -95.869 -138.218 20.853 1.00 74.58 687 GLN B N 1
ATOM 12555 C CA . GLN B 1 687 ? -96.539 -136.952 21.133 1.00 73.58 687 GLN B CA 1
ATOM 12556 C C . GLN B 1 687 ? -95.637 -135.766 20.811 1.00 86.59 687 GLN B C 1
ATOM 12557 O O . GLN B 1 687 ? -96.114 -134.731 20.331 1.00 73.28 687 GLN B O 1
ATOM 12563 N N . MET B 1 688 ? -94.330 -135.901 21.058 1.00 75.61 688 MET B N 1
ATOM 12564 C CA . MET B 1 688 ? -93.396 -134.820 20.752 1.00 70.07 688 MET B CA 1
ATOM 12565 C C . MET B 1 688 ? -93.382 -134.513 19.260 1.00 77.13 688 MET B C 1
ATOM 12566 O O . MET B 1 688 ? -93.444 -133.347 18.853 1.00 75.76 688 MET B O 1
ATOM 12571 N N . VAL B 1 689 ? -93.294 -135.553 18.429 1.00 83.77 689 VAL B N 1
ATOM 12572 C CA . VAL B 1 689 ? -93.244 -135.352 16.985 1.00 75.06 689 VAL B CA 1
ATOM 12573 C C . VAL B 1 689 ? -94.554 -134.759 16.481 1.00 73.50 689 VAL B C 1
ATOM 12574 O O . VAL B 1 689 ? -94.559 -133.886 15.604 1.00 78.56 689 VAL B O 1
ATOM 12578 N N . ASN B 1 690 ? -95.682 -135.212 17.032 1.00 78.41 690 ASN B N 1
ATOM 12579 C CA . ASN B 1 690 ? -96.981 -134.737 16.566 1.00 84.96 690 ASN B CA 1
ATOM 12580 C C . ASN B 1 690 ? -97.204 -133.275 16.935 1.00 84.99 690 ASN B C 1
ATOM 12581 O O . ASN B 1 690 ? -97.629 -132.471 16.096 1.00 89.62 690 ASN B O 1
ATOM 12586 N N . VAL B 1 691 ? -96.925 -132.909 18.188 1.00 74.92 691 VAL B N 1
ATOM 12587 C CA . VAL B 1 691 ? -97.142 -131.530 18.616 1.00 72.26 691 VAL B CA 1
ATOM 12588 C C . VAL B 1 691 ? -96.169 -130.590 17.914 1.00 79.30 691 VAL B C 1
ATOM 12589 O O . VAL B 1 691 ? -96.529 -129.465 17.545 1.00 77.49 691 VAL B O 1
ATOM 12593 N N . TYR B 1 692 ? -94.928 -131.036 17.702 1.00 85.58 692 TYR B N 1
ATOM 12594 C CA . TYR B 1 692 ? -93.939 -130.193 17.039 1.00 81.94 692 TYR B CA 1
ATOM 12595 C C . TYR B 1 692 ? -94.262 -129.972 15.568 1.00 83.70 692 TYR B C 1
ATOM 12596 O O . TYR B 1 692 ? -93.714 -129.048 14.958 1.00 82.24 692 TYR B O 1
ATOM 12605 N N . HIS B 1 693 ? -95.149 -130.787 14.989 1.00 83.12 693 HIS B N 1
ATOM 12606 C CA . HIS B 1 693 ? -95.496 -130.620 13.583 1.00 85.83 693 HIS B CA 1
ATOM 12607 C C . HIS B 1 693 ? -96.329 -129.365 13.351 1.00 78.53 693 HIS B C 1
ATOM 12608 O O . HIS B 1 693 ? -96.210 -128.732 12.296 1.00 85.27 693 HIS B O 1
ATOM 12615 N N . VAL B 1 694 ? -97.168 -128.992 14.311 1.00 72.32 694 VAL B N 1
ATOM 12616 C CA . VAL B 1 694 ? -98.011 -127.803 14.202 1.00 83.66 694 VAL B CA 1
ATOM 12617 C C . VAL B 1 694 ? -97.385 -126.605 14.906 1.00 90.92 694 VAL B C 1
ATOM 12618 O O . VAL B 1 694 ? -97.296 -125.518 14.336 1.00 95.88 694 VAL B O 1
ATOM 12622 N N . HIS B 1 695 ? -96.937 -126.788 16.146 1.00 91.77 695 HIS B N 1
ATOM 12623 C CA . HIS B 1 695 ? -96.301 -125.734 16.930 1.00 90.85 695 HIS B CA 1
ATOM 12624 C C . HIS B 1 695 ? -94.827 -126.086 17.094 1.00 89.71 695 HIS B C 1
ATOM 12625 O O . HIS B 1 695 ? -94.490 -127.076 17.751 1.00 84.58 695 HIS B O 1
ATOM 12632 N N . GLN B 1 696 ? -93.952 -125.275 16.503 1.00 91.77 696 GLN B N 1
ATOM 12633 C CA . GLN B 1 696 ? -92.517 -125.556 16.515 1.00 87.13 696 GLN B CA 1
ATOM 12634 C C . GLN B 1 696 ? -91.858 -124.950 17.756 1.00 83.68 696 GLN B C 1
ATOM 12635 O O . GLN B 1 696 ? -91.001 -124.070 17.683 1.00 88.24 696 GLN B O 1
ATOM 12641 N N . HIS B 1 697 ? -92.283 -125.443 18.917 1.00 86.07 697 HIS B N 1
ATOM 12642 C CA . HIS B 1 697 ? -91.641 -125.070 20.172 1.00 82.30 697 HIS B CA 1
ATOM 12643 C C . HIS B 1 697 ? -90.265 -125.719 20.244 1.00 79.67 697 HIS B C 1
ATOM 12644 O O . HIS B 1 697 ? -90.147 -126.947 20.175 1.00 79.04 697 HIS B O 1
ATOM 12651 N N . SER B 1 698 ? -89.225 -124.896 20.388 1.00 85.77 698 SER B N 1
ATOM 12652 C CA . SER B 1 698 ? -87.864 -125.415 20.369 1.00 79.24 698 SER B CA 1
ATOM 12653 C C . SER B 1 698 ? -87.565 -126.320 21.558 1.00 70.71 698 SER B C 1
ATOM 12654 O O . SER B 1 698 ? -86.611 -127.102 21.497 1.00 65.78 698 SER B O 1
ATOM 12657 N N . CYS B 1 699 ? -88.361 -126.251 22.627 1.00 68.38 699 CYS B N 1
ATOM 12658 C CA . CYS B 1 699 ? -88.114 -127.098 23.787 1.00 67.13 699 CYS B CA 1
ATOM 12659 C C . CYS B 1 699 ? -88.370 -128.572 23.507 1.00 71.51 699 CYS B C 1
ATOM 12660 O O . CYS B 1 699 ? -87.972 -129.414 24.319 1.00 79.70 699 CYS B O 1
ATOM 12663 N N . PHE B 1 700 ? -89.022 -128.908 22.392 1.00 68.92 700 PHE B N 1
ATOM 12664 C CA . PHE B 1 700 ? -89.112 -130.309 22.000 1.00 71.20 700 PHE B CA 1
ATOM 12665 C C . PHE B 1 700 ? -87.779 -130.821 21.473 1.00 72.93 700 PHE B C 1
ATOM 12666 O O . PHE B 1 700 ? -87.435 -131.990 21.683 1.00 68.09 700 PHE B O 1
ATOM 12674 N N . LEU B 1 701 ? -87.019 -129.965 20.786 1.00 67.04 701 LEU B N 1
ATOM 12675 C CA . LEU B 1 701 ? -85.672 -130.340 20.374 1.00 56.73 701 LEU B CA 1
ATOM 12676 C C . LEU B 1 701 ? -84.771 -130.541 21.586 1.00 66.17 701 LEU B C 1
ATOM 12677 O O . LEU B 1 701 ? -83.904 -131.423 21.585 1.00 65.44 701 LEU B O 1
ATOM 12682 N N . TYR B 1 702 ? -84.963 -129.729 22.629 1.00 71.53 702 TYR B N 1
ATOM 12683 C CA . TYR B 1 702 ? -84.185 -129.887 23.852 1.00 67.52 702 TYR B CA 1
ATOM 12684 C C . TYR B 1 702 ? -84.601 -131.136 24.619 1.00 64.83 702 TYR B C 1
ATOM 12685 O O . TYR B 1 702 ? -83.745 -131.882 25.108 1.00 66.50 702 TYR B O 1
ATOM 12694 N N . LEU B 1 703 ? -85.910 -131.377 24.738 1.00 60.52 703 LEU B N 1
ATOM 12695 C CA . LEU B 1 703 ? -86.381 -132.575 25.425 1.00 56.89 703 LEU B CA 1
ATOM 12696 C C . LEU B 1 703 ? -85.894 -133.837 24.726 1.00 64.22 703 LEU B C 1
ATOM 12697 O O . LEU B 1 703 ? -85.586 -134.840 25.381 1.00 64.42 703 LEU B O 1
ATOM 12702 N N . GLY B 1 704 ? -85.817 -133.807 23.394 1.00 64.21 704 GLY B N 1
ATOM 12703 C CA . GLY B 1 704 ? -85.242 -134.927 22.672 1.00 65.72 704 GLY B CA 1
ATOM 12704 C C . GLY B 1 704 ? -83.779 -135.146 23.000 1.00 63.57 704 GLY B C 1
ATOM 12705 O O . GLY B 1 704 ? -83.313 -136.288 23.042 1.00 66.19 704 GLY B O 1
ATOM 12706 N N . SER B 1 705 ? -83.039 -134.061 23.246 1.00 63.90 705 SER B N 1
ATOM 12707 C CA . SER B 1 705 ? -81.633 -134.190 23.613 1.00 63.77 705 SER B CA 1
ATOM 12708 C C . SER B 1 705 ? -81.467 -134.905 24.947 1.00 66.23 705 SER B C 1
ATOM 12709 O O . SER B 1 705 ? -80.496 -135.647 25.135 1.00 76.66 705 SER B O 1
ATOM 12712 N N . ILE B 1 706 ? -82.397 -134.698 25.882 1.00 61.78 706 ILE B N 1
ATOM 12713 C CA . ILE B 1 706 ? -82.338 -135.411 27.155 1.00 58.89 706 ILE B CA 1
ATOM 12714 C C . ILE B 1 706 ? -82.532 -136.905 26.935 1.00 68.04 706 ILE B C 1
ATOM 12715 O O . ILE B 1 706 ? -81.834 -137.733 27.536 1.00 61.32 706 ILE B O 1
ATOM 12720 N N . LEU B 1 707 ? -83.477 -137.273 26.064 1.00 65.37 707 LEU B N 1
ATOM 12721 C CA . LEU B 1 707 ? -83.694 -138.684 25.758 1.00 71.01 707 LEU B CA 1
ATOM 12722 C C . LEU B 1 707 ? -82.459 -139.309 25.122 1.00 73.45 707 LEU B C 1
ATOM 12723 O O . LEU B 1 707 ? -82.057 -140.421 25.489 1.00 59.55 707 LEU B O 1
ATOM 12728 N N . VAL B 1 708 ? -81.838 -138.604 24.173 1.00 72.69 708 VAL B N 1
ATOM 12729 C CA . VAL B 1 708 ? -80.627 -139.112 23.537 1.00 73.11 708 VAL B CA 1
ATOM 12730 C C . VAL B 1 708 ? -79.487 -139.189 24.546 1.00 71.71 708 VAL B C 1
ATOM 12731 O O . VAL B 1 708 ? -78.668 -140.115 24.513 1.00 63.61 708 VAL B O 1
ATOM 12735 N N . ASP B 1 709 ? -79.421 -138.225 25.464 1.00 70.08 709 ASP B N 1
ATOM 12736 C CA . ASP B 1 709 ? -78.368 -138.240 26.471 1.00 67.00 709 ASP B CA 1
ATOM 12737 C C . ASP B 1 709 ? -78.547 -139.392 27.453 1.00 60.32 709 ASP B C 1
ATOM 12738 O O . ASP B 1 709 ? -77.562 -139.878 28.019 1.00 76.31 709 ASP B O 1
ATOM 12743 N N . GLU B 1 710 ? -79.784 -139.850 27.657 1.00 69.88 710 GLU B N 1
ATOM 12744 C CA . GLU B 1 710 ? -80.080 -140.893 28.632 1.00 70.14 710 GLU B CA 1
ATOM 12745 C C . GLU B 1 710 ? -80.202 -142.286 28.030 1.00 77.38 710 GLU B C 1
ATOM 12746 O O . GLU B 1 710 ? -79.983 -143.273 28.741 1.00 79.22 710 GLU B O 1
ATOM 12752 N N . TYR B 1 711 ? -80.543 -142.401 26.745 1.00 77.39 711 TYR B N 1
ATOM 12753 C CA . TYR B 1 711 ? -80.737 -143.700 26.108 1.00 71.20 711 TYR B CA 1
ATOM 12754 C C . TYR B 1 711 ? -79.869 -143.892 24.872 1.00 74.29 711 TYR B C 1
ATOM 12755 O O . TYR B 1 711 ? -80.020 -144.903 24.176 1.00 81.16 711 TYR B O 1
ATOM 12764 N N . GLY B 1 712 ? -78.958 -142.962 24.584 1.00 71.53 712 GLY B N 1
ATOM 12765 C CA . GLY B 1 712 ? -78.191 -143.027 23.353 1.00 71.27 712 GLY B CA 1
ATOM 12766 C C . GLY B 1 712 ? -77.180 -144.152 23.290 1.00 70.10 712 GLY B C 1
ATOM 12767 O O . GLY B 1 712 ? -76.781 -144.545 22.189 1.00 77.39 712 GLY B O 1
ATOM 12768 N N . MET B 1 713 ? -76.752 -144.678 24.439 1.00 77.33 713 MET B N 1
ATOM 12769 C CA . MET B 1 713 ? -75.733 -145.720 24.462 1.00 74.94 713 MET B CA 1
ATOM 12770 C C . MET B 1 713 ? -76.303 -147.130 24.378 1.00 85.84 713 MET B C 1
ATOM 12771 O O . MET B 1 713 ? -75.536 -148.076 24.167 1.00 91.16 713 MET B O 1
ATOM 12776 N N . GLU B 1 714 ? -77.613 -147.299 24.538 1.00 91.82 714 GLU B N 1
ATOM 12777 C CA . GLU B 1 714 ? -78.243 -148.610 24.445 1.00 98.17 714 GLU B CA 1
ATOM 12778 C C . GLU B 1 714 ? -78.660 -148.866 23.000 1.00 90.64 714 GLU B C 1
ATOM 12779 O O . GLU B 1 714 ? -79.436 -148.094 22.427 1.00 80.17 714 GLU B O 1
ATOM 12785 N N . GLU B 1 715 ? -78.151 -149.959 22.421 1.00 98.14 715 GLU B N 1
ATOM 12786 C CA . GLU B 1 715 ? -78.342 -150.214 20.996 1.00 94.07 715 GLU B CA 1
ATOM 12787 C C . GLU B 1 715 ? -79.815 -150.363 20.632 1.00 88.85 715 GLU B C 1
ATOM 12788 O O . GLU B 1 715 ? -80.210 -150.036 19.507 1.00 96.20 715 GLU B O 1
ATOM 12794 N N . GLY B 1 716 ? -80.639 -150.846 21.561 1.00 85.89 716 GLY B N 1
ATOM 12795 C CA . GLY B 1 716 ? -82.052 -151.026 21.281 1.00 78.04 716 GLY B CA 1
ATOM 12796 C C . GLY B 1 716 ? -82.831 -149.740 21.090 1.00 84.61 716 GLY B C 1
ATOM 12797 O O . GLY B 1 716 ? -83.973 -149.796 20.621 1.00 90.95 716 GLY B O 1
ATOM 12798 N N . CYS B 1 717 ? -82.251 -148.593 21.441 1.00 79.11 717 CYS B N 1
ATOM 12799 C CA . CYS B 1 717 ? -82.936 -147.316 21.318 1.00 83.05 717 CYS B CA 1
ATOM 12800 C C . CYS B 1 717 ? -82.358 -146.417 20.235 1.00 77.20 717 CYS B C 1
ATOM 12801 O O . CYS B 1 717 ? -82.957 -145.377 19.937 1.00 70.46 717 CYS B O 1
ATOM 12804 N N . ARG B 1 718 ? -81.220 -146.784 19.639 1.00 77.53 718 ARG B N 1
ATOM 12805 C CA . ARG B 1 718 ? -80.562 -145.892 18.688 1.00 75.27 718 ARG B CA 1
ATOM 12806 C C . ARG B 1 718 ? -81.377 -145.707 17.414 1.00 79.26 718 ARG B C 1
ATOM 12807 O O . ARG B 1 718 ? -81.317 -144.638 16.796 1.00 83.89 718 ARG B O 1
ATOM 12815 N N . GLN B 1 719 ? -82.138 -146.723 17.002 1.00 83.11 719 GLN B N 1
ATOM 12816 C CA . GLN B 1 719 ? -82.939 -146.576 15.791 1.00 80.87 719 GLN B CA 1
ATOM 12817 C C . GLN B 1 719 ? -84.156 -145.694 16.037 1.00 72.89 719 GLN B C 1
ATOM 12818 O O . GLN B 1 719 ? -84.474 -144.825 15.217 1.00 74.07 719 GLN B O 1
ATOM 12824 N N . GLY B 1 720 ? -84.845 -145.895 17.162 1.00 74.74 720 GLY B N 1
ATOM 12825 C CA . GLY B 1 720 ? -85.996 -145.061 17.468 1.00 74.88 720 GLY B CA 1
ATOM 12826 C C . GLY B 1 720 ? -85.623 -143.608 17.694 1.00 76.61 720 GLY B C 1
ATOM 12827 O O . GLY B 1 720 ? -86.362 -142.700 17.304 1.00 75.60 720 GLY B O 1
ATOM 12828 N N . LEU B 1 721 ? -84.469 -143.367 18.323 1.00 80.23 721 LEU B N 1
ATOM 12829 C CA . LEU B 1 721 ? -84.014 -141.998 18.541 1.00 60.43 721 LEU B CA 1
ATOM 12830 C C . LEU B 1 721 ? -83.648 -141.318 17.228 1.00 71.20 721 LEU B C 1
ATOM 12831 O O . LEU B 1 721 ? -83.929 -140.129 17.042 1.00 74.75 721 LEU B O 1
ATOM 12836 N N . LEU B 1 722 ? -83.023 -142.055 16.306 1.00 75.00 722 LEU B N 1
ATOM 12837 C CA . LEU B 1 722 ? -82.680 -141.478 15.010 1.00 68.13 722 LEU B CA 1
ATOM 12838 C C . LEU B 1 722 ? -83.930 -141.111 14.223 1.00 72.89 722 LEU B C 1
ATOM 12839 O O . LEU B 1 722 ? -83.952 -140.097 13.514 1.00 69.26 722 LEU B O 1
ATOM 12844 N N . ASP B 1 723 ? -84.985 -141.921 14.338 1.00 67.37 723 ASP B N 1
ATOM 12845 C CA . ASP B 1 723 ? -86.244 -141.585 13.683 1.00 77.60 723 ASP B CA 1
ATOM 12846 C C . ASP B 1 723 ? -86.845 -140.315 14.273 1.00 77.46 723 ASP B C 1
ATOM 12847 O O . ASP B 1 723 ? -87.449 -139.511 13.552 1.00 74.23 723 ASP B O 1
ATOM 12852 N N . MET B 1 724 ? -86.683 -140.114 15.584 1.00 71.52 724 MET B N 1
ATOM 12853 C CA . MET B 1 724 ? -87.148 -138.877 16.204 1.00 67.71 724 MET B CA 1
ATOM 12854 C C . MET B 1 724 ? -86.389 -137.674 15.660 1.00 70.64 724 MET B C 1
ATOM 12855 O O . MET B 1 724 ? -86.982 -136.620 15.401 1.00 75.57 724 MET B O 1
ATOM 12860 N N . LEU B 1 725 ? -85.075 -137.814 15.480 1.00 73.93 725 LEU B N 1
ATOM 12861 C CA . LEU B 1 725 ? -84.281 -136.724 14.924 1.00 68.51 725 LEU B CA 1
ATOM 12862 C C . LEU B 1 725 ? -84.732 -136.392 13.508 1.00 80.86 725 LEU B C 1
ATOM 12863 O O . LEU B 1 725 ? -84.958 -135.223 13.173 1.00 83.57 725 LEU B O 1
ATOM 12868 N N . GLN B 1 726 ? -84.875 -137.415 12.661 1.00 81.86 726 GLN B N 1
ATOM 12869 C CA . GLN B 1 726 ? -85.348 -137.188 11.300 1.00 81.46 726 GLN B CA 1
ATOM 12870 C C . GLN B 1 726 ? -86.756 -136.609 11.287 1.00 80.10 726 GLN B C 1
ATOM 12871 O O . GLN B 1 726 ? -87.109 -135.855 10.373 1.00 84.87 726 GLN B O 1
ATOM 12877 N N . ALA B 1 727 ? -87.569 -136.941 12.291 1.00 67.37 727 ALA B N 1
ATOM 12878 C CA . ALA B 1 727 ? -88.925 -136.407 12.353 1.00 67.51 727 ALA B CA 1
ATOM 12879 C C . ALA B 1 727 ? -88.921 -134.939 12.759 1.00 81.07 727 ALA B C 1
ATOM 12880 O O . ALA B 1 727 ? -89.595 -134.110 12.137 1.00 81.41 727 ALA B O 1
ATOM 12882 N N . LEU B 1 728 ? -88.161 -134.598 13.803 1.00 78.38 728 LEU B N 1
ATOM 12883 C CA . LEU B 1 728 ? -88.132 -133.227 14.296 1.00 67.14 728 LEU B CA 1
ATOM 12884 C C . LEU B 1 728 ? -87.412 -132.278 13.347 1.00 72.48 728 LEU B C 1
ATOM 12885 O O . LEU B 1 728 ? -87.645 -131.066 13.408 1.00 76.04 728 LEU B O 1
ATOM 12890 N N . CYS B 1 729 ? -86.550 -132.795 12.473 1.00 67.69 729 CYS B N 1
ATOM 12891 C CA . CYS B 1 729 ? -85.798 -131.935 11.569 1.00 77.13 729 CYS B CA 1
ATOM 12892 C C . CYS B 1 729 ? -86.628 -131.426 10.399 1.00 88.15 729 CYS B C 1
ATOM 12893 O O . CYS B 1 729 ? -86.256 -130.415 9.793 1.00 82.53 729 CYS B O 1
ATOM 12896 N N . ILE B 1 730 ? -87.732 -132.090 10.066 1.00 85.96 730 ILE B N 1
ATOM 12897 C CA . ILE B 1 730 ? -88.557 -131.676 8.932 1.00 87.60 730 ILE B CA 1
ATOM 12898 C C . ILE B 1 730 ? -89.198 -130.321 9.229 1.00 85.14 730 ILE B C 1
ATOM 12899 O O . ILE B 1 730 ? -89.059 -129.399 8.412 1.00 84.76 730 ILE B O 1
ATOM 12904 N N . PRO B 1 731 ? -89.890 -130.127 10.362 1.00 77.25 731 PRO B N 1
ATOM 12905 C CA . PRO B 1 731 ? -90.396 -128.776 10.654 1.00 83.61 731 PRO B CA 1
ATOM 12906 C C . PRO B 1 731 ? -89.299 -127.804 11.050 1.00 84.39 731 PRO B C 1
ATOM 12907 O O . PRO B 1 731 ? -89.466 -126.591 10.869 1.00 82.16 731 PRO B O 1
ATOM 12911 N N . THR B 1 732 ? -88.182 -128.300 11.585 1.00 82.11 732 THR B N 1
ATOM 12912 C CA . THR B 1 732 ? -87.102 -127.416 12.010 1.00 88.41 732 THR B CA 1
ATOM 12913 C C . THR B 1 732 ? -86.432 -126.748 10.815 1.00 83.45 732 THR B C 1
ATOM 12914 O O . THR B 1 732 ? -86.191 -125.535 10.823 1.00 78.97 732 THR B O 1
ATOM 12918 N N . PHE B 1 733 ? -86.126 -127.526 9.774 1.00 87.52 733 PHE B N 1
ATOM 12919 C CA . PHE B 1 733 ? -85.473 -126.960 8.597 1.00 84.81 733 PHE B CA 1
ATOM 12920 C C . PHE B 1 733 ? -86.392 -125.991 7.867 1.00 80.87 733 PHE B C 1
ATOM 12921 O O . PHE B 1 733 ? -85.944 -124.941 7.392 1.00 78.62 733 PHE B O 1
ATOM 12929 N N . GLN B 1 734 ? -87.682 -126.323 7.771 1.00 92.46 734 GLN B N 1
ATOM 12930 C CA . GLN B 1 734 ? -88.635 -125.410 7.151 1.00 94.97 734 GLN B CA 1
ATOM 12931 C C . GLN B 1 734 ? -88.720 -124.095 7.912 1.00 89.10 734 GLN B C 1
ATOM 12932 O O . GLN B 1 734 ? -88.959 -123.041 7.310 1.00 93.80 734 GLN B O 1
ATOM 12938 N N . LEU B 1 735 ? -88.524 -124.135 9.231 1.00 93.90 735 LEU B N 1
ATOM 12939 C CA . LEU B 1 735 ? -88.500 -122.904 10.012 1.00 88.26 735 LEU B CA 1
ATOM 12940 C C . LEU B 1 735 ? -87.250 -122.080 9.727 1.00 87.18 735 LEU B C 1
ATOM 12941 O O . LEU B 1 735 ? -87.305 -120.846 9.757 1.00 91.73 735 LEU B O 1
ATOM 12946 N N . LEU B 1 736 ? -86.124 -122.737 9.444 1.00 84.71 736 LEU B N 1
ATOM 12947 C CA . LEU B 1 736 ? -84.872 -122.039 9.183 1.00 86.61 736 LEU B CA 1
ATOM 12948 C C . LEU B 1 736 ? -84.709 -121.616 7.730 1.00 92.83 736 LEU B C 1
ATOM 12949 O O . LEU B 1 736 ? -83.977 -120.656 7.461 1.00 85.07 736 LEU B O 1
ATOM 12954 N N . GLU B 1 737 ? -85.366 -122.303 6.793 1.00 92.99 737 GLU B N 1
ATOM 12955 C CA . GLU B 1 737 ? -85.290 -121.928 5.387 1.00 84.64 737 GLU B CA 1
ATOM 12956 C C . GLU B 1 737 ? -86.033 -120.637 5.081 1.00 83.06 737 GLU B C 1
ATOM 12957 O O . GLU B 1 737 ? -85.828 -120.068 4.003 1.00 71.31 737 GLU B O 1
ATOM 12963 N N . GLN B 1 738 ? -86.888 -120.172 5.988 1.00 88.27 738 GLN B N 1
ATOM 12964 C CA . GLN B 1 738 ? -87.564 -118.898 5.807 1.00 86.70 738 GLN B CA 1
ATOM 12965 C C . GLN B 1 738 ? -86.546 -117.766 5.718 1.00 87.95 738 GLN B C 1
ATOM 12966 O O . GLN B 1 738 ? -85.401 -117.885 6.163 1.00 93.47 738 GLN B O 1
ATOM 12972 N N . GLN B 1 739 ? -86.975 -116.655 5.124 1.00 103.93 739 GLN B N 1
ATOM 12973 C CA . GLN B 1 739 ? -86.111 -115.487 5.020 1.00 106.39 739 GLN B CA 1
ATOM 12974 C C . GLN B 1 739 ? -85.780 -114.962 6.411 1.00 105.49 739 GLN B C 1
ATOM 12975 O O . GLN B 1 739 ? -86.677 -114.728 7.227 1.00 101.03 739 GLN B O 1
ATOM 12981 N N . ASN B 1 740 ? -84.483 -114.789 6.678 1.00 97.75 740 ASN B N 1
ATOM 12982 C CA . ASN B 1 740 ? -83.991 -114.442 8.013 1.00 95.54 740 ASN B CA 1
ATOM 12983 C C . ASN B 1 740 ? -84.446 -115.471 9.045 1.00 93.45 740 ASN B C 1
ATOM 12984 O O . ASN B 1 740 ? -84.791 -115.132 10.179 1.00 98.18 740 ASN B O 1
ATOM 12989 N N . GLY B 1 741 ? -84.449 -116.745 8.645 1.00 99.32 741 GLY B N 1
ATOM 12990 C CA . GLY B 1 741 ? -84.930 -117.790 9.533 1.00 97.35 741 GLY B CA 1
ATOM 12991 C C . GLY B 1 741 ? -84.046 -117.993 10.749 1.00 95.34 741 GLY B C 1
ATOM 12992 O O . GLY B 1 741 ? -84.542 -118.257 11.849 1.00 93.16 741 GLY B O 1
ATOM 12993 N N . LEU B 1 742 ? -82.728 -117.878 10.572 1.00 86.60 742 LEU B N 1
ATOM 12994 C CA . LEU B 1 742 ? -81.816 -118.038 11.700 1.00 87.08 742 LEU B CA 1
ATOM 12995 C C . LEU B 1 742 ? -82.004 -116.924 12.723 1.00 83.94 742 LEU B C 1
ATOM 12996 O O . LEU B 1 742 ? -82.067 -117.181 13.931 1.00 78.86 742 LEU B O 1
ATOM 13001 N N . GLN B 1 743 ? -82.102 -115.676 12.257 1.00 93.13 743 GLN B N 1
ATOM 13002 C CA . GLN B 1 743 ? -82.241 -114.554 13.179 1.00 89.12 743 GLN B CA 1
ATOM 13003 C C . GLN B 1 743 ? -83.603 -114.547 13.861 1.00 89.19 743 GLN B C 1
ATOM 13004 O O . GLN B 1 743 ? -83.726 -114.055 14.988 1.00 83.55 743 GLN B O 1
ATOM 13010 N N . ASN B 1 744 ? -84.630 -115.088 13.205 1.00 91.32 744 ASN B N 1
ATOM 13011 C CA . ASN B 1 744 ? -85.976 -115.078 13.760 1.00 94.24 744 ASN B CA 1
ATOM 13012 C C . ASN B 1 744 ? -86.250 -116.244 14.699 1.00 98.46 744 ASN B C 1
ATOM 13013 O O . ASN B 1 744 ? -87.170 -116.153 15.521 1.00 90.43 744 ASN B O 1
ATOM 13018 N N . HIS B 1 745 ? -85.479 -117.325 14.609 1.00 92.07 745 HIS B N 1
ATOM 13019 C CA . HIS B 1 745 ? -85.672 -118.506 15.451 1.00 95.58 745 HIS B CA 1
ATOM 13020 C C . HIS B 1 745 ? -84.340 -118.928 16.058 1.00 88.22 745 HIS B C 1
ATOM 13021 O O . HIS B 1 745 ? -83.818 -120.009 15.756 1.00 77.10 745 HIS B O 1
ATOM 13028 N N . PRO B 1 746 ? -83.763 -118.100 16.935 1.00 82.08 746 PRO B N 1
ATOM 13029 C CA . PRO B 1 746 ? -82.487 -118.487 17.552 1.00 79.50 746 PRO B CA 1
ATOM 13030 C C . PRO B 1 746 ? -82.642 -119.586 18.584 1.00 73.77 746 PRO B C 1
ATOM 13031 O O . PRO B 1 746 ? -81.708 -120.375 18.776 1.00 70.22 746 PRO B O 1
ATOM 13035 N N . ASP B 1 747 ? -83.793 -119.660 19.260 1.00 73.93 747 ASP B N 1
ATOM 13036 C CA . ASP B 1 747 ? -84.022 -120.740 20.213 1.00 75.05 747 ASP B CA 1
ATOM 13037 C C . ASP B 1 747 ? -84.118 -122.089 19.513 1.00 78.08 747 ASP B C 1
ATOM 13038 O O . ASP B 1 747 ? -83.724 -123.113 20.084 1.00 69.26 747 ASP B O 1
ATOM 13043 N N . THR B 1 748 ? -84.641 -122.111 18.285 1.00 73.18 748 THR B N 1
ATOM 13044 C CA . THR B 1 748 ? -84.645 -123.346 17.509 1.00 70.22 748 THR B CA 1
ATOM 13045 C C . THR B 1 748 ? -83.227 -123.775 17.152 1.00 73.57 748 THR B C 1
ATOM 13046 O O . THR B 1 748 ? -82.885 -124.957 17.262 1.00 72.74 748 THR B O 1
ATOM 13050 N N . VAL B 1 749 ? -82.383 -122.824 16.743 1.00 72.28 749 VAL B N 1
ATOM 13051 C CA . VAL B 1 749 ? -80.990 -123.141 16.435 1.00 73.49 749 VAL B CA 1
ATOM 13052 C C . VAL B 1 749 ? -80.267 -123.640 17.680 1.00 72.95 749 VAL B C 1
ATOM 13053 O O . VAL B 1 749 ? -79.471 -124.585 17.619 1.00 69.60 749 VAL B O 1
ATOM 13057 N N . ASP B 1 750 ? -80.534 -123.016 18.829 1.00 69.16 750 ASP B N 1
ATOM 13058 C CA . ASP B 1 750 ? -79.899 -123.430 20.076 1.00 68.97 750 ASP B CA 1
ATOM 13059 C C . ASP B 1 750 ? -80.249 -124.874 20.417 1.00 64.48 750 ASP B C 1
ATOM 13060 O O . ASP B 1 750 ? -79.366 -125.730 20.546 1.00 62.36 750 ASP B O 1
ATOM 13065 N N . ASP B 1 751 ? -81.543 -125.167 20.553 1.00 68.00 751 ASP B N 1
ATOM 13066 C CA . ASP B 1 751 ? -81.969 -126.494 20.984 1.00 64.33 751 ASP B CA 1
ATOM 13067 C C . ASP B 1 751 ? -81.743 -127.563 19.922 1.00 67.07 751 ASP B C 1
ATOM 13068 O O . ASP B 1 751 ? -81.620 -128.742 20.269 1.00 59.34 751 ASP B O 1
ATOM 13073 N N . LEU B 1 752 ? -81.684 -127.185 18.642 1.00 69.85 752 LEU B N 1
ATOM 13074 C CA . LEU B 1 752 ? -81.419 -128.169 17.596 1.00 61.09 752 LEU B CA 1
ATOM 13075 C C . LEU B 1 752 ? -80.028 -128.768 17.751 1.00 61.87 752 LEU B C 1
ATOM 13076 O O . LEU B 1 752 ? -79.860 -129.993 17.730 1.00 63.93 752 LEU B O 1
ATOM 13081 N N . PHE B 1 753 ? -79.017 -127.919 17.923 1.00 62.57 753 PHE B N 1
ATOM 13082 C CA . PHE B 1 753 ? -77.652 -128.412 18.040 1.00 65.47 753 PHE B CA 1
ATOM 13083 C C . PHE B 1 753 ? -77.310 -128.882 19.444 1.00 63.07 753 PHE B C 1
ATOM 13084 O O . PHE B 1 753 ? -76.255 -129.496 19.630 1.00 65.74 753 PHE B O 1
ATOM 13092 N N . ARG B 1 754 ? -78.168 -128.618 20.431 1.00 66.06 754 ARG B N 1
ATOM 13093 C CA . ARG B 1 754 ? -78.100 -129.384 21.669 1.00 64.03 754 ARG B CA 1
ATOM 13094 C C . ARG B 1 754 ? -78.446 -130.842 21.406 1.00 62.56 754 ARG B C 1
ATOM 13095 O O . ARG B 1 754 ? -77.766 -131.751 21.896 1.00 57.96 754 ARG B O 1
ATOM 13103 N N . LEU B 1 755 ? -79.498 -131.076 20.618 1.00 69.16 755 LEU B N 1
ATOM 13104 C CA . LEU B 1 755 ? -79.868 -132.433 20.234 1.00 67.91 755 LEU B CA 1
ATOM 13105 C C . LEU B 1 755 ? -78.791 -133.073 19.370 1.00 68.15 755 LEU B C 1
ATOM 13106 O O . LEU B 1 755 ? -78.460 -134.250 19.553 1.00 62.67 755 LEU B O 1
ATOM 13111 N N . ALA B 1 756 ? -78.220 -132.309 18.437 1.00 66.62 756 ALA B N 1
ATOM 13112 C CA . ALA B 1 756 ? -77.164 -132.848 17.588 1.00 63.89 756 ALA B CA 1
ATOM 13113 C C . ALA B 1 756 ? -75.888 -133.111 18.375 1.00 66.92 756 ALA B C 1
ATOM 13114 O O . ALA B 1 756 ? -75.163 -134.066 18.072 1.00 61.71 756 ALA B O 1
ATOM 13116 N N . THR B 1 757 ? -75.595 -132.282 19.382 1.00 68.98 757 THR B N 1
ATOM 13117 C CA . THR B 1 757 ? -74.413 -132.508 20.208 1.00 62.91 757 THR B CA 1
ATOM 13118 C C . THR B 1 757 ? -74.558 -133.782 21.030 1.00 64.12 757 THR B C 1
ATOM 13119 O O . THR B 1 757 ? -73.647 -134.617 21.064 1.00 65.78 757 THR B O 1
ATOM 13123 N N . ARG B 1 758 ? -75.703 -133.948 21.697 1.00 54.93 758 ARG B N 1
ATOM 13124 C CA . ARG B 1 758 ? -75.940 -135.163 22.471 1.00 64.88 758 ARG B CA 1
ATOM 13125 C C . ARG B 1 758 ? -75.918 -136.402 21.587 1.00 60.74 758 ARG B C 1
ATOM 13126 O O . ARG B 1 758 ? -75.528 -137.483 22.043 1.00 56.59 758 ARG B O 1
ATOM 13134 N N . PHE B 1 759 ? -76.314 -136.265 20.321 1.00 67.28 759 PHE B N 1
ATOM 13135 C CA . PHE B 1 759 ? -76.290 -137.409 19.418 1.00 66.48 759 PHE B CA 1
ATOM 13136 C C . PHE B 1 759 ? -74.864 -137.782 19.034 1.00 69.79 759 PHE B C 1
ATOM 13137 O O . PHE B 1 759 ? -74.514 -138.968 19.008 1.00 72.42 759 PHE B O 1
ATOM 13145 N N . ILE B 1 760 ? -74.022 -136.785 18.747 1.00 64.40 760 ILE B N 1
ATOM 13146 C CA . ILE B 1 760 ? -72.673 -137.067 18.270 1.00 70.96 760 ILE B CA 1
ATOM 13147 C C . ILE B 1 760 ? -71.772 -137.605 19.376 1.00 61.54 760 ILE B C 1
ATOM 13148 O O . ILE B 1 760 ? -70.706 -138.159 19.086 1.00 69.67 760 ILE B O 1
ATOM 13153 N N . GLN B 1 761 ? -72.167 -137.461 20.641 1.00 66.87 761 GLN B N 1
ATOM 13154 C CA . GLN B 1 761 ? -71.363 -137.944 21.751 1.00 67.70 761 GLN B CA 1
ATOM 13155 C C . GLN B 1 761 ? -71.917 -139.206 22.397 1.00 70.39 761 GLN B C 1
ATOM 13156 O O . GLN B 1 761 ? -71.188 -139.868 23.143 1.00 88.88 761 GLN B O 1
ATOM 13162 N N . ARG B 1 762 ? -73.171 -139.564 22.128 1.00 67.81 762 ARG B N 1
ATOM 13163 C CA . ARG B 1 762 ? -73.754 -140.800 22.637 1.00 69.49 762 ARG B CA 1
ATOM 13164 C C . ARG B 1 762 ? -73.777 -141.913 21.599 1.00 73.16 762 ARG B C 1
ATOM 13165 O O . ARG B 1 762 ? -73.581 -143.082 21.947 1.00 64.27 762 ARG B O 1
ATOM 13173 N N . SER B 1 763 ? -74.019 -141.577 20.334 1.00 58.41 763 SER B N 1
ATOM 13174 C CA . SER B 1 763 ? -74.025 -142.560 19.249 1.00 66.14 763 SER B CA 1
ATOM 13175 C C . SER B 1 763 ? -73.603 -141.871 17.962 1.00 65.50 763 SER B C 1
ATOM 13176 O O . SER B 1 763 ? -74.432 -141.551 17.102 1.00 59.22 763 SER B O 1
ATOM 13179 N N . PRO B 1 764 ? -72.301 -141.625 17.792 1.00 59.89 764 PRO B N 1
ATOM 13180 C CA . PRO B 1 764 ? -71.861 -140.904 16.586 1.00 58.83 764 PRO B CA 1
ATOM 13181 C C . PRO B 1 764 ? -72.017 -141.712 15.311 1.00 65.00 764 PRO B C 1
ATOM 13182 O O . PRO B 1 764 ? -72.399 -141.150 14.276 1.00 71.65 764 PRO B O 1
ATOM 13186 N N . VAL B 1 765 ? -71.742 -143.018 15.353 1.00 68.54 765 VAL B N 1
ATOM 13187 C CA . VAL B 1 765 ? -71.830 -143.835 14.144 1.00 73.48 765 VAL B CA 1
ATOM 13188 C C . VAL B 1 765 ? -73.257 -143.857 13.611 1.00 74.61 765 VAL B C 1
ATOM 13189 O O . VAL B 1 765 ? -73.480 -143.886 12.395 1.00 80.11 765 VAL B O 1
ATOM 13193 N N . THR B 1 766 ? -74.246 -143.838 14.510 1.00 71.65 766 THR B N 1
ATOM 13194 C CA . THR B 1 766 ? -75.640 -143.807 14.077 1.00 69.74 766 THR B CA 1
ATOM 13195 C C . THR B 1 766 ? -75.953 -142.518 13.325 1.00 78.67 766 THR B C 1
ATOM 13196 O O . THR B 1 766 ? -76.684 -142.532 12.327 1.00 75.79 766 THR B O 1
ATOM 13200 N N . LEU B 1 767 ? -75.390 -141.397 13.776 1.00 77.24 767 LEU B N 1
ATOM 13201 C CA . LEU B 1 767 ? -75.674 -140.111 13.149 1.00 72.66 767 LEU B CA 1
ATOM 13202 C C . LEU B 1 767 ? -74.856 -139.914 11.878 1.00 73.38 767 LEU B C 1
ATOM 13203 O O . LEU B 1 767 ? -75.390 -139.492 10.846 1.00 67.96 767 LEU B O 1
ATOM 13208 N N . LEU B 1 768 ? -73.558 -140.223 11.932 1.00 70.45 768 LEU B N 1
ATOM 13209 C CA . LEU B 1 768 ? -72.687 -139.968 10.789 1.00 71.91 768 LEU B CA 1
ATOM 13210 C C . LEU B 1 768 ? -73.068 -140.815 9.581 1.00 81.05 768 LEU B C 1
ATOM 13211 O O . LEU B 1 768 ? -72.816 -140.411 8.440 1.00 83.26 768 LEU B O 1
ATOM 13216 N N . ARG B 1 769 ? -73.670 -141.983 9.802 1.00 81.55 769 ARG B N 1
ATOM 13217 C CA . ARG B 1 769 ? -74.079 -142.865 8.719 1.00 72.22 769 ARG B CA 1
ATOM 13218 C C . ARG B 1 769 ? -75.540 -142.680 8.323 1.00 71.27 769 ARG B C 1
ATOM 13219 O O . ARG B 1 769 ? -76.073 -143.498 7.567 1.00 85.46 769 ARG B O 1
ATOM 13227 N N . SER B 1 770 ? -76.198 -141.634 8.812 1.00 72.97 770 SER B N 1
ATOM 13228 C CA . SER B 1 770 ? -77.581 -141.348 8.459 1.00 74.85 770 SER B CA 1
ATOM 13229 C C . SER B 1 770 ? -77.645 -140.304 7.348 1.00 91.44 770 SER B C 1
ATOM 13230 O O . SER B 1 770 ? -76.638 -139.713 6.949 1.00 86.18 770 SER B O 1
ATOM 13233 N N . GLN B 1 771 ? -78.861 -140.080 6.848 1.00 94.39 771 GLN B N 1
ATOM 13234 C CA . GLN B 1 771 ? -79.086 -139.095 5.797 1.00 88.17 771 GLN B CA 1
ATOM 13235 C C . GLN B 1 771 ? -79.400 -137.708 6.338 1.00 84.06 771 GLN B C 1
ATOM 13236 O O . GLN B 1 771 ? -79.147 -136.713 5.650 1.00 86.08 771 GLN B O 1
ATOM 13242 N N . VAL B 1 772 ? -79.948 -137.614 7.553 1.00 82.03 772 VAL B N 1
ATOM 13243 C CA . VAL B 1 772 ? -80.288 -136.312 8.122 1.00 80.65 772 VAL B CA 1
ATOM 13244 C C . VAL B 1 772 ? -79.068 -135.564 8.636 1.00 71.10 772 VAL B C 1
ATOM 13245 O O . VAL B 1 772 ? -79.173 -134.377 8.969 1.00 61.04 772 VAL B O 1
ATOM 13249 N N . VAL B 1 773 ? -77.907 -136.218 8.702 1.00 68.18 773 VAL B N 1
ATOM 13250 C CA . VAL B 1 773 ? -76.698 -135.537 9.144 1.00 66.40 773 VAL B CA 1
ATOM 13251 C C . VAL B 1 773 ? -76.203 -134.545 8.099 1.00 72.29 773 VAL B C 1
ATOM 13252 O O . VAL B 1 773 ? -75.478 -133.604 8.439 1.00 76.04 773 VAL B O 1
ATOM 13256 N N . ILE B 1 774 ? -76.586 -134.719 6.837 1.00 80.59 774 ILE B N 1
ATOM 13257 C CA . ILE B 1 774 ? -76.141 -133.838 5.759 1.00 77.08 774 ILE B CA 1
ATOM 13258 C C . ILE B 1 774 ? -76.773 -132.456 5.912 1.00 75.30 774 ILE B C 1
ATOM 13259 O O . ILE B 1 774 ? -76.045 -131.453 5.860 1.00 75.58 774 ILE B O 1
ATOM 13264 N N . PRO B 1 775 ? -78.095 -132.328 6.098 1.00 68.11 775 PRO B N 1
ATOM 13265 C CA . PRO B 1 775 ? -78.645 -130.986 6.348 1.00 66.91 775 PRO B CA 1
ATOM 13266 C C . PRO B 1 775 ? -78.173 -130.381 7.657 1.00 71.44 775 PRO B C 1
ATOM 13267 O O . PRO B 1 775 ? -78.014 -129.156 7.735 1.00 70.98 775 PRO B O 1
ATOM 13271 N N . ILE B 1 776 ? -77.952 -131.199 8.691 1.00 69.52 776 ILE B N 1
ATOM 13272 C CA . ILE B 1 776 ? -77.453 -130.679 9.961 1.00 70.66 776 ILE B CA 1
ATOM 13273 C C . ILE B 1 776 ? -76.086 -130.034 9.770 1.00 69.57 776 ILE B C 1
ATOM 13274 O O . ILE B 1 776 ? -75.815 -128.948 10.297 1.00 62.86 776 ILE B O 1
ATOM 13279 N N . LEU B 1 777 ? -75.212 -130.680 8.996 1.00 66.77 777 LEU B N 1
ATOM 13280 C CA . LEU B 1 777 ? -73.883 -130.126 8.762 1.00 62.66 777 LEU B CA 1
ATOM 13281 C C . LEU B 1 777 ? -73.954 -128.807 8.003 1.00 65.73 777 LEU B C 1
ATOM 13282 O O . LEU B 1 777 ? -73.210 -127.868 8.309 1.00 74.59 777 LEU B O 1
ATOM 13287 N N . GLN B 1 778 ? -74.840 -128.713 7.008 1.00 74.82 778 GLN B N 1
ATOM 13288 C CA . GLN B 1 778 ? -74.960 -127.470 6.251 1.00 75.79 778 GLN B CA 1
ATOM 13289 C C . GLN B 1 778 ? -75.554 -126.357 7.105 1.00 72.89 778 GLN B C 1
ATOM 13290 O O . GLN B 1 778 ? -75.145 -125.195 6.990 1.00 72.88 778 GLN B O 1
ATOM 13296 N N . TRP B 1 779 ? -76.519 -126.687 7.965 1.00 67.26 779 TRP B N 1
ATOM 13297 C CA . TRP B 1 779 ? -77.074 -125.673 8.854 1.00 69.90 779 TRP B CA 1
ATOM 13298 C C . TRP B 1 779 ? -76.094 -125.298 9.957 1.00 72.12 779 TRP B C 1
ATOM 13299 O O . TRP B 1 779 ? -76.116 -124.161 10.440 1.00 67.05 779 TRP B O 1
ATOM 13310 N N . ALA B 1 780 ? -75.234 -126.233 10.369 1.00 69.45 780 ALA B N 1
ATOM 13311 C CA . ALA B 1 780 ? -74.216 -125.908 11.362 1.00 58.61 780 ALA B CA 1
ATOM 13312 C C . ALA B 1 780 ? -73.242 -124.869 10.825 1.00 67.09 780 ALA B C 1
ATOM 13313 O O . ALA B 1 780 ? -72.894 -123.911 11.525 1.00 72.59 780 ALA B O 1
ATOM 13315 N N . ILE B 1 781 ? -72.798 -125.038 9.579 1.00 59.11 781 ILE B N 1
ATOM 13316 C CA . ILE B 1 781 ? -71.894 -124.066 8.975 1.00 63.66 781 ILE B CA 1
ATOM 13317 C C . ILE B 1 781 ? -72.612 -122.741 8.744 1.00 69.32 781 ILE B C 1
ATOM 13318 O O . ILE B 1 781 ? -72.021 -121.664 8.896 1.00 70.35 781 ILE B O 1
ATOM 13323 N N . ALA B 1 782 ? -73.898 -122.794 8.387 1.00 70.33 782 ALA B N 1
ATOM 13324 C CA . ALA B 1 782 ? -74.650 -121.567 8.148 1.00 71.07 782 ALA B CA 1
ATOM 13325 C C . ALA B 1 782 ? -74.999 -120.852 9.448 1.00 70.58 782 ALA B C 1
ATOM 13326 O O . ALA B 1 782 ? -75.171 -119.628 9.453 1.00 67.12 782 ALA B O 1
ATOM 13328 N N . SER B 1 783 ? -75.117 -121.592 10.552 1.00 69.26 783 SER B N 1
ATOM 13329 C CA . SER B 1 783 ? -75.504 -120.998 11.825 1.00 69.21 783 SER B CA 1
ATOM 13330 C C . SER B 1 783 ? -74.360 -120.274 12.520 1.00 68.02 783 SER B C 1
ATOM 13331 O O . SER B 1 783 ? -74.603 -119.587 13.518 1.00 72.55 783 SER B O 1
ATOM 13334 N N . THR B 1 784 ? -73.125 -120.409 12.030 1.00 63.74 784 THR B N 1
ATOM 13335 C CA . THR B 1 784 ? -72.004 -119.723 12.661 1.00 63.93 784 THR B CA 1
ATOM 13336 C C . THR B 1 784 ? -72.070 -118.215 12.470 1.00 70.46 784 THR B C 1
ATOM 13337 O O . THR B 1 784 ? -71.394 -117.481 13.198 1.00 81.14 784 THR B O 1
ATOM 13341 N N . THR B 1 785 ? -72.866 -117.739 11.511 1.00 73.21 785 THR B N 1
ATOM 13342 C CA . THR B 1 785 ? -73.033 -116.310 11.284 1.00 65.90 785 THR B CA 1
ATOM 13343 C C . THR B 1 785 ? -74.048 -115.676 12.227 1.00 72.57 785 THR B C 1
ATOM 13344 O O . THR B 1 785 ? -74.170 -114.447 12.243 1.00 84.41 785 THR B O 1
ATOM 13348 N N . LEU B 1 786 ? -74.765 -116.479 13.011 1.00 73.87 786 LEU B N 1
ATOM 13349 C CA . LEU B 1 786 ? -75.846 -115.979 13.852 1.00 72.99 786 LEU B CA 1
ATOM 13350 C C . LEU B 1 786 ? -75.274 -115.327 15.105 1.00 82.34 786 LEU B C 1
ATOM 13351 O O . LEU B 1 786 ? -74.558 -115.973 15.878 1.00 74.77 786 LEU B O 1
ATOM 13356 N N . ASP B 1 787 ? -75.602 -114.050 15.308 1.00 85.56 787 ASP B N 1
ATOM 13357 C CA . ASP B 1 787 ? -75.155 -113.289 16.475 1.00 80.34 787 ASP B CA 1
ATOM 13358 C C . ASP B 1 787 ? -76.134 -113.543 17.613 1.00 75.11 787 ASP B C 1
ATOM 13359 O O . ASP B 1 787 ? -77.113 -112.819 17.795 1.00 73.80 787 ASP B O 1
ATOM 13364 N N . HIS B 1 788 ? -75.863 -114.590 18.389 1.00 73.42 788 HIS B N 1
ATOM 13365 C CA . HIS B 1 788 ? -76.720 -114.967 19.506 1.00 68.84 788 HIS B CA 1
ATOM 13366 C C . HIS B 1 788 ? -75.890 -115.788 20.481 1.00 72.18 788 HIS B C 1
ATOM 13367 O O . HIS B 1 788 ? -75.262 -116.771 20.079 1.00 76.30 788 HIS B O 1
ATOM 13374 N N . ARG B 1 789 ? -75.889 -115.385 21.753 1.00 71.46 789 ARG B N 1
ATOM 13375 C CA . ARG B 1 789 ? -74.986 -115.991 22.728 1.00 71.01 789 ARG B CA 1
ATOM 13376 C C . ARG B 1 789 ? -75.249 -117.486 22.881 1.00 77.44 789 ARG B C 1
ATOM 13377 O O . ARG B 1 789 ? -74.332 -118.305 22.746 1.00 71.21 789 ARG B O 1
ATOM 13385 N N . ASP B 1 790 ? -76.499 -117.862 23.164 1.00 74.30 790 ASP B N 1
ATOM 13386 C CA . ASP B 1 790 ? -76.805 -119.268 23.411 1.00 72.93 790 ASP B CA 1
ATOM 13387 C C . ASP B 1 790 ? -76.794 -120.079 22.121 1.00 66.39 790 ASP B C 1
ATOM 13388 O O . ASP B 1 790 ? -76.360 -121.237 22.113 1.00 71.61 790 ASP B O 1
ATOM 13393 N N . ALA B 1 791 ? -77.267 -119.492 21.021 1.00 66.95 791 ALA B N 1
ATOM 13394 C CA . ALA B 1 791 ? -77.292 -120.212 19.752 1.00 66.84 791 ALA B CA 1
ATOM 13395 C C . ALA B 1 791 ? -75.880 -120.472 19.239 1.00 64.22 791 ALA B C 1
ATOM 13396 O O . ALA B 1 791 ? -75.560 -121.588 18.816 1.00 64.64 791 ALA B O 1
ATOM 13398 N N . ASN B 1 792 ? -75.018 -119.453 19.277 1.00 62.32 792 ASN B N 1
ATOM 13399 C CA . ASN B 1 792 ? -73.652 -119.627 18.791 1.00 70.93 792 ASN B CA 1
ATOM 13400 C C . ASN B 1 792 ? -72.876 -120.603 19.664 1.00 61.54 792 ASN B C 1
ATOM 13401 O O . ASN B 1 792 ? -72.084 -121.404 19.155 1.00 65.81 792 ASN B O 1
ATOM 13406 N N . CYS B 1 793 ? -73.085 -120.547 20.981 1.00 67.16 793 CYS B N 1
ATOM 13407 C CA . CYS B 1 793 ? -72.407 -121.478 21.876 1.00 63.93 793 CYS B CA 1
ATOM 13408 C C . CYS B 1 793 ? -72.813 -122.916 21.585 1.00 68.22 793 CYS B C 1
ATOM 13409 O O . CYS B 1 793 ? -71.988 -123.833 21.670 1.00 64.80 793 CYS B O 1
ATOM 13412 N N . SER B 1 794 ? -74.083 -123.132 21.233 1.00 62.87 794 SER B N 1
ATOM 13413 C CA . SER B 1 794 ? -74.551 -124.486 20.961 1.00 64.97 794 SER B CA 1
ATOM 13414 C C . SER B 1 794 ? -74.021 -125.001 19.627 1.00 67.36 794 SER B C 1
ATOM 13415 O O . SER B 1 794 ? -73.649 -126.175 19.515 1.00 57.89 794 SER B O 1
ATOM 13418 N N . VAL B 1 795 ? -73.973 -124.138 18.609 1.00 62.95 795 VAL B N 1
ATOM 13419 C CA . VAL B 1 795 ? -73.496 -124.565 17.296 1.00 64.79 795 VAL B CA 1
ATOM 13420 C C . VAL B 1 795 ? -72.011 -124.898 17.350 1.00 58.27 795 VAL B C 1
ATOM 13421 O O . VAL B 1 795 ? -71.570 -125.926 16.822 1.00 64.29 795 VAL B O 1
ATOM 13425 N N . MET B 1 796 ? -71.218 -124.033 17.987 1.00 59.79 796 MET B N 1
ATOM 13426 C CA . MET B 1 796 ? -69.784 -124.281 18.091 1.00 62.87 796 MET B CA 1
ATOM 13427 C C . MET B 1 796 ? -69.489 -125.524 18.920 1.00 52.86 796 MET B C 1
ATOM 13428 O O . MET B 1 796 ? -68.520 -126.239 18.639 1.00 57.63 796 MET B O 1
ATOM 13433 N N . ARG B 1 797 ? -70.303 -125.793 19.944 1.00 52.79 797 ARG B N 1
ATOM 13434 C CA . ARG B 1 797 ? -70.123 -127.008 20.732 1.00 54.10 797 ARG B CA 1
ATOM 13435 C C . ARG B 1 797 ? -70.369 -128.250 19.886 1.00 61.26 797 ARG B C 1
ATOM 13436 O O . ARG B 1 797 ? -69.681 -129.265 20.042 1.00 59.32 797 ARG B O 1
ATOM 13444 N N . PHE B 1 798 ? -71.345 -128.187 18.977 1.00 54.75 798 PHE B N 1
ATOM 13445 C CA . PHE B 1 798 ? -71.604 -129.321 18.097 1.00 50.76 798 PHE B CA 1
ATOM 13446 C C . PHE B 1 798 ? -70.452 -129.531 17.123 1.00 54.64 798 PHE B C 1
ATOM 13447 O O . PHE B 1 798 ? -69.972 -130.656 16.948 1.00 51.71 798 PHE B O 1
ATOM 13455 N N . LEU B 1 799 ? -69.999 -128.455 16.474 1.00 52.72 799 LEU B N 1
ATOM 13456 C CA . LEU B 1 799 ? -68.873 -128.568 15.552 1.00 51.83 799 LEU B CA 1
ATOM 13457 C C . LEU B 1 799 ? -67.621 -129.067 16.263 1.00 55.60 799 LEU B C 1
ATOM 13458 O O . LEU B 1 799 ? -66.858 -129.862 15.704 1.00 63.59 799 LEU B O 1
ATOM 13463 N N . ARG B 1 800 ? -67.398 -128.617 17.500 1.00 56.25 800 ARG B N 1
ATOM 13464 C CA . ARG B 1 800 ? -66.209 -129.036 18.238 1.00 63.50 800 ARG B CA 1
ATOM 13465 C C . ARG B 1 800 ? -66.248 -130.526 18.551 1.00 57.76 800 ARG B C 1
ATOM 13466 O O . ARG B 1 800 ? -65.261 -131.241 18.342 1.00 54.86 800 ARG B O 1
ATOM 13474 N N . ASP B 1 801 ? -67.380 -131.013 19.063 1.00 56.53 801 ASP B N 1
ATOM 13475 C CA . ASP B 1 801 ? -67.486 -132.421 19.428 1.00 56.43 801 ASP B CA 1
ATOM 13476 C C . ASP B 1 801 ? -67.626 -133.319 18.208 1.00 59.83 801 ASP B C 1
ATOM 13477 O O . ASP B 1 801 ? -67.235 -134.491 18.261 1.00 62.85 801 ASP B O 1
ATOM 13482 N N . LEU B 1 802 ? -68.177 -132.796 17.112 1.00 64.93 802 LEU B N 1
ATOM 13483 C CA . LEU B 1 802 ? -68.261 -133.573 15.880 1.00 58.42 802 LEU B CA 1
ATOM 13484 C C . LEU B 1 802 ? -66.874 -133.912 15.353 1.00 59.22 802 LEU B C 1
ATOM 13485 O O . LEU B 1 802 ? -66.591 -135.062 15.000 1.00 65.00 802 LEU B O 1
ATOM 13490 N N . ILE B 1 803 ? -65.989 -132.917 15.297 1.00 51.16 803 ILE B N 1
ATOM 13491 C CA . ILE B 1 803 ? -64.642 -133.161 14.796 1.00 53.51 803 ILE B CA 1
ATOM 13492 C C . ILE B 1 803 ? -63.832 -133.967 15.801 1.00 52.04 803 ILE B C 1
ATOM 13493 O O . ILE B 1 803 ? -62.985 -134.783 15.415 1.00 56.21 803 ILE B O 1
ATOM 13498 N N . HIS B 1 804 ? -64.088 -133.777 17.098 1.00 55.72 804 HIS B N 1
ATOM 13499 C CA . HIS B 1 804 ? -63.395 -134.548 18.125 1.00 54.34 804 HIS B CA 1
ATOM 13500 C C . HIS B 1 804 ? -63.714 -136.037 18.040 1.00 57.57 804 HIS B C 1
ATOM 13501 O O . HIS B 1 804 ? -62.970 -136.852 18.597 1.00 58.22 804 HIS B O 1
ATOM 13508 N N . THR B 1 805 ? -64.795 -136.407 17.347 1.00 60.92 805 THR B N 1
ATOM 13509 C CA . THR B 1 805 ? -65.166 -137.813 17.223 1.00 60.51 805 THR B CA 1
ATOM 13510 C C . THR B 1 805 ? -64.086 -138.624 16.516 1.00 63.56 805 THR B C 1
ATOM 13511 O O . THR B 1 805 ? -63.903 -139.810 16.816 1.00 61.86 805 THR B O 1
ATOM 13515 N N . GLY B 1 806 ? -63.360 -138.010 15.586 1.00 59.55 806 GLY B N 1
ATOM 13516 C CA . GLY B 1 806 ? -62.312 -138.708 14.868 1.00 67.49 806 GLY B CA 1
ATOM 13517 C C . GLY B 1 806 ? -61.002 -138.777 15.625 1.00 64.48 806 GLY B C 1
ATOM 13518 O O . GLY B 1 806 ? -59.960 -139.088 15.041 1.00 64.09 806 GLY B O 1
ATOM 13519 N N . VAL B 1 807 ? -61.041 -138.490 16.926 1.00 59.44 807 VAL B N 1
ATOM 13520 C CA . VAL B 1 807 ? -59.842 -138.460 17.757 1.00 65.43 807 VAL B CA 1
ATOM 13521 C C . VAL B 1 807 ? -60.136 -139.111 19.104 1.00 71.10 807 VAL B C 1
ATOM 13522 O O . VAL B 1 807 ? -59.282 -139.797 19.679 1.00 63.08 807 VAL B O 1
ATOM 13526 N N . ALA B 1 808 ? -61.354 -138.918 19.604 1.00 60.80 808 ALA B N 1
ATOM 13527 C CA . ALA B 1 808 ? -61.692 -139.350 20.954 1.00 64.30 808 ALA B CA 1
ATOM 13528 C C . ALA B 1 808 ? -61.741 -140.869 21.064 1.00 72.82 808 ALA B C 1
ATOM 13529 O O . ALA B 1 808 ? -62.203 -141.562 20.153 1.00 77.26 808 ALA B O 1
ATOM 13531 N N . ASN B 1 809 ? -61.262 -141.379 22.202 1.00 72.30 809 ASN B N 1
ATOM 13532 C CA . ASN B 1 809 ? -61.340 -142.797 22.554 1.00 69.18 809 ASN B CA 1
ATOM 13533 C C . ASN B 1 809 ? -60.705 -143.678 21.477 1.00 77.03 809 ASN B C 1
ATOM 13534 O O . ASN B 1 809 ? -61.365 -144.499 20.836 1.00 80.26 809 ASN B O 1
ATOM 13539 N N . ASP B 1 810 ? -59.396 -143.496 21.289 1.00 83.80 810 ASP B N 1
ATOM 13540 C CA . ASP B 1 810 ? -58.669 -144.310 20.321 1.00 86.57 810 ASP B CA 1
ATOM 13541 C C . ASP B 1 810 ? -58.590 -145.773 20.738 1.00 81.28 810 ASP B C 1
ATOM 13542 O O . ASP B 1 810 ? -58.292 -146.629 19.898 1.00 78.80 810 ASP B O 1
ATOM 13547 N N . HIS B 1 811 ? -58.860 -146.076 22.009 1.00 81.80 811 HIS B N 1
ATOM 13548 C CA . HIS B 1 811 ? -58.849 -147.452 22.489 1.00 80.17 811 HIS B CA 1
ATOM 13549 C C . HIS B 1 811 ? -60.095 -148.228 22.085 1.00 73.73 811 HIS B C 1
ATOM 13550 O O . HIS B 1 811 ? -60.067 -149.463 22.095 1.00 76.48 811 HIS B O 1
ATOM 13557 N N . GLU B 1 812 ? -61.178 -147.539 21.734 1.00 70.31 812 GLU B N 1
ATOM 13558 C CA . GLU B 1 812 ? -62.438 -148.203 21.442 1.00 78.26 812 GLU B CA 1
ATOM 13559 C C . GLU B 1 812 ? -62.340 -149.030 20.162 1.00 80.16 812 GLU B C 1
ATOM 13560 O O . GLU B 1 812 ? -61.475 -148.814 19.308 1.00 71.99 812 GLU B O 1
ATOM 13566 N N . GLU B 1 813 ? -63.263 -149.988 20.036 1.00 80.87 813 GLU B N 1
ATOM 13567 C CA . GLU B 1 813 ? -63.250 -150.893 18.890 1.00 81.79 813 GLU B CA 1
ATOM 13568 C C . GLU B 1 813 ? -63.626 -150.169 17.603 1.00 74.64 813 GLU B C 1
ATOM 13569 O O . GLU B 1 813 ? -63.031 -150.419 16.548 1.00 77.92 813 GLU B O 1
ATOM 13575 N N . ASP B 1 814 ? -64.607 -149.265 17.665 1.00 71.04 814 ASP B N 1
ATOM 13576 C CA . ASP B 1 814 ? -65.091 -148.560 16.484 1.00 69.74 814 ASP B CA 1
ATOM 13577 C C . ASP B 1 814 ? -64.297 -147.294 16.186 1.00 65.25 814 ASP B C 1
ATOM 13578 O O . ASP B 1 814 ? -64.826 -146.375 15.546 1.00 62.55 814 ASP B O 1
ATOM 13583 N N . PHE B 1 815 ? -63.038 -147.223 16.624 1.00 59.14 815 PHE B N 1
ATOM 13584 C CA . PHE B 1 815 ? -62.245 -146.020 16.390 1.00 67.82 815 PHE B CA 1
ATOM 13585 C C . PHE B 1 815 ? -61.906 -145.855 14.914 1.00 70.38 815 PHE B C 1
ATOM 13586 O O . PHE B 1 815 ? -61.963 -144.740 14.381 1.00 68.10 815 PHE B O 1
ATOM 13594 N N . GLU B 1 816 ? -61.550 -146.949 14.236 1.00 74.16 816 GLU B N 1
ATOM 13595 C CA . GLU B 1 816 ? -61.207 -146.854 12.822 1.00 67.03 816 GLU B CA 1
ATOM 13596 C C . GLU B 1 816 ? -62.405 -146.431 11.984 1.00 64.90 816 GLU B C 1
ATOM 13597 O O . GLU B 1 816 ? -62.243 -145.719 10.986 1.00 68.57 816 GLU B O 1
ATOM 13603 N N . LEU B 1 817 ? -63.611 -146.850 12.373 1.00 59.91 817 LEU B N 1
ATOM 13604 C CA . LEU B 1 817 ? -64.802 -146.422 11.647 1.00 61.99 817 LEU B CA 1
ATOM 13605 C C . LEU B 1 817 ? -65.087 -144.943 11.881 1.00 72.27 817 LEU B C 1
ATOM 13606 O O . LEU B 1 817 ? -65.439 -144.217 10.943 1.00 74.66 817 LEU B O 1
ATOM 13611 N N . ARG B 1 818 ? -64.939 -144.476 13.125 1.00 70.37 818 ARG B N 1
ATOM 13612 C CA . ARG B 1 818 ? -65.144 -143.058 13.408 1.00 66.67 818 ARG B CA 1
ATOM 13613 C C . ARG B 1 818 ? -64.087 -142.200 12.724 1.00 65.72 818 ARG B C 1
ATOM 13614 O O . ARG B 1 818 ? -64.398 -141.121 12.206 1.00 62.32 818 ARG B O 1
ATOM 13622 N N . LYS B 1 819 ? -62.835 -142.661 12.714 1.00 69.35 819 LYS B N 1
ATOM 13623 C CA . LYS B 1 819 ? -61.785 -141.936 12.005 1.00 73.34 819 LYS B CA 1
ATOM 13624 C C . LYS B 1 819 ? -62.096 -141.842 10.516 1.00 77.07 819 LYS B C 1
ATOM 13625 O O . LYS B 1 819 ? -61.891 -140.793 9.895 1.00 79.65 819 LYS B O 1
ATOM 13631 N N . GLU B 1 820 ? -62.604 -142.930 9.931 1.00 77.38 820 GLU B N 1
ATOM 13632 C CA . GLU B 1 820 ? -62.974 -142.916 8.519 1.00 78.53 820 GLU B CA 1
ATOM 13633 C C . GLU B 1 820 ? -64.185 -142.023 8.275 1.00 79.33 820 GLU B C 1
ATOM 13634 O O . GLU B 1 820 ? -64.213 -141.258 7.304 1.00 77.36 820 GLU B O 1
ATOM 13640 N N . LEU B 1 821 ? -65.193 -142.104 9.147 1.00 77.15 821 LEU B N 1
ATOM 13641 C CA . LEU B 1 821 ? -66.399 -141.304 8.959 1.00 73.27 821 LEU B CA 1
ATOM 13642 C C . LEU B 1 821 ? -66.111 -139.817 9.124 1.00 76.54 821 LEU B C 1
ATOM 13643 O O . LEU B 1 821 ? -66.697 -138.984 8.420 1.00 71.82 821 LEU B O 1
ATOM 13648 N N . ILE B 1 822 ? -65.210 -139.461 10.044 1.00 77.63 822 ILE B N 1
ATOM 13649 C CA . ILE B 1 822 ? -64.863 -138.054 10.224 1.00 71.27 822 ILE B CA 1
ATOM 13650 C C . ILE B 1 822 ? -63.969 -137.576 9.088 1.00 80.71 822 ILE B C 1
ATOM 13651 O O . ILE B 1 822 ? -64.006 -136.397 8.712 1.00 70.07 822 ILE B O 1
ATOM 13656 N N . GLY B 1 823 ? -63.172 -138.477 8.507 1.00 76.89 823 GLY B N 1
ATOM 13657 C CA . GLY B 1 823 ? -62.399 -138.119 7.331 1.00 73.03 823 GLY B CA 1
ATOM 13658 C C . GLY B 1 823 ? -63.274 -137.750 6.150 1.00 74.49 823 GLY B C 1
ATOM 13659 O O . GLY B 1 823 ? -62.886 -136.928 5.317 1.00 73.62 823 GLY B O 1
ATOM 13660 N N . GLN B 1 824 ? -64.463 -138.351 6.062 1.00 77.65 824 GLN B N 1
ATOM 13661 C CA . GLN B 1 824 ? -65.409 -137.984 5.014 1.00 68.32 824 GLN B CA 1
ATOM 13662 C C . GLN B 1 824 ? -65.893 -136.550 5.190 1.00 70.28 824 GLN B C 1
ATOM 13663 O O . GLN B 1 824 ? -66.016 -135.804 4.211 1.00 78.78 824 GLN B O 1
ATOM 13669 N N . VAL B 1 825 ? -66.174 -136.151 6.432 1.00 76.64 825 VAL B N 1
ATOM 13670 C CA . VAL B 1 825 ? -66.616 -134.787 6.703 1.00 70.65 825 VAL B CA 1
ATOM 13671 C C . VAL B 1 825 ? -65.490 -133.795 6.442 1.00 69.23 825 VAL B C 1
ATOM 13672 O O . VAL B 1 825 ? -65.726 -132.677 5.968 1.00 72.80 825 VAL B O 1
ATOM 13676 N N . MET B 1 826 ? -64.249 -134.190 6.735 1.00 71.60 826 MET B N 1
ATOM 13677 C CA . MET B 1 826 ? -63.118 -133.286 6.553 1.00 73.69 826 MET B CA 1
ATOM 13678 C C . MET B 1 826 ? -62.885 -132.969 5.080 1.00 83.12 826 MET B C 1
ATOM 13679 O O . MET B 1 826 ? -62.519 -131.840 4.735 1.00 84.62 826 MET B O 1
ATOM 13684 N N . ASN B 1 827 ? -63.101 -133.943 4.195 1.00 82.84 827 ASN B N 1
ATOM 13685 C CA . ASN B 1 827 ? -62.821 -133.716 2.781 1.00 81.66 827 ASN B CA 1
ATOM 13686 C C . ASN B 1 827 ? -63.876 -132.820 2.143 1.00 80.67 827 ASN B C 1
ATOM 13687 O O . ASN B 1 827 ? -63.543 -131.920 1.364 1.00 94.50 827 ASN B O 1
ATOM 13692 N N . GLN B 1 828 ? -65.152 -133.043 2.466 1.00 69.22 828 GLN B N 1
ATOM 13693 C CA . GLN B 1 828 ? -66.220 -132.294 1.816 1.00 76.46 828 GLN B CA 1
ATOM 13694 C C . GLN B 1 828 ? -66.452 -130.929 2.454 1.00 79.07 828 GLN B C 1
ATOM 13695 O O . GLN B 1 828 ? -66.837 -129.983 1.755 1.00 81.42 828 GLN B O 1
ATOM 13701 N N . LEU B 1 829 ? -66.215 -130.795 3.759 1.00 83.66 829 LEU B N 1
ATOM 13702 C CA . LEU B 1 829 ? -66.549 -129.571 4.475 1.00 78.61 829 LEU B CA 1
ATOM 13703 C C . LEU B 1 829 ? -65.365 -128.915 5.173 1.00 70.51 829 LEU B C 1
ATOM 13704 O O . LEU B 1 829 ? -65.544 -127.857 5.787 1.00 63.35 829 LEU B O 1
ATOM 13709 N N . GLY B 1 830 ? -64.167 -129.496 5.090 1.00 71.79 830 GLY B N 1
ATOM 13710 C CA . GLY B 1 830 ? -63.037 -128.943 5.821 1.00 58.72 830 GLY B CA 1
ATOM 13711 C C . GLY B 1 830 ? -62.675 -127.539 5.377 1.00 75.93 830 GLY B C 1
ATOM 13712 O O . GLY B 1 830 ? -62.499 -126.639 6.203 1.00 72.43 830 GLY B O 1
ATOM 13713 N N . GLN B 1 831 ? -62.552 -127.333 4.064 1.00 87.31 831 GLN B N 1
ATOM 13714 C CA . GLN B 1 831 ? -62.198 -126.011 3.555 1.00 65.50 831 GLN B CA 1
ATOM 13715 C C . GLN B 1 831 ? -63.319 -125.006 3.795 1.00 68.98 831 GLN B C 1
ATOM 13716 O O . GLN B 1 831 ? -63.059 -123.844 4.130 1.00 77.39 831 GLN B O 1
ATOM 13722 N N . GLN B 1 832 ? -64.573 -125.435 3.631 1.00 64.34 832 GLN B N 1
ATOM 13723 C CA . GLN B 1 832 ? -65.701 -124.528 3.824 1.00 59.48 832 GLN B CA 1
ATOM 13724 C C . GLN B 1 832 ? -65.848 -124.118 5.286 1.00 74.37 832 GLN B C 1
ATOM 13725 O O . GLN B 1 832 ? -66.214 -122.974 5.582 1.00 70.71 832 GLN B O 1
ATOM 13731 N N . LEU B 1 833 ? -65.565 -125.036 6.214 1.00 74.71 833 LEU B N 1
ATOM 13732 C CA . LEU B 1 833 ? -65.724 -124.729 7.633 1.00 66.31 833 LEU B CA 1
ATOM 13733 C C . LEU B 1 833 ? -64.675 -123.726 8.101 1.00 61.02 833 LEU B C 1
ATOM 13734 O O . LEU B 1 833 ? -64.994 -122.767 8.814 1.00 57.97 833 LEU B O 1
ATOM 13739 N N . VAL B 1 834 ? -63.415 -123.933 7.710 1.00 55.37 834 VAL B N 1
ATOM 13740 C CA . VAL B 1 834 ? -62.348 -123.019 8.114 1.00 54.12 834 VAL B CA 1
ATOM 13741 C C . VAL B 1 834 ? -62.594 -121.629 7.541 1.00 66.93 834 VAL B C 1
ATOM 13742 O O . VAL B 1 834 ? -62.308 -120.613 8.187 1.00 60.32 834 VAL B O 1
ATOM 13746 N N . SER B 1 835 ? -63.141 -121.560 6.325 1.00 74.53 835 SER B N 1
ATOM 13747 C CA . SER B 1 835 ? -63.412 -120.263 5.716 1.00 65.27 835 SER B CA 1
ATOM 13748 C C . SER B 1 835 ? -64.590 -119.572 6.391 1.00 66.58 835 SER B C 1
ATOM 13749 O O . SER B 1 835 ? -64.576 -118.349 6.575 1.00 62.27 835 SER B O 1
ATOM 13752 N N . GLN B 1 836 ? -65.614 -120.338 6.778 1.00 57.90 836 GLN B N 1
ATOM 13753 C CA . GLN B 1 836 ? -66.766 -119.741 7.446 1.00 61.82 836 GLN B CA 1
ATOM 13754 C C . GLN B 1 836 ? -66.426 -119.322 8.871 1.00 70.24 836 GLN B C 1
ATOM 13755 O O . GLN B 1 836 ? -66.927 -118.302 9.358 1.00 66.45 836 GLN B O 1
ATOM 13761 N N . LEU B 1 837 ? -65.585 -120.099 9.557 1.00 67.56 837 LEU B N 1
ATOM 13762 C CA . LEU B 1 837 ? -65.161 -119.709 10.898 1.00 61.38 837 LEU B CA 1
ATOM 13763 C C . LEU B 1 837 ? -64.315 -118.443 10.861 1.00 59.29 837 LEU B C 1
ATOM 13764 O O . LEU B 1 837 ? -64.472 -117.560 11.712 1.00 70.55 837 LEU B O 1
ATOM 13769 N N . LEU B 1 838 ? -63.416 -118.335 9.881 1.00 59.10 838 LEU B N 1
ATOM 13770 C CA . LEU B 1 838 ? -62.629 -117.116 9.741 1.00 60.51 838 LEU B CA 1
ATOM 13771 C C . LEU B 1 838 ? -63.502 -115.933 9.346 1.00 65.39 838 LEU B C 1
ATOM 13772 O O . LEU B 1 838 ? -63.234 -114.800 9.761 1.00 72.51 838 LEU B O 1
ATOM 13777 N N . HIS B 1 839 ? -64.555 -116.180 8.564 1.00 77.66 839 HIS B N 1
ATOM 13778 C CA . HIS B 1 839 ? -65.425 -115.096 8.121 1.00 72.80 839 HIS B CA 1
ATOM 13779 C C . HIS B 1 839 ? -66.244 -114.533 9.276 1.00 73.19 839 HIS B C 1
ATOM 13780 O O . HIS B 1 839 ? -66.360 -113.310 9.422 1.00 81.49 839 HIS B O 1
ATOM 13787 N N . THR B 1 840 ? -66.816 -115.404 10.112 1.00 67.42 840 THR B N 1
ATOM 13788 C CA . THR B 1 840 ? -67.665 -114.925 11.198 1.00 79.64 840 THR B CA 1
ATOM 13789 C C . THR B 1 840 ? -66.857 -114.248 12.297 1.00 77.72 840 THR B C 1
ATOM 13790 O O . THR B 1 840 ? -67.369 -113.351 12.975 1.00 78.75 840 THR B O 1
ATOM 13794 N N . CYS B 1 841 ? -65.599 -114.653 12.487 1.00 75.84 841 CYS B N 1
ATOM 13795 C CA . CYS B 1 841 ? -64.778 -114.028 13.518 1.00 68.93 841 CYS B CA 1
ATOM 13796 C C . CYS B 1 841 ? -64.403 -112.600 13.155 1.00 72.80 841 CYS B C 1
ATOM 13797 O O . CYS B 1 841 ? -64.257 -111.756 14.046 1.00 75.86 841 CYS B O 1
ATOM 13800 N N . CYS B 1 842 ? -64.247 -112.310 11.863 1.00 71.87 842 CYS B N 1
ATOM 13801 C CA . CYS B 1 842 ? -63.771 -111.005 11.426 1.00 70.26 842 CYS B CA 1
ATOM 13802 C C . CYS B 1 842 ? -64.887 -110.030 11.077 1.00 75.35 842 CYS B C 1
ATOM 13803 O O . CYS B 1 842 ? -64.646 -108.817 11.071 1.00 82.07 842 CYS B O 1
ATOM 13806 N N . PHE B 1 843 ? -66.095 -110.514 10.788 1.00 72.60 843 PHE B N 1
ATOM 13807 C CA . PHE B 1 843 ? -67.131 -109.629 10.269 1.00 80.10 843 PHE B CA 1
ATOM 13808 C C . PHE B 1 843 ? -68.466 -109.771 10.993 1.00 81.12 843 PHE B C 1
ATOM 13809 O O . PHE B 1 843 ? -69.216 -108.797 11.106 1.00 91.70 843 PHE B O 1
ATOM 13817 N N . CYS B 1 844 ? -68.778 -110.968 11.482 1.00 81.02 844 CYS B N 1
ATOM 13818 C CA . CYS B 1 844 ? -70.125 -111.281 11.948 1.00 75.96 844 CYS B CA 1
ATOM 13819 C C . CYS B 1 844 ? -70.274 -111.334 13.461 1.00 77.86 844 CYS B C 1
ATOM 13820 O O . CYS B 1 844 ? -71.305 -110.907 13.983 1.00 83.81 844 CYS B O 1
ATOM 13823 N N . LEU B 1 845 ? -69.279 -111.847 14.186 1.00 83.12 845 LEU B N 1
ATOM 13824 C CA . LEU B 1 845 ? -69.544 -112.140 15.585 1.00 78.47 845 LEU B CA 1
ATOM 13825 C C . LEU B 1 845 ? -68.729 -111.256 16.522 1.00 75.77 845 LEU B C 1
ATOM 13826 O O . LEU B 1 845 ? -67.583 -110.912 16.216 1.00 78.89 845 LEU B O 1
ATOM 13831 N N . PRO B 1 846 ? -69.299 -110.880 17.663 1.00 74.60 846 PRO B N 1
ATOM 13832 C CA . PRO B 1 846 ? -68.533 -110.159 18.685 1.00 76.73 846 PRO B CA 1
ATOM 13833 C C . PRO B 1 846 ? -67.461 -111.051 19.286 1.00 65.44 846 PRO B C 1
ATOM 13834 O O . PRO B 1 846 ? -67.488 -112.276 19.096 1.00 76.08 846 PRO B O 1
ATOM 13838 N N . PRO B 1 847 ? -66.506 -110.480 20.031 1.00 69.30 847 PRO B N 1
ATOM 13839 C CA . PRO B 1 847 ? -65.347 -111.271 20.486 1.00 61.21 847 PRO B CA 1
ATOM 13840 C C . PRO B 1 847 ? -65.672 -112.400 21.457 1.00 60.30 847 PRO B C 1
ATOM 13841 O O . PRO B 1 847 ? -64.764 -113.178 21.780 1.00 74.03 847 PRO B O 1
ATOM 13845 N N . TYR B 1 848 ? -66.911 -112.526 21.938 1.00 61.21 848 TYR B N 1
ATOM 13846 C CA . TYR B 1 848 ? -67.201 -113.566 22.920 1.00 73.73 848 TYR B CA 1
ATOM 13847 C C . TYR B 1 848 ? -67.160 -114.965 22.318 1.00 77.61 848 TYR B C 1
ATOM 13848 O O . TYR B 1 848 ? -67.086 -115.946 23.066 1.00 69.15 848 TYR B O 1
ATOM 13857 N N . THR B 1 849 ? -67.204 -115.083 20.992 1.00 65.70 849 THR B N 1
ATOM 13858 C CA . THR B 1 849 ? -67.185 -116.384 20.339 1.00 68.84 849 THR B CA 1
ATOM 13859 C C . THR B 1 849 ? -65.779 -116.905 20.078 1.00 72.76 849 THR B C 1
ATOM 13860 O O . THR B 1 849 ? -65.632 -118.072 19.697 1.00 70.04 849 THR B O 1
ATOM 13864 N N . LEU B 1 850 ? -64.753 -116.077 20.278 1.00 68.77 850 LEU B N 1
ATOM 13865 C CA . LEU B 1 850 ? -63.389 -116.477 19.933 1.00 58.47 850 LEU B CA 1
ATOM 13866 C C . LEU B 1 850 ? -62.928 -117.735 20.662 1.00 69.13 850 LEU B C 1
ATOM 13867 O O . LEU B 1 850 ? -62.328 -118.607 20.011 1.00 62.25 850 LEU B O 1
ATOM 13872 N N . PRO B 1 851 ? -63.141 -117.897 21.977 1.00 68.29 851 PRO B N 1
ATOM 13873 C CA . PRO B 1 851 ? -62.743 -119.168 22.606 1.00 67.38 851 PRO B CA 1
ATOM 13874 C C . PRO B 1 851 ? -63.476 -120.374 22.045 1.00 65.96 851 PRO B C 1
ATOM 13875 O O . PRO B 1 851 ? -62.887 -121.457 21.938 1.00 59.27 851 PRO B O 1
ATOM 13879 N N . ASP B 1 852 ? -64.752 -120.220 21.681 1.00 55.50 852 ASP B N 1
ATOM 13880 C CA . ASP B 1 852 ? -65.495 -121.345 21.123 1.00 60.36 852 ASP B CA 1
ATOM 13881 C C . ASP B 1 852 ? -65.005 -121.696 19.722 1.00 70.79 852 ASP B C 1
ATOM 13882 O O . ASP B 1 852 ? -64.841 -122.878 19.394 1.00 64.27 852 ASP B O 1
ATOM 13887 N N . VAL B 1 853 ? -64.764 -120.685 18.886 1.00 67.23 853 VAL B N 1
ATOM 13888 C CA . VAL B 1 853 ? -64.245 -120.933 17.544 1.00 56.98 853 VAL B CA 1
ATOM 13889 C C . VAL B 1 853 ? -62.844 -121.525 17.613 1.00 63.00 853 VAL B C 1
ATOM 13890 O O . VAL B 1 853 ? -62.492 -122.413 16.826 1.00 60.02 853 VAL B O 1
ATOM 13894 N N . ALA B 1 854 ? -62.022 -121.044 18.550 1.00 57.44 854 ALA B N 1
ATOM 13895 C CA . ALA B 1 854 ? -60.663 -121.559 18.677 1.00 60.96 854 ALA B CA 1
ATOM 13896 C C . ALA B 1 854 ? -60.659 -123.043 19.020 1.00 65.82 854 ALA B C 1
ATOM 13897 O O . ALA B 1 854 ? -59.787 -123.790 18.563 1.00 69.76 854 ALA B O 1
ATOM 13899 N N . GLU B 1 855 ? -61.627 -123.491 19.826 1.00 55.30 855 GLU B N 1
ATOM 13900 C CA . GLU B 1 855 ? -61.713 -124.910 20.156 1.00 57.78 855 GLU B CA 1
ATOM 13901 C C . GLU B 1 855 ? -62.080 -125.748 18.938 1.00 66.21 855 GLU B C 1
ATOM 13902 O O . GLU B 1 855 ? -61.627 -126.892 18.816 1.00 62.63 855 GLU B O 1
ATOM 13908 N N . VAL B 1 856 ? -62.895 -125.204 18.032 1.00 60.36 856 VAL B N 1
ATOM 13909 C CA . VAL B 1 856 ? -63.234 -125.929 16.811 1.00 54.51 856 VAL B CA 1
ATOM 13910 C C . VAL B 1 856 ? -62.024 -126.009 15.889 1.00 59.95 856 VAL B C 1
ATOM 13911 O O . VAL B 1 856 ? -61.719 -127.068 15.328 1.00 68.79 856 VAL B O 1
ATOM 13915 N N . LEU B 1 857 ? -61.317 -124.888 15.715 1.00 62.56 857 LEU B N 1
ATOM 13916 C CA . LEU B 1 857 ? -60.100 -124.897 14.908 1.00 65.19 857 LEU B CA 1
ATOM 13917 C C . LEU B 1 857 ? -59.054 -125.832 15.500 1.00 65.46 857 LEU B C 1
ATOM 13918 O O . LEU B 1 857 ? -58.299 -126.479 14.764 1.00 67.82 857 LEU B O 1
ATOM 13923 N N . TRP B 1 858 ? -58.995 -125.915 16.831 1.00 65.15 858 TRP B N 1
ATOM 13924 C CA . TRP B 1 858 ? -58.031 -126.798 17.477 1.00 58.75 858 TRP B CA 1
ATOM 13925 C C . TRP B 1 858 ? -58.322 -128.260 17.162 1.00 57.78 858 TRP B C 1
ATOM 13926 O O . TRP B 1 858 ? -57.397 -129.052 16.950 1.00 64.16 858 TRP B O 1
ATOM 13937 N N . GLU B 1 859 ? -59.603 -128.635 17.106 1.00 62.53 859 GLU B N 1
ATOM 13938 C CA . GLU B 1 859 ? -59.954 -130.021 16.809 1.00 70.27 859 GLU B CA 1
ATOM 13939 C C . GLU B 1 859 ? -59.601 -130.390 15.374 1.00 71.60 859 GLU B C 1
ATOM 13940 O O . GLU B 1 859 ? -59.210 -131.531 15.099 1.00 65.32 859 GLU B O 1
ATOM 13946 N N . ILE B 1 860 ? -59.736 -129.442 14.443 1.00 66.16 860 ILE B N 1
ATOM 13947 C CA . ILE B 1 860 ? -59.386 -129.716 13.052 1.00 61.76 860 ILE B CA 1
ATOM 13948 C C . ILE B 1 860 ? -57.892 -129.987 12.925 1.00 71.45 860 ILE B C 1
ATOM 13949 O O . ILE B 1 860 ? -57.463 -130.824 12.122 1.00 83.84 860 ILE B O 1
ATOM 13954 N N . MET B 1 861 ? -57.077 -129.292 13.723 1.00 61.16 861 MET B N 1
ATOM 13955 C CA . MET B 1 861 ? -55.642 -129.552 13.713 1.00 62.27 861 MET B CA 1
ATOM 13956 C C . MET B 1 861 ? -55.306 -130.893 14.350 1.00 76.74 861 MET B C 1
ATOM 13957 O O . MET B 1 861 ? -54.269 -131.486 14.030 1.00 85.96 861 MET B O 1
ATOM 13962 N N . GLN B 1 862 ? -56.151 -131.381 15.261 1.00 81.69 862 GLN B N 1
ATOM 13963 C CA . GLN B 1 862 ? -55.906 -132.690 15.858 1.00 79.14 862 GLN B CA 1
ATOM 13964 C C . GLN B 1 862 ? -56.145 -133.807 14.851 1.00 80.88 862 GLN B C 1
ATOM 13965 O O . GLN B 1 862 ? -55.422 -134.809 14.843 1.00 89.96 862 GLN B O 1
ATOM 13971 N N . VAL B 1 863 ? -57.147 -133.646 13.985 1.00 77.40 863 VAL B N 1
ATOM 13972 C CA . VAL B 1 863 ? -57.477 -134.687 13.017 1.00 77.81 863 VAL B CA 1
ATOM 13973 C C . VAL B 1 863 ? -56.465 -134.710 11.879 1.00 76.73 863 VAL B C 1
ATOM 13974 O O . VAL B 1 863 ? -55.952 -135.773 11.508 1.00 92.65 863 VAL B O 1
ATOM 13978 N N . ASP B 1 864 ? -56.155 -133.542 11.312 1.00 82.18 864 ASP B N 1
ATOM 13979 C CA . ASP B 1 864 ? -55.250 -133.459 10.162 1.00 88.59 864 ASP B CA 1
ATOM 13980 C C . ASP B 1 864 ? -54.623 -132.063 10.167 1.00 82.68 864 ASP B C 1
ATOM 13981 O O . ASP B 1 864 ? -55.188 -131.112 9.622 1.00 77.33 864 ASP B O 1
ATOM 13986 N N . ARG B 1 865 ? -53.442 -131.959 10.787 1.00 73.47 865 ARG B N 1
ATOM 13987 C CA . ARG B 1 865 ? -52.804 -130.651 10.930 1.00 79.14 865 ARG B CA 1
ATOM 13988 C C . ARG B 1 865 ? -52.226 -130.133 9.618 1.00 87.59 865 ARG B C 1
ATOM 13989 O O . ARG B 1 865 ? -52.501 -128.971 9.268 1.00 77.46 865 ARG B O 1
ATOM 13997 N N . PRO B 1 866 ? -51.432 -130.898 8.854 1.00 88.28 866 PRO B N 1
ATOM 13998 C CA . PRO B 1 866 ? -50.885 -130.336 7.606 1.00 82.03 866 PRO B CA 1
ATOM 13999 C C . PRO B 1 866 ? -51.951 -129.919 6.608 1.00 73.74 866 PRO B C 1
ATOM 14000 O O . PRO B 1 866 ? -51.754 -128.934 5.885 1.00 78.17 866 PRO B O 1
ATOM 14004 N N . THR B 1 867 ? -53.078 -130.631 6.547 1.00 72.64 867 THR B N 1
ATOM 14005 C CA . THR B 1 867 ? -54.166 -130.210 5.670 1.00 79.86 867 THR B CA 1
ATOM 14006 C C . THR B 1 867 ? -54.819 -128.926 6.168 1.00 83.81 867 THR B C 1
ATOM 14007 O O . THR B 1 867 ? -55.299 -128.121 5.361 1.00 74.93 867 THR B O 1
ATOM 14011 N N . PHE B 1 868 ? -54.833 -128.711 7.486 1.00 83.15 868 PHE B N 1
ATOM 14012 C CA . PHE B 1 868 ? -55.405 -127.483 8.030 1.00 79.96 868 PHE B CA 1
ATOM 14013 C C . PHE B 1 868 ? -54.603 -126.262 7.599 1.00 78.08 868 PHE B C 1
ATOM 14014 O O . PHE B 1 868 ? -55.178 -125.202 7.325 1.00 69.11 868 PHE B O 1
ATOM 14022 N N . CYS B 1 869 ? -53.273 -126.389 7.540 1.00 76.28 869 CYS B N 1
ATOM 14023 C CA . CYS B 1 869 ? -52.443 -125.280 7.081 1.00 72.15 869 CYS B CA 1
ATOM 14024 C C . CYS B 1 869 ? -52.823 -124.858 5.668 1.00 79.43 869 CYS B C 1
ATOM 14025 O O . CYS B 1 869 ? -52.795 -123.667 5.338 1.00 82.45 869 CYS B O 1
ATOM 14028 N N . ARG B 1 870 ? -53.194 -125.823 4.823 1.00 81.91 870 ARG B N 1
ATOM 14029 C CA . ARG B 1 870 ? -53.609 -125.499 3.462 1.00 83.97 870 ARG B CA 1
ATOM 14030 C C . ARG B 1 870 ? -54.984 -124.842 3.448 1.00 81.75 870 ARG B C 1
ATOM 14031 O O . ARG B 1 870 ? -55.206 -123.873 2.713 1.00 83.59 870 ARG B O 1
ATOM 14039 N N . TRP B 1 871 ? -55.918 -125.354 4.254 1.00 81.61 871 TRP B N 1
ATOM 14040 C CA . TRP B 1 871 ? -57.242 -124.744 4.337 1.00 74.71 871 TRP B CA 1
ATOM 14041 C C . TRP B 1 871 ? -57.163 -123.331 4.898 1.00 78.50 871 TRP B C 1
ATOM 14042 O O . TRP B 1 871 ? -57.873 -122.430 4.437 1.00 75.23 871 TRP B O 1
ATOM 14053 N N . LEU B 1 872 ? -56.307 -123.121 5.901 1.00 73.24 872 LEU B N 1
ATOM 14054 C CA . LEU B 1 872 ? -56.180 -121.796 6.496 1.00 65.43 872 LEU B CA 1
ATOM 14055 C C . LEU B 1 872 ? -55.474 -120.834 5.550 1.00 77.90 872 LEU B C 1
ATOM 14056 O O . LEU B 1 872 ? -55.857 -119.662 5.449 1.00 82.72 872 LEU B O 1
ATOM 14061 N N . GLU B 1 873 ? -54.444 -121.311 4.847 1.00 80.51 873 GLU B N 1
ATOM 14062 C CA . GLU B 1 873 ? -53.752 -120.465 3.879 1.00 79.84 873 GLU B CA 1
ATOM 14063 C C . GLU B 1 873 ? -54.702 -119.991 2.787 1.00 83.38 873 GLU B C 1
ATOM 14064 O O . GLU B 1 873 ? -54.635 -118.835 2.353 1.00 89.86 873 GLU B O 1
ATOM 14070 N N . ASN B 1 874 ? -55.603 -120.867 2.339 1.00 82.10 874 ASN B N 1
ATOM 14071 C CA . ASN B 1 874 ? -56.569 -120.481 1.315 1.00 83.13 874 ASN B CA 1
ATOM 14072 C C . ASN B 1 874 ? -57.546 -119.439 1.846 1.00 83.04 874 ASN B C 1
ATOM 14073 O O . ASN B 1 874 ? -57.802 -118.422 1.191 1.00 89.44 874 ASN B O 1
ATOM 14078 N N . SER B 1 875 ? -58.104 -119.678 3.036 1.00 87.69 875 SER B N 1
ATOM 14079 C CA . SER B 1 875 ? -59.086 -118.754 3.593 1.00 83.45 875 SER B CA 1
ATOM 14080 C C . SER B 1 875 ? -58.490 -117.376 3.842 1.00 80.36 875 SER B C 1
ATOM 14081 O O . SER B 1 875 ? -59.185 -116.364 3.690 1.00 74.63 875 SER B O 1
ATOM 14084 N N . LEU B 1 876 ? -57.210 -117.313 4.217 1.00 77.16 876 LEU B N 1
ATOM 14085 C CA . LEU B 1 876 ? -56.572 -116.021 4.441 1.00 80.02 876 LEU B CA 1
ATOM 14086 C C . LEU B 1 876 ? -56.384 -115.261 3.133 1.00 81.97 876 LEU B C 1
ATOM 14087 O O . LEU B 1 876 ? -56.637 -114.052 3.070 1.00 81.13 876 LEU B O 1
ATOM 14092 N N . LYS B 1 877 ? -55.950 -115.954 2.078 1.00 88.12 877 LYS B N 1
ATOM 14093 C CA . LYS B 1 877 ? -55.761 -115.299 0.787 1.00 89.76 877 LYS B CA 1
ATOM 14094 C C . LYS B 1 877 ? -57.081 -114.780 0.230 1.00 83.04 877 LYS B C 1
ATOM 14095 O O . LYS B 1 877 ? -57.142 -113.667 -0.306 1.00 88.34 877 LYS B O 1
ATOM 14101 N N . GLY B 1 878 ? -58.145 -115.569 0.346 1.00 84.10 878 GLY B N 1
ATOM 14102 C CA . GLY B 1 878 ? -59.443 -115.158 -0.150 1.00 78.93 878 GLY B CA 1
ATOM 14103 C C . GLY B 1 878 ? -60.281 -114.464 0.903 1.00 76.99 878 GLY B C 1
ATOM 14104 O O . GLY B 1 878 ? -61.452 -114.801 1.100 1.00 93.70 878 GLY B O 1
ATOM 14105 N N . LEU B 1 879 ? -59.690 -113.489 1.588 1.00 87.50 879 LEU B N 1
ATOM 14106 C CA . LEU B 1 879 ? -60.365 -112.740 2.629 1.00 91.21 879 LEU B CA 1
ATOM 14107 C C . LEU B 1 879 ? -60.364 -111.258 2.277 1.00 94.76 879 LEU B C 1
ATOM 14108 O O . LEU B 1 879 ? -59.320 -110.724 1.875 1.00 92.74 879 LEU B O 1
ATOM 14113 N N . PRO B 1 880 ? -61.501 -110.565 2.403 1.00 93.56 880 PRO B N 1
ATOM 14114 C CA . PRO B 1 880 ? -61.537 -109.130 2.081 1.00 98.64 880 PRO B CA 1
ATOM 14115 C C . PRO B 1 880 ? -60.597 -108.305 2.944 1.00 99.62 880 PRO B C 1
ATOM 14116 O O . PRO B 1 880 ? -60.962 -107.883 4.046 1.00 103.37 880 PRO B O 1
ATOM 14120 N N . LYS B 1 881 ? -59.382 -108.064 2.448 1.00 101.09 881 LYS B N 1
ATOM 14121 C CA . LYS B 1 881 ? -58.385 -107.270 3.166 1.00 92.95 881 LYS B CA 1
ATOM 14122 C C . LYS B 1 881 ? -58.663 -105.774 2.993 1.00 108.09 881 LYS B C 1
ATOM 14123 O O . LYS B 1 881 ? -57.849 -105.005 2.480 1.00 102.30 881 LYS B O 1
ATOM 14125 N N . GLU B 1 882 ? -59.851 -105.370 3.437 1.00 108.80 882 GLU B N 1
ATOM 14126 C CA . GLU B 1 882 ? -60.295 -103.985 3.317 1.00 101.85 882 GLU B CA 1
ATOM 14127 C C . GLU B 1 882 ? -61.373 -103.666 4.351 1.00 91.75 882 GLU B C 1
ATOM 14128 O O . GLU B 1 882 ? -62.295 -104.454 4.565 1.00 79.35 882 GLU B O 1
ATOM 14130 N N . VAL B 1 888 ? -54.549 -99.783 4.594 1.00 79.09 888 VAL B N 1
ATOM 14131 C CA . VAL B 1 888 ? -53.899 -101.032 4.972 1.00 87.86 888 VAL B CA 1
ATOM 14132 C C . VAL B 1 888 ? -54.645 -101.686 6.133 1.00 88.84 888 VAL B C 1
ATOM 14133 O O . VAL B 1 888 ? -54.281 -101.524 7.297 1.00 88.18 888 VAL B O 1
ATOM 14137 N N . THR B 1 889 ? -55.697 -102.436 5.802 1.00 83.02 889 THR B N 1
ATOM 14138 C CA . THR B 1 889 ? -56.498 -103.084 6.835 1.00 76.93 889 THR B CA 1
ATOM 14139 C C . THR B 1 889 ? -55.755 -104.263 7.456 1.00 85.28 889 THR B C 1
ATOM 14140 O O . THR B 1 889 ? -55.664 -104.372 8.685 1.00 82.45 889 THR B O 1
ATOM 14144 N N . VAL B 1 890 ? -55.221 -105.158 6.627 1.00 83.97 890 VAL B N 1
ATOM 14145 C CA . VAL B 1 890 ? -54.452 -106.313 7.089 1.00 71.10 890 VAL B CA 1
ATOM 14146 C C . VAL B 1 890 ? -53.194 -106.415 6.236 1.00 60.53 890 VAL B C 1
ATOM 14147 O O . VAL B 1 890 ? -53.274 -106.700 5.035 1.00 67.53 890 VAL B O 1
ATOM 14151 N N . THR B 1 891 ? -52.036 -106.193 6.853 1.00 64.69 891 THR B N 1
ATOM 14152 C CA . THR B 1 891 ? -50.770 -106.271 6.144 1.00 67.39 891 THR B CA 1
ATOM 14153 C C . THR B 1 891 ? -50.371 -107.728 5.911 1.00 67.49 891 THR B C 1
ATOM 14154 O O . THR B 1 891 ? -50.945 -108.662 6.476 1.00 67.97 891 THR B O 1
ATOM 14158 N N . HIS B 1 892 ? -49.362 -107.912 5.058 1.00 75.58 892 HIS B N 1
ATOM 14159 C CA . HIS B 1 892 ? -48.870 -109.256 4.774 1.00 67.08 892 HIS B CA 1
ATOM 14160 C C . HIS B 1 892 ? -48.219 -109.882 6.000 1.00 72.41 892 HIS B C 1
ATOM 14161 O O . HIS B 1 892 ? -48.361 -111.087 6.236 1.00 68.90 892 HIS B O 1
ATOM 14168 N N . LYS B 1 893 ? -47.494 -109.084 6.790 1.00 75.33 893 LYS B N 1
ATOM 14169 C CA . LYS B 1 893 ? -46.879 -109.617 8.001 1.00 74.37 893 LYS B CA 1
ATOM 14170 C C . LYS B 1 893 ? -47.930 -110.038 9.020 1.00 72.10 893 LYS B C 1
ATOM 14171 O O . LYS B 1 893 ? -47.719 -111.002 9.764 1.00 61.42 893 LYS B O 1
ATOM 14177 N N . GLN B 1 894 ? -49.065 -109.337 9.067 1.00 65.83 894 GLN B N 1
ATOM 14178 C CA . GLN B 1 894 ? -50.130 -109.728 9.984 1.00 61.96 894 GLN B CA 1
ATOM 14179 C C . GLN B 1 894 ? -50.826 -110.998 9.509 1.00 66.41 894 GLN B C 1
ATOM 14180 O O . GLN B 1 894 ? -51.214 -111.841 10.327 1.00 66.66 894 GLN B O 1
ATOM 14186 N N . LEU B 1 895 ? -50.998 -111.150 8.193 1.00 67.36 895 LEU B N 1
ATOM 14187 C CA . LEU B 1 895 ? -51.508 -112.407 7.654 1.00 59.34 895 LEU B CA 1
ATOM 14188 C C . LEU B 1 895 ? -50.531 -113.547 7.910 1.00 65.45 895 LEU B C 1
ATOM 14189 O O . LEU B 1 895 ? -50.937 -114.652 8.287 1.00 67.18 895 LEU B O 1
ATOM 14194 N N . THR B 1 896 ? -49.237 -113.293 7.707 1.00 71.61 896 THR B N 1
ATOM 14195 C CA . THR B 1 896 ? -48.230 -114.331 7.899 1.00 66.25 896 THR B CA 1
ATOM 14196 C C . THR B 1 896 ? -48.137 -114.747 9.361 1.00 68.77 896 THR B C 1
ATOM 14197 O O . THR B 1 896 ? -48.128 -115.942 9.676 1.00 71.49 896 THR B O 1
ATOM 14201 N N . ASP B 1 897 ? -48.069 -113.770 10.271 1.00 71.96 897 ASP B N 1
ATOM 14202 C CA . ASP B 1 897 ? -47.925 -114.095 11.687 1.00 65.50 897 ASP B CA 1
ATOM 14203 C C . ASP B 1 897 ? -49.145 -114.836 12.216 1.00 68.93 897 ASP B C 1
ATOM 14204 O O . ASP B 1 897 ? -49.014 -115.736 13.054 1.00 76.00 897 ASP B O 1
ATOM 14209 N N . PHE B 1 898 ? -50.339 -114.481 11.738 1.00 60.50 898 PHE B N 1
ATOM 14210 C CA . PHE B 1 898 ? -51.542 -115.166 12.202 1.00 62.39 898 PHE B CA 1
ATOM 14211 C C . PHE B 1 898 ? -51.518 -116.637 11.807 1.00 68.41 898 PHE B C 1
ATOM 14212 O O . PHE B 1 898 ? -51.788 -117.517 12.632 1.00 73.00 898 PHE B O 1
ATOM 14220 N N . HIS B 1 899 ? -51.194 -116.921 10.542 1.00 70.35 899 HIS B N 1
ATOM 14221 C CA . HIS B 1 899 ? -51.088 -118.308 10.101 1.00 67.88 899 HIS B CA 1
ATOM 14222 C C . HIS B 1 899 ? -49.996 -119.052 10.861 1.00 72.55 899 HIS B C 1
ATOM 14223 O O . HIS B 1 899 ? -50.133 -120.249 11.132 1.00 77.31 899 HIS B O 1
ATOM 14230 N N . LYS B 1 900 ? -48.912 -118.361 11.216 1.00 67.15 900 LYS B N 1
ATOM 14231 C CA . LYS B 1 900 ? -47.846 -119.001 11.977 1.00 65.31 900 LYS B CA 1
ATOM 14232 C C . LYS B 1 900 ? -48.294 -119.309 13.401 1.00 75.53 900 LYS B C 1
ATOM 14233 O O . LYS B 1 900 ? -48.035 -120.403 13.914 1.00 81.02 900 LYS B O 1
ATOM 14239 N N . GLN B 1 901 ? -48.974 -118.360 14.050 1.00 71.43 901 GLN B N 1
ATOM 14240 C CA . GLN B 1 901 ? -49.377 -118.549 15.442 1.00 66.89 901 GLN B CA 1
ATOM 14241 C C . GLN B 1 901 ? -50.408 -119.662 15.584 1.00 73.43 901 GLN B C 1
ATOM 14242 O O . GLN B 1 901 ? -50.403 -120.395 16.580 1.00 69.96 901 GLN B O 1
ATOM 14248 N N . VAL B 1 902 ? -51.301 -119.803 14.606 1.00 72.30 902 VAL B N 1
ATOM 14249 C CA . VAL B 1 902 ? -52.350 -120.815 14.692 1.00 66.40 902 VAL B CA 1
ATOM 14250 C C . VAL B 1 902 ? -51.799 -122.198 14.367 1.00 70.52 902 VAL B C 1
ATOM 14251 O O . VAL B 1 902 ? -52.010 -123.158 15.118 1.00 74.56 902 VAL B O 1
ATOM 14255 N N . THR B 1 903 ? -51.083 -122.323 13.247 1.00 72.27 903 THR B N 1
ATOM 14256 C CA . THR B 1 903 ? -50.639 -123.638 12.794 1.00 71.56 903 THR B CA 1
ATOM 14257 C C . THR B 1 903 ? -49.517 -124.197 13.661 1.00 75.17 903 THR B C 1
ATOM 14258 O O . THR B 1 903 ? -49.374 -125.420 13.769 1.00 81.07 903 THR B O 1
ATOM 14262 N N . SER B 1 904 ? -48.709 -123.334 14.278 1.00 77.29 904 SER B N 1
ATOM 14263 C CA . SER B 1 904 ? -47.636 -123.771 15.163 1.00 79.36 904 SER B CA 1
ATOM 14264 C C . SER B 1 904 ? -48.018 -123.646 16.634 1.00 81.87 904 SER B C 1
ATOM 14265 O O . SER B 1 904 ? -47.157 -123.383 17.481 1.00 80.64 904 SER B O 1
ATOM 14268 N N . ALA B 1 905 ? -49.296 -123.831 16.955 1.00 78.89 905 ALA B N 1
ATOM 14269 C CA . ALA B 1 905 ? -49.772 -123.724 18.326 1.00 77.55 905 ALA B CA 1
ATOM 14270 C C . ALA B 1 905 ? -49.712 -125.080 19.015 1.00 82.65 905 ALA B C 1
ATOM 14271 O O . ALA B 1 905 ? -50.103 -126.101 18.441 1.00 89.97 905 ALA B O 1
ATOM 14273 N N . GLU B 1 906 ? -49.222 -125.082 20.256 1.00 84.01 906 GLU B N 1
ATOM 14274 C CA . GLU B 1 906 ? -49.144 -126.300 21.051 1.00 85.73 906 GLU B CA 1
ATOM 14275 C C . GLU B 1 906 ? -50.318 -126.470 22.005 1.00 87.45 906 GLU B C 1
ATOM 14276 O O . GLU B 1 906 ? -50.549 -127.586 22.484 1.00 75.96 906 GLU B O 1
ATOM 14282 N N . GLU B 1 907 ? -51.054 -125.399 22.296 1.00 83.01 907 GLU B N 1
ATOM 14283 C CA . GLU B 1 907 ? -52.242 -125.468 23.131 1.00 81.66 907 GLU B CA 1
ATOM 14284 C C . GLU B 1 907 ? -53.387 -124.740 22.441 1.00 74.48 907 GLU B C 1
ATOM 14285 O O . GLU B 1 907 ? -53.179 -123.896 21.566 1.00 78.54 907 GLU B O 1
ATOM 14291 N N . CYS B 1 908 ? -54.611 -125.082 22.849 1.00 63.68 908 CYS B N 1
ATOM 14292 C CA . CYS B 1 908 ? -55.788 -124.441 22.273 1.00 58.78 908 CYS B CA 1
ATOM 14293 C C . CYS B 1 908 ? -55.864 -122.963 22.639 1.00 71.88 908 CYS B C 1
ATOM 14294 O O . CYS B 1 908 ? -56.461 -122.173 21.897 1.00 67.50 908 CYS B O 1
ATOM 14297 N N . LYS B 1 909 ? -55.264 -122.569 23.767 1.00 73.47 909 LYS B N 1
ATOM 14298 C CA . LYS B 1 909 ? -55.272 -121.163 24.160 1.00 70.36 909 LYS B CA 1
ATOM 14299 C C . LYS B 1 909 ? -54.511 -120.296 23.166 1.00 76.40 909 LYS B C 1
ATOM 14300 O O . LYS B 1 909 ? -54.863 -119.127 22.967 1.00 65.40 909 LYS B O 1
ATOM 14306 N N . GLN B 1 910 ? -53.468 -120.844 22.536 1.00 65.47 910 GLN B N 1
ATOM 14307 C CA . GLN B 1 910 ? -52.680 -120.056 21.594 1.00 75.67 910 GLN B CA 1
ATOM 14308 C C . GLN B 1 910 ? -53.487 -119.705 20.350 1.00 74.25 910 GLN B C 1
ATOM 14309 O O . GLN B 1 910 ? -53.339 -118.608 19.797 1.00 70.90 910 GLN B O 1
ATOM 14315 N N . VAL B 1 911 ? -54.349 -120.617 19.897 1.00 70.36 911 VAL B N 1
ATOM 14316 C CA . VAL B 1 911 ? -55.226 -120.309 18.772 1.00 64.39 911 VAL B CA 1
ATOM 14317 C C . VAL B 1 911 ? -56.206 -119.207 19.152 1.00 65.22 911 VAL B C 1
ATOM 14318 O O . VAL B 1 911 ? -56.530 -118.335 18.337 1.00 60.11 911 VAL B O 1
ATOM 14322 N N . CYS B 1 912 ? -56.676 -119.215 20.402 1.00 67.08 912 CYS B N 1
ATOM 14323 C CA . CYS B 1 912 ? -57.599 -118.180 20.852 1.00 63.95 912 CYS B CA 1
ATOM 14324 C C . CYS B 1 912 ? -56.915 -116.819 20.905 1.00 70.27 912 CYS B C 1
ATOM 14325 O O . CYS B 1 912 ? -57.490 -115.812 20.473 1.00 63.81 912 CYS B O 1
ATOM 14328 N N . TRP B 1 913 ? -55.687 -116.769 21.426 1.00 70.30 913 TRP B N 1
ATOM 14329 C CA . TRP B 1 913 ? -54.950 -115.509 21.464 1.00 74.61 913 TRP B CA 1
ATOM 14330 C C . TRP B 1 913 ? -54.655 -115.002 20.058 1.00 65.60 913 TRP B C 1
ATOM 14331 O O . TRP B 1 913 ? -54.736 -113.796 19.795 1.00 69.32 913 TRP B O 1
ATOM 14342 N N . ALA B 1 914 ? -54.310 -115.909 19.141 1.00 72.68 914 ALA B N 1
ATOM 14343 C CA . ALA B 1 914 ? -54.075 -115.505 17.759 1.00 65.76 914 ALA B CA 1
ATOM 14344 C C . ALA B 1 914 ? -55.346 -114.952 17.127 1.00 63.60 914 ALA B C 1
ATOM 14345 O O . ALA B 1 914 ? -55.292 -114.011 16.328 1.00 70.57 914 ALA B O 1
ATOM 14347 N N . LEU B 1 915 ? -56.502 -115.521 17.481 1.00 61.38 915 LEU B N 1
ATOM 14348 C CA . LEU B 1 915 ? -57.765 -115.005 16.965 1.00 57.21 915 LEU B CA 1
ATOM 14349 C C . LEU B 1 915 ? -58.057 -113.610 17.501 1.00 63.47 915 LEU B C 1
ATOM 14350 O O . LEU B 1 915 ? -58.567 -112.757 16.769 1.00 68.72 915 LEU B O 1
ATOM 14355 N N . ARG B 1 916 ? -57.743 -113.358 18.775 1.00 64.86 916 ARG B N 1
ATOM 14356 C CA . ARG B 1 916 ? -58.002 -112.042 19.354 1.00 59.80 916 ARG B CA 1
ATOM 14357 C C . ARG B 1 916 ? -57.218 -110.958 18.624 1.00 66.79 916 ARG B C 1
ATOM 14358 O O . ARG B 1 916 ? -57.775 -109.917 18.257 1.00 69.40 916 ARG B O 1
ATOM 14366 N N . ASP B 1 917 ? -55.921 -111.187 18.401 1.00 66.38 917 ASP B N 1
ATOM 14367 C CA . ASP B 1 917 ? -55.095 -110.185 17.731 1.00 74.42 917 ASP B CA 1
ATOM 14368 C C . ASP B 1 917 ? -55.537 -109.968 16.289 1.00 69.73 917 ASP B C 1
ATOM 14369 O O . ASP B 1 917 ? -55.588 -108.827 15.816 1.00 65.44 917 ASP B O 1
ATOM 14374 N N . PHE B 1 918 ? -55.851 -111.050 15.574 1.00 64.22 918 PHE B N 1
ATOM 14375 C CA . PHE B 1 918 ? -56.214 -110.932 14.165 1.00 60.69 918 PHE B CA 1
ATOM 14376 C C . PHE B 1 918 ? -57.596 -110.309 14.003 1.00 66.22 918 PHE B C 1
ATOM 14377 O O . PHE B 1 918 ? -57.790 -109.428 13.156 1.00 66.34 918 PHE B O 1
ATOM 14385 N N . THR B 1 919 ? -58.567 -110.755 14.805 1.00 67.78 919 THR B N 1
ATOM 14386 C CA . THR B 1 919 ? -59.909 -110.181 14.751 1.00 70.62 919 THR B CA 1
ATOM 14387 C C . THR B 1 919 ? -59.901 -108.711 15.154 1.00 67.56 919 THR B C 1
ATOM 14388 O O . THR B 1 919 ? -60.714 -107.923 14.654 1.00 69.38 919 THR B O 1
ATOM 14392 N N . ARG B 1 920 ? -58.962 -108.318 16.020 1.00 70.69 920 ARG B N 1
ATOM 14393 C CA . ARG B 1 920 ? -58.862 -106.928 16.452 1.00 62.18 920 ARG B CA 1
ATOM 14394 C C . ARG B 1 920 ? -58.641 -105.984 15.275 1.00 76.65 920 ARG B C 1
ATOM 14395 O O . ARG B 1 920 ? -59.024 -104.810 15.343 1.00 70.27 920 ARG B O 1
ATOM 14403 N N . LEU B 1 921 ? -58.041 -106.479 14.188 1.00 62.59 921 LEU B N 1
ATOM 14404 C CA . LEU B 1 921 ? -57.723 -105.632 13.044 1.00 62.37 921 LEU B CA 1
ATOM 14405 C C . LEU B 1 921 ? -58.963 -105.131 12.312 1.00 73.68 921 LEU B C 1
ATOM 14406 O O . LEU B 1 921 ? -58.888 -104.101 11.633 1.00 79.20 921 LEU B O 1
ATOM 14411 N N . PHE B 1 922 ? -60.091 -105.830 12.423 1.00 71.43 922 PHE B N 1
ATOM 14412 C CA . PHE B 1 922 ? -61.302 -105.483 11.690 1.00 65.52 922 PHE B CA 1
ATOM 14413 C C . PHE B 1 922 ? -62.303 -104.693 12.523 1.00 77.77 922 PHE B C 1
ATOM 14414 O O . PHE B 1 922 ? -63.334 -104.273 11.987 1.00 76.55 922 PHE B O 1
ATOM 14422 N N . ARG B 1 923 ? -62.033 -104.480 13.807 1.00 79.72 923 ARG B N 1
ATOM 14423 C CA . ARG B 1 923 ? -62.962 -103.756 14.669 1.00 86.75 923 ARG B CA 1
ATOM 14424 C C . ARG B 1 923 ? -62.355 -102.450 15.170 1.00 92.77 923 ARG B C 1
ATOM 14425 O O . ARG B 1 923 ? -63.062 -101.464 15.384 1.00 87.05 923 ARG B O 1
ATOM 14428 N N . TYR C 2 40 ? -18.169 -56.110 28.252 1.00 96.05 520 TYR C N 1
ATOM 14429 C CA . TYR C 2 40 ? -17.893 -56.020 26.823 1.00 102.43 520 TYR C CA 1
ATOM 14430 C C . TYR C 2 40 ? -17.563 -54.586 26.416 1.00 109.74 520 TYR C C 1
ATOM 14431 O O . TYR C 2 40 ? -16.707 -54.353 25.560 1.00 94.48 520 TYR C O 1
ATOM 14433 N N . TYR C 2 41 ? -18.253 -53.627 27.036 1.00 111.84 521 TYR C N 1
ATOM 14434 C CA . TYR C 2 41 ? -18.025 -52.215 26.758 1.00 101.27 521 TYR C CA 1
ATOM 14435 C C . TYR C 2 41 ? -16.785 -51.665 27.450 1.00 101.99 521 TYR C C 1
ATOM 14436 O O . TYR C 2 41 ? -16.392 -50.528 27.168 1.00 97.15 521 TYR C O 1
ATOM 14445 N N . ARG C 2 42 ? -16.171 -52.432 28.348 1.00 96.74 522 ARG C N 1
ATOM 14446 C CA . ARG C 2 42 ? -14.969 -52.004 29.052 1.00 86.67 522 ARG C CA 1
ATOM 14447 C C . ARG C 2 42 ? -13.744 -52.408 28.241 1.00 85.16 522 ARG C C 1
ATOM 14448 O O . ARG C 2 42 ? -13.533 -53.598 27.980 1.00 95.18 522 ARG C O 1
ATOM 14456 N N . GLU C 2 43 ? -12.936 -51.425 27.851 1.00 60.94 523 GLU C N 1
ATOM 14457 C CA . GLU C 2 43 ? -11.732 -51.672 27.070 1.00 67.30 523 GLU C CA 1
ATOM 14458 C C . GLU C 2 43 ? -10.538 -51.023 27.755 1.00 66.13 523 GLU C C 1
ATOM 14459 O O . GLU C 2 43 ? -10.576 -49.834 28.086 1.00 74.31 523 GLU C O 1
ATOM 14465 N N . ARG C 2 44 ? -9.486 -51.808 27.970 1.00 72.19 524 ARG C N 1
ATOM 14466 C CA . ARG C 2 44 ? -8.244 -51.310 28.551 1.00 59.63 524 ARG C CA 1
ATOM 14467 C C . ARG C 2 44 ? -7.081 -51.469 27.573 1.00 63.61 524 ARG C C 1
ATOM 14468 O O . ARG C 2 44 ? -7.190 -52.187 26.579 1.00 74.99 524 ARG C O 1
ATOM 14486 N N . ARG C 2 46 ? -3.270 -52.791 26.522 1.00 81.11 526 ARG C N 1
ATOM 14487 C CA . ARG C 2 46 ? -2.538 -54.027 26.787 1.00 78.25 526 ARG C CA 1
ATOM 14488 C C . ARG C 2 46 ? -1.230 -53.756 27.528 1.00 91.17 526 ARG C C 1
ATOM 14489 O O . ARG C 2 46 ? -0.912 -52.610 27.850 1.00 77.58 526 ARG C O 1
ATOM 14491 N N . GLU C 2 47 ? -0.477 -54.822 27.793 1.00 98.57 527 GLU C N 1
ATOM 14492 C CA . GLU C 2 47 ? 0.788 -54.704 28.500 1.00 95.49 527 GLU C CA 1
ATOM 14493 C C . GLU C 2 47 ? 1.849 -54.069 27.602 1.00 95.59 527 GLU C C 1
ATOM 14494 O O . GLU C 2 47 ? 1.653 -53.867 26.400 1.00 101.24 527 GLU C O 1
ATOM 14500 N N . ARG C 2 48 ? 2.997 -53.768 28.204 1.00 93.45 528 ARG C N 1
ATOM 14501 C CA . ARG C 2 48 ? 4.092 -53.113 27.493 1.00 97.70 528 ARG C CA 1
ATOM 14502 C C . ARG C 2 48 ? 5.412 -53.849 27.703 1.00 81.06 528 ARG C C 1
ATOM 14503 O O . ARG C 2 48 ? 5.428 -55.004 28.128 1.00 98.39 528 ARG C O 1
ATOM 14511 N N . TYR D 2 40 ? -87.889 -115.847 30.273 1.00 95.89 520 TYR D N 1
ATOM 14512 C CA . TYR D 2 40 ? -87.694 -116.061 31.703 1.00 97.89 520 TYR D CA 1
ATOM 14513 C C . TYR D 2 40 ? -88.128 -117.465 32.111 1.00 96.46 520 TYR D C 1
ATOM 14514 O O . TYR D 2 40 ? -87.504 -118.091 32.968 1.00 86.01 520 TYR D O 1
ATOM 14516 N N . TYR D 2 41 ? -89.204 -117.953 31.490 1.00 101.29 521 TYR D N 1
ATOM 14517 C CA . TYR D 2 41 ? -89.718 -119.288 31.771 1.00 97.07 521 TYR D CA 1
ATOM 14518 C C . TYR D 2 41 ? -88.924 -120.393 31.085 1.00 102.36 521 TYR D C 1
ATOM 14519 O O . TYR D 2 41 ? -89.153 -121.571 31.382 1.00 92.78 521 TYR D O 1
ATOM 14528 N N . ARG D 2 42 ? -88.008 -120.047 30.184 1.00 94.43 522 ARG D N 1
ATOM 14529 C CA . ARG D 2 42 ? -87.190 -121.029 29.483 1.00 88.47 522 ARG D CA 1
ATOM 14530 C C . ARG D 2 42 ? -85.924 -121.296 30.290 1.00 85.26 522 ARG D C 1
ATOM 14531 O O . ARG D 2 42 ? -85.138 -120.376 30.542 1.00 86.67 522 ARG D O 1
ATOM 14539 N N . GLU D 2 43 ? -85.726 -122.551 30.688 1.00 77.40 523 GLU D N 1
ATOM 14540 C CA . GLU D 2 43 ? -84.565 -122.949 31.472 1.00 73.86 523 GLU D CA 1
ATOM 14541 C C . GLU D 2 43 ? -83.866 -124.117 30.793 1.00 75.24 523 GLU D C 1
ATOM 14542 O O . GLU D 2 43 ? -84.503 -125.128 30.475 1.00 75.17 523 GLU D O 1
ATOM 14548 N N . ARG D 2 44 ? -82.562 -123.976 30.575 1.00 71.84 524 ARG D N 1
ATOM 14549 C CA . ARG D 2 44 ? -81.751 -125.040 29.998 1.00 64.03 524 ARG D CA 1
ATOM 14550 C C . ARG D 2 44 ? -80.673 -125.485 30.982 1.00 69.76 524 ARG D C 1
ATOM 14551 O O . ARG D 2 44 ? -80.485 -124.865 32.028 1.00 82.66 524 ARG D O 1
ATOM 14569 N N . ARG D 2 46 ? -76.638 -126.193 31.968 1.00 73.46 526 ARG D N 1
ATOM 14570 C CA . ARG D 2 46 ? -75.377 -125.507 31.694 1.00 69.99 526 ARG D CA 1
ATOM 14571 C C . ARG D 2 46 ? -74.389 -126.395 30.940 1.00 87.71 526 ARG D C 1
ATOM 14572 O O . ARG D 2 46 ? -74.689 -127.547 30.621 1.00 87.64 526 ARG D O 1
ATOM 14574 N N . GLU D 2 47 ? -73.205 -125.851 30.666 1.00 86.96 527 GLU D N 1
ATOM 14575 C CA . GLU D 2 47 ? -72.182 -126.591 29.946 1.00 85.36 527 GLU D CA 1
ATOM 14576 C C . GLU D 2 47 ? -71.576 -127.675 30.836 1.00 85.26 527 GLU D C 1
ATOM 14577 O O . GLU D 2 47 ? -71.840 -127.757 32.039 1.00 81.99 527 GLU D O 1
ATOM 14583 N N . ARG D 2 48 ? -70.744 -128.513 30.223 1.00 87.90 528 ARG D N 1
ATOM 14584 C CA . ARG D 2 48 ? -70.111 -129.622 30.930 1.00 102.34 528 ARG D CA 1
ATOM 14585 C C . ARG D 2 48 ? -68.605 -129.657 30.679 1.00 90.63 528 ARG D C 1
ATOM 14586 O O . ARG D 2 48 ? -68.027 -128.698 30.169 1.00 93.62 528 ARG D O 1
#

Secondary structure (DSSP, 8-state):
------HHHHHHHHHHHHH-SSHHHHHHHHHHHHHHHTSTTHHHHHHHHHHH---HHHHHHHHHHHHHHHHH-GGGS-GGGHHHHHHHHHHHHHHTTTT-HHHHHHHHHHHHHHHHT-TTSTTHHHHHHHHHTT-TTTHHHHHHHHHHHHHHHT-TTT---HHHHHHHHHHHHHTHHHHHHHHHHHHHTTTT-HHHHHHHHHHHHHHHHTT-S-HHHHHT-HHHHHHHHHTT-TT--HHHHHHHHHHHHHHHHT-S-TTTTHHHHHHHHHHHHTTHHHHHHHHHTT-HHHHHHHHHHHHHHHHHTHHHHHHSTTSGGG-THHHHHHHHHHTSS-HHHHGGGHHHHHHHHHHHHHS--HHHHHHHHHHHHHHHHHHHHHTPPPTT--SSPPSSSHHHHHHHHHHHHHHHHGGGT-HHHHHHHHHHHHHSS---HHHHHHHHHHHHHHGGGS-TT-HHHHHHHHHHHHT--TTS-HHHHHHHHHHHHHTHHHHHHSGGGHHHHHHHHHHHHTSSTTHHHHHHHHHHHHHHS-GGGSSTHHHHHHHHHTTSSS---HHHHHHHHHHHHHHHHTS-HHHHHHHHHHHHHHHHHHHHHTT-----THHHHHHHHHHHHT------TTPPPHHHHHHHHHHHHHHHHHHHTTT-HHHHHHHHHHHHHHHHHHTT--GGGHHHHHHHHHHHHHHS--THHHHHHHHHHHHHTT-GGGHHHHHHHHHHHHHHHHHHHSSTTHHHH-HHHHHHHHHHHHHHHHH-HHHHHTSSTHHHHHHHHHHHTT---HHHHHHHHHHHHHHHHTTTS-TTSTTHHHHHHHHHHHHHHHHHHHHHHHHHIIIIIS-GGGHHHHHHHHHHHHHH-HHHHHHHHHHHHHTS------S-HHHHHHHHHHHHT-SSHHHHHHHHHHHHHTT-/------HHHHHHHHHHHHH-SSHHHHHHHHHHHHHHHTSTTHHHHHHHHHHH---HHHHHHHHHHHHHHHHH-GGGS-GGGHHHHHHHHHHHHHHTTTT-HHHHHHHHHHHHHHHHT-TTSTTHHHHHHHHHTT-TTTHHHHHHHHHHHHHHHT-TTT---HHHHHHHHHHHHHTHHHHHHHHHHHHHTTTT-HHHHHHHHHHHHHHHHHT-S-HHHHHT-HHHHHHHHHTT-TT--HHHHHHHHHHHHHHHHT-S-TTTTHHHHHHHHHHHHTTHHHHHHHHHTT-HHHHHHHHHHHHHHHHHTHHHHHHSTTSGGG-THHHHHHHHHHTSS-HHHHGGGHHHHHHHHHHHHHS--HHHHHHHHHHHHHHHHHHHHHTPPPTT--SSPPSSSHHHHHHHHHHHHHHHHGGGT-HHHHHHHHHHHHHSS---HHHHHHHHHHHHHHGGGS-TT-HHHHHHHHHHHHT--TTS-HHHHHHHHHHHHHTHHHHHHSGGGHHHHHHHHHHHHTSSTTHHHHHHHHHHHHHHS-GGGSTTHHHHHHHHHTTSSS---HHHHHHHHHHHHHHHHTS-HHHHHHHHHHHHHHHHHHHHHTT-----THHHHHHHHHHHHT------TTPPPHHHHHHHHHHHHHHHHHHHTTT-HHHHHHHHHHHHHHHHHHTT--GGGHHHHHHHHHHHHHHS--THHHHHHHHHHHHHTTSHHHHHHHHHHHHHHHHHHHHHHSSTTHHHH-HHHHHHHHHHHHHHHHH-HHHHHTSSTHHHHHHHHHHHTT---HHHHHHHHHHHHHHHHTTTS-TTSTTHHHHHHHHHHHHHHHHHHHHHHHHHIIIIIS-GGGHHHHHHHHHHHHHH-HHHHHHHHHHHHHTS-----S-HHHHHHHHHHHHT-SSHHHHHHHHHHHHHTT-/--------/--------

Sequence (1839 aa):
EGAKPTLQLVYQAVQALYHDPDPSGKERASFWLGELQRSVHAWEISDQLLQIRQDVESCYFAAQTMKMKIQTSFYELPTDSHASLRDSLLTHIQNLKDLSPVIVTQLALAIADLALQMPSWKGCVQTLVEKYSNDVTSLPFLLEILTVLPEEVHSRSLRIGANRRTEIIEDLAFYSSTVVSLLMTCVEKAGTDEKMLMKVFRCLGSWFNLGVLDSNFMANNKLLALLFEVLQQDKTSSNLHEAASDCVCSALYAIENVETNLPLAMQLFQGVLTLETAYHMAVAREDLDKVLNYCRIFTELCETFLEKIVCTPGQGLGDLRTLELLLICAGHPQYEVVEISFNFWYRLGEHLYKTNDEVIHGIFKAYIQRLLHALARHCQLEPDHEGVPEETDDFGEFRMRVSDLVKDLIFLIGSMECFAQLYSTLKEGNPPWEVTEAVLFIMAAIAKSVDPENNPTLVEVLEGVVRLPETVHTAVRYTSIELVGEMSEVVDRNPQFLDPVLGYLMKGLCEKPLASAAAKAIHNICSVCRDHMAQHFNGLLEIARSLDSFLLSPEAAVGLLKGTALVLARLPLDKITECLSELCSVQVMALKKLLSQSSDPTVFLDRLAVIFRHTNPIVENGQTHPCQKVIQEIWPVLSETLNKHRADNRIVERCCRCLRFAVRCVGKGSAALLQPLVTQMVNVYHVHQHSCFLYLGSILVDEYGMEEGCRQGLLDMLQALCIPTFQLLEQQNGLQNHPDTVDDLFRLATRFIQRSPVTLLRSQVVIPILQWAIASTTLDHRDANCSVMRFLRDLIHTGVANDHEEDFELRKELIGQVMNQLGQQLVSQLLHTCCFCLPPYTLPDVAEVLWEIMQVDRPTFCRWLENSLKGLPKETVTVTHKQLTDFHKQVTSAEECKQVCWALRDFTRLFREGAKPTLQLVYQAVQALYHDPDPSGKERASFWLGELQRSVHAWEISDQLLQIRQDVESCYFAAQTMKMKIQTSFYELPTDSHASLRDSLLTHIQNLKDLSPVIVTQLALAIADLALQMPSWKGCVQTLVEKYSNDVTSLPFLLEILTVLPEEVHSRSLRIGANRRTEIIEDLAFYSSTVVSLLMTCVEKAGTDEKMLMKVFRCLGSWFNLGVLDSNFMANNKLLALLFEVLQQDKTSSNLHEAASDCVCSALYAIENVETNLPLAMQLFQGVLTLETAYHMAVAREDLDKVLNYCRIFTELCETFLEKIVCTPGQGLGDLRTLELLLICAGHPQYEVVEISFNFWYRLGEHLYKTNDEVIHGIFKAYIQRLLHALARHCQLEPDHEGVPEETDDFGEFRMRVSDLVKDLIFLIGSMECFAQLYSTLKEGNPPWEVTEAVLFIMAAIAKSVDPENNPTLVEVLEGVVRLPETVHTAVRYTSIELVGEMSEVVDRNPQFLDPVLGYLMKGLCEKPLASAAAKAIHNICSVCRDHMAQHFNGLLEIARSLDSFLLSPEAAVGLLKGTALVLARLPLDKITECLSELCSVQVMALKKLLSQSSDPTVFLDRLAVIFRHTNPIVENGQTHPCQKVIQEIWPVLSETLNKHRADNRIVERCCRCLRFAVRCVGKGSAALLQPLVTQMVNVYHVHQHSCFLYLGSILVDEYGMEEGCRQGLLDMLQALCIPTFQLLEQQNGLQNHPDTVDDLFRLATRFIQRSPVTLLRSQVVIPILQWAIASTTLDHRDANCSVMRFLRDLIHTGVANDHEEDFELRKELIGQVMNQLGQQLVSQLLHTCCFCLPPYTLPDVAEVLWEIMQVDRPTFCRWLENSLKGLPKEVTVTHKQLTDFHKQVTSAEECKQVCWALRDFTRLFRYYRERRERYYRERRER

GO terms:
  GO:0005635 nuclear envelope (C, IDA)
  GO:0005642 annulate lamellae (C, IDA)
  GO:0031267 small GTPase binding (F, IDA)
  GO:0006606 protein import into nucleus (P, IDA)
  GO:0005737 cytoplasm (C, EXP)
  GO:0005515 protein binding (F, IPI)
  GO:0042802 identical protein binding (F, IPI)
  GO:0005654 nucleoplasm (C, IDA)
  GO:0005829 cytosol (C, IDA)
  GO:0061608 nuclear import signal receptor activity (F, TAS)

Organism: Homo sapiens (NCBI:txid9606)

Radius of gyration: 51.03 Å; Cα contacts (8 Å, |Δi|>4): 2218; chains: 4; bounding box: 136×128×93 Å

Solvent-accessible surface area: 80981 Å² total

Nearest PDB structures (foldseek):
  6gx9-assembly2_B  TM=1.001E+00  e=3.379E-102  Homo sapiens
  4c0o-assembly1_A  TM=9.091E-01  e=3.700E-90  Homo sapiens
  4c0o-assembly2_B  TM=9.129E-01  e=5.819E-90  Homo sapiens
  4ol0-assembly1_B  TM=9.103E-01  e=2.014E-86  Homo sapiens
  8cmk-assembly1_B  TM=7.969E-01  e=1.826E-79  Homo sapiens

InterPro domains:
  IPR011989 Armadillo-like helical [G3DSA:1.25.10.10] (1-923)
  IPR013598 Exportin-1/Importin-beta-like [PF08389] (102-248)
  IPR016024 Armadillo-type fold [SSF48371] (10-859)
  IPR051345 Importin beta-like nuclear transport receptors [PTHR12363] (4-916)
  IPR057941 Transportin-3/Importin-13, second TPR domain [PF24138] (287-379)
  IPR057942 Transportin-3/Importin-13, third TPR domain [PF24140] (456-544)
  IPR058537 Transportin-3/Importin-13, fourth TPR domain [PF24139] (632-736)

Foldseek 3Di:
DDDADDLVVLVVLLCQLPPPPPPVSNVVSVVVLVVCLPDPNLVVSLLVLLVVCPADSSLQSSLQSLLLCLQQPVVVDDPVCLVVVLVSLVVSCVVCVPRDVSSLLSSLSNNLSSPLVNVVCQPVLVVLCVVQLVPLSSVLSNLSNLLCNLVCLPDPSRQAFPVSSVVVLVSCLVCLVVLLVSLVVLCVPPVVPLVSLLSSLSSLLSNLQSLRDDLQVVLPDVNLVVLLVLLQDPPRDLSSLLSSLSSLLSNLVSCPDCVVNVSNLLSSLVSLVSNPNVLVVCVVVVVVSNVLSNLSNLLSLCVSCVVVLLPPDCDDSVNCVSLVSLLVQLQRQDPVRNVSNLVVLLVSLVVVVVPVDLVSLQVCQVSVVSSVVSLLVNLQDDLPDAAADDLPDPSNVSLVSVLVSCLSSVVSHALQVVLLVLVVVCVPDVDRQSSLLSSLSNNLSSLLVHDLPPLPSPVVVVVVLLPDDPPRGNRNVQSSLSSLLSNLVNCLVVVVCVVSNLVSLVVLCQDQVSVQSSLSSLLSNLQNNLPPCPVCLVVLLVCLLVVVPRNYDLVSNLSSLLSSLQSLQADDQVSNLVSLLRSLVSLLVLLVVVVPDVRQSLSSLSNLQSNLQNNAHDDDPPDAHSLLVSCVVNPPSLLVSCVVVLQPLVSVLSSLSSVLSSCVSRFLPNCVVVVVVLVSLLVSCVVPVRLSSLQSLLSVCLRCLQPPVCLVVSVVSLVSSVVVLVVQQPPDCSCQVCLSNLLSNLSSLQSNCVSPVVSLLPDDVVVVVVVVLLVNCLHADDRNNLSSLSSLLSLLCQQPPPCVDPCNVVSVVSSVVCCVPCVLVNLLSLLVCLQPRYDLPCLLSSLSNLVSNCVSPLVVSLVSLVVSLVPDPCDCVLPDPVLSVVLSCQSSVDPDSVSPSVSSVVNSSRRD/DDDADDLVVLVVLLCCLPDPPDPVSNVVSVVVLVVCLPDPNLVVSLLVLLVVCPADSSLQSSLQSLLLCLQAPVVPDDPVCLVVVLVSLVVSCVVCVPRDVSSLLSSLSNNLSSPLVNVVCQPVLVVLCVVQLVPPSSVLSNLSNLLCNLVCLPPPSRQDFPVSSVVVLQSCLVCVVVLLVSLVVQCVPPVVPLVSLLSSLSSLLSNLQSLRYDLLVVLPDVNLVVLLVLLQDPPRDLSSLLSSLSSLLSNLVSCPDCVVRVSNLLSSLVSLVSNPVVLVVCVVVVVVSNVLSNLLSLLSLCVSLVVCLQPPQCDDSVNCVSLVVLLVQLQRQDPVRNVSNLVVLLVNLVVVVVVVDLVSLQVCQVSVVSSVVSVLVNLFDDLPDDAADDQPDPSNVSLVSVLVSCLSSVVSHALVVVLLVLVVVCVPDVDRQSSLLSSLSNNLSSQLVHDLPPPPSPVVLLVVLLPDDPPRGNNNVQSSLSSLLSNLVNCLVVVVCVVSNLVSLVVLQQDQVSNQSSLSSLLSNLQRNLPPCPVVLVVLLVCLLVVVPRNYDLVSNLSSLLSSLQSLQADDQVSNLVSLLNSLVSLLVLLVVVVPDVRDSLSSLSNLQSNLQNNAHDDDPPDAHSLLVVCVVNPPSLLVSCVVVLPPLVSVLSSLSSVLSSCVSRFPGNCVCVVVVLVSLLVSCVVPVRLVSLQSLLSVCLRCVQPPVCVVVSVVSLVSSVVVLVVQQPPDCSCQVCLSNLLSNLSSLLSNCVSPVVSLLPDDVVVVVVVVLLVNCLHADDRNNLSSLSNLLSLLCQQPPPCVDPCNVVSVVSSVVCCVPCVLVNLLSLLVCLQPRYDLPCLLSSLSSLVSNCVSPLVVSLVSLVVSLVPDPCPVLDDPVLSVVLSVQSSVDPDSVSPSVSSVVSSSRSD/DPDDDDDD/DPDDDDDD